Protein 2PQ4 (pdb70)

InterPro domains:
  IPR005623 Chaperone NapD, nitrate reductase assembly [MF_02200] (5-82)
  IPR005623 Chaperone NapD, nitrate reductase assembly [PF03927] (5-81)
  IPR005623 Chaperone NapD, nitrate reductase assembly [PTHR38603] (1-87)

Structure (mmCIF, N/CA/C/O backbone):
data_2PQ4
#
_entry.id   2PQ4
#
loop_
_entity.id
_entity.type
_entity.pdbx_description
1 polymer 'Protein napD'
2 polymer 'Periplasmic nitrate reductase precursor'
#
loop_
_atom_site.group_PDB
_atom_site.id
_atom_site.type_symbol
_atom_site.label_atom_id
_atom_site.label_alt_id
_atom_site.label_comp_id
_atom_site.label_asym_id
_atom_site.label_entity_id
_atom_site.label_seq_id
_atom_site.pdbx_PDB_ins_code
_atom_site.Cartn_x
_atom_site.Cartn_y
_atom_site.Cartn_z
_atom_site.occupancy
_atom_site.B_iso_or_equiv
_atom_site.auth_seq_id
_atom_site.auth_comp_id
_atom_site.auth_asym_id
_atom_site.auth_atom_id
_atom_site.pdbx_PDB_model_num
ATOM 1 N N . GLY A 1 1 ? 13.132 5.259 4.768 1.00 0.00 1 GLY A N 1
ATOM 2 C CA . GLY A 1 1 ? 12.070 4.340 5.268 1.00 0.00 1 GLY A CA 1
ATOM 3 C C . GLY A 1 1 ? 12.154 3.007 4.522 1.00 0.00 1 GLY A C 1
ATOM 4 O O . GLY A 1 1 ? 11.570 2.836 3.470 1.00 0.00 1 GLY A O 1
ATOM 7 N N . SER A 1 2 ? 12.875 2.061 5.058 1.00 0.00 2 SER A N 1
ATOM 8 C CA . SER A 1 2 ? 12.996 0.739 4.378 1.00 0.00 2 SER A CA 1
ATOM 9 C C . SER A 1 2 ? 13.438 0.930 2.925 1.00 0.00 2 SER A C 1
ATOM 10 O O . SER A 1 2 ? 13.864 1.997 2.530 1.00 0.00 2 SER A O 1
ATOM 18 N N . HIS A 1 3 ? 13.340 -0.097 2.126 1.00 0.00 3 HIS A N 1
ATOM 19 C CA . HIS A 1 3 ? 13.755 0.026 0.698 1.00 0.00 3 HIS A CA 1
ATOM 20 C C . HIS A 1 3 ? 12.601 0.577 -0.143 1.00 0.00 3 HIS A C 1
ATOM 21 O O . HIS A 1 3 ? 11.512 0.038 -0.149 1.00 0.00 3 HIS A O 1
ATOM 35 N N . MET A 1 4 ? 12.830 1.648 -0.852 1.00 0.00 4 MET A N 1
ATOM 36 C CA . MET A 1 4 ? 11.745 2.232 -1.692 1.00 0.00 4 MET A CA 1
ATOM 37 C C . MET A 1 4 ? 12.283 3.412 -2.506 1.00 0.00 4 MET A C 1
ATOM 38 O O . MET A 1 4 ? 12.108 4.559 -2.145 1.00 0.00 4 MET A O 1
ATOM 52 N N . HIS A 1 5 ? 12.938 3.140 -3.601 1.00 0.00 5 HIS A N 1
ATOM 53 C CA . HIS A 1 5 ? 13.486 4.247 -4.437 1.00 0.00 5 HIS A CA 1
ATOM 54 C C . HIS A 1 5 ? 13.322 3.918 -5.924 1.00 0.00 5 HIS A C 1
ATOM 55 O O . HIS A 1 5 ? 13.762 2.887 -6.393 1.00 0.00 5 HIS A O 1
ATOM 69 N N . THR A 1 6 ? 12.693 4.786 -6.667 1.00 0.00 6 THR A N 1
ATOM 70 C CA . THR A 1 6 ? 12.502 4.522 -8.122 1.00 0.00 6 THR A CA 1
ATOM 71 C C . THR A 1 6 ? 12.044 5.797 -8.835 1.00 0.00 6 THR A C 1
ATOM 72 O O . THR A 1 6 ? 11.050 6.397 -8.478 1.00 0.00 6 THR A O 1
ATOM 83 N N . ASN A 1 7 ? 12.763 6.216 -9.841 1.00 0.00 7 ASN A N 1
ATOM 84 C CA . ASN A 1 7 ? 12.368 7.452 -10.576 1.00 0.00 7 ASN A CA 1
ATOM 85 C C . ASN A 1 7 ? 12.684 7.305 -12.067 1.00 0.00 7 ASN A C 1
ATOM 86 O O . ASN A 1 7 ? 13.404 6.415 -12.474 1.00 0.00 7 ASN A O 1
ATOM 97 N N . TRP A 1 8 ? 12.152 8.173 -12.883 1.00 0.00 8 TRP A N 1
ATOM 98 C CA . TRP A 1 8 ? 12.423 8.083 -14.347 1.00 0.00 8 TRP A CA 1
ATOM 99 C C . TRP A 1 8 ? 13.430 9.158 -14.765 1.00 0.00 8 TRP A C 1
ATOM 100 O O . TRP A 1 8 ? 14.566 8.868 -15.083 1.00 0.00 8 TRP A O 1
ATOM 121 N N . GLN A 1 9 ? 13.022 10.398 -14.767 1.00 0.00 9 GLN A N 1
ATOM 122 C CA . GLN A 1 9 ? 13.956 11.490 -15.164 1.00 0.00 9 GLN A CA 1
ATOM 123 C C . GLN A 1 9 ? 13.515 12.816 -14.539 1.00 0.00 9 GLN A C 1
ATOM 124 O O . GLN A 1 9 ? 12.411 13.277 -14.753 1.00 0.00 9 GLN A O 1
ATOM 138 N N . VAL A 1 10 ? 14.368 13.433 -13.768 1.00 0.00 10 VAL A N 1
ATOM 139 C CA . VAL A 1 10 ? 13.996 14.728 -13.131 1.00 0.00 10 VAL A CA 1
ATOM 140 C C . VAL A 1 10 ? 15.245 15.431 -12.591 1.00 0.00 10 VAL A C 1
ATOM 141 O O . VAL A 1 10 ? 16.150 14.803 -12.079 1.00 0.00 10 VAL A O 1
ATOM 154 N N . CYS A 1 11 ? 15.299 16.730 -12.701 1.00 0.00 11 CYS A N 1
ATOM 155 C CA . CYS A 1 11 ? 16.488 17.473 -12.194 1.00 0.00 11 CYS A CA 1
ATOM 156 C C . CYS A 1 11 ? 16.053 18.802 -11.570 1.00 0.00 11 CYS A C 1
ATOM 157 O O . CYS A 1 11 ? 14.910 19.202 -11.674 1.00 0.00 11 CYS A O 1
ATOM 165 N N . SER A 1 12 ? 16.954 19.488 -10.922 1.00 0.00 12 SER A N 1
ATOM 166 C CA . SER A 1 12 ? 16.590 20.790 -10.292 1.00 0.00 12 SER A CA 1
ATOM 167 C C . SER A 1 12 ? 17.149 21.952 -11.117 1.00 0.00 12 SER A C 1
ATOM 168 O O . SER A 1 12 ? 18.340 22.055 -11.336 1.00 0.00 12 SER A O 1
ATOM 176 N N . LEU A 1 13 ? 16.298 22.828 -11.578 1.00 0.00 13 LEU A N 1
ATOM 177 C CA . LEU A 1 13 ? 16.781 23.982 -12.389 1.00 0.00 13 LEU A CA 1
ATOM 178 C C . LEU A 1 13 ? 16.642 25.283 -11.594 1.00 0.00 13 LEU A C 1
ATOM 179 O O . LEU A 1 13 ? 15.663 25.502 -10.908 1.00 0.00 13 LEU A O 1
ATOM 195 N N . VAL A 1 14 ? 17.614 26.148 -11.683 1.00 0.00 14 VAL A N 1
ATOM 196 C CA . VAL A 1 14 ? 17.538 27.435 -10.935 1.00 0.00 14 VAL A CA 1
ATOM 197 C C . VAL A 1 14 ? 17.065 28.556 -11.863 1.00 0.00 14 VAL A C 1
ATOM 198 O O . VAL A 1 14 ? 17.826 29.092 -12.643 1.00 0.00 14 VAL A O 1
ATOM 211 N N . VAL A 1 15 ? 15.812 28.911 -11.785 1.00 0.00 15 VAL A N 1
ATOM 212 C CA . VAL A 1 15 ? 15.288 29.995 -12.665 1.00 0.00 15 VAL A CA 1
ATOM 213 C C . VAL A 1 15 ? 15.704 31.365 -12.124 1.00 0.00 15 VAL A C 1
ATOM 214 O O . VAL A 1 15 ? 15.509 31.671 -10.964 1.00 0.00 15 VAL A O 1
ATOM 227 N N . GLN A 1 16 ? 16.275 32.192 -12.956 1.00 0.00 16 GLN A N 1
ATOM 228 C CA . GLN A 1 16 ? 16.705 33.543 -12.491 1.00 0.00 16 GLN A CA 1
ATOM 229 C C . GLN A 1 16 ? 15.803 34.622 -13.096 1.00 0.00 16 GLN A C 1
ATOM 230 O O . GLN A 1 16 ? 15.824 34.869 -14.285 1.00 0.00 16 GLN A O 1
ATOM 244 N N . ALA A 1 17 ? 15.012 35.269 -12.284 1.00 0.00 17 ALA A N 1
ATOM 245 C CA . ALA A 1 17 ? 14.110 36.333 -12.807 1.00 0.00 17 ALA A CA 1
ATOM 246 C C . ALA A 1 17 ? 14.029 37.486 -11.804 1.00 0.00 17 ALA A C 1
ATOM 247 O O . ALA A 1 17 ? 14.473 37.371 -10.679 1.00 0.00 17 ALA A O 1
ATOM 254 N N . LYS A 1 18 ? 13.465 38.595 -12.197 1.00 0.00 18 LYS A N 1
ATOM 255 C CA . LYS A 1 18 ? 13.359 39.746 -11.255 1.00 0.00 18 LYS A CA 1
ATOM 256 C C . LYS A 1 18 ? 12.919 39.244 -9.879 1.00 0.00 18 LYS A C 1
ATOM 257 O O . LYS A 1 18 ? 12.201 38.272 -9.763 1.00 0.00 18 LYS A O 1
ATOM 276 N N . SER A 1 19 ? 13.355 39.889 -8.835 1.00 0.00 19 SER A N 1
ATOM 277 C CA . SER A 1 19 ? 12.973 39.436 -7.468 1.00 0.00 19 SER A CA 1
ATOM 278 C C . SER A 1 19 ? 11.465 39.196 -7.369 1.00 0.00 19 SER A C 1
ATOM 279 O O . SER A 1 19 ? 11.028 38.184 -6.858 1.00 0.00 19 SER A O 1
ATOM 287 N N . GLU A 1 20 ? 10.658 40.108 -7.842 1.00 0.00 20 GLU A N 1
ATOM 288 C CA . GLU A 1 20 ? 9.187 39.888 -7.744 1.00 0.00 20 GLU A CA 1
ATOM 289 C C . GLU A 1 20 ? 8.664 39.204 -9.009 1.00 0.00 20 GLU A C 1
ATOM 290 O O . GLU A 1 20 ? 7.517 38.810 -9.080 1.00 0.00 20 GLU A O 1
ATOM 302 N N . ARG A 1 21 ? 9.503 39.018 -9.991 1.00 0.00 21 ARG A N 1
ATOM 303 C CA . ARG A 1 21 ? 9.052 38.312 -11.218 1.00 0.00 21 ARG A CA 1
ATOM 304 C C . ARG A 1 21 ? 8.945 36.828 -10.902 1.00 0.00 21 ARG A C 1
ATOM 305 O O . ARG A 1 21 ? 7.951 36.182 -11.169 1.00 0.00 21 ARG A O 1
ATOM 326 N N . ILE A 1 22 ? 9.987 36.288 -10.333 1.00 0.00 22 ILE A N 1
ATOM 327 C CA . ILE A 1 22 ? 9.987 34.840 -9.989 1.00 0.00 22 ILE A CA 1
ATOM 328 C C . ILE A 1 22 ? 8.797 34.496 -9.103 1.00 0.00 22 ILE A C 1
ATOM 329 O O . ILE A 1 22 ? 8.159 33.480 -9.279 1.00 0.00 22 ILE A O 1
ATOM 345 N N . SER A 1 23 ? 8.472 35.324 -8.160 1.00 0.00 23 SER A N 1
ATOM 346 C CA . SER A 1 23 ? 7.308 34.997 -7.302 1.00 0.00 23 SER A CA 1
ATOM 347 C C . SER A 1 23 ? 6.112 34.701 -8.203 1.00 0.00 23 SER A C 1
ATOM 348 O O . SER A 1 23 ? 5.348 33.790 -7.963 1.00 0.00 23 SER A O 1
ATOM 356 N N . ASP A 1 24 ? 5.958 35.463 -9.250 1.00 0.00 24 ASP A N 1
ATOM 357 C CA . ASP A 1 24 ? 4.825 35.228 -10.190 1.00 0.00 24 ASP A CA 1
ATOM 358 C C . ASP A 1 24 ? 5.049 33.957 -11.018 1.00 0.00 24 ASP A C 1
ATOM 359 O O . ASP A 1 24 ? 4.248 33.044 -11.005 1.00 0.00 24 ASP A O 1
ATOM 368 N N . ILE A 1 25 ? 6.126 33.908 -11.758 1.00 0.00 25 ILE A N 1
ATOM 369 C CA . ILE A 1 25 ? 6.394 32.706 -12.615 1.00 0.00 25 ILE A CA 1
ATOM 370 C C . ILE A 1 25 ? 6.970 31.548 -11.793 1.00 0.00 25 ILE A C 1
ATOM 371 O O . ILE A 1 25 ? 6.506 30.429 -11.885 1.00 0.00 25 ILE A O 1
ATOM 387 N N . SER A 1 26 ? 7.973 31.792 -10.997 1.00 0.00 26 SER A N 1
ATOM 388 C CA . SER A 1 26 ? 8.558 30.685 -10.190 1.00 0.00 26 SER A CA 1
ATOM 389 C C . SER A 1 26 ? 7.453 29.967 -9.410 1.00 0.00 26 SER A C 1
ATOM 390 O O . SER A 1 26 ? 7.318 28.762 -9.477 1.00 0.00 26 SER A O 1
ATOM 398 N N . THR A 1 27 ? 6.661 30.695 -8.670 1.00 0.00 27 THR A N 1
ATOM 399 C CA . THR A 1 27 ? 5.571 30.039 -7.890 1.00 0.00 27 THR A CA 1
ATOM 400 C C . THR A 1 27 ? 4.695 29.201 -8.827 1.00 0.00 27 THR A C 1
ATOM 401 O O . THR A 1 27 ? 4.182 28.164 -8.455 1.00 0.00 27 THR A O 1
ATOM 412 N N . GLN A 1 28 ? 4.531 29.643 -10.042 1.00 0.00 28 GLN A N 1
ATOM 413 C CA . GLN A 1 28 ? 3.701 28.878 -11.014 1.00 0.00 28 GLN A CA 1
ATOM 414 C C . GLN A 1 28 ? 4.314 27.497 -11.248 1.00 0.00 28 GLN A C 1
ATOM 415 O O . GLN A 1 28 ? 3.625 26.496 -11.279 1.00 0.00 28 GLN A O 1
ATOM 429 N N . LEU A 1 29 ? 5.606 27.437 -11.418 1.00 0.00 29 LEU A N 1
ATOM 430 C CA . LEU A 1 29 ? 6.268 26.122 -11.656 1.00 0.00 29 LEU A CA 1
ATOM 431 C C . LEU A 1 29 ? 5.835 25.117 -10.586 1.00 0.00 29 LEU A C 1
ATOM 432 O O . LEU A 1 29 ? 5.661 23.945 -10.856 1.00 0.00 29 LEU A O 1
ATOM 448 N N . ASN A 1 30 ? 5.657 25.565 -9.374 1.00 0.00 30 ASN A N 1
ATOM 449 C CA . ASN A 1 30 ? 5.233 24.634 -8.291 1.00 0.00 30 ASN A CA 1
ATOM 450 C C . ASN A 1 30 ? 3.794 24.169 -8.533 1.00 0.00 30 ASN A C 1
ATOM 451 O O . ASN A 1 30 ? 3.393 23.106 -8.101 1.00 0.00 30 ASN A O 1
ATOM 462 N N . ALA A 1 31 ? 3.016 24.957 -9.224 1.00 0.00 31 ALA A N 1
ATOM 463 C CA . ALA A 1 31 ? 1.604 24.561 -9.496 1.00 0.00 31 ALA A CA 1
ATOM 464 C C . ALA A 1 31 ? 1.560 23.450 -10.548 1.00 0.00 31 ALA A C 1
ATOM 465 O O . ALA A 1 31 ? 0.653 22.642 -10.574 1.00 0.00 31 ALA A O 1
ATOM 472 N N . PHE A 1 32 ? 2.533 23.404 -11.417 1.00 0.00 32 PHE A N 1
ATOM 473 C CA . PHE A 1 32 ? 2.546 22.346 -12.467 1.00 0.00 32 PHE A CA 1
ATOM 474 C C . PHE A 1 32 ? 2.913 20.993 -11.852 1.00 0.00 32 PHE A C 1
ATOM 475 O O . PHE A 1 32 ? 3.564 20.931 -10.828 1.00 0.00 32 PHE A O 1
ATOM 492 N N . PRO A 1 33 ? 2.478 19.949 -12.505 1.00 0.00 33 PRO A N 1
ATOM 493 C CA . PRO A 1 33 ? 2.761 18.575 -12.022 1.00 0.00 33 PRO A CA 1
ATOM 494 C C . PRO A 1 33 ? 4.230 18.216 -12.263 1.00 0.00 33 PRO A C 1
ATOM 495 O O . PRO A 1 33 ? 4.953 17.874 -11.348 1.00 0.00 33 PRO A O 1
ATOM 506 N N . GLY A 1 34 ? 4.676 18.293 -13.487 1.00 0.00 34 GLY A N 1
ATOM 507 C CA . GLY A 1 34 ? 6.098 17.956 -13.784 1.00 0.00 34 GLY A CA 1
ATOM 508 C C . GLY A 1 34 ? 7.017 18.953 -13.076 1.00 0.00 34 GLY A C 1
ATOM 509 O O . GLY A 1 34 ? 7.847 18.581 -12.270 1.00 0.00 34 GLY A O 1
ATOM 513 N N . CYS A 1 35 ? 6.876 20.216 -13.369 1.00 0.00 35 CYS A N 1
ATOM 514 C CA . CYS A 1 35 ? 7.743 21.236 -12.712 1.00 0.00 35 CYS A CA 1
ATOM 515 C C . CYS A 1 35 ? 7.324 21.421 -11.250 1.00 0.00 35 CYS A C 1
ATOM 516 O O . CYS A 1 35 ? 6.156 21.375 -10.919 1.00 0.00 35 CYS A O 1
ATOM 524 N N . GLU A 1 36 ? 8.269 21.628 -10.375 1.00 0.00 36 GLU A N 1
ATOM 525 C CA . GLU A 1 36 ? 7.924 21.815 -8.936 1.00 0.00 36 GLU A CA 1
ATOM 526 C C . GLU A 1 36 ? 9.025 22.607 -8.227 1.00 0.00 36 GLU A C 1
ATOM 527 O O . GLU A 1 36 ? 10.191 22.279 -8.310 1.00 0.00 36 GLU A O 1
ATOM 539 N N . VAL A 1 37 ? 8.663 23.649 -7.529 1.00 0.00 37 VAL A N 1
ATOM 540 C CA . VAL A 1 37 ? 9.690 24.461 -6.815 1.00 0.00 37 VAL A CA 1
ATOM 541 C C . VAL A 1 37 ? 10.232 23.687 -5.610 1.00 0.00 37 VAL A C 1
ATOM 542 O O . VAL A 1 37 ? 9.499 23.326 -4.711 1.00 0.00 37 VAL A O 1
ATOM 555 N N . ALA A 1 38 ? 11.512 23.431 -5.585 1.00 0.00 38 ALA A N 1
ATOM 556 C CA . ALA A 1 38 ? 12.100 22.682 -4.438 1.00 0.00 38 ALA A CA 1
ATOM 557 C C . ALA A 1 38 ? 12.623 23.659 -3.382 1.00 0.00 38 ALA A C 1
ATOM 558 O O . ALA A 1 38 ? 12.308 23.553 -2.213 1.00 0.00 38 ALA A O 1
ATOM 565 N N . VAL A 1 39 ? 13.419 24.612 -3.785 1.00 0.00 39 VAL A N 1
ATOM 566 C CA . VAL A 1 39 ? 13.960 25.597 -2.806 1.00 0.00 39 VAL A CA 1
ATOM 567 C C . VAL A 1 39 ? 13.537 27.014 -3.197 1.00 0.00 39 VAL A C 1
ATOM 568 O O . VAL A 1 39 ? 13.846 27.490 -4.271 1.00 0.00 39 VAL A O 1
ATOM 581 N N . SER A 1 40 ? 12.830 27.691 -2.336 1.00 0.00 40 SER A N 1
ATOM 582 C CA . SER A 1 40 ? 12.386 29.076 -2.664 1.00 0.00 40 SER A CA 1
ATOM 583 C C . SER A 1 40 ? 13.193 30.096 -1.858 1.00 0.00 40 SER A C 1
ATOM 584 O O . SER A 1 40 ? 12.964 30.297 -0.682 1.00 0.00 40 SER A O 1
ATOM 592 N N . ASP A 1 41 ? 14.136 30.742 -2.486 1.00 0.00 41 ASP A N 1
ATOM 593 C CA . ASP A 1 41 ? 14.963 31.752 -1.767 1.00 0.00 41 ASP A CA 1
ATOM 594 C C . ASP A 1 41 ? 15.075 33.027 -2.598 1.00 0.00 41 ASP A C 1
ATOM 595 O O . ASP A 1 41 ? 15.065 32.992 -3.813 1.00 0.00 41 ASP A O 1
ATOM 604 N N . ALA A 1 42 ? 15.171 34.153 -1.954 1.00 0.00 42 ALA A N 1
ATOM 605 C CA . ALA A 1 42 ? 15.272 35.434 -2.705 1.00 0.00 42 ALA A CA 1
ATOM 606 C C . ALA A 1 42 ? 16.658 36.069 -2.536 1.00 0.00 42 ALA A C 1
ATOM 607 O O . ALA A 1 42 ? 16.765 37.217 -2.152 1.00 0.00 42 ALA A O 1
ATOM 614 N N . PRO A 1 43 ? 17.677 35.310 -2.841 1.00 0.00 43 PRO A N 1
ATOM 615 C CA . PRO A 1 43 ? 19.065 35.825 -2.731 1.00 0.00 43 PRO A CA 1
ATOM 616 C C . PRO A 1 43 ? 19.322 36.861 -3.828 1.00 0.00 43 PRO A C 1
ATOM 617 O O . PRO A 1 43 ? 19.973 37.864 -3.612 1.00 0.00 43 PRO A O 1
ATOM 628 N N . SER A 1 44 ? 18.808 36.622 -5.003 1.00 0.00 44 SER A N 1
ATOM 629 C CA . SER A 1 44 ? 19.013 37.587 -6.121 1.00 0.00 44 SER A CA 1
ATOM 630 C C . SER A 1 44 ? 17.812 37.554 -7.072 1.00 0.00 44 SER A C 1
ATOM 631 O O . SER A 1 44 ? 17.869 38.056 -8.177 1.00 0.00 44 SER A O 1
ATOM 639 N N . GLY A 1 45 ? 16.724 36.967 -6.650 1.00 0.00 45 GLY A N 1
ATOM 640 C CA . GLY A 1 45 ? 15.521 36.903 -7.529 1.00 0.00 45 GLY A CA 1
ATOM 641 C C . GLY A 1 45 ? 15.519 35.583 -8.303 1.00 0.00 45 GLY A C 1
ATOM 642 O O . GLY A 1 45 ? 14.987 35.494 -9.392 1.00 0.00 45 GLY A O 1
ATOM 646 N N . GLN A 1 46 ? 16.109 34.557 -7.753 1.00 0.00 46 GLN A N 1
ATOM 647 C CA . GLN A 1 46 ? 16.138 33.245 -8.463 1.00 0.00 46 GLN A CA 1
ATOM 648 C C . GLN A 1 46 ? 15.679 32.123 -7.528 1.00 0.00 46 GLN A C 1
ATOM 649 O O . GLN A 1 46 ? 16.052 32.074 -6.372 1.00 0.00 46 GLN A O 1
ATOM 663 N N . LEU A 1 47 ? 14.875 31.219 -8.019 1.00 0.00 47 LEU A N 1
ATOM 664 C CA . LEU A 1 47 ? 14.396 30.099 -7.157 1.00 0.00 47 LEU A CA 1
ATOM 665 C C . LEU A 1 47 ? 14.763 28.753 -7.789 1.00 0.00 47 LEU A C 1
ATOM 666 O O . LEU A 1 47 ? 15.020 28.663 -8.973 1.00 0.00 47 LEU A O 1
ATOM 682 N N . ILE A 1 48 ? 14.789 27.706 -7.010 1.00 0.00 48 ILE A N 1
ATOM 683 C CA . ILE A 1 48 ? 15.138 26.369 -7.570 1.00 0.00 48 ILE A CA 1
ATOM 684 C C . ILE A 1 48 ? 13.866 25.564 -7.846 1.00 0.00 48 ILE A C 1
ATOM 685 O O . ILE A 1 48 ? 13.047 25.361 -6.971 1.00 0.00 48 ILE A O 1
ATOM 701 N N . VAL A 1 49 ? 13.693 25.103 -9.055 1.00 0.00 49 VAL A N 1
ATOM 702 C CA . VAL A 1 49 ? 12.473 24.312 -9.384 1.00 0.00 49 VAL A CA 1
ATOM 703 C C . VAL A 1 49 ? 12.856 23.037 -10.140 1.00 0.00 49 VAL A C 1
ATOM 704 O O . VAL A 1 49 ? 13.572 23.077 -11.121 1.00 0.00 49 VAL A O 1
ATOM 717 N N . VAL A 1 50 ? 12.383 21.907 -9.692 1.00 0.00 50 VAL A N 1
ATOM 718 C CA . VAL A 1 50 ? 12.719 20.631 -10.386 1.00 0.00 50 VAL A CA 1
ATOM 719 C C . VAL A 1 50 ? 11.602 20.251 -11.362 1.00 0.00 50 VAL A C 1
ATOM 720 O O . VAL A 1 50 ? 10.439 20.505 -11.119 1.00 0.00 50 VAL A O 1
ATOM 733 N N . VAL A 1 51 ? 11.946 19.644 -12.465 1.00 0.00 51 VAL A N 1
ATOM 734 C CA . VAL A 1 51 ? 10.902 19.249 -13.455 1.00 0.00 51 VAL A CA 1
ATOM 735 C C . VAL A 1 51 ? 11.168 17.831 -13.967 1.00 0.00 51 VAL A C 1
ATOM 736 O O . VAL A 1 51 ? 12.295 17.453 -14.221 1.00 0.00 51 VAL A O 1
ATOM 749 N N . GLU A 1 52 ? 10.139 17.044 -14.122 1.00 0.00 52 GLU A N 1
ATOM 750 C CA . GLU A 1 52 ? 10.333 15.651 -14.618 1.00 0.00 52 GLU A CA 1
ATOM 751 C C . GLU A 1 52 ? 9.495 15.418 -15.878 1.00 0.00 52 GLU A C 1
ATOM 752 O O . GLU A 1 52 ? 8.428 15.977 -16.038 1.00 0.00 52 GLU A O 1
ATOM 764 N N . ALA A 1 53 ? 9.971 14.598 -16.774 1.00 0.00 53 ALA A N 1
ATOM 765 C CA . ALA A 1 53 ? 9.202 14.330 -18.023 1.00 0.00 53 ALA A CA 1
ATOM 766 C C . ALA A 1 53 ? 9.607 12.977 -18.612 1.00 0.00 53 ALA A C 1
ATOM 767 O O . ALA A 1 53 ? 10.491 12.310 -18.111 1.00 0.00 53 ALA A O 1
ATOM 774 N N . GLU A 1 54 ? 8.967 12.566 -19.672 1.00 0.00 54 GLU A N 1
ATOM 775 C CA . GLU A 1 54 ? 9.315 11.256 -20.292 1.00 0.00 54 GLU A CA 1
ATOM 776 C C . GLU A 1 54 ? 10.835 11.123 -20.431 1.00 0.00 54 GLU A C 1
ATOM 777 O O . GLU A 1 54 ? 11.412 10.108 -20.095 1.00 0.00 54 GLU A O 1
ATOM 789 N N . ASP A 1 55 ? 11.486 12.140 -20.925 1.00 0.00 55 ASP A N 1
ATOM 790 C CA . ASP A 1 55 ? 12.967 12.070 -21.085 1.00 0.00 55 ASP A CA 1
ATOM 791 C C . ASP A 1 55 ? 13.568 13.478 -21.079 1.00 0.00 55 ASP A C 1
ATOM 792 O O . ASP A 1 55 ? 12.892 14.451 -20.809 1.00 0.00 55 ASP A O 1
ATOM 801 N N . SER A 1 56 ? 14.834 13.595 -21.375 1.00 0.00 56 SER A N 1
ATOM 802 C CA . SER A 1 56 ? 15.476 14.941 -21.386 1.00 0.00 56 SER A CA 1
ATOM 803 C C . SER A 1 56 ? 14.796 15.841 -22.422 1.00 0.00 56 SER A C 1
ATOM 804 O O . SER A 1 56 ? 14.560 17.009 -22.184 1.00 0.00 56 SER A O 1
ATOM 812 N N . GLU A 1 57 ? 14.479 15.307 -23.569 1.00 0.00 57 GLU A N 1
ATOM 813 C CA . GLU A 1 57 ? 13.813 16.132 -24.618 1.00 0.00 57 GLU A CA 1
ATOM 814 C C . GLU A 1 57 ? 12.625 16.889 -24.019 1.00 0.00 57 GLU A C 1
ATOM 815 O O . GLU A 1 57 ? 12.458 18.073 -24.236 1.00 0.00 57 GLU A O 1
ATOM 827 N N . THR A 1 58 ? 11.799 16.216 -23.266 1.00 0.00 58 THR A N 1
ATOM 828 C CA . THR A 1 58 ? 10.623 16.898 -22.653 1.00 0.00 58 THR A CA 1
ATOM 829 C C . THR A 1 58 ? 11.072 17.776 -21.482 1.00 0.00 58 THR A C 1
ATOM 830 O O . THR A 1 58 ? 10.507 18.821 -21.226 1.00 0.00 58 THR A O 1
ATOM 841 N N . LEU A 1 59 ? 12.084 17.361 -20.771 1.00 0.00 59 LEU A N 1
ATOM 842 C CA . LEU A 1 59 ? 12.570 18.174 -19.619 1.00 0.00 59 LEU A CA 1
ATOM 843 C C . LEU A 1 59 ? 13.060 19.539 -20.105 1.00 0.00 59 LEU A C 1
ATOM 844 O O . LEU A 1 59 ? 12.764 20.561 -19.520 1.00 0.00 59 LEU A O 1
ATOM 860 N N . ILE A 1 60 ? 13.810 19.563 -21.173 1.00 0.00 60 ILE A N 1
ATOM 861 C CA . ILE A 1 60 ? 14.319 20.863 -21.694 1.00 0.00 60 ILE A CA 1
ATOM 862 C C . ILE A 1 60 ? 13.148 21.705 -22.202 1.00 0.00 60 ILE A C 1
ATOM 863 O O . ILE A 1 60 ? 13.186 22.918 -22.179 1.00 0.00 60 ILE A O 1
ATOM 879 N N . GLN A 1 61 ? 12.104 21.067 -22.648 1.00 0.00 61 GLN A N 1
ATOM 880 C CA . GLN A 1 61 ? 10.922 21.824 -23.145 1.00 0.00 61 GLN A CA 1
ATOM 881 C C . GLN A 1 61 ? 10.469 22.835 -22.089 1.00 0.00 61 GLN A C 1
ATOM 882 O O . GLN A 1 61 ? 10.189 23.979 -22.388 1.00 0.00 61 GLN A O 1
ATOM 896 N N . THR A 1 62 ? 10.388 22.417 -20.855 1.00 0.00 62 THR A N 1
ATOM 897 C CA . THR A 1 62 ? 9.944 23.348 -19.777 1.00 0.00 62 THR A CA 1
ATOM 898 C C . THR A 1 62 ? 10.844 24.588 -19.728 1.00 0.00 62 THR A C 1
ATOM 899 O O . THR A 1 62 ? 10.376 25.697 -19.563 1.00 0.00 62 THR A O 1
ATOM 910 N N . ILE A 1 63 ? 12.130 24.412 -19.867 1.00 0.00 63 ILE A N 1
ATOM 911 C CA . ILE A 1 63 ? 13.049 25.587 -19.823 1.00 0.00 63 ILE A CA 1
ATOM 912 C C . ILE A 1 63 ? 12.586 26.662 -20.812 1.00 0.00 63 ILE A C 1
ATOM 913 O O . ILE A 1 63 ? 12.693 27.843 -20.550 1.00 0.00 63 ILE A O 1
ATOM 929 N N . GLU A 1 64 ? 12.080 26.268 -21.949 1.00 0.00 64 GLU A N 1
ATOM 930 C CA . GLU A 1 64 ? 11.623 27.280 -22.940 1.00 0.00 64 GLU A CA 1
ATOM 931 C C . GLU A 1 64 ? 10.663 28.265 -22.269 1.00 0.00 64 GLU A C 1
ATOM 932 O O . GLU A 1 64 ? 10.626 29.434 -22.597 1.00 0.00 64 GLU A O 1
ATOM 944 N N . SER A 1 65 ? 9.894 27.800 -21.324 1.00 0.00 65 SER A N 1
ATOM 945 C CA . SER A 1 65 ? 8.943 28.706 -20.620 1.00 0.00 65 SER A CA 1
ATOM 946 C C . SER A 1 65 ? 9.708 29.711 -19.751 1.00 0.00 65 SER A C 1
ATOM 947 O O . SER A 1 65 ? 9.541 30.907 -19.874 1.00 0.00 65 SER A O 1
ATOM 955 N N . VAL A 1 66 ? 10.537 29.228 -18.864 1.00 0.00 66 VAL A N 1
ATOM 956 C CA . VAL A 1 66 ? 11.304 30.147 -17.972 1.00 0.00 66 VAL A CA 1
ATOM 957 C C . VAL A 1 66 ? 12.279 31.010 -18.780 1.00 0.00 66 VAL A C 1
ATOM 958 O O . VAL A 1 66 ? 12.423 32.191 -18.536 1.00 0.00 66 VAL A O 1
ATOM 971 N N . ARG A 1 67 ? 12.952 30.434 -19.736 1.00 0.00 67 ARG A N 1
ATOM 972 C CA . ARG A 1 67 ? 13.918 31.227 -20.550 1.00 0.00 67 ARG A CA 1
ATOM 973 C C . ARG A 1 67 ? 13.178 32.268 -21.397 1.00 0.00 67 ARG A C 1
ATOM 974 O O . ARG A 1 67 ? 13.621 33.391 -21.540 1.00 0.00 67 ARG A O 1
ATOM 995 N N . ASN A 1 68 ? 12.062 31.905 -21.969 1.00 0.00 68 ASN A N 1
ATOM 996 C CA . ASN A 1 68 ? 11.309 32.876 -22.815 1.00 0.00 68 ASN A CA 1
ATOM 997 C C . ASN A 1 68 ? 10.561 33.889 -21.942 1.00 0.00 68 ASN A C 1
ATOM 998 O O . ASN A 1 68 ? 10.201 34.958 -22.393 1.00 0.00 68 ASN A O 1
ATOM 1009 N N . VAL A 1 69 ? 10.326 33.569 -20.699 1.00 0.00 69 VAL A N 1
ATOM 1010 C CA . VAL A 1 69 ? 9.603 34.528 -19.813 1.00 0.00 69 VAL A CA 1
ATOM 1011 C C . VAL A 1 69 ? 10.468 35.768 -19.567 1.00 0.00 69 VAL A C 1
ATOM 1012 O O . VAL A 1 69 ? 11.595 35.673 -19.122 1.00 0.00 69 VAL A O 1
ATOM 1025 N N . GLU A 1 70 ? 9.951 36.930 -19.861 1.00 0.00 70 GLU A N 1
ATOM 1026 C CA . GLU A 1 70 ? 10.743 38.177 -19.651 1.00 0.00 70 GLU A CA 1
ATOM 1027 C C . GLU A 1 70 ? 11.248 38.256 -18.208 1.00 0.00 70 GLU A C 1
ATOM 1028 O O . GLU A 1 70 ? 12.413 38.495 -17.961 1.00 0.00 70 GLU A O 1
ATOM 1040 N N . GLY A 1 71 ? 10.381 38.062 -17.253 1.00 0.00 71 GLY A N 1
ATOM 1041 C CA . GLY A 1 71 ? 10.814 38.132 -15.829 1.00 0.00 71 GLY A CA 1
ATOM 1042 C C . GLY A 1 71 ? 12.106 37.335 -15.648 1.00 0.00 71 GLY A C 1
ATOM 1043 O O . GLY A 1 71 ? 12.948 37.674 -14.840 1.00 0.00 71 GLY A O 1
ATOM 1047 N N . VAL A 1 72 ? 12.271 36.277 -16.394 1.00 0.00 72 VAL A N 1
ATOM 1048 C CA . VAL A 1 72 ? 13.509 35.456 -16.264 1.00 0.00 72 VAL A CA 1
ATOM 1049 C C . VAL A 1 72 ? 14.661 36.105 -17.036 1.00 0.00 72 VAL A C 1
ATOM 1050 O O . VAL A 1 72 ? 14.621 36.227 -18.244 1.00 0.00 72 VAL A O 1
ATOM 1063 N N . LEU A 1 73 ? 15.688 36.520 -16.347 1.00 0.00 73 LEU A N 1
ATOM 1064 C CA . LEU A 1 73 ? 16.844 37.158 -17.041 1.00 0.00 73 LEU A CA 1
ATOM 1065 C C . LEU A 1 73 ? 17.971 36.140 -17.228 1.00 0.00 73 LEU A C 1
ATOM 1066 O O . LEU A 1 73 ? 18.846 36.310 -18.053 1.00 0.00 73 LEU A O 1
ATOM 1082 N N . ALA A 1 74 ? 17.955 35.080 -16.466 1.00 0.00 74 ALA A N 1
ATOM 1083 C CA . ALA A 1 74 ? 19.023 34.048 -16.598 1.00 0.00 74 ALA A CA 1
ATOM 1084 C C . ALA A 1 74 ? 18.478 32.673 -16.204 1.00 0.00 74 ALA A C 1
ATOM 1085 O O . ALA A 1 74 ? 17.376 32.552 -15.705 1.00 0.00 74 ALA A O 1
ATOM 1092 N N . VAL A 1 75 ? 19.238 31.636 -16.424 1.00 0.00 75 VAL A N 1
ATOM 1093 C CA . VAL A 1 75 ? 18.759 30.271 -16.060 1.00 0.00 75 VAL A CA 1
ATOM 1094 C C . VAL A 1 75 ? 19.949 29.335 -15.835 1.00 0.00 75 VAL A C 1
ATOM 1095 O O . VAL A 1 75 ? 20.736 29.089 -16.727 1.00 0.00 75 VAL A O 1
ATOM 1108 N N . SER A 1 76 ? 20.085 28.810 -14.648 1.00 0.00 76 SER A N 1
ATOM 1109 C CA . SER A 1 76 ? 21.223 27.889 -14.366 1.00 0.00 76 SER A CA 1
ATOM 1110 C C . SER A 1 76 ? 20.702 26.567 -13.794 1.00 0.00 76 SER A C 1
ATOM 1111 O O . SER A 1 76 ? 20.509 26.428 -12.603 1.00 0.00 76 SER A O 1
ATOM 1119 N N . LEU A 1 77 ? 20.473 25.596 -14.635 1.00 0.00 77 LEU A N 1
ATOM 1120 C CA . LEU A 1 77 ? 19.965 24.285 -14.139 1.00 0.00 77 LEU A CA 1
ATOM 1121 C C . LEU A 1 77 ? 21.093 23.250 -14.127 1.00 0.00 77 LEU A C 1
ATOM 1122 O O . LEU A 1 77 ? 21.495 22.744 -15.156 1.00 0.00 77 LEU A O 1
ATOM 1138 N N . VAL A 1 78 ? 21.607 22.932 -12.971 1.00 0.00 78 VAL A N 1
ATOM 1139 C CA . VAL A 1 78 ? 22.708 21.930 -12.896 1.00 0.00 78 VAL A CA 1
ATOM 1140 C C . VAL A 1 78 ? 22.488 20.988 -11.710 1.00 0.00 78 VAL A C 1
ATOM 1141 O O . VAL A 1 78 ? 22.912 21.257 -10.604 1.00 0.00 78 VAL A O 1
ATOM 1154 N N . TYR A 1 79 ? 21.828 19.885 -11.934 1.00 0.00 79 TYR A N 1
ATOM 1155 C CA . TYR A 1 79 ? 21.580 18.923 -10.822 1.00 0.00 79 TYR A CA 1
ATOM 1156 C C . TYR A 1 79 ? 20.807 17.707 -11.337 1.00 0.00 79 TYR A C 1
ATOM 1157 O O . TYR A 1 79 ? 19.668 17.812 -11.747 1.00 0.00 79 TYR A O 1
ATOM 1175 N N . HIS A 1 80 ? 21.415 16.553 -11.318 1.00 0.00 80 HIS A N 1
ATOM 1176 C CA . HIS A 1 80 ? 20.711 15.332 -11.804 1.00 0.00 80 HIS A CA 1
ATOM 1177 C C . HIS A 1 80 ? 20.013 14.628 -10.638 1.00 0.00 80 HIS A C 1
ATOM 1178 O O . HIS A 1 80 ? 20.609 14.370 -9.611 1.00 0.00 80 HIS A O 1
ATOM 1192 N N . GLN A 1 81 ? 18.754 14.319 -10.786 1.00 0.00 81 GLN A N 1
ATOM 1193 C CA . GLN A 1 81 ? 18.021 13.636 -9.682 1.00 0.00 81 GLN A CA 1
ATOM 1194 C C . GLN A 1 81 ? 17.293 12.398 -10.214 1.00 0.00 81 GLN A C 1
ATOM 1195 O O . GLN A 1 81 ? 16.248 12.496 -10.826 1.00 0.00 81 GLN A O 1
ATOM 1209 N N . GLN A 1 82 ? 17.838 11.235 -9.985 1.00 0.00 82 GLN A N 1
ATOM 1210 C CA . GLN A 1 82 ? 17.178 9.991 -10.477 1.00 0.00 82 GLN A CA 1
ATOM 1211 C C . GLN A 1 82 ? 17.717 8.770 -9.728 1.00 0.00 82 GLN A C 1
ATOM 1212 O O . GLN A 1 82 ? 18.899 8.660 -9.464 1.00 0.00 82 GLN A O 1
ATOM 1226 N N . GLU A 1 83 ? 16.858 7.855 -9.378 1.00 0.00 83 GLU A N 1
ATOM 1227 C CA . GLU A 1 83 ? 17.317 6.641 -8.643 1.00 0.00 83 GLU A CA 1
ATOM 1228 C C . GLU A 1 83 ? 17.460 5.461 -9.608 1.00 0.00 83 GLU A C 1
ATOM 1229 O O . GLU A 1 83 ? 16.506 5.035 -10.227 1.00 0.00 83 GLU A O 1
ATOM 1241 N N . GLU A 1 84 ? 18.645 4.929 -9.739 1.00 0.00 84 GLU A N 1
ATOM 1242 C CA . GLU A 1 84 ? 18.849 3.776 -10.663 1.00 0.00 84 GLU A CA 1
ATOM 1243 C C . GLU A 1 84 ? 20.321 3.355 -10.665 1.00 0.00 84 GLU A C 1
ATOM 1244 O O . GLU A 1 84 ? 20.643 2.186 -10.577 1.00 0.00 84 GLU A O 1
ATOM 1256 N N . GLN A 1 85 ? 21.218 4.298 -10.763 1.00 0.00 85 GLN A N 1
ATOM 1257 C CA . GLN A 1 85 ? 22.668 3.951 -10.771 1.00 0.00 85 GLN A CA 1
ATOM 1258 C C . GLN A 1 85 ? 23.513 5.211 -10.558 1.00 0.00 85 GLN A C 1
ATOM 1259 O O . GLN A 1 85 ? 23.009 6.316 -10.569 1.00 0.00 85 GLN A O 1
ATOM 1273 N N . GLY A 1 86 ? 24.794 5.053 -10.365 1.00 0.00 86 GLY A N 1
ATOM 1274 C CA . GLY A 1 86 ? 25.666 6.243 -10.152 1.00 0.00 86 GLY A CA 1
ATOM 1275 C C . GLY A 1 86 ? 26.755 6.279 -11.225 1.00 0.00 86 GLY A C 1
ATOM 1276 O O . GLY A 1 86 ? 27.390 5.284 -11.512 1.00 0.00 86 GLY A O 1
ATOM 1280 N N . GLU A 1 87 ? 26.975 7.419 -11.819 1.00 0.00 87 GLU A N 1
ATOM 1281 C CA . GLU A 1 87 ? 28.024 7.520 -12.874 1.00 0.00 87 GLU A CA 1
ATOM 1282 C C . GLU A 1 87 ? 28.133 8.964 -13.375 1.00 0.00 87 GLU A C 1
ATOM 1283 O O . GLU A 1 87 ? 28.466 9.211 -14.517 1.00 0.00 87 GLU A O 1
ATOM 1295 N N . GLU A 1 88 ? 27.854 9.918 -12.529 1.00 0.00 88 GLU A N 1
ATOM 1296 C CA . GLU A 1 88 ? 27.942 11.344 -12.957 1.00 0.00 88 GLU A CA 1
ATOM 1297 C C . GLU A 1 88 ? 28.524 12.200 -11.830 1.00 0.00 88 GLU A C 1
ATOM 1298 O O . GLU A 1 88 ? 29.093 11.694 -10.883 1.00 0.00 88 GLU A O 1
ATOM 1310 N N . THR A 1 89 ? 28.387 13.494 -11.924 1.00 0.00 89 THR A N 1
ATOM 1311 C CA . THR A 1 89 ? 28.932 14.382 -10.857 1.00 0.00 89 THR A CA 1
ATOM 1312 C C . THR A 1 89 ? 27.797 15.165 -10.190 1.00 0.00 89 THR A C 1
ATOM 1313 O O . THR A 1 89 ? 26.661 15.093 -10.613 1.00 0.00 89 THR A O 1
ATOM 1324 N N . PRO A 1 90 ? 28.150 15.890 -9.164 1.00 0.00 90 PRO A N 1
ATOM 1325 C CA . PRO A 1 90 ? 27.152 16.700 -8.424 1.00 0.00 90 PRO A CA 1
ATOM 1326 C C . PRO A 1 90 ? 26.734 17.920 -9.250 1.00 0.00 90 PRO A C 1
ATOM 1327 O O . PRO A 1 90 ? 27.181 18.026 -10.380 1.00 0.00 90 PRO A O 1
ATOM 1338 N N . MET B 2 1 ? -1.686 15.253 -1.096 1.00 0.00 1 MET B N 1
ATOM 1339 C CA . MET B 2 1 ? -0.833 15.088 -2.308 1.00 0.00 1 MET B CA 1
ATOM 1340 C C . MET B 2 1 ? 0.231 14.014 -2.063 1.00 0.00 1 MET B C 1
ATOM 1341 O O . MET B 2 1 ? 0.455 13.591 -0.947 1.00 0.00 1 MET B O 1
ATOM 1354 N N . LYS B 2 2 ? 0.889 13.571 -3.100 1.00 0.00 2 LYS B N 1
ATOM 1355 C CA . LYS B 2 2 ? 1.938 12.526 -2.925 1.00 0.00 2 LYS B CA 1
ATOM 1356 C C . LYS B 2 2 ? 3.328 13.169 -2.907 1.00 0.00 2 LYS B C 1
ATOM 1357 O O . LYS B 2 2 ? 4.101 13.025 -3.833 1.00 0.00 2 LYS B O 1
ATOM 1376 N N . LEU B 2 3 ? 3.650 13.878 -1.860 1.00 0.00 3 LEU B N 1
ATOM 1377 C CA . LEU B 2 3 ? 4.989 14.531 -1.785 1.00 0.00 3 LEU B CA 1
ATOM 1378 C C . LEU B 2 3 ? 5.871 13.811 -0.761 1.00 0.00 3 LEU B C 1
ATOM 1379 O O . LEU B 2 3 ? 5.649 13.894 0.431 1.00 0.00 3 LEU B O 1
ATOM 1395 N N . SER B 2 4 ? 6.870 13.106 -1.216 1.00 0.00 4 SER B N 1
ATOM 1396 C CA . SER B 2 4 ? 7.766 12.383 -0.269 1.00 0.00 4 SER B CA 1
ATOM 1397 C C . SER B 2 4 ? 9.189 12.319 -0.831 1.00 0.00 4 SER B C 1
ATOM 1398 O O . SER B 2 4 ? 9.706 11.258 -1.118 1.00 0.00 4 SER B O 1
ATOM 1406 N N . ARG B 2 5 ? 9.825 13.447 -0.990 1.00 0.00 5 ARG B N 1
ATOM 1407 C CA . ARG B 2 5 ? 11.213 13.449 -1.533 1.00 0.00 5 ARG B CA 1
ATOM 1408 C C . ARG B 2 5 ? 11.765 14.877 -1.574 1.00 0.00 5 ARG B C 1
ATOM 1409 O O . ARG B 2 5 ? 12.949 15.100 -1.414 1.00 0.00 5 ARG B O 1
ATOM 1430 N N . ARG B 2 6 ? 10.917 15.846 -1.787 1.00 0.00 6 ARG B N 1
ATOM 1431 C CA . ARG B 2 6 ? 11.395 17.257 -1.838 1.00 0.00 6 ARG B CA 1
ATOM 1432 C C . ARG B 2 6 ? 12.249 17.572 -0.606 1.00 0.00 6 ARG B C 1
ATOM 1433 O O . ARG B 2 6 ? 13.067 18.470 -0.620 1.00 0.00 6 ARG B O 1
ATOM 1454 N N . SER B 2 7 ? 12.067 16.838 0.457 1.00 0.00 7 SER B N 1
ATOM 1455 C CA . SER B 2 7 ? 12.872 17.095 1.685 1.00 0.00 7 SER B CA 1
ATOM 1456 C C . SER B 2 7 ? 14.272 16.500 1.521 1.00 0.00 7 SER B C 1
ATOM 1457 O O . SER B 2 7 ? 15.259 17.088 1.915 1.00 0.00 7 SER B O 1
ATOM 1465 N N . PHE B 2 8 ? 14.361 15.338 0.935 1.00 0.00 8 PHE B N 1
ATOM 1466 C CA . PHE B 2 8 ? 15.693 14.702 0.736 1.00 0.00 8 PHE B CA 1
ATOM 1467 C C . PHE B 2 8 ? 16.381 15.312 -0.492 1.00 0.00 8 PHE B C 1
ATOM 1468 O O . PHE B 2 8 ? 17.572 15.550 -0.494 1.00 0.00 8 PHE B O 1
ATOM 1485 N N . MET B 2 9 ? 15.638 15.566 -1.534 1.00 0.00 9 MET B N 1
ATOM 1486 C CA . MET B 2 9 ? 16.247 16.159 -2.759 1.00 0.00 9 MET B CA 1
ATOM 1487 C C . MET B 2 9 ? 16.728 17.584 -2.472 1.00 0.00 9 MET B C 1
ATOM 1488 O O . MET B 2 9 ? 17.843 17.949 -2.788 1.00 0.00 9 MET B O 1
ATOM 1502 N N . LYS B 2 10 ? 15.895 18.393 -1.874 1.00 0.00 10 LYS B N 1
ATOM 1503 C CA . LYS B 2 10 ? 16.306 19.793 -1.568 1.00 0.00 10 LYS B CA 1
ATOM 1504 C C . LYS B 2 10 ? 17.659 19.798 -0.849 1.00 0.00 10 LYS B C 1
ATOM 1505 O O . LYS B 2 10 ? 18.428 20.732 -0.960 1.00 0.00 10 LYS B O 1
ATOM 1524 N N . ALA B 2 11 ? 17.954 18.761 -0.114 1.00 0.00 11 ALA B N 1
ATOM 1525 C CA . ALA B 2 11 ? 19.257 18.707 0.610 1.00 0.00 11 ALA B CA 1
ATOM 1526 C C . ALA B 2 11 ? 20.414 18.646 -0.391 1.00 0.00 11 ALA B C 1
ATOM 1527 O O . ALA B 2 11 ? 21.401 19.341 -0.258 1.00 0.00 11 ALA B O 1
ATOM 1534 N N . ASN B 2 12 ? 20.299 17.819 -1.394 1.00 0.00 12 ASN B N 1
ATOM 1535 C CA . ASN B 2 12 ? 21.391 17.715 -2.404 1.00 0.00 12 ASN B CA 1
ATOM 1536 C C . ASN B 2 12 ? 21.253 18.827 -3.448 1.00 0.00 12 ASN B C 1
ATOM 1537 O O . ASN B 2 12 ? 22.226 19.411 -3.879 1.00 0.00 12 ASN B O 1
ATOM 1548 N N . ALA B 2 13 ? 20.049 19.124 -3.855 1.00 0.00 13 ALA B N 1
ATOM 1549 C CA . ALA B 2 13 ? 19.848 20.198 -4.869 1.00 0.00 13 ALA B CA 1
ATOM 1550 C C . ALA B 2 13 ? 20.511 21.495 -4.404 1.00 0.00 13 ALA B C 1
ATOM 1551 O O . ALA B 2 13 ? 21.229 22.137 -5.145 1.00 0.00 13 ALA B O 1
ATOM 1558 N N . VAL B 2 14 ? 20.275 21.887 -3.183 1.00 0.00 14 VAL B N 1
ATOM 1559 C CA . VAL B 2 14 ? 20.892 23.144 -2.676 1.00 0.00 14 VAL B CA 1
ATOM 1560 C C . VAL B 2 14 ? 22.419 23.045 -2.737 1.00 0.00 14 VAL B C 1
ATOM 1561 O O . VAL B 2 14 ? 23.105 24.023 -2.958 1.00 0.00 14 VAL B O 1
ATOM 1574 N N . ALA B 2 15 ? 22.955 21.871 -2.544 1.00 0.00 15 ALA B N 1
ATOM 1575 C CA . ALA B 2 15 ? 24.437 21.711 -2.592 1.00 0.00 15 ALA B CA 1
ATOM 1576 C C . ALA B 2 15 ? 24.954 22.013 -4.001 1.00 0.00 15 ALA B C 1
ATOM 1577 O O . ALA B 2 15 ? 26.047 22.513 -4.178 1.00 0.00 15 ALA B O 1
ATOM 1584 N N . ALA B 2 16 ? 24.176 21.713 -5.005 1.00 0.00 16 ALA B N 1
ATOM 1585 C CA . ALA B 2 16 ? 24.623 21.984 -6.402 1.00 0.00 16 ALA B CA 1
ATOM 1586 C C . ALA B 2 16 ? 24.047 23.315 -6.892 1.00 0.00 16 ALA B C 1
ATOM 1587 O O . ALA B 2 16 ? 24.473 23.856 -7.893 1.00 0.00 16 ALA B O 1
ATOM 1594 N N . ALA B 2 17 ? 23.080 23.846 -6.194 1.00 0.00 17 ALA B N 1
ATOM 1595 C CA . ALA B 2 17 ? 22.478 25.142 -6.620 1.00 0.00 17 ALA B CA 1
ATOM 1596 C C . ALA B 2 17 ? 23.090 26.296 -5.822 1.00 0.00 17 ALA B C 1
ATOM 1597 O O . ALA B 2 17 ? 23.097 27.430 -6.259 1.00 0.00 17 ALA B O 1
ATOM 1604 N N . ALA B 2 18 ? 23.603 26.016 -4.656 1.00 0.00 18 ALA B N 1
ATOM 1605 C CA . ALA B 2 18 ? 24.215 27.097 -3.831 1.00 0.00 18 ALA B CA 1
ATOM 1606 C C . ALA B 2 18 ? 25.671 27.321 -4.250 1.00 0.00 18 ALA B C 1
ATOM 1607 O O . ALA B 2 18 ? 26.086 28.431 -4.516 1.00 0.00 18 ALA B O 1
ATOM 1614 N N . ALA B 2 19 ? 26.448 26.274 -4.312 1.00 0.00 19 ALA B N 1
ATOM 1615 C CA . ALA B 2 19 ? 27.875 26.429 -4.715 1.00 0.00 19 ALA B CA 1
ATOM 1616 C C . ALA B 2 19 ? 27.970 26.775 -6.203 1.00 0.00 19 ALA B C 1
ATOM 1617 O O . ALA B 2 19 ? 29.019 27.130 -6.703 1.00 0.00 19 ALA B O 1
ATOM 1624 N N . ALA B 2 20 ? 26.881 26.674 -6.916 1.00 0.00 20 ALA B N 1
ATOM 1625 C CA . ALA B 2 20 ? 26.909 26.998 -8.371 1.00 0.00 20 ALA B CA 1
ATOM 1626 C C . ALA B 2 20 ? 26.124 28.284 -8.641 1.00 0.00 20 ALA B C 1
ATOM 1627 O O . ALA B 2 20 ? 26.620 29.208 -9.255 1.00 0.00 20 ALA B O 1
ATOM 1634 N N . ALA B 2 21 ? 24.902 28.352 -8.187 1.00 0.00 21 ALA B N 1
ATOM 1635 C CA . ALA B 2 21 ? 24.088 29.579 -8.419 1.00 0.00 21 ALA B CA 1
ATOM 1636 C C . ALA B 2 21 ? 24.272 30.562 -7.259 1.00 0.00 21 ALA B C 1
ATOM 1637 O O . ALA B 2 21 ? 23.520 31.505 -7.107 1.00 0.00 21 ALA B O 1
ATOM 1644 N N . GLY B 2 22 ? 25.267 30.351 -6.442 1.00 0.00 22 GLY B N 1
ATOM 1645 C CA . GLY B 2 22 ? 25.499 31.273 -5.295 1.00 0.00 22 GLY B CA 1
ATOM 1646 C C . GLY B 2 22 ? 24.240 31.341 -4.429 1.00 0.00 22 GLY B C 1
ATOM 1647 O O . GLY B 2 22 ? 23.997 32.315 -3.745 1.00 0.00 22 GLY B O 1
ATOM 1651 N N . LEU B 2 23 ? 23.436 30.313 -4.452 1.00 0.00 23 LEU B N 1
ATOM 1652 C CA . LEU B 2 23 ? 22.193 30.319 -3.629 1.00 0.00 23 LEU B CA 1
ATOM 1653 C C . LEU B 2 23 ? 22.543 30.312 -2.140 1.00 0.00 23 LEU B C 1
ATOM 1654 O O . LEU B 2 23 ? 23.656 30.606 -1.751 1.00 0.00 23 LEU B O 1
ATOM 1670 N N . SER B 2 24 ? 21.600 29.977 -1.304 1.00 0.00 24 SER B N 1
ATOM 1671 C CA . SER B 2 24 ? 21.875 29.949 0.161 1.00 0.00 24 SER B CA 1
ATOM 1672 C C . SER B 2 24 ? 22.547 28.629 0.548 1.00 0.00 24 SER B C 1
ATOM 1673 O O . SER B 2 24 ? 22.503 27.661 -0.185 1.00 0.00 24 SER B O 1
ATOM 1681 N N . VAL B 2 25 ? 23.170 28.584 1.694 1.00 0.00 25 VAL B N 1
ATOM 1682 C CA . VAL B 2 25 ? 23.845 27.326 2.126 1.00 0.00 25 VAL B CA 1
ATOM 1683 C C . VAL B 2 25 ? 23.064 26.673 3.270 1.00 0.00 25 VAL B C 1
ATOM 1684 O O . VAL B 2 25 ? 23.402 26.837 4.425 1.00 0.00 25 VAL B O 1
ATOM 1697 N N . PRO B 2 26 ? 22.041 25.950 2.904 1.00 0.00 26 PRO B N 1
ATOM 1698 C CA . PRO B 2 26 ? 21.197 25.259 3.909 1.00 0.00 26 PRO B CA 1
ATOM 1699 C C . PRO B 2 26 ? 21.944 24.061 4.501 1.00 0.00 26 PRO B C 1
ATOM 1700 O O . PRO B 2 26 ? 22.092 23.941 5.701 1.00 0.00 26 PRO B O 1
ATOM 1711 N N . GLY B 2 27 ? 22.416 23.174 3.669 1.00 0.00 27 GLY B N 1
ATOM 1712 C CA . GLY B 2 27 ? 23.153 21.986 4.186 1.00 0.00 27 GLY B CA 1
ATOM 1713 C C . GLY B 2 27 ? 24.616 22.059 3.744 1.00 0.00 27 GLY B C 1
ATOM 1714 O O . GLY B 2 27 ? 25.313 21.065 3.704 1.00 0.00 27 GLY B O 1
ATOM 1718 N N . VAL B 2 28 ? 25.086 23.230 3.410 1.00 0.00 28 VAL B N 1
ATOM 1719 C CA . VAL B 2 28 ? 26.505 23.366 2.971 1.00 0.00 28 VAL B CA 1
ATOM 1720 C C . VAL B 2 28 ? 27.326 24.078 4.049 1.00 0.00 28 VAL B C 1
ATOM 1721 O O . VAL B 2 28 ? 28.474 24.421 3.843 1.00 0.00 28 VAL B O 1
ATOM 1734 N N . ALA B 2 29 ? 26.748 24.303 5.197 1.00 0.00 29 ALA B N 1
ATOM 1735 C CA . ALA B 2 29 ? 27.497 24.992 6.287 1.00 0.00 29 ALA B CA 1
ATOM 1736 C C . ALA B 2 29 ? 27.386 24.196 7.590 1.00 0.00 29 ALA B C 1
ATOM 1737 O O . ALA B 2 29 ? 28.358 23.663 8.087 1.00 0.00 29 ALA B O 1
ATOM 1744 N N . ARG B 2 30 ? 26.209 24.112 8.146 1.00 0.00 30 ARG B N 1
ATOM 1745 C CA . ARG B 2 30 ? 26.037 23.350 9.417 1.00 0.00 30 ARG B CA 1
ATOM 1746 C C . ARG B 2 30 ? 26.795 22.022 9.343 1.00 0.00 30 ARG B C 1
ATOM 1747 O O . ARG B 2 30 ? 26.290 21.035 8.846 1.00 0.00 30 ARG B O 1
ATOM 1768 N N . ALA B 2 31 ? 28.004 21.990 9.834 1.00 0.00 31 ALA B N 1
ATOM 1769 C CA . ALA B 2 31 ? 28.792 20.724 9.791 1.00 0.00 31 ALA B CA 1
ATOM 1770 C C . ALA B 2 31 ? 29.520 20.509 11.121 1.00 0.00 31 ALA B C 1
ATOM 1771 O O . ALA B 2 31 ? 30.313 19.599 11.265 1.00 0.00 31 ALA B O 1
ATOM 1778 N N . VAL B 2 32 ? 29.256 21.338 12.094 1.00 0.00 32 VAL B N 1
ATOM 1779 C CA . VAL B 2 32 ? 29.934 21.178 13.413 1.00 0.00 32 VAL B CA 1
ATOM 1780 C C . VAL B 2 32 ? 29.612 19.806 14.010 1.00 0.00 32 VAL B C 1
ATOM 1781 O O . VAL B 2 32 ? 30.253 19.357 14.940 1.00 0.00 32 VAL B O 1
ATOM 1794 N N . VAL B 2 33 ? 28.624 19.136 13.483 1.00 0.00 33 VAL B N 1
ATOM 1795 C CA . VAL B 2 33 ? 28.262 17.793 14.021 1.00 0.00 33 VAL B CA 1
ATOM 1796 C C . VAL B 2 33 ? 28.719 16.696 13.055 1.00 0.00 33 VAL B C 1
ATOM 1797 O O . VAL B 2 33 ? 28.512 16.782 11.861 1.00 0.00 33 VAL B O 1
ATOM 1810 N N . GLY B 2 34 ? 29.339 15.666 13.563 1.00 0.00 34 GLY B N 1
ATOM 1811 C CA . GLY B 2 34 ? 29.808 14.566 12.673 1.00 0.00 34 GLY B CA 1
ATOM 1812 C C . GLY B 2 34 ? 28.937 13.328 12.887 1.00 0.00 34 GLY B C 1
ATOM 1813 O O . GLY B 2 34 ? 27.726 13.386 12.803 1.00 0.00 34 GLY B O 1
ATOM 1817 N N . GLN B 2 35 ? 29.543 12.205 13.163 1.00 0.00 35 GLN B N 1
ATOM 1818 C CA . GLN B 2 35 ? 28.747 10.963 13.382 1.00 0.00 35 GLN B CA 1
ATOM 1819 C C . GLN B 2 35 ? 27.863 10.679 12.165 1.00 0.00 35 GLN B C 1
ATOM 1820 O O . GLN B 2 35 ? 28.382 10.163 11.188 1.00 0.00 35 GLN B O 1
ATOM 1834 N N . GLY A 1 1 ? 9.473 -0.923 2.731 1.00 5.24 1 GLY A N 2
ATOM 1835 C CA . GLY A 1 1 ? 9.746 -1.283 4.151 1.00 72.22 1 GLY A CA 2
ATOM 1836 C C . GLY A 1 1 ? 10.800 -0.336 4.727 1.00 23.44 1 GLY A C 2
ATOM 1837 O O . GLY A 1 1 ? 10.529 0.442 5.620 1.00 3.34 1 GLY A O 2
ATOM 1840 N N . SER A 1 2 ? 12.002 -0.393 4.221 1.00 22.24 2 SER A N 2
ATOM 1841 C CA . SER A 1 2 ? 13.073 0.506 4.741 1.00 32.35 2 SER A CA 2
ATOM 1842 C C . SER A 1 2 ? 13.674 1.326 3.598 1.00 52.44 2 SER A C 2
ATOM 1843 O O . SER A 1 2 ? 14.712 1.941 3.740 1.00 43.12 2 SER A O 2
ATOM 1851 N N . HIS A 1 3 ? 13.028 1.343 2.462 1.00 65.01 3 HIS A N 2
ATOM 1852 C CA . HIS A 1 3 ? 13.564 2.126 1.311 1.00 21.41 3 HIS A CA 2
ATOM 1853 C C . HIS A 1 3 ? 12.484 2.294 0.239 1.00 42.21 3 HIS A C 2
ATOM 1854 O O . HIS A 1 3 ? 11.510 1.569 0.205 1.00 34.34 3 HIS A O 2
ATOM 1868 N N . MET A 1 4 ? 12.649 3.246 -0.637 1.00 61.03 4 MET A N 2
ATOM 1869 C CA . MET A 1 4 ? 11.631 3.461 -1.707 1.00 23.45 4 MET A CA 2
ATOM 1870 C C . MET A 1 4 ? 12.105 4.545 -2.678 1.00 64.21 4 MET A C 2
ATOM 1871 O O . MET A 1 4 ? 11.759 5.702 -2.550 1.00 0.23 4 MET A O 2
ATOM 1885 N N . HIS A 1 5 ? 12.896 4.179 -3.652 1.00 14.04 5 HIS A N 2
ATOM 1886 C CA . HIS A 1 5 ? 13.391 5.189 -4.630 1.00 54.22 5 HIS A CA 2
ATOM 1887 C C . HIS A 1 5 ? 13.220 4.669 -6.059 1.00 13.02 5 HIS A C 2
ATOM 1888 O O . HIS A 1 5 ? 13.714 3.617 -6.410 1.00 20.14 5 HIS A O 2
ATOM 1902 N N . THR A 1 6 ? 12.523 5.399 -6.887 1.00 35.42 6 THR A N 2
ATOM 1903 C CA . THR A 1 6 ? 12.320 4.947 -8.294 1.00 23.40 6 THR A CA 2
ATOM 1904 C C . THR A 1 6 ? 11.846 6.115 -9.161 1.00 60.21 6 THR A C 2
ATOM 1905 O O . THR A 1 6 ? 10.797 6.683 -8.934 1.00 41.42 6 THR A O 2
ATOM 1916 N N . ASN A 1 7 ? 12.610 6.475 -10.156 1.00 44.31 7 ASN A N 2
ATOM 1917 C CA . ASN A 1 7 ? 12.203 7.607 -11.036 1.00 51.12 7 ASN A CA 2
ATOM 1918 C C . ASN A 1 7 ? 12.779 7.418 -12.442 1.00 43.12 7 ASN A C 2
ATOM 1919 O O . ASN A 1 7 ? 13.579 6.536 -12.682 1.00 2.32 7 ASN A O 2
ATOM 1930 N N . TRP A 1 8 ? 12.382 8.244 -13.372 1.00 71.11 8 TRP A N 2
ATOM 1931 C CA . TRP A 1 8 ? 12.907 8.113 -14.761 1.00 35.52 8 TRP A CA 2
ATOM 1932 C C . TRP A 1 8 ? 13.971 9.180 -15.027 1.00 1.31 8 TRP A C 2
ATOM 1933 O O . TRP A 1 8 ? 15.144 8.885 -15.151 1.00 34.11 8 TRP A O 2
ATOM 1954 N N . GLN A 1 9 ? 13.573 10.418 -15.114 1.00 54.04 9 GLN A N 2
ATOM 1955 C CA . GLN A 1 9 ? 14.561 11.505 -15.371 1.00 62.03 9 GLN A CA 2
ATOM 1956 C C . GLN A 1 9 ? 14.051 12.832 -14.804 1.00 55.20 9 GLN A C 2
ATOM 1957 O O . GLN A 1 9 ? 12.985 13.299 -15.152 1.00 72.52 9 GLN A O 2
ATOM 1971 N N . VAL A 1 10 ? 14.805 13.443 -13.931 1.00 41.43 10 VAL A N 2
ATOM 1972 C CA . VAL A 1 10 ? 14.361 14.741 -13.344 1.00 5.42 10 VAL A CA 2
ATOM 1973 C C . VAL A 1 10 ? 15.563 15.504 -12.778 1.00 33.35 10 VAL A C 2
ATOM 1974 O O . VAL A 1 10 ? 16.467 14.922 -12.207 1.00 11.50 10 VAL A O 2
ATOM 1987 N N . CYS A 1 11 ? 15.583 16.800 -12.931 1.00 35.34 11 CYS A N 2
ATOM 1988 C CA . CYS A 1 11 ? 16.725 17.597 -12.401 1.00 43.01 11 CYS A CA 2
ATOM 1989 C C . CYS A 1 11 ? 16.217 18.890 -11.762 1.00 14.34 11 CYS A C 2
ATOM 1990 O O . CYS A 1 11 ? 15.056 19.235 -11.869 1.00 33.44 11 CYS A O 2
ATOM 1998 N N . SER A 1 12 ? 17.076 19.613 -11.096 1.00 23.10 12 SER A N 2
ATOM 1999 C CA . SER A 1 12 ? 16.642 20.886 -10.450 1.00 20.42 12 SER A CA 2
ATOM 2000 C C . SER A 1 12 ? 17.146 22.086 -11.254 1.00 45.00 12 SER A C 2
ATOM 2001 O O . SER A 1 12 ? 18.335 22.311 -11.371 1.00 62.43 12 SER A O 2
ATOM 2009 N N . LEU A 1 13 ? 16.254 22.859 -11.808 1.00 12.01 13 LEU A N 2
ATOM 2010 C CA . LEU A 1 13 ? 16.685 24.045 -12.604 1.00 35.31 13 LEU A CA 2
ATOM 2011 C C . LEU A 1 13 ? 16.543 25.321 -11.772 1.00 4.35 13 LEU A C 2
ATOM 2012 O O . LEU A 1 13 ? 15.566 25.518 -11.078 1.00 31.51 13 LEU A O 2
ATOM 2028 N N . VAL A 1 14 ? 17.513 26.191 -11.835 1.00 41.33 14 VAL A N 2
ATOM 2029 C CA . VAL A 1 14 ? 17.435 27.455 -11.047 1.00 44.44 14 VAL A CA 2
ATOM 2030 C C . VAL A 1 14 ? 16.967 28.607 -11.942 1.00 31.52 14 VAL A C 2
ATOM 2031 O O . VAL A 1 14 ? 17.736 29.177 -12.690 1.00 51.01 14 VAL A O 2
ATOM 2044 N N . VAL A 1 15 ? 15.710 28.951 -11.871 1.00 41.52 15 VAL A N 2
ATOM 2045 C CA . VAL A 1 15 ? 15.196 30.066 -12.717 1.00 32.44 15 VAL A CA 2
ATOM 2046 C C . VAL A 1 15 ? 15.592 31.414 -12.113 1.00 14.41 15 VAL A C 2
ATOM 2047 O O . VAL A 1 15 ? 15.323 31.693 -10.961 1.00 51.35 15 VAL A O 2
ATOM 2060 N N . GLN A 1 16 ? 16.230 32.255 -12.880 1.00 21.31 16 GLN A N 2
ATOM 2061 C CA . GLN A 1 16 ? 16.643 33.585 -12.347 1.00 13.11 16 GLN A CA 2
ATOM 2062 C C . GLN A 1 16 ? 15.785 34.692 -12.964 1.00 71.21 16 GLN A C 2
ATOM 2063 O O . GLN A 1 16 ? 15.876 34.980 -14.142 1.00 51.13 16 GLN A O 2
ATOM 2077 N N . ALA A 1 17 ? 14.954 35.316 -12.177 1.00 51.24 17 ALA A N 2
ATOM 2078 C CA . ALA A 1 17 ? 14.092 36.407 -12.714 1.00 61.54 17 ALA A CA 2
ATOM 2079 C C . ALA A 1 17 ? 13.982 37.536 -11.689 1.00 34.12 17 ALA A C 2
ATOM 2080 O O . ALA A 1 17 ? 14.378 37.389 -10.548 1.00 33.41 17 ALA A O 2
ATOM 2087 N N . LYS A 1 18 ? 13.451 38.662 -12.081 1.00 72.30 18 LYS A N 2
ATOM 2088 C CA . LYS A 1 18 ? 13.319 39.795 -11.120 1.00 41.12 18 LYS A CA 2
ATOM 2089 C C . LYS A 1 18 ? 12.830 39.271 -9.768 1.00 42.34 18 LYS A C 2
ATOM 2090 O O . LYS A 1 18 ? 12.106 38.300 -9.694 1.00 64.33 18 LYS A O 2
ATOM 2109 N N . SER A 1 19 ? 13.230 39.900 -8.700 1.00 70.44 19 SER A N 2
ATOM 2110 C CA . SER A 1 19 ? 12.799 39.425 -7.354 1.00 34.13 19 SER A CA 2
ATOM 2111 C C . SER A 1 19 ? 11.289 39.180 -7.317 1.00 54.44 19 SER A C 2
ATOM 2112 O O . SER A 1 19 ? 10.835 38.161 -6.838 1.00 20.23 19 SER A O 2
ATOM 2120 N N . GLU A 1 20 ? 10.500 40.098 -7.809 1.00 11.12 20 GLU A N 2
ATOM 2121 C CA . GLU A 1 20 ? 9.025 39.876 -7.773 1.00 61.13 20 GLU A CA 2
ATOM 2122 C C . GLU A 1 20 ? 8.556 39.208 -9.067 1.00 71.44 20 GLU A C 2
ATOM 2123 O O . GLU A 1 20 ? 7.413 38.812 -9.189 1.00 72.54 20 GLU A O 2
ATOM 2135 N N . ARG A 1 21 ? 9.433 39.036 -10.018 1.00 0.13 21 ARG A N 2
ATOM 2136 C CA . ARG A 1 21 ? 9.034 38.346 -11.272 1.00 52.12 21 ARG A CA 2
ATOM 2137 C C . ARG A 1 21 ? 8.919 36.857 -10.981 1.00 32.02 21 ARG A C 2
ATOM 2138 O O . ARG A 1 21 ? 7.940 36.212 -11.302 1.00 2.40 21 ARG A O 2
ATOM 2159 N N . ILE A 1 22 ? 9.936 36.314 -10.370 1.00 73.41 22 ILE A N 2
ATOM 2160 C CA . ILE A 1 22 ? 9.927 34.861 -10.046 1.00 12.11 22 ILE A CA 2
ATOM 2161 C C . ILE A 1 22 ? 8.701 34.498 -9.219 1.00 15.33 22 ILE A C 2
ATOM 2162 O O . ILE A 1 22 ? 8.090 33.472 -9.428 1.00 30.33 22 ILE A O 2
ATOM 2178 N N . SER A 1 23 ? 8.318 35.319 -8.292 1.00 13.24 23 SER A N 2
ATOM 2179 C CA . SER A 1 23 ? 7.119 34.972 -7.490 1.00 31.04 23 SER A CA 2
ATOM 2180 C C . SER A 1 23 ? 5.969 34.661 -8.445 1.00 11.20 23 SER A C 2
ATOM 2181 O O . SER A 1 23 ? 5.211 33.736 -8.244 1.00 72.22 23 SER A O 2
ATOM 2189 N N . ASP A 1 24 ? 5.849 35.424 -9.494 1.00 15.00 24 ASP A N 2
ATOM 2190 C CA . ASP A 1 24 ? 4.763 35.173 -10.485 1.00 11.42 24 ASP A CA 2
ATOM 2191 C C . ASP A 1 24 ? 5.050 33.914 -11.309 1.00 72.42 24 ASP A C 2
ATOM 2192 O O . ASP A 1 24 ? 4.268 32.985 -11.339 1.00 62.14 24 ASP A O 2
ATOM 2201 N N . ILE A 1 25 ? 6.159 33.893 -11.998 1.00 72.32 25 ILE A N 2
ATOM 2202 C CA . ILE A 1 25 ? 6.494 32.704 -12.852 1.00 44.44 25 ILE A CA 2
ATOM 2203 C C . ILE A 1 25 ? 7.039 31.544 -12.010 1.00 4.42 25 ILE A C 2
ATOM 2204 O O . ILE A 1 25 ? 6.589 30.424 -12.132 1.00 42.02 25 ILE A O 2
ATOM 2220 N N . SER A 1 26 ? 8.002 31.792 -11.165 1.00 71.15 26 SER A N 2
ATOM 2221 C CA . SER A 1 26 ? 8.557 30.684 -10.337 1.00 73.30 26 SER A CA 2
ATOM 2222 C C . SER A 1 26 ? 7.425 29.947 -9.614 1.00 42.45 26 SER A C 2
ATOM 2223 O O . SER A 1 26 ? 7.309 28.741 -9.696 1.00 52.52 26 SER A O 2
ATOM 2231 N N . THR A 1 27 ? 6.595 30.660 -8.905 1.00 75.23 27 THR A N 2
ATOM 2232 C CA . THR A 1 27 ? 5.479 29.986 -8.178 1.00 74.13 27 THR A CA 2
ATOM 2233 C C . THR A 1 27 ? 4.658 29.136 -9.152 1.00 41.54 27 THR A C 2
ATOM 2234 O O . THR A 1 27 ? 4.142 28.092 -8.805 1.00 43.41 27 THR A O 2
ATOM 2245 N N . GLN A 1 28 ? 4.543 29.574 -10.376 1.00 30.32 28 GLN A N 2
ATOM 2246 C CA . GLN A 1 28 ? 3.766 28.796 -11.380 1.00 22.41 28 GLN A CA 2
ATOM 2247 C C . GLN A 1 28 ? 4.410 27.422 -11.581 1.00 21.32 28 GLN A C 2
ATOM 2248 O O . GLN A 1 28 ? 3.737 26.412 -11.636 1.00 62.53 28 GLN A O 2
ATOM 2262 N N . LEU A 1 29 ? 5.709 27.379 -11.692 1.00 51.13 29 LEU A N 2
ATOM 2263 C CA . LEU A 1 29 ? 6.399 26.072 -11.893 1.00 63.23 29 LEU A CA 2
ATOM 2264 C C . LEU A 1 29 ? 5.937 25.068 -10.833 1.00 44.50 29 LEU A C 2
ATOM 2265 O O . LEU A 1 29 ? 5.815 23.888 -11.094 1.00 40.41 29 LEU A O 2
ATOM 2281 N N . ASN A 1 30 ? 5.682 25.528 -9.638 1.00 43.51 30 ASN A N 2
ATOM 2282 C CA . ASN A 1 30 ? 5.229 24.599 -8.563 1.00 41.05 30 ASN A CA 2
ATOM 2283 C C . ASN A 1 30 ? 3.774 24.185 -8.803 1.00 3.40 30 ASN A C 2
ATOM 2284 O O . ASN A 1 30 ? 3.323 23.161 -8.331 1.00 43.13 30 ASN A O 2
ATOM 2295 N N . ALA A 1 31 ? 3.037 24.976 -9.533 1.00 73.33 31 ALA A N 2
ATOM 2296 C CA . ALA A 1 31 ? 1.612 24.629 -9.803 1.00 33.04 31 ALA A CA 2
ATOM 2297 C C . ALA A 1 31 ? 1.527 23.476 -10.805 1.00 3.23 31 ALA A C 2
ATOM 2298 O O . ALA A 1 31 ? 0.587 22.705 -10.804 1.00 32.12 31 ALA A O 2
ATOM 2305 N N . PHE A 1 32 ? 2.505 23.349 -11.662 1.00 73.54 32 PHE A N 2
ATOM 2306 C CA . PHE A 1 32 ? 2.478 22.246 -12.664 1.00 63.35 32 PHE A CA 2
ATOM 2307 C C . PHE A 1 32 ? 2.800 20.909 -11.989 1.00 24.25 32 PHE A C 2
ATOM 2308 O O . PHE A 1 32 ? 3.505 20.867 -11.000 1.00 10.53 32 PHE A O 2
ATOM 2325 N N . PRO A 1 33 ? 2.268 19.859 -12.552 1.00 63.04 33 PRO A N 2
ATOM 2326 C CA . PRO A 1 33 ? 2.498 18.500 -12.004 1.00 51.51 33 PRO A CA 2
ATOM 2327 C C . PRO A 1 33 ? 3.928 18.039 -12.300 1.00 35.02 33 PRO A C 2
ATOM 2328 O O . PRO A 1 33 ? 4.603 17.494 -11.450 1.00 22.12 33 PRO A O 2
ATOM 2339 N N . GLY A 1 34 ? 4.394 18.255 -13.499 1.00 74.10 34 GLY A N 2
ATOM 2340 C CA . GLY A 1 34 ? 5.779 17.830 -13.849 1.00 4.42 34 GLY A CA 2
ATOM 2341 C C . GLY A 1 34 ? 6.787 18.721 -13.120 1.00 1.30 34 GLY A C 2
ATOM 2342 O O . GLY A 1 34 ? 7.582 18.257 -12.330 1.00 45.03 34 GLY A O 2
ATOM 2346 N N . CYS A 1 35 ? 6.757 20.000 -13.381 1.00 24.34 35 CYS A N 2
ATOM 2347 C CA . CYS A 1 35 ? 7.714 20.919 -12.700 1.00 43.13 35 CYS A CA 2
ATOM 2348 C C . CYS A 1 35 ? 7.262 21.187 -11.263 1.00 25.44 35 CYS A C 2
ATOM 2349 O O . CYS A 1 35 ? 6.083 21.218 -10.969 1.00 52.21 35 CYS A O 2
ATOM 2357 N N . GLU A 1 36 ? 8.189 21.380 -10.365 1.00 55.44 36 GLU A N 2
ATOM 2358 C CA . GLU A 1 36 ? 7.812 21.646 -8.948 1.00 73.04 36 GLU A CA 2
ATOM 2359 C C . GLU A 1 36 ? 8.910 22.453 -8.252 1.00 33.03 36 GLU A C 2
ATOM 2360 O O . GLU A 1 36 ? 10.070 22.094 -8.279 1.00 41.41 36 GLU A O 2
ATOM 2372 N N . VAL A 1 37 ? 8.552 23.540 -7.627 1.00 52.11 37 VAL A N 2
ATOM 2373 C CA . VAL A 1 37 ? 9.576 24.370 -6.929 1.00 40.41 37 VAL A CA 2
ATOM 2374 C C . VAL A 1 37 ? 10.128 23.620 -5.714 1.00 31.25 37 VAL A C 2
ATOM 2375 O O . VAL A 1 37 ? 9.400 23.268 -4.807 1.00 1.15 37 VAL A O 2
ATOM 2388 N N . ALA A 1 38 ? 11.408 23.372 -5.689 1.00 20.15 38 ALA A N 2
ATOM 2389 C CA . ALA A 1 38 ? 12.007 22.644 -4.532 1.00 73.41 38 ALA A CA 2
ATOM 2390 C C . ALA A 1 38 ? 12.449 23.639 -3.456 1.00 60.13 38 ALA A C 2
ATOM 2391 O O . ALA A 1 38 ? 12.074 23.530 -2.306 1.00 42.40 38 ALA A O 2
ATOM 2398 N N . VAL A 1 39 ? 13.243 24.605 -3.824 1.00 40.31 39 VAL A N 2
ATOM 2399 C CA . VAL A 1 39 ? 13.711 25.609 -2.825 1.00 24.42 39 VAL A CA 2
ATOM 2400 C C . VAL A 1 39 ? 13.276 27.012 -3.246 1.00 51.33 39 VAL A C 2
ATOM 2401 O O . VAL A 1 39 ? 13.625 27.489 -4.309 1.00 13.22 39 VAL A O 2
ATOM 2414 N N . SER A 1 40 ? 12.513 27.678 -2.425 1.00 52.14 40 SER A N 2
ATOM 2415 C CA . SER A 1 40 ? 12.052 29.050 -2.785 1.00 13.21 40 SER A CA 2
ATOM 2416 C C . SER A 1 40 ? 12.800 30.095 -1.952 1.00 34.13 40 SER A C 2
ATOM 2417 O O . SER A 1 40 ? 12.496 30.316 -0.796 1.00 71.44 40 SER A O 2
ATOM 2425 N N . ASP A 1 41 ? 13.773 30.736 -2.533 1.00 65.10 41 ASP A N 2
ATOM 2426 C CA . ASP A 1 41 ? 14.547 31.768 -1.784 1.00 74.10 41 ASP A CA 2
ATOM 2427 C C . ASP A 1 41 ? 14.703 33.026 -2.633 1.00 44.43 41 ASP A C 2
ATOM 2428 O O . ASP A 1 41 ? 14.773 32.969 -3.844 1.00 2.13 41 ASP A O 2
ATOM 2437 N N . ALA A 1 42 ? 14.752 34.166 -2.004 1.00 20.50 42 ALA A N 2
ATOM 2438 C CA . ALA A 1 42 ? 14.892 35.433 -2.770 1.00 11.12 42 ALA A CA 2
ATOM 2439 C C . ALA A 1 42 ? 16.259 36.083 -2.520 1.00 11.20 42 ALA A C 2
ATOM 2440 O O . ALA A 1 42 ? 16.332 37.237 -2.150 1.00 4.52 42 ALA A O 2
ATOM 2447 N N . PRO A 1 43 ? 17.302 35.325 -2.741 1.00 43.32 43 PRO A N 2
ATOM 2448 C CA . PRO A 1 43 ? 18.676 35.854 -2.547 1.00 42.42 43 PRO A CA 2
ATOM 2449 C C . PRO A 1 43 ? 18.998 36.874 -3.641 1.00 61.33 43 PRO A C 2
ATOM 2450 O O . PRO A 1 43 ? 19.626 37.886 -3.400 1.00 13.01 43 PRO A O 2
ATOM 2461 N N . SER A 1 44 ? 18.568 36.612 -4.845 1.00 25.03 44 SER A N 2
ATOM 2462 C CA . SER A 1 44 ? 18.838 37.559 -5.962 1.00 42.31 44 SER A CA 2
ATOM 2463 C C . SER A 1 44 ? 17.692 37.518 -6.976 1.00 1.00 44 SER A C 2
ATOM 2464 O O . SER A 1 44 ? 17.807 38.014 -8.079 1.00 24.25 44 SER A O 2
ATOM 2472 N N . GLY A 1 45 ? 16.584 36.931 -6.610 1.00 41.50 45 GLY A N 2
ATOM 2473 C CA . GLY A 1 45 ? 15.430 36.860 -7.551 1.00 70.02 45 GLY A CA 2
ATOM 2474 C C . GLY A 1 45 ? 15.472 35.536 -8.316 1.00 71.04 45 GLY A C 2
ATOM 2475 O O . GLY A 1 45 ? 14.994 35.436 -9.430 1.00 25.14 45 GLY A O 2
ATOM 2479 N N . GLN A 1 46 ? 16.040 34.517 -7.731 1.00 23.03 46 GLN A N 2
ATOM 2480 C CA . GLN A 1 46 ? 16.111 33.201 -8.431 1.00 40.24 46 GLN A CA 2
ATOM 2481 C C . GLN A 1 46 ? 15.615 32.080 -7.513 1.00 34.33 46 GLN A C 2
ATOM 2482 O O . GLN A 1 46 ? 15.954 32.022 -6.348 1.00 25.31 46 GLN A O 2
ATOM 2496 N N . LEU A 1 47 ? 14.816 31.186 -8.031 1.00 44.24 47 LEU A N 2
ATOM 2497 C CA . LEU A 1 47 ? 14.302 30.065 -7.189 1.00 45.35 47 LEU A CA 2
ATOM 2498 C C . LEU A 1 47 ? 14.717 28.721 -7.794 1.00 65.25 47 LEU A C 2
ATOM 2499 O O . LEU A 1 47 ? 15.038 28.628 -8.963 1.00 3.14 47 LEU A O 2
ATOM 2515 N N . ILE A 1 48 ? 14.712 27.677 -7.010 1.00 14.25 48 ILE A N 2
ATOM 2516 C CA . ILE A 1 48 ? 15.104 26.342 -7.543 1.00 62.04 48 ILE A CA 2
ATOM 2517 C C . ILE A 1 48 ? 13.857 25.511 -7.858 1.00 23.03 48 ILE A C 2
ATOM 2518 O O . ILE A 1 48 ? 13.023 25.279 -7.006 1.00 52.03 48 ILE A O 2
ATOM 2534 N N . VAL A 1 49 ? 13.726 25.060 -9.076 1.00 14.22 49 VAL A N 2
ATOM 2535 C CA . VAL A 1 49 ? 12.532 24.245 -9.442 1.00 63.42 49 VAL A CA 2
ATOM 2536 C C . VAL A 1 49 ? 12.964 22.992 -10.210 1.00 3.21 49 VAL A C 2
ATOM 2537 O O . VAL A 1 49 ? 13.670 23.068 -11.194 1.00 65.42 49 VAL A O 2
ATOM 2550 N N . VAL A 1 50 ? 12.543 21.840 -9.765 1.00 60.23 50 VAL A N 2
ATOM 2551 C CA . VAL A 1 50 ? 12.929 20.582 -10.469 1.00 44.02 50 VAL A CA 2
ATOM 2552 C C . VAL A 1 50 ? 11.769 20.082 -11.334 1.00 41.43 50 VAL A C 2
ATOM 2553 O O . VAL A 1 50 ? 10.615 20.193 -10.968 1.00 23.24 50 VAL A O 2
ATOM 2566 N N . VAL A 1 51 ? 12.064 19.533 -12.481 1.00 1.52 51 VAL A N 2
ATOM 2567 C CA . VAL A 1 51 ? 10.977 19.027 -13.368 1.00 11.03 51 VAL A CA 2
ATOM 2568 C C . VAL A 1 51 ? 11.322 17.624 -13.877 1.00 12.54 51 VAL A C 2
ATOM 2569 O O . VAL A 1 51 ? 12.467 17.308 -14.123 1.00 65.43 51 VAL A O 2
ATOM 2582 N N . GLU A 1 52 ? 10.337 16.783 -14.036 1.00 50.35 52 GLU A N 2
ATOM 2583 C CA . GLU A 1 52 ? 10.611 15.403 -14.530 1.00 34.31 52 GLU A CA 2
ATOM 2584 C C . GLU A 1 52 ? 9.701 15.075 -15.717 1.00 21.22 52 GLU A C 2
ATOM 2585 O O . GLU A 1 52 ? 8.568 15.511 -15.783 1.00 60.10 52 GLU A O 2
ATOM 2597 N N . ALA A 1 53 ? 10.188 14.311 -16.655 1.00 23.23 53 ALA A N 2
ATOM 2598 C CA . ALA A 1 53 ? 9.351 13.954 -17.838 1.00 55.30 53 ALA A CA 2
ATOM 2599 C C . ALA A 1 53 ? 9.878 12.674 -18.491 1.00 43.12 53 ALA A C 2
ATOM 2600 O O . ALA A 1 53 ? 10.825 12.072 -18.026 1.00 52.42 53 ALA A O 2
ATOM 2607 N N . GLU A 1 54 ? 9.272 12.255 -19.569 1.00 31.30 54 GLU A N 2
ATOM 2608 C CA . GLU A 1 54 ? 9.741 11.013 -20.249 1.00 15.22 54 GLU A CA 2
ATOM 2609 C C . GLU A 1 54 ? 11.264 11.038 -20.401 1.00 65.43 54 GLU A C 2
ATOM 2610 O O . GLU A 1 54 ? 11.947 10.093 -20.059 1.00 51.43 54 GLU A O 2
ATOM 2622 N N . ASP A 1 55 ? 11.799 12.112 -20.913 1.00 24.12 55 ASP A N 2
ATOM 2623 C CA . ASP A 1 55 ? 13.279 12.196 -21.088 1.00 2.33 55 ASP A CA 2
ATOM 2624 C C . ASP A 1 55 ? 13.726 13.660 -21.106 1.00 55.31 55 ASP A C 2
ATOM 2625 O O . ASP A 1 55 ? 12.968 14.554 -20.791 1.00 52.44 55 ASP A O 2
ATOM 2634 N N . SER A 1 56 ? 14.952 13.909 -21.475 1.00 5.32 56 SER A N 2
ATOM 2635 C CA . SER A 1 56 ? 15.448 15.315 -21.515 1.00 33.34 56 SER A CA 2
ATOM 2636 C C . SER A 1 56 ? 14.660 16.124 -22.550 1.00 61.14 56 SER A C 2
ATOM 2637 O O . SER A 1 56 ? 14.400 17.296 -22.370 1.00 32.13 56 SER A O 2
ATOM 2645 N N . GLU A 1 57 ? 14.280 15.505 -23.634 1.00 73.24 57 GLU A N 2
ATOM 2646 C CA . GLU A 1 57 ? 13.509 16.237 -24.679 1.00 61.14 57 GLU A CA 2
ATOM 2647 C C . GLU A 1 57 ? 12.352 17.008 -24.040 1.00 72.04 57 GLU A C 2
ATOM 2648 O O . GLU A 1 57 ? 12.165 18.184 -24.288 1.00 24.41 57 GLU A O 2
ATOM 2660 N N . THR A 1 58 ? 11.575 16.358 -23.218 1.00 4.15 58 THR A N 2
ATOM 2661 C CA . THR A 1 58 ? 10.433 17.056 -22.563 1.00 10.33 58 THR A CA 2
ATOM 2662 C C . THR A 1 58 ? 10.945 17.970 -21.446 1.00 23.10 58 THR A C 2
ATOM 2663 O O . THR A 1 58 ? 10.383 19.014 -21.178 1.00 41.13 58 THR A O 2
ATOM 2674 N N . LEU A 1 59 ? 12.010 17.587 -20.795 1.00 34.12 59 LEU A N 2
ATOM 2675 C CA . LEU A 1 59 ? 12.558 18.434 -19.697 1.00 41.42 59 LEU A CA 2
ATOM 2676 C C . LEU A 1 59 ? 13.011 19.787 -20.252 1.00 21.11 59 LEU A C 2
ATOM 2677 O O . LEU A 1 59 ? 12.743 20.825 -19.680 1.00 63.45 59 LEU A O 2
ATOM 2693 N N . ILE A 1 60 ? 13.700 19.782 -21.362 1.00 53.30 60 ILE A N 2
ATOM 2694 C CA . ILE A 1 60 ? 14.167 21.070 -21.948 1.00 4.22 60 ILE A CA 2
ATOM 2695 C C . ILE A 1 60 ? 12.965 21.890 -22.415 1.00 73.15 60 ILE A C 2
ATOM 2696 O O . ILE A 1 60 ? 12.991 23.102 -22.427 1.00 1.24 60 ILE A O 2
ATOM 2712 N N . GLN A 1 61 ? 11.903 21.232 -22.787 1.00 31.12 61 GLN A N 2
ATOM 2713 C CA . GLN A 1 61 ? 10.690 21.968 -23.239 1.00 64.12 61 GLN A CA 2
ATOM 2714 C C . GLN A 1 61 ? 10.289 23.002 -22.186 1.00 44.42 61 GLN A C 2
ATOM 2715 O O . GLN A 1 61 ? 9.987 24.138 -22.498 1.00 24.10 61 GLN A O 2
ATOM 2729 N N . THR A 1 62 ? 10.280 22.615 -20.938 1.00 52.11 62 THR A N 2
ATOM 2730 C CA . THR A 1 62 ? 9.894 23.573 -19.862 1.00 24.54 62 THR A CA 2
ATOM 2731 C C . THR A 1 62 ? 10.792 24.813 -19.903 1.00 1.14 62 THR A C 2
ATOM 2732 O O . THR A 1 62 ? 10.334 25.928 -19.740 1.00 71.34 62 THR A O 2
ATOM 2743 N N . ILE A 1 63 ? 12.066 24.630 -20.117 1.00 65.40 63 ILE A N 2
ATOM 2744 C CA . ILE A 1 63 ? 12.990 25.800 -20.165 1.00 11.32 63 ILE A CA 2
ATOM 2745 C C . ILE A 1 63 ? 12.432 26.878 -21.100 1.00 71.41 63 ILE A C 2
ATOM 2746 O O . ILE A 1 63 ? 12.571 28.057 -20.850 1.00 52.53 63 ILE A O 2
ATOM 2762 N N . GLU A 1 64 ? 11.808 26.485 -22.178 1.00 34.50 64 GLU A N 2
ATOM 2763 C CA . GLU A 1 64 ? 11.255 27.498 -23.118 1.00 1.12 64 GLU A CA 2
ATOM 2764 C C . GLU A 1 64 ? 10.375 28.489 -22.354 1.00 41.23 64 GLU A C 2
ATOM 2765 O O . GLU A 1 64 ? 10.309 29.658 -22.679 1.00 42.25 64 GLU A O 2
ATOM 2777 N N . SER A 1 65 ? 9.707 28.030 -21.334 1.00 11.44 65 SER A N 2
ATOM 2778 C CA . SER A 1 65 ? 8.837 28.942 -20.536 1.00 22.11 65 SER A CA 2
ATOM 2779 C C . SER A 1 65 ? 9.690 29.944 -19.751 1.00 73.31 65 SER A C 2
ATOM 2780 O O . SER A 1 65 ? 9.511 31.140 -19.850 1.00 11.42 65 SER A O 2
ATOM 2788 N N . VAL A 1 66 ? 10.608 29.458 -18.960 1.00 34.44 66 VAL A N 2
ATOM 2789 C CA . VAL A 1 66 ? 11.465 30.373 -18.148 1.00 20.11 66 VAL A CA 2
ATOM 2790 C C . VAL A 1 66 ? 12.359 31.233 -19.047 1.00 23.13 66 VAL A C 2
ATOM 2791 O O . VAL A 1 66 ? 12.537 32.411 -18.812 1.00 72.41 66 VAL A O 2
ATOM 2804 N N . ARG A 1 67 ? 12.927 30.658 -20.070 1.00 24.12 67 ARG A N 2
ATOM 2805 C CA . ARG A 1 67 ? 13.812 31.449 -20.972 1.00 23.32 67 ARG A CA 2
ATOM 2806 C C . ARG A 1 67 ? 13.002 32.509 -21.723 1.00 61.01 67 ARG A C 2
ATOM 2807 O O . ARG A 1 67 ? 13.444 33.626 -21.899 1.00 13.50 67 ARG A O 2
ATOM 2828 N N . ASN A 1 68 ? 11.828 32.167 -22.179 1.00 11.22 68 ASN A N 2
ATOM 2829 C CA . ASN A 1 68 ? 11.005 33.158 -22.930 1.00 2.04 68 ASN A CA 2
ATOM 2830 C C . ASN A 1 68 ? 10.377 34.172 -21.967 1.00 43.23 68 ASN A C 2
ATOM 2831 O O . ASN A 1 68 ? 9.993 35.255 -22.362 1.00 51.21 68 ASN A O 2
ATOM 2842 N N . VAL A 1 69 ? 10.271 33.837 -20.710 1.00 44.22 69 VAL A N 2
ATOM 2843 C CA . VAL A 1 69 ? 9.672 34.796 -19.737 1.00 50.12 69 VAL A CA 2
ATOM 2844 C C . VAL A 1 69 ? 10.605 35.996 -19.547 1.00 13.41 69 VAL A C 2
ATOM 2845 O O . VAL A 1 69 ? 11.741 35.854 -19.143 1.00 24.31 69 VAL A O 2
ATOM 2858 N N . GLU A 1 70 ? 10.134 37.177 -19.841 1.00 55.51 70 GLU A N 2
ATOM 2859 C CA . GLU A 1 70 ? 10.994 38.386 -19.686 1.00 14.21 70 GLU A CA 2
ATOM 2860 C C . GLU A 1 70 ? 11.471 38.522 -18.236 1.00 32.31 70 GLU A C 2
ATOM 2861 O O . GLU A 1 70 ? 12.602 38.881 -17.977 1.00 61.55 70 GLU A O 2
ATOM 2873 N N . GLY A 1 71 ? 10.618 38.242 -17.291 1.00 12.53 71 GLY A N 2
ATOM 2874 C CA . GLY A 1 71 ? 11.026 38.361 -15.861 1.00 55.23 71 GLY A CA 2
ATOM 2875 C C . GLY A 1 71 ? 12.292 37.538 -15.621 1.00 4.14 71 GLY A C 2
ATOM 2876 O O . GLY A 1 71 ? 13.113 37.874 -14.789 1.00 55.02 71 GLY A O 2
ATOM 2880 N N . VAL A 1 72 ? 12.455 36.460 -16.336 1.00 23.23 72 VAL A N 2
ATOM 2881 C CA . VAL A 1 72 ? 13.669 35.613 -16.144 1.00 42.30 72 VAL A CA 2
ATOM 2882 C C . VAL A 1 72 ? 14.878 36.248 -16.835 1.00 12.52 72 VAL A C 2
ATOM 2883 O O . VAL A 1 72 ? 14.909 36.400 -18.039 1.00 51.54 72 VAL A O 2
ATOM 2896 N N . LEU A 1 73 ? 15.876 36.618 -16.080 1.00 32.45 73 LEU A N 2
ATOM 2897 C CA . LEU A 1 73 ? 17.084 37.242 -16.692 1.00 23.42 73 LEU A CA 2
ATOM 2898 C C . LEU A 1 73 ? 18.182 36.191 -16.877 1.00 65.25 73 LEU A C 2
ATOM 2899 O O . LEU A 1 73 ? 19.078 36.353 -17.681 1.00 63.31 73 LEU A O 2
ATOM 2915 N N . ALA A 1 74 ? 18.117 35.116 -16.140 1.00 11.50 74 ALA A N 2
ATOM 2916 C CA . ALA A 1 74 ? 19.157 34.055 -16.275 1.00 2.34 74 ALA A CA 2
ATOM 2917 C C . ALA A 1 74 ? 18.569 32.690 -15.905 1.00 50.42 74 ALA A C 2
ATOM 2918 O O . ALA A 1 74 ? 17.448 32.591 -15.453 1.00 31.42 74 ALA A O 2
ATOM 2925 N N . VAL A 1 75 ? 19.320 31.639 -16.096 1.00 32.34 75 VAL A N 2
ATOM 2926 C CA . VAL A 1 75 ? 18.800 30.283 -15.756 1.00 25.12 75 VAL A CA 2
ATOM 2927 C C . VAL A 1 75 ? 19.961 29.302 -15.570 1.00 75.21 75 VAL A C 2
ATOM 2928 O O . VAL A 1 75 ? 20.727 29.051 -16.478 1.00 12.44 75 VAL A O 2
ATOM 2941 N N . SER A 1 76 ? 20.095 28.744 -14.397 1.00 60.21 76 SER A N 2
ATOM 2942 C CA . SER A 1 76 ? 21.206 27.779 -14.153 1.00 50.32 76 SER A CA 2
ATOM 2943 C C . SER A 1 76 ? 20.647 26.449 -13.639 1.00 1.23 76 SER A C 2
ATOM 2944 O O . SER A 1 76 ? 20.317 26.311 -12.478 1.00 51.03 76 SER A O 2
ATOM 2952 N N . LEU A 1 77 ? 20.538 25.470 -14.496 1.00 41.43 77 LEU A N 2
ATOM 2953 C CA . LEU A 1 77 ? 19.999 24.152 -14.054 1.00 51.15 77 LEU A CA 2
ATOM 2954 C C . LEU A 1 77 ? 21.113 23.101 -14.042 1.00 2.34 77 LEU A C 2
ATOM 2955 O O . LEU A 1 77 ? 21.539 22.621 -15.075 1.00 35.44 77 LEU A O 2
ATOM 2971 N N . VAL A 1 78 ? 21.590 22.741 -12.881 1.00 12.32 78 VAL A N 2
ATOM 2972 C CA . VAL A 1 78 ? 22.674 21.723 -12.804 1.00 21.35 78 VAL A CA 2
ATOM 2973 C C . VAL A 1 78 ? 22.420 20.767 -11.634 1.00 3.54 78 VAL A C 2
ATOM 2974 O O . VAL A 1 78 ? 22.797 21.035 -10.510 1.00 64.34 78 VAL A O 2
ATOM 2987 N N . TYR A 1 79 ? 21.785 19.656 -11.890 1.00 50.40 79 TYR A N 2
ATOM 2988 C CA . TYR A 1 79 ? 21.509 18.687 -10.791 1.00 51.45 79 TYR A CA 2
ATOM 2989 C C . TYR A 1 79 ? 20.760 17.468 -11.340 1.00 35.33 79 TYR A C 2
ATOM 2990 O O . TYR A 1 79 ? 19.606 17.552 -11.711 1.00 65.10 79 TYR A O 2
ATOM 3008 N N . HIS A 1 80 ? 21.408 16.337 -11.394 1.00 22.41 80 HIS A N 2
ATOM 3009 C CA . HIS A 1 80 ? 20.734 15.114 -11.918 1.00 33.22 80 HIS A CA 2
ATOM 3010 C C . HIS A 1 80 ? 20.234 14.248 -10.757 1.00 5.24 80 HIS A C 2
ATOM 3011 O O . HIS A 1 80 ? 20.981 13.897 -9.866 1.00 44.31 80 HIS A O 2
ATOM 3025 N N . GLN A 1 81 ? 18.977 13.902 -10.761 1.00 34.24 81 GLN A N 2
ATOM 3026 C CA . GLN A 1 81 ? 18.432 13.059 -9.657 1.00 2.23 81 GLN A CA 2
ATOM 3027 C C . GLN A 1 81 ? 17.660 11.867 -10.231 1.00 51.42 81 GLN A C 2
ATOM 3028 O O . GLN A 1 81 ? 16.572 12.013 -10.752 1.00 3.11 81 GLN A O 2
ATOM 3042 N N . GLN A 1 82 ? 18.215 10.690 -10.141 1.00 50.00 82 GLN A N 2
ATOM 3043 C CA . GLN A 1 82 ? 17.510 9.492 -10.681 1.00 24.44 82 GLN A CA 2
ATOM 3044 C C . GLN A 1 82 ? 18.082 8.216 -10.058 1.00 23.12 82 GLN A C 2
ATOM 3045 O O . GLN A 1 82 ? 19.278 8.075 -9.891 1.00 23.12 82 GLN A O 2
ATOM 3059 N N . GLU A 1 83 ? 17.235 7.285 -9.715 1.00 42.33 83 GLU A N 2
ATOM 3060 C CA . GLU A 1 83 ? 17.727 6.017 -9.102 1.00 3.12 83 GLU A CA 2
ATOM 3061 C C . GLU A 1 83 ? 17.787 4.910 -10.158 1.00 64.21 83 GLU A C 2
ATOM 3062 O O . GLU A 1 83 ? 16.967 4.846 -11.052 1.00 65.50 83 GLU A O 2
ATOM 3074 N N . GLU A 1 84 ? 18.752 4.035 -10.060 1.00 52.33 84 GLU A N 2
ATOM 3075 C CA . GLU A 1 84 ? 18.864 2.934 -11.057 1.00 41.21 84 GLU A CA 2
ATOM 3076 C C . GLU A 1 84 ? 19.951 1.943 -10.630 1.00 71.32 84 GLU A C 2
ATOM 3077 O O . GLU A 1 84 ? 19.808 0.745 -10.786 1.00 25.02 84 GLU A O 2
ATOM 3089 N N . GLN A 1 85 ? 21.034 2.431 -10.094 1.00 23.14 85 GLN A N 2
ATOM 3090 C CA . GLN A 1 85 ? 22.128 1.515 -9.658 1.00 40.44 85 GLN A CA 2
ATOM 3091 C C . GLN A 1 85 ? 22.616 0.673 -10.840 1.00 52.41 85 GLN A C 2
ATOM 3092 O O . GLN A 1 85 ? 22.054 -0.357 -11.154 1.00 0.40 85 GLN A O 2
ATOM 3106 N N . GLY A 1 86 ? 23.656 1.106 -11.498 1.00 64.11 86 GLY A N 2
ATOM 3107 C CA . GLY A 1 86 ? 24.178 0.329 -12.662 1.00 11.55 86 GLY A CA 2
ATOM 3108 C C . GLY A 1 86 ? 24.951 -0.891 -12.156 1.00 52.00 86 GLY A C 2
ATOM 3109 O O . GLY A 1 86 ? 24.902 -1.229 -10.990 1.00 60.43 86 GLY A O 2
ATOM 3113 N N . GLU A 1 87 ? 25.663 -1.553 -13.025 1.00 70.11 87 GLU A N 2
ATOM 3114 C CA . GLU A 1 87 ? 26.437 -2.751 -12.595 1.00 24.42 87 GLU A CA 2
ATOM 3115 C C . GLU A 1 87 ? 27.929 -2.413 -12.507 1.00 35.24 87 GLU A C 2
ATOM 3116 O O . GLU A 1 87 ? 28.632 -2.887 -11.635 1.00 52.04 87 GLU A O 2
ATOM 3128 N N . GLU A 1 88 ? 28.417 -1.597 -13.399 1.00 14.41 88 GLU A N 2
ATOM 3129 C CA . GLU A 1 88 ? 29.860 -1.230 -13.366 1.00 2.50 88 GLU A CA 2
ATOM 3130 C C . GLU A 1 88 ? 30.023 0.242 -12.973 1.00 43.03 88 GLU A C 2
ATOM 3131 O O . GLU A 1 88 ? 29.059 0.941 -12.732 1.00 41.11 88 GLU A O 2
ATOM 3143 N N . THR A 1 89 ? 31.236 0.716 -12.905 1.00 11.01 89 THR A N 2
ATOM 3144 C CA . THR A 1 89 ? 31.459 2.141 -12.527 1.00 3.13 89 THR A CA 2
ATOM 3145 C C . THR A 1 89 ? 32.825 2.615 -13.034 1.00 62.40 89 THR A C 2
ATOM 3146 O O . THR A 1 89 ? 33.842 2.333 -12.432 1.00 42.33 89 THR A O 2
ATOM 3157 N N . PRO A 1 90 ? 32.797 3.325 -14.128 1.00 53.12 90 PRO A N 2
ATOM 3158 C CA . PRO A 1 90 ? 34.046 3.848 -14.730 1.00 43.23 90 PRO A CA 2
ATOM 3159 C C . PRO A 1 90 ? 34.598 5.008 -13.894 1.00 22.01 90 PRO A C 2
ATOM 3160 O O . PRO A 1 90 ? 35.796 5.032 -13.670 1.00 51.44 90 PRO A O 2
ATOM 3171 N N . MET B 2 1 ? 14.744 16.762 7.622 1.00 71.24 1 MET B N 2
ATOM 3172 C CA . MET B 2 1 ? 14.812 15.306 7.937 1.00 5.31 1 MET B CA 2
ATOM 3173 C C . MET B 2 1 ? 14.095 14.496 6.855 1.00 63.51 1 MET B C 2
ATOM 3174 O O . MET B 2 1 ? 13.743 15.009 5.811 1.00 52.43 1 MET B O 2
ATOM 3187 N N . LYS B 2 2 ? 13.876 13.231 7.093 1.00 52.03 2 LYS B N 2
ATOM 3188 C CA . LYS B 2 2 ? 13.180 12.390 6.077 1.00 53.15 2 LYS B CA 2
ATOM 3189 C C . LYS B 2 2 ? 11.688 12.287 6.403 1.00 33.03 2 LYS B C 2
ATOM 3190 O O . LYS B 2 2 ? 11.260 11.405 7.121 1.00 53.44 2 LYS B O 2
ATOM 3209 N N . LEU B 2 3 ? 10.895 13.184 5.884 1.00 0.41 3 LEU B N 2
ATOM 3210 C CA . LEU B 2 3 ? 9.431 13.135 6.167 1.00 41.44 3 LEU B CA 2
ATOM 3211 C C . LEU B 2 3 ? 8.648 12.847 4.884 1.00 63.43 3 LEU B C 2
ATOM 3212 O O . LEU B 2 3 ? 7.563 12.302 4.916 1.00 14.30 3 LEU B O 2
ATOM 3228 N N . SER B 2 4 ? 9.189 13.213 3.754 1.00 52.12 4 SER B N 2
ATOM 3229 C CA . SER B 2 4 ? 8.471 12.965 2.472 1.00 74.52 4 SER B CA 2
ATOM 3230 C C . SER B 2 4 ? 9.473 12.813 1.324 1.00 74.02 4 SER B C 2
ATOM 3231 O O . SER B 2 4 ? 9.687 11.734 0.812 1.00 64.32 4 SER B O 2
ATOM 3239 N N . ARG B 2 5 ? 10.088 13.890 0.919 1.00 54.11 5 ARG B N 2
ATOM 3240 C CA . ARG B 2 5 ? 11.077 13.810 -0.196 1.00 14.12 5 ARG B CA 2
ATOM 3241 C C . ARG B 2 5 ? 11.657 15.197 -0.487 1.00 73.50 5 ARG B C 2
ATOM 3242 O O . ARG B 2 5 ? 12.795 15.331 -0.894 1.00 35.52 5 ARG B O 2
ATOM 3263 N N . ARG B 2 6 ? 10.885 16.228 -0.281 1.00 51.11 6 ARG B N 2
ATOM 3264 C CA . ARG B 2 6 ? 11.396 17.604 -0.546 1.00 2.42 6 ARG B CA 2
ATOM 3265 C C . ARG B 2 6 ? 12.515 17.951 0.439 1.00 13.32 6 ARG B C 2
ATOM 3266 O O . ARG B 2 6 ? 13.344 18.799 0.178 1.00 62.14 6 ARG B O 2
ATOM 3287 N N . SER B 2 7 ? 12.547 17.299 1.569 1.00 34.11 7 SER B N 2
ATOM 3288 C CA . SER B 2 7 ? 13.617 17.590 2.566 1.00 34.23 7 SER B CA 2
ATOM 3289 C C . SER B 2 7 ? 14.903 16.861 2.173 1.00 43.31 7 SER B C 2
ATOM 3290 O O . SER B 2 7 ? 15.994 17.377 2.322 1.00 71.31 7 SER B O 2
ATOM 3298 N N . PHE B 2 8 ? 14.780 15.666 1.664 1.00 44.24 8 PHE B N 2
ATOM 3299 C CA . PHE B 2 8 ? 15.990 14.902 1.252 1.00 63.42 8 PHE B CA 2
ATOM 3300 C C . PHE B 2 8 ? 16.506 15.431 -0.092 1.00 15.15 8 PHE B C 2
ATOM 3301 O O . PHE B 2 8 ? 17.696 15.546 -0.310 1.00 34.43 8 PHE B O 2
ATOM 3318 N N . MET B 2 9 ? 15.616 15.755 -0.991 1.00 41.31 9 MET B N 2
ATOM 3319 C CA . MET B 2 9 ? 16.056 16.279 -2.316 1.00 71.31 9 MET B CA 2
ATOM 3320 C C . MET B 2 9 ? 16.675 17.670 -2.155 1.00 35.41 9 MET B C 2
ATOM 3321 O O . MET B 2 9 ? 17.764 17.934 -2.620 1.00 65.43 9 MET B O 2
ATOM 3335 N N . LYS B 2 10 ? 15.985 18.562 -1.497 1.00 55.44 10 LYS B N 2
ATOM 3336 C CA . LYS B 2 10 ? 16.536 19.934 -1.306 1.00 13.22 10 LYS B CA 2
ATOM 3337 C C . LYS B 2 10 ? 17.915 19.861 -0.646 1.00 62.32 10 LYS B C 2
ATOM 3338 O O . LYS B 2 10 ? 18.755 20.716 -0.843 1.00 65.11 10 LYS B O 2
ATOM 3357 N N . ALA B 2 11 ? 18.154 18.844 0.136 1.00 62.34 11 ALA B N 2
ATOM 3358 C CA . ALA B 2 11 ? 19.479 18.714 0.807 1.00 23.12 11 ALA B CA 2
ATOM 3359 C C . ALA B 2 11 ? 20.589 18.579 -0.237 1.00 0.24 11 ALA B C 2
ATOM 3360 O O . ALA B 2 11 ? 21.595 19.260 -0.181 1.00 1.10 11 ALA B O 2
ATOM 3367 N N . ASN B 2 12 ? 20.417 17.706 -1.192 1.00 74.21 12 ASN B N 2
ATOM 3368 C CA . ASN B 2 12 ? 21.461 17.529 -2.239 1.00 21.10 12 ASN B CA 2
ATOM 3369 C C . ASN B 2 12 ? 21.300 18.590 -3.331 1.00 2.43 12 ASN B C 2
ATOM 3370 O O . ASN B 2 12 ? 22.267 19.107 -3.856 1.00 31.52 12 ASN B O 2
ATOM 3381 N N . ALA B 2 13 ? 20.085 18.919 -3.677 1.00 65.43 13 ALA B N 2
ATOM 3382 C CA . ALA B 2 13 ? 19.862 19.947 -4.734 1.00 22.13 13 ALA B CA 2
ATOM 3383 C C . ALA B 2 13 ? 20.529 21.264 -4.339 1.00 41.15 13 ALA B C 2
ATOM 3384 O O . ALA B 2 13 ? 21.223 21.880 -5.126 1.00 3.10 13 ALA B O 2
ATOM 3391 N N . VAL B 2 14 ? 20.323 21.706 -3.130 1.00 10.41 14 VAL B N 2
ATOM 3392 C CA . VAL B 2 14 ? 20.944 22.987 -2.694 1.00 23.23 14 VAL B CA 2
ATOM 3393 C C . VAL B 2 14 ? 22.470 22.897 -2.796 1.00 61.13 14 VAL B C 2
ATOM 3394 O O . VAL B 2 14 ? 23.142 23.875 -3.054 1.00 60.15 14 VAL B O 2
ATOM 3407 N N . ALA B 2 15 ? 23.019 21.729 -2.601 1.00 42.42 15 ALA B N 2
ATOM 3408 C CA . ALA B 2 15 ? 24.500 21.579 -2.690 1.00 74.45 15 ALA B CA 2
ATOM 3409 C C . ALA B 2 15 ? 24.973 21.862 -4.119 1.00 43.33 15 ALA B C 2
ATOM 3410 O O . ALA B 2 15 ? 26.075 22.329 -4.337 1.00 0.51 15 ALA B O 2
ATOM 3417 N N . ALA B 2 16 ? 24.151 21.585 -5.093 1.00 55.30 16 ALA B N 2
ATOM 3418 C CA . ALA B 2 16 ? 24.553 21.842 -6.506 1.00 14.12 16 ALA B CA 2
ATOM 3419 C C . ALA B 2 16 ? 23.976 23.176 -6.985 1.00 64.45 16 ALA B C 2
ATOM 3420 O O . ALA B 2 16 ? 24.372 23.705 -8.005 1.00 24.25 16 ALA B O 2
ATOM 3427 N N . ALA B 2 17 ? 23.041 23.724 -6.258 1.00 52.14 17 ALA B N 2
ATOM 3428 C CA . ALA B 2 17 ? 22.440 25.024 -6.673 1.00 71.11 17 ALA B CA 2
ATOM 3429 C C . ALA B 2 17 ? 23.047 26.170 -5.860 1.00 3.25 17 ALA B C 2
ATOM 3430 O O . ALA B 2 17 ? 23.061 27.308 -6.287 1.00 31.01 17 ALA B O 2
ATOM 3437 N N . ALA B 2 18 ? 23.549 25.879 -4.691 1.00 21.13 18 ALA B N 2
ATOM 3438 C CA . ALA B 2 18 ? 24.156 26.953 -3.853 1.00 71.41 18 ALA B CA 2
ATOM 3439 C C . ALA B 2 18 ? 25.620 27.165 -4.246 1.00 60.41 18 ALA B C 2
ATOM 3440 O O . ALA B 2 18 ? 26.045 28.268 -4.527 1.00 52.50 18 ALA B O 2
ATOM 3447 N N . ALA B 2 19 ? 26.395 26.115 -4.267 1.00 62.15 19 ALA B N 2
ATOM 3448 C CA . ALA B 2 19 ? 27.832 26.257 -4.644 1.00 21.54 19 ALA B CA 2
ATOM 3449 C C . ALA B 2 19 ? 27.958 26.568 -6.137 1.00 62.13 19 ALA B C 2
ATOM 3450 O O . ALA B 2 19 ? 29.018 26.909 -6.622 1.00 3.30 19 ALA B O 2
ATOM 3457 N N . ALA B 2 20 ? 26.885 26.452 -6.869 1.00 42.32 20 ALA B N 2
ATOM 3458 C CA . ALA B 2 20 ? 26.945 26.740 -8.332 1.00 11.55 20 ALA B CA 2
ATOM 3459 C C . ALA B 2 20 ? 26.193 28.038 -8.645 1.00 53.22 20 ALA B C 2
ATOM 3460 O O . ALA B 2 20 ? 26.721 28.936 -9.271 1.00 30.44 20 ALA B O 2
ATOM 3467 N N . ALA B 2 21 ? 24.965 28.143 -8.214 1.00 4.20 21 ALA B N 2
ATOM 3468 C CA . ALA B 2 21 ? 24.184 29.383 -8.488 1.00 34.25 21 ALA B CA 2
ATOM 3469 C C . ALA B 2 21 ? 24.368 30.388 -7.346 1.00 50.21 21 ALA B C 2
ATOM 3470 O O . ALA B 2 21 ? 23.630 31.344 -7.224 1.00 14.33 21 ALA B O 2
ATOM 3477 N N . GLY B 2 22 ? 25.348 30.177 -6.511 1.00 61.13 22 GLY B N 2
ATOM 3478 C CA . GLY B 2 22 ? 25.580 31.120 -5.380 1.00 41.44 22 GLY B CA 2
ATOM 3479 C C . GLY B 2 22 ? 24.309 31.225 -4.534 1.00 45.15 22 GLY B C 2
ATOM 3480 O O . GLY B 2 22 ? 24.057 32.230 -3.898 1.00 71.43 22 GLY B O 2
ATOM 3484 N N . LEU B 2 23 ? 23.507 30.196 -4.522 1.00 65.44 23 LEU B N 2
ATOM 3485 C CA . LEU B 2 23 ? 22.252 30.238 -3.717 1.00 52.15 23 LEU B CA 2
ATOM 3486 C C . LEU B 2 23 ? 22.581 30.263 -2.224 1.00 42.32 23 LEU B C 2
ATOM 3487 O O . LEU B 2 23 ? 23.692 30.556 -1.826 1.00 33.54 23 LEU B O 2
ATOM 3503 N N . SER B 2 24 ? 21.623 29.956 -1.396 1.00 75.24 24 SER B N 2
ATOM 3504 C CA . SER B 2 24 ? 21.874 29.960 0.074 1.00 73.12 24 SER B CA 2
ATOM 3505 C C . SER B 2 24 ? 22.549 28.653 0.499 1.00 44.43 24 SER B C 2
ATOM 3506 O O . SER B 2 24 ? 22.524 27.668 -0.214 1.00 40.44 24 SER B O 2
ATOM 3514 N N . VAL B 2 25 ? 23.151 28.636 1.656 1.00 32.34 25 VAL B N 2
ATOM 3515 C CA . VAL B 2 25 ? 23.828 27.392 2.127 1.00 62.11 25 VAL B CA 2
ATOM 3516 C C . VAL B 2 25 ? 23.029 26.755 3.267 1.00 41.31 25 VAL B C 2
ATOM 3517 O O . VAL B 2 25 ? 23.339 26.947 4.426 1.00 4.21 25 VAL B O 2
ATOM 3530 N N . PRO B 2 26 ? 22.020 26.014 2.896 1.00 42.23 26 PRO B N 2
ATOM 3531 C CA . PRO B 2 26 ? 21.161 25.337 3.897 1.00 51.40 26 PRO B CA 2
ATOM 3532 C C . PRO B 2 26 ? 21.908 24.164 4.538 1.00 0.24 26 PRO B C 2
ATOM 3533 O O . PRO B 2 26 ? 22.573 24.315 5.544 1.00 62.24 26 PRO B O 2
ATOM 3544 N N . GLY B 2 27 ? 21.803 22.995 3.965 1.00 61.43 27 GLY B N 2
ATOM 3545 C CA . GLY B 2 27 ? 22.505 21.816 4.545 1.00 23.50 27 GLY B CA 2
ATOM 3546 C C . GLY B 2 27 ? 23.859 21.634 3.854 1.00 53.33 27 GLY B C 2
ATOM 3547 O O . GLY B 2 27 ? 24.271 20.532 3.554 1.00 74.12 27 GLY B O 2
ATOM 3551 N N . VAL B 2 28 ? 24.553 22.710 3.598 1.00 30.02 28 VAL B N 2
ATOM 3552 C CA . VAL B 2 28 ? 25.880 22.597 2.926 1.00 42.35 28 VAL B CA 2
ATOM 3553 C C . VAL B 2 28 ? 27.005 22.888 3.923 1.00 1.12 28 VAL B C 2
ATOM 3554 O O . VAL B 2 28 ? 28.173 22.819 3.592 1.00 13.12 28 VAL B O 2
ATOM 3567 N N . ALA B 2 29 ? 26.664 23.211 5.141 1.00 60.45 29 ALA B N 2
ATOM 3568 C CA . ALA B 2 29 ? 27.714 23.503 6.157 1.00 41.21 29 ALA B CA 2
ATOM 3569 C C . ALA B 2 29 ? 27.586 22.544 7.342 1.00 34.13 29 ALA B C 2
ATOM 3570 O O . ALA B 2 29 ? 28.517 22.348 8.099 1.00 12.13 29 ALA B O 2
ATOM 3577 N N . ARG B 2 30 ? 26.439 21.946 7.512 1.00 32.43 30 ARG B N 2
ATOM 3578 C CA . ARG B 2 30 ? 26.251 21.000 8.649 1.00 21.44 30 ARG B CA 2
ATOM 3579 C C . ARG B 2 30 ? 26.004 19.583 8.124 1.00 60.15 30 ARG B C 2
ATOM 3580 O O . ARG B 2 30 ? 25.022 19.319 7.461 1.00 61.43 30 ARG B O 2
ATOM 3601 N N . ALA B 2 31 ? 26.888 18.669 8.417 1.00 43.15 31 ALA B N 2
ATOM 3602 C CA . ALA B 2 31 ? 26.704 17.271 7.935 1.00 55.31 31 ALA B CA 2
ATOM 3603 C C . ALA B 2 31 ? 26.927 16.281 9.081 1.00 4.43 31 ALA B C 2
ATOM 3604 O O . ALA B 2 31 ? 27.992 15.712 9.226 1.00 71.22 31 ALA B O 2
ATOM 3611 N N . VAL B 2 32 ? 25.933 16.075 9.901 1.00 33.33 32 VAL B N 2
ATOM 3612 C CA . VAL B 2 32 ? 26.089 15.123 11.039 1.00 73.33 32 VAL B CA 2
ATOM 3613 C C . VAL B 2 32 ? 24.797 15.063 11.859 1.00 20.52 32 VAL B C 2
ATOM 3614 O O . VAL B 2 32 ? 24.452 14.041 12.417 1.00 70.54 32 VAL B O 2
ATOM 3627 N N . VAL B 2 33 ? 24.082 16.152 11.937 1.00 32.43 33 VAL B N 2
ATOM 3628 C CA . VAL B 2 33 ? 22.813 16.156 12.722 1.00 45.34 33 VAL B CA 2
ATOM 3629 C C . VAL B 2 33 ? 22.014 14.880 12.442 1.00 2.24 33 VAL B C 2
ATOM 3630 O O . VAL B 2 33 ? 21.435 14.717 11.387 1.00 74.02 33 VAL B O 2
ATOM 3643 N N . GLY B 2 34 ? 21.979 13.974 13.382 1.00 54.14 34 GLY B N 2
ATOM 3644 C CA . GLY B 2 34 ? 21.218 12.711 13.168 1.00 31.54 34 GLY B CA 2
ATOM 3645 C C . GLY B 2 34 ? 21.853 11.586 13.989 1.00 14.31 34 GLY B C 2
ATOM 3646 O O . GLY B 2 34 ? 21.993 10.471 13.526 1.00 55.13 34 GLY B O 2
ATOM 3650 N N . GLN B 2 35 ? 22.239 11.869 15.202 1.00 1.31 35 GLN B N 2
ATOM 3651 C CA . GLN B 2 35 ? 22.866 10.814 16.050 1.00 21.12 35 GLN B CA 2
ATOM 3652 C C . GLN B 2 35 ? 21.801 9.830 16.541 1.00 35.43 35 GLN B C 2
ATOM 3653 O O . GLN B 2 35 ? 20.668 10.247 16.706 1.00 12.23 35 GLN B O 2
ATOM 3667 N N . GLY A 1 1 ? 4.152 -1.488 5.090 1.00 42.54 1 GLY A N 3
ATOM 3668 C CA . GLY A 1 1 ? 4.951 -1.098 3.892 1.00 2.10 1 GLY A CA 3
ATOM 3669 C C . GLY A 1 1 ? 6.434 -1.352 4.162 1.00 42.32 1 GLY A C 3
ATOM 3670 O O . GLY A 1 1 ? 6.797 -2.046 5.092 1.00 55.34 1 GLY A O 3
ATOM 3673 N N . SER A 1 2 ? 7.298 -0.797 3.354 1.00 31.40 2 SER A N 3
ATOM 3674 C CA . SER A 1 2 ? 8.758 -1.010 3.567 1.00 40.31 2 SER A CA 3
ATOM 3675 C C . SER A 1 2 ? 9.557 0.121 2.909 1.00 71.25 2 SER A C 3
ATOM 3676 O O . SER A 1 2 ? 10.488 0.649 3.481 1.00 2.04 2 SER A O 3
ATOM 3684 N N . HIS A 1 3 ? 9.198 0.494 1.711 1.00 22.42 3 HIS A N 3
ATOM 3685 C CA . HIS A 1 3 ? 9.936 1.588 1.019 1.00 52.12 3 HIS A CA 3
ATOM 3686 C C . HIS A 1 3 ? 9.270 1.910 -0.322 1.00 4.10 3 HIS A C 3
ATOM 3687 O O . HIS A 1 3 ? 8.146 1.528 -0.575 1.00 64.12 3 HIS A O 3
ATOM 3701 N N . MET A 1 4 ? 9.956 2.611 -1.183 1.00 21.22 4 MET A N 3
ATOM 3702 C CA . MET A 1 4 ? 9.362 2.956 -2.507 1.00 11.32 4 MET A CA 3
ATOM 3703 C C . MET A 1 4 ? 10.372 3.733 -3.354 1.00 63.12 4 MET A C 3
ATOM 3704 O O . MET A 1 4 ? 10.543 4.926 -3.197 1.00 34.53 4 MET A O 3
ATOM 3718 N N . HIS A 1 5 ? 11.045 3.066 -4.254 1.00 1.42 5 HIS A N 3
ATOM 3719 C CA . HIS A 1 5 ? 12.044 3.768 -5.111 1.00 32.03 5 HIS A CA 3
ATOM 3720 C C . HIS A 1 5 ? 11.692 3.586 -6.589 1.00 12.13 5 HIS A C 3
ATOM 3721 O O . HIS A 1 5 ? 11.670 2.486 -7.101 1.00 73.24 5 HIS A O 3
ATOM 3735 N N . THR A 1 6 ? 11.417 4.660 -7.277 1.00 75.04 6 THR A N 3
ATOM 3736 C CA . THR A 1 6 ? 11.066 4.551 -8.723 1.00 10.33 6 THR A CA 3
ATOM 3737 C C . THR A 1 6 ? 11.109 5.931 -9.382 1.00 40.43 6 THR A C 3
ATOM 3738 O O . THR A 1 6 ? 10.382 6.831 -9.009 1.00 14.14 6 THR A O 3
ATOM 3749 N N . ASN A 1 7 ? 11.954 6.107 -10.361 1.00 50.25 7 ASN A N 3
ATOM 3750 C CA . ASN A 1 7 ? 12.040 7.430 -11.042 1.00 41.02 7 ASN A CA 3
ATOM 3751 C C . ASN A 1 7 ? 12.517 7.254 -12.487 1.00 52.21 7 ASN A C 3
ATOM 3752 O O . ASN A 1 7 ? 13.193 6.299 -12.816 1.00 13.30 7 ASN A O 3
ATOM 3763 N N . TRP A 1 8 ? 12.168 8.165 -13.351 1.00 55.53 8 TRP A N 3
ATOM 3764 C CA . TRP A 1 8 ? 12.599 8.052 -14.775 1.00 22.03 8 TRP A CA 3
ATOM 3765 C C . TRP A 1 8 ? 13.637 9.131 -15.099 1.00 24.53 8 TRP A C 3
ATOM 3766 O O . TRP A 1 8 ? 14.800 8.845 -15.305 1.00 55.30 8 TRP A O 3
ATOM 3787 N N . GLN A 1 9 ? 13.224 10.369 -15.143 1.00 22.30 9 GLN A N 3
ATOM 3788 C CA . GLN A 1 9 ? 14.186 11.464 -15.454 1.00 13.43 9 GLN A CA 3
ATOM 3789 C C . GLN A 1 9 ? 13.705 12.780 -14.835 1.00 44.25 9 GLN A C 3
ATOM 3790 O O . GLN A 1 9 ? 12.622 13.250 -15.115 1.00 14.32 9 GLN A O 3
ATOM 3804 N N . VAL A 1 10 ? 14.504 13.376 -13.993 1.00 3.31 10 VAL A N 3
ATOM 3805 C CA . VAL A 1 10 ? 14.092 14.660 -13.356 1.00 20.55 10 VAL A CA 3
ATOM 3806 C C . VAL A 1 10 ? 15.305 15.354 -12.731 1.00 10.44 10 VAL A C 3
ATOM 3807 O O . VAL A 1 10 ? 16.180 14.717 -12.178 1.00 72.21 10 VAL A O 3
ATOM 3820 N N . CYS A 1 11 ? 15.364 16.654 -12.814 1.00 43.33 11 CYS A N 3
ATOM 3821 C CA . CYS A 1 11 ? 16.521 17.388 -12.224 1.00 42.13 11 CYS A CA 3
ATOM 3822 C C . CYS A 1 11 ? 16.048 18.703 -11.598 1.00 5.24 11 CYS A C 3
ATOM 3823 O O . CYS A 1 11 ? 14.913 19.105 -11.758 1.00 41.12 11 CYS A O 3
ATOM 3831 N N . SER A 1 12 ? 16.912 19.375 -10.886 1.00 54.34 12 SER A N 3
ATOM 3832 C CA . SER A 1 12 ? 16.510 20.665 -10.251 1.00 63.41 12 SER A CA 3
ATOM 3833 C C . SER A 1 12 ? 17.112 21.842 -11.019 1.00 41.31 12 SER A C 3
ATOM 3834 O O . SER A 1 12 ? 18.314 21.962 -11.152 1.00 1.23 12 SER A O 3
ATOM 3842 N N . LEU A 1 13 ? 16.285 22.714 -11.531 1.00 13.13 13 LEU A N 3
ATOM 3843 C CA . LEU A 1 13 ? 16.811 23.884 -12.294 1.00 21.55 13 LEU A CA 3
ATOM 3844 C C . LEU A 1 13 ? 16.660 25.164 -11.470 1.00 10.35 13 LEU A C 3
ATOM 3845 O O . LEU A 1 13 ? 15.677 25.361 -10.784 1.00 43.42 13 LEU A O 3
ATOM 3861 N N . VAL A 1 14 ? 17.628 26.038 -11.535 1.00 11.13 14 VAL A N 3
ATOM 3862 C CA . VAL A 1 14 ? 17.541 27.305 -10.757 1.00 42.33 14 VAL A CA 3
ATOM 3863 C C . VAL A 1 14 ? 17.091 28.453 -11.665 1.00 72.04 14 VAL A C 3
ATOM 3864 O O . VAL A 1 14 ? 17.877 29.023 -12.395 1.00 43.32 14 VAL A O 3
ATOM 3877 N N . VAL A 1 15 ? 15.832 28.793 -11.628 1.00 33.33 15 VAL A N 3
ATOM 3878 C CA . VAL A 1 15 ? 15.334 29.904 -12.491 1.00 73.13 15 VAL A CA 3
ATOM 3879 C C . VAL A 1 15 ? 15.710 31.256 -11.882 1.00 5.02 15 VAL A C 3
ATOM 3880 O O . VAL A 1 15 ? 15.463 31.517 -10.722 1.00 22.45 15 VAL A O 3
ATOM 3893 N N . GLN A 1 16 ? 16.310 32.119 -12.657 1.00 31.12 16 GLN A N 3
ATOM 3894 C CA . GLN A 1 16 ? 16.703 33.454 -12.122 1.00 34.13 16 GLN A CA 3
ATOM 3895 C C . GLN A 1 16 ? 15.855 34.555 -12.763 1.00 75.43 16 GLN A C 3
ATOM 3896 O O . GLN A 1 16 ? 15.955 34.822 -13.945 1.00 40.13 16 GLN A O 3
ATOM 3910 N N . ALA A 1 17 ? 15.019 35.197 -11.992 1.00 64.33 17 ALA A N 3
ATOM 3911 C CA . ALA A 1 17 ? 14.165 36.280 -12.555 1.00 1.14 17 ALA A CA 3
ATOM 3912 C C . ALA A 1 17 ? 14.057 37.430 -11.549 1.00 21.31 17 ALA A C 3
ATOM 3913 O O . ALA A 1 17 ? 14.441 37.299 -10.404 1.00 61.51 17 ALA A O 3
ATOM 3920 N N . LYS A 1 18 ? 13.537 38.553 -11.963 1.00 62.54 18 LYS A N 3
ATOM 3921 C CA . LYS A 1 18 ? 13.406 39.700 -11.019 1.00 4.01 18 LYS A CA 3
ATOM 3922 C C . LYS A 1 18 ? 12.883 39.201 -9.671 1.00 43.02 18 LYS A C 3
ATOM 3923 O O . LYS A 1 18 ? 12.135 38.246 -9.601 1.00 41.45 18 LYS A O 3
ATOM 3942 N N . SER A 1 19 ? 13.282 39.827 -8.602 1.00 41.22 19 SER A N 3
ATOM 3943 C CA . SER A 1 19 ? 12.817 39.376 -7.259 1.00 4.34 19 SER A CA 3
ATOM 3944 C C . SER A 1 19 ? 11.301 39.175 -7.240 1.00 41.42 19 SER A C 3
ATOM 3945 O O . SER A 1 19 ? 10.811 38.173 -6.759 1.00 30.31 19 SER A O 3
ATOM 3953 N N . GLU A 1 20 ? 10.544 40.112 -7.749 1.00 33.30 20 GLU A N 3
ATOM 3954 C CA . GLU A 1 20 ? 9.065 39.932 -7.731 1.00 24.41 20 GLU A CA 3
ATOM 3955 C C . GLU A 1 20 ? 8.592 39.265 -9.024 1.00 4.43 20 GLU A C 3
ATOM 3956 O O . GLU A 1 20 ? 7.440 38.903 -9.158 1.00 61.22 20 GLU A O 3
ATOM 3968 N N . ARG A 1 21 ? 9.476 39.060 -9.961 1.00 4.43 21 ARG A N 3
ATOM 3969 C CA . ARG A 1 21 ? 9.074 38.372 -11.215 1.00 23.25 21 ARG A CA 3
ATOM 3970 C C . ARG A 1 21 ? 8.912 36.889 -10.912 1.00 11.41 21 ARG A C 3
ATOM 3971 O O . ARG A 1 21 ? 7.913 36.273 -11.226 1.00 14.14 21 ARG A O 3
ATOM 3992 N N . ILE A 1 22 ? 9.913 36.319 -10.298 1.00 53.44 22 ILE A N 3
ATOM 3993 C CA . ILE A 1 22 ? 9.858 34.871 -9.961 1.00 74.14 22 ILE A CA 3
ATOM 3994 C C . ILE A 1 22 ? 8.622 34.555 -9.127 1.00 72.00 22 ILE A C 3
ATOM 3995 O O . ILE A 1 22 ? 7.967 33.557 -9.333 1.00 42.03 22 ILE A O 3
ATOM 4011 N N . SER A 1 23 ? 8.277 35.391 -8.198 1.00 31.25 23 SER A N 3
ATOM 4012 C CA . SER A 1 23 ? 7.070 35.091 -7.391 1.00 53.04 23 SER A CA 3
ATOM 4013 C C . SER A 1 23 ? 5.908 34.822 -8.344 1.00 20.13 23 SER A C 3
ATOM 4014 O O . SER A 1 23 ? 5.115 33.930 -8.139 1.00 33.32 23 SER A O 3
ATOM 4022 N N . ASP A 1 24 ? 5.818 35.588 -9.395 1.00 75.41 24 ASP A N 3
ATOM 4023 C CA . ASP A 1 24 ? 4.721 35.378 -10.383 1.00 51.03 24 ASP A CA 3
ATOM 4024 C C . ASP A 1 24 ? 4.953 34.103 -11.202 1.00 71.35 24 ASP A C 3
ATOM 4025 O O . ASP A 1 24 ? 4.133 33.206 -11.226 1.00 73.40 24 ASP A O 3
ATOM 4034 N N . ILE A 1 25 ? 6.059 34.031 -11.896 1.00 63.44 25 ILE A N 3
ATOM 4035 C CA . ILE A 1 25 ? 6.337 32.823 -12.744 1.00 10.32 25 ILE A CA 3
ATOM 4036 C C . ILE A 1 25 ? 6.860 31.654 -11.902 1.00 60.25 25 ILE A C 3
ATOM 4037 O O . ILE A 1 25 ? 6.378 30.543 -12.013 1.00 42.12 25 ILE A O 3
ATOM 4053 N N . SER A 1 26 ? 7.834 31.880 -11.065 1.00 74.44 26 SER A N 3
ATOM 4054 C CA . SER A 1 26 ? 8.364 30.761 -10.238 1.00 5.03 26 SER A CA 3
ATOM 4055 C C . SER A 1 26 ? 7.216 30.063 -9.505 1.00 63.34 26 SER A C 3
ATOM 4056 O O . SER A 1 26 ? 7.064 28.859 -9.577 1.00 4.22 26 SER A O 3
ATOM 4064 N N . THR A 1 27 ? 6.405 30.804 -8.801 1.00 71.21 27 THR A N 3
ATOM 4065 C CA . THR A 1 27 ? 5.271 30.168 -8.067 1.00 51.22 27 THR A CA 3
ATOM 4066 C C . THR A 1 27 ? 4.412 29.354 -9.039 1.00 23.10 27 THR A C 3
ATOM 4067 O O . THR A 1 27 ? 3.861 28.329 -8.689 1.00 21.25 27 THR A O 3
ATOM 4078 N N . GLN A 1 28 ? 4.304 29.802 -10.258 1.00 20.40 28 GLN A N 3
ATOM 4079 C CA . GLN A 1 28 ? 3.491 29.057 -11.261 1.00 2.44 28 GLN A CA 3
ATOM 4080 C C . GLN A 1 28 ? 4.077 27.660 -11.470 1.00 53.32 28 GLN A C 3
ATOM 4081 O O . GLN A 1 28 ? 3.366 26.676 -11.521 1.00 12.14 28 GLN A O 3
ATOM 4095 N N . LEU A 1 29 ? 5.373 27.568 -11.595 1.00 71.23 29 LEU A N 3
ATOM 4096 C CA . LEU A 1 29 ? 6.010 26.236 -11.804 1.00 14.31 29 LEU A CA 3
ATOM 4097 C C . LEU A 1 29 ? 5.521 25.249 -10.741 1.00 74.33 29 LEU A C 3
ATOM 4098 O O . LEU A 1 29 ? 5.350 24.075 -11.002 1.00 52.11 29 LEU A O 3
ATOM 4114 N N . ASN A 1 30 ? 5.292 25.716 -9.545 1.00 32.12 30 ASN A N 3
ATOM 4115 C CA . ASN A 1 30 ? 4.812 24.803 -8.468 1.00 23.03 30 ASN A CA 3
ATOM 4116 C C . ASN A 1 30 ? 3.364 24.387 -8.735 1.00 73.22 30 ASN A C 3
ATOM 4117 O O . ASN A 1 30 ? 2.912 23.352 -8.287 1.00 64.24 30 ASN A O 3
ATOM 4128 N N . ALA A 1 31 ? 2.632 25.187 -9.462 1.00 33.41 31 ALA A N 3
ATOM 4129 C CA . ALA A 1 31 ? 1.213 24.835 -9.757 1.00 13.54 31 ALA A CA 3
ATOM 4130 C C . ALA A 1 31 ? 1.150 23.700 -10.782 1.00 72.15 31 ALA A C 3
ATOM 4131 O O . ALA A 1 31 ? 0.214 22.925 -10.809 1.00 11.13 31 ALA A O 3
ATOM 4138 N N . PHE A 1 32 ? 2.139 23.595 -11.627 1.00 41.11 32 PHE A N 3
ATOM 4139 C CA . PHE A 1 32 ? 2.135 22.509 -12.649 1.00 1.01 32 PHE A CA 3
ATOM 4140 C C . PHE A 1 32 ? 2.494 21.169 -12.000 1.00 12.55 32 PHE A C 3
ATOM 4141 O O . PHE A 1 32 ? 3.187 21.127 -11.004 1.00 2.12 32 PHE A O 3
ATOM 4158 N N . PRO A 1 33 ? 2.002 20.115 -12.593 1.00 32.22 33 PRO A N 3
ATOM 4159 C CA . PRO A 1 33 ? 2.270 18.753 -12.071 1.00 23.32 33 PRO A CA 3
ATOM 4160 C C . PRO A 1 33 ? 3.719 18.347 -12.357 1.00 15.20 33 PRO A C 3
ATOM 4161 O O . PRO A 1 33 ? 4.452 17.959 -11.468 1.00 71.21 33 PRO A O 3
ATOM 4172 N N . GLY A 1 34 ? 4.138 18.434 -13.590 1.00 15.23 34 GLY A N 3
ATOM 4173 C CA . GLY A 1 34 ? 5.538 18.054 -13.930 1.00 53.14 34 GLY A CA 3
ATOM 4174 C C . GLY A 1 34 ? 6.510 18.992 -13.213 1.00 62.05 34 GLY A C 3
ATOM 4175 O O . GLY A 1 34 ? 7.299 18.574 -12.391 1.00 30.31 34 GLY A O 3
ATOM 4179 N N . CYS A 1 35 ? 6.458 20.260 -13.519 1.00 61.35 35 CYS A N 3
ATOM 4180 C CA . CYS A 1 35 ? 7.381 21.226 -12.855 1.00 64.30 35 CYS A CA 3
ATOM 4181 C C . CYS A 1 35 ? 6.928 21.485 -11.416 1.00 62.23 35 CYS A C 3
ATOM 4182 O O . CYS A 1 35 ? 5.748 21.511 -11.122 1.00 71.34 35 CYS A O 3
ATOM 4190 N N . GLU A 1 36 ? 7.853 21.676 -10.517 1.00 24.14 36 GLU A N 3
ATOM 4191 C CA . GLU A 1 36 ? 7.473 21.933 -9.099 1.00 43.40 36 GLU A CA 3
ATOM 4192 C C . GLU A 1 36 ? 8.608 22.661 -8.373 1.00 30.41 36 GLU A C 3
ATOM 4193 O O . GLU A 1 36 ? 9.752 22.254 -8.422 1.00 4.21 36 GLU A O 3
ATOM 4205 N N . VAL A 1 37 ? 8.301 23.735 -7.699 1.00 43.03 37 VAL A N 3
ATOM 4206 C CA . VAL A 1 37 ? 9.362 24.489 -6.971 1.00 52.10 37 VAL A CA 3
ATOM 4207 C C . VAL A 1 37 ? 9.850 23.684 -5.764 1.00 2.14 37 VAL A C 3
ATOM 4208 O O . VAL A 1 37 ? 9.090 23.360 -4.873 1.00 54.52 37 VAL A O 3
ATOM 4221 N N . ALA A 1 38 ? 11.113 23.361 -5.725 1.00 2.33 38 ALA A N 3
ATOM 4222 C CA . ALA A 1 38 ? 11.650 22.579 -4.574 1.00 34.53 38 ALA A CA 3
ATOM 4223 C C . ALA A 1 38 ? 12.141 23.529 -3.477 1.00 73.34 38 ALA A C 3
ATOM 4224 O O . ALA A 1 38 ? 11.821 23.369 -2.317 1.00 4.21 38 ALA A O 3
ATOM 4231 N N . VAL A 1 39 ? 12.911 24.517 -3.839 1.00 5.12 39 VAL A N 3
ATOM 4232 C CA . VAL A 1 39 ? 13.421 25.478 -2.821 1.00 13.45 39 VAL A CA 3
ATOM 4233 C C . VAL A 1 39 ? 12.957 26.897 -3.159 1.00 5.41 39 VAL A C 3
ATOM 4234 O O . VAL A 1 39 ? 13.257 27.422 -4.213 1.00 71.11 39 VAL A O 3
ATOM 4247 N N . SER A 1 40 ? 12.228 27.521 -2.278 1.00 35.43 40 SER A N 3
ATOM 4248 C CA . SER A 1 40 ? 11.745 28.904 -2.556 1.00 0.00 40 SER A CA 3
ATOM 4249 C C . SER A 1 40 ? 12.521 29.916 -1.709 1.00 34.00 40 SER A C 3
ATOM 4250 O O . SER A 1 40 ? 12.242 30.113 -0.543 1.00 51.44 40 SER A O 3
ATOM 4258 N N . ASP A 1 41 ? 13.493 30.559 -2.293 1.00 53.23 41 ASP A N 3
ATOM 4259 C CA . ASP A 1 41 ? 14.292 31.562 -1.533 1.00 11.03 41 ASP A CA 3
ATOM 4260 C C . ASP A 1 41 ? 14.462 32.837 -2.356 1.00 54.04 41 ASP A C 3
ATOM 4261 O O . ASP A 1 41 ? 14.515 32.803 -3.570 1.00 61.24 41 ASP A O 3
ATOM 4270 N N . ALA A 1 42 ? 14.534 33.962 -1.706 1.00 55.24 42 ALA A N 3
ATOM 4271 C CA . ALA A 1 42 ? 14.688 35.242 -2.449 1.00 32.24 42 ALA A CA 3
ATOM 4272 C C . ALA A 1 42 ? 16.068 35.864 -2.202 1.00 11.33 42 ALA A C 3
ATOM 4273 O O . ALA A 1 42 ? 16.165 37.010 -1.810 1.00 74.23 42 ALA A O 3
ATOM 4280 N N . PRO A 1 43 ? 17.096 35.094 -2.448 1.00 71.53 43 PRO A N 3
ATOM 4281 C CA . PRO A 1 43 ? 18.480 35.596 -2.258 1.00 32.25 43 PRO A CA 3
ATOM 4282 C C . PRO A 1 43 ? 18.812 36.629 -3.337 1.00 74.01 43 PRO A C 3
ATOM 4283 O O . PRO A 1 43 ? 19.461 37.623 -3.082 1.00 54.15 43 PRO A O 3
ATOM 4294 N N . SER A 1 44 ? 18.364 36.398 -4.540 1.00 32.44 44 SER A N 3
ATOM 4295 C CA . SER A 1 44 ? 18.645 37.361 -5.642 1.00 53.03 44 SER A CA 3
ATOM 4296 C C . SER A 1 44 ? 17.500 37.342 -6.660 1.00 40.50 44 SER A C 3
ATOM 4297 O O . SER A 1 44 ? 17.629 37.839 -7.763 1.00 12.24 44 SER A O 3
ATOM 4305 N N . GLY A 1 45 ? 16.381 36.775 -6.299 1.00 51.25 45 GLY A N 3
ATOM 4306 C CA . GLY A 1 45 ? 15.231 36.725 -7.245 1.00 44.10 45 GLY A CA 3
ATOM 4307 C C . GLY A 1 45 ? 15.281 35.423 -8.045 1.00 62.22 45 GLY A C 3
ATOM 4308 O O . GLY A 1 45 ? 14.820 35.355 -9.168 1.00 24.22 45 GLY A O 3
ATOM 4312 N N . GLN A 1 46 ? 15.839 34.387 -7.482 1.00 63.11 46 GLN A N 3
ATOM 4313 C CA . GLN A 1 46 ? 15.918 33.091 -8.216 1.00 54.33 46 GLN A CA 3
ATOM 4314 C C . GLN A 1 46 ? 15.405 31.948 -7.335 1.00 10.41 46 GLN A C 3
ATOM 4315 O O . GLN A 1 46 ? 15.723 31.862 -6.165 1.00 52.32 46 GLN A O 3
ATOM 4329 N N . LEU A 1 47 ? 14.618 31.066 -7.890 1.00 1.14 47 LEU A N 3
ATOM 4330 C CA . LEU A 1 47 ? 14.091 29.927 -7.086 1.00 15.35 47 LEU A CA 3
ATOM 4331 C C . LEU A 1 47 ? 14.482 28.597 -7.736 1.00 5.35 47 LEU A C 3
ATOM 4332 O O . LEU A 1 47 ? 14.798 28.539 -8.908 1.00 51.25 47 LEU A O 3
ATOM 4348 N N . ILE A 1 48 ? 14.465 27.529 -6.985 1.00 43.33 48 ILE A N 3
ATOM 4349 C CA . ILE A 1 48 ? 14.838 26.207 -7.565 1.00 25.30 48 ILE A CA 3
ATOM 4350 C C . ILE A 1 48 ? 13.578 25.400 -7.891 1.00 23.42 48 ILE A C 3
ATOM 4351 O O . ILE A 1 48 ? 12.740 25.170 -7.042 1.00 41.22 48 ILE A O 3
ATOM 4367 N N . VAL A 1 49 ? 13.438 24.967 -9.114 1.00 43.44 49 VAL A N 3
ATOM 4368 C CA . VAL A 1 49 ? 12.233 24.175 -9.492 1.00 10.11 49 VAL A CA 3
ATOM 4369 C C . VAL A 1 49 ? 12.650 22.900 -10.227 1.00 74.44 49 VAL A C 3
ATOM 4370 O O . VAL A 1 49 ? 13.361 22.942 -11.211 1.00 44.31 49 VAL A O 3
ATOM 4383 N N . VAL A 1 50 ? 12.211 21.763 -9.758 1.00 11.03 50 VAL A N 3
ATOM 4384 C CA . VAL A 1 50 ? 12.583 20.486 -10.430 1.00 21.32 50 VAL A CA 3
ATOM 4385 C C . VAL A 1 50 ? 11.453 20.027 -11.357 1.00 73.13 50 VAL A C 3
ATOM 4386 O O . VAL A 1 50 ? 10.287 20.161 -11.044 1.00 54.12 50 VAL A O 3
ATOM 4399 N N . VAL A 1 51 ? 11.790 19.487 -12.497 1.00 3.03 51 VAL A N 3
ATOM 4400 C CA . VAL A 1 51 ? 10.737 19.022 -13.442 1.00 30.53 51 VAL A CA 3
ATOM 4401 C C . VAL A 1 51 ? 11.081 17.628 -13.974 1.00 45.55 51 VAL A C 3
ATOM 4402 O O . VAL A 1 51 ? 12.235 17.290 -14.153 1.00 50.25 51 VAL A O 3
ATOM 4415 N N . GLU A 1 52 ? 10.092 16.817 -14.227 1.00 74.22 52 GLU A N 3
ATOM 4416 C CA . GLU A 1 52 ? 10.364 15.446 -14.747 1.00 64.10 52 GLU A CA 3
ATOM 4417 C C . GLU A 1 52 ? 9.571 15.201 -16.034 1.00 52.12 52 GLU A C 3
ATOM 4418 O O . GLU A 1 52 ? 8.482 15.709 -16.210 1.00 34.11 52 GLU A O 3
ATOM 4430 N N . ALA A 1 53 ? 10.108 14.423 -16.934 1.00 3.32 53 ALA A N 3
ATOM 4431 C CA . ALA A 1 53 ? 9.384 14.147 -18.208 1.00 0.44 53 ALA A CA 3
ATOM 4432 C C . ALA A 1 53 ? 9.889 12.843 -18.833 1.00 13.04 53 ALA A C 3
ATOM 4433 O O . ALA A 1 53 ? 10.769 12.191 -18.304 1.00 52.30 53 ALA A O 3
ATOM 4440 N N . GLU A 1 54 ? 9.343 12.461 -19.953 1.00 62.24 54 GLU A N 3
ATOM 4441 C CA . GLU A 1 54 ? 9.793 11.200 -20.610 1.00 33.01 54 GLU A CA 3
ATOM 4442 C C . GLU A 1 54 ? 11.322 11.134 -20.637 1.00 12.14 54 GLU A C 3
ATOM 4443 O O . GLU A 1 54 ? 11.916 10.145 -20.259 1.00 30.45 54 GLU A O 3
ATOM 4455 N N . ASP A 1 55 ? 11.963 12.182 -21.079 1.00 41.22 55 ASP A N 3
ATOM 4456 C CA . ASP A 1 55 ? 13.454 12.178 -21.129 1.00 54.10 55 ASP A CA 3
ATOM 4457 C C . ASP A 1 55 ? 13.988 13.610 -21.075 1.00 1.50 55 ASP A C 3
ATOM 4458 O O . ASP A 1 55 ? 13.259 14.545 -20.805 1.00 44.35 55 ASP A O 3
ATOM 4467 N N . SER A 1 56 ? 15.256 13.791 -21.331 1.00 71.10 56 SER A N 3
ATOM 4468 C CA . SER A 1 56 ? 15.835 15.165 -21.294 1.00 63.42 56 SER A CA 3
ATOM 4469 C C . SER A 1 56 ? 15.146 16.058 -22.330 1.00 31.51 56 SER A C 3
ATOM 4470 O O . SER A 1 56 ? 14.856 17.209 -22.076 1.00 33.13 56 SER A O 3
ATOM 4478 N N . GLU A 1 57 ? 14.885 15.534 -23.496 1.00 54.43 57 GLU A N 3
ATOM 4479 C CA . GLU A 1 57 ? 14.216 16.354 -24.548 1.00 31.43 57 GLU A CA 3
ATOM 4480 C C . GLU A 1 57 ? 12.980 17.049 -23.972 1.00 30.03 57 GLU A C 3
ATOM 4481 O O . GLU A 1 57 ? 12.800 18.241 -24.124 1.00 15.12 57 GLU A O 3
ATOM 4493 N N . THR A 1 58 ? 12.129 16.315 -23.309 1.00 53.51 58 THR A N 3
ATOM 4494 C CA . THR A 1 58 ? 10.906 16.937 -22.724 1.00 41.32 58 THR A CA 3
ATOM 4495 C C . THR A 1 58 ? 11.283 17.817 -21.529 1.00 13.13 58 THR A C 3
ATOM 4496 O O . THR A 1 58 ? 10.665 18.832 -21.273 1.00 31.51 58 THR A O 3
ATOM 4507 N N . LEU A 1 59 ? 12.293 17.438 -20.795 1.00 5.21 59 LEU A N 3
ATOM 4508 C CA . LEU A 1 59 ? 12.710 18.254 -19.617 1.00 51.43 59 LEU A CA 3
ATOM 4509 C C . LEU A 1 59 ? 13.208 19.627 -20.077 1.00 74.42 59 LEU A C 3
ATOM 4510 O O . LEU A 1 59 ? 12.871 20.643 -19.505 1.00 1.25 59 LEU A O 3
ATOM 4526 N N . ILE A 1 60 ? 14.009 19.663 -21.108 1.00 31.35 60 ILE A N 3
ATOM 4527 C CA . ILE A 1 60 ? 14.527 20.970 -21.598 1.00 42.54 60 ILE A CA 3
ATOM 4528 C C . ILE A 1 60 ? 13.375 21.802 -22.161 1.00 2.34 60 ILE A C 3
ATOM 4529 O O . ILE A 1 60 ? 13.405 23.015 -22.142 1.00 11.30 60 ILE A O 3
ATOM 4545 N N . GLN A 1 61 ? 12.355 21.157 -22.652 1.00 43.25 61 GLN A N 3
ATOM 4546 C CA . GLN A 1 61 ? 11.196 21.907 -23.204 1.00 54.45 61 GLN A CA 3
ATOM 4547 C C . GLN A 1 61 ? 10.703 22.927 -22.176 1.00 12.43 61 GLN A C 3
ATOM 4548 O O . GLN A 1 61 ? 10.440 24.069 -22.495 1.00 21.01 61 GLN A O 3
ATOM 4562 N N . THR A 1 62 ? 10.575 22.520 -20.941 1.00 42.13 62 THR A N 3
ATOM 4563 C CA . THR A 1 62 ? 10.099 23.464 -19.890 1.00 0.45 62 THR A CA 3
ATOM 4564 C C . THR A 1 62 ? 11.005 24.698 -19.829 1.00 60.31 62 THR A C 3
ATOM 4565 O O . THR A 1 62 ? 10.543 25.813 -19.695 1.00 0.12 62 THR A O 3
ATOM 4576 N N . ILE A 1 63 ? 12.293 24.507 -19.926 1.00 54.23 63 ILE A N 3
ATOM 4577 C CA . ILE A 1 63 ? 13.226 25.669 -19.874 1.00 12.20 63 ILE A CA 3
ATOM 4578 C C . ILE A 1 63 ? 12.773 26.757 -20.855 1.00 21.32 63 ILE A C 3
ATOM 4579 O O . ILE A 1 63 ? 12.895 27.934 -20.586 1.00 64.24 63 ILE A O 3
ATOM 4595 N N . GLU A 1 64 ? 12.255 26.374 -21.990 1.00 63.51 64 GLU A N 3
ATOM 4596 C CA . GLU A 1 64 ? 11.806 27.395 -22.974 1.00 14.42 64 GLU A CA 3
ATOM 4597 C C . GLU A 1 64 ? 10.867 28.394 -22.293 1.00 50.13 64 GLU A C 3
ATOM 4598 O O . GLU A 1 64 ? 10.843 29.564 -22.621 1.00 71.34 64 GLU A O 3
ATOM 4610 N N . SER A 1 65 ? 10.101 27.939 -21.342 1.00 31.03 65 SER A N 3
ATOM 4611 C CA . SER A 1 65 ? 9.169 28.857 -20.626 1.00 43.11 65 SER A CA 3
ATOM 4612 C C . SER A 1 65 ? 9.956 29.850 -19.764 1.00 60.11 65 SER A C 3
ATOM 4613 O O . SER A 1 65 ? 9.797 31.050 -19.877 1.00 35.25 65 SER A O 3
ATOM 4621 N N . VAL A 1 66 ? 10.793 29.355 -18.891 1.00 21.30 66 VAL A N 3
ATOM 4622 C CA . VAL A 1 66 ? 11.581 30.262 -18.005 1.00 24.34 66 VAL A CA 3
ATOM 4623 C C . VAL A 1 66 ? 12.563 31.111 -18.818 1.00 21.40 66 VAL A C 3
ATOM 4624 O O . VAL A 1 66 ? 12.730 32.288 -18.569 1.00 45.10 66 VAL A O 3
ATOM 4637 N N . ARG A 1 67 ? 13.217 30.527 -19.783 1.00 5.21 67 ARG A N 3
ATOM 4638 C CA . ARG A 1 67 ? 14.191 31.307 -20.600 1.00 63.41 67 ARG A CA 3
ATOM 4639 C C . ARG A 1 67 ? 13.463 32.369 -21.431 1.00 23.00 67 ARG A C 3
ATOM 4640 O O . ARG A 1 67 ? 13.924 33.484 -21.566 1.00 42.24 67 ARG A O 3
ATOM 4661 N N . ASN A 1 68 ? 12.334 32.033 -21.995 1.00 51.34 68 ASN A N 3
ATOM 4662 C CA . ASN A 1 68 ? 11.595 33.028 -22.823 1.00 74.41 68 ASN A CA 3
ATOM 4663 C C . ASN A 1 68 ? 10.884 34.048 -21.927 1.00 33.31 68 ASN A C 3
ATOM 4664 O O . ASN A 1 68 ? 10.544 35.132 -22.357 1.00 13.44 68 ASN A O 3
ATOM 4675 N N . VAL A 1 69 ? 10.659 33.715 -20.684 1.00 33.20 69 VAL A N 3
ATOM 4676 C CA . VAL A 1 69 ? 9.976 34.678 -19.772 1.00 31.33 69 VAL A CA 3
ATOM 4677 C C . VAL A 1 69 ? 10.896 35.869 -19.488 1.00 51.32 69 VAL A C 3
ATOM 4678 O O . VAL A 1 69 ? 12.004 35.711 -19.017 1.00 63.54 69 VAL A O 3
ATOM 4691 N N . GLU A 1 70 ? 10.447 37.059 -19.777 1.00 34.13 70 GLU A N 3
ATOM 4692 C CA . GLU A 1 70 ? 11.298 38.259 -19.529 1.00 74.31 70 GLU A CA 3
ATOM 4693 C C . GLU A 1 70 ? 11.698 38.339 -18.053 1.00 65.14 70 GLU A C 3
ATOM 4694 O O . GLU A 1 70 ? 12.844 38.576 -17.724 1.00 42.34 70 GLU A O 3
ATOM 4706 N N . GLY A 1 71 ? 10.767 38.142 -17.161 1.00 40.34 71 GLY A N 3
ATOM 4707 C CA . GLY A 1 71 ? 11.101 38.211 -15.710 1.00 63.31 71 GLY A CA 3
ATOM 4708 C C . GLY A 1 71 ? 12.377 37.411 -15.440 1.00 71.43 71 GLY A C 3
ATOM 4709 O O . GLY A 1 71 ? 13.160 37.749 -14.576 1.00 22.51 71 GLY A O 3
ATOM 4713 N N . VAL A 1 72 ? 12.589 36.353 -16.172 1.00 33.13 72 VAL A N 3
ATOM 4714 C CA . VAL A 1 72 ? 13.813 35.527 -15.956 1.00 2.34 72 VAL A CA 3
ATOM 4715 C C . VAL A 1 72 ? 15.022 36.181 -16.631 1.00 42.01 72 VAL A C 3
ATOM 4716 O O . VAL A 1 72 ? 15.071 36.324 -17.837 1.00 33.24 72 VAL A O 3
ATOM 4729 N N . LEU A 1 73 ? 16.000 36.575 -15.863 1.00 32.14 73 LEU A N 3
ATOM 4730 C CA . LEU A 1 73 ? 17.208 37.215 -16.460 1.00 53.54 73 LEU A CA 3
ATOM 4731 C C . LEU A 1 73 ? 18.322 36.180 -16.630 1.00 62.01 73 LEU A C 3
ATOM 4732 O O . LEU A 1 73 ? 19.239 36.361 -17.405 1.00 44.42 73 LEU A O 3
ATOM 4748 N N . ALA A 1 74 ? 18.250 35.095 -15.908 1.00 44.41 74 ALA A N 3
ATOM 4749 C CA . ALA A 1 74 ? 19.304 34.047 -16.026 1.00 61.02 74 ALA A CA 3
ATOM 4750 C C . ALA A 1 74 ? 18.715 32.670 -15.713 1.00 61.44 74 ALA A C 3
ATOM 4751 O O . ALA A 1 74 ? 17.576 32.549 -15.307 1.00 35.11 74 ALA A O 3
ATOM 4758 N N . VAL A 1 75 ? 19.479 31.627 -15.897 1.00 41.34 75 VAL A N 3
ATOM 4759 C CA . VAL A 1 75 ? 18.959 30.261 -15.609 1.00 65.41 75 VAL A CA 3
ATOM 4760 C C . VAL A 1 75 ? 20.118 29.287 -15.389 1.00 44.11 75 VAL A C 3
ATOM 4761 O O . VAL A 1 75 ? 20.928 29.061 -16.266 1.00 20.42 75 VAL A O 3
ATOM 4774 N N . SER A 1 76 ? 20.206 28.707 -14.222 1.00 21.14 76 SER A N 3
ATOM 4775 C CA . SER A 1 76 ? 21.312 27.747 -13.945 1.00 40.05 76 SER A CA 3
ATOM 4776 C C . SER A 1 76 ? 20.744 26.417 -13.444 1.00 61.41 76 SER A C 3
ATOM 4777 O O . SER A 1 76 ? 20.424 26.265 -12.283 1.00 51.10 76 SER A O 3
ATOM 4785 N N . LEU A 1 77 ? 20.615 25.452 -14.313 1.00 62.44 77 LEU A N 3
ATOM 4786 C CA . LEU A 1 77 ? 20.065 24.132 -13.886 1.00 43.01 77 LEU A CA 3
ATOM 4787 C C . LEU A 1 77 ? 21.160 23.063 -13.930 1.00 20.33 77 LEU A C 3
ATOM 4788 O O . LEU A 1 77 ? 21.544 22.597 -14.985 1.00 23.11 77 LEU A O 3
ATOM 4804 N N . VAL A 1 78 ? 21.666 22.669 -12.793 1.00 0.41 78 VAL A N 3
ATOM 4805 C CA . VAL A 1 78 ? 22.734 21.629 -12.773 1.00 23.12 78 VAL A CA 3
ATOM 4806 C C . VAL A 1 78 ? 22.512 20.668 -11.602 1.00 11.12 78 VAL A C 3
ATOM 4807 O O . VAL A 1 78 ? 22.955 20.906 -10.497 1.00 11.11 78 VAL A O 3
ATOM 4820 N N . TYR A 1 79 ? 21.829 19.581 -11.838 1.00 34.35 79 TYR A N 3
ATOM 4821 C CA . TYR A 1 79 ? 21.578 18.605 -10.739 1.00 71.42 79 TYR A CA 3
ATOM 4822 C C . TYR A 1 79 ? 20.775 17.412 -11.265 1.00 72.33 79 TYR A C 3
ATOM 4823 O O . TYR A 1 79 ? 19.656 17.555 -11.717 1.00 5.23 79 TYR A O 3
ATOM 4841 N N . HIS A 1 80 ? 21.338 16.234 -11.211 1.00 52.31 80 HIS A N 3
ATOM 4842 C CA . HIS A 1 80 ? 20.604 15.035 -11.708 1.00 62.00 80 HIS A CA 3
ATOM 4843 C C . HIS A 1 80 ? 19.840 14.371 -10.559 1.00 62.30 80 HIS A C 3
ATOM 4844 O O . HIS A 1 80 ? 20.353 14.215 -9.468 1.00 41.51 80 HIS A O 3
ATOM 4858 N N . GLN A 1 81 ? 18.618 13.979 -10.795 1.00 42.53 81 GLN A N 3
ATOM 4859 C CA . GLN A 1 81 ? 17.823 13.327 -9.717 1.00 31.21 81 GLN A CA 3
ATOM 4860 C C . GLN A 1 81 ? 17.154 12.056 -10.248 1.00 10.02 81 GLN A C 3
ATOM 4861 O O . GLN A 1 81 ? 16.176 12.111 -10.964 1.00 54.22 81 GLN A O 3
ATOM 4875 N N . GLN A 1 82 ? 17.676 10.911 -9.899 1.00 2.41 82 GLN A N 3
ATOM 4876 C CA . GLN A 1 82 ? 17.069 9.638 -10.384 1.00 31.13 82 GLN A CA 3
ATOM 4877 C C . GLN A 1 82 ? 17.527 8.464 -9.514 1.00 45.42 82 GLN A C 3
ATOM 4878 O O . GLN A 1 82 ? 18.680 8.370 -9.139 1.00 30.11 82 GLN A O 3
ATOM 4892 N N . GLU A 1 83 ? 16.634 7.571 -9.195 1.00 10.42 83 GLU A N 3
ATOM 4893 C CA . GLU A 1 83 ? 17.016 6.402 -8.351 1.00 52.11 83 GLU A CA 3
ATOM 4894 C C . GLU A 1 83 ? 17.136 5.145 -9.216 1.00 22.31 83 GLU A C 3
ATOM 4895 O O . GLU A 1 83 ? 16.452 4.995 -10.209 1.00 42.21 83 GLU A O 3
ATOM 4907 N N . GLU A 1 84 ? 18.001 4.240 -8.847 1.00 1.04 84 GLU A N 3
ATOM 4908 C CA . GLU A 1 84 ? 18.164 2.992 -9.649 1.00 62.54 84 GLU A CA 3
ATOM 4909 C C . GLU A 1 84 ? 19.143 2.037 -8.957 1.00 50.14 84 GLU A C 3
ATOM 4910 O O . GLU A 1 84 ? 18.747 1.050 -8.369 1.00 23.30 84 GLU A O 3
ATOM 4922 N N . GLN A 1 85 ? 20.416 2.318 -9.021 1.00 13.14 85 GLN A N 3
ATOM 4923 C CA . GLN A 1 85 ? 21.410 1.420 -8.363 1.00 44.42 85 GLN A CA 3
ATOM 4924 C C . GLN A 1 85 ? 22.824 1.984 -8.532 1.00 24.35 85 GLN A C 3
ATOM 4925 O O . GLN A 1 85 ? 23.551 1.606 -9.431 1.00 12.45 85 GLN A O 3
ATOM 4939 N N . GLY A 1 86 ? 23.220 2.885 -7.676 1.00 1.22 86 GLY A N 3
ATOM 4940 C CA . GLY A 1 86 ? 24.585 3.471 -7.788 1.00 42.20 86 GLY A CA 3
ATOM 4941 C C . GLY A 1 86 ? 24.901 4.278 -6.529 1.00 1.24 86 GLY A C 3
ATOM 4942 O O . GLY A 1 86 ? 24.052 4.491 -5.686 1.00 63.50 86 GLY A O 3
ATOM 4946 N N . GLU A 1 87 ? 26.118 4.732 -6.392 1.00 14.15 87 GLU A N 3
ATOM 4947 C CA . GLU A 1 87 ? 26.486 5.524 -5.184 1.00 43.23 87 GLU A CA 3
ATOM 4948 C C . GLU A 1 87 ? 27.561 6.556 -5.536 1.00 11.01 87 GLU A C 3
ATOM 4949 O O . GLU A 1 87 ? 27.541 7.676 -5.064 1.00 22.50 87 GLU A O 3
ATOM 4961 N N . GLU A 1 88 ? 28.501 6.189 -6.363 1.00 33.52 88 GLU A N 3
ATOM 4962 C CA . GLU A 1 88 ? 29.577 7.149 -6.745 1.00 33.11 88 GLU A CA 3
ATOM 4963 C C . GLU A 1 88 ? 29.483 7.482 -8.237 1.00 13.23 88 GLU A C 3
ATOM 4964 O O . GLU A 1 88 ? 29.029 6.685 -9.033 1.00 41.05 88 GLU A O 3
ATOM 4976 N N . THR A 1 89 ? 29.909 8.654 -8.619 1.00 72.13 89 THR A N 3
ATOM 4977 C CA . THR A 1 89 ? 29.844 9.036 -10.061 1.00 2.13 89 THR A CA 3
ATOM 4978 C C . THR A 1 89 ? 28.498 8.617 -10.659 1.00 64.14 89 THR A C 3
ATOM 4979 O O . THR A 1 89 ? 28.433 7.712 -11.465 1.00 22.53 89 THR A O 3
ATOM 4990 N N . PRO A 1 90 ? 27.467 9.295 -10.238 1.00 52.15 90 PRO A N 3
ATOM 4991 C CA . PRO A 1 90 ? 26.102 8.996 -10.737 1.00 32.31 90 PRO A CA 3
ATOM 4992 C C . PRO A 1 90 ? 25.940 9.481 -12.180 1.00 15.14 90 PRO A C 3
ATOM 4993 O O . PRO A 1 90 ? 25.819 10.680 -12.371 1.00 2.12 90 PRO A O 3
ATOM 5004 N N . MET B 2 1 ? 2.157 8.864 5.364 1.00 53.24 1 MET B N 3
ATOM 5005 C CA . MET B 2 1 ? 1.883 9.717 4.171 1.00 12.34 1 MET B CA 3
ATOM 5006 C C . MET B 2 1 ? 2.328 11.158 4.440 1.00 50.11 1 MET B C 3
ATOM 5007 O O . MET B 2 1 ? 1.530 12.016 4.765 1.00 60.24 1 MET B O 3
ATOM 5020 N N . LYS B 2 2 ? 3.598 11.432 4.303 1.00 34.11 2 LYS B N 3
ATOM 5021 C CA . LYS B 2 2 ? 4.092 12.817 4.550 1.00 52.20 2 LYS B CA 3
ATOM 5022 C C . LYS B 2 2 ? 5.094 13.221 3.466 1.00 11.34 2 LYS B C 3
ATOM 5023 O O . LYS B 2 2 ? 5.656 12.386 2.785 1.00 14.32 2 LYS B O 3
ATOM 5042 N N . LEU B 2 3 ? 5.325 14.495 3.301 1.00 55.12 3 LEU B N 3
ATOM 5043 C CA . LEU B 2 3 ? 6.291 14.950 2.262 1.00 24.32 3 LEU B CA 3
ATOM 5044 C C . LEU B 2 3 ? 7.719 14.572 2.665 1.00 30.31 3 LEU B C 3
ATOM 5045 O O . LEU B 2 3 ? 8.584 15.417 2.791 1.00 73.33 3 LEU B O 3
ATOM 5061 N N . SER B 2 4 ? 7.973 13.308 2.869 1.00 15.54 4 SER B N 3
ATOM 5062 C CA . SER B 2 4 ? 9.344 12.877 3.264 1.00 5.51 4 SER B CA 3
ATOM 5063 C C . SER B 2 4 ? 10.206 12.645 2.018 1.00 33.02 4 SER B C 3
ATOM 5064 O O . SER B 2 4 ? 10.621 11.538 1.738 1.00 5.24 4 SER B O 3
ATOM 5072 N N . ARG B 2 5 ? 10.472 13.679 1.270 1.00 50.33 5 ARG B N 3
ATOM 5073 C CA . ARG B 2 5 ? 11.304 13.516 0.043 1.00 43.33 5 ARG B CA 3
ATOM 5074 C C . ARG B 2 5 ? 11.913 14.861 -0.365 1.00 43.15 5 ARG B C 3
ATOM 5075 O O . ARG B 2 5 ? 13.053 14.938 -0.775 1.00 50.33 5 ARG B O 3
ATOM 5096 N N . ARG B 2 6 ? 11.159 15.921 -0.255 1.00 43.32 6 ARG B N 3
ATOM 5097 C CA . ARG B 2 6 ? 11.696 17.258 -0.636 1.00 12.21 6 ARG B CA 3
ATOM 5098 C C . ARG B 2 6 ? 12.736 17.722 0.387 1.00 60.30 6 ARG B C 3
ATOM 5099 O O . ARG B 2 6 ? 13.501 18.631 0.140 1.00 55.21 6 ARG B O 3
ATOM 5120 N N . SER B 2 7 ? 12.772 17.097 1.532 1.00 12.44 7 SER B N 3
ATOM 5121 C CA . SER B 2 7 ? 13.767 17.499 2.568 1.00 42.10 7 SER B CA 3
ATOM 5122 C C . SER B 2 7 ? 15.113 16.832 2.278 1.00 70.22 7 SER B C 3
ATOM 5123 O O . SER B 2 7 ? 16.162 17.405 2.496 1.00 63.50 7 SER B O 3
ATOM 5131 N N . PHE B 2 8 ? 15.086 15.626 1.782 1.00 52.54 8 PHE B N 3
ATOM 5132 C CA . PHE B 2 8 ? 16.359 14.917 1.468 1.00 13.22 8 PHE B CA 3
ATOM 5133 C C . PHE B 2 8 ? 16.906 15.401 0.120 1.00 53.24 8 PHE B C 3
ATOM 5134 O O . PHE B 2 8 ? 18.085 15.646 -0.032 1.00 61.43 8 PHE B O 3
ATOM 5151 N N . MET B 2 9 ? 16.053 15.541 -0.860 1.00 74.41 9 MET B N 3
ATOM 5152 C CA . MET B 2 9 ? 16.524 16.008 -2.196 1.00 71.10 9 MET B CA 3
ATOM 5153 C C . MET B 2 9 ? 17.027 17.451 -2.102 1.00 4.21 9 MET B C 3
ATOM 5154 O O . MET B 2 9 ? 18.093 17.780 -2.586 1.00 25.21 9 MET B O 3
ATOM 5168 N N . LYS B 2 10 ? 16.271 18.313 -1.479 1.00 53.31 10 LYS B N 3
ATOM 5169 C CA . LYS B 2 10 ? 16.708 19.734 -1.353 1.00 43.34 10 LYS B CA 3
ATOM 5170 C C . LYS B 2 10 ? 18.116 19.800 -0.755 1.00 45.10 10 LYS B C 3
ATOM 5171 O O . LYS B 2 10 ? 18.888 20.689 -1.056 1.00 51.03 10 LYS B O 3
ATOM 5190 N N . ALA B 2 11 ? 18.457 18.864 0.089 1.00 52.52 11 ALA B N 3
ATOM 5191 C CA . ALA B 2 11 ? 19.815 18.873 0.703 1.00 40.32 11 ALA B CA 3
ATOM 5192 C C . ALA B 2 11 ? 20.887 18.775 -0.384 1.00 43.43 11 ALA B C 3
ATOM 5193 O O . ALA B 2 11 ? 21.855 19.512 -0.386 1.00 55.54 11 ALA B O 3
ATOM 5200 N N . ASN B 2 12 ? 20.724 17.872 -1.313 1.00 14.05 12 ASN B N 3
ATOM 5201 C CA . ASN B 2 12 ? 21.734 17.728 -2.401 1.00 13.53 12 ASN B CA 3
ATOM 5202 C C . ASN B 2 12 ? 21.468 18.755 -3.505 1.00 15.31 12 ASN B C 3
ATOM 5203 O O . ASN B 2 12 ? 22.381 19.339 -4.054 1.00 54.11 12 ASN B O 3
ATOM 5214 N N . ALA B 2 13 ? 20.226 18.979 -3.834 1.00 12.30 13 ALA B N 3
ATOM 5215 C CA . ALA B 2 13 ? 19.904 19.968 -4.903 1.00 74.44 13 ALA B CA 3
ATOM 5216 C C . ALA B 2 13 ? 20.533 21.322 -4.578 1.00 14.43 13 ALA B C 3
ATOM 5217 O O . ALA B 2 13 ? 21.173 21.937 -5.408 1.00 24.12 13 ALA B O 3
ATOM 5224 N N . VAL B 2 14 ? 20.353 21.797 -3.377 1.00 14.00 14 VAL B N 3
ATOM 5225 C CA . VAL B 2 14 ? 20.941 23.114 -3.003 1.00 11.34 14 VAL B CA 3
ATOM 5226 C C . VAL B 2 14 ? 22.463 23.079 -3.167 1.00 15.20 14 VAL B C 3
ATOM 5227 O O . VAL B 2 14 ? 23.086 24.077 -3.472 1.00 22.53 14 VAL B O 3
ATOM 5240 N N . ALA B 2 15 ? 23.065 21.937 -2.971 1.00 50.42 15 ALA B N 3
ATOM 5241 C CA . ALA B 2 15 ? 24.544 21.840 -3.118 1.00 5.23 15 ALA B CA 3
ATOM 5242 C C . ALA B 2 15 ? 24.950 22.121 -4.568 1.00 4.03 15 ALA B C 3
ATOM 5243 O O . ALA B 2 15 ? 26.022 22.624 -4.836 1.00 44.30 15 ALA B O 3
ATOM 5250 N N . ALA B 2 16 ? 24.099 21.800 -5.502 1.00 71.24 16 ALA B N 3
ATOM 5251 C CA . ALA B 2 16 ? 24.435 22.050 -6.934 1.00 12.44 16 ALA B CA 3
ATOM 5252 C C . ALA B 2 16 ? 23.782 23.350 -7.411 1.00 54.23 16 ALA B C 3
ATOM 5253 O O . ALA B 2 16 ? 24.116 23.879 -8.452 1.00 43.52 16 ALA B O 3
ATOM 5260 N N . ALA B 2 17 ? 22.853 23.871 -6.655 1.00 31.03 17 ALA B N 3
ATOM 5261 C CA . ALA B 2 17 ? 22.181 25.137 -7.063 1.00 51.42 17 ALA B CA 3
ATOM 5262 C C . ALA B 2 17 ? 22.841 26.333 -6.371 1.00 21.41 17 ALA B C 3
ATOM 5263 O O . ALA B 2 17 ? 22.783 27.448 -6.848 1.00 11.21 17 ALA B O 3
ATOM 5270 N N . ALA B 2 18 ? 23.468 26.107 -5.249 1.00 64.24 18 ALA B N 3
ATOM 5271 C CA . ALA B 2 18 ? 24.133 27.229 -4.527 1.00 32.34 18 ALA B CA 3
ATOM 5272 C C . ALA B 2 18 ? 25.550 27.440 -5.067 1.00 11.12 18 ALA B C 3
ATOM 5273 O O . ALA B 2 18 ? 25.922 28.530 -5.452 1.00 11.23 18 ALA B O 3
ATOM 5280 N N . ALA B 2 19 ? 26.343 26.404 -5.097 1.00 53.41 19 ALA B N 3
ATOM 5281 C CA . ALA B 2 19 ? 27.735 26.546 -5.612 1.00 62.02 19 ALA B CA 3
ATOM 5282 C C . ALA B 2 19 ? 27.718 26.763 -7.127 1.00 2.22 19 ALA B C 3
ATOM 5283 O O . ALA B 2 19 ? 28.723 27.091 -7.727 1.00 5.20 19 ALA B O 3
ATOM 5290 N N . ALA B 2 20 ? 26.586 26.584 -7.749 1.00 63.20 20 ALA B N 3
ATOM 5291 C CA . ALA B 2 20 ? 26.506 26.782 -9.225 1.00 1.23 20 ALA B CA 3
ATOM 5292 C C . ALA B 2 20 ? 25.732 28.064 -9.546 1.00 25.05 20 ALA B C 3
ATOM 5293 O O . ALA B 2 20 ? 26.216 28.935 -10.242 1.00 74.12 20 ALA B O 3
ATOM 5300 N N . ALA B 2 21 ? 24.535 28.185 -9.042 1.00 42.24 21 ALA B N 3
ATOM 5301 C CA . ALA B 2 21 ? 23.731 29.411 -9.318 1.00 61.33 21 ALA B CA 3
ATOM 5302 C C . ALA B 2 21 ? 23.966 30.455 -8.222 1.00 42.44 21 ALA B C 3
ATOM 5303 O O . ALA B 2 21 ? 23.209 31.394 -8.074 1.00 32.20 21 ALA B O 3
ATOM 5310 N N . GLY B 2 22 ? 25.009 30.297 -7.455 1.00 14.24 22 GLY B N 3
ATOM 5311 C CA . GLY B 2 22 ? 25.290 31.280 -6.369 1.00 62.21 22 GLY B CA 3
ATOM 5312 C C . GLY B 2 22 ? 24.078 31.379 -5.443 1.00 64.31 22 GLY B C 3
ATOM 5313 O O . GLY B 2 22 ? 23.851 32.389 -4.808 1.00 53.12 22 GLY B O 3
ATOM 5317 N N . LEU B 2 23 ? 23.299 30.335 -5.356 1.00 41.11 23 LEU B N 3
ATOM 5318 C CA . LEU B 2 23 ? 22.101 30.370 -4.469 1.00 43.23 23 LEU B CA 3
ATOM 5319 C C . LEU B 2 23 ? 22.528 30.446 -3.002 1.00 53.14 23 LEU B C 3
ATOM 5320 O O . LEU B 2 23 ? 23.653 30.776 -2.687 1.00 44.53 23 LEU B O 3
ATOM 5336 N N . SER B 2 24 ? 21.634 30.139 -2.106 1.00 52.31 24 SER B N 3
ATOM 5337 C CA . SER B 2 24 ? 21.980 30.192 -0.655 1.00 60.34 24 SER B CA 3
ATOM 5338 C C . SER B 2 24 ? 22.689 28.901 -0.234 1.00 2.11 24 SER B C 3
ATOM 5339 O O . SER B 2 24 ? 22.623 27.894 -0.911 1.00 61.14 24 SER B O 3
ATOM 5347 N N . VAL B 2 25 ? 23.368 28.923 0.879 1.00 55.31 25 VAL B N 3
ATOM 5348 C CA . VAL B 2 25 ? 24.080 27.700 1.345 1.00 55.23 25 VAL B CA 3
ATOM 5349 C C . VAL B 2 25 ? 23.361 27.097 2.556 1.00 64.31 25 VAL B C 3
ATOM 5350 O O . VAL B 2 25 ? 23.739 27.333 3.684 1.00 2.12 25 VAL B O 3
ATOM 5363 N N . PRO B 2 26 ? 22.340 26.335 2.272 1.00 42.44 26 PRO B N 3
ATOM 5364 C CA . PRO B 2 26 ? 21.550 25.685 3.346 1.00 22.04 26 PRO B CA 3
ATOM 5365 C C . PRO B 2 26 ? 22.352 24.548 3.988 1.00 61.54 26 PRO B C 3
ATOM 5366 O O . PRO B 2 26 ? 23.073 24.748 4.945 1.00 61.52 26 PRO B O 3
ATOM 5377 N N . GLY B 2 27 ? 22.232 23.356 3.469 1.00 41.34 27 GLY B N 3
ATOM 5378 C CA . GLY B 2 27 ? 22.987 22.211 4.051 1.00 62.43 27 GLY B CA 3
ATOM 5379 C C . GLY B 2 27 ? 24.331 22.067 3.336 1.00 33.30 27 GLY B C 3
ATOM 5380 O O . GLY B 2 27 ? 24.786 20.974 3.062 1.00 1.23 27 GLY B O 3
ATOM 5384 N N . VAL B 2 28 ? 24.972 23.162 3.030 1.00 73.12 28 VAL B N 3
ATOM 5385 C CA . VAL B 2 28 ? 26.288 23.085 2.332 1.00 64.42 28 VAL B CA 3
ATOM 5386 C C . VAL B 2 28 ? 27.391 22.701 3.324 1.00 54.11 28 VAL B C 3
ATOM 5387 O O . VAL B 2 28 ? 27.853 21.577 3.347 1.00 42.33 28 VAL B O 3
ATOM 5400 N N . ALA B 2 29 ? 27.814 23.624 4.142 1.00 43.41 29 ALA B N 3
ATOM 5401 C CA . ALA B 2 29 ? 28.889 23.308 5.130 1.00 52.24 29 ALA B CA 3
ATOM 5402 C C . ALA B 2 29 ? 29.161 24.518 6.026 1.00 52.21 29 ALA B C 3
ATOM 5403 O O . ALA B 2 29 ? 30.258 24.705 6.513 1.00 40.40 29 ALA B O 3
ATOM 5410 N N . ARG B 2 30 ? 28.174 25.344 6.247 1.00 63.21 30 ARG B N 3
ATOM 5411 C CA . ARG B 2 30 ? 28.385 26.540 7.110 1.00 61.43 30 ARG B CA 3
ATOM 5412 C C . ARG B 2 30 ? 27.059 26.981 7.737 1.00 71.22 30 ARG B C 3
ATOM 5413 O O . ARG B 2 30 ? 26.010 26.876 7.134 1.00 41.51 30 ARG B O 3
ATOM 5434 N N . ALA B 2 31 ? 27.099 27.474 8.945 1.00 52.32 31 ALA B N 3
ATOM 5435 C CA . ALA B 2 31 ? 25.841 27.921 9.609 1.00 13.30 31 ALA B CA 3
ATOM 5436 C C . ALA B 2 31 ? 24.803 26.796 9.590 1.00 74.12 31 ALA B C 3
ATOM 5437 O O . ALA B 2 31 ? 23.621 27.026 9.760 1.00 44.22 31 ALA B O 3
ATOM 5444 N N . VAL B 2 32 ? 25.235 25.582 9.387 1.00 0.23 32 VAL B N 3
ATOM 5445 C CA . VAL B 2 32 ? 24.272 24.443 9.358 1.00 15.42 32 VAL B CA 3
ATOM 5446 C C . VAL B 2 32 ? 24.652 23.401 10.413 1.00 44.25 32 VAL B C 3
ATOM 5447 O O . VAL B 2 32 ? 23.832 22.622 10.853 1.00 12.25 32 VAL B O 3
ATOM 5460 N N . VAL B 2 33 ? 25.893 23.382 10.819 1.00 25.24 33 VAL B N 3
ATOM 5461 C CA . VAL B 2 33 ? 26.324 22.390 11.846 1.00 30.54 33 VAL B CA 3
ATOM 5462 C C . VAL B 2 33 ? 27.349 23.021 12.795 1.00 74.43 33 VAL B C 3
ATOM 5463 O O . VAL B 2 33 ? 28.111 23.885 12.412 1.00 22.02 33 VAL B O 3
ATOM 5476 N N . GLY B 2 34 ? 27.369 22.595 14.028 1.00 41.04 34 GLY B N 3
ATOM 5477 C CA . GLY B 2 34 ? 28.343 23.172 14.998 1.00 64.40 34 GLY B CA 3
ATOM 5478 C C . GLY B 2 34 ? 27.947 24.612 15.328 1.00 73.31 34 GLY B C 3
ATOM 5479 O O . GLY B 2 34 ? 28.709 25.358 15.909 1.00 51.33 34 GLY B O 3
ATOM 5483 N N . GLN B 2 35 ? 26.758 25.008 14.960 1.00 3.14 35 GLN B N 3
ATOM 5484 C CA . GLN B 2 35 ? 26.314 26.400 15.253 1.00 5.41 35 GLN B CA 3
ATOM 5485 C C . GLN B 2 35 ? 27.407 27.399 14.861 1.00 42.41 35 GLN B C 3
ATOM 5486 O O . GLN B 2 35 ? 27.399 27.839 13.724 1.00 54.34 35 GLN B O 3
ATOM 5500 N N . GLY A 1 1 ? 6.053 1.559 5.433 1.00 34.53 1 GLY A N 4
ATOM 5501 C CA . GLY A 1 1 ? 6.727 1.939 4.160 1.00 73.30 1 GLY A CA 4
ATOM 5502 C C . GLY A 1 1 ? 8.118 1.306 4.108 1.00 42.14 1 GLY A C 4
ATOM 5503 O O . GLY A 1 1 ? 9.121 1.982 4.222 1.00 64.33 1 GLY A O 4
ATOM 5506 N N . SER A 1 2 ? 8.187 0.014 3.937 1.00 14.01 2 SER A N 4
ATOM 5507 C CA . SER A 1 2 ? 9.515 -0.661 3.878 1.00 2.42 2 SER A CA 4
ATOM 5508 C C . SER A 1 2 ? 10.171 -0.420 2.515 1.00 71.52 2 SER A C 4
ATOM 5509 O O . SER A 1 2 ? 9.726 -0.930 1.503 1.00 12.24 2 SER A O 4
ATOM 5517 N N . HIS A 1 3 ? 11.222 0.351 2.479 1.00 1.42 3 HIS A N 4
ATOM 5518 C CA . HIS A 1 3 ? 11.904 0.621 1.180 1.00 54.33 3 HIS A CA 4
ATOM 5519 C C . HIS A 1 3 ? 10.931 1.283 0.199 1.00 21.44 3 HIS A C 4
ATOM 5520 O O . HIS A 1 3 ? 9.745 1.016 0.213 1.00 44.34 3 HIS A O 4
ATOM 5534 N N . MET A 1 4 ? 11.423 2.141 -0.650 1.00 50.14 4 MET A N 4
ATOM 5535 C CA . MET A 1 4 ? 10.525 2.818 -1.632 1.00 23.01 4 MET A CA 4
ATOM 5536 C C . MET A 1 4 ? 11.338 3.744 -2.541 1.00 65.42 4 MET A C 4
ATOM 5537 O O . MET A 1 4 ? 11.573 4.892 -2.223 1.00 70.01 4 MET A O 4
ATOM 5551 N N . HIS A 1 5 ? 11.771 3.251 -3.670 1.00 63.45 5 HIS A N 4
ATOM 5552 C CA . HIS A 1 5 ? 12.569 4.103 -4.598 1.00 23.34 5 HIS A CA 4
ATOM 5553 C C . HIS A 1 5 ? 12.195 3.796 -6.051 1.00 53.52 5 HIS A C 4
ATOM 5554 O O . HIS A 1 5 ? 12.333 2.682 -6.516 1.00 42.53 5 HIS A O 4
ATOM 5568 N N . THR A 1 6 ? 11.722 4.777 -6.770 1.00 52.14 6 THR A N 4
ATOM 5569 C CA . THR A 1 6 ? 11.339 4.542 -8.192 1.00 10.10 6 THR A CA 4
ATOM 5570 C C . THR A 1 6 ? 11.131 5.878 -8.911 1.00 44.23 6 THR A C 4
ATOM 5571 O O . THR A 1 6 ? 10.250 6.645 -8.576 1.00 21.03 6 THR A O 4
ATOM 5582 N N . ASN A 1 7 ? 11.936 6.163 -9.898 1.00 2.22 7 ASN A N 4
ATOM 5583 C CA . ASN A 1 7 ? 11.784 7.448 -10.638 1.00 2.35 7 ASN A CA 4
ATOM 5584 C C . ASN A 1 7 ? 12.254 7.286 -12.086 1.00 73.51 7 ASN A C 4
ATOM 5585 O O . ASN A 1 7 ? 12.869 6.301 -12.440 1.00 44.25 7 ASN A O 4
ATOM 5596 N N . TRP A 1 8 ? 11.969 8.245 -12.923 1.00 1.34 8 TRP A N 4
ATOM 5597 C CA . TRP A 1 8 ? 12.401 8.144 -14.347 1.00 11.42 8 TRP A CA 4
ATOM 5598 C C . TRP A 1 8 ? 13.478 9.190 -14.647 1.00 61.23 8 TRP A C 4
ATOM 5599 O O . TRP A 1 8 ? 14.636 8.870 -14.823 1.00 21.12 8 TRP A O 4
ATOM 5620 N N . GLN A 1 9 ? 13.103 10.439 -14.712 1.00 3.54 9 GLN A N 4
ATOM 5621 C CA . GLN A 1 9 ? 14.107 11.504 -15.002 1.00 12.11 9 GLN A CA 4
ATOM 5622 C C . GLN A 1 9 ? 13.648 12.838 -14.406 1.00 75.13 9 GLN A C 4
ATOM 5623 O O . GLN A 1 9 ? 12.552 13.299 -14.659 1.00 25.42 9 GLN A O 4
ATOM 5637 N N . VAL A 1 10 ? 14.478 13.465 -13.617 1.00 24.40 10 VAL A N 4
ATOM 5638 C CA . VAL A 1 10 ? 14.091 14.767 -13.008 1.00 34.11 10 VAL A CA 4
ATOM 5639 C C . VAL A 1 10 ? 15.336 15.522 -12.535 1.00 31.00 10 VAL A C 4
ATOM 5640 O O . VAL A 1 10 ? 16.278 14.934 -12.039 1.00 11.33 10 VAL A O 4
ATOM 5653 N N . CYS A 1 11 ? 15.350 16.817 -12.686 1.00 2.34 11 CYS A N 4
ATOM 5654 C CA . CYS A 1 11 ? 16.536 17.607 -12.245 1.00 30.43 11 CYS A CA 4
ATOM 5655 C C . CYS A 1 11 ? 16.086 18.904 -11.566 1.00 54.43 11 CYS A C 4
ATOM 5656 O O . CYS A 1 11 ? 14.921 19.254 -11.585 1.00 4.32 11 CYS A O 4
ATOM 5664 N N . SER A 1 12 ? 16.999 19.619 -10.966 1.00 44.34 12 SER A N 4
ATOM 5665 C CA . SER A 1 12 ? 16.622 20.892 -10.288 1.00 72.33 12 SER A CA 4
ATOM 5666 C C . SER A 1 12 ? 17.073 22.091 -11.127 1.00 12.53 12 SER A C 4
ATOM 5667 O O . SER A 1 12 ? 18.250 22.304 -11.340 1.00 61.24 12 SER A O 4
ATOM 5675 N N . LEU A 1 13 ? 16.147 22.877 -11.603 1.00 54.41 13 LEU A N 4
ATOM 5676 C CA . LEU A 1 13 ? 16.524 24.061 -12.425 1.00 51.44 13 LEU A CA 4
ATOM 5677 C C . LEU A 1 13 ? 16.395 25.343 -11.598 1.00 51.11 13 LEU A C 4
ATOM 5678 O O . LEU A 1 13 ? 15.413 25.558 -10.916 1.00 72.52 13 LEU A O 4
ATOM 5694 N N . VAL A 1 14 ? 17.380 26.198 -11.656 1.00 31.35 14 VAL A N 4
ATOM 5695 C CA . VAL A 1 14 ? 17.312 27.465 -10.872 1.00 24.23 14 VAL A CA 4
ATOM 5696 C C . VAL A 1 14 ? 16.867 28.619 -11.772 1.00 75.41 14 VAL A C 4
ATOM 5697 O O . VAL A 1 14 ? 17.646 29.165 -12.528 1.00 41.33 14 VAL A O 4
ATOM 5710 N N . VAL A 1 15 ? 15.619 28.993 -11.697 1.00 24.32 15 VAL A N 4
ATOM 5711 C CA . VAL A 1 15 ? 15.125 30.112 -12.550 1.00 73.11 15 VAL A CA 4
ATOM 5712 C C . VAL A 1 15 ? 15.553 31.457 -11.960 1.00 21.34 15 VAL A C 4
ATOM 5713 O O . VAL A 1 15 ? 15.235 31.781 -10.832 1.00 22.24 15 VAL A O 4
ATOM 5726 N N . GLN A 1 16 ? 16.272 32.244 -12.713 1.00 32.13 16 GLN A N 4
ATOM 5727 C CA . GLN A 1 16 ? 16.721 33.569 -12.193 1.00 53.25 16 GLN A CA 4
ATOM 5728 C C . GLN A 1 16 ? 15.893 34.689 -12.827 1.00 44.51 16 GLN A C 4
ATOM 5729 O O . GLN A 1 16 ? 16.012 34.976 -14.002 1.00 61.31 16 GLN A O 4
ATOM 5743 N N . ALA A 1 17 ? 15.056 35.329 -12.057 1.00 22.32 17 ALA A N 4
ATOM 5744 C CA . ALA A 1 17 ? 14.223 36.431 -12.610 1.00 2.15 17 ALA A CA 4
ATOM 5745 C C . ALA A 1 17 ? 14.113 37.567 -11.590 1.00 23.33 17 ALA A C 4
ATOM 5746 O O . ALA A 1 17 ? 14.483 37.416 -10.441 1.00 73.43 17 ALA A O 4
ATOM 5753 N N . LYS A 1 18 ? 13.610 38.699 -11.995 1.00 54.54 18 LYS A N 4
ATOM 5754 C CA . LYS A 1 18 ? 13.479 39.839 -11.044 1.00 14.51 18 LYS A CA 4
ATOM 5755 C C . LYS A 1 18 ? 12.952 39.330 -9.698 1.00 54.44 18 LYS A C 4
ATOM 5756 O O . LYS A 1 18 ? 12.212 38.371 -9.635 1.00 13.12 18 LYS A O 4
ATOM 5775 N N . SER A 1 19 ? 13.341 39.957 -8.626 1.00 12.33 19 SER A N 4
ATOM 5776 C CA . SER A 1 19 ? 12.877 39.499 -7.285 1.00 5.25 19 SER A CA 4
ATOM 5777 C C . SER A 1 19 ? 11.363 39.281 -7.272 1.00 21.55 19 SER A C 4
ATOM 5778 O O . SER A 1 19 ? 10.884 38.271 -6.795 1.00 41.51 19 SER A O 4
ATOM 5786 N N . GLU A 1 20 ? 10.597 40.208 -7.779 1.00 11.35 20 GLU A N 4
ATOM 5787 C CA . GLU A 1 20 ? 9.120 40.010 -7.765 1.00 43.50 20 GLU A CA 4
ATOM 5788 C C . GLU A 1 20 ? 8.659 39.347 -9.065 1.00 23.44 20 GLU A C 4
ATOM 5789 O O . GLU A 1 20 ? 7.513 38.969 -9.202 1.00 60.53 20 GLU A O 4
ATOM 5801 N N . ARG A 1 21 ? 9.549 39.158 -9.999 1.00 12.32 21 ARG A N 4
ATOM 5802 C CA . ARG A 1 21 ? 9.160 38.471 -11.256 1.00 75.31 21 ARG A CA 4
ATOM 5803 C C . ARG A 1 21 ? 9.016 36.983 -10.963 1.00 43.45 21 ARG A C 4
ATOM 5804 O O . ARG A 1 21 ? 8.032 36.354 -11.295 1.00 14.05 21 ARG A O 4
ATOM 5825 N N . ILE A 1 22 ? 10.016 36.426 -10.339 1.00 21.35 22 ILE A N 4
ATOM 5826 C CA . ILE A 1 22 ? 9.979 34.975 -10.011 1.00 44.33 22 ILE A CA 4
ATOM 5827 C C . ILE A 1 22 ? 8.737 34.634 -9.196 1.00 61.05 22 ILE A C 4
ATOM 5828 O O . ILE A 1 22 ? 8.106 33.622 -9.414 1.00 52.11 22 ILE A O 4
ATOM 5844 N N . SER A 1 23 ? 8.363 35.459 -8.270 1.00 72.22 23 SER A N 4
ATOM 5845 C CA . SER A 1 23 ? 7.150 35.134 -7.481 1.00 4.04 23 SER A CA 4
ATOM 5846 C C . SER A 1 23 ? 6.006 34.845 -8.449 1.00 12.45 23 SER A C 4
ATOM 5847 O O . SER A 1 23 ? 5.227 33.935 -8.258 1.00 14.31 23 SER A O 4
ATOM 5855 N N . ASP A 1 24 ? 5.911 35.615 -9.497 1.00 13.41 24 ASP A N 4
ATOM 5856 C CA . ASP A 1 24 ? 4.830 35.390 -10.500 1.00 11.00 24 ASP A CA 4
ATOM 5857 C C . ASP A 1 24 ? 5.101 34.125 -11.325 1.00 41.33 24 ASP A C 4
ATOM 5858 O O . ASP A 1 24 ? 4.300 33.213 -11.368 1.00 30.44 24 ASP A O 4
ATOM 5867 N N . ILE A 1 25 ? 6.218 34.082 -12.000 1.00 3.21 25 ILE A N 4
ATOM 5868 C CA . ILE A 1 25 ? 6.538 32.888 -12.852 1.00 60.12 25 ILE A CA 4
ATOM 5869 C C . ILE A 1 25 ? 7.053 31.719 -12.007 1.00 30.15 25 ILE A C 4
ATOM 5870 O O . ILE A 1 25 ? 6.584 30.605 -12.132 1.00 70.52 25 ILE A O 4
ATOM 5886 N N . SER A 1 26 ? 8.011 31.948 -11.152 1.00 11.13 26 SER A N 4
ATOM 5887 C CA . SER A 1 26 ? 8.539 30.830 -10.319 1.00 73.33 26 SER A CA 4
ATOM 5888 C C . SER A 1 26 ? 7.388 30.115 -9.608 1.00 14.35 26 SER A C 4
ATOM 5889 O O . SER A 1 26 ? 7.249 28.910 -9.692 1.00 44.20 26 SER A O 4
ATOM 5897 N N . THR A 1 27 ? 6.563 30.841 -8.904 1.00 41.45 27 THR A N 4
ATOM 5898 C CA . THR A 1 27 ? 5.427 30.186 -8.192 1.00 33.41 27 THR A CA 4
ATOM 5899 C C . THR A 1 27 ? 4.591 29.369 -9.181 1.00 41.43 27 THR A C 4
ATOM 5900 O O . THR A 1 27 ? 4.047 28.335 -8.849 1.00 52.13 27 THR A O 4
ATOM 5911 N N . GLN A 1 28 ? 4.494 29.827 -10.399 1.00 25.14 28 GLN A N 4
ATOM 5912 C CA . GLN A 1 28 ? 3.705 29.082 -11.419 1.00 52.14 28 GLN A CA 4
ATOM 5913 C C . GLN A 1 28 ? 4.312 27.695 -11.635 1.00 14.13 28 GLN A C 4
ATOM 5914 O O . GLN A 1 28 ? 3.612 26.703 -11.707 1.00 24.21 28 GLN A O 4
ATOM 5928 N N . LEU A 1 29 ? 5.610 27.619 -11.739 1.00 43.25 29 LEU A N 4
ATOM 5929 C CA . LEU A 1 29 ? 6.267 26.296 -11.953 1.00 34.52 29 LEU A CA 4
ATOM 5930 C C . LEU A 1 29 ? 5.771 25.292 -10.908 1.00 75.22 29 LEU A C 4
ATOM 5931 O O . LEU A 1 29 ? 5.673 24.109 -11.167 1.00 60.11 29 LEU A O 4
ATOM 5947 N N . ASN A 1 30 ? 5.454 25.754 -9.730 1.00 53.42 30 ASN A N 4
ATOM 5948 C CA . ASN A 1 30 ? 4.962 24.826 -8.672 1.00 24.31 30 ASN A CA 4
ATOM 5949 C C . ASN A 1 30 ? 3.541 24.360 -9.001 1.00 54.40 30 ASN A C 4
ATOM 5950 O O . ASN A 1 30 ? 3.115 23.298 -8.592 1.00 50.51 30 ASN A O 4
ATOM 5961 N N . ALA A 1 31 ? 2.807 25.148 -9.738 1.00 35.53 31 ALA A N 4
ATOM 5962 C CA . ALA A 1 31 ? 1.413 24.751 -10.093 1.00 63.32 31 ALA A CA 4
ATOM 5963 C C . ALA A 1 31 ? 1.432 23.638 -11.144 1.00 23.33 31 ALA A C 4
ATOM 5964 O O . ALA A 1 31 ? 0.529 22.828 -11.222 1.00 51.01 31 ALA A O 4
ATOM 5971 N N . PHE A 1 32 ? 2.455 23.591 -11.953 1.00 62.13 32 PHE A N 4
ATOM 5972 C CA . PHE A 1 32 ? 2.531 22.531 -12.998 1.00 73.40 32 PHE A CA 4
ATOM 5973 C C . PHE A 1 32 ? 2.775 21.165 -12.351 1.00 62.21 32 PHE A C 4
ATOM 5974 O O . PHE A 1 32 ? 3.377 21.076 -11.300 1.00 20.34 32 PHE A O 4
ATOM 5991 N N . PRO A 1 33 ? 2.297 20.144 -13.008 1.00 42.42 33 PRO A N 4
ATOM 5992 C CA . PRO A 1 33 ? 2.464 18.763 -12.496 1.00 71.21 33 PRO A CA 4
ATOM 5993 C C . PRO A 1 33 ? 3.913 18.302 -12.662 1.00 63.51 33 PRO A C 4
ATOM 5994 O O . PRO A 1 33 ? 4.540 17.838 -11.731 1.00 14.13 33 PRO A O 4
ATOM 6005 N N . GLY A 1 34 ? 4.454 18.426 -13.844 1.00 34.11 34 GLY A N 4
ATOM 6006 C CA . GLY A 1 34 ? 5.863 17.998 -14.069 1.00 75.14 34 GLY A CA 4
ATOM 6007 C C . GLY A 1 34 ? 6.807 18.929 -13.308 1.00 63.11 34 GLY A C 4
ATOM 6008 O O . GLY A 1 34 ? 7.574 18.502 -12.470 1.00 23.04 34 GLY A O 4
ATOM 6012 N N . CYS A 1 35 ? 6.757 20.201 -13.594 1.00 3.00 35 CYS A N 4
ATOM 6013 C CA . CYS A 1 35 ? 7.652 21.161 -12.886 1.00 62.24 35 CYS A CA 4
ATOM 6014 C C . CYS A 1 35 ? 7.168 21.372 -11.450 1.00 33.34 35 CYS A C 4
ATOM 6015 O O . CYS A 1 35 ? 5.985 21.358 -11.176 1.00 5.45 35 CYS A O 4
ATOM 6023 N N . GLU A 1 36 ? 8.075 21.566 -10.530 1.00 12.10 36 GLU A N 4
ATOM 6024 C CA . GLU A 1 36 ? 7.663 21.778 -9.112 1.00 62.22 36 GLU A CA 4
ATOM 6025 C C . GLU A 1 36 ? 8.738 22.567 -8.360 1.00 64.45 36 GLU A C 4
ATOM 6026 O O . GLU A 1 36 ? 9.903 22.220 -8.380 1.00 30.03 36 GLU A O 4
ATOM 6038 N N . VAL A 1 37 ? 8.358 23.625 -7.699 1.00 3.42 37 VAL A N 4
ATOM 6039 C CA . VAL A 1 37 ? 9.361 24.433 -6.948 1.00 10.53 37 VAL A CA 4
ATOM 6040 C C . VAL A 1 37 ? 9.853 23.659 -5.722 1.00 1.05 37 VAL A C 4
ATOM 6041 O O . VAL A 1 37 ? 9.086 23.301 -4.852 1.00 73.21 37 VAL A O 4
ATOM 6054 N N . ALA A 1 38 ? 11.131 23.398 -5.647 1.00 52.25 38 ALA A N 4
ATOM 6055 C CA . ALA A 1 38 ? 11.671 22.647 -4.478 1.00 44.53 38 ALA A CA 4
ATOM 6056 C C . ALA A 1 38 ? 12.112 23.621 -3.382 1.00 55.13 38 ALA A C 4
ATOM 6057 O O . ALA A 1 38 ? 11.702 23.515 -2.243 1.00 13.43 38 ALA A O 4
ATOM 6064 N N . VAL A 1 39 ? 12.943 24.570 -3.717 1.00 71.21 39 VAL A N 4
ATOM 6065 C CA . VAL A 1 39 ? 13.408 25.551 -2.696 1.00 5.23 39 VAL A CA 4
ATOM 6066 C C . VAL A 1 39 ? 13.026 26.971 -3.118 1.00 10.53 39 VAL A C 4
ATOM 6067 O O . VAL A 1 39 ? 13.423 27.447 -4.163 1.00 4.34 39 VAL A O 4
ATOM 6080 N N . SER A 1 40 ? 12.253 27.651 -2.316 1.00 33.42 40 SER A N 4
ATOM 6081 C CA . SER A 1 40 ? 11.844 29.037 -2.675 1.00 54.22 40 SER A CA 4
ATOM 6082 C C . SER A 1 40 ? 12.590 30.052 -1.806 1.00 3.42 40 SER A C 4
ATOM 6083 O O . SER A 1 40 ? 12.274 30.247 -0.648 1.00 21.31 40 SER A O 4
ATOM 6091 N N . ASP A 1 41 ? 13.577 30.703 -2.359 1.00 35.22 41 ASP A N 4
ATOM 6092 C CA . ASP A 1 41 ? 14.347 31.707 -1.571 1.00 64.22 41 ASP A CA 4
ATOM 6093 C C . ASP A 1 41 ? 14.527 32.988 -2.382 1.00 64.20 41 ASP A C 4
ATOM 6094 O O . ASP A 1 41 ? 14.614 32.962 -3.593 1.00 12.30 41 ASP A O 4
ATOM 6103 N N . ALA A 1 42 ? 14.574 34.109 -1.723 1.00 75.45 42 ALA A N 4
ATOM 6104 C CA . ALA A 1 42 ? 14.735 35.396 -2.453 1.00 14.13 42 ALA A CA 4
ATOM 6105 C C . ALA A 1 42 ? 16.105 36.027 -2.166 1.00 34.24 42 ALA A C 4
ATOM 6106 O O . ALA A 1 42 ? 16.180 37.172 -1.763 1.00 30.23 42 ALA A O 4
ATOM 6113 N N . PRO A 1 43 ? 17.144 35.268 -2.394 1.00 10.24 43 PRO A N 4
ATOM 6114 C CA . PRO A 1 43 ? 18.519 35.780 -2.167 1.00 30.23 43 PRO A CA 4
ATOM 6115 C C . PRO A 1 43 ? 18.866 36.826 -3.228 1.00 54.11 43 PRO A C 4
ATOM 6116 O O . PRO A 1 43 ? 19.497 37.826 -2.951 1.00 22.34 43 PRO A O 4
ATOM 6127 N N . SER A 1 44 ? 18.451 36.599 -4.444 1.00 10.20 44 SER A N 4
ATOM 6128 C CA . SER A 1 44 ? 18.748 37.574 -5.531 1.00 55.43 44 SER A CA 4
ATOM 6129 C C . SER A 1 44 ? 17.645 37.531 -6.594 1.00 10.04 44 SER A C 4
ATOM 6130 O O . SER A 1 44 ? 17.805 38.027 -7.691 1.00 12.43 44 SER A O 4
ATOM 6138 N N . GLY A 1 45 ? 16.523 36.940 -6.276 1.00 55.51 45 GLY A N 4
ATOM 6139 C CA . GLY A 1 45 ? 15.411 36.867 -7.266 1.00 12.22 45 GLY A CA 4
ATOM 6140 C C . GLY A 1 45 ? 15.490 35.544 -8.029 1.00 75.33 45 GLY A C 4
ATOM 6141 O O . GLY A 1 45 ? 15.084 35.451 -9.171 1.00 44.52 45 GLY A O 4
ATOM 6145 N N . GLN A 1 46 ? 16.006 34.517 -7.411 1.00 25.05 46 GLN A N 4
ATOM 6146 C CA . GLN A 1 46 ? 16.111 33.201 -8.106 1.00 54.23 46 GLN A CA 4
ATOM 6147 C C . GLN A 1 46 ? 15.543 32.086 -7.223 1.00 13.22 46 GLN A C 4
ATOM 6148 O O . GLN A 1 46 ? 15.783 32.042 -6.032 1.00 5.22 46 GLN A O 4
ATOM 6162 N N . LEU A 1 47 ? 14.796 31.182 -7.797 1.00 23.20 47 LEU A N 4
ATOM 6163 C CA . LEU A 1 47 ? 14.217 30.068 -6.990 1.00 24.34 47 LEU A CA 4
ATOM 6164 C C . LEU A 1 47 ? 14.600 28.719 -7.602 1.00 50.34 47 LEU A C 4
ATOM 6165 O O . LEU A 1 47 ? 14.950 28.631 -8.763 1.00 61.41 47 LEU A O 4
ATOM 6181 N N . ILE A 1 48 ? 14.533 27.666 -6.835 1.00 23.33 48 ILE A N 4
ATOM 6182 C CA . ILE A 1 48 ? 14.891 26.324 -7.378 1.00 22.44 48 ILE A CA 4
ATOM 6183 C C . ILE A 1 48 ? 13.623 25.541 -7.728 1.00 33.43 48 ILE A C 4
ATOM 6184 O O . ILE A 1 48 ? 12.737 25.381 -6.913 1.00 73.51 48 ILE A O 4
ATOM 6200 N N . VAL A 1 49 ? 13.530 25.055 -8.934 1.00 61.05 49 VAL A N 4
ATOM 6201 C CA . VAL A 1 49 ? 12.318 24.283 -9.335 1.00 13.14 49 VAL A CA 4
ATOM 6202 C C . VAL A 1 49 ? 12.724 22.995 -10.056 1.00 41.42 49 VAL A C 4
ATOM 6203 O O . VAL A 1 49 ? 13.439 23.021 -11.037 1.00 4.43 49 VAL A O 4
ATOM 6216 N N . VAL A 1 50 ? 12.271 21.869 -9.577 1.00 24.13 50 VAL A N 4
ATOM 6217 C CA . VAL A 1 50 ? 12.631 20.580 -10.236 1.00 5.50 50 VAL A CA 4
ATOM 6218 C C . VAL A 1 50 ? 11.513 20.139 -11.182 1.00 53.21 50 VAL A C 4
ATOM 6219 O O . VAL A 1 50 ? 10.344 20.288 -10.887 1.00 50.13 50 VAL A O 4
ATOM 6232 N N . VAL A 1 51 ? 11.861 19.598 -12.316 1.00 40.15 51 VAL A N 4
ATOM 6233 C CA . VAL A 1 51 ? 10.816 19.148 -13.280 1.00 22.34 51 VAL A CA 4
ATOM 6234 C C . VAL A 1 51 ? 11.156 17.756 -13.817 1.00 30.33 51 VAL A C 4
ATOM 6235 O O . VAL A 1 51 ? 12.292 17.463 -14.131 1.00 64.55 51 VAL A O 4
ATOM 6248 N N . GLU A 1 52 ? 10.181 16.895 -13.922 1.00 34.43 52 GLU A N 4
ATOM 6249 C CA . GLU A 1 52 ? 10.450 15.523 -14.438 1.00 63.02 52 GLU A CA 4
ATOM 6250 C C . GLU A 1 52 ? 9.594 15.245 -15.675 1.00 11.42 52 GLU A C 4
ATOM 6251 O O . GLU A 1 52 ? 8.472 15.701 -15.781 1.00 73.20 52 GLU A O 4
ATOM 6263 N N . ALA A 1 53 ? 10.112 14.502 -16.613 1.00 32.32 53 ALA A N 4
ATOM 6264 C CA . ALA A 1 53 ? 9.329 14.196 -17.843 1.00 34.21 53 ALA A CA 4
ATOM 6265 C C . ALA A 1 53 ? 9.817 12.887 -18.469 1.00 21.51 53 ALA A C 4
ATOM 6266 O O . ALA A 1 53 ? 10.696 12.229 -17.947 1.00 72.33 53 ALA A O 4
ATOM 6273 N N . GLU A 1 54 ? 9.254 12.503 -19.583 1.00 33.10 54 GLU A N 4
ATOM 6274 C CA . GLU A 1 54 ? 9.688 11.236 -20.237 1.00 50.13 54 GLU A CA 4
ATOM 6275 C C . GLU A 1 54 ? 11.217 11.175 -20.312 1.00 2.33 54 GLU A C 4
ATOM 6276 O O . GLU A 1 54 ? 11.827 10.195 -19.931 1.00 71.21 54 GLU A O 4
ATOM 6288 N N . ASP A 1 55 ? 11.839 12.214 -20.795 1.00 51.50 55 ASP A N 4
ATOM 6289 C CA . ASP A 1 55 ? 13.329 12.215 -20.890 1.00 72.20 55 ASP A CA 4
ATOM 6290 C C . ASP A 1 55 ? 13.857 13.650 -20.889 1.00 14.35 55 ASP A C 4
ATOM 6291 O O . ASP A 1 55 ? 13.136 14.589 -20.613 1.00 42.15 55 ASP A O 4
ATOM 6300 N N . SER A 1 56 ? 15.112 13.830 -21.198 1.00 4.24 56 SER A N 4
ATOM 6301 C CA . SER A 1 56 ? 15.687 15.204 -21.214 1.00 1.24 56 SER A CA 4
ATOM 6302 C C . SER A 1 56 ? 14.964 16.067 -22.252 1.00 23.21 56 SER A C 4
ATOM 6303 O O . SER A 1 56 ? 14.667 17.222 -22.017 1.00 50.40 56 SER A O 4
ATOM 6311 N N . GLU A 1 57 ? 14.677 15.514 -23.398 1.00 53.32 57 GLU A N 4
ATOM 6312 C CA . GLU A 1 57 ? 13.971 16.301 -24.450 1.00 42.13 57 GLU A CA 4
ATOM 6313 C C . GLU A 1 57 ? 12.755 17.011 -23.852 1.00 31.53 57 GLU A C 4
ATOM 6314 O O . GLU A 1 57 ? 12.542 18.187 -24.065 1.00 53.33 57 GLU A O 4
ATOM 6326 N N . THR A 1 58 ? 11.951 16.302 -23.105 1.00 5.15 58 THR A N 4
ATOM 6327 C CA . THR A 1 58 ? 10.749 16.935 -22.493 1.00 43.33 58 THR A CA 4
ATOM 6328 C C . THR A 1 58 ? 11.165 17.860 -21.344 1.00 53.54 58 THR A C 4
ATOM 6329 O O . THR A 1 58 ? 10.552 18.880 -21.102 1.00 71.43 58 THR A O 4
ATOM 6340 N N . LEU A 1 59 ? 12.204 17.510 -20.638 1.00 24.21 59 LEU A N 4
ATOM 6341 C CA . LEU A 1 59 ? 12.660 18.367 -19.506 1.00 51.21 59 LEU A CA 4
ATOM 6342 C C . LEU A 1 59 ? 13.167 19.711 -20.033 1.00 3.44 59 LEU A C 4
ATOM 6343 O O . LEU A 1 59 ? 12.859 20.757 -19.495 1.00 64.40 59 LEU A O 4
ATOM 6359 N N . ILE A 1 60 ? 13.944 19.695 -21.083 1.00 33.22 60 ILE A N 4
ATOM 6360 C CA . ILE A 1 60 ? 14.467 20.974 -21.639 1.00 52.14 60 ILE A CA 4
ATOM 6361 C C . ILE A 1 60 ? 13.310 21.798 -22.204 1.00 15.21 60 ILE A C 4
ATOM 6362 O O . ILE A 1 60 ? 13.352 23.011 -22.229 1.00 13.22 60 ILE A O 4
ATOM 6378 N N . GLN A 1 61 ? 12.274 21.146 -22.649 1.00 13.12 61 GLN A N 4
ATOM 6379 C CA . GLN A 1 61 ? 11.105 21.887 -23.200 1.00 30.41 61 GLN A CA 4
ATOM 6380 C C . GLN A 1 61 ? 10.636 22.941 -22.194 1.00 25.31 61 GLN A C 4
ATOM 6381 O O . GLN A 1 61 ? 10.371 24.073 -22.543 1.00 70.25 61 GLN A O 4
ATOM 6395 N N . THR A 1 62 ? 10.529 22.572 -20.946 1.00 21.30 62 THR A N 4
ATOM 6396 C CA . THR A 1 62 ? 10.069 23.547 -19.913 1.00 42.21 62 THR A CA 4
ATOM 6397 C C . THR A 1 62 ? 10.973 24.785 -19.902 1.00 74.40 62 THR A C 4
ATOM 6398 O O . THR A 1 62 ? 10.510 25.901 -19.777 1.00 21.24 62 THR A O 4
ATOM 6409 N N . ILE A 1 63 ? 12.258 24.597 -20.030 1.00 14.45 63 ILE A N 4
ATOM 6410 C CA . ILE A 1 63 ? 13.188 25.764 -20.020 1.00 53.24 63 ILE A CA 4
ATOM 6411 C C . ILE A 1 63 ? 12.695 26.845 -20.987 1.00 54.33 63 ILE A C 4
ATOM 6412 O O . ILE A 1 63 ? 12.829 28.024 -20.730 1.00 3.11 63 ILE A O 4
ATOM 6428 N N . GLU A 1 64 ? 12.129 26.458 -22.098 1.00 11.42 64 GLU A N 4
ATOM 6429 C CA . GLU A 1 64 ? 11.642 27.480 -23.065 1.00 34.01 64 GLU A CA 4
ATOM 6430 C C . GLU A 1 64 ? 10.734 28.482 -22.345 1.00 0.45 64 GLU A C 4
ATOM 6431 O O . GLU A 1 64 ? 10.695 29.651 -22.674 1.00 62.50 64 GLU A O 4
ATOM 6443 N N . SER A 1 65 ? 10.011 28.033 -21.356 1.00 74.23 65 SER A N 4
ATOM 6444 C CA . SER A 1 65 ? 9.113 28.954 -20.603 1.00 31.42 65 SER A CA 4
ATOM 6445 C C . SER A 1 65 ? 9.936 29.948 -19.776 1.00 64.02 65 SER A C 4
ATOM 6446 O O . SER A 1 65 ? 9.779 31.146 -19.891 1.00 30.25 65 SER A O 4
ATOM 6454 N N . VAL A 1 66 ? 10.804 29.453 -18.935 1.00 12.23 66 VAL A N 4
ATOM 6455 C CA . VAL A 1 66 ? 11.631 30.363 -18.085 1.00 34.32 66 VAL A CA 4
ATOM 6456 C C . VAL A 1 66 ? 12.573 31.214 -18.942 1.00 34.50 66 VAL A C 4
ATOM 6457 O O . VAL A 1 66 ? 12.745 32.392 -18.703 1.00 3.31 66 VAL A O 4
ATOM 6470 N N . ARG A 1 67 ? 13.185 30.631 -19.933 1.00 75.54 67 ARG A N 4
ATOM 6471 C CA . ARG A 1 67 ? 14.117 31.413 -20.796 1.00 15.02 67 ARG A CA 4
ATOM 6472 C C . ARG A 1 67 ? 13.348 32.475 -21.589 1.00 51.31 67 ARG A C 4
ATOM 6473 O O . ARG A 1 67 ? 13.802 33.590 -21.749 1.00 60.12 67 ARG A O 4
ATOM 6494 N N . ASN A 1 68 ? 12.193 32.138 -22.096 1.00 14.23 68 ASN A N 4
ATOM 6495 C CA . ASN A 1 68 ? 11.409 33.132 -22.887 1.00 21.13 68 ASN A CA 4
ATOM 6496 C C . ASN A 1 68 ? 10.742 34.154 -21.959 1.00 74.23 68 ASN A C 4
ATOM 6497 O O . ASN A 1 68 ? 10.383 35.236 -22.377 1.00 20.22 68 ASN A O 4
ATOM 6508 N N . VAL A 1 69 ? 10.577 33.826 -20.707 1.00 70.21 69 VAL A N 4
ATOM 6509 C CA . VAL A 1 69 ? 9.938 34.792 -19.768 1.00 53.14 69 VAL A CA 4
ATOM 6510 C C . VAL A 1 69 ? 10.858 35.996 -19.549 1.00 72.01 69 VAL A C 4
ATOM 6511 O O . VAL A 1 69 ? 11.991 35.857 -19.133 1.00 64.53 69 VAL A O 4
ATOM 6524 N N . GLU A 1 70 ? 10.382 37.178 -19.832 1.00 10.21 70 GLU A N 4
ATOM 6525 C CA . GLU A 1 70 ? 11.231 38.392 -19.646 1.00 60.30 70 GLU A CA 4
ATOM 6526 C C . GLU A 1 70 ? 11.700 38.499 -18.192 1.00 73.04 70 GLU A C 4
ATOM 6527 O O . GLU A 1 70 ? 12.853 38.770 -17.920 1.00 63.33 70 GLU A O 4
ATOM 6539 N N . GLY A 1 71 ? 10.815 38.292 -17.255 1.00 45.31 71 GLY A N 4
ATOM 6540 C CA . GLY A 1 71 ? 11.214 38.387 -15.822 1.00 14.21 71 GLY A CA 4
ATOM 6541 C C . GLY A 1 71 ? 12.459 37.535 -15.580 1.00 24.32 71 GLY A C 4
ATOM 6542 O O . GLY A 1 71 ? 13.283 37.847 -14.744 1.00 2.43 71 GLY A O 4
ATOM 6546 N N . VAL A 1 72 ? 12.602 36.459 -16.302 1.00 33.44 72 VAL A N 4
ATOM 6547 C CA . VAL A 1 72 ? 13.794 35.581 -16.110 1.00 20.12 72 VAL A CA 4
ATOM 6548 C C . VAL A 1 72 ? 15.015 36.185 -16.808 1.00 73.03 72 VAL A C 4
ATOM 6549 O O . VAL A 1 72 ? 15.044 36.330 -18.015 1.00 4.21 72 VAL A O 4
ATOM 6562 N N . LEU A 1 73 ? 16.024 36.535 -16.059 1.00 0.21 73 LEU A N 4
ATOM 6563 C CA . LEU A 1 73 ? 17.244 37.128 -16.679 1.00 31.32 73 LEU A CA 4
ATOM 6564 C C . LEU A 1 73 ? 18.337 36.064 -16.810 1.00 24.41 73 LEU A C 4
ATOM 6565 O O . LEU A 1 73 ? 19.265 36.202 -17.581 1.00 10.43 73 LEU A O 4
ATOM 6581 N N . ALA A 1 74 ? 18.234 35.000 -16.059 1.00 4.45 74 ALA A N 4
ATOM 6582 C CA . ALA A 1 74 ? 19.264 33.926 -16.138 1.00 65.13 74 ALA A CA 4
ATOM 6583 C C . ALA A 1 74 ? 18.646 32.572 -15.776 1.00 13.34 74 ALA A C 4
ATOM 6584 O O . ALA A 1 74 ? 17.506 32.492 -15.364 1.00 1.30 74 ALA A O 4
ATOM 6591 N N . VAL A 1 75 ? 19.388 31.510 -15.927 1.00 3.04 75 VAL A N 4
ATOM 6592 C CA . VAL A 1 75 ? 18.839 30.164 -15.591 1.00 50.05 75 VAL A CA 4
ATOM 6593 C C . VAL A 1 75 ? 19.978 29.175 -15.334 1.00 63.53 75 VAL A C 4
ATOM 6594 O O . VAL A 1 75 ? 20.782 28.900 -16.203 1.00 24.31 75 VAL A O 4
ATOM 6607 N N . SER A 1 76 ? 20.050 28.635 -14.149 1.00 12.12 76 SER A N 4
ATOM 6608 C CA . SER A 1 76 ? 21.136 27.661 -13.837 1.00 71.52 76 SER A CA 4
ATOM 6609 C C . SER A 1 76 ? 20.535 26.319 -13.408 1.00 15.45 76 SER A C 4
ATOM 6610 O O . SER A 1 76 ? 20.128 26.145 -12.277 1.00 21.03 76 SER A O 4
ATOM 6618 N N . LEU A 1 77 ? 20.475 25.373 -14.303 1.00 2.12 77 LEU A N 4
ATOM 6619 C CA . LEU A 1 77 ? 19.899 24.044 -13.946 1.00 34.40 77 LEU A CA 4
ATOM 6620 C C . LEU A 1 77 ? 20.986 22.968 -13.977 1.00 73.31 77 LEU A C 4
ATOM 6621 O O . LEU A 1 77 ? 21.416 22.537 -15.028 1.00 23.21 77 LEU A O 4
ATOM 6637 N N . VAL A 1 78 ? 21.434 22.530 -12.832 1.00 22.14 78 VAL A N 4
ATOM 6638 C CA . VAL A 1 78 ? 22.494 21.482 -12.798 1.00 44.12 78 VAL A CA 4
ATOM 6639 C C . VAL A 1 78 ? 22.283 20.551 -11.600 1.00 41.30 78 VAL A C 4
ATOM 6640 O O . VAL A 1 78 ? 22.722 20.828 -10.502 1.00 2.23 78 VAL A O 4
ATOM 6653 N N . TYR A 1 79 ? 21.614 19.450 -11.805 1.00 70.43 79 TYR A N 4
ATOM 6654 C CA . TYR A 1 79 ? 21.375 18.501 -10.679 1.00 63.01 79 TYR A CA 4
ATOM 6655 C C . TYR A 1 79 ? 20.612 17.272 -11.175 1.00 34.30 79 TYR A C 4
ATOM 6656 O O . TYR A 1 79 ? 19.435 17.337 -11.470 1.00 44.43 79 TYR A O 4
ATOM 6674 N N . HIS A 1 80 ? 21.269 16.148 -11.264 1.00 61.13 80 HIS A N 4
ATOM 6675 C CA . HIS A 1 80 ? 20.578 14.915 -11.738 1.00 54.25 80 HIS A CA 4
ATOM 6676 C C . HIS A 1 80 ? 20.174 14.047 -10.543 1.00 74.32 80 HIS A C 4
ATOM 6677 O O . HIS A 1 80 ? 20.988 13.709 -9.706 1.00 2.00 80 HIS A O 4
ATOM 6691 N N . GLN A 1 81 ? 18.924 13.684 -10.455 1.00 60.10 81 GLN A N 4
ATOM 6692 C CA . GLN A 1 81 ? 18.472 12.839 -9.312 1.00 43.53 81 GLN A CA 4
ATOM 6693 C C . GLN A 1 81 ? 17.508 11.756 -9.802 1.00 13.01 81 GLN A C 4
ATOM 6694 O O . GLN A 1 81 ? 16.394 12.036 -10.196 1.00 75.04 81 GLN A O 4
ATOM 6708 N N . GLN A 1 82 ? 17.927 10.521 -9.779 1.00 65.10 82 GLN A N 4
ATOM 6709 C CA . GLN A 1 82 ? 17.033 9.421 -10.242 1.00 62.24 82 GLN A CA 4
ATOM 6710 C C . GLN A 1 82 ? 17.422 8.103 -9.570 1.00 72.13 82 GLN A C 4
ATOM 6711 O O . GLN A 1 82 ? 18.586 7.787 -9.424 1.00 50.12 82 GLN A O 4
ATOM 6725 N N . GLU A 1 83 ? 16.454 7.331 -9.163 1.00 32.31 83 GLU A N 4
ATOM 6726 C CA . GLU A 1 83 ? 16.765 6.031 -8.499 1.00 72.01 83 GLU A CA 4
ATOM 6727 C C . GLU A 1 83 ? 16.568 4.875 -9.484 1.00 20.04 83 GLU A C 4
ATOM 6728 O O . GLU A 1 83 ? 15.721 4.922 -10.351 1.00 75.21 83 GLU A O 4
ATOM 6740 N N . GLU A 1 84 ? 17.348 3.836 -9.355 1.00 32.41 84 GLU A N 4
ATOM 6741 C CA . GLU A 1 84 ? 17.205 2.677 -10.284 1.00 64.12 84 GLU A CA 4
ATOM 6742 C C . GLU A 1 84 ? 18.316 1.649 -10.024 1.00 44.04 84 GLU A C 4
ATOM 6743 O O . GLU A 1 84 ? 18.240 0.869 -9.095 1.00 50.51 84 GLU A O 4
ATOM 6755 N N . GLN A 1 85 ? 19.343 1.635 -10.831 1.00 42.33 85 GLN A N 4
ATOM 6756 C CA . GLN A 1 85 ? 20.444 0.653 -10.616 1.00 1.14 85 GLN A CA 4
ATOM 6757 C C . GLN A 1 85 ? 21.445 1.198 -9.593 1.00 23.23 85 GLN A C 4
ATOM 6758 O O . GLN A 1 85 ? 21.491 2.381 -9.325 1.00 41.10 85 GLN A O 4
ATOM 6772 N N . GLY A 1 86 ? 22.248 0.342 -9.020 1.00 0.24 86 GLY A N 4
ATOM 6773 C CA . GLY A 1 86 ? 23.244 0.812 -8.016 1.00 61.03 86 GLY A CA 4
ATOM 6774 C C . GLY A 1 86 ? 24.405 1.506 -8.733 1.00 31.10 86 GLY A C 4
ATOM 6775 O O . GLY A 1 86 ? 24.856 1.068 -9.772 1.00 43.03 86 GLY A O 4
ATOM 6779 N N . GLU A 1 87 ? 24.890 2.586 -8.186 1.00 2.33 87 GLU A N 4
ATOM 6780 C CA . GLU A 1 87 ? 26.021 3.307 -8.837 1.00 11.30 87 GLU A CA 4
ATOM 6781 C C . GLU A 1 87 ? 26.525 4.433 -7.929 1.00 12.13 87 GLU A C 4
ATOM 6782 O O . GLU A 1 87 ? 26.858 5.509 -8.381 1.00 65.33 87 GLU A O 4
ATOM 6794 N N . GLU A 1 88 ? 26.581 4.193 -6.647 1.00 63.31 88 GLU A N 4
ATOM 6795 C CA . GLU A 1 88 ? 27.061 5.248 -5.710 1.00 2.24 88 GLU A CA 4
ATOM 6796 C C . GLU A 1 88 ? 28.588 5.365 -5.784 1.00 53.02 88 GLU A C 4
ATOM 6797 O O . GLU A 1 88 ? 29.286 4.388 -5.958 1.00 61.42 88 GLU A O 4
ATOM 6809 N N . THR A 1 89 ? 29.106 6.554 -5.650 1.00 32.45 89 THR A N 4
ATOM 6810 C CA . THR A 1 89 ? 30.586 6.732 -5.712 1.00 21.14 89 THR A CA 4
ATOM 6811 C C . THR A 1 89 ? 30.979 8.102 -5.150 1.00 51.11 89 THR A C 4
ATOM 6812 O O . THR A 1 89 ? 30.156 8.990 -5.048 1.00 2.12 89 THR A O 4
ATOM 6823 N N . PRO A 1 90 ? 32.230 8.221 -4.803 1.00 3.53 90 PRO A N 4
ATOM 6824 C CA . PRO A 1 90 ? 32.749 9.495 -4.243 1.00 55.04 90 PRO A CA 4
ATOM 6825 C C . PRO A 1 90 ? 32.862 10.555 -5.342 1.00 42.14 90 PRO A C 4
ATOM 6826 O O . PRO A 1 90 ? 32.631 10.217 -6.492 1.00 1.03 90 PRO A O 4
ATOM 6837 N N . MET B 2 1 ? 7.068 13.845 7.896 1.00 74.34 1 MET B N 4
ATOM 6838 C CA . MET B 2 1 ? 6.032 12.914 8.427 1.00 30.45 1 MET B CA 4
ATOM 6839 C C . MET B 2 1 ? 5.236 12.293 7.276 1.00 51.15 1 MET B C 4
ATOM 6840 O O . MET B 2 1 ? 5.227 11.093 7.091 1.00 51.02 1 MET B O 4
ATOM 6853 N N . LYS B 2 2 ? 4.566 13.103 6.501 1.00 70.43 2 LYS B N 4
ATOM 6854 C CA . LYS B 2 2 ? 3.774 12.559 5.361 1.00 13.01 2 LYS B CA 4
ATOM 6855 C C . LYS B 2 2 ? 4.630 12.515 4.093 1.00 0.02 2 LYS B C 4
ATOM 6856 O O . LYS B 2 2 ? 4.348 11.781 3.168 1.00 71.43 2 LYS B O 4
ATOM 6875 N N . LEU B 2 3 ? 5.674 13.296 4.044 1.00 64.43 3 LEU B N 4
ATOM 6876 C CA . LEU B 2 3 ? 6.548 13.299 2.838 1.00 71.13 3 LEU B CA 4
ATOM 6877 C C . LEU B 2 3 ? 7.717 12.330 3.031 1.00 54.24 3 LEU B C 4
ATOM 6878 O O . LEU B 2 3 ? 7.717 11.515 3.930 1.00 23.31 3 LEU B O 4
ATOM 6894 N N . SER B 2 4 ? 8.714 12.416 2.195 1.00 2.14 4 SER B N 4
ATOM 6895 C CA . SER B 2 4 ? 9.883 11.502 2.335 1.00 73.45 4 SER B CA 4
ATOM 6896 C C . SER B 2 4 ? 10.818 11.651 1.132 1.00 64.30 4 SER B C 4
ATOM 6897 O O . SER B 2 4 ? 11.203 10.682 0.509 1.00 65.20 4 SER B O 4
ATOM 6905 N N . ARG B 2 5 ? 11.185 12.859 0.800 1.00 71.11 5 ARG B N 4
ATOM 6906 C CA . ARG B 2 5 ? 12.094 13.067 -0.364 1.00 1.33 5 ARG B CA 4
ATOM 6907 C C . ARG B 2 5 ? 12.534 14.532 -0.437 1.00 31.14 5 ARG B C 4
ATOM 6908 O O . ARG B 2 5 ? 13.707 14.842 -0.374 1.00 44.05 5 ARG B O 4
ATOM 6929 N N . ARG B 2 6 ? 11.602 15.435 -0.572 1.00 1.04 6 ARG B N 4
ATOM 6930 C CA . ARG B 2 6 ? 11.969 16.878 -0.650 1.00 51.11 6 ARG B CA 4
ATOM 6931 C C . ARG B 2 6 ? 12.978 17.229 0.446 1.00 12.02 6 ARG B C 4
ATOM 6932 O O . ARG B 2 6 ? 13.796 18.116 0.291 1.00 33.11 6 ARG B O 4
ATOM 6953 N N . SER B 2 7 ? 12.933 16.537 1.553 1.00 71.42 7 SER B N 4
ATOM 6954 C CA . SER B 2 7 ? 13.894 16.828 2.652 1.00 15.22 7 SER B CA 4
ATOM 6955 C C . SER B 2 7 ? 15.277 16.283 2.290 1.00 53.11 7 SER B C 4
ATOM 6956 O O . SER B 2 7 ? 16.286 16.922 2.505 1.00 13.43 7 SER B O 4
ATOM 6964 N N . PHE B 2 8 ? 15.324 15.104 1.732 1.00 11.42 8 PHE B N 4
ATOM 6965 C CA . PHE B 2 8 ? 16.634 14.513 1.343 1.00 31.11 8 PHE B CA 4
ATOM 6966 C C . PHE B 2 8 ? 17.093 15.100 0.005 1.00 54.55 8 PHE B C 4
ATOM 6967 O O . PHE B 2 8 ? 18.259 15.372 -0.199 1.00 51.14 8 PHE B O 4
ATOM 6984 N N . MET B 2 9 ? 16.181 15.300 -0.908 1.00 44.22 9 MET B N 4
ATOM 6985 C CA . MET B 2 9 ? 16.565 15.870 -2.233 1.00 34.02 9 MET B CA 4
ATOM 6986 C C . MET B 2 9 ? 17.033 17.318 -2.069 1.00 53.40 9 MET B C 4
ATOM 6987 O O . MET B 2 9 ? 18.106 17.686 -2.505 1.00 64.23 9 MET B O 4
ATOM 7001 N N . LYS B 2 10 ? 16.239 18.142 -1.442 1.00 3.41 10 LYS B N 4
ATOM 7002 C CA . LYS B 2 10 ? 16.642 19.564 -1.251 1.00 53.41 10 LYS B CA 4
ATOM 7003 C C . LYS B 2 10 ? 18.036 19.637 -0.620 1.00 11.04 10 LYS B C 4
ATOM 7004 O O . LYS B 2 10 ? 18.761 20.593 -0.805 1.00 4.45 10 LYS B O 4
ATOM 7023 N N . ALA B 2 11 ? 18.414 18.634 0.121 1.00 33.43 11 ALA B N 4
ATOM 7024 C CA . ALA B 2 11 ? 19.760 18.644 0.763 1.00 60.10 11 ALA B CA 4
ATOM 7025 C C . ALA B 2 11 ? 20.854 18.612 -0.309 1.00 42.33 11 ALA B C 4
ATOM 7026 O O . ALA B 2 11 ? 21.787 19.388 -0.280 1.00 70.12 11 ALA B O 4
ATOM 7033 N N . ASN B 2 12 ? 20.743 17.721 -1.254 1.00 64.24 12 ASN B N 4
ATOM 7034 C CA . ASN B 2 12 ? 21.775 17.640 -2.329 1.00 45.20 12 ASN B CA 4
ATOM 7035 C C . ASN B 2 12 ? 21.483 18.673 -3.421 1.00 15.25 12 ASN B C 4
ATOM 7036 O O . ASN B 2 12 ? 22.382 19.270 -3.980 1.00 54.30 12 ASN B O 4
ATOM 7047 N N . ALA B 2 13 ? 20.232 18.888 -3.728 1.00 31.04 13 ALA B N 4
ATOM 7048 C CA . ALA B 2 13 ? 19.884 19.882 -4.783 1.00 72.00 13 ALA B CA 4
ATOM 7049 C C . ALA B 2 13 ? 20.515 21.238 -4.462 1.00 71.44 13 ALA B C 4
ATOM 7050 O O . ALA B 2 13 ? 21.129 21.860 -5.305 1.00 31.52 13 ALA B O 4
ATOM 7057 N N . VAL B 2 14 ? 20.366 21.700 -3.253 1.00 55.25 14 VAL B N 4
ATOM 7058 C CA . VAL B 2 14 ? 20.956 23.017 -2.885 1.00 20.42 14 VAL B CA 4
ATOM 7059 C C . VAL B 2 14 ? 22.473 22.991 -3.094 1.00 52.12 14 VAL B C 4
ATOM 7060 O O . VAL B 2 14 ? 23.085 23.996 -3.402 1.00 63.43 14 VAL B O 4
ATOM 7073 N N . ALA B 2 15 ? 23.084 21.850 -2.931 1.00 3.31 15 ALA B N 4
ATOM 7074 C CA . ALA B 2 15 ? 24.560 21.761 -3.121 1.00 61.22 15 ALA B CA 4
ATOM 7075 C C . ALA B 2 15 ? 24.923 22.064 -4.577 1.00 62.02 15 ALA B C 4
ATOM 7076 O O . ALA B 2 15 ? 25.972 22.604 -4.867 1.00 21.15 15 ALA B O 4
ATOM 7083 N N . ALA B 2 16 ? 24.061 21.722 -5.497 1.00 0.15 16 ALA B N 4
ATOM 7084 C CA . ALA B 2 16 ? 24.355 21.993 -6.933 1.00 32.23 16 ALA B CA 4
ATOM 7085 C C . ALA B 2 16 ? 23.647 23.273 -7.384 1.00 24.54 16 ALA B C 4
ATOM 7086 O O . ALA B 2 16 ? 23.940 23.819 -8.429 1.00 32.01 16 ALA B O 4
ATOM 7093 N N . ALA B 2 17 ? 22.716 23.753 -6.605 1.00 3.34 17 ALA B N 4
ATOM 7094 C CA . ALA B 2 17 ? 21.990 24.998 -6.989 1.00 33.31 17 ALA B CA 4
ATOM 7095 C C . ALA B 2 17 ? 22.607 26.208 -6.282 1.00 51.33 17 ALA B C 4
ATOM 7096 O O . ALA B 2 17 ? 22.472 27.331 -6.722 1.00 10.51 17 ALA B O 4
ATOM 7103 N N . ALA B 2 18 ? 23.283 25.985 -5.187 1.00 72.33 18 ALA B N 4
ATOM 7104 C CA . ALA B 2 18 ? 23.908 27.122 -4.453 1.00 21.32 18 ALA B CA 4
ATOM 7105 C C . ALA B 2 18 ? 25.287 27.436 -5.040 1.00 41.32 18 ALA B C 4
ATOM 7106 O O . ALA B 2 18 ? 25.587 28.564 -5.375 1.00 43.32 18 ALA B O 4
ATOM 7113 N N . ALA B 2 19 ? 26.127 26.446 -5.167 1.00 72.55 19 ALA B N 4
ATOM 7114 C CA . ALA B 2 19 ? 27.485 26.689 -5.734 1.00 52.14 19 ALA B CA 4
ATOM 7115 C C . ALA B 2 19 ? 27.385 26.999 -7.231 1.00 72.45 19 ALA B C 4
ATOM 7116 O O . ALA B 2 19 ? 28.340 27.412 -7.855 1.00 42.31 19 ALA B O 4
ATOM 7123 N N . ALA B 2 20 ? 26.231 26.802 -7.810 1.00 22.24 20 ALA B N 4
ATOM 7124 C CA . ALA B 2 20 ? 26.069 27.086 -9.264 1.00 72.02 20 ALA B CA 4
ATOM 7125 C C . ALA B 2 20 ? 25.166 28.306 -9.467 1.00 55.42 20 ALA B C 4
ATOM 7126 O O . ALA B 2 20 ? 25.518 29.245 -10.151 1.00 24.20 20 ALA B O 4
ATOM 7133 N N . ALA B 2 21 ? 24.001 28.298 -8.876 1.00 21.11 21 ALA B N 4
ATOM 7134 C CA . ALA B 2 21 ? 23.079 29.458 -9.033 1.00 54.15 21 ALA B CA 4
ATOM 7135 C C . ALA B 2 21 ? 23.326 30.486 -7.925 1.00 74.04 21 ALA B C 4
ATOM 7136 O O . ALA B 2 21 ? 22.538 31.386 -7.713 1.00 70.01 21 ALA B O 4
ATOM 7143 N N . GLY B 2 22 ? 24.415 30.359 -7.220 1.00 2.44 22 GLY B N 4
ATOM 7144 C CA . GLY B 2 22 ? 24.714 31.329 -6.127 1.00 15.05 22 GLY B CA 4
ATOM 7145 C C . GLY B 2 22 ? 23.547 31.363 -5.139 1.00 32.42 22 GLY B C 4
ATOM 7146 O O . GLY B 2 22 ? 23.312 32.351 -4.475 1.00 21.31 22 GLY B O 4
ATOM 7150 N N . LEU B 2 23 ? 22.813 30.287 -5.034 1.00 33.43 23 LEU B N 4
ATOM 7151 C CA . LEU B 2 23 ? 21.662 30.259 -4.087 1.00 54.30 23 LEU B CA 4
ATOM 7152 C C . LEU B 2 23 ? 22.162 30.304 -2.643 1.00 5.34 23 LEU B C 4
ATOM 7153 O O . LEU B 2 23 ? 23.294 30.659 -2.375 1.00 75.11 23 LEU B O 4
ATOM 7169 N N . SER B 2 24 ? 21.326 29.944 -1.710 1.00 11.33 24 SER B N 4
ATOM 7170 C CA . SER B 2 24 ? 21.748 29.964 -0.280 1.00 20.43 24 SER B CA 4
ATOM 7171 C C . SER B 2 24 ? 22.512 28.681 0.063 1.00 3.43 24 SER B C 4
ATOM 7172 O O . SER B 2 24 ? 22.438 27.695 -0.640 1.00 41.35 24 SER B O 4
ATOM 7180 N N . VAL B 2 25 ? 23.248 28.690 1.141 1.00 74.43 25 VAL B N 4
ATOM 7181 C CA . VAL B 2 25 ? 24.017 27.471 1.529 1.00 2.32 25 VAL B CA 4
ATOM 7182 C C . VAL B 2 25 ? 23.383 26.817 2.760 1.00 24.20 25 VAL B C 4
ATOM 7183 O O . VAL B 2 25 ? 23.831 27.021 3.871 1.00 15.12 25 VAL B O 4
ATOM 7196 N N . PRO B 2 26 ? 22.358 26.049 2.516 1.00 44.13 26 PRO B N 4
ATOM 7197 C CA . PRO B 2 26 ? 21.648 25.352 3.616 1.00 72.12 26 PRO B CA 4
ATOM 7198 C C . PRO B 2 26 ? 22.497 24.195 4.151 1.00 4.45 26 PRO B C 4
ATOM 7199 O O . PRO B 2 26 ? 22.800 24.127 5.326 1.00 60.41 26 PRO B O 4
ATOM 7210 N N . GLY B 2 27 ? 22.882 23.285 3.300 1.00 32.21 27 GLY B N 4
ATOM 7211 C CA . GLY B 2 27 ? 23.709 22.134 3.761 1.00 21.24 27 GLY B CA 4
ATOM 7212 C C . GLY B 2 27 ? 24.769 21.811 2.707 1.00 74.13 27 GLY B C 4
ATOM 7213 O O . GLY B 2 27 ? 25.168 20.675 2.542 1.00 62.12 27 GLY B O 4
ATOM 7217 N N . VAL B 2 28 ? 25.229 22.801 1.990 1.00 64.31 28 VAL B N 4
ATOM 7218 C CA . VAL B 2 28 ? 26.262 22.547 0.947 1.00 3.31 28 VAL B CA 4
ATOM 7219 C C . VAL B 2 28 ? 27.497 21.888 1.571 1.00 50.41 28 VAL B C 4
ATOM 7220 O O . VAL B 2 28 ? 28.198 21.131 0.932 1.00 70.22 28 VAL B O 4
ATOM 7233 N N . ALA B 2 29 ? 27.765 22.172 2.817 1.00 31.22 29 ALA B N 4
ATOM 7234 C CA . ALA B 2 29 ? 28.952 21.561 3.481 1.00 13.23 29 ALA B CA 4
ATOM 7235 C C . ALA B 2 29 ? 28.564 20.239 4.147 1.00 60.03 29 ALA B C 4
ATOM 7236 O O . ALA B 2 29 ? 29.403 19.510 4.639 1.00 50.54 29 ALA B O 4
ATOM 7243 N N . ARG B 2 30 ? 27.296 19.923 4.168 1.00 23.31 30 ARG B N 4
ATOM 7244 C CA . ARG B 2 30 ? 26.857 18.648 4.803 1.00 2.05 30 ARG B CA 4
ATOM 7245 C C . ARG B 2 30 ? 26.040 17.818 3.809 1.00 33.32 30 ARG B C 4
ATOM 7246 O O . ARG B 2 30 ? 25.071 17.179 4.168 1.00 61.52 30 ARG B O 4
ATOM 7267 N N . ALA B 2 31 ? 26.426 17.821 2.561 1.00 14.20 31 ALA B N 4
ATOM 7268 C CA . ALA B 2 31 ? 25.670 17.030 1.546 1.00 4.14 31 ALA B CA 4
ATOM 7269 C C . ALA B 2 31 ? 26.627 16.489 0.480 1.00 34.42 31 ALA B C 4
ATOM 7270 O O . ALA B 2 31 ? 26.273 16.360 -0.674 1.00 45.15 31 ALA B O 4
ATOM 7277 N N . VAL B 2 32 ? 27.834 16.172 0.859 1.00 51.33 32 VAL B N 4
ATOM 7278 C CA . VAL B 2 32 ? 28.812 15.638 -0.133 1.00 14.40 32 VAL B CA 4
ATOM 7279 C C . VAL B 2 32 ? 28.783 14.107 -0.134 1.00 20.21 32 VAL B C 4
ATOM 7280 O O . VAL B 2 32 ? 28.859 13.476 -1.169 1.00 63.42 32 VAL B O 4
ATOM 7293 N N . VAL B 2 33 ? 28.673 13.506 1.019 1.00 65.31 33 VAL B N 4
ATOM 7294 C CA . VAL B 2 33 ? 28.640 12.016 1.083 1.00 0.33 33 VAL B CA 4
ATOM 7295 C C . VAL B 2 33 ? 27.910 11.559 2.349 1.00 60.52 33 VAL B C 4
ATOM 7296 O O . VAL B 2 33 ? 27.609 12.345 3.223 1.00 55.31 33 VAL B O 4
ATOM 7309 N N . GLY B 2 34 ? 27.625 10.288 2.454 1.00 2.13 34 GLY B N 4
ATOM 7310 C CA . GLY B 2 34 ? 26.917 9.781 3.663 1.00 63.24 34 GLY B CA 4
ATOM 7311 C C . GLY B 2 34 ? 27.853 8.875 4.462 1.00 54.50 34 GLY B C 4
ATOM 7312 O O . GLY B 2 34 ? 28.846 8.390 3.956 1.00 31.15 34 GLY B O 4
ATOM 7316 N N . GLN B 2 35 ? 27.547 8.643 5.710 1.00 15.33 35 GLN B N 4
ATOM 7317 C CA . GLN B 2 35 ? 28.422 7.768 6.541 1.00 31.34 35 GLN B CA 4
ATOM 7318 C C . GLN B 2 35 ? 27.711 6.445 6.846 1.00 31.13 35 GLN B C 4
ATOM 7319 O O . GLN B 2 35 ? 26.654 6.489 7.454 1.00 4.44 35 GLN B O 4
ATOM 7333 N N . GLY A 1 1 ? 18.268 0.114 -3.265 1.00 41.32 1 GLY A N 5
ATOM 7334 C CA . GLY A 1 1 ? 18.697 -0.342 -1.912 1.00 5.23 1 GLY A CA 5
ATOM 7335 C C . GLY A 1 1 ? 17.562 -1.127 -1.252 1.00 60.25 1 GLY A C 5
ATOM 7336 O O . GLY A 1 1 ? 17.434 -1.155 -0.045 1.00 51.31 1 GLY A O 5
ATOM 7339 N N . SER A 1 2 ? 16.738 -1.765 -2.036 1.00 63.32 2 SER A N 5
ATOM 7340 C CA . SER A 1 2 ? 15.610 -2.550 -1.452 1.00 42.31 2 SER A CA 5
ATOM 7341 C C . SER A 1 2 ? 14.879 -1.717 -0.397 1.00 44.43 2 SER A C 5
ATOM 7342 O O . SER A 1 2 ? 14.616 -2.175 0.698 1.00 43.12 2 SER A O 5
ATOM 7350 N N . HIS A 1 3 ? 14.546 -0.497 -0.717 1.00 5.21 3 HIS A N 5
ATOM 7351 C CA . HIS A 1 3 ? 13.830 0.364 0.268 1.00 15.44 3 HIS A CA 5
ATOM 7352 C C . HIS A 1 3 ? 12.658 1.082 -0.407 1.00 73.34 3 HIS A C 5
ATOM 7353 O O . HIS A 1 3 ? 11.507 0.804 -0.134 1.00 33.21 3 HIS A O 5
ATOM 7367 N N . MET A 1 4 ? 12.942 2.000 -1.290 1.00 12.44 4 MET A N 5
ATOM 7368 C CA . MET A 1 4 ? 11.843 2.733 -1.981 1.00 53.31 4 MET A CA 5
ATOM 7369 C C . MET A 1 4 ? 12.421 3.681 -3.038 1.00 21.41 4 MET A C 5
ATOM 7370 O O . MET A 1 4 ? 12.427 4.883 -2.869 1.00 32.51 4 MET A O 5
ATOM 7384 N N . HIS A 1 5 ? 12.908 3.146 -4.123 1.00 44.35 5 HIS A N 5
ATOM 7385 C CA . HIS A 1 5 ? 13.487 4.017 -5.189 1.00 34.54 5 HIS A CA 5
ATOM 7386 C C . HIS A 1 5 ? 12.813 3.724 -6.531 1.00 5.41 5 HIS A C 5
ATOM 7387 O O . HIS A 1 5 ? 12.780 2.598 -6.990 1.00 3.40 5 HIS A O 5
ATOM 7401 N N . THR A 1 6 ? 12.275 4.728 -7.167 1.00 10.54 6 THR A N 5
ATOM 7402 C CA . THR A 1 6 ? 11.604 4.509 -8.480 1.00 24.42 6 THR A CA 5
ATOM 7403 C C . THR A 1 6 ? 11.380 5.845 -9.193 1.00 25.21 6 THR A C 5
ATOM 7404 O O . THR A 1 6 ? 10.497 6.603 -8.844 1.00 51.34 6 THR A O 5
ATOM 7415 N N . ASN A 1 7 ? 12.171 6.138 -10.186 1.00 64.33 7 ASN A N 5
ATOM 7416 C CA . ASN A 1 7 ? 12.003 7.426 -10.920 1.00 22.43 7 ASN A CA 5
ATOM 7417 C C . ASN A 1 7 ? 12.495 7.283 -12.362 1.00 73.13 7 ASN A C 5
ATOM 7418 O O . ASN A 1 7 ? 13.120 6.304 -12.720 1.00 53.13 7 ASN A O 5
ATOM 7429 N N . TRP A 1 8 ? 12.216 8.251 -13.191 1.00 63.43 8 TRP A N 5
ATOM 7430 C CA . TRP A 1 8 ? 12.668 8.168 -14.611 1.00 3.13 8 TRP A CA 5
ATOM 7431 C C . TRP A 1 8 ? 13.727 9.238 -14.891 1.00 41.13 8 TRP A C 5
ATOM 7432 O O . TRP A 1 8 ? 14.898 8.947 -15.022 1.00 61.04 8 TRP A O 5
ATOM 7453 N N . GLN A 1 9 ? 13.322 10.477 -14.984 1.00 63.35 9 GLN A N 5
ATOM 7454 C CA . GLN A 1 9 ? 14.307 11.563 -15.256 1.00 31.43 9 GLN A CA 5
ATOM 7455 C C . GLN A 1 9 ? 13.794 12.892 -14.694 1.00 13.54 9 GLN A C 5
ATOM 7456 O O . GLN A 1 9 ? 12.710 13.337 -15.013 1.00 60.44 9 GLN A O 5
ATOM 7470 N N . VAL A 1 10 ? 14.568 13.529 -13.856 1.00 13.14 10 VAL A N 5
ATOM 7471 C CA . VAL A 1 10 ? 14.122 14.830 -13.274 1.00 62.24 10 VAL A CA 5
ATOM 7472 C C . VAL A 1 10 ? 15.312 15.558 -12.641 1.00 12.04 10 VAL A C 5
ATOM 7473 O O . VAL A 1 10 ? 16.169 14.953 -12.029 1.00 14.33 10 VAL A O 5
ATOM 7486 N N . CYS A 1 11 ? 15.369 16.854 -12.785 1.00 61.31 11 CYS A N 5
ATOM 7487 C CA . CYS A 1 11 ? 16.504 17.620 -12.191 1.00 13.13 11 CYS A CA 5
ATOM 7488 C C . CYS A 1 11 ? 15.991 18.914 -11.555 1.00 22.23 11 CYS A C 5
ATOM 7489 O O . CYS A 1 11 ? 14.844 19.282 -11.708 1.00 63.43 11 CYS A O 5
ATOM 7497 N N . SER A 1 12 ? 16.834 19.610 -10.839 1.00 34.10 12 SER A N 5
ATOM 7498 C CA . SER A 1 12 ? 16.396 20.879 -10.194 1.00 13.21 12 SER A CA 5
ATOM 7499 C C . SER A 1 12 ? 16.958 22.080 -10.959 1.00 55.44 12 SER A C 5
ATOM 7500 O O . SER A 1 12 ? 18.154 22.275 -11.037 1.00 22.40 12 SER A O 5
ATOM 7508 N N . LEU A 1 13 ? 16.103 22.886 -11.528 1.00 31.13 13 LEU A N 5
ATOM 7509 C CA . LEU A 1 13 ? 16.591 24.073 -12.289 1.00 72.54 13 LEU A CA 5
ATOM 7510 C C . LEU A 1 13 ? 16.457 25.340 -11.440 1.00 64.24 13 LEU A C 5
ATOM 7511 O O . LEU A 1 13 ? 15.476 25.537 -10.753 1.00 55.10 13 LEU A O 5
ATOM 7527 N N . VAL A 1 14 ? 17.438 26.199 -11.487 1.00 34.31 14 VAL A N 5
ATOM 7528 C CA . VAL A 1 14 ? 17.366 27.454 -10.687 1.00 21.23 14 VAL A CA 5
ATOM 7529 C C . VAL A 1 14 ? 16.909 28.617 -11.572 1.00 43.35 14 VAL A C 5
ATOM 7530 O O . VAL A 1 14 ? 17.685 29.185 -12.315 1.00 1.24 14 VAL A O 5
ATOM 7543 N N . VAL A 1 15 ? 15.657 28.969 -11.502 1.00 14.43 15 VAL A N 5
ATOM 7544 C CA . VAL A 1 15 ? 15.150 30.092 -12.343 1.00 44.12 15 VAL A CA 5
ATOM 7545 C C . VAL A 1 15 ? 15.557 31.436 -11.734 1.00 53.43 15 VAL A C 5
ATOM 7546 O O . VAL A 1 15 ? 15.182 31.765 -10.625 1.00 53.20 15 VAL A O 5
ATOM 7559 N N . GLN A 1 16 ? 16.318 32.216 -12.450 1.00 42.10 16 GLN A N 5
ATOM 7560 C CA . GLN A 1 16 ? 16.748 33.540 -11.912 1.00 73.42 16 GLN A CA 5
ATOM 7561 C C . GLN A 1 16 ? 15.953 34.663 -12.584 1.00 74.32 16 GLN A C 5
ATOM 7562 O O . GLN A 1 16 ? 16.132 34.951 -13.751 1.00 4.42 16 GLN A O 5
ATOM 7576 N N . ALA A 1 17 ? 15.078 35.299 -11.857 1.00 31.33 17 ALA A N 5
ATOM 7577 C CA . ALA A 1 17 ? 14.274 36.402 -12.452 1.00 72.12 17 ALA A CA 5
ATOM 7578 C C . ALA A 1 17 ? 14.111 37.536 -11.437 1.00 64.14 17 ALA A C 5
ATOM 7579 O O . ALA A 1 17 ? 14.426 37.384 -10.273 1.00 43.04 17 ALA A O 5
ATOM 7586 N N . LYS A 1 18 ? 13.626 38.669 -11.867 1.00 74.42 18 LYS A N 5
ATOM 7587 C CA . LYS A 1 18 ? 13.445 39.808 -10.921 1.00 71.10 18 LYS A CA 5
ATOM 7588 C C . LYS A 1 18 ? 12.872 39.296 -9.599 1.00 10.24 18 LYS A C 5
ATOM 7589 O O . LYS A 1 18 ? 12.108 38.352 -9.566 1.00 60.35 18 LYS A O 5
ATOM 7608 N N . SER A 1 19 ? 13.243 39.902 -8.507 1.00 41.54 19 SER A N 5
ATOM 7609 C CA . SER A 1 19 ? 12.731 39.437 -7.187 1.00 21.41 19 SER A CA 5
ATOM 7610 C C . SER A 1 19 ? 11.213 39.252 -7.221 1.00 11.51 19 SER A C 5
ATOM 7611 O O . SER A 1 19 ? 10.697 38.250 -6.767 1.00 24.15 19 SER A O 5
ATOM 7619 N N . GLU A 1 20 ? 10.482 40.202 -7.741 1.00 43.11 20 GLU A N 5
ATOM 7620 C CA . GLU A 1 20 ? 9.002 40.036 -7.771 1.00 55.12 20 GLU A CA 5
ATOM 7621 C C . GLU A 1 20 ? 8.557 39.391 -9.085 1.00 41.11 20 GLU A C 5
ATOM 7622 O O . GLU A 1 20 ? 7.407 39.039 -9.251 1.00 63.20 20 GLU A O 5
ATOM 7634 N N . ARG A 1 21 ? 9.463 39.188 -10.003 1.00 23.33 21 ARG A N 5
ATOM 7635 C CA . ARG A 1 21 ? 9.079 38.517 -11.273 1.00 30.23 21 ARG A CA 5
ATOM 7636 C C . ARG A 1 21 ? 8.900 37.032 -10.987 1.00 42.32 21 ARG A C 5
ATOM 7637 O O . ARG A 1 21 ? 7.909 36.425 -11.339 1.00 40.22 21 ARG A O 5
ATOM 7658 N N . ILE A 1 22 ? 9.879 36.450 -10.350 1.00 62.13 22 ILE A N 5
ATOM 7659 C CA . ILE A 1 22 ? 9.808 34.999 -10.030 1.00 4.42 22 ILE A CA 5
ATOM 7660 C C . ILE A 1 22 ? 8.544 34.682 -9.240 1.00 32.11 22 ILE A C 5
ATOM 7661 O O . ILE A 1 22 ? 7.902 33.677 -9.464 1.00 41.33 22 ILE A O 5
ATOM 7677 N N . SER A 1 23 ? 8.159 35.522 -8.330 1.00 14.31 23 SER A N 5
ATOM 7678 C CA . SER A 1 23 ? 6.924 35.224 -7.565 1.00 64.45 23 SER A CA 5
ATOM 7679 C C . SER A 1 23 ? 5.798 34.947 -8.558 1.00 65.05 23 SER A C 5
ATOM 7680 O O . SER A 1 23 ? 4.999 34.052 -8.377 1.00 1.31 23 SER A O 5
ATOM 7688 N N . ASP A 1 24 ? 5.745 35.704 -9.617 1.00 45.02 24 ASP A N 5
ATOM 7689 C CA . ASP A 1 24 ? 4.687 35.487 -10.643 1.00 1.45 24 ASP A CA 5
ATOM 7690 C C . ASP A 1 24 ? 4.948 34.202 -11.439 1.00 3.15 24 ASP A C 5
ATOM 7691 O O . ASP A 1 24 ? 4.126 33.309 -11.484 1.00 44.10 24 ASP A O 5
ATOM 7700 N N . ILE A 1 25 ? 6.081 34.119 -12.084 1.00 73.44 25 ILE A N 5
ATOM 7701 C CA . ILE A 1 25 ? 6.392 32.908 -12.906 1.00 5.32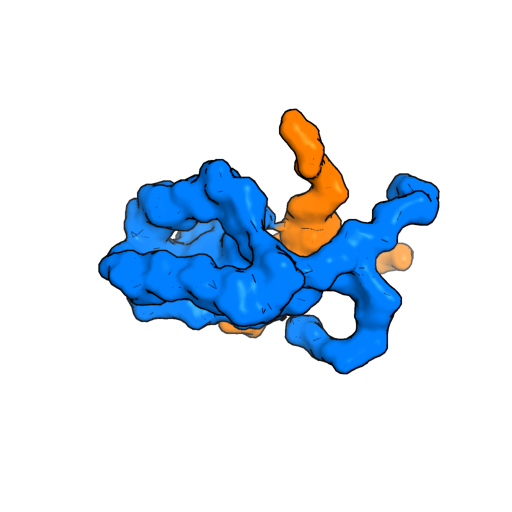 25 ILE A CA 5
ATOM 7702 C C . ILE A 1 25 ? 6.889 31.746 -12.042 1.00 52.22 25 ILE A C 5
ATOM 7703 O O . ILE A 1 25 ? 6.411 30.637 -12.155 1.00 61.24 25 ILE A O 5
ATOM 7719 N N . SER A 1 26 ? 7.845 31.982 -11.187 1.00 23.41 26 SER A N 5
ATOM 7720 C CA . SER A 1 26 ? 8.358 30.874 -10.338 1.00 34.02 26 SER A CA 5
ATOM 7721 C C . SER A 1 26 ? 7.187 30.171 -9.653 1.00 64.42 26 SER A C 5
ATOM 7722 O O . SER A 1 26 ? 7.062 28.963 -9.700 1.00 1.02 26 SER A O 5
ATOM 7730 N N . THR A 1 27 ? 6.332 30.917 -9.019 1.00 41.51 27 THR A N 5
ATOM 7731 C CA . THR A 1 27 ? 5.169 30.284 -8.329 1.00 40.23 27 THR A CA 5
ATOM 7732 C C . THR A 1 27 ? 4.349 29.469 -9.334 1.00 30.41 27 THR A C 5
ATOM 7733 O O . THR A 1 27 ? 3.779 28.448 -9.006 1.00 23.45 27 THR A O 5
ATOM 7744 N N . GLN A 1 28 ? 4.293 29.912 -10.559 1.00 40.44 28 GLN A N 5
ATOM 7745 C CA . GLN A 1 28 ? 3.522 29.168 -11.594 1.00 13.31 28 GLN A CA 5
ATOM 7746 C C . GLN A 1 28 ? 4.112 27.770 -11.779 1.00 32.50 28 GLN A C 5
ATOM 7747 O O . GLN A 1 28 ? 3.402 26.787 -11.858 1.00 41.42 28 GLN A O 5
ATOM 7761 N N . LEU A 1 29 ? 5.412 27.674 -11.852 1.00 41.33 29 LEU A N 5
ATOM 7762 C CA . LEU A 1 29 ? 6.054 26.340 -12.038 1.00 14.43 29 LEU A CA 5
ATOM 7763 C C . LEU A 1 29 ? 5.519 25.351 -10.997 1.00 71.04 29 LEU A C 5
ATOM 7764 O O . LEU A 1 29 ? 5.341 24.182 -11.273 1.00 44.21 29 LEU A O 5
ATOM 7780 N N . ASN A 1 30 ? 5.259 25.813 -9.805 1.00 1.34 30 ASN A N 5
ATOM 7781 C CA . ASN A 1 30 ? 4.733 24.898 -8.751 1.00 10.14 30 ASN A CA 5
ATOM 7782 C C . ASN A 1 30 ? 3.311 24.453 -9.100 1.00 40.32 30 ASN A C 5
ATOM 7783 O O . ASN A 1 30 ? 2.859 23.404 -8.686 1.00 73.04 30 ASN A O 5
ATOM 7794 N N . ALA A 1 31 ? 2.602 25.243 -9.859 1.00 10.43 31 ALA A N 5
ATOM 7795 C CA . ALA A 1 31 ? 1.209 24.867 -10.235 1.00 2.44 31 ALA A CA 5
ATOM 7796 C C . ALA A 1 31 ? 1.225 23.740 -11.272 1.00 22.43 31 ALA A C 5
ATOM 7797 O O . ALA A 1 31 ? 0.309 22.948 -11.355 1.00 44.02 31 ALA A O 5
ATOM 7804 N N . PHE A 1 32 ? 2.263 23.665 -12.062 1.00 74.41 32 PHE A N 5
ATOM 7805 C CA . PHE A 1 32 ? 2.335 22.590 -13.093 1.00 42.21 32 PHE A CA 5
ATOM 7806 C C . PHE A 1 32 ? 2.693 21.252 -12.439 1.00 22.00 32 PHE A C 5
ATOM 7807 O O . PHE A 1 32 ? 3.357 21.215 -11.422 1.00 13.31 32 PHE A O 5
ATOM 7824 N N . PRO A 1 33 ? 2.236 20.194 -13.052 1.00 3.13 33 PRO A N 5
ATOM 7825 C CA . PRO A 1 33 ? 2.506 18.833 -12.528 1.00 44.12 33 PRO A CA 5
ATOM 7826 C C . PRO A 1 33 ? 3.969 18.449 -12.773 1.00 61.13 33 PRO A C 5
ATOM 7827 O O . PRO A 1 33 ? 4.676 18.048 -11.871 1.00 63.00 33 PRO A O 5
ATOM 7838 N N . GLY A 1 34 ? 4.427 18.567 -13.990 1.00 75.11 34 GLY A N 5
ATOM 7839 C CA . GLY A 1 34 ? 5.841 18.209 -14.293 1.00 40.21 34 GLY A CA 5
ATOM 7840 C C . GLY A 1 34 ? 6.780 19.142 -13.527 1.00 73.04 34 GLY A C 5
ATOM 7841 O O . GLY A 1 34 ? 7.557 18.715 -12.696 1.00 31.43 34 GLY A O 5
ATOM 7845 N N . CYS A 1 35 ? 6.715 20.418 -13.798 1.00 33.24 35 CYS A N 5
ATOM 7846 C CA . CYS A 1 35 ? 7.604 21.379 -13.083 1.00 73.40 35 CYS A CA 5
ATOM 7847 C C . CYS A 1 35 ? 7.066 21.650 -11.676 1.00 22.32 35 CYS A C 5
ATOM 7848 O O . CYS A 1 35 ? 5.873 21.731 -11.461 1.00 41.35 35 CYS A O 5
ATOM 7856 N N . GLU A 1 36 ? 7.937 21.790 -10.715 1.00 61.32 36 GLU A N 5
ATOM 7857 C CA . GLU A 1 36 ? 7.477 22.057 -9.323 1.00 55.22 36 GLU A CA 5
ATOM 7858 C C . GLU A 1 36 ? 8.577 22.766 -8.529 1.00 44.31 36 GLU A C 5
ATOM 7859 O O . GLU A 1 36 ? 9.705 22.317 -8.476 1.00 61.34 36 GLU A O 5
ATOM 7871 N N . VAL A 1 37 ? 8.261 23.873 -7.915 1.00 40.23 37 VAL A N 5
ATOM 7872 C CA . VAL A 1 37 ? 9.289 24.612 -7.130 1.00 24.53 37 VAL A CA 5
ATOM 7873 C C . VAL A 1 37 ? 9.716 23.791 -5.909 1.00 74.43 37 VAL A C 5
ATOM 7874 O O . VAL A 1 37 ? 8.911 23.463 -5.058 1.00 41.14 37 VAL A O 5
ATOM 7887 N N . ALA A 1 38 ? 10.973 23.457 -5.816 1.00 71.45 38 ALA A N 5
ATOM 7888 C CA . ALA A 1 38 ? 11.451 22.660 -4.651 1.00 12.34 38 ALA A CA 5
ATOM 7889 C C . ALA A 1 38 ? 11.911 23.596 -3.528 1.00 73.03 38 ALA A C 5
ATOM 7890 O O . ALA A 1 38 ? 11.543 23.437 -2.383 1.00 32.32 38 ALA A O 5
ATOM 7897 N N . VAL A 1 39 ? 12.711 24.573 -3.855 1.00 10.51 39 VAL A N 5
ATOM 7898 C CA . VAL A 1 39 ? 13.192 25.526 -2.814 1.00 0.13 39 VAL A CA 5
ATOM 7899 C C . VAL A 1 39 ? 12.765 26.951 -3.168 1.00 34.32 39 VAL A C 5
ATOM 7900 O O . VAL A 1 39 ? 13.111 27.471 -4.211 1.00 55.53 39 VAL A O 5
ATOM 7913 N N . SER A 1 40 ? 12.009 27.584 -2.315 1.00 24.13 40 SER A N 5
ATOM 7914 C CA . SER A 1 40 ? 11.556 28.973 -2.611 1.00 33.34 40 SER A CA 5
ATOM 7915 C C . SER A 1 40 ? 12.308 29.978 -1.736 1.00 2.13 40 SER A C 5
ATOM 7916 O O . SER A 1 40 ? 12.001 30.158 -0.573 1.00 43.32 40 SER A O 5
ATOM 7924 N N . ASP A 1 41 ? 13.290 30.635 -2.289 1.00 74.50 41 ASP A N 5
ATOM 7925 C CA . ASP A 1 41 ? 14.065 31.631 -1.496 1.00 65.02 41 ASP A CA 5
ATOM 7926 C C . ASP A 1 41 ? 14.235 32.921 -2.297 1.00 3.14 41 ASP A C 5
ATOM 7927 O O . ASP A 1 41 ? 14.309 32.908 -3.509 1.00 2.11 41 ASP A O 5
ATOM 7936 N N . ALA A 1 42 ? 14.286 34.037 -1.626 1.00 72.15 42 ALA A N 5
ATOM 7937 C CA . ALA A 1 42 ? 14.436 35.330 -2.345 1.00 22.00 42 ALA A CA 5
ATOM 7938 C C . ALA A 1 42 ? 15.781 35.996 -2.020 1.00 53.24 42 ALA A C 5
ATOM 7939 O O . ALA A 1 42 ? 15.822 37.164 -1.688 1.00 41.31 42 ALA A O 5
ATOM 7946 N N . PRO A 1 43 ? 16.837 35.238 -2.138 1.00 12.13 43 PRO A N 5
ATOM 7947 C CA . PRO A 1 43 ? 18.191 35.779 -1.862 1.00 2.44 43 PRO A CA 5
ATOM 7948 C C . PRO A 1 43 ? 18.609 36.736 -2.981 1.00 61.24 43 PRO A C 5
ATOM 7949 O O . PRO A 1 43 ? 19.147 37.798 -2.739 1.00 44.53 43 PRO A O 5
ATOM 7960 N N . SER A 1 44 ? 18.361 36.364 -4.207 1.00 33.31 44 SER A N 5
ATOM 7961 C CA . SER A 1 44 ? 18.739 37.247 -5.349 1.00 63.53 44 SER A CA 5
ATOM 7962 C C . SER A 1 44 ? 17.587 37.341 -6.354 1.00 75.04 44 SER A C 5
ATOM 7963 O O . SER A 1 44 ? 17.687 38.008 -7.365 1.00 62.34 44 SER A O 5
ATOM 7971 N N . GLY A 1 45 ? 16.492 36.681 -6.085 1.00 43.35 45 GLY A N 5
ATOM 7972 C CA . GLY A 1 45 ? 15.337 36.739 -7.027 1.00 72.40 45 GLY A CA 5
ATOM 7973 C C . GLY A 1 45 ? 15.297 35.463 -7.872 1.00 45.32 45 GLY A C 5
ATOM 7974 O O . GLY A 1 45 ? 14.770 35.451 -8.966 1.00 74.42 45 GLY A O 5
ATOM 7978 N N . GLN A 1 46 ? 15.851 34.390 -7.375 1.00 51.40 46 GLN A N 5
ATOM 7979 C CA . GLN A 1 46 ? 15.841 33.120 -8.156 1.00 64.30 46 GLN A CA 5
ATOM 7980 C C . GLN A 1 46 ? 15.341 31.963 -7.285 1.00 1.32 46 GLN A C 5
ATOM 7981 O O . GLN A 1 46 ? 15.751 31.805 -6.150 1.00 11.51 46 GLN A O 5
ATOM 7995 N N . LEU A 1 47 ? 14.460 31.152 -7.805 1.00 23.31 47 LEU A N 5
ATOM 7996 C CA . LEU A 1 47 ? 13.937 30.005 -7.007 1.00 43.44 47 LEU A CA 5
ATOM 7997 C C . LEU A 1 47 ? 14.341 28.680 -7.660 1.00 53.14 47 LEU A C 5
ATOM 7998 O O . LEU A 1 47 ? 14.604 28.618 -8.846 1.00 43.01 47 LEU A O 5
ATOM 8014 N N . ILE A 1 48 ? 14.384 27.621 -6.901 1.00 22.04 48 ILE A N 5
ATOM 8015 C CA . ILE A 1 48 ? 14.767 26.301 -7.483 1.00 11.55 48 ILE A CA 5
ATOM 8016 C C . ILE A 1 48 ? 13.511 25.508 -7.855 1.00 42.35 48 ILE A C 5
ATOM 8017 O O . ILE A 1 48 ? 12.638 25.291 -7.040 1.00 51.02 48 ILE A O 5
ATOM 8033 N N . VAL A 1 49 ? 13.414 25.073 -9.083 1.00 32.20 49 VAL A N 5
ATOM 8034 C CA . VAL A 1 49 ? 12.214 24.296 -9.505 1.00 21.42 49 VAL A CA 5
ATOM 8035 C C . VAL A 1 49 ? 12.639 23.030 -10.252 1.00 41.33 49 VAL A C 5
ATOM 8036 O O . VAL A 1 49 ? 13.368 23.085 -11.222 1.00 52.14 49 VAL A O 5
ATOM 8049 N N . VAL A 1 50 ? 12.186 21.888 -9.809 1.00 64.32 50 VAL A N 5
ATOM 8050 C CA . VAL A 1 50 ? 12.563 20.619 -10.495 1.00 40.12 50 VAL A CA 5
ATOM 8051 C C . VAL A 1 50 ? 11.426 20.159 -11.413 1.00 64.00 50 VAL A C 5
ATOM 8052 O O . VAL A 1 50 ? 10.263 20.300 -11.094 1.00 23.30 50 VAL A O 5
ATOM 8065 N N . VAL A 1 51 ? 11.756 19.612 -12.551 1.00 75.13 51 VAL A N 5
ATOM 8066 C CA . VAL A 1 51 ? 10.693 19.145 -13.487 1.00 30.53 51 VAL A CA 5
ATOM 8067 C C . VAL A 1 51 ? 11.002 17.725 -13.971 1.00 24.11 51 VAL A C 5
ATOM 8068 O O . VAL A 1 51 ? 12.133 17.389 -14.260 1.00 44.41 51 VAL A O 5
ATOM 8081 N N . GLU A 1 52 ? 10.004 16.888 -14.059 1.00 20.34 52 GLU A N 5
ATOM 8082 C CA . GLU A 1 52 ? 10.242 15.491 -14.524 1.00 11.02 52 GLU A CA 5
ATOM 8083 C C . GLU A 1 52 ? 9.458 15.221 -15.811 1.00 14.23 52 GLU A C 5
ATOM 8084 O O . GLU A 1 52 ? 8.380 15.744 -16.014 1.00 12.32 52 GLU A O 5
ATOM 8096 N N . ALA A 1 53 ? 9.990 14.409 -16.680 1.00 43.05 53 ALA A N 5
ATOM 8097 C CA . ALA A 1 53 ? 9.275 14.106 -17.954 1.00 31.44 53 ALA A CA 5
ATOM 8098 C C . ALA A 1 53 ? 9.762 12.773 -18.529 1.00 32.24 53 ALA A C 5
ATOM 8099 O O . ALA A 1 53 ? 10.676 12.160 -18.014 1.00 41.14 53 ALA A O 5
ATOM 8106 N N . GLU A 1 54 ? 9.157 12.319 -19.592 1.00 1.40 54 GLU A N 5
ATOM 8107 C CA . GLU A 1 54 ? 9.586 11.026 -20.200 1.00 15.44 54 GLU A CA 5
ATOM 8108 C C . GLU A 1 54 ? 11.109 10.981 -20.327 1.00 4.22 54 GLU A C 5
ATOM 8109 O O . GLU A 1 54 ? 11.741 9.996 -19.997 1.00 14.12 54 GLU A O 5
ATOM 8121 N N . ASP A 1 55 ? 11.706 12.039 -20.803 1.00 45.41 55 ASP A N 5
ATOM 8122 C CA . ASP A 1 55 ? 13.189 12.057 -20.952 1.00 21.51 55 ASP A CA 5
ATOM 8123 C C . ASP A 1 55 ? 13.709 13.497 -20.923 1.00 24.43 55 ASP A C 5
ATOM 8124 O O . ASP A 1 55 ? 12.965 14.429 -20.693 1.00 43.53 55 ASP A O 5
ATOM 8133 N N . SER A 1 56 ? 14.979 13.683 -21.154 1.00 23.23 56 SER A N 5
ATOM 8134 C CA . SER A 1 56 ? 15.545 15.063 -21.139 1.00 74.34 56 SER A CA 5
ATOM 8135 C C . SER A 1 56 ? 14.870 15.921 -22.212 1.00 3.45 56 SER A C 5
ATOM 8136 O O . SER A 1 56 ? 14.683 17.110 -22.043 1.00 2.34 56 SER A O 5
ATOM 8144 N N . GLU A 1 57 ? 14.504 15.330 -23.315 1.00 74.12 57 GLU A N 5
ATOM 8145 C CA . GLU A 1 57 ? 13.841 16.113 -24.398 1.00 3.13 57 GLU A CA 5
ATOM 8146 C C . GLU A 1 57 ? 12.633 16.868 -23.837 1.00 32.04 57 GLU A C 5
ATOM 8147 O O . GLU A 1 57 ? 12.476 18.055 -24.049 1.00 54.53 57 GLU A O 5
ATOM 8159 N N . THR A 1 58 ? 11.778 16.191 -23.122 1.00 11.44 58 THR A N 5
ATOM 8160 C CA . THR A 1 58 ? 10.582 16.872 -22.547 1.00 33.31 58 THR A CA 5
ATOM 8161 C C . THR A 1 58 ? 10.994 17.758 -21.368 1.00 71.41 58 THR A C 5
ATOM 8162 O O . THR A 1 58 ? 10.359 18.749 -21.072 1.00 35.23 58 THR A O 5
ATOM 8173 N N . LEU A 1 59 ? 12.055 17.407 -20.696 1.00 20.23 59 LEU A N 5
ATOM 8174 C CA . LEU A 1 59 ? 12.511 18.228 -19.537 1.00 64.12 59 LEU A CA 5
ATOM 8175 C C . LEU A 1 59 ? 13.058 19.572 -20.025 1.00 44.23 59 LEU A C 5
ATOM 8176 O O . LEU A 1 59 ? 12.764 20.611 -19.469 1.00 45.24 59 LEU A O 5
ATOM 8192 N N . ILE A 1 60 ? 13.852 19.558 -21.061 1.00 2.24 60 ILE A N 5
ATOM 8193 C CA . ILE A 1 60 ? 14.415 20.836 -21.581 1.00 61.21 60 ILE A CA 5
ATOM 8194 C C . ILE A 1 60 ? 13.290 21.700 -22.149 1.00 21.12 60 ILE A C 5
ATOM 8195 O O . ILE A 1 60 ? 13.361 22.911 -22.146 1.00 54.34 60 ILE A O 5
ATOM 8211 N N . GLN A 1 61 ? 12.245 21.083 -22.625 1.00 1.22 61 GLN A N 5
ATOM 8212 C CA . GLN A 1 61 ? 11.105 21.864 -23.180 1.00 43.24 61 GLN A CA 5
ATOM 8213 C C . GLN A 1 61 ? 10.644 22.910 -22.164 1.00 2.11 61 GLN A C 5
ATOM 8214 O O . GLN A 1 61 ? 10.408 24.053 -22.498 1.00 74.33 61 GLN A O 5
ATOM 8228 N N . THR A 1 62 ? 10.509 22.523 -20.924 1.00 30.15 62 THR A N 5
ATOM 8229 C CA . THR A 1 62 ? 10.054 23.493 -19.883 1.00 24.31 62 THR A CA 5
ATOM 8230 C C . THR A 1 62 ? 10.982 24.712 -19.838 1.00 43.14 62 THR A C 5
ATOM 8231 O O . THR A 1 62 ? 10.539 25.835 -19.704 1.00 71.51 62 THR A O 5
ATOM 8242 N N . ILE A 1 63 ? 12.266 24.501 -19.944 1.00 74.44 63 ILE A N 5
ATOM 8243 C CA . ILE A 1 63 ? 13.217 25.649 -19.903 1.00 61.43 63 ILE A CA 5
ATOM 8244 C C . ILE A 1 63 ? 12.762 26.751 -20.867 1.00 25.42 63 ILE A C 5
ATOM 8245 O O . ILE A 1 63 ? 12.910 27.924 -20.592 1.00 1.52 63 ILE A O 5
ATOM 8261 N N . GLU A 1 64 ? 12.217 26.387 -21.995 1.00 3.13 64 GLU A N 5
ATOM 8262 C CA . GLU A 1 64 ? 11.767 27.427 -22.958 1.00 55.10 64 GLU A CA 5
ATOM 8263 C C . GLU A 1 64 ? 10.854 28.431 -22.246 1.00 30.12 64 GLU A C 5
ATOM 8264 O O . GLU A 1 64 ? 10.837 29.605 -22.560 1.00 24.20 64 GLU A O 5
ATOM 8276 N N . SER A 1 65 ? 10.104 27.977 -21.279 1.00 1.11 65 SER A N 5
ATOM 8277 C CA . SER A 1 65 ? 9.201 28.900 -20.535 1.00 5.03 65 SER A CA 5
ATOM 8278 C C . SER A 1 65 ? 10.023 29.872 -19.684 1.00 35.11 65 SER A C 5
ATOM 8279 O O . SER A 1 65 ? 9.890 31.074 -19.791 1.00 32.22 65 SER A O 5
ATOM 8287 N N . VAL A 1 66 ? 10.868 29.354 -18.830 1.00 1.41 66 VAL A N 5
ATOM 8288 C CA . VAL A 1 66 ? 11.692 30.242 -17.960 1.00 32.21 66 VAL A CA 5
ATOM 8289 C C . VAL A 1 66 ? 12.697 31.043 -18.794 1.00 55.44 66 VAL A C 5
ATOM 8290 O O . VAL A 1 66 ? 12.884 32.226 -18.587 1.00 21.51 66 VAL A O 5
ATOM 8303 N N . ARG A 1 67 ? 13.345 30.412 -19.734 1.00 54.34 67 ARG A N 5
ATOM 8304 C CA . ARG A 1 67 ? 14.337 31.143 -20.574 1.00 0.15 67 ARG A CA 5
ATOM 8305 C C . ARG A 1 67 ? 13.633 32.201 -21.432 1.00 3.55 67 ARG A C 5
ATOM 8306 O O . ARG A 1 67 ? 14.130 33.295 -21.609 1.00 2.41 67 ARG A O 5
ATOM 8327 N N . ASN A 1 68 ? 12.486 31.886 -21.973 1.00 3.14 68 ASN A N 5
ATOM 8328 C CA . ASN A 1 68 ? 11.770 32.879 -22.823 1.00 32.41 68 ASN A CA 5
ATOM 8329 C C . ASN A 1 68 ? 11.104 33.949 -21.952 1.00 1.01 68 ASN A C 5
ATOM 8330 O O . ASN A 1 68 ? 10.796 35.030 -22.413 1.00 72.11 68 ASN A O 5
ATOM 8341 N N . VAL A 1 69 ? 10.885 33.664 -20.698 1.00 4.52 69 VAL A N 5
ATOM 8342 C CA . VAL A 1 69 ? 10.246 34.677 -19.809 1.00 35.42 69 VAL A CA 5
ATOM 8343 C C . VAL A 1 69 ? 11.209 35.844 -19.577 1.00 12.25 69 VAL A C 5
ATOM 8344 O O . VAL A 1 69 ? 12.345 35.659 -19.189 1.00 24.00 69 VAL A O 5
ATOM 8357 N N . GLU A 1 70 ? 10.764 37.050 -19.816 1.00 32.50 70 GLU A N 5
ATOM 8358 C CA . GLU A 1 70 ? 11.656 38.229 -19.618 1.00 73.44 70 GLU A CA 5
ATOM 8359 C C . GLU A 1 70 ? 12.059 38.359 -18.146 1.00 11.22 70 GLU A C 5
ATOM 8360 O O . GLU A 1 70 ? 13.216 38.550 -17.826 1.00 35.11 70 GLU A O 5
ATOM 8372 N N . GLY A 1 71 ? 11.118 38.260 -17.248 1.00 42.33 71 GLY A N 5
ATOM 8373 C CA . GLY A 1 71 ? 11.454 38.385 -15.803 1.00 31.33 71 GLY A CA 5
ATOM 8374 C C . GLY A 1 71 ? 12.689 37.537 -15.488 1.00 13.41 71 GLY A C 5
ATOM 8375 O O . GLY A 1 71 ? 13.465 37.858 -14.611 1.00 13.43 71 GLY A O 5
ATOM 8379 N N . VAL A 1 72 ? 12.873 36.456 -16.193 1.00 62.14 72 VAL A N 5
ATOM 8380 C CA . VAL A 1 72 ? 14.056 35.589 -15.932 1.00 33.14 72 VAL A CA 5
ATOM 8381 C C . VAL A 1 72 ? 15.304 36.176 -16.599 1.00 13.34 72 VAL A C 5
ATOM 8382 O O . VAL A 1 72 ? 15.391 36.258 -17.808 1.00 51.42 72 VAL A O 5
ATOM 8395 N N . LEU A 1 73 ? 16.269 36.580 -15.821 1.00 14.43 73 LEU A N 5
ATOM 8396 C CA . LEU A 1 73 ? 17.510 37.159 -16.413 1.00 21.10 73 LEU A CA 5
ATOM 8397 C C . LEU A 1 73 ? 18.606 36.092 -16.481 1.00 31.00 73 LEU A C 5
ATOM 8398 O O . LEU A 1 73 ? 19.561 36.215 -17.220 1.00 14.13 73 LEU A O 5
ATOM 8414 N N . ALA A 1 74 ? 18.473 35.044 -15.713 1.00 71.43 74 ALA A N 5
ATOM 8415 C CA . ALA A 1 74 ? 19.505 33.968 -15.733 1.00 41.13 74 ALA A CA 5
ATOM 8416 C C . ALA A 1 74 ? 18.847 32.602 -15.515 1.00 55.41 74 ALA A C 5
ATOM 8417 O O . ALA A 1 74 ? 17.673 32.509 -15.215 1.00 23.40 74 ALA A O 5
ATOM 8424 N N . VAL A 1 75 ? 19.594 31.542 -15.665 1.00 14.01 75 VAL A N 5
ATOM 8425 C CA . VAL A 1 75 ? 19.008 30.186 -15.466 1.00 13.20 75 VAL A CA 5
ATOM 8426 C C . VAL A 1 75 ? 20.122 29.151 -15.279 1.00 3.45 75 VAL A C 5
ATOM 8427 O O . VAL A 1 75 ? 20.896 28.888 -16.179 1.00 10.52 75 VAL A O 5
ATOM 8440 N N . SER A 1 76 ? 20.208 28.561 -14.119 1.00 5.31 76 SER A N 5
ATOM 8441 C CA . SER A 1 76 ? 21.271 27.544 -13.875 1.00 32.45 76 SER A CA 5
ATOM 8442 C C . SER A 1 76 ? 20.643 26.213 -13.458 1.00 10.23 76 SER A C 5
ATOM 8443 O O . SER A 1 76 ? 20.276 26.018 -12.317 1.00 0.30 76 SER A O 5
ATOM 8451 N N . LEU A 1 77 ? 20.517 25.292 -14.375 1.00 41.25 77 LEU A N 5
ATOM 8452 C CA . LEU A 1 77 ? 19.913 23.974 -14.030 1.00 33.10 77 LEU A CA 5
ATOM 8453 C C . LEU A 1 77 ? 20.985 22.880 -14.042 1.00 14.32 77 LEU A C 5
ATOM 8454 O O . LEU A 1 77 ? 21.350 22.366 -15.081 1.00 3.40 77 LEU A O 5
ATOM 8470 N N . VAL A 1 78 ? 21.491 22.521 -12.894 1.00 44.30 78 VAL A N 5
ATOM 8471 C CA . VAL A 1 78 ? 22.539 21.461 -12.841 1.00 1.01 78 VAL A CA 5
ATOM 8472 C C . VAL A 1 78 ? 22.282 20.523 -11.659 1.00 71.50 78 VAL A C 5
ATOM 8473 O O . VAL A 1 78 ? 22.711 20.773 -10.550 1.00 41.12 78 VAL A O 5
ATOM 8486 N N . TYR A 1 79 ? 21.585 19.444 -11.888 1.00 71.41 79 TYR A N 5
ATOM 8487 C CA . TYR A 1 79 ? 21.302 18.489 -10.777 1.00 52.03 79 TYR A CA 5
ATOM 8488 C C . TYR A 1 79 ? 20.509 17.288 -11.301 1.00 44.43 79 TYR A C 5
ATOM 8489 O O . TYR A 1 79 ? 19.361 17.409 -11.681 1.00 21.30 79 TYR A O 5
ATOM 8507 N N . HIS A 1 80 ? 21.111 16.132 -11.323 1.00 2.01 80 HIS A N 5
ATOM 8508 C CA . HIS A 1 80 ? 20.391 14.925 -11.821 1.00 31.31 80 HIS A CA 5
ATOM 8509 C C . HIS A 1 80 ? 19.822 14.127 -10.646 1.00 73.24 80 HIS A C 5
ATOM 8510 O O . HIS A 1 80 ? 20.489 13.898 -9.658 1.00 22.22 80 HIS A O 5
ATOM 8524 N N . GLN A 1 81 ? 18.593 13.700 -10.746 1.00 14.02 81 GLN A N 5
ATOM 8525 C CA . GLN A 1 81 ? 17.981 12.917 -9.634 1.00 23.12 81 GLN A CA 5
ATOM 8526 C C . GLN A 1 81 ? 17.335 11.641 -10.177 1.00 74.23 81 GLN A C 5
ATOM 8527 O O . GLN A 1 81 ? 16.257 11.669 -10.738 1.00 23.35 81 GLN A O 5
ATOM 8541 N N . GLN A 1 82 ? 17.985 10.519 -10.016 1.00 43.31 82 GLN A N 5
ATOM 8542 C CA . GLN A 1 82 ? 17.407 9.243 -10.524 1.00 63.21 82 GLN A CA 5
ATOM 8543 C C . GLN A 1 82 ? 18.028 8.052 -9.790 1.00 54.04 82 GLN A C 5
ATOM 8544 O O . GLN A 1 82 ? 19.216 8.012 -9.544 1.00 51.22 82 GLN A O 5
ATOM 8558 N N . GLU A 1 83 ? 17.231 7.081 -9.443 1.00 62.42 83 GLU A N 5
ATOM 8559 C CA . GLU A 1 83 ? 17.773 5.891 -8.727 1.00 15.23 83 GLU A CA 5
ATOM 8560 C C . GLU A 1 83 ? 18.556 5.000 -9.694 1.00 3.01 83 GLU A C 5
ATOM 8561 O O . GLU A 1 83 ? 18.099 4.688 -10.776 1.00 0.44 83 GLU A O 5
ATOM 8573 N N . GLU A 1 84 ? 19.734 4.588 -9.313 1.00 42.32 84 GLU A N 5
ATOM 8574 C CA . GLU A 1 84 ? 20.545 3.717 -10.213 1.00 41.50 84 GLU A CA 5
ATOM 8575 C C . GLU A 1 84 ? 21.742 3.138 -9.450 1.00 60.25 84 GLU A C 5
ATOM 8576 O O . GLU A 1 84 ? 22.764 2.826 -10.026 1.00 22.13 84 GLU A O 5
ATOM 8588 N N . GLN A 1 85 ? 21.619 2.993 -8.159 1.00 40.45 85 GLN A N 5
ATOM 8589 C CA . GLN A 1 85 ? 22.747 2.435 -7.362 1.00 2.23 85 GLN A CA 5
ATOM 8590 C C . GLN A 1 85 ? 23.991 3.315 -7.515 1.00 12.33 85 GLN A C 5
ATOM 8591 O O . GLN A 1 85 ? 25.036 2.864 -7.939 1.00 53.40 85 GLN A O 5
ATOM 8605 N N . GLY A 1 86 ? 23.885 4.571 -7.172 1.00 64.31 86 GLY A N 5
ATOM 8606 C CA . GLY A 1 86 ? 25.060 5.478 -7.299 1.00 40.14 86 GLY A CA 5
ATOM 8607 C C . GLY A 1 86 ? 26.297 4.798 -6.712 1.00 63.41 86 GLY A C 5
ATOM 8608 O O . GLY A 1 86 ? 26.199 3.903 -5.896 1.00 34.44 86 GLY A O 5
ATOM 8612 N N . GLU A 1 87 ? 27.465 5.215 -7.119 1.00 24.21 87 GLU A N 5
ATOM 8613 C CA . GLU A 1 87 ? 28.709 4.590 -6.583 1.00 42.35 87 GLU A CA 5
ATOM 8614 C C . GLU A 1 87 ? 29.621 5.662 -5.978 1.00 54.00 87 GLU A C 5
ATOM 8615 O O . GLU A 1 87 ? 30.680 5.368 -5.461 1.00 3.02 87 GLU A O 5
ATOM 8627 N N . GLU A 1 88 ? 29.218 6.901 -6.039 1.00 73.12 88 GLU A N 5
ATOM 8628 C CA . GLU A 1 88 ? 30.061 7.990 -5.468 1.00 20.01 88 GLU A CA 5
ATOM 8629 C C . GLU A 1 88 ? 30.371 7.701 -3.995 1.00 40.00 88 GLU A C 5
ATOM 8630 O O . GLU A 1 88 ? 29.492 7.375 -3.219 1.00 5.42 88 GLU A O 5
ATOM 8642 N N . THR A 1 89 ? 31.610 7.817 -3.606 1.00 3.13 89 THR A N 5
ATOM 8643 C CA . THR A 1 89 ? 31.973 7.549 -2.184 1.00 54.45 89 THR A CA 5
ATOM 8644 C C . THR A 1 89 ? 31.854 8.833 -1.358 1.00 63.11 89 THR A C 5
ATOM 8645 O O . THR A 1 89 ? 32.156 9.910 -1.835 1.00 33.13 89 THR A O 5
ATOM 8656 N N . PRO A 1 90 ? 31.417 8.671 -0.139 1.00 2.04 90 PRO A N 5
ATOM 8657 C CA . PRO A 1 90 ? 31.256 9.829 0.774 1.00 54.45 90 PRO A CA 5
ATOM 8658 C C . PRO A 1 90 ? 32.621 10.337 1.242 1.00 13.32 90 PRO A C 5
ATOM 8659 O O . PRO A 1 90 ? 32.766 10.579 2.429 1.00 31.31 90 PRO A O 5
ATOM 8670 N N . MET B 2 1 ? 9.574 20.149 10.427 1.00 4.43 1 MET B N 5
ATOM 8671 C CA . MET B 2 1 ? 8.654 19.086 9.927 1.00 41.11 1 MET B CA 5
ATOM 8672 C C . MET B 2 1 ? 9.325 17.714 10.035 1.00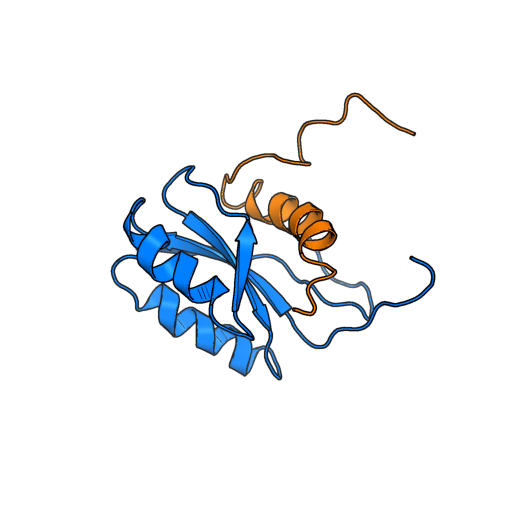 64.10 1 MET B C 5
ATOM 8673 O O . MET B 2 1 ? 10.420 17.586 10.546 1.00 25.32 1 MET B O 5
ATOM 8686 N N . LYS B 2 2 ? 8.675 16.687 9.560 1.00 60.34 2 LYS B N 5
ATOM 8687 C CA . LYS B 2 2 ? 9.276 15.325 9.636 1.00 72.32 2 LYS B CA 5
ATOM 8688 C C . LYS B 2 2 ? 8.972 14.540 8.357 1.00 61.12 2 LYS B C 5
ATOM 8689 O O . LYS B 2 2 ? 8.014 13.795 8.286 1.00 20.43 2 LYS B O 5
ATOM 8708 N N . LEU B 2 3 ? 9.780 14.701 7.344 1.00 53.13 3 LEU B N 5
ATOM 8709 C CA . LEU B 2 3 ? 9.536 13.964 6.072 1.00 64.54 3 LEU B CA 5
ATOM 8710 C C . LEU B 2 3 ? 10.693 13.003 5.788 1.00 53.23 3 LEU B C 5
ATOM 8711 O O . LEU B 2 3 ? 11.586 12.835 6.594 1.00 61.14 3 LEU B O 5
ATOM 8727 N N . SER B 2 4 ? 10.685 12.373 4.645 1.00 73.20 4 SER B N 5
ATOM 8728 C CA . SER B 2 4 ? 11.785 11.422 4.310 1.00 32.21 4 SER B CA 5
ATOM 8729 C C . SER B 2 4 ? 12.065 11.448 2.804 1.00 23.53 4 SER B C 5
ATOM 8730 O O . SER B 2 4 ? 12.191 10.419 2.170 1.00 13.20 4 SER B O 5
ATOM 8738 N N . ARG B 2 5 ? 12.167 12.614 2.230 1.00 62.33 5 ARG B N 5
ATOM 8739 C CA . ARG B 2 5 ? 12.439 12.703 0.766 1.00 2.15 5 ARG B CA 5
ATOM 8740 C C . ARG B 2 5 ? 12.857 14.128 0.393 1.00 2.43 5 ARG B C 5
ATOM 8741 O O . ARG B 2 5 ? 13.966 14.366 -0.043 1.00 73.52 5 ARG B O 5
ATOM 8762 N N . ARG B 2 6 ? 11.978 15.077 0.561 1.00 53.40 6 ARG B N 5
ATOM 8763 C CA . ARG B 2 6 ? 12.328 16.485 0.215 1.00 61.13 6 ARG B CA 5
ATOM 8764 C C . ARG B 2 6 ? 13.517 16.954 1.056 1.00 43.40 6 ARG B C 5
ATOM 8765 O O . ARG B 2 6 ? 14.164 17.934 0.743 1.00 15.43 6 ARG B O 5
ATOM 8786 N N . SER B 2 7 ? 13.814 16.260 2.120 1.00 35.22 7 SER B N 5
ATOM 8787 C CA . SER B 2 7 ? 14.965 16.664 2.976 1.00 63.45 7 SER B CA 5
ATOM 8788 C C . SER B 2 7 ? 16.270 16.160 2.358 1.00 51.54 7 SER B C 5
ATOM 8789 O O . SER B 2 7 ? 17.279 16.839 2.367 1.00 11.21 7 SER B O 5
ATOM 8797 N N . PHE B 2 8 ? 16.254 14.975 1.813 1.00 44.22 8 PHE B N 5
ATOM 8798 C CA . PHE B 2 8 ? 17.486 14.424 1.184 1.00 31.32 8 PHE B CA 5
ATOM 8799 C C . PHE B 2 8 ? 17.709 15.082 -0.183 1.00 14.53 8 PHE B C 5
ATOM 8800 O O . PHE B 2 8 ? 18.812 15.454 -0.530 1.00 11.14 8 PHE B O 5
ATOM 8817 N N . MET B 2 9 ? 16.668 15.229 -0.956 1.00 41.54 9 MET B N 5
ATOM 8818 C CA . MET B 2 9 ? 16.820 15.864 -2.297 1.00 61.22 9 MET B CA 5
ATOM 8819 C C . MET B 2 9 ? 17.212 17.336 -2.141 1.00 72.11 9 MET B C 5
ATOM 8820 O O . MET B 2 9 ? 18.203 17.786 -2.682 1.00 31.42 9 MET B O 5
ATOM 8834 N N . LYS B 2 10 ? 16.444 18.088 -1.402 1.00 34.11 10 LYS B N 5
ATOM 8835 C CA . LYS B 2 10 ? 16.775 19.529 -1.211 1.00 53.45 10 LYS B CA 5
ATOM 8836 C C . LYS B 2 10 ? 18.198 19.675 -0.669 1.00 31.13 10 LYS B C 5
ATOM 8837 O O . LYS B 2 10 ? 18.893 20.625 -0.970 1.00 43.25 10 LYS B O 5
ATOM 8856 N N . ALA B 2 11 ? 18.637 18.740 0.129 1.00 72.13 11 ALA B N 5
ATOM 8857 C CA . ALA B 2 11 ? 20.015 18.824 0.689 1.00 24.34 11 ALA B CA 5
ATOM 8858 C C . ALA B 2 11 ? 21.047 18.792 -0.443 1.00 55.14 11 ALA B C 5
ATOM 8859 O O . ALA B 2 11 ? 21.977 19.571 -0.470 1.00 5.42 11 ALA B O 5
ATOM 8866 N N . ASN B 2 12 ? 20.886 17.895 -1.377 1.00 34.34 12 ASN B N 5
ATOM 8867 C CA . ASN B 2 12 ? 21.855 17.814 -2.507 1.00 13.45 12 ASN B CA 5
ATOM 8868 C C . ASN B 2 12 ? 21.497 18.841 -3.584 1.00 2.55 12 ASN B C 5
ATOM 8869 O O . ASN B 2 12 ? 22.359 19.476 -4.159 1.00 1.24 12 ASN B O 5
ATOM 8880 N N . ALA B 2 13 ? 20.233 19.010 -3.859 1.00 43.21 13 ALA B N 5
ATOM 8881 C CA . ALA B 2 13 ? 19.823 19.997 -4.898 1.00 52.00 13 ALA B CA 5
ATOM 8882 C C . ALA B 2 13 ? 20.381 21.381 -4.561 1.00 42.43 13 ALA B C 5
ATOM 8883 O O . ALA B 2 13 ? 20.991 22.033 -5.386 1.00 23.14 13 ALA B O 5
ATOM 8890 N N . VAL B 2 14 ? 20.176 21.835 -3.357 1.00 24.35 14 VAL B N 5
ATOM 8891 C CA . VAL B 2 14 ? 20.696 23.177 -2.972 1.00 1.52 14 VAL B CA 5
ATOM 8892 C C . VAL B 2 14 ? 22.217 23.218 -3.131 1.00 62.01 14 VAL B C 5
ATOM 8893 O O . VAL B 2 14 ? 22.789 24.235 -3.473 1.00 34.04 14 VAL B O 5
ATOM 8906 N N . ALA B 2 15 ? 22.879 22.119 -2.887 1.00 41.13 15 ALA B N 5
ATOM 8907 C CA . ALA B 2 15 ? 24.363 22.097 -3.027 1.00 73.54 15 ALA B CA 5
ATOM 8908 C C . ALA B 2 15 ? 24.756 22.318 -4.491 1.00 14.33 15 ALA B C 5
ATOM 8909 O O . ALA B 2 15 ? 25.790 22.881 -4.788 1.00 22.34 15 ALA B O 5
ATOM 8916 N N . ALA B 2 16 ? 23.934 21.881 -5.406 1.00 41.44 16 ALA B N 5
ATOM 8917 C CA . ALA B 2 16 ? 24.259 22.069 -6.849 1.00 62.11 16 ALA B CA 5
ATOM 8918 C C . ALA B 2 16 ? 23.608 23.353 -7.372 1.00 51.15 16 ALA B C 5
ATOM 8919 O O . ALA B 2 16 ? 23.936 23.839 -8.435 1.00 51.20 16 ALA B O 5
ATOM 8926 N N . ALA B 2 17 ? 22.689 23.907 -6.629 1.00 20.42 17 ALA B N 5
ATOM 8927 C CA . ALA B 2 17 ? 22.019 25.161 -7.079 1.00 72.50 17 ALA B CA 5
ATOM 8928 C C . ALA B 2 17 ? 22.628 26.369 -6.366 1.00 4.02 17 ALA B C 5
ATOM 8929 O O . ALA B 2 17 ? 22.562 27.484 -6.844 1.00 12.51 17 ALA B O 5
ATOM 8936 N N . ALA B 2 18 ? 23.227 26.156 -5.226 1.00 21.12 18 ALA B N 5
ATOM 8937 C CA . ALA B 2 18 ? 23.842 27.293 -4.481 1.00 61.21 18 ALA B CA 5
ATOM 8938 C C . ALA B 2 18 ? 25.293 27.492 -4.931 1.00 34.33 18 ALA B C 5
ATOM 8939 O O . ALA B 2 18 ? 25.708 28.589 -5.249 1.00 40.32 18 ALA B O 5
ATOM 8946 N N . ALA B 2 19 ? 26.063 26.440 -4.959 1.00 52.44 19 ALA B N 5
ATOM 8947 C CA . ALA B 2 19 ? 27.485 26.571 -5.388 1.00 24.44 19 ALA B CA 5
ATOM 8948 C C . ALA B 2 19 ? 27.563 26.785 -6.902 1.00 11.14 19 ALA B C 5
ATOM 8949 O O . ALA B 2 19 ? 28.604 27.105 -7.441 1.00 24.04 19 ALA B O 5
ATOM 8956 N N . ALA B 2 20 ? 26.468 26.613 -7.591 1.00 63.22 20 ALA B N 5
ATOM 8957 C CA . ALA B 2 20 ? 26.481 26.809 -9.071 1.00 72.21 20 ALA B CA 5
ATOM 8958 C C . ALA B 2 20 ? 25.739 28.096 -9.440 1.00 0.45 20 ALA B C 5
ATOM 8959 O O . ALA B 2 20 ? 26.273 28.965 -10.097 1.00 54.53 20 ALA B O 5
ATOM 8966 N N . ALA B 2 21 ? 24.509 28.225 -9.017 1.00 44.01 21 ALA B N 5
ATOM 8967 C CA . ALA B 2 21 ? 23.736 29.457 -9.343 1.00 52.54 21 ALA B CA 5
ATOM 8968 C C . ALA B 2 21 ? 23.933 30.510 -8.250 1.00 65.21 21 ALA B C 5
ATOM 8969 O O . ALA B 2 21 ? 23.198 31.474 -8.162 1.00 42.13 21 ALA B O 5
ATOM 8976 N N . GLY B 2 22 ? 24.921 30.333 -7.416 1.00 33.25 22 GLY B N 5
ATOM 8977 C CA . GLY B 2 22 ? 25.166 31.324 -6.329 1.00 52.22 22 GLY B CA 5
ATOM 8978 C C . GLY B 2 22 ? 23.904 31.470 -5.475 1.00 44.11 22 GLY B C 5
ATOM 8979 O O . GLY B 2 22 ? 23.650 32.508 -4.900 1.00 22.03 22 GLY B O 5
ATOM 8983 N N . LEU B 2 23 ? 23.113 30.434 -5.390 1.00 55.45 23 LEU B N 5
ATOM 8984 C CA . LEU B 2 23 ? 21.869 30.515 -4.573 1.00 22.24 23 LEU B CA 5
ATOM 8985 C C . LEU B 2 23 ? 22.215 30.610 -3.087 1.00 22.53 23 LEU B C 5
ATOM 8986 O O . LEU B 2 23 ? 23.328 30.921 -2.714 1.00 4.01 23 LEU B O 5
ATOM 9002 N N . SER B 2 24 ? 21.265 30.343 -2.236 1.00 14.13 24 SER B N 5
ATOM 9003 C CA . SER B 2 24 ? 21.530 30.416 -0.770 1.00 60.40 24 SER B CA 5
ATOM 9004 C C . SER B 2 24 ? 22.180 29.117 -0.286 1.00 24.43 24 SER B C 5
ATOM 9005 O O . SER B 2 24 ? 22.128 28.099 -0.947 1.00 72.00 24 SER B O 5
ATOM 9013 N N . VAL B 2 25 ? 22.793 29.143 0.868 1.00 53.42 25 VAL B N 5
ATOM 9014 C CA . VAL B 2 25 ? 23.446 27.911 1.395 1.00 74.35 25 VAL B CA 5
ATOM 9015 C C . VAL B 2 25 ? 22.637 27.344 2.564 1.00 71.51 25 VAL B C 5
ATOM 9016 O O . VAL B 2 25 ? 22.946 27.591 3.711 1.00 2.34 25 VAL B O 5
ATOM 9029 N N . PRO B 2 26 ? 21.623 26.594 2.227 1.00 54.43 26 PRO B N 5
ATOM 9030 C CA . PRO B 2 26 ? 20.750 25.979 3.258 1.00 4.11 26 PRO B CA 5
ATOM 9031 C C . PRO B 2 26 ? 21.487 24.841 3.972 1.00 60.40 26 PRO B C 5
ATOM 9032 O O . PRO B 2 26 ? 22.149 25.048 4.970 1.00 15.00 26 PRO B O 5
ATOM 9043 N N . GLY B 2 27 ? 21.377 23.641 3.471 1.00 50.23 27 GLY B N 5
ATOM 9044 C CA . GLY B 2 27 ? 22.070 22.494 4.123 1.00 4.41 27 GLY B CA 5
ATOM 9045 C C . GLY B 2 27 ? 23.320 22.128 3.321 1.00 3.21 27 GLY B C 5
ATOM 9046 O O . GLY B 2 27 ? 23.694 20.975 3.226 1.00 11.25 27 GLY B O 5
ATOM 9050 N N . VAL B 2 28 ? 23.972 23.099 2.741 1.00 3.15 28 VAL B N 5
ATOM 9051 C CA . VAL B 2 28 ? 25.198 22.804 1.946 1.00 43.13 28 VAL B CA 5
ATOM 9052 C C . VAL B 2 28 ? 26.214 22.044 2.803 1.00 21.41 28 VAL B C 5
ATOM 9053 O O . VAL B 2 28 ? 27.134 21.433 2.298 1.00 13.44 28 VAL B O 5
ATOM 9066 N N . ALA B 2 29 ? 26.053 22.076 4.098 1.00 21.22 29 ALA B N 5
ATOM 9067 C CA . ALA B 2 29 ? 27.009 21.357 4.987 1.00 62.21 29 ALA B CA 5
ATOM 9068 C C . ALA B 2 29 ? 26.353 21.055 6.338 1.00 12.30 29 ALA B C 5
ATOM 9069 O O . ALA B 2 29 ? 26.174 19.913 6.710 1.00 64.34 29 ALA B O 5
ATOM 9076 N N . ARG B 2 30 ? 25.991 22.071 7.072 1.00 11.02 30 ARG B N 5
ATOM 9077 C CA . ARG B 2 30 ? 25.346 21.841 8.396 1.00 11.21 30 ARG B CA 5
ATOM 9078 C C . ARG B 2 30 ? 24.894 23.173 9.002 1.00 11.24 30 ARG B C 5
ATOM 9079 O O . ARG B 2 30 ? 25.597 24.163 8.944 1.00 22.11 30 ARG B O 5
ATOM 9100 N N . ALA B 2 31 ? 23.727 23.205 9.584 1.00 41.51 31 ALA B N 5
ATOM 9101 C CA . ALA B 2 31 ? 23.233 24.473 10.193 1.00 74.10 31 ALA B CA 5
ATOM 9102 C C . ALA B 2 31 ? 24.220 24.974 11.250 1.00 70.21 31 ALA B C 5
ATOM 9103 O O . ALA B 2 31 ? 24.198 26.124 11.639 1.00 13.45 31 ALA B O 5
ATOM 9110 N N . VAL B 2 32 ? 25.088 24.118 11.717 1.00 13.31 32 VAL B N 5
ATOM 9111 C CA . VAL B 2 32 ? 26.076 24.546 12.747 1.00 23.51 32 VAL B CA 5
ATOM 9112 C C . VAL B 2 32 ? 26.663 25.912 12.384 1.00 34.13 32 VAL B C 5
ATOM 9113 O O . VAL B 2 32 ? 27.081 26.667 13.240 1.00 21.32 32 VAL B O 5
ATOM 9126 N N . VAL B 2 33 ? 26.696 26.236 11.121 1.00 21.21 33 VAL B N 5
ATOM 9127 C CA . VAL B 2 33 ? 27.255 27.555 10.705 1.00 64.24 33 VAL B CA 5
ATOM 9128 C C . VAL B 2 33 ? 26.237 28.666 10.958 1.00 13.32 33 VAL B C 5
ATOM 9129 O O . VAL B 2 33 ? 25.810 29.352 10.049 1.00 24.33 33 VAL B O 5
ATOM 9142 N N . GLY B 2 34 ? 25.839 28.850 12.188 1.00 43.31 34 GLY B N 5
ATOM 9143 C CA . GLY B 2 34 ? 24.846 29.918 12.499 1.00 42.24 34 GLY B CA 5
ATOM 9144 C C . GLY B 2 34 ? 23.529 29.278 12.939 1.00 53.41 34 GLY B C 5
ATOM 9145 O O . GLY B 2 34 ? 22.882 28.582 12.182 1.00 23.53 34 GLY B O 5
ATOM 9149 N N . GLN B 2 35 ? 23.123 29.511 14.158 1.00 13.30 35 GLN B N 5
ATOM 9150 C CA . GLN B 2 35 ? 21.847 28.915 14.646 1.00 74.03 35 GLN B CA 5
ATOM 9151 C C . GLN B 2 35 ? 20.699 29.277 13.699 1.00 64.33 35 GLN B C 5
ATOM 9152 O O . GLN B 2 35 ? 20.475 30.458 13.494 1.00 4.01 35 GLN B O 5
ATOM 9166 N N . GLY A 1 1 ? 7.774 -7.956 -0.730 1.00 64.32 1 GLY A N 6
ATOM 9167 C CA . GLY A 1 1 ? 7.305 -6.728 -0.029 1.00 32.42 1 GLY A CA 6
ATOM 9168 C C . GLY A 1 1 ? 7.994 -5.501 -0.627 1.00 4.43 1 GLY A C 6
ATOM 9169 O O . GLY A 1 1 ? 8.931 -4.968 -0.067 1.00 31.13 1 GLY A O 6
ATOM 9172 N N . SER A 1 2 ? 7.537 -5.047 -1.763 1.00 51.31 2 SER A N 6
ATOM 9173 C CA . SER A 1 2 ? 8.167 -3.854 -2.396 1.00 5.30 2 SER A CA 6
ATOM 9174 C C . SER A 1 2 ? 7.923 -2.609 -1.540 1.00 33.05 2 SER A C 6
ATOM 9175 O O . SER A 1 2 ? 6.991 -2.550 -0.762 1.00 63.21 2 SER A O 6
ATOM 9183 N N . HIS A 1 3 ? 8.754 -1.611 -1.674 1.00 20.11 3 HIS A N 6
ATOM 9184 C CA . HIS A 1 3 ? 8.567 -0.371 -0.868 1.00 3.04 3 HIS A CA 6
ATOM 9185 C C . HIS A 1 3 ? 7.836 0.692 -1.692 1.00 12.23 3 HIS A C 6
ATOM 9186 O O . HIS A 1 3 ? 6.623 0.770 -1.687 1.00 63.52 3 HIS A O 6
ATOM 9200 N N . MET A 1 4 ? 8.565 1.512 -2.400 1.00 73.21 4 MET A N 6
ATOM 9201 C CA . MET A 1 4 ? 7.908 2.569 -3.224 1.00 64.03 4 MET A CA 6
ATOM 9202 C C . MET A 1 4 ? 8.965 3.481 -3.853 1.00 14.14 4 MET A C 6
ATOM 9203 O O . MET A 1 4 ? 9.107 4.628 -3.481 1.00 12.32 4 MET A O 6
ATOM 9217 N N . HIS A 1 5 ? 9.704 2.981 -4.804 1.00 40.12 5 HIS A N 6
ATOM 9218 C CA . HIS A 1 5 ? 10.748 3.822 -5.458 1.00 34.04 5 HIS A CA 6
ATOM 9219 C C . HIS A 1 5 ? 10.756 3.578 -6.967 1.00 74.22 5 HIS A C 6
ATOM 9220 O O . HIS A 1 5 ? 11.013 2.484 -7.430 1.00 13.42 5 HIS A O 6
ATOM 9234 N N . THR A 1 6 ? 10.475 4.591 -7.742 1.00 50.24 6 THR A N 6
ATOM 9235 C CA . THR A 1 6 ? 10.467 4.418 -9.222 1.00 44.24 6 THR A CA 6
ATOM 9236 C C . THR A 1 6 ? 10.439 5.782 -9.915 1.00 12.40 6 THR A C 6
ATOM 9237 O O . THR A 1 6 ? 9.512 6.551 -9.755 1.00 54.51 6 THR A O 6
ATOM 9248 N N . ASN A 1 7 ? 11.448 6.091 -10.682 1.00 24.05 7 ASN A N 6
ATOM 9249 C CA . ASN A 1 7 ? 11.477 7.407 -11.383 1.00 54.43 7 ASN A CA 6
ATOM 9250 C C . ASN A 1 7 ? 12.092 7.252 -12.775 1.00 63.52 7 ASN A C 6
ATOM 9251 O O . ASN A 1 7 ? 12.684 6.241 -13.095 1.00 33.41 7 ASN A O 6
ATOM 9262 N N . TRP A 1 8 ? 11.956 8.249 -13.606 1.00 1.42 8 TRP A N 6
ATOM 9263 C CA . TRP A 1 8 ? 12.533 8.163 -14.977 1.00 5.31 8 TRP A CA 6
ATOM 9264 C C . TRP A 1 8 ? 13.678 9.167 -15.132 1.00 2.03 8 TRP A C 6
ATOM 9265 O O . TRP A 1 8 ? 14.832 8.798 -15.225 1.00 1.11 8 TRP A O 6
ATOM 9286 N N . GLN A 1 9 ? 13.368 10.434 -15.158 1.00 34.21 9 GLN A N 6
ATOM 9287 C CA . GLN A 1 9 ? 14.437 11.462 -15.305 1.00 12.44 9 GLN A CA 6
ATOM 9288 C C . GLN A 1 9 ? 13.940 12.816 -14.791 1.00 43.30 9 GLN A C 6
ATOM 9289 O O . GLN A 1 9 ? 12.902 13.300 -15.194 1.00 12.15 9 GLN A O 6
ATOM 9303 N N . VAL A 1 10 ? 14.674 13.429 -13.903 1.00 22.54 10 VAL A N 6
ATOM 9304 C CA . VAL A 1 10 ? 14.241 14.751 -13.363 1.00 73.35 10 VAL A CA 6
ATOM 9305 C C . VAL A 1 10 ? 15.440 15.505 -12.785 1.00 1.01 10 VAL A C 6
ATOM 9306 O O . VAL A 1 10 ? 16.321 14.925 -12.182 1.00 72.24 10 VAL A O 6
ATOM 9319 N N . CYS A 1 11 ? 15.479 16.796 -12.965 1.00 43.02 11 CYS A N 6
ATOM 9320 C CA . CYS A 1 11 ? 16.619 17.592 -12.425 1.00 71.42 11 CYS A CA 6
ATOM 9321 C C . CYS A 1 11 ? 16.102 18.875 -11.770 1.00 75.35 11 CYS A C 6
ATOM 9322 O O . CYS A 1 11 ? 14.937 19.208 -11.871 1.00 11.42 11 CYS A O 6
ATOM 9330 N N . SER A 1 12 ? 16.956 19.598 -11.101 1.00 65.23 12 SER A N 6
ATOM 9331 C CA . SER A 1 12 ? 16.510 20.858 -10.441 1.00 2.53 12 SER A CA 6
ATOM 9332 C C . SER A 1 12 ? 16.993 22.069 -11.241 1.00 51.11 12 SER A C 6
ATOM 9333 O O . SER A 1 12 ? 18.177 22.294 -11.394 1.00 25.43 12 SER A O 6
ATOM 9341 N N . LEU A 1 13 ? 16.083 22.851 -11.757 1.00 11.21 13 LEU A N 6
ATOM 9342 C CA . LEU A 1 13 ? 16.491 24.046 -12.551 1.00 15.03 13 LEU A CA 6
ATOM 9343 C C . LEU A 1 13 ? 16.381 25.313 -11.698 1.00 34.01 13 LEU A C 6
ATOM 9344 O O . LEU A 1 13 ? 15.419 25.510 -10.984 1.00 74.32 13 LEU A O 6
ATOM 9360 N N . VAL A 1 14 ? 17.358 26.174 -11.774 1.00 35.14 14 VAL A N 6
ATOM 9361 C CA . VAL A 1 14 ? 17.308 27.429 -10.969 1.00 13.23 14 VAL A CA 6
ATOM 9362 C C . VAL A 1 14 ? 16.827 28.590 -11.842 1.00 41.12 14 VAL A C 6
ATOM 9363 O O . VAL A 1 14 ? 17.579 29.154 -12.612 1.00 4.14 14 VAL A O 6
ATOM 9376 N N . VAL A 1 15 ? 15.579 28.950 -11.729 1.00 52.50 15 VAL A N 6
ATOM 9377 C CA . VAL A 1 15 ? 15.050 30.073 -12.554 1.00 53.40 15 VAL A CA 6
ATOM 9378 C C . VAL A 1 15 ? 15.483 31.417 -11.962 1.00 1.22 15 VAL A C 6
ATOM 9379 O O . VAL A 1 15 ? 15.163 31.745 -10.836 1.00 74.42 15 VAL A O 6
ATOM 9392 N N . GLN A 1 16 ? 16.211 32.198 -12.711 1.00 63.45 16 GLN A N 6
ATOM 9393 C CA . GLN A 1 16 ? 16.666 33.520 -12.193 1.00 4.20 16 GLN A CA 6
ATOM 9394 C C . GLN A 1 16 ? 15.822 34.643 -12.801 1.00 11.04 16 GLN A C 6
ATOM 9395 O O . GLN A 1 16 ? 15.917 34.940 -13.975 1.00 4.03 16 GLN A O 6
ATOM 9409 N N . ALA A 1 17 ? 14.994 35.266 -12.009 1.00 41.24 17 ALA A N 6
ATOM 9410 C CA . ALA A 1 17 ? 14.141 36.367 -12.539 1.00 3.30 17 ALA A CA 6
ATOM 9411 C C . ALA A 1 17 ? 14.043 37.493 -11.507 1.00 34.15 17 ALA A C 6
ATOM 9412 O O . ALA A 1 17 ? 14.434 37.335 -10.367 1.00 42.31 17 ALA A O 6
ATOM 9419 N N . LYS A 1 18 ? 13.523 38.625 -11.893 1.00 33.41 18 LYS A N 6
ATOM 9420 C CA . LYS A 1 18 ? 13.399 39.753 -10.925 1.00 42.04 18 LYS A CA 6
ATOM 9421 C C . LYS A 1 18 ? 12.900 39.226 -9.580 1.00 21.24 18 LYS A C 6
ATOM 9422 O O . LYS A 1 18 ? 12.166 38.259 -9.515 1.00 52.23 18 LYS A O 6
ATOM 9441 N N . SER A 1 19 ? 13.299 39.842 -8.506 1.00 2.44 19 SER A N 6
ATOM 9442 C CA . SER A 1 19 ? 12.857 39.363 -7.165 1.00 54.42 19 SER A CA 6
ATOM 9443 C C . SER A 1 19 ? 11.343 39.142 -7.136 1.00 23.22 19 SER A C 6
ATOM 9444 O O . SER A 1 19 ? 10.872 38.127 -6.666 1.00 33.30 19 SER A O 6
ATOM 9452 N N . GLU A 1 20 ? 10.570 40.076 -7.624 1.00 12.14 20 GLU A N 6
ATOM 9453 C CA . GLU A 1 20 ? 9.093 39.875 -7.594 1.00 42.02 20 GLU A CA 6
ATOM 9454 C C . GLU A 1 20 ? 8.617 39.225 -8.894 1.00 20.13 20 GLU A C 6
ATOM 9455 O O . GLU A 1 20 ? 7.468 38.848 -9.021 1.00 51.14 20 GLU A O 6
ATOM 9467 N N . ARG A 1 21 ? 9.493 39.048 -9.844 1.00 44.41 21 ARG A N 6
ATOM 9468 C CA . ARG A 1 21 ? 9.084 38.374 -11.105 1.00 13.00 21 ARG A CA 6
ATOM 9469 C C . ARG A 1 21 ? 8.946 36.885 -10.823 1.00 70.04 21 ARG A C 6
ATOM 9470 O O . ARG A 1 21 ? 7.955 36.259 -11.142 1.00 72.00 21 ARG A O 6
ATOM 9491 N N . ILE A 1 22 ? 9.959 36.320 -10.223 1.00 74.04 22 ILE A N 6
ATOM 9492 C CA . ILE A 1 22 ? 9.926 34.866 -9.909 1.00 32.42 22 ILE A CA 6
ATOM 9493 C C . ILE A 1 22 ? 8.698 34.521 -9.074 1.00 42.42 22 ILE A C 6
ATOM 9494 O O . ILE A 1 22 ? 8.050 33.522 -9.297 1.00 1.44 22 ILE A O 6
ATOM 9510 N N . SER A 1 23 ? 8.354 35.333 -8.122 1.00 60.30 23 SER A N 6
ATOM 9511 C CA . SER A 1 23 ? 7.157 35.005 -7.313 1.00 32.22 23 SER A CA 6
ATOM 9512 C C . SER A 1 23 ? 5.988 34.751 -8.264 1.00 64.50 23 SER A C 6
ATOM 9513 O O . SER A 1 23 ? 5.201 33.848 -8.072 1.00 73.52 23 SER A O 6
ATOM 9521 N N . ASP A 1 24 ? 5.885 35.540 -9.297 1.00 33.44 24 ASP A N 6
ATOM 9522 C CA . ASP A 1 24 ? 4.783 35.346 -10.281 1.00 63.14 24 ASP A CA 6
ATOM 9523 C C . ASP A 1 24 ? 5.017 34.091 -11.132 1.00 41.43 24 ASP A C 6
ATOM 9524 O O . ASP A 1 24 ? 4.201 33.191 -11.172 1.00 30.01 24 ASP A O 6
ATOM 9533 N N . ILE A 1 25 ? 6.119 34.042 -11.832 1.00 70.44 25 ILE A N 6
ATOM 9534 C CA . ILE A 1 25 ? 6.398 32.854 -12.709 1.00 4.45 25 ILE A CA 6
ATOM 9535 C C . ILE A 1 25 ? 6.931 31.669 -11.896 1.00 54.24 25 ILE A C 6
ATOM 9536 O O . ILE A 1 25 ? 6.456 30.559 -12.031 1.00 1.41 25 ILE A O 6
ATOM 9552 N N . SER A 1 26 ? 7.909 31.881 -11.060 1.00 33.44 26 SER A N 6
ATOM 9553 C CA . SER A 1 26 ? 8.449 30.746 -10.260 1.00 25.34 26 SER A CA 6
ATOM 9554 C C . SER A 1 26 ? 7.309 30.025 -9.538 1.00 11.11 26 SER A C 6
ATOM 9555 O O . SER A 1 26 ? 7.161 28.823 -9.638 1.00 61.40 26 SER A O 6
ATOM 9563 N N . THR A 1 27 ? 6.500 30.746 -8.811 1.00 41.42 27 THR A N 6
ATOM 9564 C CA . THR A 1 27 ? 5.374 30.087 -8.087 1.00 53.42 27 THR A CA 6
ATOM 9565 C C . THR A 1 27 ? 4.523 29.278 -9.072 1.00 2.21 27 THR A C 6
ATOM 9566 O O . THR A 1 27 ? 3.987 28.241 -8.739 1.00 74.45 27 THR A O 6
ATOM 9577 N N . GLN A 1 28 ? 4.409 29.745 -10.283 1.00 62.43 28 GLN A N 6
ATOM 9578 C CA . GLN A 1 28 ? 3.607 29.005 -11.298 1.00 3.11 28 GLN A CA 6
ATOM 9579 C C . GLN A 1 28 ? 4.217 27.622 -11.534 1.00 72.25 28 GLN A C 6
ATOM 9580 O O . GLN A 1 28 ? 3.521 26.628 -11.606 1.00 35.00 28 GLN A O 6
ATOM 9594 N N . LEU A 1 29 ? 5.514 27.553 -11.661 1.00 14.23 29 LEU A N 6
ATOM 9595 C CA . LEU A 1 29 ? 6.173 26.236 -11.896 1.00 2.24 29 LEU A CA 6
ATOM 9596 C C . LEU A 1 29 ? 5.699 25.219 -10.854 1.00 63.22 29 LEU A C 6
ATOM 9597 O O . LEU A 1 29 ? 5.670 24.029 -11.102 1.00 3.54 29 LEU A O 6
ATOM 9613 N N . ASN A 1 30 ? 5.325 25.676 -9.690 1.00 44.53 30 ASN A N 6
ATOM 9614 C CA . ASN A 1 30 ? 4.853 24.735 -8.636 1.00 43.43 30 ASN A CA 6
ATOM 9615 C C . ASN A 1 30 ? 3.415 24.295 -8.929 1.00 1.03 30 ASN A C 6
ATOM 9616 O O . ASN A 1 30 ? 2.958 23.275 -8.452 1.00 5.40 30 ASN A O 6
ATOM 9627 N N . ALA A 1 31 ? 2.699 25.060 -9.705 1.00 55.41 31 ALA A N 6
ATOM 9628 C CA . ALA A 1 31 ? 1.291 24.689 -10.028 1.00 61.41 31 ALA A CA 6
ATOM 9629 C C . ALA A 1 31 ? 1.264 23.513 -11.008 1.00 64.43 31 ALA A C 6
ATOM 9630 O O . ALA A 1 31 ? 0.334 22.731 -11.028 1.00 64.32 31 ALA A O 6
ATOM 9637 N N . PHE A 1 32 ? 2.277 23.379 -11.819 1.00 45.23 32 PHE A N 6
ATOM 9638 C CA . PHE A 1 32 ? 2.308 22.254 -12.796 1.00 41.45 32 PHE A CA 6
ATOM 9639 C C . PHE A 1 32 ? 2.729 20.958 -12.098 1.00 31.13 32 PHE A C 6
ATOM 9640 O O . PHE A 1 32 ? 3.443 20.985 -11.116 1.00 23.10 32 PHE A O 6
ATOM 9657 N N . PRO A 1 33 ? 2.265 19.861 -12.633 1.00 42.21 33 PRO A N 6
ATOM 9658 C CA . PRO A 1 33 ? 2.594 18.533 -12.059 1.00 52.44 33 PRO A CA 6
ATOM 9659 C C . PRO A 1 33 ? 4.052 18.170 -12.359 1.00 12.03 33 PRO A C 6
ATOM 9660 O O . PRO A 1 33 ? 4.812 17.831 -11.474 1.00 11.33 33 PRO A O 6
ATOM 9671 N N . GLY A 1 34 ? 4.447 18.234 -13.600 1.00 53.12 34 GLY A N 6
ATOM 9672 C CA . GLY A 1 34 ? 5.854 17.893 -13.955 1.00 15.01 34 GLY A CA 6
ATOM 9673 C C . GLY A 1 34 ? 6.807 18.842 -13.227 1.00 45.14 34 GLY A C 6
ATOM 9674 O O . GLY A 1 34 ? 7.637 18.422 -12.445 1.00 14.34 34 GLY A O 6
ATOM 9678 N N . CYS A 1 35 ? 6.696 20.117 -13.477 1.00 62.14 35 CYS A N 6
ATOM 9679 C CA . CYS A 1 35 ? 7.598 21.091 -12.798 1.00 13.41 35 CYS A CA 6
ATOM 9680 C C . CYS A 1 35 ? 7.131 21.332 -11.360 1.00 41.14 35 CYS A C 6
ATOM 9681 O O . CYS A 1 35 ? 5.949 21.378 -11.080 1.00 34.01 35 CYS A O 6
ATOM 9689 N N . GLU A 1 36 ? 8.049 21.485 -10.447 1.00 4.22 36 GLU A N 6
ATOM 9690 C CA . GLU A 1 36 ? 7.657 21.722 -9.027 1.00 62.11 36 GLU A CA 6
ATOM 9691 C C . GLU A 1 36 ? 8.759 22.493 -8.298 1.00 64.34 36 GLU A C 6
ATOM 9692 O O . GLU A 1 36 ? 9.903 22.082 -8.267 1.00 24.10 36 GLU A O 6
ATOM 9704 N N . VAL A 1 37 ? 8.426 23.610 -7.709 1.00 65.32 37 VAL A N 6
ATOM 9705 C CA . VAL A 1 37 ? 9.456 24.407 -6.984 1.00 64.20 37 VAL A CA 6
ATOM 9706 C C . VAL A 1 37 ? 9.993 23.616 -5.788 1.00 30.21 37 VAL A C 6
ATOM 9707 O O . VAL A 1 37 ? 9.257 23.248 -4.895 1.00 13.34 37 VAL A O 6
ATOM 9720 N N . ALA A 1 38 ? 11.271 23.354 -5.765 1.00 3.11 38 ALA A N 6
ATOM 9721 C CA . ALA A 1 38 ? 11.855 22.589 -4.626 1.00 13.25 38 ALA A CA 6
ATOM 9722 C C . ALA A 1 38 ? 12.317 23.551 -3.528 1.00 11.34 38 ALA A C 6
ATOM 9723 O O . ALA A 1 38 ? 11.973 23.402 -2.372 1.00 51.11 38 ALA A O 6
ATOM 9730 N N . VAL A 1 39 ? 13.095 24.538 -3.882 1.00 13.15 39 VAL A N 6
ATOM 9731 C CA . VAL A 1 39 ? 13.578 25.512 -2.860 1.00 43.14 39 VAL A CA 6
ATOM 9732 C C . VAL A 1 39 ? 13.119 26.925 -3.224 1.00 65.01 39 VAL A C 6
ATOM 9733 O O . VAL A 1 39 ? 13.442 27.442 -4.277 1.00 72.41 39 VAL A O 6
ATOM 9746 N N . SER A 1 40 ? 12.366 27.554 -2.365 1.00 22.41 40 SER A N 6
ATOM 9747 C CA . SER A 1 40 ? 11.885 28.932 -2.666 1.00 55.21 40 SER A CA 6
ATOM 9748 C C . SER A 1 40 ? 12.634 29.954 -1.809 1.00 51.32 40 SER A C 6
ATOM 9749 O O . SER A 1 40 ? 12.331 30.153 -0.649 1.00 23.31 40 SER A O 6
ATOM 9757 N N . ASP A 1 41 ? 13.613 30.605 -2.375 1.00 2.42 41 ASP A N 6
ATOM 9758 C CA . ASP A 1 41 ? 14.387 31.619 -1.603 1.00 63.51 41 ASP A CA 6
ATOM 9759 C C . ASP A 1 41 ? 14.549 32.897 -2.422 1.00 4.23 41 ASP A C 6
ATOM 9760 O O . ASP A 1 41 ? 14.624 32.866 -3.634 1.00 72.41 41 ASP A O 6
ATOM 9769 N N . ALA A 1 42 ? 14.596 34.021 -1.769 1.00 2.52 42 ALA A N 6
ATOM 9770 C CA . ALA A 1 42 ? 14.743 35.305 -2.507 1.00 74.15 42 ALA A CA 6
ATOM 9771 C C . ALA A 1 42 ? 16.109 35.951 -2.236 1.00 74.44 42 ALA A C 6
ATOM 9772 O O . ALA A 1 42 ? 16.178 37.102 -1.852 1.00 4.32 42 ALA A O 6
ATOM 9779 N N . PRO A 1 43 ? 17.153 35.196 -2.456 1.00 11.01 43 PRO A N 6
ATOM 9780 C CA . PRO A 1 43 ? 18.524 35.720 -2.242 1.00 65.21 43 PRO A CA 6
ATOM 9781 C C . PRO A 1 43 ? 18.862 36.749 -3.324 1.00 71.31 43 PRO A C 6
ATOM 9782 O O . PRO A 1 43 ? 19.486 37.758 -3.066 1.00 42.31 43 PRO A O 6
ATOM 9793 N N . SER A 1 44 ? 18.451 36.493 -4.535 1.00 70.21 44 SER A N 6
ATOM 9794 C CA . SER A 1 44 ? 18.739 37.449 -5.642 1.00 52.22 44 SER A CA 6
ATOM 9795 C C . SER A 1 44 ? 17.606 37.412 -6.674 1.00 23.40 44 SER A C 6
ATOM 9796 O O . SER A 1 44 ? 17.741 37.909 -7.775 1.00 12.10 44 SER A O 6
ATOM 9804 N N . GLY A 1 45 ? 16.492 36.827 -6.325 1.00 64.31 45 GLY A N 6
ATOM 9805 C CA . GLY A 1 45 ? 15.353 36.759 -7.284 1.00 32.13 45 GLY A CA 6
ATOM 9806 C C . GLY A 1 45 ? 15.432 35.458 -8.084 1.00 62.12 45 GLY A C 6
ATOM 9807 O O . GLY A 1 45 ? 14.990 35.385 -9.215 1.00 23.42 45 GLY A O 6
ATOM 9811 N N . GLN A 1 46 ? 15.990 34.427 -7.510 1.00 41.13 46 GLN A N 6
ATOM 9812 C CA . GLN A 1 46 ? 16.096 33.133 -8.243 1.00 20.22 46 GLN A CA 6
ATOM 9813 C C . GLN A 1 46 ? 15.579 31.983 -7.373 1.00 22.55 46 GLN A C 6
ATOM 9814 O O . GLN A 1 46 ? 15.936 31.857 -6.218 1.00 61.44 46 GLN A O 6
ATOM 9828 N N . LEU A 1 47 ? 14.743 31.143 -7.920 1.00 24.50 47 LEU A N 6
ATOM 9829 C CA . LEU A 1 47 ? 14.207 29.998 -7.125 1.00 40.43 47 LEU A CA 6
ATOM 9830 C C . LEU A 1 47 ? 14.611 28.671 -7.775 1.00 52.33 47 LEU A C 6
ATOM 9831 O O . LEU A 1 47 ? 14.943 28.616 -8.941 1.00 13.42 47 LEU A O 6
ATOM 9847 N N . ILE A 1 48 ? 14.585 27.601 -7.029 1.00 34.20 48 ILE A N 6
ATOM 9848 C CA . ILE A 1 48 ? 14.967 26.280 -7.605 1.00 51.11 48 ILE A CA 6
ATOM 9849 C C . ILE A 1 48 ? 13.712 25.469 -7.944 1.00 44.41 48 ILE A C 6
ATOM 9850 O O . ILE A 1 48 ? 12.871 25.231 -7.102 1.00 75.53 48 ILE A O 6
ATOM 9866 N N . VAL A 1 49 ? 13.583 25.042 -9.170 1.00 41.23 49 VAL A N 6
ATOM 9867 C CA . VAL A 1 49 ? 12.384 24.246 -9.560 1.00 64.12 49 VAL A CA 6
ATOM 9868 C C . VAL A 1 49 ? 12.812 22.983 -10.313 1.00 45.40 49 VAL A C 6
ATOM 9869 O O . VAL A 1 49 ? 13.525 23.047 -11.294 1.00 23.21 49 VAL A O 6
ATOM 9882 N N . VAL A 1 50 ? 12.380 21.838 -9.862 1.00 11.51 50 VAL A N 6
ATOM 9883 C CA . VAL A 1 50 ? 12.765 20.572 -10.553 1.00 52.42 50 VAL A CA 6
ATOM 9884 C C . VAL A 1 50 ? 11.645 20.124 -11.493 1.00 73.44 50 VAL A C 6
ATOM 9885 O O . VAL A 1 50 ? 10.476 20.328 -11.228 1.00 24.34 50 VAL A O 6
ATOM 9898 N N . VAL A 1 51 ? 11.991 19.509 -12.593 1.00 23.12 51 VAL A N 6
ATOM 9899 C CA . VAL A 1 51 ? 10.946 19.045 -13.548 1.00 13.00 51 VAL A CA 6
ATOM 9900 C C . VAL A 1 51 ? 11.326 17.678 -14.123 1.00 55.23 51 VAL A C 6
ATOM 9901 O O . VAL A 1 51 ? 12.487 17.374 -14.313 1.00 34.12 51 VAL A O 6
ATOM 9914 N N . GLU A 1 52 ? 10.355 16.851 -14.402 1.00 42.01 52 GLU A N 6
ATOM 9915 C CA . GLU A 1 52 ? 10.662 15.504 -14.964 1.00 25.31 52 GLU A CA 6
ATOM 9916 C C . GLU A 1 52 ? 9.939 15.313 -16.300 1.00 21.01 52 GLU A C 6
ATOM 9917 O O . GLU A 1 52 ? 8.844 15.797 -16.499 1.00 45.14 52 GLU A O 6
ATOM 9929 N N . ALA A 1 53 ? 10.545 14.609 -17.216 1.00 23.15 53 ALA A N 6
ATOM 9930 C CA . ALA A 1 53 ? 9.891 14.388 -18.539 1.00 20.25 53 ALA A CA 6
ATOM 9931 C C . ALA A 1 53 ? 10.396 13.087 -19.168 1.00 21.35 53 ALA A C 6
ATOM 9932 O O . ALA A 1 53 ? 11.269 12.426 -18.638 1.00 4.01 53 ALA A O 6
ATOM 9939 N N . GLU A 1 54 ? 9.854 12.711 -20.294 1.00 70.03 54 GLU A N 6
ATOM 9940 C CA . GLU A 1 54 ? 10.302 11.451 -20.954 1.00 2.43 54 GLU A CA 6
ATOM 9941 C C . GLU A 1 54 ? 11.831 11.376 -20.972 1.00 40.11 54 GLU A C 6
ATOM 9942 O O . GLU A 1 54 ? 12.416 10.369 -20.628 1.00 62.41 54 GLU A O 6
ATOM 9954 N N . ASP A 1 55 ? 12.483 12.435 -21.371 1.00 73.25 55 ASP A N 6
ATOM 9955 C CA . ASP A 1 55 ? 13.973 12.422 -21.409 1.00 2.04 55 ASP A CA 6
ATOM 9956 C C . ASP A 1 55 ? 14.518 13.847 -21.296 1.00 41.00 55 ASP A C 6
ATOM 9957 O O . ASP A 1 55 ? 13.799 14.773 -20.980 1.00 32.34 55 ASP A O 6
ATOM 9966 N N . SER A 1 56 ? 15.785 14.030 -21.552 1.00 63.41 56 SER A N 6
ATOM 9967 C CA . SER A 1 56 ? 16.374 15.398 -21.458 1.00 23.51 56 SER A CA 6
ATOM 9968 C C . SER A 1 56 ? 15.732 16.322 -22.496 1.00 31.40 56 SER A C 6
ATOM 9969 O O . SER A 1 56 ? 15.536 17.497 -22.258 1.00 62.30 56 SER A O 6
ATOM 9977 N N . GLU A 1 57 ? 15.403 15.801 -23.646 1.00 41.43 57 GLU A N 6
ATOM 9978 C CA . GLU A 1 57 ? 14.775 16.650 -24.697 1.00 51.43 57 GLU A CA 6
ATOM 9979 C C . GLU A 1 57 ? 13.483 17.279 -24.165 1.00 31.34 57 GLU A C 6
ATOM 9980 O O . GLU A 1 57 ? 13.228 18.450 -24.355 1.00 13.14 57 GLU A O 6
ATOM 9992 N N . THR A 1 58 ? 12.668 16.507 -23.498 1.00 42.45 58 THR A N 6
ATOM 9993 C CA . THR A 1 58 ? 11.396 17.062 -22.954 1.00 10.04 58 THR A CA 6
ATOM 9994 C C . THR A 1 58 ? 11.683 17.939 -21.730 1.00 72.05 58 THR A C 6
ATOM 9995 O O . THR A 1 58 ? 11.015 18.924 -21.489 1.00 63.31 58 THR A O 6
ATOM 10006 N N . LEU A 1 59 ? 12.680 17.592 -20.961 1.00 23.31 59 LEU A N 6
ATOM 10007 C CA . LEU A 1 59 ? 13.014 18.407 -19.759 1.00 23.15 59 LEU A CA 6
ATOM 10008 C C . LEU A 1 59 ? 13.425 19.818 -20.182 1.00 50.24 59 LEU A C 6
ATOM 10009 O O . LEU A 1 59 ? 13.006 20.799 -19.601 1.00 51.42 59 LEU A O 6
ATOM 10025 N N . ILE A 1 60 ? 14.243 19.927 -21.195 1.00 11.44 60 ILE A N 6
ATOM 10026 C CA . ILE A 1 60 ? 14.680 21.274 -21.656 1.00 61.30 60 ILE A CA 6
ATOM 10027 C C . ILE A 1 60 ? 13.482 22.031 -22.229 1.00 4.05 60 ILE A C 6
ATOM 10028 O O . ILE A 1 60 ? 13.425 23.244 -22.191 1.00 22.44 60 ILE A O 6
ATOM 10044 N N . GLN A 1 61 ? 12.520 21.322 -22.748 1.00 3.50 61 GLN A N 6
ATOM 10045 C CA . GLN A 1 61 ? 11.318 21.999 -23.312 1.00 4.23 61 GLN A CA 6
ATOM 10046 C C . GLN A 1 61 ? 10.741 22.966 -22.277 1.00 55.14 61 GLN A C 6
ATOM 10047 O O . GLN A 1 61 ? 10.405 24.093 -22.584 1.00 22.41 61 GLN A O 6
ATOM 10061 N N . THR A 1 62 ? 10.621 22.532 -21.050 1.00 53.44 62 THR A N 6
ATOM 10062 C CA . THR A 1 62 ? 10.063 23.425 -19.994 1.00 63.41 62 THR A CA 6
ATOM 10063 C C . THR A 1 62 ? 10.883 24.717 -19.898 1.00 43.25 62 THR A C 6
ATOM 10064 O O . THR A 1 62 ? 10.345 25.795 -19.748 1.00 75.45 62 THR A O 6
ATOM 10075 N N . ILE A 1 63 ? 12.180 24.613 -19.986 1.00 32.51 63 ILE A N 6
ATOM 10076 C CA . ILE A 1 63 ? 13.038 25.830 -19.901 1.00 0.12 63 ILE A CA 6
ATOM 10077 C C . ILE A 1 63 ? 12.514 26.917 -20.847 1.00 72.14 63 ILE A C 6
ATOM 10078 O O . ILE A 1 63 ? 12.579 28.093 -20.550 1.00 0.22 63 ILE A O 6
ATOM 10094 N N . GLU A 1 64 ? 12.006 26.539 -21.988 1.00 50.34 64 GLU A N 6
ATOM 10095 C CA . GLU A 1 64 ? 11.496 27.565 -22.940 1.00 14.15 64 GLU A CA 6
ATOM 10096 C C . GLU A 1 64 ? 10.525 28.505 -22.219 1.00 21.44 64 GLU A C 6
ATOM 10097 O O . GLU A 1 64 ? 10.443 29.678 -22.518 1.00 61.12 64 GLU A O 6
ATOM 10109 N N . SER A 1 65 ? 9.798 27.995 -21.262 1.00 64.22 65 SER A N 6
ATOM 10110 C CA . SER A 1 65 ? 8.841 28.858 -20.512 1.00 22.44 65 SER A CA 6
ATOM 10111 C C . SER A 1 65 ? 9.605 29.862 -19.642 1.00 34.44 65 SER A C 6
ATOM 10112 O O . SER A 1 65 ? 9.403 31.056 -19.728 1.00 41.02 65 SER A O 6
ATOM 10120 N N . VAL A 1 66 ? 10.472 29.379 -18.791 1.00 42.04 66 VAL A N 6
ATOM 10121 C CA . VAL A 1 66 ? 11.244 30.293 -17.899 1.00 42.02 66 VAL A CA 6
ATOM 10122 C C . VAL A 1 66 ? 12.221 31.157 -18.706 1.00 54.20 66 VAL A C 6
ATOM 10123 O O . VAL A 1 66 ? 12.357 32.340 -18.467 1.00 11.01 66 VAL A O 6
ATOM 10136 N N . ARG A 1 67 ? 12.904 30.577 -19.653 1.00 11.21 67 ARG A N 6
ATOM 10137 C CA . ARG A 1 67 ? 13.873 31.366 -20.465 1.00 43.21 67 ARG A CA 6
ATOM 10138 C C . ARG A 1 67 ? 13.142 32.432 -21.289 1.00 12.20 67 ARG A C 6
ATOM 10139 O O . ARG A 1 67 ? 13.611 33.543 -21.431 1.00 53.13 67 ARG A O 6
ATOM 10160 N N . ASN A 1 68 ? 12.008 32.104 -21.841 1.00 75.03 68 ASN A N 6
ATOM 10161 C CA . ASN A 1 68 ? 11.268 33.101 -22.666 1.00 11.40 68 ASN A CA 6
ATOM 10162 C C . ASN A 1 68 ? 10.576 34.132 -21.769 1.00 71.24 68 ASN A C 6
ATOM 10163 O O . ASN A 1 68 ? 10.244 35.217 -22.204 1.00 34.11 68 ASN A O 6
ATOM 10174 N N . VAL A 1 69 ? 10.360 33.811 -20.523 1.00 2.22 69 VAL A N 6
ATOM 10175 C CA . VAL A 1 69 ? 9.697 34.791 -19.613 1.00 74.24 69 VAL A CA 6
ATOM 10176 C C . VAL A 1 69 ? 10.621 35.987 -19.376 1.00 0.42 69 VAL A C 6
ATOM 10177 O O . VAL A 1 69 ? 11.729 35.844 -18.895 1.00 13.31 69 VAL A O 6
ATOM 10190 N N . GLU A 1 70 ? 10.178 37.167 -19.714 1.00 74.35 70 GLU A N 6
ATOM 10191 C CA . GLU A 1 70 ? 11.033 38.373 -19.516 1.00 73.52 70 GLU A CA 6
ATOM 10192 C C . GLU A 1 70 ? 11.518 38.452 -18.066 1.00 42.52 70 GLU A C 6
ATOM 10193 O O . GLU A 1 70 ? 12.678 38.697 -17.802 1.00 23.33 70 GLU A O 6
ATOM 10205 N N . GLY A 1 71 ? 10.639 38.250 -17.125 1.00 32.45 71 GLY A N 6
ATOM 10206 C CA . GLY A 1 71 ? 11.054 38.317 -15.696 1.00 31.15 71 GLY A CA 6
ATOM 10207 C C . GLY A 1 71 ? 12.294 37.448 -15.482 1.00 61.02 71 GLY A C 6
ATOM 10208 O O . GLY A 1 71 ? 13.133 37.742 -14.656 1.00 44.31 71 GLY A O 6
ATOM 10212 N N . VAL A 1 72 ? 12.414 36.380 -16.222 1.00 23.41 72 VAL A N 6
ATOM 10213 C CA . VAL A 1 72 ? 13.601 35.489 -16.062 1.00 51.01 72 VAL A CA 6
ATOM 10214 C C . VAL A 1 72 ? 14.808 36.067 -16.807 1.00 73.02 72 VAL A C 6
ATOM 10215 O O . VAL A 1 72 ? 14.798 36.200 -18.014 1.00 31.21 72 VAL A O 6
ATOM 10228 N N . LEU A 1 73 ? 15.848 36.409 -16.095 1.00 73.30 73 LEU A N 6
ATOM 10229 C CA . LEU A 1 73 ? 17.055 36.976 -16.763 1.00 21.13 73 LEU A CA 6
ATOM 10230 C C . LEU A 1 73 ? 18.132 35.898 -16.915 1.00 62.51 73 LEU A C 6
ATOM 10231 O O . LEU A 1 73 ? 19.015 35.999 -17.745 1.00 14.35 73 LEU A O 6
ATOM 10247 N N . ALA A 1 74 ? 18.068 34.863 -16.119 1.00 35.22 74 ALA A N 6
ATOM 10248 C CA . ALA A 1 74 ? 19.090 33.781 -16.218 1.00 74.21 74 ALA A CA 6
ATOM 10249 C C . ALA A 1 74 ? 18.479 32.438 -15.808 1.00 23.31 74 ALA A C 6
ATOM 10250 O O . ALA A 1 74 ? 17.356 32.369 -15.352 1.00 13.35 74 ALA A O 6
ATOM 10257 N N . VAL A 1 75 ? 19.213 31.369 -15.965 1.00 22.24 75 VAL A N 6
ATOM 10258 C CA . VAL A 1 75 ? 18.673 30.032 -15.582 1.00 24.10 75 VAL A CA 6
ATOM 10259 C C . VAL A 1 75 ? 19.819 29.043 -15.350 1.00 53.14 75 VAL A C 6
ATOM 10260 O O . VAL A 1 75 ? 20.591 28.752 -16.241 1.00 63.21 75 VAL A O 6
ATOM 10273 N N . SER A 1 76 ? 19.935 28.522 -14.158 1.00 12.11 76 SER A N 6
ATOM 10274 C CA . SER A 1 76 ? 21.030 27.552 -13.868 1.00 52.04 76 SER A CA 6
ATOM 10275 C C . SER A 1 76 ? 20.440 26.203 -13.447 1.00 43.25 76 SER A C 6
ATOM 10276 O O . SER A 1 76 ? 20.021 26.022 -12.322 1.00 42.31 76 SER A O 6
ATOM 10284 N N . LEU A 1 77 ? 20.404 25.254 -14.343 1.00 1.44 77 LEU A N 6
ATOM 10285 C CA . LEU A 1 77 ? 19.839 23.920 -13.992 1.00 71.32 77 LEU A CA 6
ATOM 10286 C C . LEU A 1 77 ? 20.939 22.853 -14.009 1.00 41.42 77 LEU A C 6
ATOM 10287 O O . LEU A 1 77 ? 21.386 22.425 -15.055 1.00 3.42 77 LEU A O 6
ATOM 10303 N N . VAL A 1 78 ? 21.377 22.423 -12.859 1.00 30.54 78 VAL A N 6
ATOM 10304 C CA . VAL A 1 78 ? 22.446 21.384 -12.808 1.00 55.25 78 VAL A CA 6
ATOM 10305 C C . VAL A 1 78 ? 22.237 20.467 -11.599 1.00 1.44 78 VAL A C 6
ATOM 10306 O O . VAL A 1 78 ? 22.682 20.756 -10.506 1.00 20.23 78 VAL A O 6
ATOM 10319 N N . TYR A 1 79 ? 21.559 19.368 -11.784 1.00 45.12 79 TYR A N 6
ATOM 10320 C CA . TYR A 1 79 ? 21.322 18.438 -10.643 1.00 73.43 79 TYR A CA 6
ATOM 10321 C C . TYR A 1 79 ? 20.514 17.222 -11.112 1.00 20.24 79 TYR A C 6
ATOM 10322 O O . TYR A 1 79 ? 19.390 17.345 -11.555 1.00 71.44 79 TYR A O 6
ATOM 10340 N N . HIS A 1 80 ? 21.078 16.049 -11.014 1.00 2.34 80 HIS A N 6
ATOM 10341 C CA . HIS A 1 80 ? 20.342 14.828 -11.453 1.00 41.32 80 HIS A CA 6
ATOM 10342 C C . HIS A 1 80 ? 19.592 14.209 -10.269 1.00 43.15 80 HIS A C 6
ATOM 10343 O O . HIS A 1 80 ? 20.116 14.101 -9.178 1.00 62.35 80 HIS A O 6
ATOM 10357 N N . GLN A 1 81 ? 18.369 13.803 -10.477 1.00 1.32 81 GLN A N 6
ATOM 10358 C CA . GLN A 1 81 ? 17.588 13.193 -9.361 1.00 45.24 81 GLN A CA 6
ATOM 10359 C C . GLN A 1 81 ? 16.895 11.912 -9.839 1.00 11.34 81 GLN A C 6
ATOM 10360 O O . GLN A 1 81 ? 15.992 11.948 -10.650 1.00 42.10 81 GLN A O 6
ATOM 10374 N N . GLN A 1 82 ? 17.311 10.780 -9.338 1.00 5.22 82 GLN A N 6
ATOM 10375 C CA . GLN A 1 82 ? 16.677 9.500 -9.760 1.00 11.11 82 GLN A CA 6
ATOM 10376 C C . GLN A 1 82 ? 16.872 8.431 -8.683 1.00 22.31 82 GLN A C 6
ATOM 10377 O O . GLN A 1 82 ? 17.930 8.310 -8.098 1.00 15.11 82 GLN A O 6
ATOM 10391 N N . GLU A 1 83 ? 15.858 7.655 -8.416 1.00 44.30 83 GLU A N 6
ATOM 10392 C CA . GLU A 1 83 ? 15.984 6.594 -7.376 1.00 3.04 83 GLU A CA 6
ATOM 10393 C C . GLU A 1 83 ? 16.833 5.435 -7.903 1.00 33.23 83 GLU A C 6
ATOM 10394 O O . GLU A 1 83 ? 16.492 4.795 -8.877 1.00 50.22 83 GLU A O 6
ATOM 10406 N N . GLU A 1 84 ? 17.937 5.159 -7.264 1.00 50.52 84 GLU A N 6
ATOM 10407 C CA . GLU A 1 84 ? 18.808 4.039 -7.728 1.00 14.44 84 GLU A CA 6
ATOM 10408 C C . GLU A 1 84 ? 19.273 3.201 -6.534 1.00 71.14 84 GLU A C 6
ATOM 10409 O O . GLU A 1 84 ? 19.404 1.996 -6.623 1.00 11.13 84 GLU A O 6
ATOM 10421 N N . GLN A 1 85 ? 19.522 3.828 -5.417 1.00 11.14 85 GLN A N 6
ATOM 10422 C CA . GLN A 1 85 ? 19.977 3.066 -4.217 1.00 10.50 85 GLN A CA 6
ATOM 10423 C C . GLN A 1 85 ? 21.325 2.397 -4.497 1.00 65.31 85 GLN A C 6
ATOM 10424 O O . GLN A 1 85 ? 21.396 1.350 -5.108 1.00 51.01 85 GLN A O 6
ATOM 10438 N N . GLY A 1 86 ? 22.399 2.996 -4.053 1.00 75.14 86 GLY A N 6
ATOM 10439 C CA . GLY A 1 86 ? 23.739 2.393 -4.292 1.00 43.13 86 GLY A CA 6
ATOM 10440 C C . GLY A 1 86 ? 24.546 2.406 -2.992 1.00 72.13 86 GLY A C 6
ATOM 10441 O O . GLY A 1 86 ? 24.002 2.289 -1.913 1.00 53.22 86 GLY A O 6
ATOM 10445 N N . GLU A 1 87 ? 25.840 2.549 -3.088 1.00 23.11 87 GLU A N 6
ATOM 10446 C CA . GLU A 1 87 ? 26.680 2.570 -1.855 1.00 71.31 87 GLU A CA 6
ATOM 10447 C C . GLU A 1 87 ? 27.113 4.004 -1.534 1.00 34.42 87 GLU A C 6
ATOM 10448 O O . GLU A 1 87 ? 28.277 4.278 -1.326 1.00 4.14 87 GLU A O 6
ATOM 10460 N N . GLU A 1 88 ? 26.184 4.918 -1.491 1.00 52.12 88 GLU A N 6
ATOM 10461 C CA . GLU A 1 88 ? 26.543 6.333 -1.185 1.00 70.35 88 GLU A CA 6
ATOM 10462 C C . GLU A 1 88 ? 25.501 6.951 -0.248 1.00 2.41 88 GLU A C 6
ATOM 10463 O O . GLU A 1 88 ? 24.379 6.496 -0.165 1.00 31.53 88 GLU A O 6
ATOM 10475 N N . THR A 1 89 ? 25.866 7.987 0.458 1.00 63.24 89 THR A N 6
ATOM 10476 C CA . THR A 1 89 ? 24.897 8.633 1.388 1.00 43.21 89 THR A CA 6
ATOM 10477 C C . THR A 1 89 ? 25.044 10.157 1.331 1.00 42.04 89 THR A C 6
ATOM 10478 O O . THR A 1 89 ? 26.002 10.668 0.783 1.00 51.31 89 THR A O 6
ATOM 10489 N N . PRO A 1 90 ? 24.085 10.830 1.902 1.00 20.34 90 PRO A N 6
ATOM 10490 C CA . PRO A 1 90 ? 24.100 12.312 1.922 1.00 12.04 90 PRO A CA 6
ATOM 10491 C C . PRO A 1 90 ? 25.156 12.824 2.906 1.00 23.20 90 PRO A C 6
ATOM 10492 O O . PRO A 1 90 ? 24.929 13.865 3.502 1.00 62.12 90 PRO A O 6
ATOM 10503 N N . MET B 2 1 ? 4.425 10.902 4.966 1.00 74.35 1 MET B N 6
ATOM 10504 C CA . MET B 2 1 ? 4.876 11.322 6.324 1.00 35.23 1 MET B CA 6
ATOM 10505 C C . MET B 2 1 ? 4.724 12.837 6.487 1.00 61.53 1 MET B C 6
ATOM 10506 O O . MET B 2 1 ? 5.537 13.487 7.114 1.00 13.20 1 MET B O 6
ATOM 10519 N N . LYS B 2 2 ? 3.691 13.402 5.926 1.00 34.22 2 LYS B N 6
ATOM 10520 C CA . LYS B 2 2 ? 3.489 14.875 6.050 1.00 44.40 2 LYS B CA 6
ATOM 10521 C C . LYS B 2 2 ? 4.609 15.624 5.323 1.00 13.22 2 LYS B C 6
ATOM 10522 O O . LYS B 2 2 ? 4.389 16.261 4.311 1.00 74.22 2 LYS B O 6
ATOM 10541 N N . LEU B 2 3 ? 5.810 15.553 5.828 1.00 0.32 3 LEU B N 6
ATOM 10542 C CA . LEU B 2 3 ? 6.943 16.260 5.166 1.00 54.34 3 LEU B CA 6
ATOM 10543 C C . LEU B 2 3 ? 8.232 15.445 5.309 1.00 35.32 3 LEU B C 6
ATOM 10544 O O . LEU B 2 3 ? 8.859 15.437 6.348 1.00 3.20 3 LEU B O 6
ATOM 10560 N N . SER B 2 4 ? 8.629 14.760 4.272 1.00 51.13 4 SER B N 6
ATOM 10561 C CA . SER B 2 4 ? 9.877 13.947 4.351 1.00 41.20 4 SER B CA 6
ATOM 10562 C C . SER B 2 4 ? 10.463 13.741 2.952 1.00 75.13 4 SER B C 6
ATOM 10563 O O . SER B 2 4 ? 10.932 12.671 2.615 1.00 51.31 4 SER B O 6
ATOM 10571 N N . ARG B 2 5 ? 10.441 14.757 2.133 1.00 51.14 5 ARG B N 6
ATOM 10572 C CA . ARG B 2 5 ? 10.998 14.617 0.756 1.00 20.50 5 ARG B CA 6
ATOM 10573 C C . ARG B 2 5 ? 11.750 15.890 0.357 1.00 61.31 5 ARG B C 6
ATOM 10574 O O . ARG B 2 5 ? 12.931 15.862 0.078 1.00 23.53 5 ARG B O 6
ATOM 10595 N N . ARG B 2 6 ? 11.073 17.005 0.328 1.00 42.01 6 ARG B N 6
ATOM 10596 C CA . ARG B 2 6 ? 11.751 18.277 -0.052 1.00 11.10 6 ARG B CA 6
ATOM 10597 C C . ARG B 2 6 ? 12.903 18.573 0.911 1.00 5.45 6 ARG B C 6
ATOM 10598 O O . ARG B 2 6 ? 13.797 19.339 0.610 1.00 20.10 6 ARG B O 6
ATOM 10619 N N . SER B 2 7 ? 12.891 17.967 2.067 1.00 43.13 7 SER B N 6
ATOM 10620 C CA . SER B 2 7 ? 13.989 18.212 3.045 1.00 3.22 7 SER B CA 6
ATOM 10621 C C . SER B 2 7 ? 15.211 17.370 2.673 1.00 33.33 7 SER B C 6
ATOM 10622 O O . SER B 2 7 ? 16.339 17.797 2.811 1.00 30.12 7 SER B O 6
ATOM 10630 N N . PHE B 2 8 ? 14.989 16.177 2.194 1.00 22.52 8 PHE B N 6
ATOM 10631 C CA . PHE B 2 8 ? 16.129 15.302 1.804 1.00 45.10 8 PHE B CA 6
ATOM 10632 C C . PHE B 2 8 ? 16.638 15.702 0.414 1.00 21.11 8 PHE B C 6
ATOM 10633 O O . PHE B 2 8 ? 17.826 15.778 0.175 1.00 22.22 8 PHE B O 6
ATOM 10650 N N . MET B 2 9 ? 15.744 15.955 -0.504 1.00 73.22 9 MET B N 6
ATOM 10651 C CA . MET B 2 9 ? 16.176 16.349 -1.875 1.00 51.54 9 MET B CA 6
ATOM 10652 C C . MET B 2 9 ? 16.853 17.721 -1.844 1.00 22.44 9 MET B C 6
ATOM 10653 O O . MET B 2 9 ? 17.922 17.910 -2.388 1.00 71.32 9 MET B O 6
ATOM 10667 N N . LYS B 2 10 ? 16.238 18.681 -1.208 1.00 62.03 10 LYS B N 6
ATOM 10668 C CA . LYS B 2 10 ? 16.848 20.039 -1.140 1.00 11.23 10 LYS B CA 6
ATOM 10669 C C . LYS B 2 10 ? 18.289 19.945 -0.632 1.00 75.31 10 LYS B C 6
ATOM 10670 O O . LYS B 2 10 ? 19.140 20.730 -1.001 1.00 42.21 10 LYS B O 6
ATOM 10689 N N . ALA B 2 11 ? 18.570 18.989 0.211 1.00 1.33 11 ALA B N 6
ATOM 10690 C CA . ALA B 2 11 ? 19.956 18.846 0.741 1.00 31.20 11 ALA B CA 6
ATOM 10691 C C . ALA B 2 11 ? 20.937 18.615 -0.410 1.00 70.44 11 ALA B C 6
ATOM 10692 O O . ALA B 2 11 ? 21.976 19.238 -0.490 1.00 30.05 11 ALA B O 6
ATOM 10699 N N . ASN B 2 12 ? 20.613 17.720 -1.306 1.00 11.45 12 ASN B N 6
ATOM 10700 C CA . ASN B 2 12 ? 21.526 17.452 -2.453 1.00 23.13 12 ASN B CA 6
ATOM 10701 C C . ASN B 2 12 ? 21.299 18.484 -3.559 1.00 50.34 12 ASN B C 6
ATOM 10702 O O . ASN B 2 12 ? 22.225 18.921 -4.216 1.00 32.42 12 ASN B O 6
ATOM 10713 N N . ALA B 2 13 ? 20.074 18.880 -3.771 1.00 53.45 13 ALA B N 6
ATOM 10714 C CA . ALA B 2 13 ? 19.788 19.887 -4.833 1.00 71.04 13 ALA B CA 6
ATOM 10715 C C . ALA B 2 13 ? 20.543 21.184 -4.547 1.00 40.13 13 ALA B C 6
ATOM 10716 O O . ALA B 2 13 ? 21.182 21.746 -5.414 1.00 43.40 13 ALA B O 6
ATOM 10723 N N . VAL B 2 14 ? 20.474 21.666 -3.338 1.00 50.12 14 VAL B N 6
ATOM 10724 C CA . VAL B 2 14 ? 21.188 22.930 -3.001 1.00 14.10 14 VAL B CA 6
ATOM 10725 C C . VAL B 2 14 ? 22.687 22.772 -3.259 1.00 62.13 14 VAL B C 6
ATOM 10726 O O . VAL B 2 14 ? 23.374 23.719 -3.587 1.00 11.52 14 VAL B O 6
ATOM 10739 N N . ALA B 2 15 ? 23.202 21.581 -3.117 1.00 33.32 15 ALA B N 6
ATOM 10740 C CA . ALA B 2 15 ? 24.658 21.365 -3.358 1.00 13.04 15 ALA B CA 6
ATOM 10741 C C . ALA B 2 15 ? 24.991 21.646 -4.823 1.00 42.43 15 ALA B C 6
ATOM 10742 O O . ALA B 2 15 ? 26.068 22.105 -5.151 1.00 63.13 15 ALA B O 6
ATOM 10749 N N . ALA B 2 16 ? 24.073 21.377 -5.710 1.00 72.31 16 ALA B N 6
ATOM 10750 C CA . ALA B 2 16 ? 24.333 21.631 -7.156 1.00 63.24 16 ALA B CA 6
ATOM 10751 C C . ALA B 2 16 ? 23.684 22.951 -7.580 1.00 53.13 16 ALA B C 6
ATOM 10752 O O . ALA B 2 16 ? 23.971 23.486 -8.634 1.00 51.30 16 ALA B O 6
ATOM 10759 N N . ALA B 2 17 ? 22.813 23.480 -6.765 1.00 14.43 17 ALA B N 6
ATOM 10760 C CA . ALA B 2 17 ? 22.146 24.767 -7.118 1.00 50.40 17 ALA B CA 6
ATOM 10761 C C . ALA B 2 17 ? 22.785 25.922 -6.339 1.00 42.34 17 ALA B C 6
ATOM 10762 O O . ALA B 2 17 ? 22.692 27.070 -6.726 1.00 3.21 17 ALA B O 6
ATOM 10769 N N . ALA B 2 18 ? 23.436 25.623 -5.247 1.00 54.50 18 ALA B N 6
ATOM 10770 C CA . ALA B 2 18 ? 24.082 26.702 -4.446 1.00 3.12 18 ALA B CA 6
ATOM 10771 C C . ALA B 2 18 ? 25.489 26.985 -4.981 1.00 32.44 18 ALA B C 6
ATOM 10772 O O . ALA B 2 18 ? 25.846 28.116 -5.249 1.00 31.12 18 ALA B O 6
ATOM 10779 N N . ALA B 2 19 ? 26.290 25.967 -5.135 1.00 41.22 19 ALA B N 6
ATOM 10780 C CA . ALA B 2 19 ? 27.674 26.178 -5.652 1.00 21.43 19 ALA B CA 6
ATOM 10781 C C . ALA B 2 19 ? 27.629 26.566 -7.132 1.00 64.44 19 ALA B C 6
ATOM 10782 O O . ALA B 2 19 ? 28.622 26.965 -7.709 1.00 1.11 19 ALA B O 6
ATOM 10789 N N . ALA B 2 20 ? 26.486 26.453 -7.750 1.00 73.35 20 ALA B N 6
ATOM 10790 C CA . ALA B 2 20 ? 26.379 26.816 -9.191 1.00 55.44 20 ALA B CA 6
ATOM 10791 C C . ALA B 2 20 ? 25.530 28.081 -9.356 1.00 65.20 20 ALA B C 6
ATOM 10792 O O . ALA B 2 20 ? 25.941 29.038 -9.980 1.00 72.41 20 ALA B O 6
ATOM 10799 N N . ALA B 2 21 ? 24.352 28.091 -8.797 1.00 71.25 21 ALA B N 6
ATOM 10800 C CA . ALA B 2 21 ? 23.479 29.294 -8.920 1.00 53.44 21 ALA B CA 6
ATOM 10801 C C . ALA B 2 21 ? 23.742 30.258 -7.760 1.00 33.51 21 ALA B C 6
ATOM 10802 O O . ALA B 2 21 ? 22.981 31.173 -7.514 1.00 71.23 21 ALA B O 6
ATOM 10809 N N . GLY B 2 22 ? 24.813 30.058 -7.043 1.00 24.41 22 GLY B N 6
ATOM 10810 C CA . GLY B 2 22 ? 25.125 30.962 -5.900 1.00 24.32 22 GLY B CA 6
ATOM 10811 C C . GLY B 2 22 ? 23.952 30.971 -4.918 1.00 5.22 22 GLY B C 6
ATOM 10812 O O . GLY B 2 22 ? 23.748 31.921 -4.188 1.00 50.02 22 GLY B O 6
ATOM 10816 N N . LEU B 2 23 ? 23.178 29.921 -4.894 1.00 21.23 23 LEU B N 6
ATOM 10817 C CA . LEU B 2 23 ? 22.018 29.871 -3.958 1.00 32.11 23 LEU B CA 6
ATOM 10818 C C . LEU B 2 23 ? 22.506 29.825 -2.509 1.00 71.51 23 LEU B C 6
ATOM 10819 O O . LEU B 2 23 ? 23.642 30.140 -2.213 1.00 65.43 23 LEU B O 6
ATOM 10835 N N . SER B 2 24 ? 21.653 29.435 -1.604 1.00 34.02 24 SER B N 6
ATOM 10836 C CA . SER B 2 24 ? 22.060 29.368 -0.170 1.00 3.11 24 SER B CA 6
ATOM 10837 C C . SER B 2 24 ? 22.947 28.144 0.074 1.00 43.32 24 SER B C 6
ATOM 10838 O O . SER B 2 24 ? 22.978 27.219 -0.714 1.00 14.34 24 SER B O 6
ATOM 10846 N N . VAL B 2 25 ? 23.670 28.133 1.162 1.00 62.31 25 VAL B N 6
ATOM 10847 C CA . VAL B 2 25 ? 24.553 26.970 1.457 1.00 24.40 25 VAL B CA 6
ATOM 10848 C C . VAL B 2 25 ? 24.037 26.213 2.683 1.00 34.31 25 VAL B C 6
ATOM 10849 O O . VAL B 2 25 ? 24.612 26.294 3.751 1.00 74.24 25 VAL B O 6
ATOM 10862 N N . PRO B 2 26 ? 22.961 25.500 2.486 1.00 41.34 26 PRO B N 6
ATOM 10863 C CA . PRO B 2 26 ? 22.350 24.717 3.587 1.00 1.11 26 PRO B CA 6
ATOM 10864 C C . PRO B 2 26 ? 23.206 23.489 3.910 1.00 35.23 26 PRO B C 6
ATOM 10865 O O . PRO B 2 26 ? 24.100 23.542 4.729 1.00 30.34 26 PRO B O 6
ATOM 10876 N N . GLY B 2 27 ? 22.939 22.380 3.272 1.00 1.53 27 GLY B N 6
ATOM 10877 C CA . GLY B 2 27 ? 23.739 21.153 3.545 1.00 54.15 27 GLY B CA 6
ATOM 10878 C C . GLY B 2 27 ? 25.125 21.295 2.917 1.00 53.41 27 GLY B C 6
ATOM 10879 O O . GLY B 2 27 ? 26.002 20.482 3.133 1.00 20.45 27 GLY B O 6
ATOM 10883 N N . VAL B 2 28 ? 25.333 22.323 2.139 1.00 41.22 28 VAL B N 6
ATOM 10884 C CA . VAL B 2 28 ? 26.665 22.515 1.497 1.00 52.14 28 VAL B CA 6
ATOM 10885 C C . VAL B 2 28 ? 27.702 22.929 2.545 1.00 62.25 28 VAL B C 6
ATOM 10886 O O . VAL B 2 28 ? 28.893 22.847 2.319 1.00 62.00 28 VAL B O 6
ATOM 10899 N N . ALA B 2 29 ? 27.259 23.372 3.689 1.00 32.44 29 ALA B N 6
ATOM 10900 C CA . ALA B 2 29 ? 28.219 23.790 4.750 1.00 31.21 29 ALA B CA 6
ATOM 10901 C C . ALA B 2 29 ? 27.512 23.866 6.105 1.00 31.33 29 ALA B C 6
ATOM 10902 O O . ALA B 2 29 ? 27.889 23.202 7.051 1.00 33.12 29 ALA B O 6
ATOM 10909 N N . ARG B 2 30 ? 26.489 24.671 6.206 1.00 23.34 30 ARG B N 6
ATOM 10910 C CA . ARG B 2 30 ? 25.759 24.788 7.502 1.00 71.01 30 ARG B CA 6
ATOM 10911 C C . ARG B 2 30 ? 26.696 25.320 8.591 1.00 40.12 30 ARG B C 6
ATOM 10912 O O . ARG B 2 30 ? 27.133 24.588 9.458 1.00 43.44 30 ARG B O 6
ATOM 10933 N N . ALA B 2 31 ? 27.007 26.586 8.554 1.00 12.10 31 ALA B N 6
ATOM 10934 C CA . ALA B 2 31 ? 27.913 27.162 9.587 1.00 24.24 31 ALA B CA 6
ATOM 10935 C C . ALA B 2 31 ? 27.227 27.154 10.955 1.00 42.25 31 ALA B C 6
ATOM 10936 O O . ALA B 2 31 ? 27.841 27.422 11.968 1.00 10.11 31 ALA B O 6
ATOM 10943 N N . VAL B 2 32 ? 25.958 26.849 10.990 1.00 71.13 32 VAL B N 6
ATOM 10944 C CA . VAL B 2 32 ? 25.228 26.824 12.292 1.00 2.03 32 VAL B CA 6
ATOM 10945 C C . VAL B 2 32 ? 25.257 28.208 12.939 1.00 71.50 32 VAL B C 6
ATOM 10946 O O . VAL B 2 32 ? 24.941 28.368 14.101 1.00 72.32 32 VAL B O 6
ATOM 10959 N N . VAL B 2 33 ? 25.636 29.201 12.188 1.00 43.13 33 VAL B N 6
ATOM 10960 C CA . VAL B 2 33 ? 25.697 30.589 12.736 1.00 51.20 33 VAL B CA 6
ATOM 10961 C C . VAL B 2 33 ? 26.213 30.575 14.177 1.00 32.12 33 VAL B C 6
ATOM 10962 O O . VAL B 2 33 ? 25.794 31.361 15.005 1.00 3.34 33 VAL B O 6
ATOM 10975 N N . GLY B 2 34 ? 27.119 29.688 14.485 1.00 63.32 34 GLY B N 6
ATOM 10976 C CA . GLY B 2 34 ? 27.662 29.625 15.871 1.00 12.12 34 GLY B CA 6
ATOM 10977 C C . GLY B 2 34 ? 28.643 28.457 15.984 1.00 52.24 34 GLY B C 6
ATOM 10978 O O . GLY B 2 34 ? 28.257 27.328 16.216 1.00 3.34 34 GLY B O 6
ATOM 10982 N N . GLN B 2 35 ? 29.911 28.718 15.820 1.00 61.10 35 GLN B N 6
ATOM 10983 C CA . GLN B 2 35 ? 30.918 27.622 15.917 1.00 25.31 35 GLN B CA 6
ATOM 10984 C C . GLN B 2 35 ? 30.604 26.720 17.115 1.00 21.43 35 GLN B C 6
ATOM 10985 O O . GLN B 2 35 ? 30.792 27.168 18.233 1.00 24.35 35 GLN B O 6
ATOM 10999 N N . GLY A 1 1 ? 19.072 7.374 -0.809 1.00 71.12 1 GLY A N 7
ATOM 11000 C CA . GLY A 1 1 ? 18.820 8.376 0.266 1.00 35.53 1 GLY A CA 7
ATOM 11001 C C . GLY A 1 1 ? 18.535 7.651 1.583 1.00 22.22 1 GLY A C 7
ATOM 11002 O O . GLY A 1 1 ? 19.207 7.857 2.575 1.00 1.43 1 GLY A O 7
ATOM 11005 N N . SER A 1 2 ? 17.545 6.801 1.601 1.00 14.24 2 SER A N 7
ATOM 11006 C CA . SER A 1 2 ? 17.218 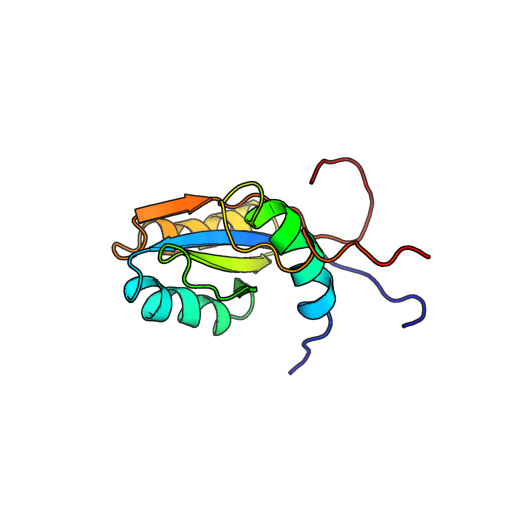6.064 2.858 1.00 52.35 2 SER A CA 7
ATOM 11007 C C . SER A 1 2 ? 16.545 4.729 2.526 1.00 43.14 2 SER A C 7
ATOM 11008 O O . SER A 1 2 ? 17.195 3.708 2.413 1.00 31.22 2 SER A O 7
ATOM 11016 N N . HIS A 1 3 ? 15.250 4.729 2.366 1.00 21.41 3 HIS A N 7
ATOM 11017 C CA . HIS A 1 3 ? 14.540 3.460 2.041 1.00 14.13 3 HIS A CA 7
ATOM 11018 C C . HIS A 1 3 ? 13.283 3.751 1.216 1.00 13.32 3 HIS A C 7
ATOM 11019 O O . HIS A 1 3 ? 12.209 3.268 1.511 1.00 33.11 3 HIS A O 7
ATOM 11033 N N . MET A 1 4 ? 13.410 4.541 0.185 1.00 51.31 4 MET A N 7
ATOM 11034 C CA . MET A 1 4 ? 12.222 4.864 -0.657 1.00 41.01 4 MET A CA 7
ATOM 11035 C C . MET A 1 4 ? 12.620 5.815 -1.788 1.00 41.55 4 MET A C 7
ATOM 11036 O O . MET A 1 4 ? 12.274 6.980 -1.783 1.00 41.25 4 MET A O 7
ATOM 11050 N N . HIS A 1 5 ? 13.345 5.329 -2.760 1.00 73.10 5 HIS A N 7
ATOM 11051 C CA . HIS A 1 5 ? 13.762 6.208 -3.890 1.00 24.22 5 HIS A CA 7
ATOM 11052 C C . HIS A 1 5 ? 13.445 5.537 -5.228 1.00 51.31 5 HIS A C 7
ATOM 11053 O O . HIS A 1 5 ? 13.910 4.454 -5.519 1.00 3.12 5 HIS A O 7
ATOM 11067 N N . THR A 1 6 ? 12.653 6.176 -6.048 1.00 14.44 6 THR A N 7
ATOM 11068 C CA . THR A 1 6 ? 12.304 5.576 -7.368 1.00 45.11 6 THR A CA 7
ATOM 11069 C C . THR A 1 6 ? 11.802 6.660 -8.323 1.00 55.54 6 THR A C 7
ATOM 11070 O O . THR A 1 6 ? 10.753 7.242 -8.121 1.00 32.12 6 THR A O 7
ATOM 11081 N N . ASN A 1 7 ? 12.540 6.940 -9.362 1.00 32.31 7 ASN A N 7
ATOM 11082 C CA . ASN A 1 7 ? 12.101 7.989 -10.326 1.00 43.15 7 ASN A CA 7
ATOM 11083 C C . ASN A 1 7 ? 12.620 7.668 -11.731 1.00 13.15 7 ASN A C 7
ATOM 11084 O O . ASN A 1 7 ? 13.402 6.759 -11.923 1.00 24.14 7 ASN A O 7
ATOM 11095 N N . TRP A 1 8 ? 12.188 8.408 -12.714 1.00 40.03 8 TRP A N 7
ATOM 11096 C CA . TRP A 1 8 ? 12.655 8.149 -14.107 1.00 43.22 8 TRP A CA 7
ATOM 11097 C C . TRP A 1 8 ? 13.715 9.180 -14.508 1.00 33.31 8 TRP A C 7
ATOM 11098 O O . TRP A 1 8 ? 14.878 8.861 -14.657 1.00 51.22 8 TRP A O 7
ATOM 11119 N N . GLN A 1 9 ? 13.321 10.411 -14.684 1.00 43.01 9 GLN A N 7
ATOM 11120 C CA . GLN A 1 9 ? 14.307 11.459 -15.075 1.00 12.22 9 GLN A CA 7
ATOM 11121 C C . GLN A 1 9 ? 13.831 12.833 -14.595 1.00 23.40 9 GLN A C 7
ATOM 11122 O O . GLN A 1 9 ? 12.760 13.288 -14.945 1.00 40.40 9 GLN A O 7
ATOM 11136 N N . VAL A 1 10 ? 14.621 13.498 -13.796 1.00 22.10 10 VAL A N 7
ATOM 11137 C CA . VAL A 1 10 ? 14.215 14.841 -13.294 1.00 4.10 10 VAL A CA 7
ATOM 11138 C C . VAL A 1 10 ? 15.440 15.604 -12.778 1.00 71.24 10 VAL A C 7
ATOM 11139 O O . VAL A 1 10 ? 16.333 15.033 -12.184 1.00 72.03 10 VAL A O 7
ATOM 11152 N N . CYS A 1 11 ? 15.488 16.888 -13.002 1.00 3.30 11 CYS A N 7
ATOM 11153 C CA . CYS A 1 11 ? 16.656 17.682 -12.526 1.00 0.51 11 CYS A CA 7
ATOM 11154 C C . CYS A 1 11 ? 16.178 18.952 -11.814 1.00 65.24 11 CYS A C 7
ATOM 11155 O O . CYS A 1 11 ? 15.010 19.283 -11.833 1.00 15.24 11 CYS A O 7
ATOM 11163 N N . SER A 1 12 ? 17.075 19.663 -11.187 1.00 52.04 12 SER A N 7
ATOM 11164 C CA . SER A 1 12 ? 16.673 20.909 -10.476 1.00 12.31 12 SER A CA 7
ATOM 11165 C C . SER A 1 12 ? 17.110 22.138 -11.277 1.00 51.45 12 SER A C 7
ATOM 11166 O O . SER A 1 12 ? 18.286 22.385 -11.460 1.00 42.23 12 SER A O 7
ATOM 11174 N N . LEU A 1 13 ? 16.173 22.909 -11.760 1.00 21.55 13 LEU A N 7
ATOM 11175 C CA . LEU A 1 13 ? 16.538 24.117 -12.551 1.00 2.43 13 LEU A CA 7
ATOM 11176 C C . LEU A 1 13 ? 16.427 25.374 -11.685 1.00 11.43 13 LEU A C 7
ATOM 11177 O O . LEU A 1 13 ? 15.474 25.552 -10.952 1.00 15.14 13 LEU A O 7
ATOM 11193 N N . VAL A 1 14 ? 17.393 26.246 -11.765 1.00 41.30 14 VAL A N 7
ATOM 11194 C CA . VAL A 1 14 ? 17.344 27.492 -10.947 1.00 55.24 14 VAL A CA 7
ATOM 11195 C C . VAL A 1 14 ? 16.834 28.657 -11.800 1.00 43.32 14 VAL A C 7
ATOM 11196 O O . VAL A 1 14 ? 17.566 29.234 -12.579 1.00 52.51 14 VAL A O 7
ATOM 11209 N N . VAL A 1 15 ? 15.585 29.005 -11.659 1.00 11.10 15 VAL A N 7
ATOM 11210 C CA . VAL A 1 15 ? 15.030 30.131 -12.463 1.00 62.21 15 VAL A CA 7
ATOM 11211 C C . VAL A 1 15 ? 15.462 31.471 -11.868 1.00 2.34 15 VAL A C 7
ATOM 11212 O O . VAL A 1 15 ? 15.149 31.792 -10.738 1.00 33.43 15 VAL A O 7
ATOM 11225 N N . GLN A 1 16 ? 16.182 32.260 -12.618 1.00 52.52 16 GLN A N 7
ATOM 11226 C CA . GLN A 1 16 ? 16.633 33.582 -12.095 1.00 20.14 16 GLN A CA 7
ATOM 11227 C C . GLN A 1 16 ? 15.805 34.707 -12.718 1.00 43.11 16 GLN A C 7
ATOM 11228 O O . GLN A 1 16 ? 15.924 35.003 -13.891 1.00 4.40 16 GLN A O 7
ATOM 11242 N N . ALA A 1 17 ? 14.966 35.336 -11.944 1.00 2.24 17 ALA A N 7
ATOM 11243 C CA . ALA A 1 17 ? 14.130 36.442 -12.488 1.00 11.45 17 ALA A CA 7
ATOM 11244 C C . ALA A 1 17 ? 14.017 37.567 -11.459 1.00 33.40 17 ALA A C 7
ATOM 11245 O O . ALA A 1 17 ? 14.386 37.407 -10.311 1.00 63.42 17 ALA A O 7
ATOM 11252 N N . LYS A 1 18 ? 13.511 38.703 -11.854 1.00 70.24 18 LYS A N 7
ATOM 11253 C CA . LYS A 1 18 ? 13.377 39.832 -10.890 1.00 30.43 18 LYS A CA 7
ATOM 11254 C C . LYS A 1 18 ? 12.854 39.307 -9.552 1.00 34.32 18 LYS A C 7
ATOM 11255 O O . LYS A 1 18 ? 12.118 38.345 -9.497 1.00 31.23 18 LYS A O 7
ATOM 11274 N N . SER A 1 19 ? 13.240 39.924 -8.471 1.00 55.43 19 SER A N 7
ATOM 11275 C CA . SER A 1 19 ? 12.774 39.448 -7.137 1.00 41.01 19 SER A CA 7
ATOM 11276 C C . SER A 1 19 ? 11.262 39.223 -7.135 1.00 34.54 19 SER A C 7
ATOM 11277 O O . SER A 1 19 ? 10.785 38.205 -6.670 1.00 3.41 19 SER A O 7
ATOM 11285 N N . GLU A 1 20 ? 10.494 40.152 -7.638 1.00 72.43 20 GLU A N 7
ATOM 11286 C CA . GLU A 1 20 ? 9.019 39.946 -7.637 1.00 13.10 20 GLU A CA 7
ATOM 11287 C C . GLU A 1 20 ? 8.570 39.291 -8.943 1.00 63.24 20 GLU A C 7
ATOM 11288 O O . GLU A 1 20 ? 7.426 38.910 -9.094 1.00 3.01 20 GLU A O 7
ATOM 11300 N N . ARG A 1 21 ? 9.469 39.112 -9.874 1.00 52.23 21 ARG A N 7
ATOM 11301 C CA . ARG A 1 21 ? 9.090 38.432 -11.139 1.00 71.43 21 ARG A CA 7
ATOM 11302 C C . ARG A 1 21 ? 8.947 36.944 -10.855 1.00 53.13 21 ARG A C 7
ATOM 11303 O O . ARG A 1 21 ? 7.966 36.314 -11.195 1.00 73.20 21 ARG A O 7
ATOM 11324 N N . ILE A 1 22 ? 9.947 36.384 -10.232 1.00 72.51 22 ILE A N 7
ATOM 11325 C CA . ILE A 1 22 ? 9.914 34.932 -9.913 1.00 31.03 22 ILE A CA 7
ATOM 11326 C C . ILE A 1 22 ? 8.669 34.582 -9.106 1.00 4.43 22 ILE A C 7
ATOM 11327 O O . ILE A 1 22 ? 8.037 33.572 -9.337 1.00 44.03 22 ILE A O 7
ATOM 11343 N N . SER A 1 23 ? 8.290 35.398 -8.173 1.00 1.14 23 SER A N 7
ATOM 11344 C CA . SER A 1 23 ? 7.073 35.065 -7.394 1.00 73.45 23 SER A CA 7
ATOM 11345 C C . SER A 1 23 ? 5.936 34.792 -8.375 1.00 22.11 23 SER A C 7
ATOM 11346 O O . SER A 1 23 ? 5.155 33.879 -8.202 1.00 2.21 23 SER A O 7
ATOM 11354 N N . ASP A 1 24 ? 5.851 35.572 -9.415 1.00 2.13 24 ASP A N 7
ATOM 11355 C CA . ASP A 1 24 ? 4.780 35.360 -10.429 1.00 32.32 24 ASP A CA 7
ATOM 11356 C C . ASP A 1 24 ? 5.058 34.108 -11.269 1.00 34.51 24 ASP A C 7
ATOM 11357 O O . ASP A 1 24 ? 4.258 33.195 -11.331 1.00 34.32 24 ASP A O 7
ATOM 11366 N N . ILE A 1 25 ? 6.181 34.074 -11.936 1.00 71.24 25 ILE A N 7
ATOM 11367 C CA . ILE A 1 25 ? 6.508 32.891 -12.803 1.00 1.03 25 ILE A CA 7
ATOM 11368 C C . ILE A 1 25 ? 7.027 31.713 -11.972 1.00 12.21 25 ILE A C 7
ATOM 11369 O O . ILE A 1 25 ? 6.564 30.599 -12.115 1.00 31.23 25 ILE A O 7
ATOM 11385 N N . SER A 1 26 ? 7.980 31.935 -11.110 1.00 52.14 26 SER A N 7
ATOM 11386 C CA . SER A 1 26 ? 8.510 30.809 -10.293 1.00 13.14 26 SER A CA 7
ATOM 11387 C C . SER A 1 26 ? 7.359 30.079 -9.597 1.00 34.33 26 SER A C 7
ATOM 11388 O O . SER A 1 26 ? 7.227 28.875 -9.696 1.00 73.44 26 SER A O 7
ATOM 11396 N N . THR A 1 27 ? 6.526 30.793 -8.889 1.00 33.01 27 THR A N 7
ATOM 11397 C CA . THR A 1 27 ? 5.389 30.123 -8.190 1.00 70.24 27 THR A CA 7
ATOM 11398 C C . THR A 1 27 ? 4.586 29.288 -9.191 1.00 13.00 27 THR A C 7
ATOM 11399 O O . THR A 1 27 ? 4.052 28.246 -8.864 1.00 42.23 27 THR A O 7
ATOM 11410 N N . GLN A 1 28 ? 4.504 29.738 -10.412 1.00 4.40 28 GLN A N 7
ATOM 11411 C CA . GLN A 1 28 ? 3.748 28.978 -11.445 1.00 11.34 28 GLN A CA 7
ATOM 11412 C C . GLN A 1 28 ? 4.381 27.599 -11.645 1.00 1.33 28 GLN A C 7
ATOM 11413 O O . GLN A 1 28 ? 3.700 26.598 -11.733 1.00 34.35 28 GLN A O 7
ATOM 11427 N N . LEU A 1 29 ? 5.682 27.545 -11.721 1.00 53.43 29 LEU A N 7
ATOM 11428 C CA . LEU A 1 29 ? 6.362 26.233 -11.922 1.00 22.52 29 LEU A CA 7
ATOM 11429 C C . LEU A 1 29 ? 5.860 25.218 -10.889 1.00 10.33 29 LEU A C 7
ATOM 11430 O O . LEU A 1 29 ? 5.772 24.038 -11.159 1.00 20.51 29 LEU A O 7
ATOM 11446 N N . ASN A 1 30 ? 5.529 25.671 -9.711 1.00 74.24 30 ASN A N 7
ATOM 11447 C CA . ASN A 1 30 ? 5.030 24.732 -8.668 1.00 12.03 30 ASN A CA 7
ATOM 11448 C C . ASN A 1 30 ? 3.629 24.238 -9.032 1.00 13.32 30 ASN A C 7
ATOM 11449 O O . ASN A 1 30 ? 3.214 23.165 -8.638 1.00 45.24 30 ASN A O 7
ATOM 11460 N N . ALA A 1 31 ? 2.893 25.013 -9.783 1.00 5.41 31 ALA A N 7
ATOM 11461 C CA . ALA A 1 31 ? 1.517 24.588 -10.172 1.00 51.45 31 ALA A CA 7
ATOM 11462 C C . ALA A 1 31 ? 1.584 23.483 -11.229 1.00 41.44 31 ALA A C 7
ATOM 11463 O O . ALA A 1 31 ? 0.701 22.655 -11.334 1.00 1.44 31 ALA A O 7
ATOM 11470 N N . PHE A 1 32 ? 2.626 23.464 -12.016 1.00 41.35 32 PHE A N 7
ATOM 11471 C CA . PHE A 1 32 ? 2.747 22.414 -13.067 1.00 45.20 32 PHE A CA 7
ATOM 11472 C C . PHE A 1 32 ? 2.899 21.033 -12.421 1.00 11.41 32 PHE A C 7
ATOM 11473 O O . PHE A 1 32 ? 3.399 20.916 -11.319 1.00 74.22 32 PHE A O 7
ATOM 11490 N N . PRO A 1 33 ? 2.457 20.034 -13.135 1.00 21.04 33 PRO A N 7
ATOM 11491 C CA . PRO A 1 33 ? 2.542 18.641 -12.629 1.00 41.34 33 PRO A CA 7
ATOM 11492 C C . PRO A 1 33 ? 3.989 18.145 -12.671 1.00 62.14 33 PRO A C 7
ATOM 11493 O O . PRO A 1 33 ? 4.487 17.574 -11.722 1.00 43.12 33 PRO A O 7
ATOM 11504 N N . GLY A 1 34 ? 4.668 18.359 -13.765 1.00 41.31 34 GLY A N 7
ATOM 11505 C CA . GLY A 1 34 ? 6.082 17.900 -13.866 1.00 22.10 34 GLY A CA 7
ATOM 11506 C C . GLY A 1 34 ? 6.995 18.894 -13.146 1.00 34.31 34 GLY A C 7
ATOM 11507 O O . GLY A 1 34 ? 7.773 18.526 -12.286 1.00 51.04 34 GLY A O 7
ATOM 11511 N N . CYS A 1 35 ? 6.907 20.149 -13.487 1.00 32.41 35 CYS A N 7
ATOM 11512 C CA . CYS A 1 35 ? 7.772 21.166 -12.820 1.00 63.32 35 CYS A CA 7
ATOM 11513 C C . CYS A 1 35 ? 7.295 21.405 -11.386 1.00 4.32 35 CYS A C 7
ATOM 11514 O O . CYS A 1 35 ? 6.118 21.337 -11.092 1.00 32.04 35 CYS A O 7
ATOM 11522 N N . GLU A 1 36 ? 8.200 21.684 -10.488 1.00 40.21 36 GLU A N 7
ATOM 11523 C CA . GLU A 1 36 ? 7.798 21.928 -9.074 1.00 30.34 36 GLU A CA 7
ATOM 11524 C C . GLU A 1 36 ? 8.896 22.701 -8.336 1.00 60.43 36 GLU A C 7
ATOM 11525 O O . GLU A 1 36 ? 10.059 22.352 -8.395 1.00 64.32 36 GLU A O 7
ATOM 11537 N N . VAL A 1 37 ? 8.537 23.746 -7.646 1.00 43.11 37 VAL A N 7
ATOM 11538 C CA . VAL A 1 37 ? 9.562 24.539 -6.908 1.00 13.03 37 VAL A CA 7
ATOM 11539 C C . VAL A 1 37 ? 10.071 23.750 -5.697 1.00 42.24 37 VAL A C 7
ATOM 11540 O O . VAL A 1 37 ? 9.317 23.390 -4.815 1.00 51.34 37 VAL A O 7
ATOM 11553 N N . ALA A 1 38 ? 11.348 23.477 -5.650 1.00 21.02 38 ALA A N 7
ATOM 11554 C CA . ALA A 1 38 ? 11.906 22.710 -4.500 1.00 11.22 38 ALA A CA 7
ATOM 11555 C C . ALA A 1 38 ? 12.402 23.670 -3.413 1.00 53.04 38 ALA A C 7
ATOM 11556 O O . ALA A 1 38 ? 12.110 23.505 -2.246 1.00 74.43 38 ALA A O 7
ATOM 11563 N N . VAL A 1 39 ? 13.148 24.672 -3.790 1.00 32.41 39 VAL A N 7
ATOM 11564 C CA . VAL A 1 39 ? 13.662 25.641 -2.781 1.00 22.41 39 VAL A CA 7
ATOM 11565 C C . VAL A 1 39 ? 13.166 27.050 -3.103 1.00 12.20 39 VAL A C 7
ATOM 11566 O O . VAL A 1 39 ? 13.427 27.584 -4.163 1.00 52.23 39 VAL A O 7
ATOM 11579 N N . SER A 1 40 ? 12.447 27.656 -2.199 1.00 54.05 40 SER A N 7
ATOM 11580 C CA . SER A 1 40 ? 11.931 29.029 -2.458 1.00 52.12 40 SER A CA 7
ATOM 11581 C C . SER A 1 40 ? 12.711 30.053 -1.632 1.00 0.53 40 SER A C 7
ATOM 11582 O O . SER A 1 40 ? 12.530 30.176 -0.437 1.00 41.12 40 SER A O 7
ATOM 11590 N N . ASP A 1 41 ? 13.579 30.790 -2.268 1.00 60.12 41 ASP A N 7
ATOM 11591 C CA . ASP A 1 41 ? 14.382 31.812 -1.540 1.00 23.55 41 ASP A CA 7
ATOM 11592 C C . ASP A 1 41 ? 14.364 33.131 -2.309 1.00 34.35 41 ASP A C 7
ATOM 11593 O O . ASP A 1 41 ? 14.297 33.149 -3.521 1.00 71.52 41 ASP A O 7
ATOM 11602 N N . ALA A 1 42 ? 14.408 34.234 -1.621 1.00 2.34 42 ALA A N 7
ATOM 11603 C CA . ALA A 1 42 ? 14.375 35.540 -2.334 1.00 0.40 42 ALA A CA 7
ATOM 11604 C C . ALA A 1 42 ? 15.562 36.429 -1.943 1.00 53.14 42 ALA A C 7
ATOM 11605 O O . ALA A 1 42 ? 15.400 37.610 -1.715 1.00 71.31 42 ALA A O 7
ATOM 11612 N N . PRO A 1 43 ? 16.724 35.835 -1.899 1.00 21.41 43 PRO A N 7
ATOM 11613 C CA . PRO A 1 43 ? 17.950 36.595 -1.559 1.00 74.22 43 PRO A CA 7
ATOM 11614 C C . PRO A 1 43 ? 18.353 37.477 -2.741 1.00 31.24 43 PRO A C 7
ATOM 11615 O O . PRO A 1 43 ? 18.757 38.612 -2.576 1.00 62.41 43 PRO A O 7
ATOM 11626 N N . SER A 1 44 ? 18.239 36.961 -3.935 1.00 40.21 44 SER A N 7
ATOM 11627 C CA . SER A 1 44 ? 18.608 37.762 -5.138 1.00 75.51 44 SER A CA 7
ATOM 11628 C C . SER A 1 44 ? 17.429 37.813 -6.115 1.00 54.34 44 SER A C 7
ATOM 11629 O O . SER A 1 44 ? 17.309 38.726 -6.907 1.00 15.51 44 SER A O 7
ATOM 11637 N N . GLY A 1 45 ? 16.559 36.839 -6.067 1.00 14.41 45 GLY A N 7
ATOM 11638 C CA . GLY A 1 45 ? 15.391 36.836 -6.994 1.00 55.23 45 GLY A CA 7
ATOM 11639 C C . GLY A 1 45 ? 15.405 35.559 -7.836 1.00 61.43 45 GLY A C 7
ATOM 11640 O O . GLY A 1 45 ? 14.917 35.534 -8.949 1.00 53.20 45 GLY A O 7
ATOM 11644 N N . GLN A 1 46 ? 15.961 34.498 -7.318 1.00 33.41 46 GLN A N 7
ATOM 11645 C CA . GLN A 1 46 ? 16.004 33.224 -8.096 1.00 70.33 46 GLN A CA 7
ATOM 11646 C C . GLN A 1 46 ? 15.500 32.056 -7.242 1.00 52.34 46 GLN A C 7
ATOM 11647 O O . GLN A 1 46 ? 15.862 31.915 -6.090 1.00 75.11 46 GLN A O 7
ATOM 11661 N N . LEU A 1 47 ? 14.673 31.214 -7.801 1.00 23.30 47 LEU A N 7
ATOM 11662 C CA . LEU A 1 47 ? 14.152 30.051 -7.024 1.00 32.53 47 LEU A CA 7
ATOM 11663 C C . LEU A 1 47 ? 14.576 28.741 -7.693 1.00 63.10 47 LEU A C 7
ATOM 11664 O O . LEU A 1 47 ? 14.908 28.711 -8.861 1.00 64.43 47 LEU A O 7
ATOM 11680 N N . ILE A 1 48 ? 14.567 27.658 -6.965 1.00 60.23 48 ILE A N 7
ATOM 11681 C CA . ILE A 1 48 ? 14.968 26.352 -7.567 1.00 11.24 48 ILE A CA 7
ATOM 11682 C C . ILE A 1 48 ? 13.731 25.494 -7.842 1.00 34.34 48 ILE A C 7
ATOM 11683 O O . ILE A 1 48 ? 12.941 25.224 -6.958 1.00 70.32 48 ILE A O 7
ATOM 11699 N N . VAL A 1 49 ? 13.555 25.063 -9.060 1.00 72.42 49 VAL A N 7
ATOM 11700 C CA . VAL A 1 49 ? 12.369 24.221 -9.391 1.00 12.04 49 VAL A CA 7
ATOM 11701 C C . VAL A 1 49 ? 12.802 22.980 -10.176 1.00 44.11 49 VAL A C 7
ATOM 11702 O O . VAL A 1 49 ? 13.516 23.073 -11.157 1.00 14.12 49 VAL A O 7
ATOM 11715 N N . VAL A 1 50 ? 12.378 21.822 -9.754 1.00 70.43 50 VAL A N 7
ATOM 11716 C CA . VAL A 1 50 ? 12.768 20.577 -10.477 1.00 75.43 50 VAL A CA 7
ATOM 11717 C C . VAL A 1 50 ? 11.618 20.102 -11.369 1.00 73.51 50 VAL A C 7
ATOM 11718 O O . VAL A 1 50 ? 10.459 20.303 -11.063 1.00 74.32 50 VAL A O 7
ATOM 11731 N N . VAL A 1 51 ? 11.927 19.471 -12.469 1.00 13.00 51 VAL A N 7
ATOM 11732 C CA . VAL A 1 51 ? 10.851 18.983 -13.377 1.00 61.35 51 VAL A CA 7
ATOM 11733 C C . VAL A 1 51 ? 11.185 17.580 -13.889 1.00 51.30 51 VAL A C 7
ATOM 11734 O O . VAL A 1 51 ? 12.325 17.264 -14.165 1.00 55.43 51 VAL A O 7
ATOM 11747 N N . GLU A 1 52 ? 10.200 16.734 -14.015 1.00 74.23 52 GLU A N 7
ATOM 11748 C CA . GLU A 1 52 ? 10.462 15.351 -14.508 1.00 20.33 52 GLU A CA 7
ATOM 11749 C C . GLU A 1 52 ? 9.646 15.079 -15.775 1.00 70.12 52 GLU A C 7
ATOM 11750 O O . GLU A 1 52 ? 8.541 15.559 -15.930 1.00 1.31 52 GLU A O 7
ATOM 11762 N N . ALA A 1 53 ? 10.182 14.310 -16.683 1.00 34.11 53 ALA A N 7
ATOM 11763 C CA . ALA A 1 53 ? 9.437 14.007 -17.937 1.00 53.31 53 ALA A CA 7
ATOM 11764 C C . ALA A 1 53 ? 9.952 12.706 -18.559 1.00 64.43 53 ALA A C 7
ATOM 11765 O O . ALA A 1 53 ? 10.889 12.102 -18.072 1.00 53.14 53 ALA A O 7
ATOM 11772 N N . GLU A 1 54 ? 9.348 12.269 -19.631 1.00 35.23 54 GLU A N 7
ATOM 11773 C CA . GLU A 1 54 ? 9.805 11.008 -20.282 1.00 12.00 54 GLU A CA 7
ATOM 11774 C C . GLU A 1 54 ? 11.331 10.996 -20.400 1.00 23.31 54 GLU A C 7
ATOM 11775 O O . GLU A 1 54 ? 11.981 10.028 -20.057 1.00 43.40 54 GLU A O 7
ATOM 11787 N N . ASP A 1 55 ? 11.907 12.063 -20.882 1.00 42.11 55 ASP A N 7
ATOM 11788 C CA . ASP A 1 55 ? 13.391 12.111 -21.020 1.00 62.43 55 ASP A CA 7
ATOM 11789 C C . ASP A 1 55 ? 13.878 13.563 -21.003 1.00 52.23 55 ASP A C 7
ATOM 11790 O O . ASP A 1 55 ? 13.117 14.480 -20.761 1.00 24.43 55 ASP A O 7
ATOM 11799 N N . SER A 1 56 ? 15.139 13.778 -21.260 1.00 73.32 56 SER A N 7
ATOM 11800 C CA . SER A 1 56 ? 15.672 15.169 -21.260 1.00 13.44 56 SER A CA 7
ATOM 11801 C C . SER A 1 56 ? 14.956 16.011 -22.321 1.00 65.23 56 SER A C 7
ATOM 11802 O O . SER A 1 56 ? 14.662 17.170 -22.112 1.00 43.10 56 SER A O 7
ATOM 11810 N N . GLU A 1 57 ? 14.674 15.432 -23.456 1.00 43.35 57 GLU A N 7
ATOM 11811 C CA . GLU A 1 57 ? 13.978 16.200 -24.530 1.00 34.12 57 GLU A CA 7
ATOM 11812 C C . GLU A 1 57 ? 12.755 16.922 -23.955 1.00 24.13 57 GLU A C 7
ATOM 11813 O O . GLU A 1 57 ? 12.526 18.084 -24.227 1.00 34.04 57 GLU A O 7
ATOM 11825 N N . THR A 1 58 ? 11.973 16.245 -23.161 1.00 72.12 58 THR A N 7
ATOM 11826 C CA . THR A 1 58 ? 10.769 16.894 -22.569 1.00 34.42 58 THR A CA 7
ATOM 11827 C C . THR A 1 58 ? 11.175 17.798 -21.402 1.00 12.44 58 THR A C 7
ATOM 11828 O O . THR A 1 58 ? 10.575 18.828 -21.162 1.00 75.34 58 THR A O 7
ATOM 11839 N N . LEU A 1 59 ? 12.192 17.423 -20.676 1.00 11.11 59 LEU A N 7
ATOM 11840 C CA . LEU A 1 59 ? 12.639 18.263 -19.527 1.00 34.23 59 LEU A CA 7
ATOM 11841 C C . LEU A 1 59 ? 13.124 19.624 -20.026 1.00 11.43 59 LEU A C 7
ATOM 11842 O O . LEU A 1 59 ? 12.800 20.653 -19.466 1.00 42.13 59 LEU A O 7
ATOM 11858 N N . ILE A 1 60 ? 13.901 19.639 -21.076 1.00 15.33 60 ILE A N 7
ATOM 11859 C CA . ILE A 1 60 ? 14.405 20.936 -21.609 1.00 1.14 60 ILE A CA 7
ATOM 11860 C C . ILE A 1 60 ? 13.238 21.754 -22.163 1.00 70.15 60 ILE A C 7
ATOM 11861 O O . ILE A 1 60 ? 13.261 22.966 -22.167 1.00 0.31 60 ILE A O 7
ATOM 11877 N N . GLN A 1 61 ? 12.211 21.092 -22.619 1.00 13.11 61 GLN A N 7
ATOM 11878 C CA . GLN A 1 61 ? 11.033 21.825 -23.161 1.00 41.13 61 GLN A CA 7
ATOM 11879 C C . GLN A 1 61 ? 10.550 22.859 -22.142 1.00 70.23 61 GLN A C 7
ATOM 11880 O O . GLN A 1 61 ? 10.261 23.991 -22.479 1.00 22.43 61 GLN A O 7
ATOM 11894 N N . THR A 1 62 ? 10.454 22.478 -20.898 1.00 65.23 62 THR A N 7
ATOM 11895 C CA . THR A 1 62 ? 9.982 23.435 -19.854 1.00 60.45 62 THR A CA 7
ATOM 11896 C C . THR A 1 62 ? 10.862 24.690 -19.839 1.00 54.32 62 THR A C 7
ATOM 11897 O O . THR A 1 62 ? 10.376 25.795 -19.701 1.00 44.34 62 THR A O 7
ATOM 11908 N N . ILE A 1 63 ? 12.149 24.529 -19.977 1.00 10.14 63 ILE A N 7
ATOM 11909 C CA . ILE A 1 63 ? 13.055 25.714 -19.965 1.00 74.24 63 ILE A CA 7
ATOM 11910 C C . ILE A 1 63 ? 12.531 26.792 -20.921 1.00 72.40 63 ILE A C 7
ATOM 11911 O O . ILE A 1 63 ? 12.644 27.972 -20.658 1.00 41.45 63 ILE A O 7
ATOM 11927 N N . GLU A 1 64 ? 11.966 26.401 -22.030 1.00 74.52 64 GLU A N 7
ATOM 11928 C CA . GLU A 1 64 ? 11.448 27.419 -22.986 1.00 64.43 64 GLU A CA 7
ATOM 11929 C C . GLU A 1 64 ? 10.526 28.396 -22.251 1.00 4.13 64 GLU A C 7
ATOM 11930 O O . GLU A 1 64 ? 10.458 29.565 -22.576 1.00 30.23 64 GLU A O 7
ATOM 11942 N N . SER A 1 65 ? 9.826 27.927 -21.255 1.00 41.21 65 SER A N 7
ATOM 11943 C CA . SER A 1 65 ? 8.920 28.826 -20.488 1.00 75.45 65 SER A CA 7
ATOM 11944 C C . SER A 1 65 ? 9.734 29.834 -19.672 1.00 14.31 65 SER A C 7
ATOM 11945 O O . SER A 1 65 ? 9.549 31.031 -19.780 1.00 25.41 65 SER A O 7
ATOM 11953 N N . VAL A 1 66 ? 10.623 29.355 -18.846 1.00 4.12 66 VAL A N 7
ATOM 11954 C CA . VAL A 1 66 ? 11.446 30.275 -18.005 1.00 75.10 66 VAL A CA 7
ATOM 11955 C C . VAL A 1 66 ? 12.379 31.127 -18.872 1.00 43.04 66 VAL A C 7
ATOM 11956 O O . VAL A 1 66 ? 12.542 32.310 -18.643 1.00 62.32 66 VAL A O 7
ATOM 11969 N N . ARG A 1 67 ? 12.998 30.541 -19.858 1.00 62.31 67 ARG A N 7
ATOM 11970 C CA . ARG A 1 67 ? 13.923 31.324 -20.728 1.00 71.23 67 ARG A CA 7
ATOM 11971 C C . ARG A 1 67 ? 13.149 32.386 -21.513 1.00 0.22 67 ARG A C 7
ATOM 11972 O O . ARG A 1 67 ? 13.606 33.498 -21.682 1.00 51.42 67 ARG A O 7
ATOM 11993 N N . ASN A 1 68 ? 11.986 32.052 -22.006 1.00 3.42 68 ASN A N 7
ATOM 11994 C CA . ASN A 1 68 ? 11.201 33.048 -22.790 1.00 61.41 68 ASN A CA 7
ATOM 11995 C C . ASN A 1 68 ? 10.548 34.074 -21.857 1.00 54.23 68 ASN A C 7
ATOM 11996 O O . ASN A 1 68 ? 10.187 35.157 -22.273 1.00 21.04 68 ASN A O 7
ATOM 12007 N N . VAL A 1 69 ? 10.397 33.746 -20.604 1.00 2.34 69 VAL A N 7
ATOM 12008 C CA . VAL A 1 69 ? 9.772 34.717 -19.657 1.00 65.00 69 VAL A CA 7
ATOM 12009 C C . VAL A 1 69 ? 10.701 35.919 -19.456 1.00 31.11 69 VAL A C 7
ATOM 12010 O O . VAL A 1 69 ? 11.852 35.775 -19.101 1.00 31.40 69 VAL A O 7
ATOM 12023 N N . GLU A 1 70 ? 10.208 37.106 -19.688 1.00 74.43 70 GLU A N 7
ATOM 12024 C CA . GLU A 1 70 ? 11.064 38.316 -19.517 1.00 3.24 70 GLU A CA 7
ATOM 12025 C C . GLU A 1 70 ? 11.568 38.418 -18.075 1.00 0.05 70 GLU A C 7
ATOM 12026 O O . GLU A 1 70 ? 12.744 38.597 -17.832 1.00 4.41 70 GLU A O 7
ATOM 12038 N N . GLY A 1 71 ? 10.690 38.306 -17.118 1.00 54.13 71 GLY A N 7
ATOM 12039 C CA . GLY A 1 71 ? 11.124 38.400 -15.695 1.00 54.13 71 GLY A CA 7
ATOM 12040 C C . GLY A 1 71 ? 12.363 37.529 -15.478 1.00 42.51 71 GLY A C 7
ATOM 12041 O O . GLY A 1 71 ? 13.219 37.843 -14.675 1.00 71.32 71 GLY A O 7
ATOM 12045 N N . VAL A 1 72 ? 12.463 36.437 -16.185 1.00 2.41 72 VAL A N 7
ATOM 12046 C CA . VAL A 1 72 ? 13.647 35.547 -16.013 1.00 73.55 72 VAL A CA 7
ATOM 12047 C C . VAL A 1 72 ? 14.865 36.139 -16.726 1.00 61.44 72 VAL A C 7
ATOM 12048 O O . VAL A 1 72 ? 14.883 36.283 -17.932 1.00 12.02 72 VAL A O 7
ATOM 12061 N N . LEU A 1 73 ? 15.885 36.482 -15.989 1.00 22.15 73 LEU A N 7
ATOM 12062 C CA . LEU A 1 73 ? 17.103 37.064 -16.622 1.00 51.10 73 LEU A CA 7
ATOM 12063 C C . LEU A 1 73 ? 18.191 35.993 -16.758 1.00 33.02 73 LEU A C 7
ATOM 12064 O O . LEU A 1 73 ? 19.089 36.109 -17.567 1.00 5.31 73 LEU A O 7
ATOM 12080 N N . ALA A 1 74 ? 18.116 34.955 -15.971 1.00 44.34 74 ALA A N 7
ATOM 12081 C CA . ALA A 1 74 ? 19.147 33.880 -16.056 1.00 53.34 74 ALA A CA 7
ATOM 12082 C C . ALA A 1 74 ? 18.529 32.523 -15.703 1.00 51.51 74 ALA A C 7
ATOM 12083 O O . ALA A 1 74 ? 17.389 32.438 -15.295 1.00 11.51 74 ALA A O 7
ATOM 12090 N N . VAL A 1 75 ? 19.277 31.464 -15.857 1.00 74.31 75 VAL A N 7
ATOM 12091 C CA . VAL A 1 75 ? 18.732 30.114 -15.532 1.00 31.05 75 VAL A CA 7
ATOM 12092 C C . VAL A 1 75 ? 19.875 29.109 -15.362 1.00 5.44 75 VAL A C 7
ATOM 12093 O O . VAL A 1 75 ? 20.634 28.858 -16.278 1.00 62.32 75 VAL A O 7
ATOM 12106 N N . SER A 1 76 ? 20.007 28.535 -14.197 1.00 12.13 76 SER A N 7
ATOM 12107 C CA . SER A 1 76 ? 21.102 27.549 -13.971 1.00 61.44 76 SER A CA 7
ATOM 12108 C C . SER A 1 76 ? 20.528 26.223 -13.463 1.00 55.35 76 SER A C 7
ATOM 12109 O O . SER A 1 76 ? 20.209 26.080 -12.299 1.00 1.33 76 SER A O 7
ATOM 12117 N N . LEU A 1 77 ? 20.393 25.254 -14.326 1.00 24.34 77 LEU A N 7
ATOM 12118 C CA . LEU A 1 77 ? 19.840 23.938 -13.890 1.00 42.40 77 LEU A CA 7
ATOM 12119 C C . LEU A 1 77 ? 20.935 22.870 -13.914 1.00 43.04 77 LEU A C 7
ATOM 12120 O O . LEU A 1 77 ? 21.330 22.395 -14.962 1.00 34.14 77 LEU A O 7
ATOM 12136 N N . VAL A 1 78 ? 21.433 22.489 -12.769 1.00 74.54 78 VAL A N 7
ATOM 12137 C CA . VAL A 1 78 ? 22.503 21.450 -12.730 1.00 13.53 78 VAL A CA 7
ATOM 12138 C C . VAL A 1 78 ? 22.270 20.492 -11.558 1.00 53.20 78 VAL A C 7
ATOM 12139 O O . VAL A 1 78 ? 22.691 20.741 -10.448 1.00 74.21 78 VAL A O 7
ATOM 12152 N N . TYR A 1 79 ? 21.601 19.399 -11.800 1.00 65.55 79 TYR A N 7
ATOM 12153 C CA . TYR A 1 79 ? 21.342 18.425 -10.701 1.00 14.12 79 TYR A CA 7
ATOM 12154 C C . TYR A 1 79 ? 20.577 17.211 -11.238 1.00 5.43 79 TYR A C 7
ATOM 12155 O O . TYR A 1 79 ? 19.405 17.292 -11.547 1.00 12.02 79 TYR A O 7
ATOM 12173 N N . HIS A 1 80 ? 21.230 16.087 -11.349 1.00 14.23 80 HIS A N 7
ATOM 12174 C CA . HIS A 1 80 ? 20.538 14.870 -11.862 1.00 4.21 80 HIS A CA 7
ATOM 12175 C C . HIS A 1 80 ? 20.157 13.952 -10.699 1.00 70.31 80 HIS A C 7
ATOM 12176 O O . HIS A 1 80 ? 20.985 13.585 -9.888 1.00 34.51 80 HIS A O 7
ATOM 12190 N N . GLN A 1 81 ? 18.911 13.577 -10.610 1.00 33.21 81 GLN A N 7
ATOM 12191 C CA . GLN A 1 81 ? 18.479 12.682 -9.497 1.00 2.35 81 GLN A CA 7
ATOM 12192 C C . GLN A 1 81 ? 17.578 11.567 -10.035 1.00 13.21 81 GLN A C 7
ATOM 12193 O O . GLN A 1 81 ? 16.464 11.804 -10.457 1.00 33.55 81 GLN A O 7
ATOM 12207 N N . GLN A 1 82 ? 18.052 10.351 -10.024 1.00 21.23 82 GLN A N 7
ATOM 12208 C CA . GLN A 1 82 ? 17.224 9.221 -10.534 1.00 15.11 82 GLN A CA 7
ATOM 12209 C C . GLN A 1 82 ? 17.765 7.888 -10.015 1.00 40.11 82 GLN A C 7
ATOM 12210 O O . GLN A 1 82 ? 18.958 7.667 -9.969 1.00 73.24 82 GLN A O 7
ATOM 12224 N N . GLU A 1 83 ? 16.893 7.001 -9.624 1.00 24.42 83 GLU A N 7
ATOM 12225 C CA . GLU A 1 83 ? 17.356 5.679 -9.108 1.00 33.44 83 GLU A CA 7
ATOM 12226 C C . GLU A 1 83 ? 17.146 4.593 -10.166 1.00 74.31 83 GLU A C 7
ATOM 12227 O O . GLU A 1 83 ? 16.190 4.622 -10.916 1.00 55.11 83 GLU A O 7
ATOM 12239 N N . GLU A 1 84 ? 18.030 3.636 -10.233 1.00 41.02 84 GLU A N 7
ATOM 12240 C CA . GLU A 1 84 ? 17.878 2.549 -11.244 1.00 15.22 84 GLU A CA 7
ATOM 12241 C C . GLU A 1 84 ? 18.894 1.435 -10.980 1.00 2.14 84 GLU A C 7
ATOM 12242 O O . GLU A 1 84 ? 18.617 0.269 -11.181 1.00 45.31 84 GLU A O 7
ATOM 12254 N N . GLN A 1 85 ? 20.070 1.784 -10.532 1.00 52.42 85 GLN A N 7
ATOM 12255 C CA . GLN A 1 85 ? 21.102 0.744 -10.258 1.00 30.02 85 GLN A CA 7
ATOM 12256 C C . GLN A 1 85 ? 22.351 1.384 -9.647 1.00 32.22 85 GLN A C 7
ATOM 12257 O O . GLN A 1 85 ? 23.442 1.259 -10.165 1.00 52.15 85 GLN A O 7
ATOM 12271 N N . GLY A 1 86 ? 22.199 2.069 -8.547 1.00 43.21 86 GLY A N 7
ATOM 12272 C CA . GLY A 1 86 ? 23.378 2.717 -7.904 1.00 23.34 86 GLY A CA 7
ATOM 12273 C C . GLY A 1 86 ? 23.154 2.800 -6.392 1.00 43.14 86 GLY A C 7
ATOM 12274 O O . GLY A 1 86 ? 22.673 1.869 -5.775 1.00 0.40 86 GLY A O 7
ATOM 12278 N N . GLU A 1 87 ? 23.498 3.906 -5.793 1.00 2.44 87 GLU A N 7
ATOM 12279 C CA . GLU A 1 87 ? 23.303 4.047 -4.320 1.00 52.42 87 GLU A CA 7
ATOM 12280 C C . GLU A 1 87 ? 24.213 3.073 -3.570 1.00 61.14 87 GLU A C 7
ATOM 12281 O O . GLU A 1 87 ? 23.791 2.388 -2.659 1.00 55.35 87 GLU A O 7
ATOM 12293 N N . GLU A 1 88 ? 25.462 3.003 -3.943 1.00 42.12 88 GLU A N 7
ATOM 12294 C CA . GLU A 1 88 ? 26.397 2.074 -3.249 1.00 22.10 88 GLU A CA 7
ATOM 12295 C C . GLU A 1 88 ? 26.404 2.356 -1.745 1.00 45.24 88 GLU A C 7
ATOM 12296 O O . GLU A 1 88 ? 25.532 3.023 -1.225 1.00 23.43 88 GLU A O 7
ATOM 12308 N N . THR A 1 89 ? 27.383 1.853 -1.043 1.00 1.24 89 THR A N 7
ATOM 12309 C CA . THR A 1 89 ? 27.446 2.094 0.428 1.00 51.51 89 THR A CA 7
ATOM 12310 C C . THR A 1 89 ? 27.103 3.558 0.743 1.00 55.10 89 THR A C 7
ATOM 12311 O O . THR A 1 89 ? 26.204 3.826 1.515 1.00 12.13 89 THR A O 7
ATOM 12322 N N . PRO A 1 90 ? 27.827 4.460 0.132 1.00 61.51 90 PRO A N 7
ATOM 12323 C CA . PRO A 1 90 ? 27.583 5.907 0.358 1.00 34.14 90 PRO A CA 7
ATOM 12324 C C . PRO A 1 90 ? 26.259 6.332 -0.287 1.00 63.40 90 PRO A C 7
ATOM 12325 O O . PRO A 1 90 ? 25.248 6.276 0.390 1.00 33.21 90 PRO A O 7
ATOM 12336 N N . MET B 2 1 ? -0.417 13.273 4.264 1.00 65.42 1 MET B N 7
ATOM 12337 C CA . MET B 2 1 ? 0.573 13.375 3.152 1.00 31.31 1 MET B CA 7
ATOM 12338 C C . MET B 2 1 ? 1.998 13.267 3.702 1.00 70.22 1 MET B C 7
ATOM 12339 O O . MET B 2 1 ? 2.740 12.368 3.359 1.00 21.23 1 MET B O 7
ATOM 12352 N N . LYS B 2 2 ? 2.387 14.177 4.554 1.00 40.34 2 LYS B N 7
ATOM 12353 C CA . LYS B 2 2 ? 3.764 14.125 5.123 1.00 14.15 2 LYS B CA 7
ATOM 12354 C C . LYS B 2 2 ? 4.802 14.204 4.002 1.00 21.12 2 LYS B C 7
ATOM 12355 O O . LYS B 2 2 ? 4.530 13.875 2.865 1.00 14.43 2 LYS B O 7
ATOM 12374 N N . LEU B 2 3 ? 5.992 14.640 4.314 1.00 64.04 3 LEU B N 7
ATOM 12375 C CA . LEU B 2 3 ? 7.048 14.740 3.267 1.00 34.42 3 LEU B CA 7
ATOM 12376 C C . LEU B 2 3 ? 8.006 13.552 3.368 1.00 65.01 3 LEU B C 7
ATOM 12377 O O . LEU B 2 3 ? 8.201 12.988 4.427 1.00 51.44 3 LEU B O 7
ATOM 12393 N N . SER B 2 4 ? 8.605 13.167 2.276 1.00 54.03 4 SER B N 7
ATOM 12394 C CA . SER B 2 4 ? 9.551 12.015 2.313 1.00 52.14 4 SER B CA 7
ATOM 12395 C C . SER B 2 4 ? 10.507 12.076 1.119 1.00 5.42 4 SER B C 7
ATOM 12396 O O . SER B 2 4 ? 11.060 11.079 0.701 1.00 1.52 4 SER B O 7
ATOM 12404 N N . ARG B 2 5 ? 10.707 13.243 0.567 1.00 34.32 5 ARG B N 7
ATOM 12405 C CA . ARG B 2 5 ? 11.628 13.367 -0.598 1.00 22.30 5 ARG B CA 7
ATOM 12406 C C . ARG B 2 5 ? 12.102 14.815 -0.746 1.00 23.03 5 ARG B C 7
ATOM 12407 O O . ARG B 2 5 ? 13.286 15.094 -0.752 1.00 12.42 5 ARG B O 7
ATOM 12428 N N . ARG B 2 6 ? 11.189 15.740 -0.867 1.00 42.15 6 ARG B N 7
ATOM 12429 C CA . ARG B 2 6 ? 11.591 17.169 -1.017 1.00 30.41 6 ARG B CA 7
ATOM 12430 C C . ARG B 2 6 ? 12.556 17.564 0.104 1.00 2.13 6 ARG B C 7
ATOM 12431 O O . ARG B 2 6 ? 13.326 18.496 -0.028 1.00 73.44 6 ARG B O 7
ATOM 12452 N N . SER B 2 7 ? 12.524 16.863 1.204 1.00 43.03 7 SER B N 7
ATOM 12453 C CA . SER B 2 7 ? 13.444 17.199 2.328 1.00 51.23 7 SER B CA 7
ATOM 12454 C C . SER B 2 7 ? 14.846 16.676 2.019 1.00 23.43 7 SER B C 7
ATOM 12455 O O . SER B 2 7 ? 15.837 17.332 2.276 1.00 51.12 7 SER B O 7
ATOM 12463 N N . PHE B 2 8 ? 14.936 15.500 1.462 1.00 52.12 8 PHE B N 7
ATOM 12464 C CA . PHE B 2 8 ? 16.269 14.931 1.127 1.00 52.14 8 PHE B CA 7
ATOM 12465 C C . PHE B 2 8 ? 16.772 15.533 -0.192 1.00 22.43 8 PHE B C 7
ATOM 12466 O O . PHE B 2 8 ? 17.940 15.832 -0.345 1.00 33.44 8 PHE B O 7
ATOM 12483 N N . MET B 2 9 ? 15.895 15.714 -1.142 1.00 44.41 9 MET B N 7
ATOM 12484 C CA . MET B 2 9 ? 16.321 16.299 -2.445 1.00 55.23 9 MET B CA 7
ATOM 12485 C C . MET B 2 9 ? 16.789 17.744 -2.248 1.00 21.43 9 MET B C 7
ATOM 12486 O O . MET B 2 9 ? 17.871 18.116 -2.656 1.00 72.14 9 MET B O 7
ATOM 12500 N N . LYS B 2 10 ? 15.984 18.558 -1.622 1.00 32.53 10 LYS B N 7
ATOM 12501 C CA . LYS B 2 10 ? 16.387 19.975 -1.397 1.00 13.02 10 LYS B CA 7
ATOM 12502 C C . LYS B 2 10 ? 17.766 20.027 -0.736 1.00 0.41 10 LYS B C 7
ATOM 12503 O O . LYS B 2 10 ? 18.555 20.917 -0.992 1.00 12.35 10 LYS B O 7
ATOM 12522 N N . ALA B 2 11 ? 18.066 19.079 0.109 1.00 2.13 11 ALA B N 7
ATOM 12523 C CA . ALA B 2 11 ? 19.396 19.073 0.783 1.00 64.32 11 ALA B CA 7
ATOM 12524 C C . ALA B 2 11 ? 20.508 18.920 -0.258 1.00 33.24 11 ALA B C 7
ATOM 12525 O O . ALA B 2 11 ? 21.501 19.621 -0.228 1.00 14.22 11 ALA B O 7
ATOM 12532 N N . ASN B 2 12 ? 20.348 18.009 -1.179 1.00 40.33 12 ASN B N 7
ATOM 12533 C CA . ASN B 2 12 ? 21.393 17.813 -2.224 1.00 72.04 12 ASN B CA 7
ATOM 12534 C C . ASN B 2 12 ? 21.207 18.832 -3.352 1.00 61.41 12 ASN B C 7
ATOM 12535 O O . ASN B 2 12 ? 22.160 19.366 -3.885 1.00 10.43 12 ASN B O 7
ATOM 12546 N N . ALA B 2 13 ? 19.984 19.105 -3.721 1.00 25.34 13 ALA B N 7
ATOM 12547 C CA . ALA B 2 13 ? 19.737 20.089 -4.813 1.00 40.12 13 ALA B CA 7
ATOM 12548 C C . ALA B 2 13 ? 20.419 21.419 -4.491 1.00 1.00 13 ALA B C 7
ATOM 12549 O O . ALA B 2 13 ? 21.107 21.990 -5.314 1.00 40.25 13 ALA B O 7
ATOM 12556 N N . VAL B 2 14 ? 20.234 21.917 -3.302 1.00 11.51 14 VAL B N 7
ATOM 12557 C CA . VAL B 2 14 ? 20.872 23.212 -2.933 1.00 15.03 14 VAL B CA 7
ATOM 12558 C C . VAL B 2 14 ? 22.392 23.112 -3.084 1.00 40.31 14 VAL B C 7
ATOM 12559 O O . VAL B 2 14 ? 23.060 24.080 -3.393 1.00 75.33 14 VAL B O 7
ATOM 12572 N N . ALA B 2 15 ? 22.942 21.948 -2.876 1.00 10.24 15 ALA B N 7
ATOM 12573 C CA . ALA B 2 15 ? 24.418 21.788 -3.011 1.00 62.31 15 ALA B CA 7
ATOM 12574 C C . ALA B 2 15 ? 24.842 22.043 -4.461 1.00 22.12 15 ALA B C 7
ATOM 12575 O O . ALA B 2 15 ? 25.917 22.544 -4.725 1.00 23.21 15 ALA B O 7
ATOM 12582 N N . ALA B 2 16 ? 24.002 21.705 -5.400 1.00 22.31 16 ALA B N 7
ATOM 12583 C CA . ALA B 2 16 ? 24.354 21.931 -6.832 1.00 1.31 16 ALA B CA 7
ATOM 12584 C C . ALA B 2 16 ? 23.836 23.297 -7.290 1.00 34.11 16 ALA B C 7
ATOM 12585 O O . ALA B 2 16 ? 24.218 23.801 -8.327 1.00 63.04 16 ALA B O 7
ATOM 12592 N N . ALA B 2 17 ? 22.971 23.901 -6.521 1.00 64.40 17 ALA B N 7
ATOM 12593 C CA . ALA B 2 17 ? 22.431 25.235 -6.909 1.00 2.42 17 ALA B CA 7
ATOM 12594 C C . ALA B 2 17 ? 23.185 26.341 -6.166 1.00 14.02 17 ALA B C 7
ATOM 12595 O O . ALA B 2 17 ? 23.234 27.474 -6.603 1.00 53.13 17 ALA B O 7
ATOM 12602 N N . ALA B 2 18 ? 23.774 26.021 -5.046 1.00 55.00 18 ALA B N 7
ATOM 12603 C CA . ALA B 2 18 ? 24.525 27.052 -4.277 1.00 5.44 18 ALA B CA 7
ATOM 12604 C C . ALA B 2 18 ? 25.949 27.183 -4.826 1.00 3.12 18 ALA B C 7
ATOM 12605 O O . ALA B 2 18 ? 26.412 28.265 -5.127 1.00 74.13 18 ALA B O 7
ATOM 12612 N N . ALA B 2 19 ? 26.647 26.088 -4.959 1.00 52.21 19 ALA B N 7
ATOM 12613 C CA . ALA B 2 19 ? 28.038 26.150 -5.491 1.00 54.42 19 ALA B CA 7
ATOM 12614 C C . ALA B 2 19 ? 28.015 26.502 -6.981 1.00 4.33 19 ALA B C 7
ATOM 12615 O O . ALA B 2 19 ? 29.033 26.795 -7.575 1.00 74.03 19 ALA B O 7
ATOM 12622 N N . ALA B 2 20 ? 26.859 26.478 -7.586 1.00 25.24 20 ALA B N 7
ATOM 12623 C CA . ALA B 2 20 ? 26.769 26.813 -9.036 1.00 53.24 20 ALA B CA 7
ATOM 12624 C C . ALA B 2 20 ? 26.071 28.163 -9.222 1.00 11.22 20 ALA B C 7
ATOM 12625 O O . ALA B 2 20 ? 26.578 29.051 -9.876 1.00 1.41 20 ALA B O 7
ATOM 12632 N N . ALA B 2 21 ? 24.910 28.323 -8.645 1.00 40.42 21 ALA B N 7
ATOM 12633 C CA . ALA B 2 21 ? 24.181 29.618 -8.786 1.00 24.51 21 ALA B CA 7
ATOM 12634 C C . ALA B 2 21 ? 24.567 30.563 -7.645 1.00 32.01 21 ALA B C 7
ATOM 12635 O O . ALA B 2 21 ? 23.926 31.571 -7.418 1.00 33.11 21 ALA B O 7
ATOM 12642 N N . GLY B 2 22 ? 25.609 30.248 -6.927 1.00 72.41 22 GLY B N 7
ATOM 12643 C CA . GLY B 2 22 ? 26.034 31.128 -5.802 1.00 73.11 22 GLY B CA 7
ATOM 12644 C C . GLY B 2 22 ? 24.866 31.328 -4.836 1.00 60.02 22 GLY B C 7
ATOM 12645 O O . GLY B 2 22 ? 24.779 32.329 -4.154 1.00 34.30 22 GLY B O 7
ATOM 12649 N N . LEU B 2 23 ? 23.966 30.385 -4.772 1.00 24.42 23 LEU B N 7
ATOM 12650 C CA . LEU B 2 23 ? 22.805 30.525 -3.848 1.00 64.04 23 LEU B CA 7
ATOM 12651 C C . LEU B 2 23 ? 23.265 30.408 -2.394 1.00 41.30 23 LEU B C 7
ATOM 12652 O O . LEU B 2 23 ? 24.434 30.532 -2.087 1.00 53.54 23 LEU B O 7
ATOM 12668 N N . SER B 2 24 ? 22.351 30.169 -1.497 1.00 21.53 24 SER B N 7
ATOM 12669 C CA . SER B 2 24 ? 22.726 30.044 -0.059 1.00 71.41 24 SER B CA 7
ATOM 12670 C C . SER B 2 24 ? 23.226 28.625 0.239 1.00 51.33 24 SER B C 7
ATOM 12671 O O . SER B 2 24 ? 22.989 27.702 -0.514 1.00 20.22 24 SER B O 7
ATOM 12679 N N . VAL B 2 25 ? 23.914 28.449 1.333 1.00 23.24 25 VAL B N 7
ATOM 12680 C CA . VAL B 2 25 ? 24.427 27.094 1.685 1.00 50.22 25 VAL B CA 7
ATOM 12681 C C . VAL B 2 25 ? 23.630 26.517 2.858 1.00 4.41 25 VAL B C 7
ATOM 12682 O O . VAL B 2 25 ? 24.048 26.604 3.995 1.00 21.21 25 VAL B O 7
ATOM 12695 N N . PRO B 2 26 ? 22.501 25.951 2.536 1.00 60.54 26 PRO B N 7
ATOM 12696 C CA . PRO B 2 26 ? 21.622 25.352 3.574 1.00 50.23 26 PRO B CA 7
ATOM 12697 C C . PRO B 2 26 ? 22.233 24.058 4.123 1.00 11.40 26 PRO B C 7
ATOM 12698 O O . PRO B 2 26 ? 22.974 24.072 5.085 1.00 41.43 26 PRO B O 7
ATOM 12709 N N . GLY B 2 27 ? 21.924 22.941 3.523 1.00 63.05 27 GLY B N 7
ATOM 12710 C CA . GLY B 2 27 ? 22.484 21.650 4.018 1.00 11.43 27 GLY B CA 7
ATOM 12711 C C . GLY B 2 27 ? 23.630 21.201 3.111 1.00 10.25 27 GLY B C 7
ATOM 12712 O O . GLY B 2 27 ? 23.733 20.044 2.755 1.00 12.34 27 GLY B O 7
ATOM 12716 N N . VAL B 2 28 ? 24.497 22.102 2.740 1.00 63.34 28 VAL B N 7
ATOM 12717 C CA . VAL B 2 28 ? 25.638 21.718 1.860 1.00 64.04 28 VAL B CA 7
ATOM 12718 C C . VAL B 2 28 ? 26.664 20.910 2.658 1.00 31.13 28 VAL B C 7
ATOM 12719 O O . VAL B 2 28 ? 27.415 20.125 2.111 1.00 75.13 28 VAL B O 7
ATOM 12732 N N . ALA B 2 29 ? 26.701 21.097 3.949 1.00 4.31 29 ALA B N 7
ATOM 12733 C CA . ALA B 2 29 ? 27.677 20.341 4.787 1.00 54.04 29 ALA B CA 7
ATOM 12734 C C . ALA B 2 29 ? 26.944 19.599 5.905 1.00 21.44 29 ALA B C 7
ATOM 12735 O O . ALA B 2 29 ? 27.525 18.812 6.629 1.00 2.10 29 ALA B O 7
ATOM 12742 N N . ARG B 2 30 ? 25.672 19.845 6.058 1.00 53.34 30 ARG B N 7
ATOM 12743 C CA . ARG B 2 30 ? 24.898 19.158 7.131 1.00 41.10 30 ARG B CA 7
ATOM 12744 C C . ARG B 2 30 ? 25.359 19.644 8.508 1.00 23.40 30 ARG B C 7
ATOM 12745 O O . ARG B 2 30 ? 26.333 19.165 9.053 1.00 43.12 30 ARG B O 7
ATOM 12766 N N . ALA B 2 31 ? 24.664 20.593 9.073 1.00 25.13 31 ALA B N 7
ATOM 12767 C CA . ALA B 2 31 ? 25.061 21.113 10.415 1.00 53.45 31 ALA B CA 7
ATOM 12768 C C . ALA B 2 31 ? 25.375 19.952 11.361 1.00 21.13 31 ALA B C 7
ATOM 12769 O O . ALA B 2 31 ? 26.229 20.051 12.219 1.00 65.31 31 ALA B O 7
ATOM 12776 N N . VAL B 2 32 ? 24.686 18.852 11.215 1.00 1.15 32 VAL B N 7
ATOM 12777 C CA . VAL B 2 32 ? 24.945 17.685 12.107 1.00 35.21 32 VAL B CA 7
ATOM 12778 C C . VAL B 2 32 ? 26.451 17.492 12.303 1.00 33.04 32 VAL B C 7
ATOM 12779 O O . VAL B 2 32 ? 26.896 16.971 13.307 1.00 12.22 32 VAL B O 7
ATOM 12792 N N . VAL B 2 33 ? 27.239 17.911 11.352 1.00 40.10 33 VAL B N 7
ATOM 12793 C CA . VAL B 2 33 ? 28.717 17.754 11.482 1.00 34.35 33 VAL B CA 7
ATOM 12794 C C . VAL B 2 33 ? 29.323 18.990 12.150 1.00 15.11 33 VAL B C 7
ATOM 12795 O O . VAL B 2 33 ? 29.398 20.051 11.561 1.00 43.34 33 VAL B O 7
ATOM 12808 N N . GLY B 2 34 ? 29.754 18.864 13.375 1.00 62.13 34 GLY B N 7
ATOM 12809 C CA . GLY B 2 34 ? 30.354 20.034 14.077 1.00 62.43 34 GLY B CA 7
ATOM 12810 C C . GLY B 2 34 ? 31.424 19.546 15.058 1.00 42.42 34 GLY B C 7
ATOM 12811 O O . GLY B 2 34 ? 31.323 19.751 16.251 1.00 2.13 34 GLY B O 7
ATOM 12815 N N . GLN B 2 35 ? 32.444 18.903 14.563 1.00 43.40 35 GLN B N 7
ATOM 12816 C CA . GLN B 2 35 ? 33.521 18.403 15.468 1.00 55.13 35 GLN B CA 7
ATOM 12817 C C . GLN B 2 35 ? 34.897 18.771 14.907 1.00 31.03 35 GLN B C 7
ATOM 12818 O O . GLN B 2 35 ? 35.493 19.705 15.419 1.00 34.01 35 GLN B O 7
ATOM 12832 N N . GLY A 1 1 ? 19.157 -5.706 3.540 1.00 60.11 1 GLY A N 8
ATOM 12833 C CA . GLY A 1 1 ? 19.062 -6.924 2.685 1.00 31.03 1 GLY A CA 8
ATOM 12834 C C . GLY A 1 1 ? 18.332 -6.583 1.385 1.00 0.03 1 GLY A C 8
ATOM 12835 O O . GLY A 1 1 ? 18.447 -7.277 0.396 1.00 45.03 1 GLY A O 8
ATOM 12838 N N . SER A 1 2 ? 17.578 -5.517 1.381 1.00 15.34 2 SER A N 8
ATOM 12839 C CA . SER A 1 2 ? 16.839 -5.131 0.145 1.00 74.13 2 SER A CA 8
ATOM 12840 C C . SER A 1 2 ? 16.846 -3.610 -0.023 1.00 53.14 2 SER A C 8
ATOM 12841 O O . SER A 1 2 ? 17.720 -2.926 0.468 1.00 24.24 2 SER A O 8
ATOM 12849 N N . HIS A 1 3 ? 15.876 -3.075 -0.713 1.00 12.21 3 HIS A N 8
ATOM 12850 C CA . HIS A 1 3 ? 15.828 -1.598 -0.911 1.00 71.44 3 HIS A CA 8
ATOM 12851 C C . HIS A 1 3 ? 14.553 -1.206 -1.665 1.00 61.30 3 HIS A C 8
ATOM 12852 O O . HIS A 1 3 ? 13.644 -1.997 -1.819 1.00 1.10 3 HIS A O 8
ATOM 12866 N N . MET A 1 4 ? 14.482 0.009 -2.137 1.00 2.11 4 MET A N 8
ATOM 12867 C CA . MET A 1 4 ? 13.267 0.450 -2.881 1.00 31.41 4 MET A CA 8
ATOM 12868 C C . MET A 1 4 ? 13.549 1.759 -3.622 1.00 51.42 4 MET A C 8
ATOM 12869 O O . MET A 1 4 ? 13.069 2.809 -3.248 1.00 1.54 4 MET A O 8
ATOM 12883 N N . HIS A 1 5 ? 14.323 1.704 -4.672 1.00 55.12 5 HIS A N 8
ATOM 12884 C CA . HIS A 1 5 ? 14.633 2.947 -5.436 1.00 60.44 5 HIS A CA 8
ATOM 12885 C C . HIS A 1 5 ? 14.189 2.797 -6.893 1.00 62.33 5 HIS A C 8
ATOM 12886 O O . HIS A 1 5 ? 14.606 1.892 -7.589 1.00 60.01 5 HIS A O 8
ATOM 12900 N N . THR A 1 6 ? 13.346 3.678 -7.360 1.00 21.01 6 THR A N 8
ATOM 12901 C CA . THR A 1 6 ? 12.876 3.584 -8.771 1.00 12.43 6 THR A CA 8
ATOM 12902 C C . THR A 1 6 ? 12.455 4.966 -9.280 1.00 20.24 6 THR A C 8
ATOM 12903 O O . THR A 1 6 ? 11.552 5.583 -8.750 1.00 53.22 6 THR A O 8
ATOM 12914 N N . ASN A 1 7 ? 13.101 5.456 -10.303 1.00 23.14 7 ASN A N 8
ATOM 12915 C CA . ASN A 1 7 ? 12.737 6.797 -10.843 1.00 33.32 7 ASN A CA 8
ATOM 12916 C C . ASN A 1 7 ? 12.916 6.822 -12.362 1.00 52.30 7 ASN A C 8
ATOM 12917 O O . ASN A 1 7 ? 13.445 5.900 -12.950 1.00 11.14 7 ASN A O 8
ATOM 12928 N N . TRP A 1 8 ? 12.481 7.872 -13.003 1.00 32.13 8 TRP A N 8
ATOM 12929 C CA . TRP A 1 8 ? 12.626 7.956 -14.485 1.00 41.14 8 TRP A CA 8
ATOM 12930 C C . TRP A 1 8 ? 13.652 9.031 -14.854 1.00 50.13 8 TRP A C 8
ATOM 12931 O O . TRP A 1 8 ? 14.773 8.735 -15.215 1.00 25.21 8 TRP A O 8
ATOM 12952 N N . GLN A 1 9 ? 13.274 10.277 -14.770 1.00 2.35 9 GLN A N 8
ATOM 12953 C CA . GLN A 1 9 ? 14.226 11.371 -15.115 1.00 65.33 9 GLN A CA 8
ATOM 12954 C C . GLN A 1 9 ? 13.734 12.703 -14.544 1.00 14.04 9 GLN A C 8
ATOM 12955 O O . GLN A 1 9 ? 12.621 13.120 -14.791 1.00 43.23 9 GLN A O 8
ATOM 12969 N N . VAL A 1 10 ? 14.554 13.370 -13.779 1.00 42.25 10 VAL A N 8
ATOM 12970 C CA . VAL A 1 10 ? 14.131 14.675 -13.192 1.00 71.53 10 VAL A CA 8
ATOM 12971 C C . VAL A 1 10 ? 15.339 15.406 -12.602 1.00 50.02 10 VAL A C 8
ATOM 12972 O O . VAL A 1 10 ? 16.217 14.803 -12.018 1.00 73.43 10 VAL A O 8
ATOM 12985 N N . CYS A 1 11 ? 15.391 16.701 -12.752 1.00 12.43 11 CYS A N 8
ATOM 12986 C CA . CYS A 1 11 ? 16.542 17.471 -12.200 1.00 41.25 11 CYS A CA 8
ATOM 12987 C C . CYS A 1 11 ? 16.053 18.781 -11.577 1.00 32.45 11 CYS A C 8
ATOM 12988 O O . CYS A 1 11 ? 14.903 19.152 -11.712 1.00 24.14 11 CYS A O 8
ATOM 12996 N N . SER A 1 12 ? 16.915 19.484 -10.893 1.00 21.42 12 SER A N 8
ATOM 12997 C CA . SER A 1 12 ? 16.496 20.768 -10.263 1.00 63.12 12 SER A CA 8
ATOM 12998 C C . SER A 1 12 ? 17.051 21.953 -11.060 1.00 71.45 12 SER A C 8
ATOM 12999 O O . SER A 1 12 ? 18.247 22.122 -11.187 1.00 31.21 12 SER A O 8
ATOM 13007 N N . LEU A 1 13 ? 16.190 22.771 -11.598 1.00 13.40 13 LEU A N 8
ATOM 13008 C CA . LEU A 1 13 ? 16.668 23.943 -12.387 1.00 44.51 13 LEU A CA 8
ATOM 13009 C C . LEU A 1 13 ? 16.543 25.227 -11.562 1.00 34.11 13 LEU A C 8
ATOM 13010 O O . LEU A 1 13 ? 15.561 25.445 -10.880 1.00 70.43 13 LEU A O 8
ATOM 13026 N N . VAL A 1 14 ? 17.529 26.079 -11.621 1.00 12.21 14 VAL A N 8
ATOM 13027 C CA . VAL A 1 14 ? 17.466 27.348 -10.842 1.00 22.34 14 VAL A CA 8
ATOM 13028 C C . VAL A 1 14 ? 17.023 28.499 -11.747 1.00 13.41 14 VAL A C 8
ATOM 13029 O O . VAL A 1 14 ? 17.804 29.049 -12.498 1.00 20.24 14 VAL A O 8
ATOM 13042 N N . VAL A 1 15 ? 15.773 28.867 -11.684 1.00 14.14 15 VAL A N 8
ATOM 13043 C CA . VAL A 1 15 ? 15.278 29.982 -12.542 1.00 45.31 15 VAL A CA 8
ATOM 13044 C C . VAL A 1 15 ? 15.698 31.332 -11.952 1.00 31.23 15 VAL A C 8
ATOM 13045 O O . VAL A 1 15 ? 15.471 31.609 -10.790 1.00 63.32 15 VAL A O 8
ATOM 13058 N N . GLN A 1 16 ? 16.310 32.171 -12.742 1.00 52.33 16 GLN A N 8
ATOM 13059 C CA . GLN A 1 16 ? 16.742 33.500 -12.226 1.00 21.01 16 GLN A CA 8
ATOM 13060 C C . GLN A 1 16 ? 15.893 34.613 -12.846 1.00 21.35 16 GLN A C 8
ATOM 13061 O O . GLN A 1 16 ? 15.967 34.878 -14.029 1.00 4.25 16 GLN A O 8
ATOM 13075 N N . ALA A 1 17 ? 15.086 35.263 -12.055 1.00 44.02 17 ALA A N 8
ATOM 13076 C CA . ALA A 1 17 ? 14.231 36.357 -12.597 1.00 54.42 17 ALA A CA 8
ATOM 13077 C C . ALA A 1 17 ? 14.138 37.498 -11.580 1.00 2.34 17 ALA A C 8
ATOM 13078 O O . ALA A 1 17 ? 14.533 37.355 -10.440 1.00 4.14 17 ALA A O 8
ATOM 13085 N N . LYS A 1 18 ? 13.617 38.627 -11.979 1.00 64.42 18 LYS A N 8
ATOM 13086 C CA . LYS A 1 18 ? 13.502 39.767 -11.026 1.00 0.30 18 LYS A CA 8
ATOM 13087 C C . LYS A 1 18 ? 12.999 39.258 -9.675 1.00 12.41 18 LYS A C 8
ATOM 13088 O O . LYS A 1 18 ? 12.260 38.297 -9.599 1.00 3.44 18 LYS A O 8
ATOM 13107 N N . SER A 1 19 ? 13.405 39.883 -8.607 1.00 14.03 19 SER A N 8
ATOM 13108 C CA . SER A 1 19 ? 12.961 39.421 -7.261 1.00 53.50 19 SER A CA 8
ATOM 13109 C C . SER A 1 19 ? 11.447 39.203 -7.229 1.00 30.22 19 SER A C 8
ATOM 13110 O O . SER A 1 19 ? 10.974 38.194 -6.748 1.00 1.04 19 SER A O 8
ATOM 13118 N N . GLU A 1 20 ? 10.675 40.134 -7.725 1.00 71.20 20 GLU A N 8
ATOM 13119 C CA . GLU A 1 20 ? 9.199 39.936 -7.693 1.00 41.45 20 GLU A CA 8
ATOM 13120 C C . GLU A 1 20 ? 8.721 39.272 -8.987 1.00 60.01 20 GLU A C 8
ATOM 13121 O O . GLU A 1 20 ? 7.573 38.896 -9.113 1.00 31.32 20 GLU A O 8
ATOM 13133 N N . ARG A 1 21 ? 9.599 39.083 -9.934 1.00 60.41 21 ARG A N 8
ATOM 13134 C CA . ARG A 1 21 ? 9.193 38.396 -11.187 1.00 43.31 21 ARG A CA 8
ATOM 13135 C C . ARG A 1 21 ? 9.050 36.912 -10.892 1.00 31.40 21 ARG A C 8
ATOM 13136 O O . ARG A 1 21 ? 8.061 36.283 -11.214 1.00 60.45 21 ARG A O 8
ATOM 13157 N N . ILE A 1 22 ? 10.057 36.351 -10.278 1.00 35.40 22 ILE A N 8
ATOM 13158 C CA . ILE A 1 22 ? 10.019 34.899 -9.950 1.00 44.42 22 ILE A CA 8
ATOM 13159 C C . ILE A 1 22 ? 8.782 34.562 -9.127 1.00 4.25 22 ILE A C 8
ATOM 13160 O O . ILE A 1 22 ? 8.153 33.548 -9.335 1.00 14.32 22 ILE A O 8
ATOM 13176 N N . SER A 1 23 ? 8.412 35.394 -8.205 1.00 33.13 23 SER A N 8
ATOM 13177 C CA . SER A 1 23 ? 7.205 35.074 -7.405 1.00 40.22 23 SER A CA 8
ATOM 13178 C C . SER A 1 23 ? 6.053 34.779 -8.363 1.00 13.54 23 SER A C 8
ATOM 13179 O O . SER A 1 23 ? 5.276 33.871 -8.159 1.00 75.31 23 SER A O 8
ATOM 13187 N N . ASP A 1 24 ? 5.951 35.539 -9.419 1.00 30.14 24 ASP A N 8
ATOM 13188 C CA . ASP A 1 24 ? 4.865 35.306 -10.411 1.00 54.10 24 ASP A CA 8
ATOM 13189 C C . ASP A 1 24 ? 5.123 34.031 -11.223 1.00 33.13 24 ASP A C 8
ATOM 13190 O O . ASP A 1 24 ? 4.318 33.120 -11.246 1.00 10.43 24 ASP A O 8
ATOM 13199 N N . ILE A 1 25 ? 6.235 33.975 -11.910 1.00 53.54 25 ILE A N 8
ATOM 13200 C CA . ILE A 1 25 ? 6.539 32.767 -12.749 1.00 55.23 25 ILE A CA 8
ATOM 13201 C C . ILE A 1 25 ? 7.061 31.607 -11.895 1.00 31.31 25 ILE A C 8
ATOM 13202 O O . ILE A 1 25 ? 6.593 30.492 -12.008 1.00 43.35 25 ILE A O 8
ATOM 13218 N N . SER A 1 26 ? 8.022 31.842 -11.044 1.00 54.45 26 SER A N 8
ATOM 13219 C CA . SER A 1 26 ? 8.549 30.731 -10.207 1.00 21.42 26 SER A CA 8
ATOM 13220 C C . SER A 1 26 ? 7.395 30.022 -9.494 1.00 13.54 26 SER A C 8
ATOM 13221 O O . SER A 1 26 ? 7.253 28.817 -9.569 1.00 23.01 26 SER A O 8
ATOM 13229 N N . THR A 1 27 ? 6.568 30.757 -8.802 1.00 0.23 27 THR A N 8
ATOM 13230 C CA . THR A 1 27 ? 5.425 30.115 -8.087 1.00 4.51 27 THR A CA 8
ATOM 13231 C C . THR A 1 27 ? 4.574 29.315 -9.076 1.00 64.34 27 THR A C 8
ATOM 13232 O O . THR A 1 27 ? 4.014 28.288 -8.743 1.00 3.14 27 THR A O 8
ATOM 13243 N N . GLN A 1 28 ? 4.480 29.775 -10.292 1.00 13.31 28 GLN A N 8
ATOM 13244 C CA . GLN A 1 28 ? 3.672 29.045 -11.310 1.00 5.43 28 GLN A CA 8
ATOM 13245 C C . GLN A 1 28 ? 4.252 27.647 -11.528 1.00 33.01 28 GLN A C 8
ATOM 13246 O O . GLN A 1 28 ? 3.534 26.670 -11.597 1.00 71.51 28 GLN A O 8
ATOM 13260 N N . LEU A 1 29 ? 5.549 27.545 -11.638 1.00 34.00 29 LEU A N 8
ATOM 13261 C CA . LEU A 1 29 ? 6.175 26.208 -11.855 1.00 45.43 29 LEU A CA 8
ATOM 13262 C C . LEU A 1 29 ? 5.665 25.215 -10.808 1.00 61.30 29 LEU A C 8
ATOM 13263 O O . LEU A 1 29 ? 5.486 24.045 -11.085 1.00 23.13 29 LEU A O 8
ATOM 13279 N N . ASN A 1 30 ? 5.430 25.670 -9.608 1.00 31.04 30 ASN A N 8
ATOM 13280 C CA . ASN A 1 30 ? 4.932 24.749 -8.546 1.00 31.23 30 ASN A CA 8
ATOM 13281 C C . ASN A 1 30 ? 3.482 24.349 -8.830 1.00 2.14 30 ASN A C 8
ATOM 13282 O O . ASN A 1 30 ? 3.017 23.313 -8.396 1.00 22.23 30 ASN A O 8
ATOM 13293 N N . ALA A 1 31 ? 2.763 25.160 -9.556 1.00 35.22 31 ALA A N 8
ATOM 13294 C CA . ALA A 1 31 ? 1.343 24.825 -9.867 1.00 24.41 31 ALA A CA 8
ATOM 13295 C C . ALA A 1 31 ? 1.279 23.699 -10.903 1.00 11.43 31 ALA A C 8
ATOM 13296 O O . ALA A 1 31 ? 0.277 23.026 -11.041 1.00 62.10 31 ALA A O 8
ATOM 13303 N N . PHE A 1 32 ? 2.340 23.490 -11.633 1.00 51.11 32 PHE A N 8
ATOM 13304 C CA . PHE A 1 32 ? 2.338 22.409 -12.660 1.00 52.30 32 PHE A CA 8
ATOM 13305 C C . PHE A 1 32 ? 2.724 21.071 -12.023 1.00 22.14 32 PHE A C 8
ATOM 13306 O O . PHE A 1 32 ? 3.436 21.032 -11.039 1.00 13.25 32 PHE A O 8
ATOM 13323 N N . PRO A 1 33 ? 2.235 20.014 -12.612 1.00 51.23 33 PRO A N 8
ATOM 13324 C CA . PRO A 1 33 ? 2.529 18.653 -12.103 1.00 14.43 33 PRO A CA 8
ATOM 13325 C C . PRO A 1 33 ? 3.976 18.265 -12.414 1.00 4.01 33 PRO A C 8
ATOM 13326 O O . PRO A 1 33 ? 4.732 17.891 -11.539 1.00 11.11 33 PRO A O 8
ATOM 13337 N N . GLY A 1 34 ? 4.369 18.352 -13.656 1.00 2.42 34 GLY A N 8
ATOM 13338 C CA . GLY A 1 34 ? 5.768 17.990 -14.020 1.00 54.04 34 GLY A CA 8
ATOM 13339 C C . GLY A 1 34 ? 6.743 18.918 -13.295 1.00 40.10 34 GLY A C 8
ATOM 13340 O O . GLY A 1 34 ? 7.541 18.488 -12.486 1.00 43.10 34 GLY A O 8
ATOM 13344 N N . CYS A 1 35 ? 6.685 20.192 -13.576 1.00 75.25 35 CYS A N 8
ATOM 13345 C CA . CYS A 1 35 ? 7.609 21.147 -12.901 1.00 64.15 35 CYS A CA 8
ATOM 13346 C C . CYS A 1 35 ? 7.151 21.400 -11.463 1.00 2.00 35 CYS A C 8
ATOM 13347 O O . CYS A 1 35 ? 5.971 21.469 -11.180 1.00 73.25 35 CYS A O 8
ATOM 13355 N N . GLU A 1 36 ? 8.075 21.540 -10.553 1.00 30.33 36 GLU A N 8
ATOM 13356 C CA . GLU A 1 36 ? 7.691 21.790 -9.133 1.00 52.54 36 GLU A CA 8
ATOM 13357 C C . GLU A 1 36 ? 8.810 22.544 -8.411 1.00 55.43 36 GLU A C 8
ATOM 13358 O O . GLU A 1 36 ? 9.956 22.140 -8.430 1.00 44.52 36 GLU A O 8
ATOM 13370 N N . VAL A 1 37 ? 8.489 23.636 -7.774 1.00 34.41 37 VAL A N 8
ATOM 13371 C CA . VAL A 1 37 ? 9.534 24.415 -7.054 1.00 34.34 37 VAL A CA 8
ATOM 13372 C C . VAL A 1 37 ? 10.049 23.622 -5.849 1.00 73.01 37 VAL A C 8
ATOM 13373 O O . VAL A 1 37 ? 9.301 23.280 -4.954 1.00 23.31 37 VAL A O 8
ATOM 13386 N N . ALA A 1 38 ? 11.319 23.329 -5.819 1.00 62.24 38 ALA A N 8
ATOM 13387 C CA . ALA A 1 38 ? 11.880 22.560 -4.672 1.00 21.32 38 ALA A CA 8
ATOM 13388 C C . ALA A 1 38 ? 12.321 23.517 -3.562 1.00 71.14 38 ALA A C 8
ATOM 13389 O O . ALA A 1 38 ? 11.959 23.359 -2.412 1.00 72.22 38 ALA A O 8
ATOM 13396 N N . VAL A 1 39 ? 13.099 24.509 -3.898 1.00 23.10 39 VAL A N 8
ATOM 13397 C CA . VAL A 1 39 ? 13.563 25.479 -2.864 1.00 64.30 39 VAL A CA 8
ATOM 13398 C C . VAL A 1 39 ? 13.153 26.900 -3.254 1.00 51.15 39 VAL A C 8
ATOM 13399 O O . VAL A 1 39 ? 13.532 27.401 -4.295 1.00 21.23 39 VAL A O 8
ATOM 13412 N N . SER A 1 40 ? 12.380 27.552 -2.431 1.00 1.10 40 SER A N 8
ATOM 13413 C CA . SER A 1 40 ? 11.945 28.939 -2.762 1.00 22.11 40 SER A CA 8
ATOM 13414 C C . SER A 1 40 ? 12.686 29.949 -1.881 1.00 74.11 40 SER A C 8
ATOM 13415 O O . SER A 1 40 ? 12.367 30.131 -0.722 1.00 60.22 40 SER A O 8
ATOM 13423 N N . ASP A 1 41 ? 13.670 30.607 -2.425 1.00 43.23 41 ASP A N 8
ATOM 13424 C CA . ASP A 1 41 ? 14.437 31.607 -1.629 1.00 34.23 41 ASP A CA 8
ATOM 13425 C C . ASP A 1 41 ? 14.610 32.897 -2.425 1.00 4.02 41 ASP A C 8
ATOM 13426 O O . ASP A 1 41 ? 14.698 32.885 -3.638 1.00 63.11 41 ASP A O 8
ATOM 13435 N N . ALA A 1 42 ? 14.651 34.012 -1.756 1.00 71.42 42 ALA A N 8
ATOM 13436 C CA . ALA A 1 42 ? 14.807 35.306 -2.474 1.00 31.05 42 ALA A CA 8
ATOM 13437 C C . ALA A 1 42 ? 16.174 35.942 -2.183 1.00 13.33 42 ALA A C 8
ATOM 13438 O O . ALA A 1 42 ? 16.245 37.084 -1.775 1.00 1.30 42 ALA A O 8
ATOM 13445 N N . PRO A 1 43 ? 17.218 35.188 -2.412 1.00 14.20 43 PRO A N 8
ATOM 13446 C CA . PRO A 1 43 ? 18.590 35.705 -2.182 1.00 40.04 43 PRO A CA 8
ATOM 13447 C C . PRO A 1 43 ? 18.934 36.755 -3.242 1.00 32.24 43 PRO A C 8
ATOM 13448 O O . PRO A 1 43 ? 19.559 37.757 -2.959 1.00 2.24 43 PRO A O 8
ATOM 13459 N N . SER A 1 44 ? 18.522 36.527 -4.457 1.00 70.44 44 SER A N 8
ATOM 13460 C CA . SER A 1 44 ? 18.815 37.506 -5.544 1.00 24.45 44 SER A CA 8
ATOM 13461 C C . SER A 1 44 ? 17.690 37.490 -6.583 1.00 54.11 44 SER A C 8
ATOM 13462 O O . SER A 1 44 ? 17.830 38.012 -7.672 1.00 21.03 44 SER A O 8
ATOM 13470 N N . GLY A 1 45 ? 16.574 36.897 -6.256 1.00 71.44 45 GLY A N 8
ATOM 13471 C CA . GLY A 1 45 ? 15.441 36.850 -7.224 1.00 62.23 45 GLY A CA 8
ATOM 13472 C C . GLY A 1 45 ? 15.498 35.545 -8.022 1.00 4.50 45 GLY A C 8
ATOM 13473 O O . GLY A 1 45 ? 15.060 35.479 -9.153 1.00 24.30 45 GLY A O 8
ATOM 13477 N N . GLN A 1 46 ? 16.036 34.506 -7.444 1.00 13.14 46 GLN A N 8
ATOM 13478 C CA . GLN A 1 46 ? 16.121 33.208 -8.175 1.00 31.15 46 GLN A CA 8
ATOM 13479 C C . GLN A 1 46 ? 15.582 32.068 -7.303 1.00 64.24 46 GLN A C 8
ATOM 13480 O O . GLN A 1 46 ? 15.864 31.991 -6.123 1.00 62.31 46 GLN A O 8
ATOM 13494 N N . LEU A 1 47 ? 14.817 31.181 -7.877 1.00 12.15 47 LEU A N 8
ATOM 13495 C CA . LEU A 1 47 ? 14.266 30.043 -7.082 1.00 44.22 47 LEU A CA 8
ATOM 13496 C C . LEU A 1 47 ? 14.655 28.712 -7.731 1.00 44.15 47 LEU A C 8
ATOM 13497 O O . LEU A 1 47 ? 14.920 28.642 -8.915 1.00 53.52 47 LEU A O 8
ATOM 13513 N N . ILE A 1 48 ? 14.691 27.654 -6.967 1.00 13.45 48 ILE A N 8
ATOM 13514 C CA . ILE A 1 48 ? 15.061 26.331 -7.546 1.00 54.52 48 ILE A CA 8
ATOM 13515 C C . ILE A 1 48 ? 13.801 25.550 -7.922 1.00 13.25 48 ILE A C 8
ATOM 13516 O O . ILE A 1 48 ? 12.916 25.354 -7.113 1.00 15.53 48 ILE A O 8
ATOM 13532 N N . VAL A 1 49 ? 13.712 25.101 -9.144 1.00 2.01 49 VAL A N 8
ATOM 13533 C CA . VAL A 1 49 ? 12.506 24.333 -9.569 1.00 11.12 49 VAL A CA 8
ATOM 13534 C C . VAL A 1 49 ? 12.921 23.038 -10.273 1.00 61.35 49 VAL A C 8
ATOM 13535 O O . VAL A 1 49 ? 13.713 23.046 -11.195 1.00 3.13 49 VAL A O 8
ATOM 13548 N N . VAL A 1 50 ? 12.389 21.926 -9.848 1.00 4.33 50 VAL A N 8
ATOM 13549 C CA . VAL A 1 50 ? 12.751 20.631 -10.493 1.00 12.42 50 VAL A CA 8
ATOM 13550 C C . VAL A 1 50 ? 11.635 20.185 -11.442 1.00 2.25 50 VAL A C 8
ATOM 13551 O O . VAL A 1 50 ? 10.464 20.367 -11.168 1.00 3.33 50 VAL A O 8
ATOM 13564 N N . VAL A 1 51 ? 11.986 19.604 -12.555 1.00 42.31 51 VAL A N 8
ATOM 13565 C CA . VAL A 1 51 ? 10.942 19.148 -13.518 1.00 71.11 51 VAL A CA 8
ATOM 13566 C C . VAL A 1 51 ? 11.247 17.724 -13.993 1.00 11.33 51 VAL A C 8
ATOM 13567 O O . VAL A 1 51 ? 12.379 17.376 -14.259 1.00 61.15 51 VAL A O 8
ATOM 13580 N N . GLU A 1 52 ? 10.242 16.898 -14.102 1.00 14.12 52 GLU A N 8
ATOM 13581 C CA . GLU A 1 52 ? 10.475 15.498 -14.558 1.00 75.31 52 GLU A CA 8
ATOM 13582 C C . GLU A 1 52 ? 9.590 15.183 -15.768 1.00 41.11 52 GLU A C 8
ATOM 13583 O O . GLU A 1 52 ? 8.491 15.686 -15.893 1.00 52.33 52 GLU A O 8
ATOM 13595 N N . ALA A 1 53 ? 10.061 14.357 -16.659 1.00 51.14 53 ALA A N 8
ATOM 13596 C CA . ALA A 1 53 ? 9.247 14.012 -17.861 1.00 35.42 53 ALA A CA 8
ATOM 13597 C C . ALA A 1 53 ? 9.739 12.697 -18.471 1.00 52.25 53 ALA A C 8
ATOM 13598 O O . ALA A 1 53 ? 10.643 12.065 -17.963 1.00 1.23 53 ALA A O 8
ATOM 13605 N N . GLU A 1 54 ? 9.151 12.279 -19.559 1.00 54.31 54 GLU A N 8
ATOM 13606 C CA . GLU A 1 54 ? 9.589 11.007 -20.199 1.00 54.15 54 GLU A CA 8
ATOM 13607 C C . GLU A 1 54 ? 11.115 10.966 -20.302 1.00 4.01 54 GLU A C 8
ATOM 13608 O O . GLU A 1 54 ? 11.747 10.003 -19.918 1.00 22.44 54 GLU A O 8
ATOM 13620 N N . ASP A 1 55 ? 11.713 12.006 -20.816 1.00 55.22 55 ASP A N 8
ATOM 13621 C CA . ASP A 1 55 ? 13.198 12.028 -20.942 1.00 35.25 55 ASP A CA 8
ATOM 13622 C C . ASP A 1 55 ? 13.705 13.473 -20.975 1.00 70.23 55 ASP A C 8
ATOM 13623 O O . ASP A 1 55 ? 12.971 14.404 -20.712 1.00 3.53 55 ASP A O 8
ATOM 13632 N N . SER A 1 56 ? 14.954 13.666 -21.299 1.00 74.22 56 SER A N 8
ATOM 13633 C CA . SER A 1 56 ? 15.506 15.049 -21.351 1.00 24.22 56 SER A CA 8
ATOM 13634 C C . SER A 1 56 ? 14.770 15.872 -22.411 1.00 34.21 56 SER A C 8
ATOM 13635 O O . SER A 1 56 ? 14.601 17.067 -22.278 1.00 2.24 56 SER A O 8
ATOM 13643 N N . GLU A 1 57 ? 14.330 15.240 -23.465 1.00 74.24 57 GLU A N 8
ATOM 13644 C CA . GLU A 1 57 ? 13.604 15.986 -24.533 1.00 51.45 57 GLU A CA 8
ATOM 13645 C C . GLU A 1 57 ? 12.461 16.802 -23.923 1.00 55.52 57 GLU A C 8
ATOM 13646 O O . GLU A 1 57 ? 12.333 17.985 -24.165 1.00 14.41 57 GLU A O 8
ATOM 13658 N N . THR A 1 58 ? 11.631 16.178 -23.133 1.00 55.54 58 THR A N 8
ATOM 13659 C CA . THR A 1 58 ? 10.499 16.920 -22.508 1.00 52.21 58 THR A CA 8
ATOM 13660 C C . THR A 1 58 ? 11.017 17.830 -21.391 1.00 70.05 58 THR A C 8
ATOM 13661 O O . THR A 1 58 ? 10.461 18.877 -21.121 1.00 32.23 58 THR A O 8
ATOM 13672 N N . LEU A 1 59 ? 12.080 17.440 -20.743 1.00 71.44 59 LEU A N 8
ATOM 13673 C CA . LEU A 1 59 ? 12.636 18.282 -19.645 1.00 62.31 59 LEU A CA 8
ATOM 13674 C C . LEU A 1 59 ? 13.093 19.635 -20.194 1.00 73.34 59 LEU A C 8
ATOM 13675 O O . LEU A 1 59 ? 12.829 20.671 -19.615 1.00 52.21 59 LEU A O 8
ATOM 13691 N N . ILE A 1 60 ? 13.771 19.637 -21.309 1.00 1.22 60 ILE A N 8
ATOM 13692 C CA . ILE A 1 60 ? 14.241 20.928 -21.888 1.00 73.40 60 ILE A CA 8
ATOM 13693 C C . ILE A 1 60 ? 13.036 21.754 -22.340 1.00 33.32 60 ILE A C 8
ATOM 13694 O O . ILE A 1 60 ? 13.069 22.968 -22.346 1.00 72.44 60 ILE A O 8
ATOM 13710 N N . GLN A 1 61 ? 11.968 21.102 -22.703 1.00 45.02 61 GLN A N 8
ATOM 13711 C CA . GLN A 1 61 ? 10.754 21.844 -23.139 1.00 72.33 61 GLN A CA 8
ATOM 13712 C C . GLN A 1 61 ? 10.367 22.877 -22.078 1.00 62.33 61 GLN A C 8
ATOM 13713 O O . GLN A 1 61 ? 10.066 24.013 -22.384 1.00 35.10 61 GLN A O 8
ATOM 13727 N N . THR A 1 62 ? 10.370 22.485 -20.832 1.00 2.20 62 THR A N 8
ATOM 13728 C CA . THR A 1 62 ? 9.997 23.441 -19.748 1.00 33.31 62 THR A CA 8
ATOM 13729 C C . THR A 1 62 ? 10.897 24.681 -19.793 1.00 22.43 62 THR A C 8
ATOM 13730 O O . THR A 1 62 ? 10.443 25.795 -19.621 1.00 21.45 62 THR A O 8
ATOM 13741 N N . ILE A 1 63 ? 12.169 24.497 -20.020 1.00 51.20 63 ILE A N 8
ATOM 13742 C CA . ILE A 1 63 ? 13.093 25.667 -20.070 1.00 52.11 63 ILE A CA 8
ATOM 13743 C C . ILE A 1 63 ? 12.534 26.743 -21.010 1.00 22.24 63 ILE A C 8
ATOM 13744 O O . ILE A 1 63 ? 12.666 27.924 -20.762 1.00 5.41 63 ILE A O 8
ATOM 13760 N N . GLU A 1 64 ? 11.916 26.345 -22.087 1.00 43.22 64 GLU A N 8
ATOM 13761 C CA . GLU A 1 64 ? 11.361 27.356 -23.030 1.00 61.23 64 GLU A CA 8
ATOM 13762 C C . GLU A 1 64 ? 10.466 28.339 -22.271 1.00 22.44 64 GLU A C 8
ATOM 13763 O O . GLU A 1 64 ? 10.394 29.507 -22.596 1.00 32.24 64 GLU A O 8
ATOM 13775 N N . SER A 1 65 ? 9.793 27.872 -21.256 1.00 75.34 65 SER A N 8
ATOM 13776 C CA . SER A 1 65 ? 8.909 28.777 -20.466 1.00 3.22 65 SER A CA 8
ATOM 13777 C C . SER A 1 65 ? 9.749 29.783 -19.672 1.00 50.55 65 SER A C 8
ATOM 13778 O O . SER A 1 65 ? 9.548 30.978 -19.755 1.00 4.30 65 SER A O 8
ATOM 13786 N N . VAL A 1 66 ? 10.682 29.301 -18.895 1.00 13.54 66 VAL A N 8
ATOM 13787 C CA . VAL A 1 66 ? 11.529 30.221 -18.078 1.00 30.44 66 VAL A CA 8
ATOM 13788 C C . VAL A 1 66 ? 12.441 31.067 -18.968 1.00 2.54 66 VAL A C 8
ATOM 13789 O O . VAL A 1 66 ? 12.634 32.244 -18.730 1.00 51.51 66 VAL A O 8
ATOM 13802 N N . ARG A 1 67 ? 13.012 30.485 -19.986 1.00 52.42 67 ARG A N 8
ATOM 13803 C CA . ARG A 1 67 ? 13.916 31.268 -20.879 1.00 23.34 67 ARG A CA 8
ATOM 13804 C C . ARG A 1 67 ? 13.127 32.334 -21.645 1.00 54.21 67 ARG A C 8
ATOM 13805 O O . ARG A 1 67 ? 13.586 33.446 -21.822 1.00 35.22 67 ARG A O 8
ATOM 13826 N N . ASN A 1 68 ? 11.950 32.009 -22.110 1.00 65.44 68 ASN A N 8
ATOM 13827 C CA . ASN A 1 68 ? 11.153 33.011 -22.873 1.00 73.43 68 ASN A CA 8
ATOM 13828 C C . ASN A 1 68 ? 10.525 34.037 -21.924 1.00 22.43 68 ASN A C 8
ATOM 13829 O O . ASN A 1 68 ? 10.162 35.125 -22.327 1.00 54.11 68 ASN A O 8
ATOM 13840 N N . VAL A 1 69 ? 10.397 33.708 -20.667 1.00 24.20 69 VAL A N 8
ATOM 13841 C CA . VAL A 1 69 ? 9.797 34.679 -19.706 1.00 72.35 69 VAL A CA 8
ATOM 13842 C C . VAL A 1 69 ? 10.754 35.853 -19.486 1.00 4.34 69 VAL A C 8
ATOM 13843 O O . VAL A 1 69 ? 11.885 35.676 -19.077 1.00 31.24 69 VAL A O 8
ATOM 13856 N N . GLU A 1 70 ? 10.312 37.051 -19.758 1.00 24.25 70 GLU A N 8
ATOM 13857 C CA . GLU A 1 70 ? 11.200 38.235 -19.570 1.00 53.22 70 GLU A CA 8
ATOM 13858 C C . GLU A 1 70 ? 11.656 38.343 -18.111 1.00 74.34 70 GLU A C 8
ATOM 13859 O O . GLU A 1 70 ? 12.810 38.592 -17.831 1.00 42.41 70 GLU A O 8
ATOM 13871 N N . GLY A 1 71 ? 10.758 38.161 -17.181 1.00 62.05 71 GLY A N 8
ATOM 13872 C CA . GLY A 1 71 ? 11.147 38.257 -15.749 1.00 3.21 71 GLY A CA 8
ATOM 13873 C C . GLY A 1 71 ? 12.419 37.444 -15.510 1.00 4.13 71 GLY A C 8
ATOM 13874 O O . GLY A 1 71 ? 13.243 37.788 -14.684 1.00 73.34 71 GLY A O 8
ATOM 13878 N N . VAL A 1 72 ? 12.586 36.365 -16.225 1.00 1.30 72 VAL A N 8
ATOM 13879 C CA . VAL A 1 72 ? 13.806 35.527 -16.038 1.00 45.40 72 VAL A CA 8
ATOM 13880 C C . VAL A 1 72 ? 15.013 36.183 -16.712 1.00 10.43 72 VAL A C 8
ATOM 13881 O O . VAL A 1 72 ? 15.052 36.350 -17.914 1.00 2.43 72 VAL A O 8
ATOM 13894 N N . LEU A 1 73 ? 16.002 36.552 -15.943 1.00 11.42 73 LEU A N 8
ATOM 13895 C CA . LEU A 1 73 ? 17.209 37.193 -16.537 1.00 34.14 73 LEU A CA 8
ATOM 13896 C C . LEU A 1 73 ? 18.319 36.154 -16.716 1.00 13.23 73 LEU A C 8
ATOM 13897 O O . LEU A 1 73 ? 19.237 36.340 -17.490 1.00 21.35 73 LEU A O 8
ATOM 13913 N N . ALA A 1 74 ? 18.239 35.062 -16.006 1.00 40.31 74 ALA A N 8
ATOM 13914 C CA . ALA A 1 74 ? 19.287 34.010 -16.134 1.00 63.42 74 ALA A CA 8
ATOM 13915 C C . ALA A 1 74 ? 18.695 32.635 -15.811 1.00 65.44 74 ALA A C 8
ATOM 13916 O O . ALA A 1 74 ? 17.561 32.520 -15.391 1.00 20.05 74 ALA A O 8
ATOM 13923 N N . VAL A 1 75 ? 19.453 31.590 -16.004 1.00 54.23 75 VAL A N 8
ATOM 13924 C CA . VAL A 1 75 ? 18.931 30.225 -15.707 1.00 32.01 75 VAL A CA 8
ATOM 13925 C C . VAL A 1 75 ? 20.089 29.257 -15.457 1.00 5.05 75 VAL A C 8
ATOM 13926 O O . VAL A 1 75 ? 20.914 29.024 -16.319 1.00 2.40 75 VAL A O 8
ATOM 13939 N N . SER A 1 76 ? 20.159 28.691 -14.283 1.00 43.43 76 SER A N 8
ATOM 13940 C CA . SER A 1 76 ? 21.265 27.738 -13.977 1.00 41.04 76 SER A CA 8
ATOM 13941 C C . SER A 1 76 ? 20.690 26.391 -13.531 1.00 34.23 76 SER A C 8
ATOM 13942 O O . SER A 1 76 ? 20.277 26.225 -12.400 1.00 25.23 76 SER A O 8
ATOM 13950 N N . LEU A 1 77 ? 20.658 25.428 -14.411 1.00 23.20 77 LEU A N 8
ATOM 13951 C CA . LEU A 1 77 ? 20.108 24.094 -14.036 1.00 0.14 77 LEU A CA 8
ATOM 13952 C C . LEU A 1 77 ? 21.230 23.053 -13.985 1.00 62.02 77 LEU A C 8
ATOM 13953 O O . LEU A 1 77 ? 21.717 22.601 -15.003 1.00 34.54 77 LEU A O 8
ATOM 13969 N N . VAL A 1 78 ? 21.640 22.669 -12.808 1.00 4.44 78 VAL A N 8
ATOM 13970 C CA . VAL A 1 78 ? 22.731 21.657 -12.692 1.00 73.14 78 VAL A CA 8
ATOM 13971 C C . VAL A 1 78 ? 22.464 20.729 -11.503 1.00 10.23 78 VAL A C 8
ATOM 13972 O O . VAL A 1 78 ? 22.852 21.010 -10.386 1.00 24.05 78 VAL A O 8
ATOM 13985 N N . TYR A 1 79 ? 21.807 19.628 -11.735 1.00 50.44 79 TYR A N 8
ATOM 13986 C CA . TYR A 1 79 ? 21.515 18.682 -10.620 1.00 61.53 79 TYR A CA 8
ATOM 13987 C C . TYR A 1 79 ? 20.753 17.463 -11.145 1.00 52.12 79 TYR A C 8
ATOM 13988 O O . TYR A 1 79 ? 19.596 17.551 -11.510 1.00 24.14 79 TYR A O 8
ATOM 14006 N N . HIS A 1 80 ? 21.390 16.325 -11.189 1.00 23.34 80 HIS A N 8
ATOM 14007 C CA . HIS A 1 80 ? 20.700 15.102 -11.692 1.00 3.32 80 HIS A CA 8
ATOM 14008 C C . HIS A 1 80 ? 20.116 14.306 -10.521 1.00 11.30 80 HIS A C 8
ATOM 14009 O O . HIS A 1 80 ? 20.753 14.123 -9.503 1.00 52.03 80 HIS A O 8
ATOM 14023 N N . GLN A 1 81 ? 18.906 13.833 -10.658 1.00 63.33 81 GLN A N 8
ATOM 14024 C CA . GLN A 1 81 ? 18.283 13.050 -9.552 1.00 13.10 81 GLN A CA 8
ATOM 14025 C C . GLN A 1 81 ? 17.719 11.733 -10.090 1.00 14.12 81 GLN A C 8
ATOM 14026 O O . GLN A 1 81 ? 16.663 11.698 -10.690 1.00 72.42 81 GLN A O 8
ATOM 14040 N N . GLN A 1 82 ? 18.413 10.648 -9.880 1.00 2.31 82 GLN A N 8
ATOM 14041 C CA . GLN A 1 82 ? 17.916 9.335 -10.377 1.00 74.55 82 GLN A CA 8
ATOM 14042 C C . GLN A 1 82 ? 18.617 8.188 -9.646 1.00 61.34 82 GLN A C 8
ATOM 14043 O O . GLN A 1 82 ? 19.807 8.225 -9.409 1.00 70.21 82 GLN A O 8
ATOM 14057 N N . GLU A 1 83 ? 17.886 7.169 -9.291 1.00 21.33 83 GLU A N 8
ATOM 14058 C CA . GLU A 1 83 ? 18.509 6.018 -8.576 1.00 13.24 83 GLU A CA 8
ATOM 14059 C C . GLU A 1 83 ? 19.205 5.089 -9.574 1.00 75.00 83 GLU A C 8
ATOM 14060 O O . GLU A 1 83 ? 18.586 4.556 -10.474 1.00 43.35 83 GLU A O 8
ATOM 14072 N N . GLU A 1 84 ? 20.488 4.894 -9.424 1.00 35.20 84 GLU A N 8
ATOM 14073 C CA . GLU A 1 84 ? 21.222 3.999 -10.366 1.00 43.11 84 GLU A CA 8
ATOM 14074 C C . GLU A 1 84 ? 22.723 4.024 -10.060 1.00 32.02 84 GLU A C 8
ATOM 14075 O O . GLU A 1 84 ? 23.431 3.067 -10.309 1.00 45.50 84 GLU A O 8
ATOM 14087 N N . GLN A 1 85 ? 23.212 5.109 -9.525 1.00 40.41 85 GLN A N 8
ATOM 14088 C CA . GLN A 1 85 ? 24.667 5.194 -9.207 1.00 5.21 85 GLN A CA 8
ATOM 14089 C C . GLN A 1 85 ? 25.501 4.939 -10.465 1.00 74.53 85 GLN A C 8
ATOM 14090 O O . GLN A 1 85 ? 26.416 4.138 -10.466 1.00 10.00 85 GLN A O 8
ATOM 14104 N N . GLY A 1 86 ? 25.192 5.615 -11.538 1.00 65.13 86 GLY A N 8
ATOM 14105 C CA . GLY A 1 86 ? 25.966 5.414 -12.796 1.00 20.21 86 GLY A CA 8
ATOM 14106 C C . GLY A 1 86 ? 27.013 6.520 -12.934 1.00 24.13 86 GLY A C 8
ATOM 14107 O O . GLY A 1 86 ? 27.724 6.835 -12.000 1.00 33.13 86 GLY A O 8
ATOM 14111 N N . GLU A 1 87 ? 27.115 7.111 -14.092 1.00 14.10 87 GLU A N 8
ATOM 14112 C CA . GLU A 1 87 ? 28.118 8.197 -14.296 1.00 23.14 87 GLU A CA 8
ATOM 14113 C C . GLU A 1 87 ? 29.537 7.621 -14.274 1.00 54.45 87 GLU A C 8
ATOM 14114 O O . GLU A 1 87 ? 30.505 8.350 -14.322 1.00 74.43 87 GLU A O 8
ATOM 14126 N N . GLU A 1 88 ? 29.654 6.318 -14.207 1.00 5.31 88 GLU A N 8
ATOM 14127 C CA . GLU A 1 88 ? 31.000 5.658 -14.186 1.00 41.02 88 GLU A CA 8
ATOM 14128 C C . GLU A 1 88 ? 32.033 6.517 -13.451 1.00 32.30 88 GLU A C 8
ATOM 14129 O O . GLU A 1 88 ? 32.588 7.451 -13.995 1.00 21.43 88 GLU A O 8
ATOM 14141 N N . THR A 1 89 ? 32.305 6.192 -12.219 1.00 3.45 89 THR A N 8
ATOM 14142 C CA . THR A 1 89 ? 33.309 6.977 -11.442 1.00 20.40 89 THR A CA 8
ATOM 14143 C C . THR A 1 89 ? 32.799 8.401 -11.204 1.00 55.14 89 THR A C 8
ATOM 14144 O O . THR A 1 89 ? 33.333 9.350 -11.741 1.00 62.14 89 THR A O 8
ATOM 14155 N N . PRO A 1 90 ? 31.773 8.497 -10.402 1.00 51.34 90 PRO A N 8
ATOM 14156 C CA . PRO A 1 90 ? 31.177 9.817 -10.083 1.00 54.02 90 PRO A CA 8
ATOM 14157 C C . PRO A 1 90 ? 32.091 10.604 -9.142 1.00 21.25 90 PRO A C 8
ATOM 14158 O O . PRO A 1 90 ? 33.270 10.294 -9.097 1.00 31.33 90 PRO A O 8
ATOM 14169 N N . MET B 2 1 ? 3.282 7.794 5.662 1.00 32.31 1 MET B N 8
ATOM 14170 C CA . MET B 2 1 ? 3.797 7.674 4.267 1.00 41.22 1 MET B CA 8
ATOM 14171 C C . MET B 2 1 ? 3.060 8.648 3.344 1.00 21.22 1 MET B C 8
ATOM 14172 O O . MET B 2 1 ? 2.136 8.279 2.648 1.00 15.33 1 MET B O 8
ATOM 14185 N N . LYS B 2 2 ? 3.462 9.889 3.334 1.00 22.42 2 LYS B N 8
ATOM 14186 C CA . LYS B 2 2 ? 2.783 10.886 2.456 1.00 24.22 2 LYS B CA 8
ATOM 14187 C C . LYS B 2 2 ? 3.814 11.636 1.609 1.00 23.30 2 LYS B C 8
ATOM 14188 O O . LYS B 2 2 ? 3.922 11.427 0.418 1.00 62.04 2 LYS B O 8
ATOM 14207 N N . LEU B 2 3 ? 4.575 12.507 2.217 1.00 61.22 3 LEU B N 8
ATOM 14208 C CA . LEU B 2 3 ? 5.599 13.268 1.445 1.00 12.30 3 LEU B CA 8
ATOM 14209 C C . LEU B 2 3 ? 6.998 12.983 1.999 1.00 71.15 3 LEU B C 8
ATOM 14210 O O . LEU B 2 3 ? 7.315 13.330 3.119 1.00 62.31 3 LEU B O 8
ATOM 14226 N N . SER B 2 4 ? 7.836 12.355 1.221 1.00 13.21 4 SER B N 8
ATOM 14227 C CA . SER B 2 4 ? 9.214 12.050 1.702 1.00 13.44 4 SER B CA 8
ATOM 14228 C C . SER B 2 4 ? 10.188 12.004 0.522 1.00 32.23 4 SER B C 8
ATOM 14229 O O . SER B 2 4 ? 10.641 10.952 0.118 1.00 35.20 4 SER B O 8
ATOM 14237 N N . ARG B 2 5 ? 10.513 13.139 -0.035 1.00 22.42 5 ARG B N 8
ATOM 14238 C CA . ARG B 2 5 ? 11.458 13.161 -1.190 1.00 52.30 5 ARG B CA 8
ATOM 14239 C C . ARG B 2 5 ? 12.016 14.572 -1.389 1.00 43.33 5 ARG B C 8
ATOM 14240 O O . ARG B 2 5 ? 13.164 14.751 -1.745 1.00 25.44 5 ARG B O 8
ATOM 14261 N N . ARG B 2 6 ? 11.212 15.576 -1.164 1.00 65.23 6 ARG B N 8
ATOM 14262 C CA . ARG B 2 6 ? 11.697 16.973 -1.339 1.00 52.23 6 ARG B CA 8
ATOM 14263 C C . ARG B 2 6 ? 12.600 17.365 -0.164 1.00 71.24 6 ARG B C 8
ATOM 14264 O O . ARG B 2 6 ? 13.399 18.275 -0.259 1.00 21.04 6 ARG B O 8
ATOM 14285 N N . SER B 2 7 ? 12.481 16.680 0.939 1.00 1.11 7 SER B N 8
ATOM 14286 C CA . SER B 2 7 ? 13.334 17.010 2.116 1.00 24.11 7 SER B CA 8
ATOM 14287 C C . SER B 2 7 ? 14.743 16.457 1.900 1.00 71.23 7 SER B C 8
ATOM 14288 O O . SER B 2 7 ? 15.728 17.091 2.221 1.00 61.21 7 SER B O 8
ATOM 14296 N N . PHE B 2 8 ? 14.841 15.279 1.350 1.00 33.31 8 PHE B N 8
ATOM 14297 C CA . PHE B 2 8 ? 16.180 14.678 1.098 1.00 5.45 8 PHE B CA 8
ATOM 14298 C C . PHE B 2 8 ? 16.777 15.273 -0.183 1.00 30.51 8 PHE B C 8
ATOM 14299 O O . PHE B 2 8 ? 17.973 15.467 -0.291 1.00 71.24 8 PHE B O 8
ATOM 14316 N N . MET B 2 9 ? 15.953 15.564 -1.151 1.00 52.10 9 MET B N 8
ATOM 14317 C CA . MET B 2 9 ? 16.467 16.146 -2.423 1.00 22.24 9 MET B CA 8
ATOM 14318 C C . MET B 2 9 ? 16.948 17.582 -2.189 1.00 43.13 9 MET B C 8
ATOM 14319 O O . MET B 2 9 ? 18.077 17.922 -2.477 1.00 42.43 9 MET B O 8
ATOM 14333 N N . LYS B 2 10 ? 16.097 18.424 -1.667 1.00 43.01 10 LYS B N 8
ATOM 14334 C CA . LYS B 2 10 ? 16.509 19.836 -1.416 1.00 42.41 10 LYS B CA 8
ATOM 14335 C C . LYS B 2 10 ? 17.872 19.869 -0.713 1.00 51.11 10 LYS B C 8
ATOM 14336 O O . LYS B 2 10 ? 18.643 20.792 -0.880 1.00 44.21 10 LYS B O 8
ATOM 14355 N N . ALA B 2 11 ? 18.170 18.867 0.068 1.00 62.14 11 ALA B N 8
ATOM 14356 C CA . ALA B 2 11 ? 19.481 18.844 0.778 1.00 20.15 11 ALA B CA 8
ATOM 14357 C C . ALA B 2 11 ? 20.628 18.790 -0.234 1.00 11.44 11 ALA B C 8
ATOM 14358 O O . ALA B 2 11 ? 21.570 19.556 -0.160 1.00 52.34 11 ALA B O 8
ATOM 14365 N N . ASN B 2 12 ? 20.557 17.894 -1.179 1.00 33.13 12 ASN B N 8
ATOM 14366 C CA . ASN B 2 12 ? 21.643 17.793 -2.198 1.00 10.15 12 ASN B CA 8
ATOM 14367 C C . ASN B 2 12 ? 21.421 18.823 -3.308 1.00 51.41 12 ASN B C 8
ATOM 14368 O O . ASN B 2 12 ? 22.355 19.395 -3.832 1.00 45.12 12 ASN B O 8
ATOM 14379 N N . ALA B 2 13 ? 20.190 19.061 -3.670 1.00 2.43 13 ALA B N 8
ATOM 14380 C CA . ALA B 2 13 ? 19.907 20.054 -4.747 1.00 64.51 13 ALA B CA 8
ATOM 14381 C C . ALA B 2 13 ? 20.552 21.398 -4.409 1.00 45.20 13 ALA B C 8
ATOM 14382 O O . ALA B 2 13 ? 21.220 22.000 -5.226 1.00 45.21 13 ALA B O 8
ATOM 14389 N N . VAL B 2 14 ? 20.355 21.876 -3.212 1.00 63.22 14 VAL B N 8
ATOM 14390 C CA . VAL B 2 14 ? 20.956 23.183 -2.826 1.00 34.52 14 VAL B CA 8
ATOM 14391 C C . VAL B 2 14 ? 22.481 23.124 -2.960 1.00 53.54 14 VAL B C 8
ATOM 14392 O O . VAL B 2 14 ? 23.126 24.116 -3.234 1.00 22.44 14 VAL B O 8
ATOM 14405 N N . ALA B 2 15 ? 23.059 21.970 -2.770 1.00 34.32 15 ALA B N 8
ATOM 14406 C CA . ALA B 2 15 ? 24.541 21.850 -2.887 1.00 32.42 15 ALA B CA 8
ATOM 14407 C C . ALA B 2 15 ? 24.983 22.135 -4.324 1.00 72.10 15 ALA B C 8
ATOM 14408 O O . ALA B 2 15 ? 26.055 22.654 -4.562 1.00 74.23 15 ALA B O 8
ATOM 14415 N N . ALA B 2 16 ? 24.163 21.802 -5.284 1.00 75.30 16 ALA B N 8
ATOM 14416 C CA . ALA B 2 16 ? 24.537 22.055 -6.705 1.00 61.04 16 ALA B CA 8
ATOM 14417 C C . ALA B 2 16 ? 23.919 23.370 -7.188 1.00 1.21 16 ALA B C 8
ATOM 14418 O O . ALA B 2 16 ? 24.283 23.895 -8.222 1.00 71.52 16 ALA B O 8
ATOM 14425 N N . ALA B 2 17 ? 22.989 23.906 -6.447 1.00 74.31 17 ALA B N 8
ATOM 14426 C CA . ALA B 2 17 ? 22.348 25.187 -6.865 1.00 11.11 17 ALA B CA 8
ATOM 14427 C C . ALA B 2 17 ? 22.957 26.358 -6.091 1.00 4.30 17 ALA B C 8
ATOM 14428 O O . ALA B 2 17 ? 22.925 27.490 -6.532 1.00 52.21 17 ALA B O 8
ATOM 14435 N N . ALA B 2 18 ? 23.513 26.097 -4.939 1.00 45.23 18 ALA B N 8
ATOM 14436 C CA . ALA B 2 18 ? 24.124 27.198 -4.139 1.00 62.51 18 ALA B CA 8
ATOM 14437 C C . ALA B 2 18 ? 25.549 27.476 -4.626 1.00 12.12 18 ALA B C 8
ATOM 14438 O O . ALA B 2 18 ? 25.922 28.607 -4.867 1.00 52.20 18 ALA B O 8
ATOM 14445 N N . ALA B 2 19 ? 26.346 26.454 -4.771 1.00 52.22 19 ALA B N 8
ATOM 14446 C CA . ALA B 2 19 ? 27.745 26.662 -5.243 1.00 63.03 19 ALA B CA 8
ATOM 14447 C C . ALA B 2 19 ? 27.753 27.045 -6.726 1.00 21.03 19 ALA B C 8
ATOM 14448 O O . ALA B 2 19 ? 28.765 27.442 -7.269 1.00 41.33 19 ALA B O 8
ATOM 14455 N N . ALA B 2 20 ? 26.632 26.930 -7.383 1.00 15.11 20 ALA B N 8
ATOM 14456 C CA . ALA B 2 20 ? 26.575 27.289 -8.829 1.00 10.15 20 ALA B CA 8
ATOM 14457 C C . ALA B 2 20 ? 25.704 28.532 -9.032 1.00 61.52 20 ALA B C 8
ATOM 14458 O O . ALA B 2 20 ? 26.117 29.497 -9.643 1.00 44.31 20 ALA B O 8
ATOM 14465 N N . ALA B 2 21 ? 24.502 28.514 -8.527 1.00 54.20 21 ALA B N 8
ATOM 14466 C CA . ALA B 2 21 ? 23.606 29.696 -8.691 1.00 74.03 21 ALA B CA 8
ATOM 14467 C C . ALA B 2 21 ? 23.779 30.659 -7.514 1.00 53.01 21 ALA B C 8
ATOM 14468 O O . ALA B 2 21 ? 22.954 31.519 -7.277 1.00 72.40 21 ALA B O 8
ATOM 14475 N N . GLY B 2 22 ? 24.845 30.521 -6.774 1.00 31.24 22 GLY B N 8
ATOM 14476 C CA . GLY B 2 22 ? 25.069 31.429 -5.614 1.00 74.40 22 GLY B CA 8
ATOM 14477 C C . GLY B 2 22 ? 23.860 31.370 -4.678 1.00 52.55 22 GLY B C 8
ATOM 14478 O O . GLY B 2 22 ? 23.602 32.287 -3.923 1.00 23.54 22 GLY B O 8
ATOM 14482 N N . LEU B 2 23 ? 23.115 30.301 -4.721 1.00 42.41 23 LEU B N 8
ATOM 14483 C CA . LEU B 2 23 ? 21.922 30.184 -3.833 1.00 52.33 23 LEU B CA 8
ATOM 14484 C C . LEU B 2 23 ? 22.350 30.191 -2.365 1.00 53.11 23 LEU B C 8
ATOM 14485 O O . LEU B 2 23 ? 23.448 30.585 -2.028 1.00 1.41 23 LEU B O 8
ATOM 14501 N N . SER B 2 24 ? 21.487 29.758 -1.491 1.00 73.21 24 SER B N 8
ATOM 14502 C CA . SER B 2 24 ? 21.836 29.738 -0.041 1.00 33.12 24 SER B CA 8
ATOM 14503 C C . SER B 2 24 ? 22.662 28.492 0.286 1.00 25.10 24 SER B C 8
ATOM 14504 O O . SER B 2 24 ? 22.682 27.534 -0.461 1.00 52.32 24 SER B O 8
ATOM 14512 N N . VAL B 2 25 ? 23.349 28.498 1.396 1.00 32.22 25 VAL B N 8
ATOM 14513 C CA . VAL B 2 25 ? 24.174 27.314 1.770 1.00 45.02 25 VAL B CA 8
ATOM 14514 C C . VAL B 2 25 ? 23.543 26.584 2.958 1.00 10.13 25 VAL B C 8
ATOM 14515 O O . VAL B 2 25 ? 23.980 26.731 4.082 1.00 20.10 25 VAL B O 8
ATOM 14528 N N . PRO B 2 26 ? 22.529 25.817 2.664 1.00 42.54 26 PRO B N 8
ATOM 14529 C CA . PRO B 2 26 ? 21.821 25.049 3.718 1.00 14.45 26 PRO B CA 8
ATOM 14530 C C . PRO B 2 26 ? 22.679 23.875 4.194 1.00 61.40 26 PRO B C 8
ATOM 14531 O O . PRO B 2 26 ? 22.995 23.755 5.362 1.00 52.04 26 PRO B O 8
ATOM 14542 N N . GLY B 2 27 ? 23.058 23.005 3.299 1.00 63.32 27 GLY B N 8
ATOM 14543 C CA . GLY B 2 27 ? 23.895 21.838 3.700 1.00 71.50 27 GLY B CA 8
ATOM 14544 C C . GLY B 2 27 ? 25.374 22.212 3.603 1.00 13.42 27 GLY B C 8
ATOM 14545 O O . GLY B 2 27 ? 26.184 21.785 4.402 1.00 73.30 27 GLY B O 8
ATOM 14549 N N . VAL B 2 28 ? 25.733 23.005 2.632 1.00 55.14 28 VAL B N 8
ATOM 14550 C CA . VAL B 2 28 ? 27.162 23.405 2.485 1.00 72.24 28 VAL B CA 8
ATOM 14551 C C . VAL B 2 28 ? 27.733 23.827 3.841 1.00 71.41 28 VAL B C 8
ATOM 14552 O O . VAL B 2 28 ? 28.838 23.470 4.199 1.00 52.21 28 VAL B O 8
ATOM 14565 N N . ALA B 2 29 ? 26.988 24.584 4.600 1.00 51.01 29 ALA B N 8
ATOM 14566 C CA . ALA B 2 29 ? 27.491 25.028 5.933 1.00 73.32 29 ALA B CA 8
ATOM 14567 C C . ALA B 2 29 ? 27.512 23.850 6.909 1.00 60.41 29 ALA B C 8
ATOM 14568 O O . ALA B 2 29 ? 28.019 23.949 8.008 1.00 5.24 29 ALA B O 8
ATOM 14575 N N . ARG B 2 30 ? 26.963 22.730 6.517 1.00 3.54 30 ARG B N 8
ATOM 14576 C CA . ARG B 2 30 ? 26.952 21.548 7.425 1.00 72.55 30 ARG B CA 8
ATOM 14577 C C . ARG B 2 30 ? 26.293 21.910 8.759 1.00 64.11 30 ARG B C 8
ATOM 14578 O O . ARG B 2 30 ? 26.960 22.152 9.745 1.00 22.02 30 ARG B O 8
ATOM 14599 N N . ALA B 2 31 ? 24.990 21.951 8.797 1.00 74.13 31 ALA B N 8
ATOM 14600 C CA . ALA B 2 31 ? 24.291 22.299 10.067 1.00 73.24 31 ALA B CA 8
ATOM 14601 C C . ALA B 2 31 ? 23.975 21.028 10.862 1.00 31.35 31 ALA B C 8
ATOM 14602 O O . ALA B 2 31 ? 23.397 21.082 11.929 1.00 31.52 31 ALA B O 8
ATOM 14609 N N . VAL B 2 32 ? 24.351 19.889 10.353 1.00 74.34 32 VAL B N 8
ATOM 14610 C CA . VAL B 2 32 ? 24.072 18.618 11.081 1.00 61.31 32 VAL B CA 8
ATOM 14611 C C . VAL B 2 32 ? 24.633 18.689 12.504 1.00 54.44 32 VAL B C 8
ATOM 14612 O O . VAL B 2 32 ? 24.019 18.231 13.447 1.00 51.53 32 VAL B O 8
ATOM 14625 N N . VAL B 2 33 ? 25.795 19.261 12.665 1.00 40.14 33 VAL B N 8
ATOM 14626 C CA . VAL B 2 33 ? 26.393 19.361 14.027 1.00 74.14 33 VAL B CA 8
ATOM 14627 C C . VAL B 2 33 ? 27.746 20.077 13.958 1.00 51.24 33 VAL B C 8
ATOM 14628 O O . VAL B 2 33 ? 28.124 20.798 14.859 1.00 52.21 33 VAL B O 8
ATOM 14641 N N . GLY B 2 34 ? 28.477 19.881 12.895 1.00 22.32 34 GLY B N 8
ATOM 14642 C CA . GLY B 2 34 ? 29.804 20.548 12.770 1.00 60.03 34 GLY B CA 8
ATOM 14643 C C . GLY B 2 34 ? 30.832 19.548 12.239 1.00 4.35 34 GLY B C 8
ATOM 14644 O O . GLY B 2 34 ? 31.296 19.654 11.122 1.00 51.10 34 GLY B O 8
ATOM 14648 N N . GLN B 2 35 ? 31.193 18.578 13.033 1.00 22.50 35 GLN B N 8
ATOM 14649 C CA . GLN B 2 35 ? 32.193 17.570 12.573 1.00 53.51 35 GLN B CA 8
ATOM 14650 C C . GLN B 2 35 ? 31.482 16.317 12.055 1.00 22.25 35 GLN B C 8
ATOM 14651 O O . GLN B 2 35 ? 30.432 16.464 11.452 1.00 73.01 35 GLN B O 8
ATOM 14665 N N . GLY A 1 1 ? 7.517 -4.006 3.114 1.00 65.33 1 GLY A N 9
ATOM 14666 C CA . GLY A 1 1 ? 7.238 -2.606 2.688 1.00 35.30 1 GLY A CA 9
ATOM 14667 C C . GLY A 1 1 ? 8.219 -1.655 3.373 1.00 11.21 1 GLY A C 9
ATOM 14668 O O . GLY A 1 1 ? 7.845 -0.855 4.206 1.00 2.35 1 GLY A O 9
ATOM 14671 N N . SER A 1 2 ? 9.475 -1.737 3.027 1.00 2.11 2 SER A N 9
ATOM 14672 C CA . SER A 1 2 ? 10.483 -0.836 3.660 1.00 73.25 2 SER A CA 9
ATOM 14673 C C . SER A 1 2 ? 11.266 -0.079 2.584 1.00 62.33 2 SER A C 9
ATOM 14674 O O . SER A 1 2 ? 12.093 0.759 2.879 1.00 41.22 2 SER A O 9
ATOM 14682 N N . HIS A 1 3 ? 11.011 -0.371 1.337 1.00 4.41 3 HIS A N 9
ATOM 14683 C CA . HIS A 1 3 ? 11.742 0.333 0.243 1.00 24.34 3 HIS A CA 9
ATOM 14684 C C . HIS A 1 3 ? 10.750 1.019 -0.699 1.00 13.13 3 HIS A C 9
ATOM 14685 O O . HIS A 1 3 ? 9.574 0.715 -0.708 1.00 32.15 3 HIS A O 9
ATOM 14699 N N . MET A 1 4 ? 11.214 1.947 -1.492 1.00 24.50 4 MET A N 9
ATOM 14700 C CA . MET A 1 4 ? 10.298 2.653 -2.431 1.00 44.11 4 MET A CA 9
ATOM 14701 C C . MET A 1 4 ? 11.077 3.675 -3.263 1.00 3.24 4 MET A C 9
ATOM 14702 O O . MET A 1 4 ? 10.938 4.868 -3.085 1.00 42.41 4 MET A O 9
ATOM 14716 N N . HIS A 1 5 ? 11.898 3.215 -4.166 1.00 43.55 5 HIS A N 9
ATOM 14717 C CA . HIS A 1 5 ? 12.687 4.161 -5.008 1.00 34.32 5 HIS A CA 9
ATOM 14718 C C . HIS A 1 5 ? 12.502 3.829 -6.492 1.00 3.42 5 HIS A C 9
ATOM 14719 O O . HIS A 1 5 ? 12.840 2.754 -6.943 1.00 42.45 5 HIS A O 9
ATOM 14733 N N . THR A 1 6 ? 11.969 4.747 -7.252 1.00 71.35 6 THR A N 9
ATOM 14734 C CA . THR A 1 6 ? 11.764 4.484 -8.704 1.00 75.11 6 THR A CA 9
ATOM 14735 C C . THR A 1 6 ? 11.441 5.789 -9.438 1.00 63.32 6 THR A C 9
ATOM 14736 O O . THR A 1 6 ? 10.502 6.483 -9.105 1.00 51.31 6 THR A O 9
ATOM 14747 N N . ASN A 1 7 ? 12.215 6.130 -10.432 1.00 31.25 7 ASN A N 9
ATOM 14748 C CA . ASN A 1 7 ? 11.953 7.390 -11.183 1.00 44.24 7 ASN A CA 9
ATOM 14749 C C . ASN A 1 7 ? 12.465 7.265 -12.620 1.00 51.31 7 ASN A C 9
ATOM 14750 O O . ASN A 1 7 ? 13.173 6.339 -12.960 1.00 62.01 7 ASN A O 9
ATOM 14761 N N . TRP A 1 8 ? 12.111 8.193 -13.468 1.00 23.25 8 TRP A N 9
ATOM 14762 C CA . TRP A 1 8 ? 12.577 8.126 -14.883 1.00 5.53 8 TRP A CA 9
ATOM 14763 C C . TRP A 1 8 ? 13.622 9.214 -15.147 1.00 63.34 8 TRP A C 9
ATOM 14764 O O . TRP A 1 8 ? 14.791 8.933 -15.333 1.00 11.34 8 TRP A O 9
ATOM 14785 N N . GLN A 1 9 ? 13.213 10.453 -15.163 1.00 71.14 9 GLN A N 9
ATOM 14786 C CA . GLN A 1 9 ? 14.183 11.555 -15.417 1.00 1.34 9 GLN A CA 9
ATOM 14787 C C . GLN A 1 9 ? 13.684 12.854 -14.777 1.00 10.22 9 GLN A C 9
ATOM 14788 O O . GLN A 1 9 ? 12.608 13.333 -15.077 1.00 64.13 9 GLN A O 9
ATOM 14802 N N . VAL A 1 10 ? 14.457 13.429 -13.896 1.00 11.22 10 VAL A N 9
ATOM 14803 C CA . VAL A 1 10 ? 14.025 14.695 -13.239 1.00 44.21 10 VAL A CA 9
ATOM 14804 C C . VAL A 1 10 ? 15.229 15.403 -12.610 1.00 42.50 10 VAL A C 9
ATOM 14805 O O . VAL A 1 10 ? 16.107 14.777 -12.049 1.00 43.34 10 VAL A O 9
ATOM 14818 N N . CYS A 1 11 ? 15.277 16.704 -12.701 1.00 64.13 11 CYS A N 9
ATOM 14819 C CA . CYS A 1 11 ? 16.425 17.451 -12.110 1.00 22.44 11 CYS A CA 9
ATOM 14820 C C . CYS A 1 11 ? 15.939 18.768 -11.501 1.00 3.32 11 CYS A C 9
ATOM 14821 O O . CYS A 1 11 ? 14.803 19.162 -11.675 1.00 14.04 11 CYS A O 9
ATOM 14829 N N . SER A 1 12 ? 16.792 19.454 -10.790 1.00 51.42 12 SER A N 9
ATOM 14830 C CA . SER A 1 12 ? 16.378 20.747 -10.172 1.00 40.21 12 SER A CA 9
ATOM 14831 C C . SER A 1 12 ? 16.981 21.920 -10.950 1.00 2.24 12 SER A C 9
ATOM 14832 O O . SER A 1 12 ? 18.181 22.104 -10.983 1.00 54.31 12 SER A O 9
ATOM 14840 N N . LEU A 1 13 ? 16.156 22.715 -11.577 1.00 1.13 13 LEU A N 9
ATOM 14841 C CA . LEU A 1 13 ? 16.682 23.875 -12.353 1.00 32.41 13 LEU A CA 9
ATOM 14842 C C . LEU A 1 13 ? 16.520 25.169 -11.552 1.00 31.42 13 LEU A C 9
ATOM 14843 O O . LEU A 1 13 ? 15.504 25.400 -10.925 1.00 5.20 13 LEU A O 9
ATOM 14859 N N . VAL A 1 14 ? 17.514 26.015 -11.568 1.00 22.33 14 VAL A N 9
ATOM 14860 C CA . VAL A 1 14 ? 17.418 27.294 -10.807 1.00 54.11 14 VAL A CA 9
ATOM 14861 C C . VAL A 1 14 ? 17.036 28.439 -11.749 1.00 42.34 14 VAL A C 9
ATOM 14862 O O . VAL A 1 14 ? 17.865 28.975 -12.459 1.00 51.02 14 VAL A O 9
ATOM 14875 N N . VAL A 1 15 ? 15.788 28.819 -11.762 1.00 3.44 15 VAL A N 9
ATOM 14876 C CA . VAL A 1 15 ? 15.353 29.929 -12.658 1.00 71.42 15 VAL A CA 9
ATOM 14877 C C . VAL A 1 15 ? 15.749 31.280 -12.056 1.00 15.42 15 VAL A C 9
ATOM 14878 O O . VAL A 1 15 ? 15.471 31.565 -10.909 1.00 75.11 15 VAL A O 9
ATOM 14891 N N . GLN A 1 16 ? 16.399 32.114 -12.822 1.00 14.42 16 GLN A N 9
ATOM 14892 C CA . GLN A 1 16 ? 16.814 33.443 -12.292 1.00 53.40 16 GLN A CA 9
ATOM 14893 C C . GLN A 1 16 ? 15.953 34.553 -12.905 1.00 65.14 16 GLN A C 9
ATOM 14894 O O . GLN A 1 16 ? 16.052 34.851 -14.080 1.00 43.32 16 GLN A O 9
ATOM 14908 N N . ALA A 1 17 ? 15.117 35.171 -12.118 1.00 31.24 17 ALA A N 9
ATOM 14909 C CA . ALA A 1 17 ? 14.254 36.262 -12.649 1.00 13.12 17 ALA A CA 9
ATOM 14910 C C . ALA A 1 17 ? 14.128 37.375 -11.607 1.00 55.22 17 ALA A C 9
ATOM 14911 O O . ALA A 1 17 ? 14.513 37.213 -10.467 1.00 62.53 17 ALA A O 9
ATOM 14918 N N . LYS A 1 18 ? 13.593 38.505 -11.987 1.00 3.25 18 LYS A N 9
ATOM 14919 C CA . LYS A 1 18 ? 13.447 39.620 -11.006 1.00 62.52 18 LYS A CA 9
ATOM 14920 C C . LYS A 1 18 ? 12.941 39.072 -9.672 1.00 32.33 18 LYS A C 9
ATOM 14921 O O . LYS A 1 18 ? 12.203 38.107 -9.624 1.00 71.53 18 LYS A O 9
ATOM 14940 N N . SER A 1 19 ? 13.340 39.669 -8.585 1.00 0.42 19 SER A N 9
ATOM 14941 C CA . SER A 1 19 ? 12.893 39.173 -7.253 1.00 65.44 19 SER A CA 9
ATOM 14942 C C . SER A 1 19 ? 11.378 38.976 -7.219 1.00 54.34 19 SER A C 9
ATOM 14943 O O . SER A 1 19 ? 10.890 37.958 -6.769 1.00 43.51 19 SER A O 9
ATOM 14951 N N . GLU A 1 20 ? 10.618 39.934 -7.683 1.00 54.41 20 GLU A N 9
ATOM 14952 C CA . GLU A 1 20 ? 9.138 39.758 -7.649 1.00 24.22 20 GLU A CA 9
ATOM 14953 C C . GLU A 1 20 ? 8.647 39.124 -8.952 1.00 4.04 20 GLU A C 9
ATOM 14954 O O . GLU A 1 20 ? 7.498 38.747 -9.072 1.00 11.42 20 GLU A O 9
ATOM 14966 N N . ARG A 1 21 ? 9.516 38.953 -9.910 1.00 65.34 21 ARG A N 9
ATOM 14967 C CA . ARG A 1 21 ? 9.095 38.285 -11.169 1.00 73.34 21 ARG A CA 9
ATOM 14968 C C . ARG A 1 21 ? 8.968 36.798 -10.883 1.00 13.34 21 ARG A C 9
ATOM 14969 O O . ARG A 1 21 ? 7.965 36.169 -11.162 1.00 50.13 21 ARG A O 9
ATOM 14990 N N . ILE A 1 22 ? 10.003 36.236 -10.322 1.00 21.30 22 ILE A N 9
ATOM 14991 C CA . ILE A 1 22 ? 9.985 34.784 -10.002 1.00 51.21 22 ILE A CA 9
ATOM 14992 C C . ILE A 1 22 ? 8.787 34.445 -9.126 1.00 1.34 22 ILE A C 9
ATOM 14993 O O . ILE A 1 22 ? 8.111 33.462 -9.343 1.00 30.41 22 ILE A O 9
ATOM 15009 N N . SER A 1 23 ? 8.494 35.244 -8.148 1.00 30.10 23 SER A N 9
ATOM 15010 C CA . SER A 1 23 ? 7.321 34.924 -7.300 1.00 44.33 23 SER A CA 9
ATOM 15011 C C . SER A 1 23 ? 6.116 34.714 -8.212 1.00 13.21 23 SER A C 9
ATOM 15012 O O . SER A 1 23 ? 5.315 33.826 -8.012 1.00 31.05 23 SER A O 9
ATOM 15020 N N . ASP A 1 24 ? 5.995 35.524 -9.227 1.00 72.42 24 ASP A N 9
ATOM 15021 C CA . ASP A 1 24 ? 4.855 35.376 -10.176 1.00 71.43 24 ASP A CA 9
ATOM 15022 C C . ASP A 1 24 ? 5.029 34.131 -11.056 1.00 52.43 24 ASP A C 9
ATOM 15023 O O . ASP A 1 24 ? 4.187 33.254 -11.084 1.00 62.32 24 ASP A O 9
ATOM 15032 N N . ILE A 1 25 ? 6.104 34.066 -11.795 1.00 10.14 25 ILE A N 9
ATOM 15033 C CA . ILE A 1 25 ? 6.323 32.888 -12.700 1.00 54.43 25 ILE A CA 9
ATOM 15034 C C . ILE A 1 25 ? 6.852 31.676 -11.926 1.00 65.22 25 ILE A C 9
ATOM 15035 O O . ILE A 1 25 ? 6.345 30.581 -12.062 1.00 41.13 25 ILE A O 9
ATOM 15051 N N . SER A 1 26 ? 7.863 31.850 -11.120 1.00 74.12 26 SER A N 9
ATOM 15052 C CA . SER A 1 26 ? 8.405 30.691 -10.356 1.00 15.32 26 SER A CA 9
ATOM 15053 C C . SER A 1 26 ? 7.272 29.985 -9.605 1.00 0.34 26 SER A C 9
ATOM 15054 O O . SER A 1 26 ? 7.092 28.791 -9.718 1.00 71.43 26 SER A O 9
ATOM 15062 N N . THR A 1 27 ? 6.505 30.715 -8.838 1.00 73.33 27 THR A N 9
ATOM 15063 C CA . THR A 1 27 ? 5.390 30.069 -8.085 1.00 43.05 27 THR A CA 9
ATOM 15064 C C . THR A 1 27 ? 4.495 29.286 -9.052 1.00 25.34 27 THR A C 9
ATOM 15065 O O . THR A 1 27 ? 3.949 28.255 -8.713 1.00 14.33 27 THR A O 9
ATOM 15076 N N . GLN A 1 28 ? 4.354 29.767 -10.256 1.00 42.40 28 GLN A N 9
ATOM 15077 C CA . GLN A 1 28 ? 3.509 29.054 -11.253 1.00 23.44 28 GLN A CA 9
ATOM 15078 C C . GLN A 1 28 ? 4.084 27.662 -11.520 1.00 0.21 28 GLN A C 9
ATOM 15079 O O . GLN A 1 28 ? 3.366 26.684 -11.580 1.00 24.43 28 GLN A O 9
ATOM 15093 N N . LEU A 1 29 ? 5.375 27.570 -11.684 1.00 31.42 29 LEU A N 9
ATOM 15094 C CA . LEU A 1 29 ? 5.999 26.242 -11.952 1.00 11.53 29 LEU A CA 9
ATOM 15095 C C . LEU A 1 29 ? 5.533 25.223 -10.907 1.00 52.11 29 LEU A C 9
ATOM 15096 O O . LEU A 1 29 ? 5.403 24.049 -11.186 1.00 41.32 29 LEU A O 9
ATOM 15112 N N . ASN A 1 30 ? 5.279 25.666 -9.707 1.00 25.42 30 ASN A N 9
ATOM 15113 C CA . ASN A 1 30 ? 4.819 24.723 -8.648 1.00 72.50 30 ASN A CA 9
ATOM 15114 C C . ASN A 1 30 ? 3.408 24.221 -8.969 1.00 60.14 30 ASN A C 9
ATOM 15115 O O . ASN A 1 30 ? 3.020 23.137 -8.579 1.00 44.10 30 ASN A O 9
ATOM 15126 N N . ALA A 1 31 ? 2.640 25.000 -9.679 1.00 52.32 31 ALA A N 9
ATOM 15127 C CA . ALA A 1 31 ? 1.254 24.568 -10.026 1.00 71.24 31 ALA A CA 9
ATOM 15128 C C . ALA A 1 31 ? 1.295 23.481 -11.102 1.00 75.04 31 ALA A C 9
ATOM 15129 O O . ALA A 1 31 ? 0.416 22.645 -11.187 1.00 63.22 31 ALA A O 9
ATOM 15136 N N . PHE A 1 32 ? 2.308 23.484 -11.926 1.00 55.20 32 PHE A N 9
ATOM 15137 C CA . PHE A 1 32 ? 2.403 22.451 -12.996 1.00 51.20 32 PHE A CA 9
ATOM 15138 C C . PHE A 1 32 ? 2.579 21.063 -12.378 1.00 1.05 32 PHE A C 9
ATOM 15139 O O . PHE A 1 32 ? 3.165 20.922 -11.323 1.00 31.24 32 PHE A O 9
ATOM 15156 N N . PRO A 1 33 ? 2.062 20.079 -13.062 1.00 74.44 33 PRO A N 9
ATOM 15157 C CA . PRO A 1 33 ? 2.159 18.679 -12.580 1.00 34.43 33 PRO A CA 9
ATOM 15158 C C . PRO A 1 33 ? 3.586 18.153 -12.749 1.00 64.33 33 PRO A C 9
ATOM 15159 O O . PRO A 1 33 ? 4.102 17.449 -11.906 1.00 31.44 33 PRO A O 9
ATOM 15170 N N . GLY A 1 34 ? 4.227 18.489 -13.835 1.00 23.01 34 GLY A N 9
ATOM 15171 C CA . GLY A 1 34 ? 5.619 18.008 -14.057 1.00 45.44 34 GLY A CA 9
ATOM 15172 C C . GLY A 1 34 ? 6.602 18.921 -13.319 1.00 33.22 34 GLY A C 9
ATOM 15173 O O . GLY A 1 34 ? 7.395 18.473 -12.515 1.00 31.34 34 GLY A O 9
ATOM 15177 N N . CYS A 1 35 ? 6.553 20.197 -13.586 1.00 32.43 35 CYS A N 9
ATOM 15178 C CA . CYS A 1 35 ? 7.485 21.138 -12.897 1.00 32.32 35 CYS A CA 9
ATOM 15179 C C . CYS A 1 35 ? 7.023 21.383 -11.459 1.00 34.14 35 CYS A C 9
ATOM 15180 O O . CYS A 1 35 ? 5.846 21.361 -11.162 1.00 54.43 35 CYS A O 9
ATOM 15188 N N . GLU A 1 36 ? 7.942 21.614 -10.563 1.00 2.53 36 GLU A N 9
ATOM 15189 C CA . GLU A 1 36 ? 7.556 21.861 -9.143 1.00 63.22 36 GLU A CA 9
ATOM 15190 C C . GLU A 1 36 ? 8.672 22.617 -8.415 1.00 2.14 36 GLU A C 9
ATOM 15191 O O . GLU A 1 36 ? 9.826 22.240 -8.466 1.00 22.21 36 GLU A O 9
ATOM 15203 N N . VAL A 1 37 ? 8.336 23.680 -7.736 1.00 43.03 37 VAL A N 9
ATOM 15204 C CA . VAL A 1 37 ? 9.380 24.459 -7.007 1.00 71.21 37 VAL A CA 9
ATOM 15205 C C . VAL A 1 37 ? 9.845 23.688 -5.768 1.00 34.43 37 VAL A C 9
ATOM 15206 O O . VAL A 1 37 ? 9.066 23.383 -4.885 1.00 41.11 37 VAL A O 9
ATOM 15219 N N . ALA A 1 38 ? 11.109 23.373 -5.695 1.00 33.52 38 ALA A N 9
ATOM 15220 C CA . ALA A 1 38 ? 11.624 22.625 -4.512 1.00 21.13 38 ALA A CA 9
ATOM 15221 C C . ALA A 1 38 ? 12.095 23.605 -3.434 1.00 11.33 38 ALA A C 9
ATOM 15222 O O . ALA A 1 38 ? 11.717 23.506 -2.283 1.00 4.24 38 ALA A O 9
ATOM 15229 N N . VAL A 1 39 ? 12.916 24.550 -3.799 1.00 4.35 39 VAL A N 9
ATOM 15230 C CA . VAL A 1 39 ? 13.411 25.540 -2.798 1.00 33.12 39 VAL A CA 9
ATOM 15231 C C . VAL A 1 39 ? 13.011 26.957 -3.218 1.00 23.33 39 VAL A C 9
ATOM 15232 O O . VAL A 1 39 ? 13.373 27.424 -4.279 1.00 23.53 39 VAL A O 9
ATOM 15245 N N . SER A 1 40 ? 12.263 27.640 -2.397 1.00 15.21 40 SER A N 9
ATOM 15246 C CA . SER A 1 40 ? 11.837 29.024 -2.756 1.00 32.54 40 SER A CA 9
ATOM 15247 C C . SER A 1 40 ? 12.601 30.051 -1.917 1.00 43.40 40 SER A C 9
ATOM 15248 O O . SER A 1 40 ? 12.277 30.304 -0.774 1.00 63.43 40 SER A O 9
ATOM 15256 N N . ASP A 1 41 ? 13.614 30.649 -2.482 1.00 71.04 41 ASP A N 9
ATOM 15257 C CA . ASP A 1 41 ? 14.403 31.664 -1.728 1.00 4.31 41 ASP A CA 9
ATOM 15258 C C . ASP A 1 41 ? 14.659 32.890 -2.604 1.00 11.01 41 ASP A C 9
ATOM 15259 O O . ASP A 1 41 ? 14.785 32.790 -3.807 1.00 23.22 41 ASP A O 9
ATOM 15268 N N . ALA A 1 42 ? 14.730 34.044 -2.009 1.00 53.35 42 ALA A N 9
ATOM 15269 C CA . ALA A 1 42 ? 14.969 35.276 -2.805 1.00 41.44 42 ALA A CA 9
ATOM 15270 C C . ALA A 1 42 ? 16.353 35.868 -2.509 1.00 64.10 42 ALA A C 9
ATOM 15271 O O . ALA A 1 42 ? 16.466 37.022 -2.149 1.00 0.10 42 ALA A O 9
ATOM 15278 N N . PRO A 1 43 ? 17.367 35.062 -2.685 1.00 63.43 43 PRO A N 9
ATOM 15279 C CA . PRO A 1 43 ? 18.755 35.528 -2.446 1.00 2.22 43 PRO A CA 9
ATOM 15280 C C . PRO A 1 43 ? 19.165 36.520 -3.535 1.00 41.34 43 PRO A C 9
ATOM 15281 O O . PRO A 1 43 ? 19.840 37.498 -3.282 1.00 65.42 43 PRO A O 9
ATOM 15292 N N . SER A 1 44 ? 18.754 36.271 -4.748 1.00 22.02 44 SER A N 9
ATOM 15293 C CA . SER A 1 44 ? 19.109 37.192 -5.864 1.00 41.00 44 SER A CA 9
ATOM 15294 C C . SER A 1 44 ? 17.992 37.204 -6.913 1.00 4.24 44 SER A C 9
ATOM 15295 O O . SER A 1 44 ? 18.167 37.682 -8.017 1.00 44.11 44 SER A O 9
ATOM 15303 N N . GLY A 1 45 ? 16.843 36.682 -6.577 1.00 42.45 45 GLY A N 9
ATOM 15304 C CA . GLY A 1 45 ? 15.715 36.665 -7.553 1.00 43.13 45 GLY A CA 9
ATOM 15305 C C . GLY A 1 45 ? 15.714 35.336 -8.311 1.00 42.04 45 GLY A C 9
ATOM 15306 O O . GLY A 1 45 ? 15.265 35.255 -9.437 1.00 13.52 45 GLY A O 9
ATOM 15310 N N . GLN A 1 46 ? 16.211 34.292 -7.706 1.00 53.33 46 GLN A N 9
ATOM 15311 C CA . GLN A 1 46 ? 16.236 32.973 -8.399 1.00 32.34 46 GLN A CA 9
ATOM 15312 C C . GLN A 1 46 ? 15.657 31.882 -7.492 1.00 24.34 46 GLN A C 9
ATOM 15313 O O . GLN A 1 46 ? 15.959 31.812 -6.316 1.00 53.54 46 GLN A O 9
ATOM 15327 N N . LEU A 1 47 ? 14.831 31.025 -8.030 1.00 70.04 47 LEU A N 9
ATOM 15328 C CA . LEU A 1 47 ? 14.238 29.936 -7.202 1.00 31.35 47 LEU A CA 9
ATOM 15329 C C . LEU A 1 47 ? 14.604 28.570 -7.791 1.00 52.31 47 LEU A C 9
ATOM 15330 O O . LEU A 1 47 ? 14.908 28.452 -8.961 1.00 30.30 47 LEU A O 9
ATOM 15346 N N . ILE A 1 48 ? 14.577 27.540 -6.992 1.00 24.31 48 ILE A N 9
ATOM 15347 C CA . ILE A 1 48 ? 14.925 26.185 -7.510 1.00 55.24 48 ILE A CA 9
ATOM 15348 C C . ILE A 1 48 ? 13.652 25.397 -7.824 1.00 34.32 48 ILE A C 9
ATOM 15349 O O . ILE A 1 48 ? 12.806 25.197 -6.973 1.00 63.31 48 ILE A O 9
ATOM 15365 N N . VAL A 1 49 ? 13.507 24.945 -9.040 1.00 12.42 49 VAL A N 9
ATOM 15366 C CA . VAL A 1 49 ? 12.287 24.169 -9.408 1.00 2.32 49 VAL A CA 9
ATOM 15367 C C . VAL A 1 49 ? 12.683 22.880 -10.133 1.00 1.30 49 VAL A C 9
ATOM 15368 O O . VAL A 1 49 ? 13.444 22.897 -11.080 1.00 45.11 49 VAL A O 9
ATOM 15381 N N . VAL A 1 50 ? 12.174 21.762 -9.695 1.00 24.31 50 VAL A N 9
ATOM 15382 C CA . VAL A 1 50 ? 12.525 20.474 -10.359 1.00 23.22 50 VAL A CA 9
ATOM 15383 C C . VAL A 1 50 ? 11.386 20.025 -11.280 1.00 23.23 50 VAL A C 9
ATOM 15384 O O . VAL A 1 50 ? 10.223 20.202 -10.977 1.00 62.54 50 VAL A O 9
ATOM 15397 N N . VAL A 1 51 ? 11.715 19.444 -12.401 1.00 75.32 51 VAL A N 9
ATOM 15398 C CA . VAL A 1 51 ? 10.651 18.983 -13.339 1.00 64.24 51 VAL A CA 9
ATOM 15399 C C . VAL A 1 51 ? 10.982 17.582 -13.862 1.00 0.10 51 VAL A C 9
ATOM 15400 O O . VAL A 1 51 ? 12.130 17.242 -14.073 1.00 11.32 51 VAL A O 9
ATOM 15413 N N . GLU A 1 52 ? 9.986 16.766 -14.072 1.00 25.11 52 GLU A N 9
ATOM 15414 C CA . GLU A 1 52 ? 10.247 15.388 -14.580 1.00 34.13 52 GLU A CA 9
ATOM 15415 C C . GLU A 1 52 ? 9.493 15.156 -15.891 1.00 12.30 52 GLU A C 9
ATOM 15416 O O . GLU A 1 52 ? 8.384 15.621 -16.074 1.00 12.44 52 GLU A O 9
ATOM 15428 N N . ALA A 1 53 ? 10.085 14.442 -16.807 1.00 60.05 53 ALA A N 9
ATOM 15429 C CA . ALA A 1 53 ? 9.404 14.180 -18.107 1.00 1.43 53 ALA A CA 9
ATOM 15430 C C . ALA A 1 53 ? 9.922 12.878 -18.721 1.00 74.24 53 ALA A C 9
ATOM 15431 O O . ALA A 1 53 ? 10.820 12.248 -18.200 1.00 2.53 53 ALA A O 9
ATOM 15438 N N . GLU A 1 54 ? 9.362 12.468 -19.828 1.00 3.45 54 GLU A N 9
ATOM 15439 C CA . GLU A 1 54 ? 9.826 11.206 -20.473 1.00 32.14 54 GLU A CA 9
ATOM 15440 C C . GLU A 1 54 ? 11.355 11.163 -20.514 1.00 5.24 54 GLU A C 9
ATOM 15441 O O . GLU A 1 54 ? 11.969 10.182 -20.149 1.00 62.02 54 GLU A O 9
ATOM 15453 N N . ASP A 1 55 ? 11.975 12.224 -20.955 1.00 41.12 55 ASP A N 9
ATOM 15454 C CA . ASP A 1 55 ? 13.465 12.243 -21.021 1.00 23.45 55 ASP A CA 9
ATOM 15455 C C . ASP A 1 55 ? 13.977 13.686 -20.965 1.00 2.22 55 ASP A C 9
ATOM 15456 O O . ASP A 1 55 ? 13.234 14.608 -20.696 1.00 31.54 55 ASP A O 9
ATOM 15465 N N . SER A 1 56 ? 15.242 13.886 -21.220 1.00 31.04 56 SER A N 9
ATOM 15466 C CA . SER A 1 56 ? 15.797 15.269 -21.181 1.00 31.24 56 SER A CA 9
ATOM 15467 C C . SER A 1 56 ? 15.128 16.139 -22.249 1.00 51.03 56 SER A C 9
ATOM 15468 O O . SER A 1 56 ? 14.919 17.320 -22.059 1.00 41.14 56 SER A O 9
ATOM 15476 N N . GLU A 1 57 ? 14.789 15.561 -23.369 1.00 71.34 57 GLU A N 9
ATOM 15477 C CA . GLU A 1 57 ? 14.134 16.354 -24.448 1.00 23.11 57 GLU A CA 9
ATOM 15478 C C . GLU A 1 57 ? 12.881 17.049 -23.907 1.00 24.12 57 GLU A C 9
ATOM 15479 O O . GLU A 1 57 ? 12.663 18.223 -24.135 1.00 63.14 57 GLU A O 9
ATOM 15491 N N . THR A 1 58 ? 12.057 16.335 -23.191 1.00 23.20 58 THR A N 9
ATOM 15492 C CA . THR A 1 58 ? 10.821 16.957 -22.635 1.00 74.35 58 THR A CA 9
ATOM 15493 C C . THR A 1 58 ? 11.170 17.867 -21.455 1.00 42.11 58 THR A C 9
ATOM 15494 O O . THR A 1 58 ? 10.541 18.881 -21.233 1.00 11.35 58 THR A O 9
ATOM 15505 N N . LEU A 1 59 ? 12.174 17.513 -20.699 1.00 34.41 59 LEU A N 9
ATOM 15506 C CA . LEU A 1 59 ? 12.564 18.359 -19.534 1.00 43.34 59 LEU A CA 9
ATOM 15507 C C . LEU A 1 59 ? 13.080 19.717 -20.017 1.00 0.31 59 LEU A C 9
ATOM 15508 O O . LEU A 1 59 ? 12.732 20.750 -19.481 1.00 44.40 59 LEU A O 9
ATOM 15524 N N . ILE A 1 60 ? 13.908 19.721 -21.027 1.00 1.35 60 ILE A N 9
ATOM 15525 C CA . ILE A 1 60 ? 14.444 21.014 -21.541 1.00 61.03 60 ILE A CA 9
ATOM 15526 C C . ILE A 1 60 ? 13.311 21.832 -22.156 1.00 34.05 60 ILE A C 9
ATOM 15527 O O . ILE A 1 60 ? 13.339 23.046 -22.165 1.00 23.15 60 ILE A O 9
ATOM 15543 N N . GLN A 1 61 ? 12.304 21.173 -22.661 1.00 45.05 61 GLN A N 9
ATOM 15544 C CA . GLN A 1 61 ? 11.160 21.908 -23.265 1.00 51.01 61 GLN A CA 9
ATOM 15545 C C . GLN A 1 61 ? 10.630 22.947 -22.275 1.00 12.11 61 GLN A C 9
ATOM 15546 O O . GLN A 1 61 ? 10.371 24.082 -22.627 1.00 23.54 61 GLN A O 9
ATOM 15560 N N . THR A 1 62 ? 10.462 22.565 -21.039 1.00 30.45 62 THR A N 9
ATOM 15561 C CA . THR A 1 62 ? 9.943 23.526 -20.021 1.00 52.32 62 THR A CA 9
ATOM 15562 C C . THR A 1 62 ? 10.838 24.766 -19.946 1.00 44.02 62 THR A C 9
ATOM 15563 O O . THR A 1 62 ? 10.364 25.879 -19.835 1.00 45.32 62 THR A O 9
ATOM 15574 N N . ILE A 1 63 ? 12.131 24.584 -20.002 1.00 3.04 63 ILE A N 9
ATOM 15575 C CA . ILE A 1 63 ? 13.055 25.751 -19.929 1.00 64.00 63 ILE A CA 9
ATOM 15576 C C . ILE A 1 63 ? 12.620 26.840 -20.915 1.00 73.24 63 ILE A C 9
ATOM 15577 O O . ILE A 1 63 ? 12.739 28.017 -20.639 1.00 45.24 63 ILE A O 9
ATOM 15593 N N . GLU A 1 64 ? 12.124 26.465 -22.061 1.00 62.21 64 GLU A N 9
ATOM 15594 C CA . GLU A 1 64 ? 11.697 27.495 -23.047 1.00 15.43 64 GLU A CA 9
ATOM 15595 C C . GLU A 1 64 ? 10.748 28.493 -22.377 1.00 22.42 64 GLU A C 9
ATOM 15596 O O . GLU A 1 64 ? 10.729 29.664 -22.704 1.00 73.13 64 GLU A O 9
ATOM 15608 N N . SER A 1 65 ? 9.971 28.041 -21.434 1.00 35.20 65 SER A N 9
ATOM 15609 C CA . SER A 1 65 ? 9.030 28.958 -20.730 1.00 51.41 65 SER A CA 9
ATOM 15610 C C . SER A 1 65 ? 9.803 29.948 -19.851 1.00 4.41 65 SER A C 9
ATOM 15611 O O . SER A 1 65 ? 9.647 31.148 -19.961 1.00 62.44 65 SER A O 9
ATOM 15619 N N . VAL A 1 66 ? 10.625 29.447 -18.966 1.00 45.12 66 VAL A N 9
ATOM 15620 C CA . VAL A 1 66 ? 11.399 30.348 -18.061 1.00 64.15 66 VAL A CA 9
ATOM 15621 C C . VAL A 1 66 ? 12.404 31.196 -18.848 1.00 64.42 66 VAL A C 9
ATOM 15622 O O . VAL A 1 66 ? 12.568 32.372 -18.596 1.00 54.45 66 VAL A O 9
ATOM 15635 N N . ARG A 1 67 ? 13.086 30.609 -19.792 1.00 54.33 67 ARG A N 9
ATOM 15636 C CA . ARG A 1 67 ? 14.083 31.384 -20.585 1.00 2.41 67 ARG A CA 9
ATOM 15637 C C . ARG A 1 67 ? 13.387 32.467 -21.415 1.00 14.02 67 ARG A C 9
ATOM 15638 O O . ARG A 1 67 ? 13.871 33.574 -21.536 1.00 33.34 67 ARG A O 9
ATOM 15659 N N . ASN A 1 68 ? 12.262 32.155 -21.999 1.00 50.01 68 ASN A N 9
ATOM 15660 C CA . ASN A 1 68 ? 11.553 33.170 -22.829 1.00 1.13 68 ASN A CA 9
ATOM 15661 C C . ASN A 1 68 ? 10.847 34.198 -21.942 1.00 3.33 68 ASN A C 9
ATOM 15662 O O . ASN A 1 68 ? 10.533 35.289 -22.373 1.00 74.21 68 ASN A O 9
ATOM 15673 N N . VAL A 1 69 ? 10.598 33.869 -20.703 1.00 3.44 69 VAL A N 9
ATOM 15674 C CA . VAL A 1 69 ? 9.918 34.845 -19.801 1.00 45.22 69 VAL A CA 9
ATOM 15675 C C . VAL A 1 69 ? 10.844 36.035 -19.529 1.00 0.13 69 VAL A C 9
ATOM 15676 O O . VAL A 1 69 ? 11.955 35.878 -19.064 1.00 62.51 69 VAL A O 9
ATOM 15689 N N . GLU A 1 70 ? 10.396 37.226 -19.820 1.00 64.44 70 GLU A N 9
ATOM 15690 C CA . GLU A 1 70 ? 11.251 38.425 -19.587 1.00 10.44 70 GLU A CA 9
ATOM 15691 C C . GLU A 1 70 ? 11.727 38.471 -18.132 1.00 72.11 70 GLU A C 9
ATOM 15692 O O . GLU A 1 70 ? 12.897 38.648 -17.858 1.00 72.24 70 GLU A O 9
ATOM 15704 N N . GLY A 1 71 ? 10.831 38.317 -17.195 1.00 53.25 71 GLY A N 9
ATOM 15705 C CA . GLY A 1 71 ? 11.236 38.358 -15.763 1.00 54.13 71 GLY A CA 9
ATOM 15706 C C . GLY A 1 71 ? 12.481 37.496 -15.555 1.00 43.40 71 GLY A C 9
ATOM 15707 O O . GLY A 1 71 ? 13.318 37.789 -14.723 1.00 42.41 71 GLY A O 9
ATOM 15711 N N . VAL A 1 72 ? 12.613 36.432 -16.300 1.00 3.24 72 VAL A N 9
ATOM 15712 C CA . VAL A 1 72 ? 13.806 35.554 -16.140 1.00 2.31 72 VAL A CA 9
ATOM 15713 C C . VAL A 1 72 ? 15.016 36.167 -16.850 1.00 72.04 72 VAL A C 9
ATOM 15714 O O . VAL A 1 72 ? 15.026 36.327 -18.054 1.00 63.31 72 VAL A O 9
ATOM 15727 N N . LEU A 1 73 ? 16.038 36.510 -16.114 1.00 1.44 73 LEU A N 9
ATOM 15728 C CA . LEU A 1 73 ? 17.246 37.111 -16.748 1.00 10.13 73 LEU A CA 9
ATOM 15729 C C . LEU A 1 73 ? 18.324 36.041 -16.944 1.00 50.53 73 LEU A C 9
ATOM 15730 O O . LEU A 1 73 ? 19.201 36.175 -17.774 1.00 34.40 73 LEU A O 9
ATOM 15746 N N . ALA A 1 74 ? 18.264 34.980 -16.187 1.00 22.32 74 ALA A N 9
ATOM 15747 C CA . ALA A 1 74 ? 19.284 33.901 -16.331 1.00 1.04 74 ALA A CA 9
ATOM 15748 C C . ALA A 1 74 ? 18.687 32.551 -15.923 1.00 72.21 74 ALA A C 9
ATOM 15749 O O . ALA A 1 74 ? 17.582 32.475 -15.426 1.00 34.22 74 ALA A O 9
ATOM 15756 N N . VAL A 1 75 ? 19.412 31.486 -16.132 1.00 61.22 75 VAL A N 9
ATOM 15757 C CA . VAL A 1 75 ? 18.885 30.142 -15.756 1.00 55.42 75 VAL A CA 9
ATOM 15758 C C . VAL A 1 75 ? 20.042 29.173 -15.501 1.00 33.04 75 VAL A C 9
ATOM 15759 O O . VAL A 1 75 ? 20.819 28.871 -16.384 1.00 31.20 75 VAL A O 9
ATOM 15772 N N . SER A 1 76 ? 20.163 28.682 -14.297 1.00 33.12 76 SER A N 9
ATOM 15773 C CA . SER A 1 76 ? 21.271 27.734 -13.987 1.00 54.02 76 SER A CA 9
ATOM 15774 C C . SER A 1 76 ? 20.702 26.410 -13.469 1.00 44.41 76 SER A C 9
ATOM 15775 O O . SER A 1 76 ? 20.452 26.249 -12.290 1.00 63.14 76 SER A O 9
ATOM 15783 N N . LEU A 1 77 ? 20.495 25.461 -14.340 1.00 24.34 77 LEU A N 9
ATOM 15784 C CA . LEU A 1 77 ? 19.944 24.148 -13.896 1.00 11.51 77 LEU A CA 9
ATOM 15785 C C . LEU A 1 77 ? 21.037 23.075 -13.933 1.00 61.04 77 LEU A C 9
ATOM 15786 O O . LEU A 1 77 ? 21.403 22.585 -14.983 1.00 23.43 77 LEU A O 9
ATOM 15802 N N . VAL A 1 78 ? 21.560 22.707 -12.795 1.00 74.33 78 VAL A N 9
ATOM 15803 C CA . VAL A 1 78 ? 22.626 21.667 -12.767 1.00 30.51 78 VAL A CA 9
ATOM 15804 C C . VAL A 1 78 ? 22.412 20.722 -11.582 1.00 62.13 78 VAL A C 9
ATOM 15805 O O . VAL A 1 78 ? 22.873 20.971 -10.486 1.00 41.21 78 VAL A O 9
ATOM 15818 N N . TYR A 1 79 ? 21.717 19.638 -11.795 1.00 25.31 79 TYR A N 9
ATOM 15819 C CA . TYR A 1 79 ? 21.474 18.676 -10.680 1.00 63.15 79 TYR A CA 9
ATOM 15820 C C . TYR A 1 79 ? 20.647 17.488 -11.178 1.00 75.33 79 TYR A C 9
ATOM 15821 O O . TYR A 1 79 ? 19.519 17.641 -11.603 1.00 55.34 79 TYR A O 9
ATOM 15839 N N . HIS A 1 80 ? 21.195 16.306 -11.128 1.00 4.42 80 HIS A N 9
ATOM 15840 C CA . HIS A 1 80 ? 20.437 15.111 -11.598 1.00 31.32 80 HIS A CA 9
ATOM 15841 C C . HIS A 1 80 ? 19.694 14.465 -10.426 1.00 33.40 80 HIS A C 9
ATOM 15842 O O . HIS A 1 80 ? 20.236 14.290 -9.353 1.00 41.20 80 HIS A O 9
ATOM 15856 N N . GLN A 1 81 ? 18.454 14.106 -10.622 1.00 10.11 81 GLN A N 9
ATOM 15857 C CA . GLN A 1 81 ? 17.678 13.472 -9.518 1.00 63.22 81 GLN A CA 9
ATOM 15858 C C . GLN A 1 81 ? 17.014 12.182 -10.008 1.00 71.24 81 GLN A C 9
ATOM 15859 O O . GLN A 1 81 ? 16.003 12.211 -10.684 1.00 13.45 81 GLN A O 9
ATOM 15873 N N . GLN A 1 82 ? 17.574 11.051 -9.677 1.00 31.23 82 GLN A N 9
ATOM 15874 C CA . GLN A 1 82 ? 16.975 9.762 -10.124 1.00 32.22 82 GLN A CA 9
ATOM 15875 C C . GLN A 1 82 ? 17.500 8.608 -9.267 1.00 44.15 82 GLN A C 9
ATOM 15876 O O . GLN A 1 82 ? 18.669 8.544 -8.944 1.00 42.12 82 GLN A O 9
ATOM 15890 N N . GLU A 1 83 ? 16.645 7.695 -8.900 1.00 50.10 83 GLU A N 9
ATOM 15891 C CA . GLU A 1 83 ? 17.095 6.545 -8.064 1.00 30.22 83 GLU A CA 9
ATOM 15892 C C . GLU A 1 83 ? 17.537 5.383 -8.957 1.00 61.22 83 GLU A C 9
ATOM 15893 O O . GLU A 1 83 ? 16.764 4.849 -9.728 1.00 12.44 83 GLU A O 9
ATOM 15905 N N . GLU A 1 84 ? 18.778 4.987 -8.860 1.00 30.42 84 GLU A N 9
ATOM 15906 C CA . GLU A 1 84 ? 19.270 3.860 -9.704 1.00 45.01 84 GLU A CA 9
ATOM 15907 C C . GLU A 1 84 ? 20.772 3.655 -9.488 1.00 2.01 84 GLU A C 9
ATOM 15908 O O . GLU A 1 84 ? 21.337 4.115 -8.515 1.00 25.42 84 GLU A O 9
ATOM 15920 N N . GLN A 1 85 ? 21.423 2.969 -10.386 1.00 61.04 85 GLN A N 9
ATOM 15921 C CA . GLN A 1 85 ? 22.888 2.737 -10.231 1.00 31.30 85 GLN A CA 9
ATOM 15922 C C . GLN A 1 85 ? 23.675 3.900 -10.841 1.00 30.42 85 GLN A C 9
ATOM 15923 O O . GLN A 1 85 ? 24.575 3.704 -11.634 1.00 45.50 85 GLN A O 9
ATOM 15937 N N . GLY A 1 86 ? 23.343 5.107 -10.478 1.00 23.12 86 GLY A N 9
ATOM 15938 C CA . GLY A 1 86 ? 24.072 6.281 -11.037 1.00 71.32 86 GLY A CA 9
ATOM 15939 C C . GLY A 1 86 ? 25.073 6.799 -10.003 1.00 24.22 86 GLY A C 9
ATOM 15940 O O . GLY A 1 86 ? 25.684 6.037 -9.280 1.00 11.42 86 GLY A O 9
ATOM 15944 N N . GLU A 1 87 ? 25.248 8.091 -9.926 1.00 55.24 87 GLU A N 9
ATOM 15945 C CA . GLU A 1 87 ? 26.208 8.655 -8.937 1.00 3.52 87 GLU A CA 9
ATOM 15946 C C . GLU A 1 87 ? 26.227 10.183 -9.030 1.00 25.14 87 GLU A C 9
ATOM 15947 O O . GLU A 1 87 ? 27.273 10.800 -9.074 1.00 22.53 87 GLU A O 9
ATOM 15959 N N . GLU A 1 88 ? 25.076 10.798 -9.060 1.00 42.31 88 GLU A N 9
ATOM 15960 C CA . GLU A 1 88 ? 25.029 12.286 -9.151 1.00 31.25 88 GLU A CA 9
ATOM 15961 C C . GLU A 1 88 ? 25.995 12.908 -8.138 1.00 24.14 88 GLU A C 9
ATOM 15962 O O . GLU A 1 88 ? 25.917 12.654 -6.953 1.00 11.42 88 GLU A O 9
ATOM 15974 N N . THR A 1 89 ? 26.909 13.719 -8.597 1.00 73.32 89 THR A N 9
ATOM 15975 C CA . THR A 1 89 ? 27.880 14.355 -7.662 1.00 31.33 89 THR A CA 9
ATOM 15976 C C . THR A 1 89 ? 27.707 15.876 -7.676 1.00 5.52 89 THR A C 9
ATOM 15977 O O . THR A 1 89 ? 27.196 16.437 -8.623 1.00 74.42 89 THR A O 9
ATOM 15988 N N . PRO A 1 90 ? 28.146 16.495 -6.614 1.00 32.35 90 PRO A N 9
ATOM 15989 C CA . PRO A 1 90 ? 28.045 17.971 -6.491 1.00 75.44 90 PRO A CA 9
ATOM 15990 C C . PRO A 1 90 ? 29.060 18.653 -7.408 1.00 50.23 90 PRO A C 9
ATOM 15991 O O . PRO A 1 90 ? 30.246 18.441 -7.211 1.00 34.24 90 PRO A O 9
ATOM 16002 N N . MET B 2 1 ? 0.630 9.445 1.419 1.00 44.41 1 MET B N 9
ATOM 16003 C CA . MET B 2 1 ? 1.175 10.567 2.237 1.00 44.54 1 MET B CA 9
ATOM 16004 C C . MET B 2 1 ? 2.591 10.234 2.714 1.00 23.03 1 MET B C 9
ATOM 16005 O O . MET B 2 1 ? 2.799 9.836 3.844 1.00 32.11 1 MET B O 9
ATOM 16018 N N . LYS B 2 2 ? 3.566 10.393 1.863 1.00 22.41 2 LYS B N 9
ATOM 16019 C CA . LYS B 2 2 ? 4.967 10.085 2.269 1.00 42.54 2 LYS B CA 9
ATOM 16020 C C . LYS B 2 2 ? 5.952 10.927 1.452 1.00 25.04 2 LYS B C 9
ATOM 16021 O O . LYS B 2 2 ? 6.225 10.640 0.304 1.00 24.34 2 LYS B O 9
ATOM 16040 N N . LEU B 2 3 ? 6.486 11.965 2.038 1.00 64.14 3 LEU B N 9
ATOM 16041 C CA . LEU B 2 3 ? 7.453 12.823 1.294 1.00 41.13 3 LEU B CA 9
ATOM 16042 C C . LEU B 2 3 ? 8.832 12.161 1.258 1.00 71.41 3 LEU B C 9
ATOM 16043 O O . LEU B 2 3 ? 9.234 11.594 0.260 1.00 14.01 3 LEU B O 9
ATOM 16059 N N . SER B 2 4 ? 9.560 12.223 2.339 1.00 5.41 4 SER B N 9
ATOM 16060 C CA . SER B 2 4 ? 10.912 11.594 2.368 1.00 4.12 4 SER B CA 9
ATOM 16061 C C . SER B 2 4 ? 11.657 11.877 1.060 1.00 21.21 4 SER B C 9
ATOM 16062 O O . SER B 2 4 ? 12.478 11.096 0.621 1.00 61.43 4 SER B O 9
ATOM 16070 N N . ARG B 2 5 ? 11.377 12.987 0.435 1.00 22.11 5 ARG B N 9
ATOM 16071 C CA . ARG B 2 5 ? 12.071 13.317 -0.844 1.00 1.11 5 ARG B CA 9
ATOM 16072 C C . ARG B 2 5 ? 12.471 14.795 -0.867 1.00 25.34 5 ARG B C 9
ATOM 16073 O O . ARG B 2 5 ? 13.631 15.131 -0.984 1.00 14.52 5 ARG B O 9
ATOM 16094 N N . ARG B 2 6 ? 11.517 15.678 -0.753 1.00 43.43 6 ARG B N 9
ATOM 16095 C CA . ARG B 2 6 ? 11.841 17.133 -0.769 1.00 52.31 6 ARG B CA 9
ATOM 16096 C C . ARG B 2 6 ? 12.874 17.458 0.313 1.00 34.52 6 ARG B C 9
ATOM 16097 O O . ARG B 2 6 ? 13.677 18.357 0.167 1.00 11.43 6 ARG B O 9
ATOM 16118 N N . SER B 2 7 ? 12.862 16.728 1.396 1.00 62.15 7 SER B N 9
ATOM 16119 C CA . SER B 2 7 ? 13.848 16.995 2.482 1.00 70.41 7 SER B CA 9
ATOM 16120 C C . SER B 2 7 ? 15.224 16.466 2.073 1.00 14.12 7 SER B C 9
ATOM 16121 O O . SER B 2 7 ? 16.239 17.094 2.308 1.00 20.41 7 SER B O 9
ATOM 16129 N N . PHE B 2 8 ? 15.262 15.318 1.457 1.00 64.12 8 PHE B N 9
ATOM 16130 C CA . PHE B 2 8 ? 16.565 14.742 1.023 1.00 32.12 8 PHE B CA 9
ATOM 16131 C C . PHE B 2 8 ? 17.009 15.397 -0.290 1.00 74.11 8 PHE B C 9
ATOM 16132 O O . PHE B 2 8 ? 18.176 15.670 -0.497 1.00 11.13 8 PHE B O 9
ATOM 16149 N N . MET B 2 9 ? 16.087 15.651 -1.179 1.00 72.10 9 MET B N 9
ATOM 16150 C CA . MET B 2 9 ? 16.456 16.287 -2.475 1.00 74.23 9 MET B CA 9
ATOM 16151 C C . MET B 2 9 ? 16.964 17.710 -2.240 1.00 51.43 9 MET B C 9
ATOM 16152 O O . MET B 2 9 ? 18.045 18.072 -2.661 1.00 12.02 9 MET B O 9
ATOM 16166 N N . LYS B 2 10 ? 16.192 18.523 -1.571 1.00 21.31 10 LYS B N 9
ATOM 16167 C CA . LYS B 2 10 ? 16.634 19.923 -1.310 1.00 1.51 10 LYS B CA 9
ATOM 16168 C C . LYS B 2 10 ? 18.020 19.924 -0.662 1.00 11.04 10 LYS B C 9
ATOM 16169 O O . LYS B 2 10 ? 18.811 20.826 -0.864 1.00 21.34 10 LYS B O 9
ATOM 16188 N N . ALA B 2 11 ? 18.322 18.919 0.116 1.00 51.11 11 ALA B N 9
ATOM 16189 C CA . ALA B 2 11 ? 19.659 18.862 0.775 1.00 25.02 11 ALA B CA 9
ATOM 16190 C C . ALA B 2 11 ? 20.764 18.763 -0.281 1.00 13.40 11 ALA B C 9
ATOM 16191 O O . ALA B 2 11 ? 21.750 19.470 -0.229 1.00 40.24 11 ALA B O 9
ATOM 16198 N N . ASN B 2 12 ? 20.605 17.889 -1.238 1.00 12.52 12 ASN B N 9
ATOM 16199 C CA . ASN B 2 12 ? 21.645 17.746 -2.297 1.00 15.33 12 ASN B CA 9
ATOM 16200 C C . ASN B 2 12 ? 21.446 18.810 -3.380 1.00 73.13 12 ASN B C 9
ATOM 16201 O O . ASN B 2 12 ? 22.392 19.329 -3.936 1.00 4.52 12 ASN B O 9
ATOM 16212 N N . ALA B 2 13 ? 20.219 19.136 -3.683 1.00 73.13 13 ALA B N 9
ATOM 16213 C CA . ALA B 2 13 ? 19.958 20.167 -4.730 1.00 41.21 13 ALA B CA 9
ATOM 16214 C C . ALA B 2 13 ? 20.650 21.480 -4.364 1.00 3.34 13 ALA B C 9
ATOM 16215 O O . ALA B 2 13 ? 21.320 22.088 -5.176 1.00 63.51 13 ALA B O 9
ATOM 16222 N N . VAL B 2 14 ? 20.493 21.925 -3.149 1.00 31.14 14 VAL B N 9
ATOM 16223 C CA . VAL B 2 14 ? 21.142 23.201 -2.738 1.00 61.32 14 VAL B CA 9
ATOM 16224 C C . VAL B 2 14 ? 22.660 23.101 -2.914 1.00 30.33 14 VAL B C 9
ATOM 16225 O O . VAL B 2 14 ? 23.331 24.082 -3.168 1.00 12.54 14 VAL B O 9
ATOM 16238 N N . ALA B 2 15 ? 23.207 21.924 -2.782 1.00 53.30 15 ALA B N 9
ATOM 16239 C CA . ALA B 2 15 ? 24.679 21.764 -2.943 1.00 2.33 15 ALA B CA 9
ATOM 16240 C C . ALA B 2 15 ? 25.087 22.071 -4.386 1.00 72.12 15 ALA B C 9
ATOM 16241 O O . ALA B 2 15 ? 26.170 22.556 -4.647 1.00 15.12 15 ALA B O 9
ATOM 16248 N N . ALA B 2 16 ? 24.225 21.794 -5.326 1.00 4.21 16 ALA B N 9
ATOM 16249 C CA . ALA B 2 16 ? 24.561 22.073 -6.752 1.00 33.43 16 ALA B CA 9
ATOM 16250 C C . ALA B 2 16 ? 23.899 23.377 -7.205 1.00 72.22 16 ALA B C 9
ATOM 16251 O O . ALA B 2 16 ? 24.230 23.927 -8.236 1.00 42.44 16 ALA B O 9
ATOM 16258 N N . ALA B 2 17 ? 22.966 23.876 -6.440 1.00 24.13 17 ALA B N 9
ATOM 16259 C CA . ALA B 2 17 ? 22.285 25.145 -6.824 1.00 0.01 17 ALA B CA 9
ATOM 16260 C C . ALA B 2 17 ? 22.936 26.331 -6.108 1.00 20.50 17 ALA B C 9
ATOM 16261 O O . ALA B 2 17 ? 22.824 27.463 -6.533 1.00 72.15 17 ALA B O 9
ATOM 16268 N N . ALA B 2 18 ? 23.615 26.080 -5.022 1.00 34.01 18 ALA B N 9
ATOM 16269 C CA . ALA B 2 18 ? 24.272 27.193 -4.279 1.00 14.33 18 ALA B CA 9
ATOM 16270 C C . ALA B 2 18 ? 25.670 27.452 -4.844 1.00 65.21 18 ALA B C 9
ATOM 16271 O O . ALA B 2 18 ? 26.020 28.569 -5.175 1.00 22.53 18 ALA B O 9
ATOM 16278 N N . ALA B 2 19 ? 26.473 26.430 -4.959 1.00 52.42 19 ALA B N 9
ATOM 16279 C CA . ALA B 2 19 ? 27.848 26.619 -5.505 1.00 32.02 19 ALA B CA 9
ATOM 16280 C C . ALA B 2 19 ? 27.784 26.933 -7.001 1.00 24.14 19 ALA B C 9
ATOM 16281 O O . ALA B 2 19 ? 28.767 27.308 -7.610 1.00 50.41 19 ALA B O 9
ATOM 16288 N N . ALA B 2 20 ? 26.633 26.783 -7.598 1.00 13.31 20 ALA B N 9
ATOM 16289 C CA . ALA B 2 20 ? 26.505 27.074 -9.056 1.00 32.23 20 ALA B CA 9
ATOM 16290 C C . ALA B 2 20 ? 25.656 28.329 -9.270 1.00 62.12 20 ALA B C 9
ATOM 16291 O O . ALA B 2 20 ? 26.059 29.254 -9.949 1.00 31.25 20 ALA B O 9
ATOM 16298 N N . ALA B 2 21 ? 24.485 28.369 -8.699 1.00 52.24 21 ALA B N 9
ATOM 16299 C CA . ALA B 2 21 ? 23.611 29.565 -8.870 1.00 3.44 21 ALA B CA 9
ATOM 16300 C C . ALA B 2 21 ? 23.851 30.563 -7.734 1.00 13.34 21 ALA B C 9
ATOM 16301 O O . ALA B 2 21 ? 23.076 31.474 -7.520 1.00 71.14 21 ALA B O 9
ATOM 16308 N N . GLY B 2 22 ? 24.918 30.397 -7.003 1.00 21.40 22 GLY B N 9
ATOM 16309 C CA . GLY B 2 22 ? 25.207 31.336 -5.880 1.00 53.45 22 GLY B CA 9
ATOM 16310 C C . GLY B 2 22 ? 24.023 31.356 -4.912 1.00 1.24 22 GLY B C 9
ATOM 16311 O O . GLY B 2 22 ? 23.817 32.313 -4.191 1.00 53.05 22 GLY B O 9
ATOM 16315 N N . LEU B 2 23 ? 23.244 30.311 -4.890 1.00 72.51 23 LEU B N 9
ATOM 16316 C CA . LEU B 2 23 ? 22.073 30.275 -3.966 1.00 71.33 23 LEU B CA 9
ATOM 16317 C C . LEU B 2 23 ? 22.544 30.308 -2.511 1.00 43.43 23 LEU B C 9
ATOM 16318 O O . LEU B 2 23 ? 23.669 30.662 -2.218 1.00 62.04 23 LEU B O 9
ATOM 16334 N N . SER B 2 24 ? 21.688 29.942 -1.599 1.00 41.44 24 SER B N 9
ATOM 16335 C CA . SER B 2 24 ? 22.080 29.949 -0.162 1.00 12.53 24 SER B CA 9
ATOM 16336 C C . SER B 2 24 ? 22.836 28.666 0.189 1.00 2.12 24 SER B C 9
ATOM 16337 O O . SER B 2 24 ? 22.775 27.683 -0.522 1.00 44.13 24 SER B O 9
ATOM 16345 N N . VAL B 2 25 ? 23.550 28.668 1.283 1.00 65.12 25 VAL B N 9
ATOM 16346 C CA . VAL B 2 25 ? 24.309 27.448 1.678 1.00 24.32 25 VAL B CA 9
ATOM 16347 C C . VAL B 2 25 ? 23.661 26.795 2.903 1.00 1.23 25 VAL B C 9
ATOM 16348 O O . VAL B 2 25 ? 24.113 26.974 4.016 1.00 42.14 25 VAL B O 9
ATOM 16361 N N . PRO B 2 26 ? 22.614 26.057 2.651 1.00 40.54 26 PRO B N 9
ATOM 16362 C CA . PRO B 2 26 ? 21.887 25.367 3.743 1.00 54.11 26 PRO B CA 9
ATOM 16363 C C . PRO B 2 26 ? 22.703 24.180 4.263 1.00 74.15 26 PRO B C 9
ATOM 16364 O O . PRO B 2 26 ? 23.013 24.093 5.433 1.00 4.42 26 PRO B O 9
ATOM 16375 N N . GLY B 2 27 ? 23.052 23.264 3.400 1.00 32.22 27 GLY B N 9
ATOM 16376 C CA . GLY B 2 27 ? 23.845 22.085 3.846 1.00 43.32 27 GLY B CA 9
ATOM 16377 C C . GLY B 2 27 ? 25.331 22.342 3.586 1.00 61.33 27 GLY B C 9
ATOM 16378 O O . GLY B 2 27 ? 26.184 21.593 4.019 1.00 11.41 27 GLY B O 9
ATOM 16382 N N . VAL B 2 28 ? 25.647 23.395 2.882 1.00 73.50 28 VAL B N 9
ATOM 16383 C CA . VAL B 2 28 ? 27.079 23.697 2.596 1.00 65.22 28 VAL B CA 9
ATOM 16384 C C . VAL B 2 28 ? 27.724 24.391 3.797 1.00 3.34 28 VAL B C 9
ATOM 16385 O O . VAL B 2 28 ? 28.855 24.831 3.740 1.00 70.32 28 VAL B O 9
ATOM 16398 N N . ALA B 2 29 ? 27.013 24.495 4.887 1.00 13.11 29 ALA B N 9
ATOM 16399 C CA . ALA B 2 29 ? 27.586 25.163 6.092 1.00 75.05 29 ALA B CA 9
ATOM 16400 C C . ALA B 2 29 ? 27.064 24.493 7.366 1.00 52.20 29 ALA B C 9
ATOM 16401 O O . ALA B 2 29 ? 27.825 24.084 8.219 1.00 14.22 29 ALA B O 9
ATOM 16408 N N . ARG B 2 30 ? 25.770 24.379 7.500 1.00 42.23 30 ARG B N 9
ATOM 16409 C CA . ARG B 2 30 ? 25.201 23.736 8.721 1.00 44.25 30 ARG B CA 9
ATOM 16410 C C . ARG B 2 30 ? 25.524 22.239 8.728 1.00 12.51 30 ARG B C 9
ATOM 16411 O O . ARG B 2 30 ? 26.590 21.821 8.322 1.00 42.42 30 ARG B O 9
ATOM 16432 N N . ALA B 2 31 ? 24.609 21.429 9.188 1.00 65.24 31 ALA B N 9
ATOM 16433 C CA . ALA B 2 31 ? 24.864 19.959 9.222 1.00 4.42 31 ALA B CA 9
ATOM 16434 C C . ALA B 2 31 ? 26.090 19.655 10.088 1.00 71.10 31 ALA B C 9
ATOM 16435 O O . ALA B 2 31 ? 26.652 18.580 10.028 1.00 43.51 31 ALA B O 9
ATOM 16442 N N . VAL B 2 32 ? 26.508 20.594 10.892 1.00 53.05 32 VAL B N 9
ATOM 16443 C CA . VAL B 2 32 ? 27.695 20.358 11.761 1.00 24.34 32 VAL B CA 9
ATOM 16444 C C . VAL B 2 32 ? 27.303 20.468 13.237 1.00 11.05 32 VAL B C 9
ATOM 16445 O O . VAL B 2 32 ? 28.065 20.126 14.119 1.00 34.23 32 VAL B O 9
ATOM 16458 N N . VAL B 2 33 ? 26.119 20.944 13.510 1.00 13.51 33 VAL B N 9
ATOM 16459 C CA . VAL B 2 33 ? 25.676 21.077 14.928 1.00 31.13 33 VAL B CA 9
ATOM 16460 C C . VAL B 2 33 ? 26.594 22.045 15.680 1.00 73.01 33 VAL B C 9
ATOM 16461 O O . VAL B 2 33 ? 27.698 21.705 16.055 1.00 10.34 33 VAL B O 9
ATOM 16474 N N . GLY B 2 34 ? 26.144 23.250 15.902 1.00 62.01 34 GLY B N 9
ATOM 16475 C CA . GLY B 2 34 ? 26.990 24.237 16.629 1.00 2.42 34 GLY B CA 9
ATOM 16476 C C . GLY B 2 34 ? 26.107 25.100 17.534 1.00 43.11 34 GLY B C 9
ATOM 16477 O O . GLY B 2 34 ? 26.502 26.164 17.972 1.00 75.41 34 GLY B O 9
ATOM 16481 N N . GLN B 2 35 ? 24.914 24.652 17.818 1.00 25.22 35 GLN B N 9
ATOM 16482 C CA . GLN B 2 35 ? 24.007 25.447 18.694 1.00 73.52 35 GLN B CA 9
ATOM 16483 C C . GLN B 2 35 ? 24.651 25.659 20.068 1.00 13.45 35 GLN B C 9
ATOM 16484 O O . GLN B 2 35 ? 25.866 25.595 20.146 1.00 35.35 35 GLN B O 9
ATOM 16498 N N . GLY A 1 1 ? 12.630 6.164 -1.277 1.00 30.51 1 GLY A N 10
ATOM 16499 C CA . GLY A 1 1 ? 13.956 5.763 -0.725 1.00 4.14 1 GLY A CA 10
ATOM 16500 C C . GLY A 1 1 ? 13.765 4.659 0.316 1.00 62.12 1 GLY A C 10
ATOM 16501 O O . GLY A 1 1 ? 12.793 4.637 1.042 1.00 52.14 1 GLY A O 10
ATOM 16504 N N . SER A 1 2 ? 14.689 3.739 0.393 1.00 22.45 2 SER A N 10
ATOM 16505 C CA . SER A 1 2 ? 14.561 2.637 1.388 1.00 71.43 2 SER A CA 10
ATOM 16506 C C . SER A 1 2 ? 13.236 1.894 1.190 1.00 51.43 2 SER A C 10
ATOM 16507 O O . SER A 1 2 ? 12.173 2.421 1.449 1.00 52.34 2 SER A O 10
ATOM 16515 N N . HIS A 1 3 ? 13.292 0.674 0.730 1.00 60.02 3 HIS A N 10
ATOM 16516 C CA . HIS A 1 3 ? 12.036 -0.101 0.516 1.00 51.04 3 HIS A CA 10
ATOM 16517 C C . HIS A 1 3 ? 11.103 0.656 -0.434 1.00 22.01 3 HIS A C 10
ATOM 16518 O O . HIS A 1 3 ? 9.898 0.520 -0.375 1.00 73.41 3 HIS A O 10
ATOM 16532 N N . MET A 1 4 ? 11.652 1.453 -1.308 1.00 4.55 4 MET A N 10
ATOM 16533 C CA . MET A 1 4 ? 10.798 2.220 -2.260 1.00 73.23 4 MET A CA 10
ATOM 16534 C C . MET A 1 4 ? 11.662 3.156 -3.109 1.00 21.22 4 MET A C 10
ATOM 16535 O O . MET A 1 4 ? 11.803 4.325 -2.814 1.00 11.24 4 MET A O 10
ATOM 16549 N N . HIS A 1 5 ? 12.244 2.648 -4.162 1.00 63.11 5 HIS A N 10
ATOM 16550 C CA . HIS A 1 5 ? 13.101 3.508 -5.027 1.00 3.05 5 HIS A CA 10
ATOM 16551 C C . HIS A 1 5 ? 12.727 3.322 -6.500 1.00 3.12 5 HIS A C 10
ATOM 16552 O O . HIS A 1 5 ? 12.839 2.244 -7.046 1.00 72.24 5 HIS A O 10
ATOM 16566 N N . THR A 1 6 ? 12.285 4.365 -7.145 1.00 54.22 6 THR A N 10
ATOM 16567 C CA . THR A 1 6 ? 11.905 4.250 -8.582 1.00 3.51 6 THR A CA 10
ATOM 16568 C C . THR A 1 6 ? 11.737 5.642 -9.200 1.00 21.13 6 THR A C 10
ATOM 16569 O O . THR A 1 6 ? 10.984 6.460 -8.711 1.00 73.35 6 THR A O 10
ATOM 16580 N N . ASN A 1 7 ? 12.435 5.916 -10.266 1.00 73.44 7 ASN A N 10
ATOM 16581 C CA . ASN A 1 7 ? 12.313 7.254 -10.913 1.00 32.23 7 ASN A CA 10
ATOM 16582 C C . ASN A 1 7 ? 12.626 7.152 -12.408 1.00 54.33 7 ASN A C 10
ATOM 16583 O O . ASN A 1 7 ? 13.301 6.244 -12.850 1.00 64.00 7 ASN A O 10
ATOM 16594 N N . TRP A 1 8 ? 12.139 8.077 -13.190 1.00 31.01 8 TRP A N 10
ATOM 16595 C CA . TRP A 1 8 ? 12.408 8.033 -14.655 1.00 61.52 8 TRP A CA 10
ATOM 16596 C C . TRP A 1 8 ? 13.410 9.126 -15.041 1.00 21.12 8 TRP A C 10
ATOM 16597 O O . TRP A 1 8 ? 14.543 8.850 -15.380 1.00 61.32 8 TRP A O 10
ATOM 16618 N N . GLN A 1 9 ? 13.000 10.363 -14.991 1.00 21.44 9 GLN A N 10
ATOM 16619 C CA . GLN A 1 9 ? 13.929 11.472 -15.355 1.00 0.32 9 GLN A CA 10
ATOM 16620 C C . GLN A 1 9 ? 13.466 12.783 -14.712 1.00 53.22 9 GLN A C 10
ATOM 16621 O O . GLN A 1 9 ? 12.359 13.235 -14.935 1.00 1.24 9 GLN A O 10
ATOM 16635 N N . VAL A 1 10 ? 14.301 13.393 -13.919 1.00 1.53 10 VAL A N 10
ATOM 16636 C CA . VAL A 1 10 ? 13.907 14.673 -13.263 1.00 41.42 10 VAL A CA 10
ATOM 16637 C C . VAL A 1 10 ? 15.151 15.432 -12.791 1.00 13.12 10 VAL A C 10
ATOM 16638 O O . VAL A 1 10 ? 16.111 14.846 -12.331 1.00 33.53 10 VAL A O 10
ATOM 16651 N N . CYS A 1 11 ? 15.140 16.732 -12.902 1.00 4.30 11 CYS A N 10
ATOM 16652 C CA . CYS A 1 11 ? 16.320 17.531 -12.460 1.00 42.34 11 CYS A CA 10
ATOM 16653 C C . CYS A 1 11 ? 15.849 18.843 -11.829 1.00 50.05 11 CYS A C 10
ATOM 16654 O O . CYS A 1 11 ? 14.699 19.211 -11.942 1.00 2.30 11 CYS A O 10
ATOM 16662 N N . SER A 1 12 ? 16.725 19.548 -11.167 1.00 43.52 12 SER A N 10
ATOM 16663 C CA . SER A 1 12 ? 16.317 20.835 -10.531 1.00 31.44 12 SER A CA 10
ATOM 16664 C C . SER A 1 12 ? 16.840 22.022 -11.343 1.00 24.45 12 SER A C 10
ATOM 16665 O O . SER A 1 12 ? 18.031 22.169 -11.549 1.00 33.32 12 SER A O 10
ATOM 16673 N N . LEU A 1 13 ? 15.963 22.874 -11.806 1.00 42.21 13 LEU A N 10
ATOM 16674 C CA . LEU A 1 13 ? 16.417 24.050 -12.599 1.00 63.22 13 LEU A CA 10
ATOM 16675 C C . LEU A 1 13 ? 16.341 25.320 -11.747 1.00 71.23 13 LEU A C 10
ATOM 16676 O O . LEU A 1 13 ? 15.384 25.541 -11.031 1.00 24.34 13 LEU A O 10
ATOM 16692 N N . VAL A 1 14 ? 17.339 26.157 -11.820 1.00 45.33 14 VAL A N 10
ATOM 16693 C CA . VAL A 1 14 ? 17.320 27.411 -11.014 1.00 63.52 14 VAL A CA 10
ATOM 16694 C C . VAL A 1 14 ? 16.861 28.584 -11.883 1.00 62.35 14 VAL A C 10
ATOM 16695 O O . VAL A 1 14 ? 17.625 29.142 -12.643 1.00 41.22 14 VAL A O 10
ATOM 16708 N N . VAL A 1 15 ? 15.615 28.959 -11.778 1.00 2.55 15 VAL A N 10
ATOM 16709 C CA . VAL A 1 15 ? 15.106 30.093 -12.599 1.00 74.41 15 VAL A CA 10
ATOM 16710 C C . VAL A 1 15 ? 15.550 31.428 -11.995 1.00 43.23 15 VAL A C 10
ATOM 16711 O O . VAL A 1 15 ? 15.222 31.751 -10.871 1.00 34.34 15 VAL A O 10
ATOM 16724 N N . GLN A 1 16 ? 16.290 32.207 -12.735 1.00 71.45 16 GLN A N 10
ATOM 16725 C CA . GLN A 1 16 ? 16.752 33.520 -12.207 1.00 55.24 16 GLN A CA 10
ATOM 16726 C C . GLN A 1 16 ? 15.901 34.648 -12.794 1.00 33.15 16 GLN A C 10
ATOM 16727 O O . GLN A 1 16 ? 15.987 34.960 -13.964 1.00 45.51 16 GLN A O 10
ATOM 16741 N N . ALA A 1 17 ? 15.078 35.260 -11.988 1.00 30.40 17 ALA A N 10
ATOM 16742 C CA . ALA A 1 17 ? 14.221 36.364 -12.497 1.00 53.54 17 ALA A CA 10
ATOM 16743 C C . ALA A 1 17 ? 14.127 37.477 -11.452 1.00 12.02 17 ALA A C 10
ATOM 16744 O O . ALA A 1 17 ? 14.526 37.308 -10.317 1.00 64.12 17 ALA A O 10
ATOM 16751 N N . LYS A 1 18 ? 13.602 38.612 -11.824 1.00 33.54 18 LYS A N 10
ATOM 16752 C CA . LYS A 1 18 ? 13.484 39.731 -10.847 1.00 72.14 18 LYS A CA 10
ATOM 16753 C C . LYS A 1 18 ? 12.995 39.194 -9.501 1.00 33.25 18 LYS A C 10
ATOM 16754 O O . LYS A 1 18 ? 12.270 38.222 -9.438 1.00 12.13 18 LYS A O 10
ATOM 16773 N N . SER A 1 19 ? 13.397 39.809 -8.426 1.00 53.01 19 SER A N 10
ATOM 16774 C CA . SER A 1 19 ? 12.966 39.322 -7.085 1.00 43.24 19 SER A CA 10
ATOM 16775 C C . SER A 1 19 ? 11.453 39.091 -7.045 1.00 23.11 19 SER A C 10
ATOM 16776 O O . SER A 1 19 ? 10.992 38.069 -6.580 1.00 5.22 19 SER A O 10
ATOM 16784 N N . GLU A 1 20 ? 10.670 40.022 -7.522 1.00 60.24 20 GLU A N 10
ATOM 16785 C CA . GLU A 1 20 ? 9.196 39.811 -7.484 1.00 52.21 20 GLU A CA 10
ATOM 16786 C C . GLU A 1 20 ? 8.713 39.170 -8.786 1.00 63.32 20 GLU A C 10
ATOM 16787 O O . GLU A 1 20 ? 7.567 38.787 -8.909 1.00 73.04 20 GLU A O 10
ATOM 16799 N N . ARG A 1 21 ? 9.584 39.003 -9.745 1.00 42.41 21 ARG A N 10
ATOM 16800 C CA . ARG A 1 21 ? 9.170 38.337 -11.006 1.00 24.02 21 ARG A CA 10
ATOM 16801 C C . ARG A 1 21 ? 9.040 36.846 -10.734 1.00 51.04 21 ARG A C 10
ATOM 16802 O O . ARG A 1 21 ? 8.049 36.218 -11.046 1.00 73.10 21 ARG A O 10
ATOM 16823 N N . ILE A 1 22 ? 10.058 36.280 -10.148 1.00 24.12 22 ILE A N 10
ATOM 16824 C CA . ILE A 1 22 ? 10.035 34.824 -9.839 1.00 71.33 22 ILE A CA 10
ATOM 16825 C C . ILE A 1 22 ? 8.818 34.468 -8.994 1.00 12.23 22 ILE A C 10
ATOM 16826 O O . ILE A 1 22 ? 8.183 33.457 -9.204 1.00 4.10 22 ILE A O 10
ATOM 16842 N N . SER A 1 23 ? 8.469 35.284 -8.047 1.00 73.11 23 SER A N 10
ATOM 16843 C CA . SER A 1 23 ? 7.282 34.948 -7.223 1.00 42.34 23 SER A CA 10
ATOM 16844 C C . SER A 1 23 ? 6.107 34.668 -8.158 1.00 42.23 23 SER A C 10
ATOM 16845 O O . SER A 1 23 ? 5.336 33.755 -7.951 1.00 13.14 23 SER A O 10
ATOM 16853 N N . ASP A 1 24 ? 5.979 35.446 -9.196 1.00 10.21 24 ASP A N 10
ATOM 16854 C CA . ASP A 1 24 ? 4.867 35.227 -10.165 1.00 0.54 24 ASP A CA 10
ATOM 16855 C C . ASP A 1 24 ? 5.109 33.969 -11.005 1.00 21.00 24 ASP A C 10
ATOM 16856 O O . ASP A 1 24 ? 4.307 33.056 -11.025 1.00 14.33 24 ASP A O 10
ATOM 16865 N N . ILE A 1 25 ? 6.202 33.929 -11.720 1.00 63.33 25 ILE A N 10
ATOM 16866 C CA . ILE A 1 25 ? 6.491 32.739 -12.589 1.00 72.15 25 ILE A CA 10
ATOM 16867 C C . ILE A 1 25 ? 7.033 31.563 -11.769 1.00 21.51 25 ILE A C 10
ATOM 16868 O O . ILE A 1 25 ? 6.562 30.450 -11.892 1.00 54.51 25 ILE A O 10
ATOM 16884 N N . SER A 1 26 ? 8.016 31.785 -10.940 1.00 75.22 26 SER A N 10
ATOM 16885 C CA . SER A 1 26 ? 8.566 30.659 -10.134 1.00 64.43 26 SER A CA 10
ATOM 16886 C C . SER A 1 26 ? 7.434 29.938 -9.401 1.00 71.03 26 SER A C 10
ATOM 16887 O O . SER A 1 26 ? 7.291 28.734 -9.493 1.00 14.44 26 SER A O 10
ATOM 16895 N N . THR A 1 27 ? 6.629 30.659 -8.670 1.00 52.30 27 THR A N 10
ATOM 16896 C CA . THR A 1 27 ? 5.508 30.003 -7.934 1.00 61.33 27 THR A CA 10
ATOM 16897 C C . THR A 1 27 ? 4.634 29.210 -8.911 1.00 71.31 27 THR A C 10
ATOM 16898 O O . THR A 1 27 ? 4.090 28.177 -8.578 1.00 20.31 27 THR A O 10
ATOM 16909 N N . GLN A 1 28 ? 4.504 29.688 -10.116 1.00 2.51 28 GLN A N 10
ATOM 16910 C CA . GLN A 1 28 ? 3.677 28.971 -11.125 1.00 55.41 28 GLN A CA 10
ATOM 16911 C C . GLN A 1 28 ? 4.257 27.579 -11.381 1.00 30.34 28 GLN A C 10
ATOM 16912 O O . GLN A 1 28 ? 3.542 26.598 -11.449 1.00 72.13 28 GLN A O 10
ATOM 16926 N N . LEU A 1 29 ? 5.550 27.487 -11.527 1.00 12.11 29 LEU A N 10
ATOM 16927 C CA . LEU A 1 29 ? 6.179 26.160 -11.783 1.00 42.03 29 LEU A CA 10
ATOM 16928 C C . LEU A 1 29 ? 5.701 25.143 -10.744 1.00 70.45 29 LEU A C 10
ATOM 16929 O O . LEU A 1 29 ? 5.672 23.953 -10.993 1.00 42.32 29 LEU A O 10
ATOM 16945 N N . ASN A 1 30 ? 5.322 25.599 -9.583 1.00 12.42 30 ASN A N 10
ATOM 16946 C CA . ASN A 1 30 ? 4.843 24.656 -8.533 1.00 4.13 30 ASN A CA 10
ATOM 16947 C C . ASN A 1 30 ? 3.434 24.166 -8.873 1.00 31.21 30 ASN A C 10
ATOM 16948 O O . ASN A 1 30 ? 3.033 23.082 -8.494 1.00 14.54 30 ASN A O 10
ATOM 16959 N N . ALA A 1 31 ? 2.680 24.955 -9.588 1.00 72.14 31 ALA A N 10
ATOM 16960 C CA . ALA A 1 31 ? 1.298 24.534 -9.957 1.00 53.12 31 ALA A CA 10
ATOM 16961 C C . ALA A 1 31 ? 1.346 23.454 -11.040 1.00 24.44 31 ALA A C 10
ATOM 16962 O O . ALA A 1 31 ? 0.464 22.626 -11.144 1.00 61.12 31 ALA A O 10
ATOM 16969 N N . PHE A 1 32 ? 2.371 23.457 -11.847 1.00 1.13 32 PHE A N 10
ATOM 16970 C CA . PHE A 1 32 ? 2.477 22.432 -12.925 1.00 25.00 32 PHE A CA 10
ATOM 16971 C C . PHE A 1 32 ? 2.747 21.053 -12.320 1.00 64.11 32 PHE A C 10
ATOM 16972 O O . PHE A 1 32 ? 3.343 20.940 -11.268 1.00 30.43 32 PHE A O 10
ATOM 16989 N N . PRO A 1 33 ? 2.297 20.046 -13.017 1.00 35.52 33 PRO A N 10
ATOM 16990 C CA . PRO A 1 33 ? 2.486 18.650 -12.552 1.00 61.21 33 PRO A CA 10
ATOM 16991 C C . PRO A 1 33 ? 3.947 18.222 -12.730 1.00 41.53 33 PRO A C 10
ATOM 16992 O O . PRO A 1 33 ? 4.591 17.777 -11.802 1.00 70.53 33 PRO A O 10
ATOM 17003 N N . GLY A 1 34 ? 4.474 18.361 -13.917 1.00 35.21 34 GLY A N 10
ATOM 17004 C CA . GLY A 1 34 ? 5.893 17.966 -14.152 1.00 50.14 34 GLY A CA 10
ATOM 17005 C C . GLY A 1 34 ? 6.820 18.917 -13.394 1.00 72.21 34 GLY A C 10
ATOM 17006 O O . GLY A 1 34 ? 7.613 18.502 -12.574 1.00 75.13 34 GLY A O 10
ATOM 17010 N N . CYS A 1 35 ? 6.725 20.190 -13.661 1.00 52.55 35 CYS A N 10
ATOM 17011 C CA . CYS A 1 35 ? 7.601 21.168 -12.955 1.00 13.22 35 CYS A CA 10
ATOM 17012 C C . CYS A 1 35 ? 7.072 21.421 -11.540 1.00 12.44 35 CYS A C 10
ATOM 17013 O O . CYS A 1 35 ? 5.882 21.394 -11.297 1.00 2.41 35 CYS A O 10
ATOM 17021 N N . GLU A 1 36 ? 7.949 21.668 -10.605 1.00 15.31 36 GLU A N 10
ATOM 17022 C CA . GLU A 1 36 ? 7.496 21.924 -9.208 1.00 21.12 36 GLU A CA 10
ATOM 17023 C C . GLU A 1 36 ? 8.571 22.693 -8.436 1.00 75.04 36 GLU A C 10
ATOM 17024 O O . GLU A 1 36 ? 9.733 22.330 -8.442 1.00 55.51 36 GLU A O 10
ATOM 17036 N N . VAL A 1 37 ? 8.195 23.751 -7.774 1.00 75.02 37 VAL A N 10
ATOM 17037 C CA . VAL A 1 37 ? 9.195 24.544 -7.004 1.00 13.12 37 VAL A CA 10
ATOM 17038 C C . VAL A 1 37 ? 9.726 23.725 -5.824 1.00 52.42 37 VAL A C 10
ATOM 17039 O O . VAL A 1 37 ? 8.984 23.313 -4.957 1.00 41.12 37 VAL A O 10
ATOM 17052 N N . ALA A 1 38 ? 11.009 23.489 -5.787 1.00 52.31 38 ALA A N 10
ATOM 17053 C CA . ALA A 1 38 ? 11.588 22.700 -4.664 1.00 2.41 38 ALA A CA 10
ATOM 17054 C C . ALA A 1 38 ? 12.033 23.638 -3.538 1.00 24.04 38 ALA A C 10
ATOM 17055 O O . ALA A 1 38 ? 11.628 23.495 -2.400 1.00 42.13 38 ALA A O 10
ATOM 17062 N N . VAL A 1 39 ? 12.858 24.597 -3.849 1.00 2.52 39 VAL A N 10
ATOM 17063 C CA . VAL A 1 39 ? 13.329 25.550 -2.801 1.00 41.20 39 VAL A CA 10
ATOM 17064 C C . VAL A 1 39 ? 12.941 26.981 -3.181 1.00 73.22 39 VAL A C 10
ATOM 17065 O O . VAL A 1 39 ? 13.324 27.483 -4.219 1.00 23.53 39 VAL A O 10
ATOM 17078 N N . SER A 1 40 ? 12.179 27.639 -2.353 1.00 20.52 40 SER A N 10
ATOM 17079 C CA . SER A 1 40 ? 11.764 29.035 -2.677 1.00 24.30 40 SER A CA 10
ATOM 17080 C C . SER A 1 40 ? 12.525 30.030 -1.798 1.00 30.04 40 SER A C 10
ATOM 17081 O O . SER A 1 40 ? 12.194 30.245 -0.648 1.00 72.31 40 SER A O 10
ATOM 17089 N N . ASP A 1 41 ? 13.543 30.641 -2.337 1.00 63.32 41 ASP A N 10
ATOM 17090 C CA . ASP A 1 41 ? 14.335 31.627 -1.549 1.00 0.14 41 ASP A CA 10
ATOM 17091 C C . ASP A 1 41 ? 14.568 32.890 -2.374 1.00 72.13 41 ASP A C 10
ATOM 17092 O O . ASP A 1 41 ? 14.664 32.843 -3.584 1.00 12.02 41 ASP A O 10
ATOM 17101 N N . ALA A 1 42 ? 14.645 34.020 -1.732 1.00 71.23 42 ALA A N 10
ATOM 17102 C CA . ALA A 1 42 ? 14.855 35.287 -2.486 1.00 23.12 42 ALA A CA 10
ATOM 17103 C C . ALA A 1 42 ? 16.245 35.880 -2.210 1.00 12.52 42 ALA A C 10
ATOM 17104 O O . ALA A 1 42 ? 16.357 37.038 -1.859 1.00 0.50 42 ALA A O 10
ATOM 17111 N N . PRO A 1 43 ? 17.261 35.078 -2.394 1.00 32.31 43 PRO A N 10
ATOM 17112 C CA . PRO A 1 43 ? 18.649 35.555 -2.174 1.00 62.34 43 PRO A CA 10
ATOM 17113 C C . PRO A 1 43 ? 19.043 36.522 -3.292 1.00 63.22 43 PRO A C 10
ATOM 17114 O O . PRO A 1 43 ? 19.696 37.521 -3.064 1.00 63.11 43 PRO A O 10
ATOM 17125 N N . SER A 1 44 ? 18.647 36.228 -4.501 1.00 12.23 44 SER A N 10
ATOM 17126 C CA . SER A 1 44 ? 18.990 37.123 -5.642 1.00 42.43 44 SER A CA 10
ATOM 17127 C C . SER A 1 44 ? 17.870 37.097 -6.690 1.00 0.11 44 SER A C 10
ATOM 17128 O O . SER A 1 44 ? 18.035 37.563 -7.798 1.00 73.05 44 SER A O 10
ATOM 17136 N N . GLY A 1 45 ? 16.733 36.555 -6.344 1.00 33.13 45 GLY A N 10
ATOM 17137 C CA . GLY A 1 45 ? 15.604 36.501 -7.316 1.00 44.01 45 GLY A CA 10
ATOM 17138 C C . GLY A 1 45 ? 15.633 35.169 -8.069 1.00 2.10 45 GLY A C 10
ATOM 17139 O O . GLY A 1 45 ? 15.180 35.071 -9.192 1.00 41.05 45 GLY A O 10
ATOM 17143 N N . GLN A 1 46 ? 16.162 34.142 -7.461 1.00 52.05 46 GLN A N 10
ATOM 17144 C CA . GLN A 1 46 ? 16.218 32.818 -8.149 1.00 72.35 46 GLN A CA 10
ATOM 17145 C C . GLN A 1 46 ? 15.676 31.716 -7.233 1.00 72.42 46 GLN A C 10
ATOM 17146 O O . GLN A 1 46 ? 15.965 31.676 -6.053 1.00 44.32 46 GLN A O 10
ATOM 17160 N N . LEU A 1 47 ? 14.893 30.817 -7.768 1.00 43.31 47 LEU A N 10
ATOM 17161 C CA . LEU A 1 47 ? 14.337 29.716 -6.928 1.00 20.41 47 LEU A CA 10
ATOM 17162 C C . LEU A 1 47 ? 14.705 28.355 -7.530 1.00 14.53 47 LEU A C 10
ATOM 17163 O O . LEU A 1 47 ? 15.024 28.250 -8.697 1.00 34.35 47 LEU A O 10
ATOM 17179 N N . ILE A 1 48 ? 14.659 27.314 -6.743 1.00 65.02 48 ILE A N 10
ATOM 17180 C CA . ILE A 1 48 ? 15.004 25.963 -7.276 1.00 51.35 48 ILE A CA 10
ATOM 17181 C C . ILE A 1 48 ? 13.733 25.231 -7.716 1.00 31.35 48 ILE A C 10
ATOM 17182 O O . ILE A 1 48 ? 12.806 25.059 -6.948 1.00 63.15 48 ILE A O 10
ATOM 17198 N N . VAL A 1 49 ? 13.679 24.811 -8.947 1.00 61.12 49 VAL A N 10
ATOM 17199 C CA . VAL A 1 49 ? 12.467 24.104 -9.446 1.00 71.50 49 VAL A CA 10
ATOM 17200 C C . VAL A 1 49 ? 12.846 22.771 -10.100 1.00 5.34 49 VAL A C 10
ATOM 17201 O O . VAL A 1 49 ? 13.730 22.709 -10.928 1.00 43.41 49 VAL A O 10
ATOM 17214 N N . VAL A 1 50 ? 12.177 21.709 -9.750 1.00 12.31 50 VAL A N 10
ATOM 17215 C CA . VAL A 1 50 ? 12.499 20.396 -10.373 1.00 74.03 50 VAL A CA 10
ATOM 17216 C C . VAL A 1 50 ? 11.457 20.048 -11.440 1.00 22.42 50 VAL A C 10
ATOM 17217 O O . VAL A 1 50 ? 10.291 20.364 -11.307 1.00 72.31 50 VAL A O 10
ATOM 17230 N N . VAL A 1 51 ? 11.868 19.400 -12.495 1.00 20.43 51 VAL A N 10
ATOM 17231 C CA . VAL A 1 51 ? 10.898 19.032 -13.565 1.00 62.43 51 VAL A CA 10
ATOM 17232 C C . VAL A 1 51 ? 11.221 17.639 -14.114 1.00 72.14 51 VAL A C 10
ATOM 17233 O O . VAL A 1 51 ? 12.365 17.303 -14.346 1.00 63.15 51 VAL A O 10
ATOM 17246 N N . GLU A 1 52 ? 10.220 16.830 -14.327 1.00 72.52 52 GLU A N 10
ATOM 17247 C CA . GLU A 1 52 ? 10.470 15.463 -14.864 1.00 71.21 52 GLU A CA 10
ATOM 17248 C C . GLU A 1 52 ? 9.655 15.242 -16.140 1.00 14.02 52 GLU A C 10
ATOM 17249 O O . GLU A 1 52 ? 8.570 15.765 -16.293 1.00 51.13 52 GLU A O 10
ATOM 17261 N N . ALA A 1 53 ? 10.169 14.471 -17.058 1.00 63.44 53 ALA A N 10
ATOM 17262 C CA . ALA A 1 53 ? 9.422 14.221 -18.323 1.00 45.00 53 ALA A CA 10
ATOM 17263 C C . ALA A 1 53 ? 9.889 12.911 -18.964 1.00 54.13 53 ALA A C 10
ATOM 17264 O O . ALA A 1 53 ? 10.760 12.234 -18.455 1.00 32.32 53 ALA A O 10
ATOM 17271 N N . GLU A 1 54 ? 9.314 12.550 -20.079 1.00 21.02 54 GLU A N 10
ATOM 17272 C CA . GLU A 1 54 ? 9.723 11.285 -20.752 1.00 24.42 54 GLU A CA 10
ATOM 17273 C C . GLU A 1 54 ? 11.249 11.184 -20.807 1.00 21.41 54 GLU A C 10
ATOM 17274 O O . GLU A 1 54 ? 11.827 10.177 -20.448 1.00 63.32 54 GLU A O 10
ATOM 17286 N N . ASP A 1 55 ? 11.908 12.220 -21.253 1.00 72.45 55 ASP A N 10
ATOM 17287 C CA . ASP A 1 55 ? 13.396 12.179 -21.331 1.00 35.34 55 ASP A CA 10
ATOM 17288 C C . ASP A 1 55 ? 13.967 13.598 -21.281 1.00 44.12 55 ASP A C 10
ATOM 17289 O O . ASP A 1 55 ? 13.263 14.553 -21.018 1.00 55.23 55 ASP A O 10
ATOM 17298 N N . SER A 1 56 ? 15.240 13.745 -21.535 1.00 32.11 56 SER A N 10
ATOM 17299 C CA . SER A 1 56 ? 15.855 15.101 -21.502 1.00 42.40 56 SER A CA 10
ATOM 17300 C C . SER A 1 56 ? 15.199 16.005 -22.551 1.00 65.50 56 SER A C 10
ATOM 17301 O O . SER A 1 56 ? 14.978 17.177 -22.323 1.00 33.20 56 SER A O 10
ATOM 17309 N N . GLU A 1 57 ? 14.887 15.466 -23.698 1.00 24.24 57 GLU A N 10
ATOM 17310 C CA . GLU A 1 57 ? 14.245 16.294 -24.760 1.00 1.23 57 GLU A CA 10
ATOM 17311 C C . GLU A 1 57 ? 13.031 17.033 -24.191 1.00 25.44 57 GLU A C 10
ATOM 17312 O O . GLU A 1 57 ? 12.873 18.224 -24.380 1.00 31.33 57 GLU A O 10
ATOM 17324 N N . THR A 1 58 ? 12.172 16.338 -23.497 1.00 72.11 58 THR A N 10
ATOM 17325 C CA . THR A 1 58 ? 10.968 17.003 -22.917 1.00 64.24 58 THR A CA 10
ATOM 17326 C C . THR A 1 58 ? 11.368 17.882 -21.730 1.00 43.34 58 THR A C 10
ATOM 17327 O O . THR A 1 58 ? 10.783 18.919 -21.488 1.00 12.52 58 THR A O 10
ATOM 17338 N N . LEU A 1 59 ? 12.365 17.477 -20.990 1.00 15.15 59 LEU A N 10
ATOM 17339 C CA . LEU A 1 59 ? 12.802 18.293 -19.819 1.00 11.53 59 LEU A CA 10
ATOM 17340 C C . LEU A 1 59 ? 13.312 19.657 -20.286 1.00 1.42 59 LEU A C 10
ATOM 17341 O O . LEU A 1 59 ? 12.990 20.680 -19.715 1.00 53.13 59 LEU A O 10
ATOM 17357 N N . ILE A 1 60 ? 14.106 19.683 -21.323 1.00 30.43 60 ILE A N 10
ATOM 17358 C CA . ILE A 1 60 ? 14.633 20.984 -21.821 1.00 0.32 60 ILE A CA 10
ATOM 17359 C C . ILE A 1 60 ? 13.484 21.824 -22.378 1.00 33.05 60 ILE A C 10
ATOM 17360 O O . ILE A 1 60 ? 13.517 23.037 -22.353 1.00 72.13 60 ILE A O 10
ATOM 17376 N N . GLN A 1 61 ? 12.460 21.184 -22.870 1.00 35.33 61 GLN A N 10
ATOM 17377 C CA . GLN A 1 61 ? 11.299 21.938 -23.416 1.00 34.54 61 GLN A CA 10
ATOM 17378 C C . GLN A 1 61 ? 10.801 22.947 -22.379 1.00 14.13 61 GLN A C 10
ATOM 17379 O O . GLN A 1 61 ? 10.532 24.091 -22.689 1.00 74.40 61 GLN A O 10
ATOM 17393 N N . THR A 1 62 ? 10.669 22.529 -21.149 1.00 24.42 62 THR A N 10
ATOM 17394 C CA . THR A 1 62 ? 10.182 23.460 -20.091 1.00 32.13 62 THR A CA 10
ATOM 17395 C C . THR A 1 62 ? 11.077 24.702 -20.016 1.00 10.40 62 THR A C 10
ATOM 17396 O O . THR A 1 62 ? 10.602 25.810 -19.870 1.00 52.22 62 THR A O 10
ATOM 17407 N N . ILE A 1 63 ? 12.366 24.526 -20.114 1.00 10.33 63 ILE A N 10
ATOM 17408 C CA . ILE A 1 63 ? 13.284 25.699 -20.047 1.00 30.20 63 ILE A CA 10
ATOM 17409 C C . ILE A 1 63 ? 12.809 26.795 -21.006 1.00 60.40 63 ILE A C 10
ATOM 17410 O O . ILE A 1 63 ? 12.911 27.971 -20.720 1.00 14.13 63 ILE A O 10
ATOM 17426 N N . GLU A 1 64 ? 12.291 26.423 -22.145 1.00 52.21 64 GLU A N 10
ATOM 17427 C CA . GLU A 1 64 ? 11.817 27.455 -23.109 1.00 3.34 64 GLU A CA 10
ATOM 17428 C C . GLU A 1 64 ? 10.858 28.416 -22.403 1.00 32.01 64 GLU A C 10
ATOM 17429 O O . GLU A 1 64 ? 10.808 29.593 -22.700 1.00 72.41 64 GLU A O 10
ATOM 17441 N N . SER A 1 65 ? 10.102 27.921 -21.460 1.00 52.02 65 SER A N 10
ATOM 17442 C CA . SER A 1 65 ? 9.152 28.801 -20.724 1.00 32.55 65 SER A CA 10
ATOM 17443 C C . SER A 1 65 ? 9.918 29.787 -19.834 1.00 53.25 65 SER A C 10
ATOM 17444 O O . SER A 1 65 ? 9.744 30.986 -19.926 1.00 25.23 65 SER A O 10
ATOM 17452 N N . VAL A 1 66 ? 10.757 29.286 -18.968 1.00 33.42 66 VAL A N 10
ATOM 17453 C CA . VAL A 1 66 ? 11.527 30.185 -18.059 1.00 3.04 66 VAL A CA 10
ATOM 17454 C C . VAL A 1 66 ? 12.502 31.063 -18.850 1.00 55.44 66 VAL A C 10
ATOM 17455 O O . VAL A 1 66 ? 12.645 32.240 -18.585 1.00 51.14 66 VAL A O 10
ATOM 17468 N N . ARG A 1 67 ? 13.176 30.504 -19.816 1.00 53.43 67 ARG A N 10
ATOM 17469 C CA . ARG A 1 67 ? 14.141 31.312 -20.617 1.00 12.40 67 ARG A CA 10
ATOM 17470 C C . ARG A 1 67 ? 13.404 32.389 -21.419 1.00 73.22 67 ARG A C 10
ATOM 17471 O O . ARG A 1 67 ? 13.864 33.508 -21.540 1.00 74.22 67 ARG A O 10
ATOM 17492 N N . ASN A 1 68 ? 12.271 32.063 -21.981 1.00 72.24 68 ASN A N 10
ATOM 17493 C CA . ASN A 1 68 ? 11.523 33.070 -22.786 1.00 10.35 68 ASN A CA 10
ATOM 17494 C C . ASN A 1 68 ? 10.820 34.080 -21.870 1.00 32.13 68 ASN A C 10
ATOM 17495 O O . ASN A 1 68 ? 10.473 35.166 -22.287 1.00 3.31 68 ASN A O 10
ATOM 17506 N N . VAL A 1 69 ? 10.609 33.737 -20.629 1.00 15.43 69 VAL A N 10
ATOM 17507 C CA . VAL A 1 69 ? 9.930 34.692 -19.703 1.00 24.34 69 VAL A CA 10
ATOM 17508 C C . VAL A 1 69 ? 10.830 35.907 -19.458 1.00 21.42 69 VAL A C 10
ATOM 17509 O O . VAL A 1 69 ? 11.983 35.776 -19.097 1.00 62.44 69 VAL A O 10
ATOM 17522 N N . GLU A 1 70 ? 10.314 37.089 -19.659 1.00 22.42 70 GLU A N 10
ATOM 17523 C CA . GLU A 1 70 ? 11.141 38.312 -19.448 1.00 12.01 70 GLU A CA 10
ATOM 17524 C C . GLU A 1 70 ? 11.618 38.397 -17.995 1.00 21.04 70 GLU A C 10
ATOM 17525 O O . GLU A 1 70 ? 12.786 38.602 -17.728 1.00 31.45 70 GLU A O 10
ATOM 17537 N N . GLY A 1 71 ? 10.728 38.247 -17.052 1.00 73.42 71 GLY A N 10
ATOM 17538 C CA . GLY A 1 71 ? 11.138 38.324 -15.622 1.00 42.44 71 GLY A CA 10
ATOM 17539 C C . GLY A 1 71 ? 12.399 37.489 -15.407 1.00 24.44 71 GLY A C 10
ATOM 17540 O O . GLY A 1 71 ? 13.236 37.811 -14.587 1.00 0.32 71 GLY A O 10
ATOM 17544 N N . VAL A 1 72 ? 12.543 36.415 -16.134 1.00 14.03 72 VAL A N 10
ATOM 17545 C CA . VAL A 1 72 ? 13.748 35.552 -15.972 1.00 11.42 72 VAL A CA 10
ATOM 17546 C C . VAL A 1 72 ? 14.961 36.195 -16.649 1.00 53.14 72 VAL A C 10
ATOM 17547 O O . VAL A 1 72 ? 14.989 36.377 -17.850 1.00 43.35 72 VAL A O 10
ATOM 17560 N N . LEU A 1 73 ? 15.965 36.535 -15.888 1.00 61.42 73 LEU A N 10
ATOM 17561 C CA . LEU A 1 73 ? 17.178 37.162 -16.487 1.00 1.40 73 LEU A CA 10
ATOM 17562 C C . LEU A 1 73 ? 18.282 36.113 -16.654 1.00 54.10 73 LEU A C 10
ATOM 17563 O O . LEU A 1 73 ? 19.211 36.292 -17.416 1.00 74.43 73 LEU A O 10
ATOM 17579 N N . ALA A 1 74 ? 18.184 35.022 -15.947 1.00 22.24 74 ALA A N 10
ATOM 17580 C CA . ALA A 1 74 ? 19.227 33.960 -16.063 1.00 75.22 74 ALA A CA 10
ATOM 17581 C C . ALA A 1 74 ? 18.611 32.585 -15.786 1.00 3.40 74 ALA A C 10
ATOM 17582 O O . ALA A 1 74 ? 17.463 32.473 -15.405 1.00 31.12 74 ALA A O 10
ATOM 17589 N N . VAL A 1 75 ? 19.366 31.537 -15.974 1.00 70.43 75 VAL A N 10
ATOM 17590 C CA . VAL A 1 75 ? 18.823 30.172 -15.723 1.00 14.13 75 VAL A CA 10
ATOM 17591 C C . VAL A 1 75 ? 19.963 29.191 -15.435 1.00 61.45 75 VAL A C 10
ATOM 17592 O O . VAL A 1 75 ? 20.822 28.963 -16.265 1.00 73.43 75 VAL A O 10
ATOM 17605 N N . SER A 1 76 ? 19.977 28.609 -14.268 1.00 52.03 76 SER A N 10
ATOM 17606 C CA . SER A 1 76 ? 21.062 27.642 -13.929 1.00 75.22 76 SER A CA 10
ATOM 17607 C C . SER A 1 76 ? 20.459 26.287 -13.545 1.00 24.45 76 SER A C 10
ATOM 17608 O O . SER A 1 76 ? 20.018 26.087 -12.431 1.00 22.05 76 SER A O 10
ATOM 17616 N N . LEU A 1 77 ? 20.438 25.356 -14.458 1.00 12.23 77 LEU A N 10
ATOM 17617 C CA . LEU A 1 77 ? 19.864 24.016 -14.144 1.00 73.43 77 LEU A CA 10
ATOM 17618 C C . LEU A 1 77 ? 20.970 22.959 -14.113 1.00 71.31 77 LEU A C 10
ATOM 17619 O O . LEU A 1 77 ? 21.470 22.539 -15.137 1.00 42.43 77 LEU A O 10
ATOM 17635 N N . VAL A 1 78 ? 21.356 22.524 -12.945 1.00 12.22 78 VAL A N 10
ATOM 17636 C CA . VAL A 1 78 ? 22.430 21.493 -12.850 1.00 31.12 78 VAL A CA 10
ATOM 17637 C C . VAL A 1 78 ? 22.172 20.571 -11.656 1.00 3.15 78 VAL A C 10
ATOM 17638 O O . VAL A 1 78 ? 22.575 20.851 -10.544 1.00 55.03 78 VAL A O 10
ATOM 17651 N N . TYR A 1 79 ? 21.503 19.473 -11.875 1.00 42.32 79 TYR A N 10
ATOM 17652 C CA . TYR A 1 79 ? 21.220 18.533 -10.752 1.00 40.34 79 TYR A CA 10
ATOM 17653 C C . TYR A 1 79 ? 20.453 17.312 -11.264 1.00 52.13 79 TYR A C 10
ATOM 17654 O O . TYR A 1 79 ? 19.349 17.423 -11.756 1.00 74.45 79 TYR A O 10
ATOM 17672 N N . HIS A 1 80 ? 21.029 16.147 -11.148 1.00 11.35 80 HIS A N 10
ATOM 17673 C CA . HIS A 1 80 ? 20.332 14.919 -11.627 1.00 33.44 80 HIS A CA 10
ATOM 17674 C C . HIS A 1 80 ? 19.633 14.220 -10.458 1.00 21.11 80 HIS A C 10
ATOM 17675 O O . HIS A 1 80 ? 20.186 14.080 -9.385 1.00 65.53 80 HIS A O 10
ATOM 17689 N N . GLN A 1 81 ? 18.420 13.780 -10.656 1.00 62.11 81 GLN A N 10
ATOM 17690 C CA . GLN A 1 81 ? 17.688 13.091 -9.555 1.00 23.35 81 GLN A CA 10
ATOM 17691 C C . GLN A 1 81 ? 17.092 11.773 -10.058 1.00 13.41 81 GLN A C 10
ATOM 17692 O O . GLN A 1 81 ? 16.087 11.756 -10.739 1.00 61.42 81 GLN A O 10
ATOM 17706 N N . GLN A 1 82 ? 17.706 10.669 -9.726 1.00 13.11 82 GLN A N 10
ATOM 17707 C CA . GLN A 1 82 ? 17.173 9.354 -10.184 1.00 10.35 82 GLN A CA 10
ATOM 17708 C C . GLN A 1 82 ? 17.744 8.224 -9.327 1.00 64.42 82 GLN A C 10
ATOM 17709 O O . GLN A 1 82 ? 18.914 8.213 -8.993 1.00 12.55 82 GLN A O 10
ATOM 17723 N N . GLU A 1 83 ? 16.930 7.270 -8.972 1.00 34.13 83 GLU A N 10
ATOM 17724 C CA . GLU A 1 83 ? 17.426 6.139 -8.137 1.00 70.30 83 GLU A CA 10
ATOM 17725 C C . GLU A 1 83 ? 18.037 5.053 -9.027 1.00 22.14 83 GLU A C 10
ATOM 17726 O O . GLU A 1 83 ? 17.371 4.477 -9.864 1.00 50.33 83 GLU A O 10
ATOM 17738 N N . GLU A 1 84 ? 19.298 4.772 -8.854 1.00 21.51 84 GLU A N 10
ATOM 17739 C CA . GLU A 1 84 ? 19.951 3.724 -9.691 1.00 50.41 84 GLU A CA 10
ATOM 17740 C C . GLU A 1 84 ? 21.427 3.577 -9.304 1.00 14.00 84 GLU A C 10
ATOM 17741 O O . GLU A 1 84 ? 22.261 3.241 -10.120 1.00 32.14 84 GLU A O 10
ATOM 17753 N N . GLN A 1 85 ? 21.753 3.828 -8.066 1.00 23.51 85 GLN A N 10
ATOM 17754 C CA . GLN A 1 85 ? 23.174 3.702 -7.631 1.00 75.22 85 GLN A CA 10
ATOM 17755 C C . GLN A 1 85 ? 24.056 4.660 -8.434 1.00 65.44 85 GLN A C 10
ATOM 17756 O O . GLN A 1 85 ? 25.076 4.276 -8.973 1.00 31.35 85 GLN A O 10
ATOM 17770 N N . GLY A 1 86 ? 23.672 5.904 -8.519 1.00 62.32 86 GLY A N 10
ATOM 17771 C CA . GLY A 1 86 ? 24.489 6.885 -9.288 1.00 31.02 86 GLY A CA 10
ATOM 17772 C C . GLY A 1 86 ? 25.274 7.769 -8.318 1.00 43.05 86 GLY A C 10
ATOM 17773 O O . GLY A 1 86 ? 25.049 7.749 -7.124 1.00 50.44 86 GLY A O 10
ATOM 17777 N N . GLU A 1 87 ? 26.195 8.546 -8.821 1.00 12.40 87 GLU A N 10
ATOM 17778 C CA . GLU A 1 87 ? 26.999 9.434 -7.930 1.00 21.55 87 GLU A CA 10
ATOM 17779 C C . GLU A 1 87 ? 27.941 8.598 -7.060 1.00 21.32 87 GLU A C 10
ATOM 17780 O O . GLU A 1 87 ? 28.151 8.886 -5.898 1.00 41.23 87 GLU A O 10
ATOM 17792 N N . GLU A 1 88 ? 28.511 7.562 -7.613 1.00 51.31 88 GLU A N 10
ATOM 17793 C CA . GLU A 1 88 ? 29.440 6.706 -6.819 1.00 30.03 88 GLU A CA 10
ATOM 17794 C C . GLU A 1 88 ? 30.482 6.065 -7.739 1.00 41.05 88 GLU A C 10
ATOM 17795 O O . GLU A 1 88 ? 30.662 6.473 -8.870 1.00 34.21 88 GLU A O 10
ATOM 17807 N N . THR A 1 89 ? 31.172 5.065 -7.264 1.00 52.15 89 THR A N 10
ATOM 17808 C CA . THR A 1 89 ? 32.200 4.399 -8.113 1.00 61.45 89 THR A CA 10
ATOM 17809 C C . THR A 1 89 ? 32.867 3.258 -7.336 1.00 45.11 89 THR A C 10
ATOM 17810 O O . THR A 1 89 ? 33.305 3.442 -6.219 1.00 13.34 89 THR A O 10
ATOM 17821 N N . PRO A 1 90 ? 32.924 2.112 -7.960 1.00 70.14 90 PRO A N 10
ATOM 17822 C CA . PRO A 1 90 ? 33.544 0.927 -7.319 1.00 62.11 90 PRO A CA 10
ATOM 17823 C C . PRO A 1 90 ? 35.068 1.075 -7.283 1.00 33.32 90 PRO A C 10
ATOM 17824 O O . PRO A 1 90 ? 35.559 2.066 -7.794 1.00 41.33 90 PRO A O 10
ATOM 17835 N N . MET B 2 1 ? 5.804 11.343 8.807 1.00 2.11 1 MET B N 10
ATOM 17836 C CA . MET B 2 1 ? 4.455 11.880 9.142 1.00 54.22 1 MET B CA 10
ATOM 17837 C C . MET B 2 1 ? 3.779 12.432 7.884 1.00 31.02 1 MET B C 10
ATOM 17838 O O . MET B 2 1 ? 2.897 11.814 7.320 1.00 53.23 1 MET B O 10
ATOM 17851 N N . LYS B 2 2 ? 4.185 13.590 7.440 1.00 53.12 2 LYS B N 10
ATOM 17852 C CA . LYS B 2 2 ? 3.564 14.179 6.218 1.00 43.02 2 LYS B CA 10
ATOM 17853 C C . LYS B 2 2 ? 4.531 14.083 5.035 1.00 72.31 2 LYS B C 10
ATOM 17854 O O . LYS B 2 2 ? 4.528 13.117 4.297 1.00 63.34 2 LYS B O 10
ATOM 17873 N N . LEU B 2 3 ? 5.357 15.076 4.850 1.00 70.21 3 LEU B N 10
ATOM 17874 C CA . LEU B 2 3 ? 6.322 15.040 3.714 1.00 23.11 3 LEU B CA 10
ATOM 17875 C C . LEU B 2 3 ? 7.683 14.525 4.194 1.00 12.44 3 LEU B C 10
ATOM 17876 O O . LEU B 2 3 ? 8.166 14.906 5.242 1.00 10.12 3 LEU B O 10
ATOM 17892 N N . SER B 2 4 ? 8.303 13.663 3.437 1.00 33.44 4 SER B N 10
ATOM 17893 C CA . SER B 2 4 ? 9.630 13.128 3.852 1.00 23.44 4 SER B CA 10
ATOM 17894 C C . SER B 2 4 ? 10.541 12.965 2.633 1.00 42.32 4 SER B C 10
ATOM 17895 O O . SER B 2 4 ? 11.192 11.955 2.462 1.00 71.32 4 SER B O 10
ATOM 17903 N N . ARG B 2 5 ? 10.592 13.955 1.782 1.00 32.41 5 ARG B N 10
ATOM 17904 C CA . ARG B 2 5 ? 11.461 13.857 0.573 1.00 34.23 5 ARG B CA 10
ATOM 17905 C C . ARG B 2 5 ? 12.046 15.228 0.230 1.00 31.32 5 ARG B C 10
ATOM 17906 O O . ARG B 2 5 ? 13.239 15.378 0.057 1.00 43.45 5 ARG B O 10
ATOM 17927 N N . ARG B 2 6 ? 11.217 16.230 0.127 1.00 14.00 6 ARG B N 10
ATOM 17928 C CA . ARG B 2 6 ? 11.729 17.590 -0.206 1.00 42.24 6 ARG B CA 10
ATOM 17929 C C . ARG B 2 6 ? 12.798 18.014 0.803 1.00 3.13 6 ARG B C 10
ATOM 17930 O O . ARG B 2 6 ? 13.594 18.896 0.545 1.00 53.33 6 ARG B O 10
ATOM 17951 N N . SER B 2 7 ? 12.829 17.390 1.948 1.00 53.40 7 SER B N 10
ATOM 17952 C CA . SER B 2 7 ? 13.852 17.758 2.969 1.00 32.23 7 SER B CA 10
ATOM 17953 C C . SER B 2 7 ? 15.183 17.083 2.632 1.00 71.11 7 SER B C 10
ATOM 17954 O O . SER B 2 7 ? 16.242 17.656 2.796 1.00 51.01 7 SER B O 10
ATOM 17962 N N . PHE B 2 8 ? 15.133 15.869 2.157 1.00 4.11 8 PHE B N 10
ATOM 17963 C CA . PHE B 2 8 ? 16.390 15.153 1.800 1.00 20.50 8 PHE B CA 10
ATOM 17964 C C . PHE B 2 8 ? 16.876 15.611 0.421 1.00 2.02 8 PHE B C 10
ATOM 17965 O O . PHE B 2 8 ? 18.055 15.813 0.202 1.00 32.20 8 PHE B O 10
ATOM 17982 N N . MET B 2 9 ? 15.976 15.779 -0.510 1.00 24.03 9 MET B N 10
ATOM 17983 C CA . MET B 2 9 ? 16.386 16.225 -1.873 1.00 55.23 9 MET B CA 10
ATOM 17984 C C . MET B 2 9 ? 16.923 17.657 -1.821 1.00 40.00 9 MET B C 10
ATOM 17985 O O . MET B 2 9 ? 17.977 17.955 -2.345 1.00 61.40 9 MET B O 10
ATOM 17999 N N . LYS B 2 10 ? 16.205 18.546 -1.192 1.00 21.13 10 LYS B N 10
ATOM 18000 C CA . LYS B 2 10 ? 16.676 19.959 -1.106 1.00 0.20 10 LYS B CA 10
ATOM 18001 C C . LYS B 2 10 ? 18.112 20.004 -0.576 1.00 0.42 10 LYS B C 10
ATOM 18002 O O . LYS B 2 10 ? 18.880 20.885 -0.910 1.00 21.13 10 LYS B O 10
ATOM 18021 N N . ALA B 2 11 ? 18.480 19.061 0.248 1.00 75.01 11 ALA B N 10
ATOM 18022 C CA . ALA B 2 11 ? 19.867 19.051 0.799 1.00 73.04 11 ALA B CA 10
ATOM 18023 C C . ALA B 2 11 ? 20.883 18.900 -0.337 1.00 32.12 11 ALA B C 10
ATOM 18024 O O . ALA B 2 11 ? 21.889 19.578 -0.377 1.00 0.25 11 ALA B O 10
ATOM 18031 N N . ASN B 2 12 ? 20.626 18.013 -1.260 1.00 34.11 12 ASN B N 10
ATOM 18032 C CA . ASN B 2 12 ? 21.575 17.821 -2.393 1.00 63.24 12 ASN B CA 10
ATOM 18033 C C . ASN B 2 12 ? 21.322 18.867 -3.481 1.00 2.31 12 ASN B C 10
ATOM 18034 O O . ASN B 2 12 ? 22.242 19.432 -4.039 1.00 30.05 12 ASN B O 10
ATOM 18045 N N . ALA B 2 13 ? 20.080 19.129 -3.787 1.00 23.21 13 ALA B N 10
ATOM 18046 C CA . ALA B 2 13 ? 19.768 20.140 -4.838 1.00 73.13 13 ALA B CA 10
ATOM 18047 C C . ALA B 2 13 ? 20.463 21.464 -4.522 1.00 45.51 13 ALA B C 10
ATOM 18048 O O . ALA B 2 13 ? 21.090 22.067 -5.370 1.00 34.51 13 ALA B O 10
ATOM 18055 N N . VAL B 2 14 ? 20.356 21.924 -3.308 1.00 4.32 14 VAL B N 10
ATOM 18056 C CA . VAL B 2 14 ? 21.010 23.211 -2.941 1.00 65.32 14 VAL B CA 10
ATOM 18057 C C . VAL B 2 14 ? 22.522 23.114 -3.147 1.00 64.30 14 VAL B C 10
ATOM 18058 O O . VAL B 2 14 ? 23.184 24.089 -3.439 1.00 5.42 14 VAL B O 10
ATOM 18071 N N . ALA B 2 15 ? 23.077 21.940 -2.996 1.00 14.10 15 ALA B N 10
ATOM 18072 C CA . ALA B 2 15 ? 24.547 21.780 -3.185 1.00 41.31 15 ALA B CA 10
ATOM 18073 C C . ALA B 2 15 ? 24.928 22.086 -4.636 1.00 63.12 15 ALA B C 10
ATOM 18074 O O . ALA B 2 15 ? 26.007 22.573 -4.915 1.00 14.43 15 ALA B O 10
ATOM 18081 N N . ALA B 2 16 ? 24.052 21.804 -5.560 1.00 42.43 16 ALA B N 10
ATOM 18082 C CA . ALA B 2 16 ? 24.365 22.080 -6.993 1.00 22.43 16 ALA B CA 10
ATOM 18083 C C . ALA B 2 16 ? 23.721 23.397 -7.430 1.00 30.10 16 ALA B C 10
ATOM 18084 O O . ALA B 2 16 ? 24.039 23.941 -8.468 1.00 61.33 16 ALA B O 10
ATOM 18091 N N . ALA B 2 17 ? 22.816 23.915 -6.643 1.00 65.04 17 ALA B N 10
ATOM 18092 C CA . ALA B 2 17 ? 22.152 25.197 -7.014 1.00 50.12 17 ALA B CA 10
ATOM 18093 C C . ALA B 2 17 ? 22.832 26.370 -6.303 1.00 14.50 17 ALA B C 10
ATOM 18094 O O . ALA B 2 17 ? 22.780 27.496 -6.752 1.00 11.53 17 ALA B O 10
ATOM 18101 N N . ALA B 2 18 ? 23.469 26.113 -5.192 1.00 64.43 18 ALA B N 10
ATOM 18102 C CA . ALA B 2 18 ? 24.153 27.213 -4.452 1.00 74.12 18 ALA B CA 10
ATOM 18103 C C . ALA B 2 18 ? 25.554 27.443 -5.024 1.00 15.02 18 ALA B C 10
ATOM 18104 O O . ALA B 2 18 ? 25.929 28.555 -5.340 1.00 51.34 18 ALA B O 10
ATOM 18111 N N . ALA B 2 19 ? 26.329 26.403 -5.157 1.00 2.54 19 ALA B N 10
ATOM 18112 C CA . ALA B 2 19 ? 27.705 26.564 -5.706 1.00 64.35 19 ALA B CA 10
ATOM 18113 C C . ALA B 2 19 ? 27.641 26.898 -7.199 1.00 63.15 19 ALA B C 10
ATOM 18114 O O . ALA B 2 19 ? 28.631 27.250 -7.810 1.00 21.10 19 ALA B O 10
ATOM 18121 N N . ALA B 2 20 ? 26.485 26.788 -7.793 1.00 74.41 20 ALA B N 10
ATOM 18122 C CA . ALA B 2 20 ? 26.358 27.098 -9.246 1.00 44.14 20 ALA B CA 10
ATOM 18123 C C . ALA B 2 20 ? 25.501 28.351 -9.447 1.00 33.11 20 ALA B C 10
ATOM 18124 O O . ALA B 2 20 ? 25.898 29.286 -10.111 1.00 4.54 20 ALA B O 10
ATOM 18131 N N . ALA B 2 21 ? 24.327 28.374 -8.877 1.00 34.13 21 ALA B N 10
ATOM 18132 C CA . ALA B 2 21 ? 23.444 29.567 -9.037 1.00 3.43 21 ALA B CA 10
ATOM 18133 C C . ALA B 2 21 ? 23.704 30.570 -7.908 1.00 55.14 21 ALA B C 10
ATOM 18134 O O . ALA B 2 21 ? 22.934 31.483 -7.688 1.00 41.42 21 ALA B O 10
ATOM 18141 N N . GLY B 2 22 ? 24.783 30.406 -7.193 1.00 31.44 22 GLY B N 10
ATOM 18142 C CA . GLY B 2 22 ? 25.089 31.350 -6.080 1.00 44.22 22 GLY B CA 10
ATOM 18143 C C . GLY B 2 22 ? 23.916 31.384 -5.100 1.00 61.30 22 GLY B C 10
ATOM 18144 O O . GLY B 2 22 ? 23.721 32.345 -4.384 1.00 13.53 22 GLY B O 10
ATOM 18148 N N . LEU B 2 23 ? 23.131 30.341 -5.064 1.00 13.34 23 LEU B N 10
ATOM 18149 C CA . LEU B 2 23 ? 21.968 30.317 -4.129 1.00 3.45 23 LEU B CA 10
ATOM 18150 C C . LEU B 2 23 ? 22.454 30.356 -2.678 1.00 34.31 23 LEU B C 10
ATOM 18151 O O . LEU B 2 23 ? 23.581 30.709 -2.397 1.00 32.52 23 LEU B O 10
ATOM 18167 N N . SER B 2 24 ? 21.604 29.998 -1.757 1.00 23.23 24 SER B N 10
ATOM 18168 C CA . SER B 2 24 ? 22.007 30.011 -0.321 1.00 45.12 24 SER B CA 10
ATOM 18169 C C . SER B 2 24 ? 22.768 28.730 0.027 1.00 32.02 24 SER B C 10
ATOM 18170 O O . SER B 2 24 ? 22.700 27.744 -0.681 1.00 62.14 24 SER B O 10
ATOM 18178 N N . VAL B 2 25 ? 23.491 28.734 1.113 1.00 23.25 25 VAL B N 10
ATOM 18179 C CA . VAL B 2 25 ? 24.254 27.514 1.506 1.00 13.35 25 VAL B CA 10
ATOM 18180 C C . VAL B 2 25 ? 23.622 26.869 2.742 1.00 63.51 25 VAL B C 10
ATOM 18181 O O . VAL B 2 25 ? 24.075 27.075 3.850 1.00 30.53 25 VAL B O 10
ATOM 18194 N N . PRO B 2 26 ? 22.591 26.104 2.505 1.00 52.53 26 PRO B N 10
ATOM 18195 C CA . PRO B 2 26 ? 21.882 25.415 3.611 1.00 14.34 26 PRO B CA 10
ATOM 18196 C C . PRO B 2 26 ? 22.729 24.260 4.153 1.00 33.14 26 PRO B C 10
ATOM 18197 O O . PRO B 2 26 ? 23.516 24.428 5.063 1.00 1.44 26 PRO B O 10
ATOM 18208 N N . GLY B 2 27 ? 22.575 23.087 3.601 1.00 5.22 27 GLY B N 10
ATOM 18209 C CA . GLY B 2 27 ? 23.372 21.924 4.087 1.00 12.21 27 GLY B CA 10
ATOM 18210 C C . GLY B 2 27 ? 24.379 21.509 3.014 1.00 73.23 27 GLY B C 10
ATOM 18211 O O . GLY B 2 27 ? 24.498 20.347 2.676 1.00 1.14 27 GLY B O 10
ATOM 18215 N N . VAL B 2 28 ? 25.106 22.448 2.474 1.00 61.15 28 VAL B N 10
ATOM 18216 C CA . VAL B 2 28 ? 26.106 22.106 1.422 1.00 70.33 28 VAL B CA 10
ATOM 18217 C C . VAL B 2 28 ? 27.470 21.827 2.059 1.00 51.31 28 VAL B C 10
ATOM 18218 O O . VAL B 2 28 ? 28.123 20.850 1.752 1.00 70.22 28 VAL B O 10
ATOM 18231 N N . ALA B 2 29 ? 27.906 22.680 2.945 1.00 74.42 29 ALA B N 10
ATOM 18232 C CA . ALA B 2 29 ? 29.228 22.466 3.601 1.00 51.21 29 ALA B CA 10
ATOM 18233 C C . ALA B 2 29 ? 29.046 22.287 5.111 1.00 62.11 29 ALA B C 10
ATOM 18234 O O . ALA B 2 29 ? 29.153 21.195 5.634 1.00 51.30 29 ALA B O 10
ATOM 18241 N N . ARG B 2 30 ? 28.771 23.351 5.815 1.00 4.35 30 ARG B N 10
ATOM 18242 C CA . ARG B 2 30 ? 28.583 23.241 7.290 1.00 53.42 30 ARG B CA 10
ATOM 18243 C C . ARG B 2 30 ? 27.413 22.305 7.605 1.00 74.32 30 ARG B C 10
ATOM 18244 O O . ARG B 2 30 ? 27.211 21.304 6.944 1.00 42.20 30 ARG B O 10
ATOM 18265 N N . ALA B 2 31 ? 26.641 22.620 8.608 1.00 22.23 31 ALA B N 10
ATOM 18266 C CA . ALA B 2 31 ? 25.486 21.747 8.963 1.00 5.21 31 ALA B CA 10
ATOM 18267 C C . ALA B 2 31 ? 25.983 20.386 9.456 1.00 73.32 31 ALA B C 10
ATOM 18268 O O . ALA B 2 31 ? 25.291 19.390 9.366 1.00 34.21 31 ALA B O 10
ATOM 18275 N N . VAL B 2 32 ? 27.179 20.332 9.975 1.00 5.45 32 VAL B N 10
ATOM 18276 C CA . VAL B 2 32 ? 27.719 19.034 10.472 1.00 43.14 32 VAL B CA 10
ATOM 18277 C C . VAL B 2 32 ? 28.111 19.155 11.948 1.00 42.13 32 VAL B C 10
ATOM 18278 O O . VAL B 2 32 ? 28.132 18.182 12.675 1.00 20.12 32 VAL B O 10
ATOM 18291 N N . VAL B 2 33 ? 28.421 20.342 12.394 1.00 23.21 33 VAL B N 10
ATOM 18292 C CA . VAL B 2 33 ? 28.809 20.523 13.822 1.00 3.34 33 VAL B CA 10
ATOM 18293 C C . VAL B 2 33 ? 27.754 19.904 14.741 1.00 32.13 33 VAL B C 10
ATOM 18294 O O . VAL B 2 33 ? 26.669 20.426 14.896 1.00 10.21 33 VAL B O 10
ATOM 18307 N N . GLY B 2 34 ? 28.063 18.793 15.352 1.00 72.41 34 GLY B N 10
ATOM 18308 C CA . GLY B 2 34 ? 27.077 18.143 16.260 1.00 53.11 34 GLY B CA 10
ATOM 18309 C C . GLY B 2 34 ? 27.814 17.467 17.418 1.00 30.33 34 GLY B C 10
ATOM 18310 O O . GLY B 2 34 ? 27.829 17.959 18.527 1.00 4.01 34 GLY B O 10
ATOM 18314 N N . GLN B 2 35 ? 28.426 16.343 17.167 1.00 74.32 35 GLN B N 10
ATOM 18315 C CA . GLN B 2 35 ? 29.163 15.635 18.256 1.00 15.50 35 GLN B CA 10
ATOM 18316 C C . GLN B 2 35 ? 28.206 15.283 19.398 1.00 60.34 35 GLN B C 10
ATOM 18317 O O . GLN B 2 35 ? 27.096 15.789 19.394 1.00 4.43 35 GLN B O 10
ATOM 18331 N N . GLY A 1 1 ? -0.173 -0.667 -0.941 1.00 21.13 1 GLY A N 11
ATOM 18332 C CA . GLY A 1 1 ? 0.726 -1.222 -1.993 1.00 70.30 1 GLY A CA 11
ATOM 18333 C C . GLY A 1 1 ? 1.947 -0.316 -2.152 1.00 74.53 1 GLY A C 11
ATOM 18334 O O . GLY A 1 1 ? 1.848 0.894 -2.081 1.00 23.12 1 GLY A O 11
ATOM 18337 N N . SER A 1 2 ? 3.099 -0.889 -2.368 1.00 23.41 2 SER A N 11
ATOM 18338 C CA . SER A 1 2 ? 4.326 -0.058 -2.533 1.00 65.02 2 SER A CA 11
ATOM 18339 C C . SER A 1 2 ? 5.431 -0.875 -3.209 1.00 4.34 2 SER A C 11
ATOM 18340 O O . SER A 1 2 ? 5.169 -1.731 -4.031 1.00 0.54 2 SER A O 11
ATOM 18348 N N . HIS A 1 3 ? 6.664 -0.618 -2.869 1.00 40.30 3 HIS A N 11
ATOM 18349 C CA . HIS A 1 3 ? 7.784 -1.379 -3.493 1.00 71.44 3 HIS A CA 11
ATOM 18350 C C . HIS A 1 3 ? 7.796 -1.156 -5.008 1.00 4.12 3 HIS A C 11
ATOM 18351 O O . HIS A 1 3 ? 7.222 -1.916 -5.763 1.00 31.23 3 HIS A O 11
ATOM 18365 N N . MET A 1 4 ? 8.446 -0.118 -5.458 1.00 53.12 4 MET A N 11
ATOM 18366 C CA . MET A 1 4 ? 8.493 0.153 -6.924 1.00 75.24 4 MET A CA 11
ATOM 18367 C C . MET A 1 4 ? 9.318 1.411 -7.207 1.00 53.33 4 MET A C 11
ATOM 18368 O O . MET A 1 4 ? 8.846 2.521 -7.059 1.00 34.12 4 MET A O 11
ATOM 18382 N N . HIS A 1 5 ? 10.546 1.247 -7.614 1.00 31.54 5 HIS A N 11
ATOM 18383 C CA . HIS A 1 5 ? 11.400 2.435 -7.908 1.00 63.02 5 HIS A CA 11
ATOM 18384 C C . HIS A 1 5 ? 11.735 2.487 -9.401 1.00 33.45 5 HIS A C 11
ATOM 18385 O O . HIS A 1 5 ? 12.358 1.593 -9.937 1.00 72.24 5 HIS A O 11
ATOM 18399 N N . THR A 1 6 ? 11.322 3.525 -10.074 1.00 0.34 6 THR A N 11
ATOM 18400 C CA . THR A 1 6 ? 11.614 3.633 -11.531 1.00 33.31 6 THR A CA 11
ATOM 18401 C C . THR A 1 6 ? 11.325 5.054 -12.019 1.00 2.30 6 THR A C 11
ATOM 18402 O O . THR A 1 6 ? 10.256 5.592 -11.798 1.00 43.24 6 THR A O 11
ATOM 18413 N N . ASN A 1 7 ? 12.267 5.666 -12.681 1.00 3.52 7 ASN A N 11
ATOM 18414 C CA . ASN A 1 7 ? 12.046 7.053 -13.182 1.00 41.32 7 ASN A CA 11
ATOM 18415 C C . ASN A 1 7 ? 12.691 7.225 -14.559 1.00 52.13 7 ASN A C 11
ATOM 18416 O O . ASN A 1 7 ? 13.427 6.378 -15.023 1.00 33.15 7 ASN A O 11
ATOM 18427 N N . TRP A 1 8 ? 12.417 8.317 -15.219 1.00 75.32 8 TRP A N 11
ATOM 18428 C CA . TRP A 1 8 ? 13.013 8.542 -16.568 1.00 52.23 8 TRP A CA 11
ATOM 18429 C C . TRP A 1 8 ? 14.066 9.651 -16.503 1.00 41.53 8 TRP A C 11
ATOM 18430 O O . TRP A 1 8 ? 15.250 9.403 -16.608 1.00 50.15 8 TRP A O 11
ATOM 18451 N N . GLN A 1 9 ? 13.644 10.875 -16.334 1.00 51.42 9 GLN A N 11
ATOM 18452 C CA . GLN A 1 9 ? 14.623 11.998 -16.265 1.00 55.33 9 GLN A CA 11
ATOM 18453 C C . GLN A 1 9 ? 14.042 13.162 -15.457 1.00 40.14 9 GLN A C 11
ATOM 18454 O O . GLN A 1 9 ? 12.956 13.638 -15.728 1.00 43.04 9 GLN A O 11
ATOM 18468 N N . VAL A 1 10 ? 14.755 13.624 -14.468 1.00 64.14 10 VAL A N 11
ATOM 18469 C CA . VAL A 1 10 ? 14.248 14.758 -13.646 1.00 22.13 10 VAL A CA 11
ATOM 18470 C C . VAL A 1 10 ? 15.411 15.452 -12.931 1.00 10.45 10 VAL A C 11
ATOM 18471 O O . VAL A 1 10 ? 16.275 14.812 -12.365 1.00 25.33 10 VAL A O 11
ATOM 18484 N N . CYS A 1 11 ? 15.437 16.754 -12.953 1.00 13.24 11 CYS A N 11
ATOM 18485 C CA . CYS A 1 11 ? 16.545 17.490 -12.278 1.00 31.02 11 CYS A CA 11
ATOM 18486 C C . CYS A 1 11 ? 16.010 18.769 -11.626 1.00 3.45 11 CYS A C 11
ATOM 18487 O O . CYS A 1 11 ? 14.875 19.152 -11.825 1.00 31.43 11 CYS A O 11
ATOM 18495 N N . SER A 1 12 ? 16.824 19.436 -10.853 1.00 24.32 12 SER A N 11
ATOM 18496 C CA . SER A 1 12 ? 16.365 20.692 -10.195 1.00 32.54 12 SER A CA 11
ATOM 18497 C C . SER A 1 12 ? 16.966 21.906 -10.906 1.00 74.14 12 SER A C 11
ATOM 18498 O O . SER A 1 12 ? 18.161 22.125 -10.879 1.00 51.22 12 SER A O 11
ATOM 18506 N N . LEU A 1 13 ? 16.147 22.691 -11.550 1.00 51.13 13 LEU A N 11
ATOM 18507 C CA . LEU A 1 13 ? 16.672 23.886 -12.271 1.00 0.33 13 LEU A CA 11
ATOM 18508 C C . LEU A 1 13 ? 16.443 25.153 -11.447 1.00 45.22 13 LEU A C 11
ATOM 18509 O O . LEU A 1 13 ? 15.390 25.354 -10.875 1.00 70.12 13 LEU A O 11
ATOM 18525 N N . VAL A 1 14 ? 17.423 26.013 -11.387 1.00 75.22 14 VAL A N 11
ATOM 18526 C CA . VAL A 1 14 ? 17.264 27.273 -10.607 1.00 20.44 14 VAL A CA 11
ATOM 18527 C C . VAL A 1 14 ? 16.910 28.425 -11.547 1.00 43.31 14 VAL A C 11
ATOM 18528 O O . VAL A 1 14 ? 17.761 28.970 -12.224 1.00 13.54 14 VAL A O 11
ATOM 18541 N N . VAL A 1 15 ? 15.663 28.798 -11.599 1.00 61.03 15 VAL A N 11
ATOM 18542 C CA . VAL A 1 15 ? 15.254 29.912 -12.502 1.00 40.13 15 VAL A CA 11
ATOM 18543 C C . VAL A 1 15 ? 15.630 31.261 -11.884 1.00 41.21 15 VAL A C 11
ATOM 18544 O O . VAL A 1 15 ? 15.314 31.543 -10.746 1.00 24.04 15 VAL A O 11
ATOM 18557 N N . GLN A 1 16 ? 16.303 32.095 -12.629 1.00 43.34 16 GLN A N 11
ATOM 18558 C CA . GLN A 1 16 ? 16.701 33.425 -12.086 1.00 72.22 16 GLN A CA 11
ATOM 18559 C C . GLN A 1 16 ? 15.876 34.532 -12.744 1.00 54.04 16 GLN A C 11
ATOM 18560 O O . GLN A 1 16 ? 16.006 34.802 -13.923 1.00 24.31 16 GLN A O 11
ATOM 18574 N N . ALA A 1 17 ? 15.026 35.175 -11.992 1.00 51.01 17 ALA A N 11
ATOM 18575 C CA . ALA A 1 17 ? 14.191 36.265 -12.571 1.00 24.43 17 ALA A CA 11
ATOM 18576 C C . ALA A 1 17 ? 14.064 37.412 -11.565 1.00 45.30 17 ALA A C 11
ATOM 18577 O O . ALA A 1 17 ? 14.432 37.278 -10.415 1.00 4.01 17 ALA A O 11
ATOM 18584 N N . LYS A 1 18 ? 13.553 38.536 -11.988 1.00 74.54 18 LYS A N 11
ATOM 18585 C CA . LYS A 1 18 ? 13.406 39.688 -11.051 1.00 74.01 18 LYS A CA 11
ATOM 18586 C C . LYS A 1 18 ? 12.911 39.191 -9.692 1.00 73.02 18 LYS A C 11
ATOM 18587 O O . LYS A 1 18 ? 12.175 38.228 -9.602 1.00 74.24 18 LYS A O 11
ATOM 18606 N N . SER A 1 19 ? 13.319 39.828 -8.633 1.00 24.42 19 SER A N 11
ATOM 18607 C CA . SER A 1 19 ? 12.886 39.379 -7.278 1.00 54.12 19 SER A CA 11
ATOM 18608 C C . SER A 1 19 ? 11.371 39.173 -7.225 1.00 33.13 19 SER A C 11
ATOM 18609 O O . SER A 1 19 ? 10.897 38.170 -6.728 1.00 2.54 19 SER A O 11
ATOM 18617 N N . GLU A 1 20 ? 10.598 40.102 -7.718 1.00 11.34 20 GLU A N 11
ATOM 18618 C CA . GLU A 1 20 ? 9.120 39.916 -7.661 1.00 52.21 20 GLU A CA 11
ATOM 18619 C C . GLU A 1 20 ? 8.615 39.244 -8.939 1.00 2.12 20 GLU A C 11
ATOM 18620 O O . GLU A 1 20 ? 7.462 38.874 -9.039 1.00 32.35 20 GLU A O 11
ATOM 18632 N N . ARG A 1 21 ? 9.472 39.040 -9.901 1.00 1.55 21 ARG A N 11
ATOM 18633 C CA . ARG A 1 21 ? 9.033 38.345 -11.139 1.00 61.25 21 ARG A CA 11
ATOM 18634 C C . ARG A 1 21 ? 8.892 36.862 -10.827 1.00 21.41 21 ARG A C 11
ATOM 18635 O O . ARG A 1 21 ? 7.894 36.235 -11.120 1.00 33.41 21 ARG A O 11
ATOM 18656 N N . ILE A 1 22 ? 9.912 36.302 -10.237 1.00 41.51 22 ILE A N 11
ATOM 18657 C CA . ILE A 1 22 ? 9.882 34.853 -9.898 1.00 44.41 22 ILE A CA 11
ATOM 18658 C C . ILE A 1 22 ? 8.669 34.521 -9.040 1.00 22.13 22 ILE A C 11
ATOM 18659 O O . ILE A 1 22 ? 8.008 33.527 -9.252 1.00 51.42 22 ILE A O 11
ATOM 18675 N N . SER A 1 23 ? 8.348 35.336 -8.083 1.00 72.44 23 SER A N 11
ATOM 18676 C CA . SER A 1 23 ? 7.161 35.017 -7.255 1.00 42.04 23 SER A CA 11
ATOM 18677 C C . SER A 1 23 ? 5.979 34.769 -8.189 1.00 44.43 23 SER A C 11
ATOM 18678 O O . SER A 1 23 ? 5.189 33.871 -7.988 1.00 54.34 23 SER A O 11
ATOM 18686 N N . ASP A 1 24 ? 5.867 35.560 -9.219 1.00 53.41 24 ASP A N 11
ATOM 18687 C CA . ASP A 1 24 ? 4.752 35.376 -10.192 1.00 14.11 24 ASP A CA 11
ATOM 18688 C C . ASP A 1 24 ? 4.968 34.124 -11.051 1.00 30.25 24 ASP A C 11
ATOM 18689 O O . ASP A 1 24 ? 4.147 33.229 -11.082 1.00 41.22 24 ASP A O 11
ATOM 18698 N N . ILE A 1 25 ? 6.060 34.071 -11.768 1.00 4.23 25 ILE A N 11
ATOM 18699 C CA . ILE A 1 25 ? 6.319 32.887 -12.652 1.00 21.44 25 ILE A CA 11
ATOM 18700 C C . ILE A 1 25 ? 6.859 31.697 -11.852 1.00 61.14 25 ILE A C 11
ATOM 18701 O O . ILE A 1 25 ? 6.379 30.589 -11.983 1.00 13.25 25 ILE A O 11
ATOM 18717 N N . SER A 1 26 ? 7.851 31.901 -11.030 1.00 12.05 26 SER A N 11
ATOM 18718 C CA . SER A 1 26 ? 8.398 30.762 -10.241 1.00 21.34 26 SER A CA 11
ATOM 18719 C C . SER A 1 26 ? 7.260 30.043 -9.512 1.00 4.43 26 SER A C 11
ATOM 18720 O O . SER A 1 26 ? 7.104 28.843 -9.617 1.00 63.44 26 SER A O 11
ATOM 18728 N N . THR A 1 27 ? 6.461 30.764 -8.772 1.00 42.33 27 THR A N 11
ATOM 18729 C CA . THR A 1 27 ? 5.337 30.107 -8.043 1.00 71.43 27 THR A CA 11
ATOM 18730 C C . THR A 1 27 ? 4.464 29.326 -9.030 1.00 3.12 27 THR A C 11
ATOM 18731 O O . THR A 1 27 ? 3.915 28.291 -8.708 1.00 31.23 27 THR A O 11
ATOM 18742 N N . GLN A 1 28 ? 4.340 29.816 -10.231 1.00 62.34 28 GLN A N 11
ATOM 18743 C CA . GLN A 1 28 ? 3.513 29.107 -11.249 1.00 52.12 28 GLN A CA 11
ATOM 18744 C C . GLN A 1 28 ? 4.094 27.718 -11.517 1.00 50.30 28 GLN A C 11
ATOM 18745 O O . GLN A 1 28 ? 3.380 26.740 -11.595 1.00 74.32 28 GLN A O 11
ATOM 18759 N N . LEU A 1 29 ? 5.387 27.628 -11.662 1.00 1.41 29 LEU A N 11
ATOM 18760 C CA . LEU A 1 29 ? 6.019 26.304 -11.929 1.00 3.41 29 LEU A CA 11
ATOM 18761 C C . LEU A 1 29 ? 5.542 25.276 -10.900 1.00 0.30 29 LEU A C 11
ATOM 18762 O O . LEU A 1 29 ? 5.398 24.107 -11.196 1.00 64.22 29 LEU A O 11
ATOM 18778 N N . ASN A 1 30 ? 5.293 25.703 -9.692 1.00 74.31 30 ASN A N 11
ATOM 18779 C CA . ASN A 1 30 ? 4.822 24.748 -8.648 1.00 32.41 30 ASN A CA 11
ATOM 18780 C C . ASN A 1 30 ? 3.410 24.259 -8.981 1.00 71.51 30 ASN A C 11
ATOM 18781 O O . ASN A 1 30 ? 3.019 23.166 -8.619 1.00 52.10 30 ASN A O 11
ATOM 18792 N N . ALA A 1 31 ? 2.642 25.058 -9.669 1.00 1.30 31 ALA A N 11
ATOM 18793 C CA . ALA A 1 31 ? 1.256 24.641 -10.025 1.00 24.14 31 ALA A CA 11
ATOM 18794 C C . ALA A 1 31 ? 1.291 23.581 -11.131 1.00 2.14 31 ALA A C 11
ATOM 18795 O O . ALA A 1 31 ? 0.411 22.752 -11.237 1.00 60.25 31 ALA A O 11
ATOM 18802 N N . PHE A 1 32 ? 2.304 23.603 -11.953 1.00 42.02 32 PHE A N 11
ATOM 18803 C CA . PHE A 1 32 ? 2.396 22.598 -13.051 1.00 54.34 32 PHE A CA 11
ATOM 18804 C C . PHE A 1 32 ? 2.541 21.190 -12.469 1.00 30.14 32 PHE A C 11
ATOM 18805 O O . PHE A 1 32 ? 3.126 21.008 -11.419 1.00 71.14 32 PHE A O 11
ATOM 18822 N N . PRO A 1 33 ? 2.001 20.236 -13.179 1.00 12.53 33 PRO A N 11
ATOM 18823 C CA . PRO A 1 33 ? 2.066 18.823 -12.733 1.00 50.45 33 PRO A CA 11
ATOM 18824 C C . PRO A 1 33 ? 3.483 18.269 -12.924 1.00 54.52 33 PRO A C 11
ATOM 18825 O O . PRO A 1 33 ? 3.965 17.488 -12.128 1.00 0.40 33 PRO A O 11
ATOM 18836 N N . GLY A 1 34 ? 4.150 18.669 -13.970 1.00 43.53 34 GLY A N 11
ATOM 18837 C CA . GLY A 1 34 ? 5.532 18.167 -14.210 1.00 12.11 34 GLY A CA 11
ATOM 18838 C C . GLY A 1 34 ? 6.533 19.038 -13.447 1.00 11.11 34 GLY A C 11
ATOM 18839 O O . GLY A 1 34 ? 7.241 18.570 -12.577 1.00 3.50 34 GLY A O 11
ATOM 18843 N N . CYS A 1 35 ? 6.598 20.301 -13.766 1.00 51.40 35 CYS A N 11
ATOM 18844 C CA . CYS A 1 35 ? 7.552 21.201 -13.057 1.00 43.34 35 CYS A CA 11
ATOM 18845 C C . CYS A 1 35 ? 7.083 21.445 -11.621 1.00 70.00 35 CYS A C 11
ATOM 18846 O O . CYS A 1 35 ? 5.902 21.430 -11.334 1.00 23.34 35 CYS A O 11
ATOM 18854 N N . GLU A 1 36 ? 7.996 21.670 -10.718 1.00 43.41 36 GLU A N 11
ATOM 18855 C CA . GLU A 1 36 ? 7.602 21.914 -9.301 1.00 61.44 36 GLU A CA 11
ATOM 18856 C C . GLU A 1 36 ? 8.719 22.653 -8.559 1.00 51.03 36 GLU A C 11
ATOM 18857 O O . GLU A 1 36 ? 9.871 22.266 -8.607 1.00 51.21 36 GLU A O 11
ATOM 18869 N N . VAL A 1 37 ? 8.391 23.715 -7.876 1.00 30.43 37 VAL A N 11
ATOM 18870 C CA . VAL A 1 37 ? 9.436 24.477 -7.134 1.00 34.34 37 VAL A CA 11
ATOM 18871 C C . VAL A 1 37 ? 9.887 23.693 -5.899 1.00 34.34 37 VAL A C 11
ATOM 18872 O O . VAL A 1 37 ? 9.100 23.386 -5.024 1.00 73.13 37 VAL A O 11
ATOM 18885 N N . ALA A 1 38 ? 11.147 23.364 -5.821 1.00 13.35 38 ALA A N 11
ATOM 18886 C CA . ALA A 1 38 ? 11.647 22.600 -4.642 1.00 65.15 38 ALA A CA 11
ATOM 18887 C C . ALA A 1 38 ? 12.054 23.563 -3.522 1.00 61.22 38 ALA A C 11
ATOM 18888 O O . ALA A 1 38 ? 11.651 23.416 -2.388 1.00 14.43 38 ALA A O 11
ATOM 18895 N N . VAL A 1 39 ? 12.850 24.549 -3.838 1.00 32.42 39 VAL A N 11
ATOM 18896 C CA . VAL A 1 39 ? 13.283 25.521 -2.793 1.00 21.00 39 VAL A CA 11
ATOM 18897 C C . VAL A 1 39 ? 12.854 26.938 -3.184 1.00 74.15 39 VAL A C 11
ATOM 18898 O O . VAL A 1 39 ? 13.238 27.451 -4.215 1.00 20.22 39 VAL A O 11
ATOM 18911 N N . SER A 1 40 ? 12.056 27.572 -2.369 1.00 41.13 40 SER A N 11
ATOM 18912 C CA . SER A 1 40 ? 11.603 28.954 -2.698 1.00 34.13 40 SER A CA 11
ATOM 18913 C C . SER A 1 40 ? 12.309 29.971 -1.800 1.00 3.34 40 SER A C 11
ATOM 18914 O O . SER A 1 40 ? 11.933 30.178 -0.661 1.00 62.23 40 SER A O 11
ATOM 18922 N N . ASP A 1 41 ? 13.327 30.611 -2.305 1.00 31.34 41 ASP A N 11
ATOM 18923 C CA . ASP A 1 41 ? 14.062 31.619 -1.488 1.00 74.11 41 ASP A CA 11
ATOM 18924 C C . ASP A 1 41 ? 14.290 32.891 -2.300 1.00 24.24 41 ASP A C 11
ATOM 18925 O O . ASP A 1 41 ? 14.439 32.853 -3.504 1.00 65.44 41 ASP A O 11
ATOM 18934 N N . ALA A 1 42 ? 14.310 34.018 -1.651 1.00 14.10 42 ALA A N 11
ATOM 18935 C CA . ALA A 1 42 ? 14.518 35.295 -2.385 1.00 32.43 42 ALA A CA 11
ATOM 18936 C C . ALA A 1 42 ? 15.875 35.921 -2.039 1.00 73.04 42 ALA A C 11
ATOM 18937 O O . ALA A 1 42 ? 15.942 37.071 -1.653 1.00 20.32 42 ALA A O 11
ATOM 18944 N N . PRO A 1 43 ? 16.921 35.150 -2.204 1.00 2.51 43 PRO A N 11
ATOM 18945 C CA . PRO A 1 43 ? 18.286 35.657 -1.917 1.00 51.43 43 PRO A CA 11
ATOM 18946 C C . PRO A 1 43 ? 18.694 36.680 -2.979 1.00 23.14 43 PRO A C 11
ATOM 18947 O O . PRO A 1 43 ? 19.323 37.680 -2.686 1.00 52.34 43 PRO A O 11
ATOM 18958 N N . SER A 1 44 ? 18.341 36.434 -4.209 1.00 52.02 44 SER A N 11
ATOM 18959 C CA . SER A 1 44 ? 18.703 37.385 -5.298 1.00 51.44 44 SER A CA 11
ATOM 18960 C C . SER A 1 44 ? 17.631 37.370 -6.393 1.00 61.10 44 SER A C 11
ATOM 18961 O O . SER A 1 44 ? 17.833 37.876 -7.480 1.00 24.13 44 SER A O 11
ATOM 18969 N N . GLY A 1 45 ? 16.492 36.795 -6.114 1.00 70.53 45 GLY A N 11
ATOM 18970 C CA . GLY A 1 45 ? 15.410 36.748 -7.139 1.00 12.54 45 GLY A CA 11
ATOM 18971 C C . GLY A 1 45 ? 15.506 35.445 -7.935 1.00 2.41 45 GLY A C 11
ATOM 18972 O O . GLY A 1 45 ? 15.122 35.380 -9.084 1.00 51.34 45 GLY A O 11
ATOM 18976 N N . GLN A 1 46 ? 16.015 34.406 -7.332 1.00 51.32 46 GLN A N 11
ATOM 18977 C CA . GLN A 1 46 ? 16.134 33.108 -8.059 1.00 71.41 46 GLN A CA 11
ATOM 18978 C C . GLN A 1 46 ? 15.555 31.970 -7.215 1.00 3.43 46 GLN A C 11
ATOM 18979 O O . GLN A 1 46 ? 15.810 31.870 -6.031 1.00 31.11 46 GLN A O 11
ATOM 18993 N N . LEU A 1 47 ? 14.781 31.106 -7.816 1.00 14.45 47 LEU A N 11
ATOM 18994 C CA . LEU A 1 47 ? 14.189 29.972 -7.046 1.00 62.43 47 LEU A CA 11
ATOM 18995 C C . LEU A 1 47 ? 14.599 28.638 -7.675 1.00 31.44 47 LEU A C 11
ATOM 18996 O O . LEU A 1 47 ? 14.940 28.568 -8.838 1.00 54.25 47 LEU A O 11
ATOM 19012 N N . ILE A 1 48 ? 14.564 27.576 -6.916 1.00 3.44 48 ILE A N 11
ATOM 19013 C CA . ILE A 1 48 ? 14.949 26.248 -7.473 1.00 44.02 48 ILE A CA 11
ATOM 19014 C C . ILE A 1 48 ? 13.699 25.454 -7.857 1.00 72.21 48 ILE A C 11
ATOM 19015 O O . ILE A 1 48 ? 12.821 25.228 -7.045 1.00 45.52 48 ILE A O 11
ATOM 19031 N N . VAL A 1 49 ? 13.607 25.028 -9.087 1.00 23.21 49 VAL A N 11
ATOM 19032 C CA . VAL A 1 49 ? 12.412 24.250 -9.521 1.00 35.43 49 VAL A CA 11
ATOM 19033 C C . VAL A 1 49 ? 12.842 22.986 -10.271 1.00 1.44 49 VAL A C 11
ATOM 19034 O O . VAL A 1 49 ? 13.613 23.043 -11.209 1.00 73.30 49 VAL A O 11
ATOM 19047 N N . VAL A 1 50 ? 12.350 21.848 -9.865 1.00 1.50 50 VAL A N 11
ATOM 19048 C CA . VAL A 1 50 ? 12.731 20.583 -10.555 1.00 31.52 50 VAL A CA 11
ATOM 19049 C C . VAL A 1 50 ? 11.607 20.134 -11.494 1.00 33.23 50 VAL A C 11
ATOM 19050 O O . VAL A 1 50 ? 10.442 20.355 -11.232 1.00 14.25 50 VAL A O 11
ATOM 19063 N N . VAL A 1 51 ? 11.947 19.503 -12.584 1.00 72.40 51 VAL A N 11
ATOM 19064 C CA . VAL A 1 51 ? 10.896 19.039 -13.536 1.00 5.41 51 VAL A CA 11
ATOM 19065 C C . VAL A 1 51 ? 11.228 17.635 -14.048 1.00 43.55 51 VAL A C 11
ATOM 19066 O O . VAL A 1 51 ? 12.376 17.297 -14.259 1.00 23.43 51 VAL A O 11
ATOM 19079 N N . GLU A 1 52 ? 10.232 16.818 -14.252 1.00 64.12 52 GLU A N 11
ATOM 19080 C CA . GLU A 1 52 ? 10.493 15.436 -14.751 1.00 12.43 52 GLU A CA 11
ATOM 19081 C C . GLU A 1 52 ? 9.743 15.198 -16.064 1.00 41.42 52 GLU A C 11
ATOM 19082 O O . GLU A 1 52 ? 8.659 15.709 -16.273 1.00 23.44 52 GLU A O 11
ATOM 19094 N N . ALA A 1 53 ? 10.309 14.427 -16.952 1.00 23.05 53 ALA A N 11
ATOM 19095 C CA . ALA A 1 53 ? 9.627 14.158 -18.250 1.00 61.13 53 ALA A CA 11
ATOM 19096 C C . ALA A 1 53 ? 10.150 12.854 -18.860 1.00 44.31 53 ALA A C 11
ATOM 19097 O O . ALA A 1 53 ? 11.068 12.244 -18.350 1.00 10.41 53 ALA A O 11
ATOM 19104 N N . GLU A 1 54 ? 9.572 12.423 -19.947 1.00 74.44 54 GLU A N 11
ATOM 19105 C CA . GLU A 1 54 ? 10.038 11.160 -20.587 1.00 2.04 54 GLU A CA 11
ATOM 19106 C C . GLU A 1 54 ? 11.568 11.140 -20.668 1.00 73.03 54 GLU A C 11
ATOM 19107 O O . GLU A 1 54 ? 12.204 10.164 -20.328 1.00 21.14 54 GLU A O 11
ATOM 19119 N N . ASP A 1 55 ? 12.160 12.214 -21.116 1.00 70.52 55 ASP A N 11
ATOM 19120 C CA . ASP A 1 55 ? 13.647 12.255 -21.218 1.00 3.23 55 ASP A CA 11
ATOM 19121 C C . ASP A 1 55 ? 14.141 13.703 -21.165 1.00 63.04 55 ASP A C 11
ATOM 19122 O O . ASP A 1 55 ? 13.390 14.614 -20.877 1.00 32.33 55 ASP A O 11
ATOM 19131 N N . SER A 1 56 ? 15.398 13.922 -21.443 1.00 52.14 56 SER A N 11
ATOM 19132 C CA . SER A 1 56 ? 15.936 15.312 -21.409 1.00 65.02 56 SER A CA 11
ATOM 19133 C C . SER A 1 56 ? 15.246 16.171 -22.473 1.00 54.41 56 SER A C 11
ATOM 19134 O O . SER A 1 56 ? 15.049 17.357 -22.295 1.00 30.54 56 SER A O 11
ATOM 19142 N N . GLU A 1 57 ? 14.873 15.580 -23.576 1.00 51.51 57 GLU A N 11
ATOM 19143 C CA . GLU A 1 57 ? 14.196 16.363 -24.648 1.00 34.01 57 GLU A CA 11
ATOM 19144 C C . GLU A 1 57 ? 12.940 17.042 -24.094 1.00 61.13 57 GLU A C 11
ATOM 19145 O O . GLU A 1 57 ? 12.706 18.213 -24.316 1.00 4.51 57 GLU A O 11
ATOM 19157 N N . THR A 1 58 ? 12.130 16.315 -23.374 1.00 23.12 58 THR A N 11
ATOM 19158 C CA . THR A 1 58 ? 10.891 16.919 -22.804 1.00 32.30 58 THR A CA 11
ATOM 19159 C C . THR A 1 58 ? 11.243 17.835 -21.629 1.00 64.33 58 THR A C 11
ATOM 19160 O O . THR A 1 58 ? 10.584 18.826 -21.383 1.00 12.12 58 THR A O 11
ATOM 19171 N N . LEU A 1 59 ? 12.278 17.512 -20.903 1.00 23.14 59 LEU A N 11
ATOM 19172 C CA . LEU A 1 59 ? 12.674 18.364 -19.744 1.00 73.22 59 LEU A CA 11
ATOM 19173 C C . LEU A 1 59 ? 13.152 19.733 -20.234 1.00 32.53 59 LEU A C 11
ATOM 19174 O O . LEU A 1 59 ? 12.795 20.758 -19.688 1.00 64.52 59 LEU A O 11
ATOM 19190 N N . ILE A 1 60 ? 13.961 19.757 -21.259 1.00 13.41 60 ILE A N 11
ATOM 19191 C CA . ILE A 1 60 ? 14.460 21.062 -21.779 1.00 30.00 60 ILE A CA 11
ATOM 19192 C C . ILE A 1 60 ? 13.297 21.857 -22.369 1.00 4.23 60 ILE A C 11
ATOM 19193 O O . ILE A 1 60 ? 13.300 23.071 -22.372 1.00 60.55 60 ILE A O 11
ATOM 19209 N N . GLN A 1 61 ? 12.296 21.181 -22.857 1.00 23.24 61 GLN A N 11
ATOM 19210 C CA . GLN A 1 61 ? 11.125 21.896 -23.435 1.00 23.53 61 GLN A CA 11
ATOM 19211 C C . GLN A 1 61 ? 10.595 22.919 -22.426 1.00 24.20 61 GLN A C 11
ATOM 19212 O O . GLN A 1 61 ? 10.314 24.050 -22.765 1.00 41.41 61 GLN A O 11
ATOM 19226 N N . THR A 1 62 ? 10.458 22.526 -21.189 1.00 52.34 62 THR A N 11
ATOM 19227 C CA . THR A 1 62 ? 9.944 23.472 -20.155 1.00 12.35 62 THR A CA 11
ATOM 19228 C C . THR A 1 62 ? 10.822 24.726 -20.092 1.00 41.04 62 THR A C 11
ATOM 19229 O O . THR A 1 62 ? 10.336 25.832 -19.965 1.00 54.12 62 THR A O 11
ATOM 19240 N N . ILE A 1 63 ? 12.113 24.561 -20.178 1.00 55.44 63 ILE A N 11
ATOM 19241 C CA . ILE A 1 63 ? 13.025 25.737 -20.121 1.00 3.42 63 ILE A CA 11
ATOM 19242 C C . ILE A 1 63 ? 12.549 26.829 -21.086 1.00 52.44 63 ILE A C 11
ATOM 19243 O O . ILE A 1 63 ? 12.663 28.004 -20.809 1.00 4.54 63 ILE A O 11
ATOM 19259 N N . GLU A 1 64 ? 12.022 26.450 -22.219 1.00 53.30 64 GLU A N 11
ATOM 19260 C CA . GLU A 1 64 ? 11.554 27.479 -23.190 1.00 51.14 64 GLU A CA 11
ATOM 19261 C C . GLU A 1 64 ? 10.621 28.472 -22.489 1.00 51.13 64 GLU A C 11
ATOM 19262 O O . GLU A 1 64 ? 10.589 29.644 -22.811 1.00 35.04 64 GLU A O 11
ATOM 19274 N N . SER A 1 65 ? 9.868 28.011 -21.528 1.00 3.53 65 SER A N 11
ATOM 19275 C CA . SER A 1 65 ? 8.943 28.923 -20.796 1.00 25.33 65 SER A CA 11
ATOM 19276 C C . SER A 1 65 ? 9.735 29.910 -19.929 1.00 24.35 65 SER A C 11
ATOM 19277 O O . SER A 1 65 ? 9.563 31.108 -20.016 1.00 33.04 65 SER A O 11
ATOM 19285 N N . VAL A 1 66 ? 10.589 29.404 -19.078 1.00 1.04 66 VAL A N 11
ATOM 19286 C CA . VAL A 1 66 ? 11.382 30.298 -18.183 1.00 31.22 66 VAL A CA 11
ATOM 19287 C C . VAL A 1 66 ? 12.380 31.144 -18.983 1.00 72.33 66 VAL A C 11
ATOM 19288 O O . VAL A 1 66 ? 12.555 32.319 -18.725 1.00 73.55 66 VAL A O 11
ATOM 19301 N N . ARG A 1 67 ? 13.037 30.561 -19.947 1.00 41.22 67 ARG A N 11
ATOM 19302 C CA . ARG A 1 67 ? 14.022 31.340 -20.750 1.00 30.51 67 ARG A CA 11
ATOM 19303 C C . ARG A 1 67 ? 13.316 32.451 -21.533 1.00 54.41 67 ARG A C 11
ATOM 19304 O O . ARG A 1 67 ? 13.814 33.555 -21.646 1.00 24.30 67 ARG A O 11
ATOM 19325 N N . ASN A 1 68 ? 12.165 32.172 -22.082 1.00 13.33 68 ASN A N 11
ATOM 19326 C CA . ASN A 1 68 ? 11.441 33.216 -22.864 1.00 42.42 68 ASN A CA 11
ATOM 19327 C C . ASN A 1 68 ? 10.784 34.229 -21.922 1.00 3.12 68 ASN A C 11
ATOM 19328 O O . ASN A 1 68 ? 10.464 35.334 -22.314 1.00 54.21 68 ASN A O 11
ATOM 19339 N N . VAL A 1 69 ? 10.580 33.869 -20.685 1.00 30.50 69 VAL A N 11
ATOM 19340 C CA . VAL A 1 69 ? 9.945 34.824 -19.730 1.00 61.41 69 VAL A CA 11
ATOM 19341 C C . VAL A 1 69 ? 10.882 36.006 -19.475 1.00 0.21 69 VAL A C 11
ATOM 19342 O O . VAL A 1 69 ? 11.999 35.842 -19.022 1.00 23.24 69 VAL A O 11
ATOM 19355 N N . GLU A 1 70 ? 10.439 37.199 -19.768 1.00 32.51 70 GLU A N 11
ATOM 19356 C CA . GLU A 1 70 ? 11.304 38.393 -19.550 1.00 12.42 70 GLU A CA 11
ATOM 19357 C C . GLU A 1 70 ? 11.780 38.455 -18.096 1.00 32.34 70 GLU A C 11
ATOM 19358 O O . GLU A 1 70 ? 12.952 38.616 -17.823 1.00 3.34 70 GLU A O 11
ATOM 19370 N N . GLY A 1 71 ? 10.880 38.331 -17.161 1.00 35.05 71 GLY A N 11
ATOM 19371 C CA . GLY A 1 71 ? 11.282 38.385 -15.727 1.00 4.33 71 GLY A CA 11
ATOM 19372 C C . GLY A 1 71 ? 12.510 37.502 -15.504 1.00 43.34 71 GLY A C 11
ATOM 19373 O O . GLY A 1 71 ? 13.351 37.793 -14.678 1.00 3.32 71 GLY A O 11
ATOM 19377 N N . VAL A 1 72 ? 12.621 36.429 -16.235 1.00 63.31 72 VAL A N 11
ATOM 19378 C CA . VAL A 1 72 ? 13.797 35.526 -16.060 1.00 2.40 72 VAL A CA 11
ATOM 19379 C C . VAL A 1 72 ? 15.011 36.087 -16.806 1.00 22.21 72 VAL A C 11
ATOM 19380 O O . VAL A 1 72 ? 15.006 36.211 -18.015 1.00 2.31 72 VAL A O 11
ATOM 19393 N N . LEU A 1 73 ? 16.052 36.427 -16.096 1.00 51.12 73 LEU A N 11
ATOM 19394 C CA . LEU A 1 73 ? 17.265 36.977 -16.765 1.00 42.42 73 LEU A CA 11
ATOM 19395 C C . LEU A 1 73 ? 18.324 35.883 -16.925 1.00 43.43 73 LEU A C 11
ATOM 19396 O O . LEU A 1 73 ? 19.182 35.960 -17.783 1.00 22.32 73 LEU A O 11
ATOM 19412 N N . ALA A 1 74 ? 18.272 34.868 -16.108 1.00 1.31 74 ALA A N 11
ATOM 19413 C CA . ALA A 1 74 ? 19.278 33.772 -16.217 1.00 14.42 74 ALA A CA 11
ATOM 19414 C C . ALA A 1 74 ? 18.665 32.442 -15.762 1.00 42.21 74 ALA A C 11
ATOM 19415 O O . ALA A 1 74 ? 17.554 32.395 -15.275 1.00 14.21 74 ALA A O 11
ATOM 19422 N N . VAL A 1 75 ? 19.383 31.364 -15.920 1.00 1.11 75 VAL A N 11
ATOM 19423 C CA . VAL A 1 75 ? 18.842 30.040 -15.498 1.00 33.51 75 VAL A CA 11
ATOM 19424 C C . VAL A 1 75 ? 19.986 29.054 -15.252 1.00 24.44 75 VAL A C 11
ATOM 19425 O O . VAL A 1 75 ? 20.749 28.736 -16.144 1.00 32.34 75 VAL A O 11
ATOM 19438 N N . SER A 1 76 ? 20.111 28.564 -14.049 1.00 5.11 76 SER A N 11
ATOM 19439 C CA . SER A 1 76 ? 21.207 27.597 -13.746 1.00 41.51 76 SER A CA 11
ATOM 19440 C C . SER A 1 76 ? 20.619 26.261 -13.288 1.00 71.41 76 SER A C 11
ATOM 19441 O O . SER A 1 76 ? 20.210 26.107 -12.154 1.00 12.03 76 SER A O 11
ATOM 19449 N N . LEU A 1 77 ? 20.572 25.290 -14.161 1.00 54.40 77 LEU A N 11
ATOM 19450 C CA . LEU A 1 77 ? 20.009 23.965 -13.773 1.00 51.14 77 LEU A CA 11
ATOM 19451 C C . LEU A 1 77 ? 21.108 22.899 -13.780 1.00 53.22 77 LEU A C 11
ATOM 19452 O O . LEU A 1 77 ? 21.542 22.447 -14.820 1.00 43.41 77 LEU A O 11
ATOM 19468 N N . VAL A 1 78 ? 21.560 22.493 -12.625 1.00 2.43 78 VAL A N 11
ATOM 19469 C CA . VAL A 1 78 ? 22.629 21.456 -12.565 1.00 22.25 78 VAL A CA 11
ATOM 19470 C C . VAL A 1 78 ? 22.345 20.466 -11.432 1.00 25.54 78 VAL A C 11
ATOM 19471 O O . VAL A 1 78 ? 22.732 20.676 -10.301 1.00 34.21 78 VAL A O 11
ATOM 19484 N N . TYR A 1 79 ? 21.673 19.388 -11.731 1.00 34.24 79 TYR A N 11
ATOM 19485 C CA . TYR A 1 79 ? 21.364 18.382 -10.672 1.00 41.14 79 TYR A CA 11
ATOM 19486 C C . TYR A 1 79 ? 20.599 17.200 -11.273 1.00 31.52 79 TYR A C 11
ATOM 19487 O O . TYR A 1 79 ? 19.476 17.334 -11.715 1.00 1.53 79 TYR A O 11
ATOM 19505 N N . HIS A 1 80 ? 21.197 16.041 -11.292 1.00 23.42 80 HIS A N 11
ATOM 19506 C CA . HIS A 1 80 ? 20.503 14.851 -11.864 1.00 71.31 80 HIS A CA 11
ATOM 19507 C C . HIS A 1 80 ? 19.921 13.989 -10.740 1.00 65.24 80 HIS A C 11
ATOM 19508 O O . HIS A 1 80 ? 20.583 13.695 -9.764 1.00 21.44 80 HIS A O 11
ATOM 19522 N N . GLN A 1 81 ? 18.688 13.581 -10.868 1.00 51.21 81 GLN A N 11
ATOM 19523 C CA . GLN A 1 81 ? 18.067 12.740 -9.805 1.00 24.32 81 GLN A CA 11
ATOM 19524 C C . GLN A 1 81 ? 17.215 11.634 -10.437 1.00 4.34 81 GLN A C 11
ATOM 19525 O O . GLN A 1 81 ? 16.182 11.890 -11.020 1.00 51.22 81 GLN A O 11
ATOM 19539 N N . GLN A 1 82 ? 17.640 10.404 -10.323 1.00 11.54 82 GLN A N 11
ATOM 19540 C CA . GLN A 1 82 ? 16.853 9.285 -10.915 1.00 50.35 82 GLN A CA 11
ATOM 19541 C C . GLN A 1 82 ? 17.180 7.971 -10.206 1.00 62.40 82 GLN A C 11
ATOM 19542 O O . GLN A 1 82 ? 18.319 7.686 -9.899 1.00 61.22 82 GLN A O 11
ATOM 19556 N N . GLU A 1 83 ? 16.186 7.167 -9.944 1.00 43.42 83 GLU A N 11
ATOM 19557 C CA . GLU A 1 83 ? 16.437 5.869 -9.255 1.00 22.52 83 GLU A CA 11
ATOM 19558 C C . GLU A 1 83 ? 16.374 4.717 -10.260 1.00 32.32 83 GLU A C 11
ATOM 19559 O O . GLU A 1 83 ? 15.612 4.744 -11.205 1.00 43.23 83 GLU A O 11
ATOM 19571 N N . GLU A 1 84 ? 17.171 3.701 -10.065 1.00 53.10 84 GLU A N 11
ATOM 19572 C CA . GLU A 1 84 ? 17.155 2.548 -11.010 1.00 43.22 84 GLU A CA 11
ATOM 19573 C C . GLU A 1 84 ? 17.925 1.366 -10.416 1.00 71.11 84 GLU A C 11
ATOM 19574 O O . GLU A 1 84 ? 18.288 1.369 -9.256 1.00 33.20 84 GLU A O 11
ATOM 19586 N N . GLN A 1 85 ? 18.178 0.356 -11.201 1.00 52.14 85 GLN A N 11
ATOM 19587 C CA . GLN A 1 85 ? 18.926 -0.825 -10.682 1.00 32.53 85 GLN A CA 11
ATOM 19588 C C . GLN A 1 85 ? 20.359 -0.824 -11.220 1.00 42.20 85 GLN A C 11
ATOM 19589 O O . GLN A 1 85 ? 20.608 -0.454 -12.350 1.00 30.21 85 GLN A O 11
ATOM 19603 N N . GLY A 1 86 ? 21.304 -1.233 -10.419 1.00 50.42 86 GLY A N 11
ATOM 19604 C CA . GLY A 1 86 ? 22.719 -1.253 -10.886 1.00 45.11 86 GLY A CA 11
ATOM 19605 C C . GLY A 1 86 ? 23.062 0.087 -11.536 1.00 43.25 86 GLY A C 11
ATOM 19606 O O . GLY A 1 86 ? 22.281 1.016 -11.516 1.00 74.22 86 GLY A O 11
ATOM 19610 N N . GLU A 1 87 ? 24.228 0.195 -12.114 1.00 32.50 87 GLU A N 11
ATOM 19611 C CA . GLU A 1 87 ? 24.621 1.478 -12.766 1.00 71.23 87 GLU A CA 11
ATOM 19612 C C . GLU A 1 87 ? 24.225 2.663 -11.883 1.00 4.31 87 GLU A C 11
ATOM 19613 O O . GLU A 1 87 ? 23.542 3.571 -12.314 1.00 54.15 87 GLU A O 11
ATOM 19625 N N . GLU A 1 88 ? 24.650 2.662 -10.650 1.00 20.23 88 GLU A N 11
ATOM 19626 C CA . GLU A 1 88 ? 24.297 3.791 -9.738 1.00 63.43 88 GLU A CA 11
ATOM 19627 C C . GLU A 1 88 ? 25.030 5.064 -10.166 1.00 23.33 88 GLU A C 11
ATOM 19628 O O . GLU A 1 88 ? 26.162 5.023 -10.608 1.00 1.41 88 GLU A O 11
ATOM 19640 N N . THR A 1 89 ? 24.395 6.197 -10.041 1.00 34.13 89 THR A N 11
ATOM 19641 C CA . THR A 1 89 ? 25.055 7.471 -10.441 1.00 42.44 89 THR A CA 11
ATOM 19642 C C . THR A 1 89 ? 24.392 8.657 -9.733 1.00 24.43 89 THR A C 11
ATOM 19643 O O . THR A 1 89 ? 23.183 8.744 -9.672 1.00 73.44 89 THR A O 11
ATOM 19654 N N . PRO A 1 90 ? 25.214 9.532 -9.219 1.00 31.51 90 PRO A N 11
ATOM 19655 C CA . PRO A 1 90 ? 24.704 10.728 -8.505 1.00 70.24 90 PRO A CA 11
ATOM 19656 C C . PRO A 1 90 ? 24.124 11.737 -9.500 1.00 51.31 90 PRO A C 11
ATOM 19657 O O . PRO A 1 90 ? 22.990 12.143 -9.309 1.00 3.14 90 PRO A O 11
ATOM 19668 N N . MET B 2 1 ? 7.222 13.800 10.635 1.00 62.22 1 MET B N 11
ATOM 19669 C CA . MET B 2 1 ? 5.892 13.129 10.706 1.00 53.34 1 MET B CA 11
ATOM 19670 C C . MET B 2 1 ? 5.111 13.362 9.410 1.00 44.24 1 MET B C 11
ATOM 19671 O O . MET B 2 1 ? 4.065 12.784 9.191 1.00 51.24 1 MET B O 11
ATOM 19684 N N . LYS B 2 2 ? 5.613 14.203 8.547 1.00 33.24 2 LYS B N 11
ATOM 19685 C CA . LYS B 2 2 ? 4.900 14.473 7.266 1.00 12.31 2 LYS B CA 11
ATOM 19686 C C . LYS B 2 2 ? 5.908 14.720 6.141 1.00 62.23 2 LYS B C 11
ATOM 19687 O O . LYS B 2 2 ? 5.744 14.252 5.033 1.00 20.20 2 LYS B O 11
ATOM 19706 N N . LEU B 2 3 ? 6.954 15.450 6.419 1.00 13.50 3 LEU B N 11
ATOM 19707 C CA . LEU B 2 3 ? 7.971 15.726 5.368 1.00 0.42 3 LEU B CA 11
ATOM 19708 C C . LEU B 2 3 ? 9.107 14.705 5.454 1.00 45.33 3 LEU B C 11
ATOM 19709 O O . LEU B 2 3 ? 9.822 14.640 6.435 1.00 73.52 3 LEU B O 11
ATOM 19725 N N . SER B 2 4 ? 9.279 13.907 4.437 1.00 23.41 4 SER B N 11
ATOM 19726 C CA . SER B 2 4 ? 10.370 12.891 4.469 1.00 75.51 4 SER B CA 11
ATOM 19727 C C . SER B 2 4 ? 11.040 12.794 3.095 1.00 12.42 4 SER B C 11
ATOM 19728 O O . SER B 2 4 ? 11.526 11.751 2.705 1.00 62.12 4 SER B O 11
ATOM 19736 N N . ARG B 2 5 ? 11.070 13.873 2.360 1.00 10.04 5 ARG B N 11
ATOM 19737 C CA . ARG B 2 5 ? 11.711 13.839 1.014 1.00 22.31 5 ARG B CA 11
ATOM 19738 C C . ARG B 2 5 ? 12.249 15.225 0.649 1.00 10.11 5 ARG B C 11
ATOM 19739 O O . ARG B 2 5 ? 13.438 15.417 0.489 1.00 62.35 5 ARG B O 11
ATOM 19760 N N . ARG B 2 6 ? 11.383 16.192 0.512 1.00 30.13 6 ARG B N 11
ATOM 19761 C CA . ARG B 2 6 ? 11.847 17.563 0.157 1.00 74.13 6 ARG B CA 11
ATOM 19762 C C . ARG B 2 6 ? 13.009 17.979 1.060 1.00 43.51 6 ARG B C 11
ATOM 19763 O O . ARG B 2 6 ? 13.812 18.822 0.709 1.00 12.52 6 ARG B O 11
ATOM 19784 N N . SER B 2 7 ? 13.111 17.392 2.222 1.00 52.54 7 SER B N 11
ATOM 19785 C CA . SER B 2 7 ? 14.227 17.752 3.143 1.00 14.10 7 SER B CA 11
ATOM 19786 C C . SER B 2 7 ? 15.503 17.030 2.714 1.00 24.22 7 SER B C 11
ATOM 19787 O O . SER B 2 7 ? 16.593 17.558 2.809 1.00 12.22 7 SER B O 11
ATOM 19795 N N . PHE B 2 8 ? 15.372 15.825 2.234 1.00 61.35 8 PHE B N 11
ATOM 19796 C CA . PHE B 2 8 ? 16.570 15.061 1.789 1.00 53.13 8 PHE B CA 11
ATOM 19797 C C . PHE B 2 8 ? 16.981 15.514 0.383 1.00 62.13 8 PHE B C 11
ATOM 19798 O O . PHE B 2 8 ? 18.148 15.678 0.087 1.00 5.23 8 PHE B O 11
ATOM 19815 N N . MET B 2 9 ? 16.028 15.720 -0.486 1.00 64.24 9 MET B N 11
ATOM 19816 C CA . MET B 2 9 ? 16.363 16.161 -1.871 1.00 23.11 9 MET B CA 11
ATOM 19817 C C . MET B 2 9 ? 16.929 17.583 -1.846 1.00 1.43 9 MET B C 11
ATOM 19818 O O . MET B 2 9 ? 17.943 17.868 -2.449 1.00 61.22 9 MET B O 11
ATOM 19832 N N . LYS B 2 10 ? 16.282 18.477 -1.149 1.00 43.51 10 LYS B N 11
ATOM 19833 C CA . LYS B 2 10 ? 16.787 19.878 -1.085 1.00 71.13 10 LYS B CA 11
ATOM 19834 C C . LYS B 2 10 ? 18.231 19.894 -0.580 1.00 21.54 10 LYS B C 11
ATOM 19835 O O . LYS B 2 10 ? 19.020 20.740 -0.950 1.00 52.14 10 LYS B O 11
ATOM 19854 N N . ALA B 2 11 ? 18.584 18.965 0.264 1.00 34.52 11 ALA B N 11
ATOM 19855 C CA . ALA B 2 11 ? 19.979 18.924 0.793 1.00 11.13 11 ALA B CA 11
ATOM 19856 C C . ALA B 2 11 ? 20.974 18.758 -0.359 1.00 14.14 11 ALA B C 11
ATOM 19857 O O . ALA B 2 11 ? 21.974 19.444 -0.432 1.00 0.20 11 ALA B O 11
ATOM 19864 N N . ASN B 2 12 ? 20.705 17.854 -1.260 1.00 44.24 12 ASN B N 11
ATOM 19865 C CA . ASN B 2 12 ? 21.636 17.645 -2.408 1.00 53.51 12 ASN B CA 11
ATOM 19866 C C . ASN B 2 12 ? 21.357 18.677 -3.505 1.00 54.13 12 ASN B C 11
ATOM 19867 O O . ASN B 2 12 ? 22.262 19.197 -4.128 1.00 75.31 12 ASN B O 11
ATOM 19878 N N . ALA B 2 13 ? 20.109 18.978 -3.745 1.00 31.53 13 ALA B N 11
ATOM 19879 C CA . ALA B 2 13 ? 19.773 19.976 -4.800 1.00 41.33 13 ALA B CA 11
ATOM 19880 C C . ALA B 2 13 ? 20.456 21.312 -4.502 1.00 51.02 13 ALA B C 11
ATOM 19881 O O . ALA B 2 13 ? 21.067 21.913 -5.364 1.00 72.41 13 ALA B O 11
ATOM 19888 N N . VAL B 2 14 ? 20.357 21.780 -3.290 1.00 53.01 14 VAL B N 11
ATOM 19889 C CA . VAL B 2 14 ? 21.000 23.078 -2.942 1.00 71.22 14 VAL B CA 11
ATOM 19890 C C . VAL B 2 14 ? 22.510 23.002 -3.189 1.00 54.12 14 VAL B C 11
ATOM 19891 O O . VAL B 2 14 ? 23.144 23.984 -3.518 1.00 30.44 14 VAL B O 11
ATOM 19904 N N . ALA B 2 15 ? 23.087 21.843 -3.034 1.00 60.44 15 ALA B N 11
ATOM 19905 C CA . ALA B 2 15 ? 24.554 21.703 -3.263 1.00 41.20 15 ALA B CA 11
ATOM 19906 C C . ALA B 2 15 ? 24.886 21.990 -4.730 1.00 25.31 15 ALA B C 11
ATOM 19907 O O . ALA B 2 15 ? 25.941 22.502 -5.048 1.00 61.11 15 ALA B O 11
ATOM 19914 N N . ALA B 2 16 ? 23.994 21.665 -5.623 1.00 32.30 16 ALA B N 11
ATOM 19915 C CA . ALA B 2 16 ? 24.259 21.919 -7.069 1.00 32.15 16 ALA B CA 11
ATOM 19916 C C . ALA B 2 16 ? 23.674 23.272 -7.479 1.00 15.23 16 ALA B C 11
ATOM 19917 O O . ALA B 2 16 ? 23.980 23.800 -8.530 1.00 73.32 16 ALA B O 11
ATOM 19924 N N . ALA B 2 17 ? 22.833 23.839 -6.656 1.00 71.13 17 ALA B N 11
ATOM 19925 C CA . ALA B 2 17 ? 22.229 25.159 -6.998 1.00 45.23 17 ALA B CA 11
ATOM 19926 C C . ALA B 2 17 ? 22.913 26.272 -6.201 1.00 45.51 17 ALA B C 11
ATOM 19927 O O . ALA B 2 17 ? 22.874 27.429 -6.573 1.00 31.33 17 ALA B O 11
ATOM 19934 N N . ALA B 2 18 ? 23.544 25.934 -5.109 1.00 32.15 18 ALA B N 11
ATOM 19935 C CA . ALA B 2 18 ? 24.231 26.972 -4.290 1.00 53.34 18 ALA B CA 11
ATOM 19936 C C . ALA B 2 18 ? 25.632 27.237 -4.846 1.00 62.34 18 ALA B C 11
ATOM 19937 O O . ALA B 2 18 ? 26.013 28.366 -5.088 1.00 61.20 18 ALA B O 11
ATOM 19944 N N . ALA B 2 19 ? 26.403 26.204 -5.052 1.00 2.34 19 ALA B N 11
ATOM 19945 C CA . ALA B 2 19 ? 27.780 26.397 -5.592 1.00 53.31 19 ALA B CA 11
ATOM 19946 C C . ALA B 2 19 ? 27.713 26.826 -7.061 1.00 14.02 19 ALA B C 11
ATOM 19947 O O . ALA B 2 19 ? 28.699 27.221 -7.648 1.00 51.31 19 ALA B O 11
ATOM 19954 N N . ALA B 2 20 ? 26.554 26.751 -7.657 1.00 32.45 20 ALA B N 11
ATOM 19955 C CA . ALA B 2 20 ? 26.421 27.153 -9.086 1.00 33.12 20 ALA B CA 11
ATOM 19956 C C . ALA B 2 20 ? 25.615 28.450 -9.195 1.00 51.14 20 ALA B C 11
ATOM 19957 O O . ALA B 2 20 ? 26.042 29.408 -9.806 1.00 41.50 20 ALA B O 11
ATOM 19964 N N . ALA B 2 21 ? 24.451 28.486 -8.605 1.00 12.42 21 ALA B N 11
ATOM 19965 C CA . ALA B 2 21 ? 23.620 29.723 -8.673 1.00 31.42 21 ALA B CA 11
ATOM 19966 C C . ALA B 2 21 ? 23.972 30.660 -7.515 1.00 35.22 21 ALA B C 11
ATOM 19967 O O . ALA B 2 21 ? 23.263 31.606 -7.230 1.00 21.12 21 ALA B O 11
ATOM 19974 N N . GLY B 2 22 ? 25.063 30.406 -6.846 1.00 63.02 22 GLY B N 11
ATOM 19975 C CA . GLY B 2 22 ? 25.463 31.281 -5.708 1.00 52.43 22 GLY B CA 11
ATOM 19976 C C . GLY B 2 22 ? 24.333 31.332 -4.679 1.00 1.44 22 GLY B C 11
ATOM 19977 O O . GLY B 2 22 ? 24.238 32.255 -3.893 1.00 30.41 22 GLY B O 11
ATOM 19981 N N . LEU B 2 23 ? 23.476 30.347 -4.673 1.00 51.43 23 LEU B N 11
ATOM 19982 C CA . LEU B 2 23 ? 22.354 30.342 -3.691 1.00 64.32 23 LEU B CA 11
ATOM 19983 C C . LEU B 2 23 ? 22.889 30.098 -2.278 1.00 33.24 23 LEU B C 11
ATOM 19984 O O . LEU B 2 23 ? 24.068 30.239 -2.017 1.00 35.12 23 LEU B O 11
ATOM 20000 N N . SER B 2 24 ? 22.032 29.732 -1.364 1.00 53.54 24 SER B N 11
ATOM 20001 C CA . SER B 2 24 ? 22.490 29.478 0.032 1.00 41.33 24 SER B CA 11
ATOM 20002 C C . SER B 2 24 ? 23.132 28.092 0.133 1.00 35.22 24 SER B C 11
ATOM 20003 O O . SER B 2 24 ? 22.941 27.246 -0.716 1.00 71.44 24 SER B O 11
ATOM 20011 N N . VAL B 2 25 ? 23.891 27.852 1.169 1.00 52.35 25 VAL B N 11
ATOM 20012 C CA . VAL B 2 25 ? 24.543 26.522 1.324 1.00 20.40 25 VAL B CA 11
ATOM 20013 C C . VAL B 2 25 ? 23.942 25.773 2.517 1.00 12.21 25 VAL B C 11
ATOM 20014 O O . VAL B 2 25 ? 24.578 25.624 3.543 1.00 63.53 25 VAL B O 11
ATOM 20027 N N . PRO B 2 26 ? 22.728 25.330 2.342 1.00 22.52 26 PRO B N 11
ATOM 20028 C CA . PRO B 2 26 ? 22.023 24.586 3.417 1.00 70.35 26 PRO B CA 11
ATOM 20029 C C . PRO B 2 26 ? 22.613 23.181 3.575 1.00 54.51 26 PRO B C 11
ATOM 20030 O O . PRO B 2 26 ? 23.525 22.965 4.348 1.00 32.40 26 PRO B O 11
ATOM 20041 N N . GLY B 2 27 ? 22.099 22.225 2.848 1.00 31.21 27 GLY B N 11
ATOM 20042 C CA . GLY B 2 27 ? 22.629 20.838 2.958 1.00 65.34 27 GLY B CA 11
ATOM 20043 C C . GLY B 2 27 ? 24.160 20.871 2.998 1.00 73.12 27 GLY B C 11
ATOM 20044 O O . GLY B 2 27 ? 24.793 19.990 3.544 1.00 11.40 27 GLY B O 11
ATOM 20048 N N . VAL B 2 28 ? 24.756 21.881 2.425 1.00 71.41 28 VAL B N 11
ATOM 20049 C CA . VAL B 2 28 ? 26.246 21.969 2.433 1.00 35.42 28 VAL B CA 11
ATOM 20050 C C . VAL B 2 28 ? 26.793 21.582 3.808 1.00 52.31 28 VAL B C 11
ATOM 20051 O O . VAL B 2 28 ? 27.909 21.120 3.936 1.00 41.25 28 VAL B O 11
ATOM 20064 N N . ALA B 2 29 ? 26.016 21.768 4.841 1.00 75.22 29 ALA B N 11
ATOM 20065 C CA . ALA B 2 29 ? 26.494 21.408 6.208 1.00 55.43 29 ALA B CA 11
ATOM 20066 C C . ALA B 2 29 ? 25.713 20.206 6.742 1.00 34.14 29 ALA B C 11
ATOM 20067 O O . ALA B 2 29 ? 26.264 19.332 7.381 1.00 0.34 29 ALA B O 11
ATOM 20074 N N . ARG B 2 30 ? 24.435 20.154 6.485 1.00 32.42 30 ARG B N 11
ATOM 20075 C CA . ARG B 2 30 ? 23.620 19.006 6.980 1.00 24.41 30 ARG B CA 11
ATOM 20076 C C . ARG B 2 30 ? 23.735 18.892 8.501 1.00 2.14 30 ARG B C 11
ATOM 20077 O O . ARG B 2 30 ? 23.929 17.821 9.041 1.00 5.42 30 ARG B O 11
ATOM 20098 N N . ALA B 2 31 ? 23.613 19.990 9.197 1.00 25.42 31 ALA B N 11
ATOM 20099 C CA . ALA B 2 31 ? 23.712 19.941 10.684 1.00 21.42 31 ALA B CA 11
ATOM 20100 C C . ALA B 2 31 ? 22.354 19.587 11.294 1.00 52.13 31 ALA B C 11
ATOM 20101 O O . ALA B 2 31 ? 22.214 19.469 12.494 1.00 11.23 31 ALA B O 11
ATOM 20108 N N . VAL B 2 32 ? 21.351 19.416 10.475 1.00 0.11 32 VAL B N 11
ATOM 20109 C CA . VAL B 2 32 ? 20.000 19.070 11.008 1.00 54.13 32 VAL B CA 11
ATOM 20110 C C . VAL B 2 32 ? 19.466 20.216 11.866 1.00 1.01 32 VAL B C 11
ATOM 20111 O O . VAL B 2 32 ? 18.481 20.081 12.562 1.00 32.34 32 VAL B O 11
ATOM 20124 N N . VAL B 2 33 ? 20.117 21.341 11.817 1.00 3.33 33 VAL B N 11
ATOM 20125 C CA . VAL B 2 33 ? 19.663 22.509 12.626 1.00 2.44 33 VAL B CA 11
ATOM 20126 C C . VAL B 2 33 ? 19.796 22.203 14.120 1.00 34.12 33 VAL B C 11
ATOM 20127 O O . VAL B 2 33 ? 20.590 22.799 14.818 1.00 1.34 33 VAL B O 11
ATOM 20140 N N . GLY B 2 34 ? 19.022 21.275 14.615 1.00 24.21 34 GLY B N 11
ATOM 20141 C CA . GLY B 2 34 ? 19.106 20.931 16.064 1.00 11.14 34 GLY B CA 11
ATOM 20142 C C . GLY B 2 34 ? 18.257 19.690 16.344 1.00 13.22 34 GLY B C 11
ATOM 20143 O O . GLY B 2 34 ? 17.233 19.761 16.996 1.00 63.21 34 GLY B O 11
ATOM 20147 N N . GLN B 2 35 ? 18.672 18.553 15.858 1.00 4.11 35 GLN B N 11
ATOM 20148 C CA . GLN B 2 35 ? 17.888 17.307 16.099 1.00 62.41 35 GLN B CA 11
ATOM 20149 C C . GLN B 2 35 ? 16.391 17.581 15.920 1.00 64.32 35 GLN B C 11
ATOM 20150 O O . GLN B 2 35 ? 15.627 17.163 16.775 1.00 63.22 35 GLN B O 11
ATOM 20164 N N . GLY A 1 1 ? 0.438 5.577 -3.048 1.00 45.33 1 GLY A N 12
ATOM 20165 C CA . GLY A 1 1 ? -0.106 5.628 -1.662 1.00 73.04 1 GLY A CA 12
ATOM 20166 C C . GLY A 1 1 ? 1.017 5.351 -0.659 1.00 53.12 1 GLY A C 12
ATOM 20167 O O . GLY A 1 1 ? 1.527 6.251 -0.022 1.00 52.24 1 GLY A O 12
ATOM 20170 N N . SER A 1 2 ? 1.404 4.115 -0.517 1.00 64.54 2 SER A N 12
ATOM 20171 C CA . SER A 1 2 ? 2.495 3.781 0.445 1.00 61.20 2 SER A CA 12
ATOM 20172 C C . SER A 1 2 ? 3.707 3.220 -0.303 1.00 52.44 2 SER A C 12
ATOM 20173 O O . SER A 1 2 ? 4.839 3.513 0.023 1.00 5.00 2 SER A O 12
ATOM 20181 N N . HIS A 1 3 ? 3.476 2.415 -1.305 1.00 21.13 3 HIS A N 12
ATOM 20182 C CA . HIS A 1 3 ? 4.615 1.835 -2.071 1.00 60.41 3 HIS A CA 12
ATOM 20183 C C . HIS A 1 3 ? 4.543 2.274 -3.537 1.00 4.11 3 HIS A C 12
ATOM 20184 O O . HIS A 1 3 ? 3.581 2.009 -4.227 1.00 55.00 3 HIS A O 12
ATOM 20198 N N . MET A 1 4 ? 5.557 2.941 -4.017 1.00 33.23 4 MET A N 12
ATOM 20199 C CA . MET A 1 4 ? 5.545 3.396 -5.437 1.00 55.13 4 MET A CA 12
ATOM 20200 C C . MET A 1 4 ? 6.820 4.181 -5.754 1.00 43.15 4 MET A C 12
ATOM 20201 O O . MET A 1 4 ? 6.844 5.395 -5.695 1.00 43.15 4 MET A O 12
ATOM 20215 N N . HIS A 1 5 ? 7.880 3.498 -6.091 1.00 41.15 5 HIS A N 12
ATOM 20216 C CA . HIS A 1 5 ? 9.152 4.206 -6.414 1.00 60.32 5 HIS A CA 12
ATOM 20217 C C . HIS A 1 5 ? 9.510 4.003 -7.888 1.00 54.51 5 HIS A C 12
ATOM 20218 O O . HIS A 1 5 ? 9.762 2.902 -8.330 1.00 62.52 5 HIS A O 12
ATOM 20232 N N . THR A 1 6 ? 9.534 5.062 -8.651 1.00 21.25 6 THR A N 12
ATOM 20233 C CA . THR A 1 6 ? 9.876 4.931 -10.096 1.00 25.31 6 THR A CA 12
ATOM 20234 C C . THR A 1 6 ? 10.146 6.311 -10.702 1.00 60.53 6 THR A C 12
ATOM 20235 O O . THR A 1 6 ? 9.332 7.208 -10.611 1.00 40.10 6 THR A O 12
ATOM 20246 N N . ASN A 1 7 ? 11.281 6.486 -11.322 1.00 72.30 7 ASN A N 12
ATOM 20247 C CA . ASN A 1 7 ? 11.596 7.809 -11.933 1.00 34.34 7 ASN A CA 12
ATOM 20248 C C . ASN A 1 7 ? 12.336 7.617 -13.258 1.00 30.13 7 ASN A C 12
ATOM 20249 O O . ASN A 1 7 ? 13.104 6.691 -13.427 1.00 5.42 7 ASN A O 12
ATOM 20260 N N . TRP A 1 8 ? 12.110 8.491 -14.201 1.00 35.41 8 TRP A N 12
ATOM 20261 C CA . TRP A 1 8 ? 12.797 8.369 -15.517 1.00 75.40 8 TRP A CA 12
ATOM 20262 C C . TRP A 1 8 ? 13.926 9.396 -15.614 1.00 72.41 8 TRP A C 12
ATOM 20263 O O . TRP A 1 8 ? 15.092 9.056 -15.610 1.00 62.21 8 TRP A O 12
ATOM 20284 N N . GLN A 1 9 ? 13.587 10.653 -15.702 1.00 12.34 9 GLN A N 12
ATOM 20285 C CA . GLN A 1 9 ? 14.637 11.707 -15.797 1.00 63.23 9 GLN A CA 12
ATOM 20286 C C . GLN A 1 9 ? 14.107 13.026 -15.231 1.00 25.34 9 GLN A C 12
ATOM 20287 O O . GLN A 1 9 ? 13.111 13.553 -15.687 1.00 22.40 9 GLN A O 12
ATOM 20301 N N . VAL A 1 10 ? 14.761 13.560 -14.237 1.00 11.14 10 VAL A N 12
ATOM 20302 C CA . VAL A 1 10 ? 14.291 14.843 -13.641 1.00 12.52 10 VAL A CA 12
ATOM 20303 C C . VAL A 1 10 ? 15.439 15.538 -12.904 1.00 32.13 10 VAL A C 12
ATOM 20304 O O . VAL A 1 10 ? 16.261 14.902 -12.273 1.00 50.43 10 VAL A O 12
ATOM 20317 N N . CYS A 1 11 ? 15.499 16.838 -12.980 1.00 71.42 11 CYS A N 12
ATOM 20318 C CA . CYS A 1 11 ? 16.591 17.579 -12.287 1.00 12.21 11 CYS A CA 12
ATOM 20319 C C . CYS A 1 11 ? 16.040 18.866 -11.671 1.00 11.44 11 CYS A C 12
ATOM 20320 O O . CYS A 1 11 ? 14.907 19.238 -11.900 1.00 4.43 11 CYS A O 12
ATOM 20328 N N . SER A 1 12 ? 16.833 19.550 -10.891 1.00 73.34 12 SER A N 12
ATOM 20329 C CA . SER A 1 12 ? 16.349 20.812 -10.263 1.00 2.42 12 SER A CA 12
ATOM 20330 C C . SER A 1 12 ? 16.947 22.019 -10.986 1.00 43.54 12 SER A C 12
ATOM 20331 O O . SER A 1 12 ? 18.148 22.208 -11.013 1.00 51.32 12 SER A O 12
ATOM 20339 N N . LEU A 1 13 ? 16.121 22.836 -11.582 1.00 22.31 13 LEU A N 12
ATOM 20340 C CA . LEU A 1 13 ? 16.643 24.025 -12.312 1.00 1.45 13 LEU A CA 12
ATOM 20341 C C . LEU A 1 13 ? 16.486 25.288 -11.461 1.00 63.12 13 LEU A C 12
ATOM 20342 O O . LEU A 1 13 ? 15.491 25.477 -10.790 1.00 53.54 13 LEU A O 12
ATOM 20358 N N . VAL A 1 14 ? 17.462 26.153 -11.488 1.00 74.01 14 VAL A N 12
ATOM 20359 C CA . VAL A 1 14 ? 17.371 27.405 -10.687 1.00 72.12 14 VAL A CA 12
ATOM 20360 C C . VAL A 1 14 ? 16.924 28.565 -11.581 1.00 73.10 14 VAL A C 12
ATOM 20361 O O . VAL A 1 14 ? 17.706 29.131 -12.318 1.00 31.50 14 VAL A O 12
ATOM 20374 N N . VAL A 1 15 ? 15.669 28.916 -11.526 1.00 61.22 15 VAL A N 12
ATOM 20375 C CA . VAL A 1 15 ? 15.171 30.035 -12.377 1.00 60.51 15 VAL A CA 12
ATOM 20376 C C . VAL A 1 15 ? 15.573 31.382 -11.774 1.00 30.15 15 VAL A C 12
ATOM 20377 O O . VAL A 1 15 ? 15.213 31.707 -10.659 1.00 42.23 15 VAL A O 12
ATOM 20390 N N . GLN A 1 16 ? 16.316 32.168 -12.503 1.00 62.24 16 GLN A N 12
ATOM 20391 C CA . GLN A 1 16 ? 16.743 33.494 -11.976 1.00 11.43 16 GLN A CA 12
ATOM 20392 C C . GLN A 1 16 ? 15.888 34.604 -12.593 1.00 30.13 16 GLN A C 12
ATOM 20393 O O . GLN A 1 16 ? 15.995 34.906 -13.765 1.00 60.51 16 GLN A O 12
ATOM 20407 N N . ALA A 1 17 ? 15.039 35.214 -11.811 1.00 65.50 17 ALA A N 12
ATOM 20408 C CA . ALA A 1 17 ? 14.179 36.302 -12.348 1.00 31.10 17 ALA A CA 12
ATOM 20409 C C . ALA A 1 17 ? 14.052 37.424 -11.314 1.00 55.23 17 ALA A C 12
ATOM 20410 O O . ALA A 1 17 ? 14.437 37.269 -10.172 1.00 75.40 17 ALA A O 12
ATOM 20417 N N . LYS A 1 18 ? 13.519 38.550 -11.704 1.00 71.42 18 LYS A N 12
ATOM 20418 C CA . LYS A 1 18 ? 13.373 39.672 -10.735 1.00 64.11 18 LYS A CA 12
ATOM 20419 C C . LYS A 1 18 ? 12.862 39.135 -9.396 1.00 51.11 18 LYS A C 12
ATOM 20420 O O . LYS A 1 18 ? 12.134 38.165 -9.343 1.00 22.44 18 LYS A O 12
ATOM 20439 N N . SER A 1 19 ? 13.250 39.750 -8.314 1.00 75.14 19 SER A N 12
ATOM 20440 C CA . SER A 1 19 ? 12.798 39.263 -6.981 1.00 62.12 19 SER A CA 12
ATOM 20441 C C . SER A 1 19 ? 11.286 39.032 -6.966 1.00 22.15 19 SER A C 12
ATOM 20442 O O . SER A 1 19 ? 10.816 38.010 -6.505 1.00 31.11 19 SER A O 12
ATOM 20450 N N . GLU A 1 20 ? 10.511 39.963 -7.455 1.00 21.23 20 GLU A N 12
ATOM 20451 C CA . GLU A 1 20 ? 9.035 39.753 -7.440 1.00 64.30 20 GLU A CA 12
ATOM 20452 C C . GLU A 1 20 ? 8.571 39.109 -8.749 1.00 33.24 20 GLU A C 12
ATOM 20453 O O . GLU A 1 20 ? 7.426 38.727 -8.887 1.00 14.11 20 GLU A O 12
ATOM 20465 N N . ARG A 1 21 ? 9.455 38.941 -9.693 1.00 12.40 21 ARG A N 12
ATOM 20466 C CA . ARG A 1 21 ? 9.059 38.274 -10.960 1.00 74.52 21 ARG A CA 12
ATOM 20467 C C . ARG A 1 21 ? 8.925 36.782 -10.688 1.00 72.23 21 ARG A C 12
ATOM 20468 O O . ARG A 1 21 ? 7.938 36.155 -11.017 1.00 5.53 21 ARG A O 12
ATOM 20489 N N . ILE A 1 22 ? 9.936 36.218 -10.088 1.00 12.24 22 ILE A N 12
ATOM 20490 C CA . ILE A 1 22 ? 9.908 34.763 -9.781 1.00 70.42 22 ILE A CA 12
ATOM 20491 C C . ILE A 1 22 ? 8.677 34.406 -8.956 1.00 74.41 22 ILE A C 12
ATOM 20492 O O . ILE A 1 22 ? 8.041 33.399 -9.186 1.00 45.33 22 ILE A O 12
ATOM 20508 N N . SER A 1 23 ? 8.315 35.213 -8.010 1.00 14.45 23 SER A N 12
ATOM 20509 C CA . SER A 1 23 ? 7.113 34.874 -7.211 1.00 35.10 23 SER A CA 12
ATOM 20510 C C . SER A 1 23 ? 5.956 34.606 -8.168 1.00 21.03 23 SER A C 12
ATOM 20511 O O . SER A 1 23 ? 5.176 33.695 -7.982 1.00 41.21 23 SER A O 12
ATOM 20519 N N . ASP A 1 24 ? 5.851 35.392 -9.203 1.00 14.20 24 ASP A N 12
ATOM 20520 C CA . ASP A 1 24 ? 4.756 35.187 -10.195 1.00 63.14 24 ASP A CA 12
ATOM 20521 C C . ASP A 1 24 ? 5.008 33.932 -11.041 1.00 0.31 24 ASP A C 12
ATOM 20522 O O . ASP A 1 24 ? 4.202 33.026 -11.085 1.00 25.42 24 ASP A O 12
ATOM 20531 N N . ILE A 1 25 ? 6.116 33.892 -11.733 1.00 65.55 25 ILE A N 12
ATOM 20532 C CA . ILE A 1 25 ? 6.414 32.706 -12.606 1.00 14.33 25 ILE A CA 12
ATOM 20533 C C . ILE A 1 25 ? 6.942 31.525 -11.784 1.00 22.20 25 ILE A C 12
ATOM 20534 O O . ILE A 1 25 ? 6.473 30.413 -11.922 1.00 50.34 25 ILE A O 12
ATOM 20550 N N . SER A 1 26 ? 7.910 31.741 -10.937 1.00 3.42 26 SER A N 12
ATOM 20551 C CA . SER A 1 26 ? 8.445 30.610 -10.129 1.00 4.24 26 SER A CA 12
ATOM 20552 C C . SER A 1 26 ? 7.301 29.885 -9.420 1.00 64.42 26 SER A C 12
ATOM 20553 O O . SER A 1 26 ? 7.160 28.682 -9.521 1.00 61.12 26 SER A O 12
ATOM 20561 N N . THR A 1 27 ? 6.481 30.602 -8.702 1.00 3.24 27 THR A N 12
ATOM 20562 C CA . THR A 1 27 ? 5.349 29.941 -7.989 1.00 62.24 27 THR A CA 12
ATOM 20563 C C . THR A 1 27 ? 4.503 29.142 -8.983 1.00 33.21 27 THR A C 12
ATOM 20564 O O . THR A 1 27 ? 3.959 28.104 -8.662 1.00 71.20 27 THR A O 12
ATOM 20575 N N . GLN A 1 28 ? 4.397 29.618 -10.192 1.00 0.11 28 GLN A N 12
ATOM 20576 C CA . GLN A 1 28 ? 3.596 28.890 -11.217 1.00 72.20 28 GLN A CA 12
ATOM 20577 C C . GLN A 1 28 ? 4.196 27.505 -11.456 1.00 41.41 28 GLN A C 12
ATOM 20578 O O . GLN A 1 28 ? 3.495 26.516 -11.537 1.00 55.32 28 GLN A O 12
ATOM 20592 N N . LEU A 1 29 ? 5.493 27.429 -11.577 1.00 24.24 29 LEU A N 12
ATOM 20593 C CA . LEU A 1 29 ? 6.143 26.108 -11.817 1.00 33.13 29 LEU A CA 12
ATOM 20594 C C . LEU A 1 29 ? 5.660 25.090 -10.780 1.00 33.24 29 LEU A C 12
ATOM 20595 O O . LEU A 1 29 ? 5.486 23.925 -11.073 1.00 62.44 29 LEU A O 12
ATOM 20611 N N . ASN A 1 30 ? 5.439 25.521 -9.568 1.00 14.42 30 ASN A N 12
ATOM 20612 C CA . ASN A 1 30 ? 4.965 24.578 -8.515 1.00 44.32 30 ASN A CA 12
ATOM 20613 C C . ASN A 1 30 ? 3.538 24.121 -8.822 1.00 53.03 30 ASN A C 12
ATOM 20614 O O . ASN A 1 30 ? 3.115 23.055 -8.421 1.00 25.12 30 ASN A O 12
ATOM 20625 N N . ALA A 1 31 ? 2.790 24.919 -9.535 1.00 1.35 31 ALA A N 12
ATOM 20626 C CA . ALA A 1 31 ? 1.391 24.530 -9.871 1.00 10.31 31 ALA A CA 12
ATOM 20627 C C . ALA A 1 31 ? 1.391 23.431 -10.937 1.00 31.41 31 ALA A C 12
ATOM 20628 O O . ALA A 1 31 ? 0.485 22.623 -11.009 1.00 11.12 31 ALA A O 12
ATOM 20635 N N . PHE A 1 32 ? 2.399 23.394 -11.763 1.00 43.44 32 PHE A N 12
ATOM 20636 C CA . PHE A 1 32 ? 2.457 22.346 -12.823 1.00 51.41 32 PHE A CA 12
ATOM 20637 C C . PHE A 1 32 ? 2.842 20.997 -12.213 1.00 51.20 32 PHE A C 12
ATOM 20638 O O . PHE A 1 32 ? 3.531 20.941 -11.214 1.00 65.22 32 PHE A O 12
ATOM 20655 N N . PRO A 1 33 ? 2.378 19.949 -12.840 1.00 13.43 33 PRO A N 12
ATOM 20656 C CA . PRO A 1 33 ? 2.673 18.580 -12.356 1.00 62.12 33 PRO A CA 12
ATOM 20657 C C . PRO A 1 33 ? 4.130 18.209 -12.652 1.00 34.12 33 PRO A C 12
ATOM 20658 O O . PRO A 1 33 ? 4.879 17.852 -11.766 1.00 3.11 33 PRO A O 12
ATOM 20669 N N . GLY A 1 34 ? 4.533 18.293 -13.888 1.00 43.23 34 GLY A N 12
ATOM 20670 C CA . GLY A 1 34 ? 5.941 17.946 -14.241 1.00 33.24 34 GLY A CA 12
ATOM 20671 C C . GLY A 1 34 ? 6.899 18.876 -13.495 1.00 71.31 34 GLY A C 12
ATOM 20672 O O . GLY A 1 34 ? 7.723 18.439 -12.715 1.00 74.23 34 GLY A O 12
ATOM 20676 N N . CYS A 1 35 ? 6.804 20.156 -13.731 1.00 34.55 35 CYS A N 12
ATOM 20677 C CA . CYS A 1 35 ? 7.712 21.113 -13.037 1.00 65.35 35 CYS A CA 12
ATOM 20678 C C . CYS A 1 35 ? 7.286 21.287 -11.576 1.00 74.33 35 CYS A C 12
ATOM 20679 O O . CYS A 1 35 ? 6.123 21.179 -11.242 1.00 30.22 35 CYS A O 12
ATOM 20687 N N . GLU A 1 36 ? 8.219 21.557 -10.705 1.00 11.32 36 GLU A N 12
ATOM 20688 C CA . GLU A 1 36 ? 7.868 21.739 -9.267 1.00 10.15 36 GLU A CA 12
ATOM 20689 C C . GLU A 1 36 ? 8.971 22.523 -8.547 1.00 53.13 36 GLU A C 12
ATOM 20690 O O . GLU A 1 36 ? 10.139 22.211 -8.658 1.00 22.11 36 GLU A O 12
ATOM 20702 N N . VAL A 1 37 ? 8.607 23.539 -7.814 1.00 71.45 37 VAL A N 12
ATOM 20703 C CA . VAL A 1 37 ? 9.635 24.341 -7.090 1.00 43.33 37 VAL A CA 12
ATOM 20704 C C . VAL A 1 37 ? 10.256 23.515 -5.959 1.00 4.30 37 VAL A C 12
ATOM 20705 O O . VAL A 1 37 ? 9.562 22.970 -5.123 1.00 45.24 37 VAL A O 12
ATOM 20718 N N . ALA A 1 38 ? 11.558 23.418 -5.926 1.00 52.41 38 ALA A N 12
ATOM 20719 C CA . ALA A 1 38 ? 12.220 22.630 -4.846 1.00 65.23 38 ALA A CA 12
ATOM 20720 C C . ALA A 1 38 ? 12.552 23.536 -3.657 1.00 72.13 38 ALA A C 12
ATOM 20721 O O . ALA A 1 38 ? 12.117 23.304 -2.546 1.00 62.41 38 ALA A O 12
ATOM 20728 N N . VAL A 1 39 ? 13.317 24.569 -3.883 1.00 55.22 39 VAL A N 12
ATOM 20729 C CA . VAL A 1 39 ? 13.672 25.493 -2.770 1.00 14.51 39 VAL A CA 12
ATOM 20730 C C . VAL A 1 39 ? 13.252 26.918 -3.131 1.00 32.20 39 VAL A C 12
ATOM 20731 O O . VAL A 1 39 ? 13.673 27.464 -4.131 1.00 41.55 39 VAL A O 12
ATOM 20744 N N . SER A 1 40 ? 12.413 27.521 -2.336 1.00 3.24 40 SER A N 12
ATOM 20745 C CA . SER A 1 40 ? 11.960 28.904 -2.650 1.00 55.33 40 SER A CA 12
ATOM 20746 C C . SER A 1 40 ? 12.640 29.912 -1.724 1.00 5.01 40 SER A C 12
ATOM 20747 O O . SER A 1 40 ? 12.293 30.052 -0.568 1.00 33.22 40 SER A O 12
ATOM 20755 N N . ASP A 1 41 ? 13.613 30.616 -2.233 1.00 70.21 41 ASP A N 12
ATOM 20756 C CA . ASP A 1 41 ? 14.333 31.622 -1.405 1.00 73.24 41 ASP A CA 12
ATOM 20757 C C . ASP A 1 41 ? 14.472 32.929 -2.181 1.00 61.02 41 ASP A C 12
ATOM 20758 O O . ASP A 1 41 ? 14.560 32.937 -3.393 1.00 31.13 41 ASP A O 12
ATOM 20767 N N . ALA A 1 42 ? 14.477 34.036 -1.496 1.00 65.31 42 ALA A N 12
ATOM 20768 C CA . ALA A 1 42 ? 14.593 35.342 -2.201 1.00 11.12 42 ALA A CA 12
ATOM 20769 C C . ALA A 1 42 ? 15.945 36.018 -1.925 1.00 51.00 42 ALA A C 12
ATOM 20770 O O . ALA A 1 42 ? 15.985 37.172 -1.544 1.00 23.33 42 ALA A O 12
ATOM 20777 N N . PRO A 1 43 ? 17.011 35.291 -2.143 1.00 73.15 43 PRO A N 12
ATOM 20778 C CA . PRO A 1 43 ? 18.365 35.859 -1.930 1.00 33.34 43 PRO A CA 12
ATOM 20779 C C . PRO A 1 43 ? 18.674 36.874 -3.031 1.00 23.33 43 PRO A C 12
ATOM 20780 O O . PRO A 1 43 ? 19.249 37.916 -2.792 1.00 14.35 43 PRO A O 12
ATOM 20791 N N . SER A 1 44 ? 18.290 36.569 -4.241 1.00 55.33 44 SER A N 12
ATOM 20792 C CA . SER A 1 44 ? 18.547 37.506 -5.372 1.00 1.03 44 SER A CA 12
ATOM 20793 C C . SER A 1 44 ? 17.404 37.427 -6.388 1.00 52.22 44 SER A C 12
ATOM 20794 O O . SER A 1 44 ? 17.505 37.929 -7.490 1.00 55.52 44 SER A O 12
ATOM 20802 N N . GLY A 1 45 ? 16.316 36.800 -6.024 1.00 50.25 45 GLY A N 12
ATOM 20803 C CA . GLY A 1 45 ? 15.166 36.688 -6.969 1.00 22.00 45 GLY A CA 12
ATOM 20804 C C . GLY A 1 45 ? 15.295 35.405 -7.791 1.00 51.01 45 GLY A C 12
ATOM 20805 O O . GLY A 1 45 ? 14.885 35.346 -8.933 1.00 64.31 45 GLY A O 12
ATOM 20809 N N . GLN A 1 46 ? 15.863 34.375 -7.223 1.00 60.13 46 GLN A N 12
ATOM 20810 C CA . GLN A 1 46 ? 16.015 33.099 -7.981 1.00 2.40 46 GLN A CA 12
ATOM 20811 C C . GLN A 1 46 ? 15.509 31.915 -7.151 1.00 60.54 46 GLN A C 12
ATOM 20812 O O . GLN A 1 46 ? 15.866 31.752 -6.002 1.00 4.24 46 GLN A O 12
ATOM 20826 N N . LEU A 1 47 ? 14.684 31.082 -7.728 1.00 61.53 47 LEU A N 12
ATOM 20827 C CA . LEU A 1 47 ? 14.162 29.904 -6.976 1.00 34.24 47 LEU A CA 12
ATOM 20828 C C . LEU A 1 47 ? 14.538 28.609 -7.705 1.00 52.45 47 LEU A C 12
ATOM 20829 O O . LEU A 1 47 ? 14.846 28.616 -8.881 1.00 11.43 47 LEU A O 12
ATOM 20845 N N . ILE A 1 48 ? 14.521 27.499 -7.018 1.00 44.20 48 ILE A N 12
ATOM 20846 C CA . ILE A 1 48 ? 14.886 26.209 -7.676 1.00 23.01 48 ILE A CA 12
ATOM 20847 C C . ILE A 1 48 ? 13.623 25.454 -8.096 1.00 41.32 48 ILE A C 12
ATOM 20848 O O . ILE A 1 48 ? 12.720 25.248 -7.307 1.00 42.23 48 ILE A O 12
ATOM 20864 N N . VAL A 1 49 ? 13.553 25.035 -9.330 1.00 31.13 49 VAL A N 12
ATOM 20865 C CA . VAL A 1 49 ? 12.349 24.290 -9.794 1.00 62.52 49 VAL A CA 12
ATOM 20866 C C . VAL A 1 49 ? 12.767 23.002 -10.506 1.00 62.10 49 VAL A C 12
ATOM 20867 O O . VAL A 1 49 ? 13.566 23.018 -11.420 1.00 54.30 49 VAL A O 12
ATOM 20880 N N . VAL A 1 50 ? 12.233 21.885 -10.092 1.00 53.24 50 VAL A N 12
ATOM 20881 C CA . VAL A 1 50 ? 12.601 20.597 -10.746 1.00 22.11 50 VAL A CA 12
ATOM 20882 C C . VAL A 1 50 ? 11.494 20.153 -11.706 1.00 22.13 50 VAL A C 12
ATOM 20883 O O . VAL A 1 50 ? 10.325 20.390 -11.474 1.00 1.34 50 VAL A O 12
ATOM 20896 N N . VAL A 1 51 ? 11.853 19.510 -12.783 1.00 24.15 51 VAL A N 12
ATOM 20897 C CA . VAL A 1 51 ? 10.822 19.049 -13.756 1.00 51.11 51 VAL A CA 12
ATOM 20898 C C . VAL A 1 51 ? 11.190 17.666 -14.298 1.00 24.14 51 VAL A C 12
ATOM 20899 O O . VAL A 1 51 ? 12.336 17.391 -14.597 1.00 14.33 51 VAL A O 12
ATOM 20912 N N . GLU A 1 52 ? 10.230 16.791 -14.422 1.00 22.30 52 GLU A N 12
ATOM 20913 C CA . GLU A 1 52 ? 10.527 15.426 -14.940 1.00 70.14 52 GLU A CA 12
ATOM 20914 C C . GLU A 1 52 ? 9.759 15.172 -16.240 1.00 20.34 52 GLU A C 12
ATOM 20915 O O . GLU A 1 52 ? 8.666 15.667 -16.432 1.00 51.21 52 GLU A O 12
ATOM 20927 N N . ALA A 1 53 ? 10.321 14.403 -17.132 1.00 71.32 53 ALA A N 12
ATOM 20928 C CA . ALA A 1 53 ? 9.622 14.119 -18.419 1.00 13.03 53 ALA A CA 12
ATOM 20929 C C . ALA A 1 53 ? 10.142 12.811 -19.022 1.00 12.43 53 ALA A C 12
ATOM 20930 O O . ALA A 1 53 ? 11.081 12.219 -18.529 1.00 2.33 53 ALA A O 12
ATOM 20937 N N . GLU A 1 54 ? 9.540 12.358 -20.087 1.00 70.42 54 GLU A N 12
ATOM 20938 C CA . GLU A 1 54 ? 10.002 11.090 -20.720 1.00 21.31 54 GLU A CA 12
ATOM 20939 C C . GLU A 1 54 ? 11.528 11.083 -20.837 1.00 1.32 54 GLU A C 12
ATOM 20940 O O . GLU A 1 54 ? 12.184 10.115 -20.505 1.00 11.44 54 GLU A O 12
ATOM 20952 N N . ASP A 1 55 ? 12.100 12.159 -21.307 1.00 22.25 55 ASP A N 12
ATOM 20953 C CA . ASP A 1 55 ? 13.584 12.217 -21.444 1.00 61.45 55 ASP A CA 12
ATOM 20954 C C . ASP A 1 55 ? 14.061 13.671 -21.410 1.00 70.32 55 ASP A C 12
ATOM 20955 O O . ASP A 1 55 ? 13.304 14.576 -21.114 1.00 63.44 55 ASP A O 12
ATOM 20964 N N . SER A 1 56 ? 15.309 13.903 -21.710 1.00 32.25 56 SER A N 12
ATOM 20965 C CA . SER A 1 56 ? 15.832 15.299 -21.693 1.00 45.34 56 SER A CA 12
ATOM 20966 C C . SER A 1 56 ? 15.116 16.144 -22.750 1.00 61.54 56 SER A C 12
ATOM 20967 O O . SER A 1 56 ? 14.840 17.309 -22.545 1.00 15.13 56 SER A O 12
ATOM 20975 N N . GLU A 1 57 ? 14.813 15.566 -23.881 1.00 53.01 57 GLU A N 12
ATOM 20976 C CA . GLU A 1 57 ? 14.113 16.337 -24.950 1.00 3.03 57 GLU A CA 12
ATOM 20977 C C . GLU A 1 57 ? 12.903 17.071 -24.368 1.00 10.54 57 GLU A C 12
ATOM 20978 O O . GLU A 1 57 ? 12.676 18.231 -24.647 1.00 54.44 57 GLU A O 12
ATOM 20990 N N . THR A 1 58 ? 12.126 16.406 -23.558 1.00 23.31 58 THR A N 12
ATOM 20991 C CA . THR A 1 58 ? 10.932 17.068 -22.957 1.00 40.34 58 THR A CA 12
ATOM 20992 C C . THR A 1 58 ? 11.352 17.957 -21.784 1.00 31.30 58 THR A C 12
ATOM 20993 O O . THR A 1 58 ? 10.768 18.992 -21.536 1.00 41.45 58 THR A O 12
ATOM 21004 N N . LEU A 1 59 ? 12.365 17.561 -21.062 1.00 44.42 59 LEU A N 12
ATOM 21005 C CA . LEU A 1 59 ? 12.824 18.385 -19.906 1.00 33.52 59 LEU A CA 12
ATOM 21006 C C . LEU A 1 59 ? 13.301 19.755 -20.390 1.00 52.31 59 LEU A C 12
ATOM 21007 O O . LEU A 1 59 ? 12.983 20.774 -19.809 1.00 52.12 59 LEU A O 12
ATOM 21023 N N . ILE A 1 60 ? 14.060 19.789 -21.452 1.00 22.11 60 ILE A N 12
ATOM 21024 C CA . ILE A 1 60 ? 14.555 21.095 -21.968 1.00 1.11 60 ILE A CA 12
ATOM 21025 C C . ILE A 1 60 ? 13.377 21.919 -22.486 1.00 2.54 60 ILE A C 12
ATOM 21026 O O . ILE A 1 60 ? 13.394 23.133 -22.458 1.00 2.52 60 ILE A O 12
ATOM 21042 N N . GLN A 1 61 ? 12.348 21.267 -22.945 1.00 33.35 61 GLN A N 12
ATOM 21043 C CA . GLN A 1 61 ? 11.159 22.007 -23.451 1.00 21.24 61 GLN A CA 12
ATOM 21044 C C . GLN A 1 61 ? 10.677 23.003 -22.393 1.00 52.14 61 GLN A C 12
ATOM 21045 O O . GLN A 1 61 ? 10.378 24.143 -22.689 1.00 74.12 61 GLN A O 12
ATOM 21059 N N . THR A 1 62 ? 10.594 22.578 -21.163 1.00 5.05 62 THR A N 12
ATOM 21060 C CA . THR A 1 62 ? 10.124 23.493 -20.083 1.00 32.22 62 THR A CA 12
ATOM 21061 C C . THR A 1 62 ? 10.996 24.754 -20.024 1.00 75.43 62 THR A C 12
ATOM 21062 O O . THR A 1 62 ? 10.502 25.850 -19.854 1.00 11.54 62 THR A O 12
ATOM 21073 N N . ILE A 1 63 ? 12.285 24.607 -20.160 1.00 34.01 63 ILE A N 12
ATOM 21074 C CA . ILE A 1 63 ? 13.177 25.802 -20.107 1.00 54.22 63 ILE A CA 12
ATOM 21075 C C . ILE A 1 63 ? 12.649 26.896 -21.042 1.00 70.31 63 ILE A C 12
ATOM 21076 O O . ILE A 1 63 ? 12.734 28.070 -20.743 1.00 30.54 63 ILE A O 12
ATOM 21092 N N . GLU A 1 64 ? 12.109 26.524 -22.171 1.00 35.43 64 GLU A N 12
ATOM 21093 C CA . GLU A 1 64 ? 11.585 27.552 -23.110 1.00 1.21 64 GLU A CA 12
ATOM 21094 C C . GLU A 1 64 ? 10.619 28.484 -22.374 1.00 65.03 64 GLU A C 12
ATOM 21095 O O . GLU A 1 64 ? 10.537 29.663 -22.659 1.00 23.54 64 GLU A O 12
ATOM 21107 N N . SER A 1 65 ? 9.896 27.963 -21.424 1.00 35.21 65 SER A N 12
ATOM 21108 C CA . SER A 1 65 ? 8.941 28.813 -20.657 1.00 2.34 65 SER A CA 12
ATOM 21109 C C . SER A 1 65 ? 9.706 29.803 -19.773 1.00 4.22 65 SER A C 12
ATOM 21110 O O . SER A 1 65 ? 9.504 30.999 -19.841 1.00 2.32 65 SER A O 12
ATOM 21118 N N . VAL A 1 66 ? 10.574 29.306 -18.934 1.00 11.24 66 VAL A N 12
ATOM 21119 C CA . VAL A 1 66 ? 11.349 30.203 -18.026 1.00 54.42 66 VAL A CA 12
ATOM 21120 C C . VAL A 1 66 ? 12.327 31.079 -18.820 1.00 21.53 66 VAL A C 12
ATOM 21121 O O . VAL A 1 66 ? 12.475 32.255 -18.555 1.00 14.13 66 VAL A O 12
ATOM 21134 N N . ARG A 1 67 ? 13.002 30.514 -19.781 1.00 52.13 67 ARG A N 12
ATOM 21135 C CA . ARG A 1 67 ? 13.974 31.316 -20.578 1.00 41.41 67 ARG A CA 12
ATOM 21136 C C . ARG A 1 67 ? 13.250 32.412 -21.366 1.00 14.34 67 ARG A C 12
ATOM 21137 O O . ARG A 1 67 ? 13.727 33.524 -21.475 1.00 11.13 67 ARG A O 12
ATOM 21158 N N . ASN A 1 68 ? 12.109 32.112 -21.924 1.00 23.52 68 ASN A N 12
ATOM 21159 C CA . ASN A 1 68 ? 11.373 33.141 -22.710 1.00 70.33 68 ASN A CA 12
ATOM 21160 C C . ASN A 1 68 ? 10.688 34.146 -21.778 1.00 63.33 68 ASN A C 12
ATOM 21161 O O . ASN A 1 68 ? 10.362 35.246 -22.172 1.00 61.32 68 ASN A O 12
ATOM 21172 N N . VAL A 1 69 ? 10.473 33.781 -20.544 1.00 34.42 69 VAL A N 12
ATOM 21173 C CA . VAL A 1 69 ? 9.813 34.728 -19.598 1.00 31.43 69 VAL A CA 12
ATOM 21174 C C . VAL A 1 69 ? 10.743 35.914 -19.318 1.00 32.34 69 VAL A C 12
ATOM 21175 O O . VAL A 1 69 ? 11.857 35.749 -18.866 1.00 62.31 69 VAL A O 12
ATOM 21188 N N . GLU A 1 70 ? 10.291 37.108 -19.588 1.00 2.30 70 GLU A N 12
ATOM 21189 C CA . GLU A 1 70 ? 11.149 38.304 -19.346 1.00 52.15 70 GLU A CA 12
ATOM 21190 C C . GLU A 1 70 ? 11.608 38.357 -17.887 1.00 34.43 70 GLU A C 12
ATOM 21191 O O . GLU A 1 70 ? 12.772 38.549 -17.598 1.00 51.34 70 GLU A O 12
ATOM 21203 N N . GLY A 1 71 ? 10.702 38.190 -16.961 1.00 33.33 71 GLY A N 12
ATOM 21204 C CA . GLY A 1 71 ? 11.090 38.236 -15.522 1.00 32.42 71 GLY A CA 12
ATOM 21205 C C . GLY A 1 71 ? 12.340 37.383 -15.302 1.00 21.22 71 GLY A C 12
ATOM 21206 O O . GLY A 1 71 ? 13.165 37.681 -14.462 1.00 14.53 71 GLY A O 12
ATOM 21210 N N . VAL A 1 72 ? 12.484 36.322 -16.046 1.00 4.41 72 VAL A N 12
ATOM 21211 C CA . VAL A 1 72 ? 13.680 35.447 -15.877 1.00 21.23 72 VAL A CA 12
ATOM 21212 C C . VAL A 1 72 ? 14.888 36.045 -16.605 1.00 22.45 72 VAL A C 12
ATOM 21213 O O . VAL A 1 72 ? 14.892 36.189 -17.811 1.00 33.24 72 VAL A O 12
ATOM 21226 N N . LEU A 1 73 ? 15.915 36.394 -15.878 1.00 44.32 73 LEU A N 12
ATOM 21227 C CA . LEU A 1 73 ? 17.122 36.980 -16.527 1.00 63.42 73 LEU A CA 12
ATOM 21228 C C . LEU A 1 73 ? 18.209 35.914 -16.684 1.00 63.34 73 LEU A C 12
ATOM 21229 O O . LEU A 1 73 ? 19.080 36.020 -17.525 1.00 44.24 73 LEU A O 12
ATOM 21245 N N . ALA A 1 74 ? 18.166 34.883 -15.883 1.00 54.52 74 ALA A N 12
ATOM 21246 C CA . ALA A 1 74 ? 19.197 33.811 -15.988 1.00 32.22 74 ALA A CA 12
ATOM 21247 C C . ALA A 1 74 ? 18.593 32.457 -15.604 1.00 54.43 74 ALA A C 12
ATOM 21248 O O . ALA A 1 74 ? 17.465 32.373 -15.162 1.00 10.02 74 ALA A O 12
ATOM 21255 N N . VAL A 1 75 ? 19.337 31.396 -15.769 1.00 15.23 75 VAL A N 12
ATOM 21256 C CA . VAL A 1 75 ? 18.801 30.050 -15.412 1.00 64.53 75 VAL A CA 12
ATOM 21257 C C . VAL A 1 75 ? 19.946 29.043 -15.271 1.00 22.13 75 VAL A C 12
ATOM 21258 O O . VAL A 1 75 ? 20.671 28.777 -16.209 1.00 22.13 75 VAL A O 12
ATOM 21271 N N . SER A 1 76 ? 20.113 28.479 -14.105 1.00 15.32 76 SER A N 12
ATOM 21272 C CA . SER A 1 76 ? 21.209 27.488 -13.903 1.00 35.33 76 SER A CA 12
ATOM 21273 C C . SER A 1 76 ? 20.631 26.161 -13.400 1.00 52.31 76 SER A C 12
ATOM 21274 O O . SER A 1 76 ? 20.315 26.012 -12.237 1.00 11.30 76 SER A O 12
ATOM 21282 N N . LEU A 1 77 ? 20.488 25.197 -14.268 1.00 1.33 77 LEU A N 12
ATOM 21283 C CA . LEU A 1 77 ? 19.924 23.884 -13.838 1.00 5.14 77 LEU A CA 12
ATOM 21284 C C . LEU A 1 77 ? 21.002 22.797 -13.891 1.00 21.22 77 LEU A C 12
ATOM 21285 O O . LEU A 1 77 ? 21.372 22.327 -14.948 1.00 3.12 77 LEU A O 12
ATOM 21301 N N . VAL A 1 78 ? 21.504 22.391 -12.756 1.00 43.25 78 VAL A N 12
ATOM 21302 C CA . VAL A 1 78 ? 22.553 21.332 -12.741 1.00 70.15 78 VAL A CA 12
ATOM 21303 C C . VAL A 1 78 ? 22.348 20.402 -11.541 1.00 14.33 78 VAL A C 12
ATOM 21304 O O . VAL A 1 78 ? 22.837 20.655 -10.457 1.00 33.31 78 VAL A O 12
ATOM 21317 N N . TYR A 1 79 ? 21.630 19.329 -11.726 1.00 54.13 79 TYR A N 12
ATOM 21318 C CA . TYR A 1 79 ? 21.395 18.383 -10.596 1.00 14.21 79 TYR A CA 12
ATOM 21319 C C . TYR A 1 79 ? 20.510 17.220 -11.052 1.00 52.15 79 TYR A C 12
ATOM 21320 O O . TYR A 1 79 ? 19.376 17.406 -11.447 1.00 24.20 79 TYR A O 12
ATOM 21338 N N . HIS A 1 80 ? 21.021 16.019 -11.002 1.00 61.44 80 HIS A N 12
ATOM 21339 C CA . HIS A 1 80 ? 20.209 14.842 -11.433 1.00 3.14 80 HIS A CA 12
ATOM 21340 C C . HIS A 1 80 ? 19.500 14.217 -10.227 1.00 50.45 80 HIS A C 12
ATOM 21341 O O . HIS A 1 80 ? 20.078 14.057 -9.171 1.00 42.01 80 HIS A O 12
ATOM 21355 N N . GLN A 1 81 ? 18.251 13.867 -10.376 1.00 0.22 81 GLN A N 12
ATOM 21356 C CA . GLN A 1 81 ? 17.507 13.254 -9.237 1.00 12.22 81 GLN A CA 12
ATOM 21357 C C . GLN A 1 81 ? 16.638 12.095 -9.730 1.00 54.44 81 GLN A C 12
ATOM 21358 O O . GLN A 1 81 ? 15.677 12.289 -10.450 1.00 63.32 81 GLN A O 12
ATOM 21372 N N . GLN A 1 82 ? 16.966 10.890 -9.350 1.00 43.31 82 GLN A N 12
ATOM 21373 C CA . GLN A 1 82 ? 16.157 9.718 -9.798 1.00 13.42 82 GLN A CA 12
ATOM 21374 C C . GLN A 1 82 ? 16.264 8.580 -8.779 1.00 14.32 82 GLN A C 12
ATOM 21375 O O . GLN A 1 82 ? 17.323 8.304 -8.250 1.00 44.14 82 GLN A O 12
ATOM 21389 N N . GLU A 1 83 ? 15.176 7.919 -8.500 1.00 12.51 83 GLU A N 12
ATOM 21390 C CA . GLU A 1 83 ? 15.216 6.801 -7.513 1.00 63.14 83 GLU A CA 12
ATOM 21391 C C . GLU A 1 83 ? 15.363 5.459 -8.238 1.00 14.31 83 GLU A C 12
ATOM 21392 O O . GLU A 1 83 ? 14.720 5.209 -9.238 1.00 35.12 83 GLU A O 12
ATOM 21404 N N . GLU A 1 84 ? 16.205 4.596 -7.740 1.00 21.32 84 GLU A N 12
ATOM 21405 C CA . GLU A 1 84 ? 16.393 3.271 -8.399 1.00 61.05 84 GLU A CA 12
ATOM 21406 C C . GLU A 1 84 ? 17.133 2.315 -7.461 1.00 24.02 84 GLU A C 12
ATOM 21407 O O . GLU A 1 84 ? 17.367 2.618 -6.307 1.00 44.44 84 GLU A O 12
ATOM 21419 N N . GLN A 1 85 ? 17.504 1.161 -7.945 1.00 72.03 85 GLN A N 12
ATOM 21420 C CA . GLN A 1 85 ? 18.229 0.187 -7.078 1.00 25.24 85 GLN A CA 12
ATOM 21421 C C . GLN A 1 85 ? 19.505 0.823 -6.520 1.00 13.52 85 GLN A C 12
ATOM 21422 O O . GLN A 1 85 ? 19.970 1.835 -7.004 1.00 44.25 85 GLN A O 12
ATOM 21436 N N . GLY A 1 86 ? 20.073 0.238 -5.502 1.00 73.32 86 GLY A N 12
ATOM 21437 C CA . GLY A 1 86 ? 21.317 0.808 -4.913 1.00 62.40 86 GLY A CA 12
ATOM 21438 C C . GLY A 1 86 ? 21.495 0.287 -3.485 1.00 72.15 86 GLY A C 12
ATOM 21439 O O . GLY A 1 86 ? 20.546 0.172 -2.735 1.00 21.15 86 GLY A O 12
ATOM 21443 N N . GLU A 1 87 ? 22.701 -0.030 -3.105 1.00 75.34 87 GLU A N 12
ATOM 21444 C CA . GLU A 1 87 ? 22.939 -0.543 -1.725 1.00 73.41 87 GLU A CA 12
ATOM 21445 C C . GLU A 1 87 ? 24.319 -0.106 -1.227 1.00 55.34 87 GLU A C 12
ATOM 21446 O O . GLU A 1 87 ? 25.135 -0.916 -0.841 1.00 22.34 87 GLU A O 12
ATOM 21458 N N . GLU A 1 88 ? 24.583 1.172 -1.235 1.00 12.31 88 GLU A N 12
ATOM 21459 C CA . GLU A 1 88 ? 25.911 1.663 -0.762 1.00 65.25 88 GLU A CA 12
ATOM 21460 C C . GLU A 1 88 ? 25.771 2.331 0.609 1.00 43.34 88 GLU A C 12
ATOM 21461 O O . GLU A 1 88 ? 24.778 2.172 1.288 1.00 22.14 88 GLU A O 12
ATOM 21473 N N . THR A 1 89 ? 26.760 3.079 1.016 1.00 21.51 89 THR A N 12
ATOM 21474 C CA . THR A 1 89 ? 26.683 3.757 2.343 1.00 3.52 89 THR A CA 12
ATOM 21475 C C . THR A 1 89 ? 25.982 5.113 2.204 1.00 64.24 89 THR A C 12
ATOM 21476 O O . THR A 1 89 ? 26.521 6.035 1.625 1.00 24.51 89 THR A O 12
ATOM 21487 N N . PRO A 1 90 ? 24.794 5.185 2.743 1.00 21.02 90 PRO A N 12
ATOM 21488 C CA . PRO A 1 90 ? 24.005 6.438 2.682 1.00 10.32 90 PRO A CA 12
ATOM 21489 C C . PRO A 1 90 ? 24.593 7.487 3.631 1.00 65.12 90 PRO A C 12
ATOM 21490 O O . PRO A 1 90 ? 25.511 7.149 4.361 1.00 33.01 90 PRO A O 12
ATOM 21501 N N . MET B 2 1 ? 14.371 15.020 11.509 1.00 42.13 1 MET B N 12
ATOM 21502 C CA . MET B 2 1 ? 13.376 15.774 10.693 1.00 73.15 1 MET B CA 12
ATOM 21503 C C . MET B 2 1 ? 12.599 14.815 9.787 1.00 72.31 1 MET B C 12
ATOM 21504 O O . MET B 2 1 ? 11.457 14.491 10.044 1.00 32.12 1 MET B O 12
ATOM 21517 N N . LYS B 2 2 ? 13.210 14.356 8.729 1.00 64.10 2 LYS B N 12
ATOM 21518 C CA . LYS B 2 2 ? 12.507 13.418 7.809 1.00 70.54 2 LYS B CA 12
ATOM 21519 C C . LYS B 2 2 ? 11.089 13.922 7.521 1.00 31.40 2 LYS B C 12
ATOM 21520 O O . LYS B 2 2 ? 10.138 13.529 8.166 1.00 74.33 2 LYS B O 12
ATOM 21539 N N . LEU B 2 3 ? 10.942 14.790 6.558 1.00 2.32 3 LEU B N 12
ATOM 21540 C CA . LEU B 2 3 ? 9.586 15.318 6.231 1.00 43.44 3 LEU B CA 12
ATOM 21541 C C . LEU B 2 3 ? 8.911 14.427 5.183 1.00 32.42 3 LEU B C 12
ATOM 21542 O O . LEU B 2 3 ? 7.807 13.959 5.374 1.00 73.03 3 LEU B O 12
ATOM 21558 N N . SER B 2 4 ? 9.566 14.192 4.080 1.00 24.24 4 SER B N 12
ATOM 21559 C CA . SER B 2 4 ? 8.962 13.332 3.023 1.00 15.20 4 SER B CA 12
ATOM 21560 C C . SER B 2 4 ? 9.954 13.125 1.875 1.00 2.31 4 SER B C 12
ATOM 21561 O O . SER B 2 4 ? 10.382 12.022 1.605 1.00 64.33 4 SER B O 12
ATOM 21569 N N . ARG B 2 5 ? 10.322 14.179 1.201 1.00 44.12 5 ARG B N 12
ATOM 21570 C CA . ARG B 2 5 ? 11.285 14.041 0.071 1.00 43.14 5 ARG B CA 12
ATOM 21571 C C . ARG B 2 5 ? 11.875 15.408 -0.293 1.00 70.43 5 ARG B C 12
ATOM 21572 O O . ARG B 2 5 ? 13.043 15.526 -0.606 1.00 1.13 5 ARG B O 12
ATOM 21593 N N . ARG B 2 6 ? 11.077 16.438 -0.254 1.00 42.14 6 ARG B N 12
ATOM 21594 C CA . ARG B 2 6 ? 11.591 17.794 -0.598 1.00 2.14 6 ARG B CA 12
ATOM 21595 C C . ARG B 2 6 ? 12.563 18.280 0.483 1.00 50.30 6 ARG B C 12
ATOM 21596 O O . ARG B 2 6 ? 13.374 19.155 0.254 1.00 12.14 6 ARG B O 12
ATOM 21617 N N . SER B 2 7 ? 12.489 17.713 1.656 1.00 1.44 7 SER B N 12
ATOM 21618 C CA . SER B 2 7 ? 13.411 18.141 2.747 1.00 2.15 7 SER B CA 12
ATOM 21619 C C . SER B 2 7 ? 14.786 17.504 2.543 1.00 53.31 7 SER B C 12
ATOM 21620 O O . SER B 2 7 ? 15.810 18.127 2.743 1.00 11.23 7 SER B O 12
ATOM 21628 N N . PHE B 2 8 ? 14.815 16.264 2.138 1.00 65.43 8 PHE B N 12
ATOM 21629 C CA . PHE B 2 8 ? 16.119 15.581 1.911 1.00 3.40 8 PHE B CA 12
ATOM 21630 C C . PHE B 2 8 ? 16.686 15.982 0.543 1.00 31.34 8 PHE B C 12
ATOM 21631 O O . PHE B 2 8 ? 17.868 16.219 0.396 1.00 23.12 8 PHE B O 12
ATOM 21648 N N . MET B 2 9 ? 15.849 16.059 -0.455 1.00 1.43 9 MET B N 12
ATOM 21649 C CA . MET B 2 9 ? 16.338 16.446 -1.809 1.00 72.41 9 MET B CA 12
ATOM 21650 C C . MET B 2 9 ? 16.870 17.880 -1.791 1.00 64.55 9 MET B C 12
ATOM 21651 O O . MET B 2 9 ? 17.985 18.144 -2.199 1.00 23.04 9 MET B O 12
ATOM 21665 N N . LYS B 2 10 ? 16.082 18.810 -1.325 1.00 21.41 10 LYS B N 12
ATOM 21666 C CA . LYS B 2 10 ? 16.546 20.226 -1.282 1.00 54.12 10 LYS B CA 12
ATOM 21667 C C . LYS B 2 10 ? 17.939 20.306 -0.649 1.00 0.41 10 LYS B C 12
ATOM 21668 O O . LYS B 2 10 ? 18.747 21.138 -1.010 1.00 11.41 10 LYS B O 12
ATOM 21687 N N . ALA B 2 11 ? 18.223 19.449 0.292 1.00 40.24 11 ALA B N 12
ATOM 21688 C CA . ALA B 2 11 ? 19.563 19.477 0.946 1.00 70.13 11 ALA B CA 12
ATOM 21689 C C . ALA B 2 11 ? 20.661 19.244 -0.095 1.00 2.42 11 ALA B C 12
ATOM 21690 O O . ALA B 2 11 ? 21.666 19.929 -0.115 1.00 1.02 11 ALA B O 12
ATOM 21697 N N . ASN B 2 12 ? 20.479 18.285 -0.960 1.00 42.24 12 ASN B N 12
ATOM 21698 C CA . ASN B 2 12 ? 21.513 18.012 -1.999 1.00 32.23 12 ASN B CA 12
ATOM 21699 C C . ASN B 2 12 ? 21.336 18.966 -3.182 1.00 51.12 12 ASN B C 12
ATOM 21700 O O . ASN B 2 12 ? 22.295 19.428 -3.768 1.00 2.31 12 ASN B O 12
ATOM 21711 N N . ALA B 2 13 ? 20.117 19.264 -3.538 1.00 50.43 13 ALA B N 12
ATOM 21712 C CA . ALA B 2 13 ? 19.879 20.190 -4.684 1.00 64.14 13 ALA B CA 12
ATOM 21713 C C . ALA B 2 13 ? 20.592 21.522 -4.446 1.00 61.04 13 ALA B C 12
ATOM 21714 O O . ALA B 2 13 ? 21.286 22.028 -5.305 1.00 54.12 13 ALA B O 12
ATOM 21721 N N . VAL B 2 14 ? 20.425 22.094 -3.286 1.00 44.41 14 VAL B N 12
ATOM 21722 C CA . VAL B 2 14 ? 21.093 23.394 -3.000 1.00 43.03 14 VAL B CA 12
ATOM 21723 C C . VAL B 2 14 ? 22.613 23.247 -3.132 1.00 53.12 14 VAL B C 12
ATOM 21724 O O . VAL B 2 14 ? 23.304 24.167 -3.516 1.00 12.42 14 VAL B O 12
ATOM 21737 N N . ALA B 2 15 ? 23.135 22.092 -2.817 1.00 53.30 15 ALA B N 12
ATOM 21738 C CA . ALA B 2 15 ? 24.606 21.887 -2.927 1.00 41.14 15 ALA B CA 12
ATOM 21739 C C . ALA B 2 15 ? 25.046 22.004 -4.390 1.00 34.21 15 ALA B C 12
ATOM 21740 O O . ALA B 2 15 ? 26.141 22.441 -4.687 1.00 61.33 15 ALA B O 12
ATOM 21747 N N . ALA B 2 16 ? 24.198 21.618 -5.304 1.00 70.10 16 ALA B N 12
ATOM 21748 C CA . ALA B 2 16 ? 24.564 21.708 -6.746 1.00 42.42 16 ALA B CA 12
ATOM 21749 C C . ALA B 2 16 ? 23.960 22.971 -7.367 1.00 31.11 16 ALA B C 12
ATOM 21750 O O . ALA B 2 16 ? 24.316 23.369 -8.458 1.00 24.41 16 ALA B O 12
ATOM 21757 N N . ALA B 2 17 ? 23.050 23.603 -6.677 1.00 44.43 17 ALA B N 12
ATOM 21758 C CA . ALA B 2 17 ? 22.424 24.839 -7.226 1.00 1.20 17 ALA B CA 12
ATOM 21759 C C . ALA B 2 17 ? 23.048 26.078 -6.577 1.00 65.41 17 ALA B C 12
ATOM 21760 O O . ALA B 2 17 ? 23.041 27.155 -7.138 1.00 53.50 17 ALA B O 12
ATOM 21767 N N . ALA B 2 18 ? 23.592 25.930 -5.399 1.00 3.43 18 ALA B N 12
ATOM 21768 C CA . ALA B 2 18 ? 24.219 27.098 -4.717 1.00 2.53 18 ALA B CA 12
ATOM 21769 C C . ALA B 2 18 ? 25.647 27.305 -5.232 1.00 34.40 18 ALA B C 12
ATOM 21770 O O . ALA B 2 18 ? 26.033 28.398 -5.595 1.00 32.45 18 ALA B O 12
ATOM 21777 N N . ALA B 2 19 ? 26.429 26.262 -5.270 1.00 24.15 19 ALA B N 12
ATOM 21778 C CA . ALA B 2 19 ? 27.828 26.396 -5.763 1.00 12.43 19 ALA B CA 12
ATOM 21779 C C . ALA B 2 19 ? 27.835 26.568 -7.285 1.00 41.11 19 ALA B C 12
ATOM 21780 O O . ALA B 2 19 ? 28.846 26.883 -7.879 1.00 72.14 19 ALA B O 12
ATOM 21787 N N . ALA B 2 20 ? 26.711 26.364 -7.917 1.00 4.24 20 ALA B N 12
ATOM 21788 C CA . ALA B 2 20 ? 26.652 26.518 -9.399 1.00 22.42 20 ALA B CA 12
ATOM 21789 C C . ALA B 2 20 ? 25.868 27.781 -9.766 1.00 21.13 20 ALA B C 12
ATOM 21790 O O . ALA B 2 20 ? 26.336 28.619 -10.511 1.00 14.35 20 ALA B O 12
ATOM 21797 N N . ALA B 2 21 ? 24.678 27.923 -9.247 1.00 41.24 21 ALA B N 12
ATOM 21798 C CA . ALA B 2 21 ? 23.867 29.133 -9.567 1.00 32.33 21 ALA B CA 12
ATOM 21799 C C . ALA B 2 21 ? 24.150 30.240 -8.549 1.00 53.44 21 ALA B C 12
ATOM 21800 O O . ALA B 2 21 ? 23.427 31.213 -8.457 1.00 34.42 21 ALA B O 12
ATOM 21807 N N . GLY B 2 22 ? 25.198 30.102 -7.781 1.00 61.41 22 GLY B N 12
ATOM 21808 C CA . GLY B 2 22 ? 25.525 31.147 -6.772 1.00 30.34 22 GLY B CA 12
ATOM 21809 C C . GLY B 2 22 ? 24.330 31.348 -5.839 1.00 34.22 22 GLY B C 12
ATOM 21810 O O . GLY B 2 22 ? 24.128 32.414 -5.293 1.00 54.21 22 GLY B O 12
ATOM 21814 N N . LEU B 2 23 ? 23.533 30.330 -5.655 1.00 11.43 23 LEU B N 12
ATOM 21815 C CA . LEU B 2 23 ? 22.348 30.466 -4.758 1.00 75.40 23 LEU B CA 12
ATOM 21816 C C . LEU B 2 23 ? 22.792 30.586 -3.301 1.00 2.10 23 LEU B C 12
ATOM 21817 O O . LEU B 2 23 ? 23.937 30.875 -3.011 1.00 62.44 23 LEU B O 12
ATOM 21833 N N . SER B 2 24 ? 21.894 30.365 -2.385 1.00 72.34 24 SER B N 12
ATOM 21834 C CA . SER B 2 24 ? 22.257 30.464 -0.941 1.00 33.12 24 SER B CA 12
ATOM 21835 C C . SER B 2 24 ? 22.971 29.187 -0.489 1.00 14.15 24 SER B C 12
ATOM 21836 O O . SER B 2 24 ? 22.902 28.163 -1.137 1.00 21.12 24 SER B O 12
ATOM 21844 N N . VAL B 2 25 ? 23.657 29.243 0.621 1.00 65.24 25 VAL B N 12
ATOM 21845 C CA . VAL B 2 25 ? 24.375 28.032 1.111 1.00 22.45 25 VAL B CA 12
ATOM 21846 C C . VAL B 2 25 ? 23.673 27.464 2.348 1.00 74.44 25 VAL B C 12
ATOM 21847 O O . VAL B 2 25 ? 24.112 27.669 3.462 1.00 74.22 25 VAL B O 12
ATOM 21860 N N . PRO B 2 26 ? 22.597 26.767 2.104 1.00 35.53 26 PRO B N 12
ATOM 21861 C CA . PRO B 2 26 ? 21.816 26.158 3.210 1.00 11.45 26 PRO B CA 12
ATOM 21862 C C . PRO B 2 26 ? 22.566 24.963 3.802 1.00 55.43 26 PRO B C 12
ATOM 21863 O O . PRO B 2 26 ? 23.344 25.101 4.726 1.00 40.21 26 PRO B O 12
ATOM 21874 N N . GLY B 2 27 ? 22.342 23.789 3.278 1.00 64.44 27 GLY B N 12
ATOM 21875 C CA . GLY B 2 27 ? 23.046 22.588 3.812 1.00 62.32 27 GLY B CA 12
ATOM 21876 C C . GLY B 2 27 ? 24.459 22.522 3.232 1.00 4.45 27 GLY B C 12
ATOM 21877 O O . GLY B 2 27 ? 25.289 21.757 3.680 1.00 12.43 27 GLY B O 12
ATOM 21881 N N . VAL B 2 28 ? 24.742 23.321 2.240 1.00 14.33 28 VAL B N 12
ATOM 21882 C CA . VAL B 2 28 ? 26.103 23.304 1.633 1.00 0.12 28 VAL B CA 12
ATOM 21883 C C . VAL B 2 28 ? 27.158 23.629 2.695 1.00 4.12 28 VAL B C 12
ATOM 21884 O O . VAL B 2 28 ? 28.334 23.374 2.515 1.00 75.13 28 VAL B O 12
ATOM 21897 N N . ALA B 2 29 ? 26.749 24.188 3.801 1.00 0.13 29 ALA B N 12
ATOM 21898 C CA . ALA B 2 29 ? 27.729 24.527 4.872 1.00 43.50 29 ALA B CA 12
ATOM 21899 C C . ALA B 2 29 ? 27.436 23.710 6.134 1.00 12.31 29 ALA B C 12
ATOM 21900 O O . ALA B 2 29 ? 28.318 23.427 6.920 1.00 64.13 29 ALA B O 12
ATOM 21907 N N . ARG B 2 30 ? 26.204 23.333 6.333 1.00 60.42 30 ARG B N 12
ATOM 21908 C CA . ARG B 2 30 ? 25.857 22.534 7.544 1.00 53.43 30 ARG B CA 12
ATOM 21909 C C . ARG B 2 30 ? 25.944 21.037 7.237 1.00 2.20 30 ARG B C 12
ATOM 21910 O O . ARG B 2 30 ? 25.322 20.221 7.889 1.00 42.44 30 ARG B O 12
ATOM 21931 N N . ALA B 2 31 ? 26.711 20.668 6.246 1.00 55.42 31 ALA B N 12
ATOM 21932 C CA . ALA B 2 31 ? 26.837 19.224 5.900 1.00 50.31 31 ALA B CA 12
ATOM 21933 C C . ALA B 2 31 ? 27.980 18.587 6.692 1.00 53.42 31 ALA B C 12
ATOM 21934 O O . ALA B 2 31 ? 28.237 17.403 6.589 1.00 72.22 31 ALA B O 12
ATOM 21941 N N . VAL B 2 32 ? 28.671 19.363 7.481 1.00 24.52 32 VAL B N 12
ATOM 21942 C CA . VAL B 2 32 ? 29.799 18.798 8.280 1.00 43.52 32 VAL B CA 12
ATOM 21943 C C . VAL B 2 32 ? 29.453 18.822 9.772 1.00 71.10 32 VAL B C 12
ATOM 21944 O O . VAL B 2 32 ? 30.061 18.137 10.570 1.00 52.01 32 VAL B O 12
ATOM 21957 N N . VAL B 2 33 ? 28.483 19.607 10.152 1.00 32.25 33 VAL B N 12
ATOM 21958 C CA . VAL B 2 33 ? 28.101 19.674 11.592 1.00 14.52 33 VAL B CA 12
ATOM 21959 C C . VAL B 2 33 ? 27.170 18.512 11.948 1.00 74.04 33 VAL B C 12
ATOM 21960 O O . VAL B 2 33 ? 27.558 17.574 12.615 1.00 3.21 33 VAL B O 12
ATOM 21973 N N . GLY B 2 34 ? 25.943 18.565 11.506 1.00 51.10 34 GLY B N 12
ATOM 21974 C CA . GLY B 2 34 ? 24.990 17.464 11.817 1.00 54.42 34 GLY B CA 12
ATOM 21975 C C . GLY B 2 34 ? 23.667 17.712 11.089 1.00 35.22 34 GLY B C 12
ATOM 21976 O O . GLY B 2 34 ? 23.308 18.835 10.797 1.00 73.40 34 GLY B O 12
ATOM 21980 N N . GLN B 2 35 ? 22.937 16.670 10.795 1.00 62.31 35 GLN B N 12
ATOM 21981 C CA . GLN B 2 35 ? 21.637 16.847 10.085 1.00 30.33 35 GLN B CA 12
ATOM 21982 C C . GLN B 2 35 ? 21.813 17.776 8.882 1.00 45.44 35 GLN B C 12
ATOM 21983 O O . GLN B 2 35 ? 22.284 17.306 7.859 1.00 64.31 35 GLN B O 12
ATOM 21997 N N . GLY A 1 1 ? 14.775 -8.771 0.287 1.00 61.30 1 GLY A N 13
ATOM 21998 C CA . GLY A 1 1 ? 15.397 -7.459 -0.052 1.00 33.03 1 GLY A CA 13
ATOM 21999 C C . GLY A 1 1 ? 14.306 -6.398 -0.191 1.00 2.41 1 GLY A C 13
ATOM 22000 O O . GLY A 1 1 ? 13.308 -6.602 -0.851 1.00 74.42 1 GLY A O 13
ATOM 22003 N N . SER A 1 2 ? 14.489 -5.262 0.426 1.00 21.21 2 SER A N 13
ATOM 22004 C CA . SER A 1 2 ? 13.460 -4.187 0.329 1.00 0.24 2 SER A CA 13
ATOM 22005 C C . SER A 1 2 ? 13.800 -3.233 -0.820 1.00 14.43 2 SER A C 13
ATOM 22006 O O . SER A 1 2 ? 14.181 -2.098 -0.606 1.00 73.23 2 SER A O 13
ATOM 22014 N N . HIS A 1 3 ? 13.664 -3.683 -2.038 1.00 34.02 3 HIS A N 13
ATOM 22015 C CA . HIS A 1 3 ? 13.979 -2.802 -3.199 1.00 22.33 3 HIS A CA 13
ATOM 22016 C C . HIS A 1 3 ? 12.871 -1.764 -3.392 1.00 32.53 3 HIS A C 13
ATOM 22017 O O . HIS A 1 3 ? 11.711 -2.029 -3.150 1.00 33.30 3 HIS A O 13
ATOM 22031 N N . MET A 1 4 ? 13.218 -0.585 -3.828 1.00 31.45 4 MET A N 13
ATOM 22032 C CA . MET A 1 4 ? 12.183 0.469 -4.037 1.00 12.32 4 MET A CA 13
ATOM 22033 C C . MET A 1 4 ? 12.762 1.623 -4.861 1.00 3.45 4 MET A C 13
ATOM 22034 O O . MET A 1 4 ? 12.991 2.703 -4.356 1.00 53.44 4 MET A O 13
ATOM 22048 N N . HIS A 1 5 ? 13.001 1.400 -6.124 1.00 31.04 5 HIS A N 13
ATOM 22049 C CA . HIS A 1 5 ? 13.563 2.486 -6.977 1.00 63.41 5 HIS A CA 13
ATOM 22050 C C . HIS A 1 5 ? 12.947 2.431 -8.378 1.00 60.33 5 HIS A C 13
ATOM 22051 O O . HIS A 1 5 ? 13.064 1.446 -9.080 1.00 31.00 5 HIS A O 13
ATOM 22065 N N . THR A 1 6 ? 12.293 3.482 -8.790 1.00 13.04 6 THR A N 13
ATOM 22066 C CA . THR A 1 6 ? 11.670 3.488 -10.146 1.00 15.30 6 THR A CA 13
ATOM 22067 C C . THR A 1 6 ? 11.329 4.920 -10.566 1.00 33.22 6 THR A C 13
ATOM 22068 O O . THR A 1 6 ? 10.464 5.554 -9.993 1.00 43.33 6 THR A O 13
ATOM 22079 N N . ASN A 1 7 ? 11.999 5.434 -11.558 1.00 72.43 7 ASN A N 13
ATOM 22080 C CA . ASN A 1 7 ? 11.710 6.824 -12.013 1.00 43.41 7 ASN A CA 13
ATOM 22081 C C . ASN A 1 7 ? 12.019 6.967 -13.506 1.00 72.14 7 ASN A C 13
ATOM 22082 O O . ASN A 1 7 ? 12.577 6.080 -14.122 1.00 4.43 7 ASN A O 13
ATOM 22093 N N . TRP A 1 8 ? 11.660 8.076 -14.093 1.00 40.50 8 TRP A N 13
ATOM 22094 C CA . TRP A 1 8 ? 11.934 8.275 -15.546 1.00 75.44 8 TRP A CA 13
ATOM 22095 C C . TRP A 1 8 ? 13.055 9.299 -15.738 1.00 15.43 8 TRP A C 13
ATOM 22096 O O . TRP A 1 8 ? 14.172 8.955 -16.066 1.00 51.34 8 TRP A O 13
ATOM 22117 N N . GLN A 1 9 ? 12.764 10.555 -15.534 1.00 62.20 9 GLN A N 13
ATOM 22118 C CA . GLN A 1 9 ? 13.815 11.599 -15.704 1.00 41.53 9 GLN A CA 13
ATOM 22119 C C . GLN A 1 9 ? 13.389 12.896 -15.010 1.00 62.43 9 GLN A C 13
ATOM 22120 O O . GLN A 1 9 ? 12.323 13.423 -15.259 1.00 63.45 9 GLN A O 13
ATOM 22134 N N . VAL A 1 10 ? 14.214 13.414 -14.143 1.00 33.31 10 VAL A N 13
ATOM 22135 C CA . VAL A 1 10 ? 13.855 14.676 -13.435 1.00 43.11 10 VAL A CA 13
ATOM 22136 C C . VAL A 1 10 ? 15.117 15.364 -12.906 1.00 21.22 10 VAL A C 13
ATOM 22137 O O . VAL A 1 10 ? 16.041 14.720 -12.450 1.00 43.33 10 VAL A O 13
ATOM 22150 N N . CYS A 1 11 ? 15.159 16.666 -12.961 1.00 21.11 11 CYS A N 13
ATOM 22151 C CA . CYS A 1 11 ? 16.361 17.394 -12.459 1.00 42.22 11 CYS A CA 13
ATOM 22152 C C . CYS A 1 11 ? 15.941 18.693 -11.767 1.00 13.11 11 CYS A C 13
ATOM 22153 O O . CYS A 1 11 ? 14.793 19.094 -11.821 1.00 21.12 11 CYS A O 13
ATOM 22161 N N . SER A 1 12 ? 16.857 19.354 -11.117 1.00 21.51 12 SER A N 13
ATOM 22162 C CA . SER A 1 12 ? 16.508 20.627 -10.421 1.00 72.11 12 SER A CA 13
ATOM 22163 C C . SER A 1 12 ? 17.050 21.825 -11.206 1.00 61.34 12 SER A C 13
ATOM 22164 O O . SER A 1 12 ? 18.245 22.004 -11.336 1.00 30.10 12 SER A O 13
ATOM 22172 N N . LEU A 1 13 ? 16.181 22.646 -11.729 1.00 14.42 13 LEU A N 13
ATOM 22173 C CA . LEU A 1 13 ? 16.646 23.832 -12.504 1.00 63.22 13 LEU A CA 13
ATOM 22174 C C . LEU A 1 13 ? 16.513 25.102 -11.659 1.00 71.44 13 LEU A C 13
ATOM 22175 O O . LEU A 1 13 ? 15.523 25.310 -10.987 1.00 54.31 13 LEU A O 13
ATOM 22191 N N . VAL A 1 14 ? 17.504 25.950 -11.687 1.00 51.33 14 VAL A N 13
ATOM 22192 C CA . VAL A 1 14 ? 17.432 27.206 -10.886 1.00 13.31 14 VAL A CA 13
ATOM 22193 C C . VAL A 1 14 ? 17.003 28.376 -11.773 1.00 53.32 14 VAL A C 13
ATOM 22194 O O . VAL A 1 14 ? 17.799 28.944 -12.496 1.00 20.20 14 VAL A O 13
ATOM 22207 N N . VAL A 1 15 ? 15.752 28.744 -11.725 1.00 41.43 15 VAL A N 13
ATOM 22208 C CA . VAL A 1 15 ? 15.275 29.879 -12.567 1.00 32.51 15 VAL A CA 13
ATOM 22209 C C . VAL A 1 15 ? 15.677 31.212 -11.933 1.00 22.33 15 VAL A C 13
ATOM 22210 O O . VAL A 1 15 ? 15.379 31.480 -10.786 1.00 42.21 15 VAL A O 13
ATOM 22223 N N . GLN A 1 16 ? 16.354 32.051 -12.670 1.00 22.43 16 GLN A N 13
ATOM 22224 C CA . GLN A 1 16 ? 16.773 33.366 -12.108 1.00 23.12 16 GLN A CA 13
ATOM 22225 C C . GLN A 1 16 ? 15.960 34.495 -12.741 1.00 71.05 16 GLN A C 13
ATOM 22226 O O . GLN A 1 16 ? 16.096 34.790 -13.913 1.00 12.44 16 GLN A O 13
ATOM 22240 N N . ALA A 1 17 ? 15.117 35.132 -11.976 1.00 2.21 17 ALA A N 13
ATOM 22241 C CA . ALA A 1 17 ? 14.299 36.244 -12.533 1.00 43.50 17 ALA A CA 13
ATOM 22242 C C . ALA A 1 17 ? 14.187 37.371 -11.506 1.00 14.45 17 ALA A C 13
ATOM 22243 O O . ALA A 1 17 ? 14.546 37.210 -10.356 1.00 44.45 17 ALA A O 13
ATOM 22250 N N . LYS A 1 18 ? 13.694 38.512 -11.910 1.00 21.23 18 LYS A N 13
ATOM 22251 C CA . LYS A 1 18 ? 13.560 39.645 -10.948 1.00 43.53 18 LYS A CA 13
ATOM 22252 C C . LYS A 1 18 ? 13.039 39.129 -9.606 1.00 14.21 18 LYS A C 13
ATOM 22253 O O . LYS A 1 18 ? 12.272 38.190 -9.548 1.00 21.34 18 LYS A O 13
ATOM 22272 N N . SER A 1 19 ? 13.460 39.728 -8.529 1.00 12.43 19 SER A N 13
ATOM 22273 C CA . SER A 1 19 ? 13.002 39.258 -7.190 1.00 44.21 19 SER A CA 13
ATOM 22274 C C . SER A 1 19 ? 11.483 39.078 -7.157 1.00 42.53 19 SER A C 13
ATOM 22275 O O . SER A 1 19 ? 10.986 38.077 -6.686 1.00 75.13 19 SER A O 13
ATOM 22283 N N . GLU A 1 20 ? 10.734 40.034 -7.642 1.00 1.42 20 GLU A N 13
ATOM 22284 C CA . GLU A 1 20 ? 9.253 39.875 -7.607 1.00 30.22 20 GLU A CA 13
ATOM 22285 C C . GLU A 1 20 ? 8.753 39.237 -8.904 1.00 54.24 20 GLU A C 13
ATOM 22286 O O . GLU A 1 20 ? 7.594 38.890 -9.026 1.00 71.22 20 GLU A O 13
ATOM 22298 N N . ARG A 1 21 ? 9.620 39.037 -9.859 1.00 31.11 21 ARG A N 13
ATOM 22299 C CA . ARG A 1 21 ? 9.187 38.375 -11.117 1.00 24.11 21 ARG A CA 13
ATOM 22300 C C . ARG A 1 21 ? 9.013 36.890 -10.841 1.00 1.44 21 ARG A C 13
ATOM 22301 O O . ARG A 1 21 ? 8.011 36.286 -11.167 1.00 62.35 21 ARG A O 13
ATOM 22322 N N . ILE A 1 22 ? 10.010 36.302 -10.240 1.00 34.53 22 ILE A N 13
ATOM 22323 C CA . ILE A 1 22 ? 9.949 34.848 -9.931 1.00 31.42 22 ILE A CA 13
ATOM 22324 C C . ILE A 1 22 ? 8.708 34.518 -9.109 1.00 0.33 22 ILE A C 13
ATOM 22325 O O . ILE A 1 22 ? 8.056 33.522 -9.334 1.00 74.32 22 ILE A O 13
ATOM 22341 N N . SER A 1 23 ? 8.357 35.339 -8.168 1.00 52.15 23 SER A N 13
ATOM 22342 C CA . SER A 1 23 ? 7.144 35.027 -7.374 1.00 0.22 23 SER A CA 13
ATOM 22343 C C . SER A 1 23 ? 5.986 34.779 -8.339 1.00 12.20 23 SER A C 13
ATOM 22344 O O . SER A 1 23 ? 5.191 33.883 -8.157 1.00 33.22 23 SER A O 13
ATOM 22352 N N . ASP A 1 24 ? 5.901 35.565 -9.375 1.00 15.14 24 ASP A N 13
ATOM 22353 C CA . ASP A 1 24 ? 4.810 35.380 -10.373 1.00 24.32 24 ASP A CA 13
ATOM 22354 C C . ASP A 1 24 ? 5.048 34.124 -11.222 1.00 62.11 24 ASP A C 13
ATOM 22355 O O . ASP A 1 24 ? 4.228 33.229 -11.273 1.00 34.12 24 ASP A O 13
ATOM 22364 N N . ILE A 1 25 ? 6.159 34.072 -11.908 1.00 63.31 25 ILE A N 13
ATOM 22365 C CA . ILE A 1 25 ? 6.444 32.886 -12.784 1.00 43.33 25 ILE A CA 13
ATOM 22366 C C . ILE A 1 25 ? 6.954 31.694 -11.966 1.00 42.25 25 ILE A C 13
ATOM 22367 O O . ILE A 1 25 ? 6.467 30.589 -12.106 1.00 42.15 25 ILE A O 13
ATOM 22383 N N . SER A 1 26 ? 7.925 31.891 -11.117 1.00 53.43 26 SER A N 13
ATOM 22384 C CA . SER A 1 26 ? 8.443 30.750 -10.312 1.00 54.20 26 SER A CA 13
ATOM 22385 C C . SER A 1 26 ? 7.287 30.042 -9.603 1.00 72.43 26 SER A C 13
ATOM 22386 O O . SER A 1 26 ? 7.128 28.843 -9.706 1.00 22.51 26 SER A O 13
ATOM 22394 N N . THR A 1 27 ? 6.476 30.771 -8.884 1.00 25.40 27 THR A N 13
ATOM 22395 C CA . THR A 1 27 ? 5.336 30.122 -8.171 1.00 54.24 27 THR A CA 13
ATOM 22396 C C . THR A 1 27 ? 4.494 29.315 -9.164 1.00 54.21 27 THR A C 13
ATOM 22397 O O . THR A 1 27 ? 3.943 28.283 -8.836 1.00 20.12 27 THR A O 13
ATOM 22408 N N . GLN A 1 28 ? 4.400 29.778 -10.379 1.00 52.15 28 GLN A N 13
ATOM 22409 C CA . GLN A 1 28 ? 3.607 29.044 -11.403 1.00 34.51 28 GLN A CA 13
ATOM 22410 C C . GLN A 1 28 ? 4.207 27.653 -11.628 1.00 51.52 28 GLN A C 13
ATOM 22411 O O . GLN A 1 28 ? 3.503 26.666 -11.709 1.00 44.55 28 GLN A O 13
ATOM 22425 N N . LEU A 1 29 ? 5.504 27.574 -11.736 1.00 22.14 29 LEU A N 13
ATOM 22426 C CA . LEU A 1 29 ? 6.154 26.252 -11.963 1.00 4.44 29 LEU A CA 13
ATOM 22427 C C . LEU A 1 29 ? 5.656 25.236 -10.930 1.00 65.02 29 LEU A C 13
ATOM 22428 O O . LEU A 1 29 ? 5.557 24.057 -11.205 1.00 10.51 29 LEU A O 13
ATOM 22444 N N . ASN A 1 30 ? 5.340 25.685 -9.748 1.00 44.43 30 ASN A N 13
ATOM 22445 C CA . ASN A 1 30 ? 4.847 24.742 -8.704 1.00 55.41 30 ASN A CA 13
ATOM 22446 C C . ASN A 1 30 ? 3.399 24.343 -9.000 1.00 21.22 30 ASN A C 13
ATOM 22447 O O . ASN A 1 30 ? 2.929 23.310 -8.568 1.00 34.24 30 ASN A O 13
ATOM 22458 N N . ALA A 1 31 ? 2.689 25.155 -9.733 1.00 51.35 31 ALA A N 13
ATOM 22459 C CA . ALA A 1 31 ? 1.271 24.822 -10.058 1.00 23.02 31 ALA A CA 13
ATOM 22460 C C . ALA A 1 31 ? 1.216 23.697 -11.093 1.00 50.54 31 ALA A C 13
ATOM 22461 O O . ALA A 1 31 ? 0.274 22.932 -11.142 1.00 41.43 31 ALA A O 13
ATOM 22468 N N . PHE A 1 32 ? 2.219 23.590 -11.920 1.00 43.23 32 PHE A N 13
ATOM 22469 C CA . PHE A 1 32 ? 2.224 22.515 -12.953 1.00 61.22 32 PHE A CA 13
ATOM 22470 C C . PHE A 1 32 ? 2.616 21.176 -12.322 1.00 41.21 32 PHE A C 13
ATOM 22471 O O . PHE A 1 32 ? 3.305 21.139 -11.322 1.00 1.12 32 PHE A O 13
ATOM 22488 N N . PRO A 1 33 ? 2.160 20.117 -12.935 1.00 15.23 33 PRO A N 13
ATOM 22489 C CA . PRO A 1 33 ? 2.462 18.756 -12.432 1.00 4.43 33 PRO A CA 13
ATOM 22490 C C . PRO A 1 33 ? 3.922 18.392 -12.723 1.00 73.41 33 PRO A C 13
ATOM 22491 O O . PRO A 1 33 ? 4.676 18.054 -11.833 1.00 3.12 33 PRO A O 13
ATOM 22502 N N . GLY A 1 34 ? 4.322 18.458 -13.963 1.00 60.13 34 GLY A N 13
ATOM 22503 C CA . GLY A 1 34 ? 5.730 18.116 -14.310 1.00 4.04 34 GLY A CA 13
ATOM 22504 C C . GLY A 1 34 ? 6.682 19.038 -13.546 1.00 63.23 34 GLY A C 13
ATOM 22505 O O . GLY A 1 34 ? 7.518 18.591 -12.787 1.00 73.30 34 GLY A O 13
ATOM 22509 N N . CYS A 1 35 ? 6.562 20.323 -13.743 1.00 62.51 35 CYS A N 13
ATOM 22510 C CA . CYS A 1 35 ? 7.463 21.272 -13.026 1.00 15.01 35 CYS A CA 13
ATOM 22511 C C . CYS A 1 35 ? 6.998 21.451 -11.578 1.00 61.45 35 CYS A C 13
ATOM 22512 O O . CYS A 1 35 ? 5.817 21.455 -11.291 1.00 23.31 35 CYS A O 13
ATOM 22520 N N . GLU A 1 36 ? 7.918 21.598 -10.664 1.00 34.41 36 GLU A N 13
ATOM 22521 C CA . GLU A 1 36 ? 7.526 21.775 -9.236 1.00 1.05 36 GLU A CA 13
ATOM 22522 C C . GLU A 1 36 ? 8.618 22.536 -8.477 1.00 44.02 36 GLU A C 13
ATOM 22523 O O . GLU A 1 36 ? 9.776 22.170 -8.506 1.00 43.02 36 GLU A O 13
ATOM 22535 N N . VAL A 1 37 ? 8.258 23.592 -7.801 1.00 2.35 37 VAL A N 13
ATOM 22536 C CA . VAL A 1 37 ? 9.277 24.375 -7.042 1.00 23.24 37 VAL A CA 13
ATOM 22537 C C . VAL A 1 37 ? 9.730 23.599 -5.803 1.00 64.54 37 VAL A C 13
ATOM 22538 O O . VAL A 1 37 ? 8.940 23.267 -4.942 1.00 15.25 37 VAL A O 13
ATOM 22551 N N . ALA A 1 38 ? 10.999 23.304 -5.708 1.00 63.14 38 ALA A N 13
ATOM 22552 C CA . ALA A 1 38 ? 11.503 22.549 -4.525 1.00 32.43 38 ALA A CA 13
ATOM 22553 C C . ALA A 1 38 ? 11.962 23.521 -3.434 1.00 64.22 38 ALA A C 13
ATOM 22554 O O . ALA A 1 38 ? 11.587 23.401 -2.284 1.00 64.33 38 ALA A O 13
ATOM 22561 N N . VAL A 1 39 ? 12.772 24.483 -3.786 1.00 12.13 39 VAL A N 13
ATOM 22562 C CA . VAL A 1 39 ? 13.252 25.462 -2.769 1.00 2.23 39 VAL A CA 13
ATOM 22563 C C . VAL A 1 39 ? 12.844 26.882 -3.174 1.00 34.43 39 VAL A C 13
ATOM 22564 O O . VAL A 1 39 ? 13.212 27.368 -4.224 1.00 35.43 39 VAL A O 13
ATOM 22577 N N . SER A 1 40 ? 12.080 27.545 -2.350 1.00 54.51 40 SER A N 13
ATOM 22578 C CA . SER A 1 40 ? 11.645 28.929 -2.693 1.00 50.52 40 SER A CA 13
ATOM 22579 C C . SER A 1 40 ? 12.386 29.955 -1.830 1.00 54.02 40 SER A C 13
ATOM 22580 O O . SER A 1 40 ? 12.046 30.179 -0.684 1.00 40.41 40 SER A O 13
ATOM 22588 N N . ASP A 1 41 ? 13.391 30.583 -2.375 1.00 22.40 41 ASP A N 13
ATOM 22589 C CA . ASP A 1 41 ? 14.154 31.599 -1.595 1.00 13.24 41 ASP A CA 13
ATOM 22590 C C . ASP A 1 41 ? 14.359 32.858 -2.434 1.00 24.02 41 ASP A C 13
ATOM 22591 O O . ASP A 1 41 ? 14.468 32.801 -3.642 1.00 71.43 41 ASP A O 13
ATOM 22600 N N . ALA A 1 42 ? 14.397 33.997 -1.804 1.00 52.15 42 ALA A N 13
ATOM 22601 C CA . ALA A 1 42 ? 14.576 35.262 -2.566 1.00 3.11 42 ALA A CA 13
ATOM 22602 C C . ALA A 1 42 ? 15.905 35.943 -2.216 1.00 1.22 42 ALA A C 13
ATOM 22603 O O . ALA A 1 42 ? 15.935 37.125 -1.928 1.00 61.23 42 ALA A O 13
ATOM 22610 N N . PRO A 1 43 ? 16.965 35.183 -2.260 1.00 11.22 43 PRO A N 13
ATOM 22611 C CA . PRO A 1 43 ? 18.308 35.736 -1.953 1.00 20.20 43 PRO A CA 13
ATOM 22612 C C . PRO A 1 43 ? 18.772 36.643 -3.096 1.00 63.30 43 PRO A C 13
ATOM 22613 O O . PRO A 1 43 ? 19.294 37.719 -2.880 1.00 2.12 43 PRO A O 13
ATOM 22624 N N . SER A 1 44 ? 18.585 36.210 -4.313 1.00 72.23 44 SER A N 13
ATOM 22625 C CA . SER A 1 44 ? 19.013 37.038 -5.478 1.00 10.13 44 SER A CA 13
ATOM 22626 C C . SER A 1 44 ? 17.848 37.233 -6.454 1.00 63.14 44 SER A C 13
ATOM 22627 O O . SER A 1 44 ? 17.842 38.149 -7.252 1.00 63.21 44 SER A O 13
ATOM 22635 N N . GLY A 1 45 ? 16.860 36.380 -6.397 1.00 42.34 45 GLY A N 13
ATOM 22636 C CA . GLY A 1 45 ? 15.701 36.520 -7.322 1.00 42.42 45 GLY A CA 13
ATOM 22637 C C . GLY A 1 45 ? 15.535 35.237 -8.140 1.00 45.54 45 GLY A C 13
ATOM 22638 O O . GLY A 1 45 ? 14.872 35.221 -9.159 1.00 22.23 45 GLY A O 13
ATOM 22642 N N . GLN A 1 46 ? 16.132 34.162 -7.705 1.00 3.24 46 GLN A N 13
ATOM 22643 C CA . GLN A 1 46 ? 16.008 32.882 -8.457 1.00 60.43 46 GLN A CA 13
ATOM 22644 C C . GLN A 1 46 ? 15.524 31.767 -7.526 1.00 44.04 46 GLN A C 13
ATOM 22645 O O . GLN A 1 46 ? 15.964 31.652 -6.400 1.00 21.34 46 GLN A O 13
ATOM 22659 N N . LEU A 1 47 ? 14.620 30.945 -7.985 1.00 62.00 47 LEU A N 13
ATOM 22660 C CA . LEU A 1 47 ? 14.112 29.840 -7.121 1.00 1.41 47 LEU A CA 13
ATOM 22661 C C . LEU A 1 47 ? 14.486 28.483 -7.723 1.00 41.35 47 LEU A C 13
ATOM 22662 O O . LEU A 1 47 ? 14.759 28.371 -8.902 1.00 51.14 47 LEU A O 13
ATOM 22678 N N . ILE A 1 48 ? 14.501 27.451 -6.924 1.00 61.02 48 ILE A N 13
ATOM 22679 C CA . ILE A 1 48 ? 14.859 26.104 -7.454 1.00 21.23 48 ILE A CA 13
ATOM 22680 C C . ILE A 1 48 ? 13.592 25.318 -7.800 1.00 54.53 48 ILE A C 13
ATOM 22681 O O . ILE A 1 48 ? 12.744 25.086 -6.963 1.00 23.43 48 ILE A O 13
ATOM 22697 N N . VAL A 1 49 ? 13.457 24.910 -9.032 1.00 4.42 49 VAL A N 13
ATOM 22698 C CA . VAL A 1 49 ? 12.245 24.139 -9.434 1.00 62.13 49 VAL A CA 13
ATOM 22699 C C . VAL A 1 49 ? 12.651 22.893 -10.225 1.00 3.34 49 VAL A C 13
ATOM 22700 O O . VAL A 1 49 ? 13.356 22.976 -11.211 1.00 20.14 49 VAL A O 13
ATOM 22713 N N . VAL A 1 50 ? 12.212 21.741 -9.800 1.00 61.13 50 VAL A N 13
ATOM 22714 C CA . VAL A 1 50 ? 12.574 20.491 -10.529 1.00 20.14 50 VAL A CA 13
ATOM 22715 C C . VAL A 1 50 ? 11.430 20.071 -11.456 1.00 54.15 50 VAL A C 13
ATOM 22716 O O . VAL A 1 50 ? 10.269 20.230 -11.136 1.00 4.42 50 VAL A O 13
ATOM 22729 N N . VAL A 1 51 ? 11.747 19.537 -12.604 1.00 24.42 51 VAL A N 13
ATOM 22730 C CA . VAL A 1 51 ? 10.677 19.107 -13.549 1.00 21.32 51 VAL A CA 13
ATOM 22731 C C . VAL A 1 51 ? 10.978 17.706 -14.088 1.00 62.51 51 VAL A C 13
ATOM 22732 O O . VAL A 1 51 ? 12.115 17.359 -14.340 1.00 45.40 51 VAL A O 13
ATOM 22745 N N . GLU A 1 52 ? 9.968 16.899 -14.267 1.00 45.22 52 GLU A N 13
ATOM 22746 C CA . GLU A 1 52 ? 10.199 15.522 -14.791 1.00 45.03 52 GLU A CA 13
ATOM 22747 C C . GLU A 1 52 ? 9.338 15.276 -16.032 1.00 24.23 52 GLU A C 13
ATOM 22748 O O . GLU A 1 52 ? 8.246 15.793 -16.154 1.00 73.32 52 GLU A O 13
ATOM 22760 N N . ALA A 1 53 ? 9.822 14.489 -16.955 1.00 42.14 53 ALA A N 13
ATOM 22761 C CA . ALA A 1 53 ? 9.030 14.210 -18.188 1.00 1.31 53 ALA A CA 13
ATOM 22762 C C . ALA A 1 53 ? 9.491 12.897 -18.826 1.00 75.01 53 ALA A C 13
ATOM 22763 O O . ALA A 1 53 ? 10.386 12.238 -18.339 1.00 52.03 53 ALA A O 13
ATOM 22770 N N . GLU A 1 54 ? 8.883 12.513 -19.917 1.00 10.32 54 GLU A N 13
ATOM 22771 C CA . GLU A 1 54 ? 9.286 11.244 -20.586 1.00 74.31 54 GLU A CA 13
ATOM 22772 C C . GLU A 1 54 ? 10.811 11.156 -20.681 1.00 32.43 54 GLU A C 13
ATOM 22773 O O . GLU A 1 54 ? 11.410 10.161 -20.319 1.00 52.21 54 GLU A O 13
ATOM 22785 N N . ASP A 1 55 ? 11.445 12.189 -21.165 1.00 31.12 55 ASP A N 13
ATOM 22786 C CA . ASP A 1 55 ? 12.931 12.163 -21.280 1.00 41.32 55 ASP A CA 13
ATOM 22787 C C . ASP A 1 55 ? 13.488 13.590 -21.272 1.00 70.42 55 ASP A C 13
ATOM 22788 O O . ASP A 1 55 ? 12.789 14.537 -20.972 1.00 0.34 55 ASP A O 13
ATOM 22797 N N . SER A 1 56 ? 14.741 13.751 -21.602 1.00 14.21 56 SER A N 13
ATOM 22798 C CA . SER A 1 56 ? 15.340 15.116 -21.613 1.00 33.13 56 SER A CA 13
ATOM 22799 C C . SER A 1 56 ? 14.653 15.986 -22.669 1.00 35.21 56 SER A C 13
ATOM 22800 O O . SER A 1 56 ? 14.511 17.181 -22.505 1.00 44.03 56 SER A O 13
ATOM 22808 N N . GLU A 1 57 ? 14.226 15.394 -23.750 1.00 74.02 57 GLU A N 13
ATOM 22809 C CA . GLU A 1 57 ? 13.548 16.188 -24.815 1.00 62.43 57 GLU A CA 13
ATOM 22810 C C . GLU A 1 57 ? 12.396 17.000 -24.218 1.00 31.54 57 GLU A C 13
ATOM 22811 O O . GLU A 1 57 ? 12.238 18.171 -24.498 1.00 52.34 57 GLU A O 13
ATOM 22823 N N . THR A 1 58 ? 11.590 16.385 -23.394 1.00 62.13 58 THR A N 13
ATOM 22824 C CA . THR A 1 58 ? 10.449 17.124 -22.780 1.00 32.33 58 THR A CA 13
ATOM 22825 C C . THR A 1 58 ? 10.947 17.994 -21.622 1.00 42.30 58 THR A C 13
ATOM 22826 O O . THR A 1 58 ? 10.419 19.058 -21.364 1.00 23.22 58 THR A O 13
ATOM 22837 N N . LEU A 1 59 ? 11.959 17.553 -20.927 1.00 53.21 59 LEU A N 13
ATOM 22838 C CA . LEU A 1 59 ? 12.488 18.358 -19.788 1.00 22.34 59 LEU A CA 13
ATOM 22839 C C . LEU A 1 59 ? 13.026 19.698 -20.292 1.00 52.45 59 LEU A C 13
ATOM 22840 O O . LEU A 1 59 ? 12.772 20.737 -19.712 1.00 60.04 59 LEU A O 13
ATOM 22856 N N . ILE A 1 60 ? 13.765 19.688 -21.368 1.00 25.31 60 ILE A N 13
ATOM 22857 C CA . ILE A 1 60 ? 14.316 20.966 -21.903 1.00 31.55 60 ILE A CA 13
ATOM 22858 C C . ILE A 1 60 ? 13.173 21.844 -22.408 1.00 4.20 60 ILE A C 13
ATOM 22859 O O . ILE A 1 60 ? 13.252 23.056 -22.393 1.00 64.51 60 ILE A O 13
ATOM 22875 N N . GLN A 1 61 ? 12.103 21.241 -22.842 1.00 61.33 61 GLN A N 13
ATOM 22876 C CA . GLN A 1 61 ? 10.945 22.038 -23.335 1.00 62.33 61 GLN A CA 13
ATOM 22877 C C . GLN A 1 61 ? 10.541 23.070 -22.282 1.00 42.10 61 GLN A C 13
ATOM 22878 O O . GLN A 1 61 ? 10.301 24.222 -22.586 1.00 12.44 61 GLN A O 13
ATOM 22892 N N . THR A 1 62 ? 10.458 22.664 -21.044 1.00 45.21 62 THR A N 13
ATOM 22893 C CA . THR A 1 62 ? 10.063 23.619 -19.968 1.00 32.45 62 THR A CA 13
ATOM 22894 C C . THR A 1 62 ? 11.008 24.823 -19.942 1.00 42.32 62 THR A C 13
ATOM 22895 O O . THR A 1 62 ? 10.585 25.951 -19.780 1.00 14.33 62 THR A O 13
ATOM 22906 N N . ILE A 1 63 ? 12.283 24.596 -20.098 1.00 2.04 63 ILE A N 13
ATOM 22907 C CA . ILE A 1 63 ? 13.250 25.733 -20.080 1.00 34.12 63 ILE A CA 13
ATOM 22908 C C . ILE A 1 63 ? 12.783 26.837 -21.034 1.00 2.52 63 ILE A C 13
ATOM 22909 O O . ILE A 1 63 ? 12.944 28.011 -20.764 1.00 13.13 63 ILE A O 13
ATOM 22925 N N . GLU A 1 64 ? 12.209 26.478 -22.149 1.00 35.23 64 GLU A N 13
ATOM 22926 C CA . GLU A 1 64 ? 11.743 27.518 -23.104 1.00 55.44 64 GLU A CA 13
ATOM 22927 C C . GLU A 1 64 ? 10.848 28.524 -22.376 1.00 42.43 64 GLU A C 13
ATOM 22928 O O . GLU A 1 64 ? 10.835 29.700 -22.685 1.00 62.31 64 GLU A O 13
ATOM 22940 N N . SER A 1 65 ? 10.108 28.071 -21.402 1.00 30.51 65 SER A N 13
ATOM 22941 C CA . SER A 1 65 ? 9.222 28.996 -20.641 1.00 0.22 65 SER A CA 13
ATOM 22942 C C . SER A 1 65 ? 10.061 29.960 -19.795 1.00 51.34 65 SER A C 13
ATOM 22943 O O . SER A 1 65 ? 9.931 31.163 -19.895 1.00 21.12 65 SER A O 13
ATOM 22951 N N . VAL A 1 66 ? 10.913 29.435 -18.957 1.00 3.31 66 VAL A N 13
ATOM 22952 C CA . VAL A 1 66 ? 11.755 30.314 -18.093 1.00 31.34 66 VAL A CA 13
ATOM 22953 C C . VAL A 1 66 ? 12.735 31.138 -18.936 1.00 70.42 66 VAL A C 13
ATOM 22954 O O . VAL A 1 66 ? 12.938 32.311 -18.695 1.00 72.12 66 VAL A O 13
ATOM 22967 N N . ARG A 1 67 ? 13.347 30.535 -19.918 1.00 0.32 67 ARG A N 13
ATOM 22968 C CA . ARG A 1 67 ? 14.315 31.289 -20.766 1.00 33.22 67 ARG A CA 13
ATOM 22969 C C . ARG A 1 67 ? 13.593 32.385 -21.558 1.00 25.53 67 ARG A C 13
ATOM 22970 O O . ARG A 1 67 ? 14.095 33.480 -21.711 1.00 64.43 67 ARG A O 13
ATOM 22991 N N . ASN A 1 68 ? 12.428 32.099 -22.072 1.00 64.12 68 ASN A N 13
ATOM 22992 C CA . ASN A 1 68 ? 11.691 33.126 -22.862 1.00 53.34 68 ASN A CA 13
ATOM 22993 C C . ASN A 1 68 ? 11.060 34.170 -21.934 1.00 55.23 68 ASN A C 13
ATOM 22994 O O . ASN A 1 68 ? 10.742 35.267 -22.350 1.00 10.21 68 ASN A O 13
ATOM 23005 N N . VAL A 1 69 ? 10.874 33.844 -20.684 1.00 53.12 69 VAL A N 13
ATOM 23006 C CA . VAL A 1 69 ? 10.264 34.830 -19.746 1.00 21.45 69 VAL A CA 13
ATOM 23007 C C . VAL A 1 69 ? 11.219 36.008 -19.527 1.00 60.34 69 VAL A C 13
ATOM 23008 O O . VAL A 1 69 ? 12.373 35.830 -19.193 1.00 52.42 69 VAL A O 13
ATOM 23021 N N . GLU A 1 70 ? 10.746 37.211 -19.721 1.00 71.43 70 GLU A N 13
ATOM 23022 C CA . GLU A 1 70 ? 11.628 38.398 -19.530 1.00 52.03 70 GLU A CA 13
ATOM 23023 C C . GLU A 1 70 ? 12.094 38.495 -18.075 1.00 71.14 70 GLU A C 13
ATOM 23024 O O . GLU A 1 70 ? 13.265 38.660 -17.799 1.00 44.40 70 GLU A O 13
ATOM 23036 N N . GLY A 1 71 ? 11.187 38.396 -17.142 1.00 52.52 71 GLY A N 13
ATOM 23037 C CA . GLY A 1 71 ? 11.583 38.488 -15.709 1.00 42.32 71 GLY A CA 13
ATOM 23038 C C . GLY A 1 71 ? 12.809 37.610 -15.457 1.00 41.35 71 GLY A C 13
ATOM 23039 O O . GLY A 1 71 ? 13.647 37.924 -14.638 1.00 30.25 71 GLY A O 13
ATOM 23043 N N . VAL A 1 72 ? 12.920 36.515 -16.157 1.00 30.23 72 VAL A N 13
ATOM 23044 C CA . VAL A 1 72 ? 14.094 35.616 -15.955 1.00 33.43 72 VAL A CA 13
ATOM 23045 C C . VAL A 1 72 ? 15.344 36.223 -16.598 1.00 60.21 72 VAL A C 13
ATOM 23046 O O . VAL A 1 72 ? 15.411 36.403 -17.798 1.00 41.42 72 VAL A O 13
ATOM 23059 N N . LEU A 1 73 ? 16.335 36.539 -15.811 1.00 34.23 73 LEU A N 13
ATOM 23060 C CA . LEU A 1 73 ? 17.580 37.133 -16.379 1.00 0.34 73 LEU A CA 13
ATOM 23061 C C . LEU A 1 73 ? 18.660 36.058 -16.524 1.00 75.24 73 LEU A C 13
ATOM 23062 O O . LEU A 1 73 ? 19.609 36.215 -17.266 1.00 3.14 73 LEU A O 13
ATOM 23078 N N . ALA A 1 74 ? 18.524 34.967 -15.821 1.00 51.21 74 ALA A N 13
ATOM 23079 C CA . ALA A 1 74 ? 19.546 33.884 -15.918 1.00 41.45 74 ALA A CA 13
ATOM 23080 C C . ALA A 1 74 ? 18.908 32.524 -15.620 1.00 24.11 74 ALA A C 13
ATOM 23081 O O . ALA A 1 74 ? 17.759 32.435 -15.240 1.00 13.01 74 ALA A O 13
ATOM 23088 N N . VAL A 1 75 ? 19.649 31.463 -15.788 1.00 25.41 75 VAL A N 13
ATOM 23089 C CA . VAL A 1 75 ? 19.089 30.108 -15.513 1.00 51.02 75 VAL A CA 13
ATOM 23090 C C . VAL A 1 75 ? 20.221 29.114 -15.242 1.00 44.02 75 VAL A C 13
ATOM 23091 O O . VAL A 1 75 ? 21.061 28.868 -16.087 1.00 54.32 75 VAL A O 13
ATOM 23104 N N . SER A 1 76 ? 20.253 28.540 -14.071 1.00 45.31 76 SER A N 13
ATOM 23105 C CA . SER A 1 76 ? 21.332 27.563 -13.747 1.00 71.52 76 SER A CA 13
ATOM 23106 C C . SER A 1 76 ? 20.724 26.227 -13.313 1.00 15.12 76 SER A C 13
ATOM 23107 O O . SER A 1 76 ? 20.286 26.070 -12.190 1.00 60.33 76 SER A O 13
ATOM 23115 N N . LEU A 1 77 ? 20.693 25.265 -14.194 1.00 13.44 77 LEU A N 13
ATOM 23116 C CA . LEU A 1 77 ? 20.113 23.940 -13.832 1.00 42.50 77 LEU A CA 13
ATOM 23117 C C . LEU A 1 77 ? 21.214 22.878 -13.783 1.00 33.24 77 LEU A C 13
ATOM 23118 O O . LEU A 1 77 ? 21.702 22.431 -14.803 1.00 33.35 77 LEU A O 13
ATOM 23134 N N . VAL A 1 78 ? 21.611 22.473 -12.608 1.00 14.24 78 VAL A N 13
ATOM 23135 C CA . VAL A 1 78 ? 22.682 21.441 -12.497 1.00 54.43 78 VAL A CA 13
ATOM 23136 C C . VAL A 1 78 ? 22.332 20.431 -11.403 1.00 44.10 78 VAL A C 13
ATOM 23137 O O . VAL A 1 78 ? 22.652 20.616 -10.245 1.00 62.13 78 VAL A O 13
ATOM 23150 N N . TYR A 1 79 ? 21.676 19.362 -11.763 1.00 12.14 79 TYR A N 13
ATOM 23151 C CA . TYR A 1 79 ? 21.305 18.334 -10.747 1.00 62.14 79 TYR A CA 13
ATOM 23152 C C . TYR A 1 79 ? 20.583 17.164 -11.422 1.00 41.42 79 TYR A C 13
ATOM 23153 O O . TYR A 1 79 ? 19.457 17.288 -11.862 1.00 14.11 79 TYR A O 13
ATOM 23171 N N . HIS A 1 80 ? 21.222 16.029 -11.510 1.00 74.02 80 HIS A N 13
ATOM 23172 C CA . HIS A 1 80 ? 20.569 14.855 -12.159 1.00 42.43 80 HIS A CA 13
ATOM 23173 C C . HIS A 1 80 ? 20.050 13.883 -11.097 1.00 53.22 80 HIS A C 13
ATOM 23174 O O . HIS A 1 80 ? 20.755 13.513 -10.180 1.00 52.31 80 HIS A O 13
ATOM 23188 N N . GLN A 1 81 ? 18.817 13.465 -11.213 1.00 42.31 81 GLN A N 13
ATOM 23189 C CA . GLN A 1 81 ? 18.253 12.518 -10.211 1.00 35.12 81 GLN A CA 13
ATOM 23190 C C . GLN A 1 81 ? 17.393 11.459 -10.908 1.00 62.20 81 GLN A C 13
ATOM 23191 O O . GLN A 1 81 ? 16.289 11.728 -11.339 1.00 51.31 81 GLN A O 13
ATOM 23205 N N . GLN A 1 82 ? 17.891 10.258 -11.022 1.00 75.11 82 GLN A N 13
ATOM 23206 C CA . GLN A 1 82 ? 17.101 9.184 -11.689 1.00 73.43 82 GLN A CA 13
ATOM 23207 C C . GLN A 1 82 ? 17.498 7.812 -11.139 1.00 22.11 82 GLN A C 13
ATOM 23208 O O . GLN A 1 82 ? 18.660 7.534 -10.918 1.00 11.24 82 GLN A O 13
ATOM 23222 N N . GLU A 1 83 ? 16.541 6.956 -10.915 1.00 13.42 83 GLU A N 13
ATOM 23223 C CA . GLU A 1 83 ? 16.863 5.604 -10.375 1.00 75.33 83 GLU A CA 13
ATOM 23224 C C . GLU A 1 83 ? 17.047 4.604 -11.522 1.00 52.51 83 GLU A C 13
ATOM 23225 O O . GLU A 1 83 ? 16.424 4.720 -12.556 1.00 40.44 83 GLU A O 13
ATOM 23237 N N . GLU A 1 84 ? 17.893 3.621 -11.327 1.00 71.50 84 GLU A N 13
ATOM 23238 C CA . GLU A 1 84 ? 18.148 2.580 -12.381 1.00 55.41 84 GLU A CA 13
ATOM 23239 C C . GLU A 1 84 ? 18.028 3.165 -13.794 1.00 31.24 84 GLU A C 13
ATOM 23240 O O . GLU A 1 84 ? 17.669 2.479 -14.728 1.00 72.35 84 GLU A O 13
ATOM 23252 N N . GLN A 1 85 ? 18.327 4.421 -13.955 1.00 11.23 85 GLN A N 13
ATOM 23253 C CA . GLN A 1 85 ? 18.231 5.045 -15.306 1.00 73.13 85 GLN A CA 13
ATOM 23254 C C . GLN A 1 85 ? 19.305 6.121 -15.470 1.00 4.23 85 GLN A C 13
ATOM 23255 O O . GLN A 1 85 ? 20.106 6.354 -14.586 1.00 34.24 85 GLN A O 13
ATOM 23269 N N . GLY A 1 86 ? 19.332 6.783 -16.596 1.00 53.03 86 GLY A N 13
ATOM 23270 C CA . GLY A 1 86 ? 20.354 7.842 -16.814 1.00 44.42 86 GLY A CA 13
ATOM 23271 C C . GLY A 1 86 ? 21.705 7.194 -17.125 1.00 12.24 86 GLY A C 13
ATOM 23272 O O . GLY A 1 86 ? 21.788 6.017 -17.410 1.00 2.11 86 GLY A O 13
ATOM 23276 N N . GLU A 1 87 ? 22.765 7.955 -17.070 1.00 40.40 87 GLU A N 13
ATOM 23277 C CA . GLU A 1 87 ? 24.110 7.381 -17.361 1.00 43.05 87 GLU A CA 13
ATOM 23278 C C . GLU A 1 87 ? 24.734 6.821 -16.080 1.00 43.41 87 GLU A C 13
ATOM 23279 O O . GLU A 1 87 ? 25.902 6.489 -16.042 1.00 1.11 87 GLU A O 13
ATOM 23291 N N . GLU A 1 88 ? 23.965 6.716 -15.032 1.00 13.33 88 GLU A N 13
ATOM 23292 C CA . GLU A 1 88 ? 24.515 6.178 -13.754 1.00 43.34 88 GLU A CA 13
ATOM 23293 C C . GLU A 1 88 ? 23.574 5.117 -13.177 1.00 12.55 88 GLU A C 13
ATOM 23294 O O . GLU A 1 88 ? 22.487 5.417 -12.726 1.00 75.15 88 GLU A O 13
ATOM 23306 N N . THR A 1 89 ? 23.985 3.878 -13.186 1.00 0.04 89 THR A N 13
ATOM 23307 C CA . THR A 1 89 ? 23.115 2.799 -12.635 1.00 44.43 89 THR A CA 13
ATOM 23308 C C . THR A 1 89 ? 23.926 1.517 -12.440 1.00 50.00 89 THR A C 13
ATOM 23309 O O . THR A 1 89 ? 24.721 1.149 -13.282 1.00 0.25 89 THR A O 13
ATOM 23320 N N . PRO A 1 90 ? 23.695 0.877 -11.326 1.00 33.44 90 PRO A N 13
ATOM 23321 C CA . PRO A 1 90 ? 24.412 -0.381 -11.006 1.00 54.41 90 PRO A CA 13
ATOM 23322 C C . PRO A 1 90 ? 23.886 -1.531 -11.869 1.00 43.42 90 PRO A C 13
ATOM 23323 O O . PRO A 1 90 ? 24.352 -1.666 -12.989 1.00 43.12 90 PRO A O 13
ATOM 23334 N N . MET B 2 1 ? 3.539 8.340 3.561 1.00 24.11 1 MET B N 13
ATOM 23335 C CA . MET B 2 1 ? 4.455 8.594 2.412 1.00 72.31 1 MET B CA 13
ATOM 23336 C C . MET B 2 1 ? 5.910 8.593 2.887 1.00 62.04 1 MET B C 13
ATOM 23337 O O . MET B 2 1 ? 6.210 8.221 4.003 1.00 71.33 1 MET B O 13
ATOM 23350 N N . LYS B 2 2 ? 6.820 9.008 2.045 1.00 55.02 2 LYS B N 13
ATOM 23351 C CA . LYS B 2 2 ? 8.254 9.032 2.449 1.00 54.33 2 LYS B CA 13
ATOM 23352 C C . LYS B 2 2 ? 8.682 10.460 2.797 1.00 22.15 2 LYS B C 13
ATOM 23353 O O . LYS B 2 2 ? 9.131 11.208 1.950 1.00 60.31 2 LYS B O 13
ATOM 23372 N N . LEU B 2 3 ? 8.546 10.846 4.037 1.00 21.14 3 LEU B N 13
ATOM 23373 C CA . LEU B 2 3 ? 8.947 12.225 4.437 1.00 44.54 3 LEU B CA 13
ATOM 23374 C C . LEU B 2 3 ? 10.469 12.369 4.377 1.00 62.33 3 LEU B C 13
ATOM 23375 O O . LEU B 2 3 ? 10.993 13.442 4.157 1.00 41.52 3 LEU B O 13
ATOM 23391 N N . SER B 2 4 ? 11.182 11.293 4.566 1.00 5.40 4 SER B N 13
ATOM 23392 C CA . SER B 2 4 ? 12.671 11.366 4.520 1.00 24.23 4 SER B CA 13
ATOM 23393 C C . SER B 2 4 ? 13.147 11.474 3.069 1.00 23.15 4 SER B C 13
ATOM 23394 O O . SER B 2 4 ? 13.954 10.689 2.611 1.00 42.35 4 SER B O 13
ATOM 23402 N N . ARG B 2 5 ? 12.657 12.442 2.343 1.00 74.43 5 ARG B N 13
ATOM 23403 C CA . ARG B 2 5 ? 13.083 12.594 0.922 1.00 45.43 5 ARG B CA 13
ATOM 23404 C C . ARG B 2 5 ? 13.227 14.078 0.568 1.00 13.52 5 ARG B C 13
ATOM 23405 O O . ARG B 2 5 ? 14.316 14.569 0.344 1.00 3.43 5 ARG B O 13
ATOM 23426 N N . ARG B 2 6 ? 12.138 14.794 0.512 1.00 1.54 6 ARG B N 13
ATOM 23427 C CA . ARG B 2 6 ? 12.220 16.244 0.172 1.00 51.31 6 ARG B CA 13
ATOM 23428 C C . ARG B 2 6 ? 13.227 16.944 1.086 1.00 13.31 6 ARG B C 13
ATOM 23429 O O . ARG B 2 6 ? 13.804 17.953 0.731 1.00 20.10 6 ARG B O 13
ATOM 23450 N N . SER B 2 7 ? 13.448 16.416 2.257 1.00 55.31 7 SER B N 13
ATOM 23451 C CA . SER B 2 7 ? 14.423 17.050 3.189 1.00 51.34 7 SER B CA 13
ATOM 23452 C C . SER B 2 7 ? 15.846 16.689 2.766 1.00 64.32 7 SER B C 13
ATOM 23453 O O . SER B 2 7 ? 16.743 17.509 2.790 1.00 33.31 7 SER B O 13
ATOM 23461 N N . PHE B 2 8 ? 16.057 15.463 2.369 1.00 4.33 8 PHE B N 13
ATOM 23462 C CA . PHE B 2 8 ? 17.417 15.042 1.933 1.00 55.23 8 PHE B CA 13
ATOM 23463 C C . PHE B 2 8 ? 17.689 15.567 0.519 1.00 3.51 8 PHE B C 13
ATOM 23464 O O . PHE B 2 8 ? 18.785 15.986 0.201 1.00 65.51 8 PHE B O 13
ATOM 23481 N N . MET B 2 9 ? 16.697 15.552 -0.330 1.00 41.41 9 MET B N 13
ATOM 23482 C CA . MET B 2 9 ? 16.898 16.052 -1.720 1.00 34.45 9 MET B CA 13
ATOM 23483 C C . MET B 2 9 ? 17.211 17.550 -1.698 1.00 4.41 9 MET B C 13
ATOM 23484 O O . MET B 2 9 ? 18.217 17.991 -2.219 1.00 51.33 9 MET B O 13
ATOM 23498 N N . LYS B 2 10 ? 16.360 18.337 -1.097 1.00 23.53 10 LYS B N 13
ATOM 23499 C CA . LYS B 2 10 ? 16.614 19.804 -1.039 1.00 43.34 10 LYS B CA 13
ATOM 23500 C C . LYS B 2 10 ? 18.003 20.072 -0.455 1.00 5.11 10 LYS B C 13
ATOM 23501 O O . LYS B 2 10 ? 18.691 20.989 -0.857 1.00 23.42 10 LYS B O 13
ATOM 23520 N N . ALA B 2 11 ? 18.423 19.274 0.489 1.00 45.25 11 ALA B N 13
ATOM 23521 C CA . ALA B 2 11 ? 19.770 19.481 1.095 1.00 33.41 11 ALA B CA 13
ATOM 23522 C C . ALA B 2 11 ? 20.853 19.317 0.027 1.00 21.21 11 ALA B C 13
ATOM 23523 O O . ALA B 2 11 ? 21.798 20.080 -0.036 1.00 75.43 11 ALA B O 13
ATOM 23530 N N . ASN B 2 12 ? 20.722 18.329 -0.815 1.00 65.13 12 ASN B N 13
ATOM 23531 C CA . ASN B 2 12 ? 21.741 18.119 -1.883 1.00 2.22 12 ASN B CA 13
ATOM 23532 C C . ASN B 2 12 ? 21.447 19.031 -3.076 1.00 74.45 12 ASN B C 13
ATOM 23533 O O . ASN B 2 12 ? 22.339 19.612 -3.662 1.00 75.22 12 ASN B O 13
ATOM 23544 N N . ALA B 2 13 ? 20.200 19.160 -3.440 1.00 54.25 13 ALA B N 13
ATOM 23545 C CA . ALA B 2 13 ? 19.846 20.036 -4.593 1.00 11.45 13 ALA B CA 13
ATOM 23546 C C . ALA B 2 13 ? 20.391 21.447 -4.370 1.00 25.42 13 ALA B C 13
ATOM 23547 O O . ALA B 2 13 ? 21.001 22.032 -5.242 1.00 44.12 13 ALA B O 13
ATOM 23554 N N . VAL B 2 14 ? 20.177 21.998 -3.207 1.00 61.41 14 VAL B N 13
ATOM 23555 C CA . VAL B 2 14 ? 20.686 23.369 -2.935 1.00 4.23 14 VAL B CA 13
ATOM 23556 C C . VAL B 2 14 ? 22.206 23.411 -3.114 1.00 22.35 14 VAL B C 13
ATOM 23557 O O . VAL B 2 14 ? 22.769 24.417 -3.497 1.00 75.23 14 VAL B O 13
ATOM 23570 N N . ALA B 2 15 ? 22.873 22.322 -2.842 1.00 12.42 15 ALA B N 13
ATOM 23571 C CA . ALA B 2 15 ? 24.356 22.298 -3.001 1.00 41.12 15 ALA B CA 13
ATOM 23572 C C . ALA B 2 15 ? 24.728 22.495 -4.472 1.00 70.15 15 ALA B C 13
ATOM 23573 O O . ALA B 2 15 ? 25.749 23.069 -4.793 1.00 63.24 15 ALA B O 13
ATOM 23580 N N . ALA B 2 16 ? 23.902 22.028 -5.369 1.00 71.34 16 ALA B N 13
ATOM 23581 C CA . ALA B 2 16 ? 24.205 22.191 -6.819 1.00 14.31 16 ALA B CA 13
ATOM 23582 C C . ALA B 2 16 ? 23.562 23.478 -7.347 1.00 2.35 16 ALA B C 13
ATOM 23583 O O . ALA B 2 16 ? 23.881 23.948 -8.420 1.00 13.32 16 ALA B O 13
ATOM 23590 N N . ALA B 2 17 ? 22.662 24.051 -6.592 1.00 65.43 17 ALA B N 13
ATOM 23591 C CA . ALA B 2 17 ? 22.002 25.309 -7.044 1.00 35.52 17 ALA B CA 13
ATOM 23592 C C . ALA B 2 17 ? 22.596 26.509 -6.305 1.00 34.52 17 ALA B C 13
ATOM 23593 O O . ALA B 2 17 ? 22.526 27.631 -6.765 1.00 22.32 17 ALA B O 13
ATOM 23600 N N . ALA B 2 18 ? 23.180 26.280 -5.160 1.00 63.32 18 ALA B N 13
ATOM 23601 C CA . ALA B 2 18 ? 23.779 27.407 -4.390 1.00 23.54 18 ALA B CA 13
ATOM 23602 C C . ALA B 2 18 ? 25.190 27.701 -4.905 1.00 41.41 18 ALA B C 13
ATOM 23603 O O . ALA B 2 18 ? 25.527 28.827 -5.215 1.00 64.34 18 ALA B O 13
ATOM 23610 N N . ALA B 2 19 ? 26.019 26.697 -5.001 1.00 64.14 19 ALA B N 13
ATOM 23611 C CA . ALA B 2 19 ? 27.406 26.921 -5.500 1.00 13.40 19 ALA B CA 13
ATOM 23612 C C . ALA B 2 19 ? 27.382 27.216 -7.001 1.00 54.44 19 ALA B C 13
ATOM 23613 O O . ALA B 2 19 ? 28.376 27.596 -7.586 1.00 41.51 19 ALA B O 13
ATOM 23620 N N . ALA B 2 20 ? 26.251 27.043 -7.629 1.00 53.23 20 ALA B N 13
ATOM 23621 C CA . ALA B 2 20 ? 26.160 27.313 -9.091 1.00 42.44 20 ALA B CA 13
ATOM 23622 C C . ALA B 2 20 ? 25.291 28.549 -9.346 1.00 41.21 20 ALA B C 13
ATOM 23623 O O . ALA B 2 20 ? 25.692 29.473 -10.026 1.00 2.15 20 ALA B O 13
ATOM 23630 N N . ALA B 2 21 ? 24.103 28.572 -8.805 1.00 33.04 21 ALA B N 13
ATOM 23631 C CA . ALA B 2 21 ? 23.210 29.747 -9.015 1.00 34.24 21 ALA B CA 13
ATOM 23632 C C . ALA B 2 21 ? 23.458 30.795 -7.927 1.00 1.44 21 ALA B C 13
ATOM 23633 O O . ALA B 2 21 ? 22.675 31.705 -7.737 1.00 51.20 21 ALA B O 13
ATOM 23640 N N . GLY B 2 22 ? 24.541 30.675 -7.210 1.00 43.52 22 GLY B N 13
ATOM 23641 C CA . GLY B 2 22 ? 24.837 31.665 -6.134 1.00 54.13 22 GLY B CA 13
ATOM 23642 C C . GLY B 2 22 ? 23.666 31.708 -5.150 1.00 53.43 22 GLY B C 13
ATOM 23643 O O . GLY B 2 22 ? 23.440 32.696 -4.481 1.00 52.20 22 GLY B O 13
ATOM 23647 N N . LEU B 2 23 ? 22.917 30.643 -5.062 1.00 55.13 23 LEU B N 13
ATOM 23648 C CA . LEU B 2 23 ? 21.757 30.622 -4.124 1.00 64.02 23 LEU B CA 13
ATOM 23649 C C . LEU B 2 23 ? 22.244 30.615 -2.674 1.00 22.12 23 LEU B C 13
ATOM 23650 O O . LEU B 2 23 ? 23.382 30.928 -2.385 1.00 73.24 23 LEU B O 13
ATOM 23666 N N . SER B 2 24 ? 21.385 30.257 -1.762 1.00 72.43 24 SER B N 13
ATOM 23667 C CA . SER B 2 24 ? 21.784 30.224 -0.326 1.00 44.10 24 SER B CA 13
ATOM 23668 C C . SER B 2 24 ? 22.496 28.907 -0.001 1.00 3.05 24 SER B C 13
ATOM 23669 O O . SER B 2 24 ? 22.394 27.940 -0.730 1.00 23.22 24 SER B O 13
ATOM 23677 N N . VAL B 2 25 ? 23.212 28.861 1.090 1.00 42.23 25 VAL B N 13
ATOM 23678 C CA . VAL B 2 25 ? 23.927 27.608 1.463 1.00 24.23 25 VAL B CA 13
ATOM 23679 C C . VAL B 2 25 ? 23.242 26.949 2.665 1.00 42.10 25 VAL B C 13
ATOM 23680 O O . VAL B 2 25 ? 23.715 27.045 3.780 1.00 63.42 25 VAL B O 13
ATOM 23693 N N . PRO B 2 26 ? 22.142 26.301 2.393 1.00 22.34 26 PRO B N 13
ATOM 23694 C CA . PRO B 2 26 ? 21.374 25.618 3.461 1.00 31.30 26 PRO B CA 13
ATOM 23695 C C . PRO B 2 26 ? 22.112 24.360 3.930 1.00 64.42 26 PRO B C 13
ATOM 23696 O O . PRO B 2 26 ? 22.318 24.150 5.108 1.00 51.43 26 PRO B O 13
ATOM 23707 N N . GLY B 2 27 ? 22.514 23.523 3.013 1.00 74.21 27 GLY B N 13
ATOM 23708 C CA . GLY B 2 27 ? 23.239 22.280 3.403 1.00 52.45 27 GLY B CA 13
ATOM 23709 C C . GLY B 2 27 ? 24.145 21.837 2.253 1.00 0.32 27 GLY B C 13
ATOM 23710 O O . GLY B 2 27 ? 24.335 20.660 2.021 1.00 24.50 27 GLY B O 13
ATOM 23714 N N . VAL B 2 28 ? 24.703 22.770 1.534 1.00 72.54 28 VAL B N 13
ATOM 23715 C CA . VAL B 2 28 ? 25.597 22.401 0.397 1.00 22.30 28 VAL B CA 13
ATOM 23716 C C . VAL B 2 28 ? 26.634 21.370 0.853 1.00 13.51 28 VAL B C 13
ATOM 23717 O O . VAL B 2 28 ? 26.577 20.214 0.485 1.00 54.43 28 VAL B O 13
ATOM 23730 N N . ALA B 2 29 ? 27.583 21.784 1.646 1.00 44.30 29 ALA B N 13
ATOM 23731 C CA . ALA B 2 29 ? 28.626 20.828 2.121 1.00 13.31 29 ALA B CA 13
ATOM 23732 C C . ALA B 2 29 ? 29.707 21.576 2.907 1.00 12.13 29 ALA B C 13
ATOM 23733 O O . ALA B 2 29 ? 30.323 21.034 3.803 1.00 53.04 29 ALA B O 13
ATOM 23740 N N . ARG B 2 30 ? 29.943 22.816 2.576 1.00 30.12 30 ARG B N 13
ATOM 23741 C CA . ARG B 2 30 ? 30.983 23.596 3.305 1.00 51.22 30 ARG B CA 13
ATOM 23742 C C . ARG B 2 30 ? 30.326 24.561 4.296 1.00 64.34 30 ARG B C 13
ATOM 23743 O O . ARG B 2 30 ? 29.988 25.678 3.957 1.00 35.33 30 ARG B O 13
ATOM 23764 N N . ALA B 2 31 ? 30.145 24.137 5.516 1.00 14.02 31 ALA B N 13
ATOM 23765 C CA . ALA B 2 31 ? 29.508 25.032 6.527 1.00 63.11 31 ALA B CA 13
ATOM 23766 C C . ALA B 2 31 ? 30.478 25.299 7.683 1.00 43.10 31 ALA B C 13
ATOM 23767 O O . ALA B 2 31 ? 30.365 26.285 8.385 1.00 64.53 31 ALA B O 13
ATOM 23774 N N . VAL B 2 32 ? 31.429 24.429 7.885 1.00 62.24 32 VAL B N 13
ATOM 23775 C CA . VAL B 2 32 ? 32.404 24.634 8.994 1.00 64.03 32 VAL B CA 13
ATOM 23776 C C . VAL B 2 32 ? 33.464 25.661 8.583 1.00 73.44 32 VAL B C 13
ATOM 23777 O O . VAL B 2 32 ? 34.002 26.376 9.405 1.00 32.11 32 VAL B O 13
ATOM 23790 N N . VAL B 2 33 ? 33.768 25.738 7.317 1.00 42.24 33 VAL B N 13
ATOM 23791 C CA . VAL B 2 33 ? 34.792 26.717 6.855 1.00 60.14 33 VAL B CA 13
ATOM 23792 C C . VAL B 2 33 ? 34.186 27.664 5.815 1.00 2.41 33 VAL B C 13
ATOM 23793 O O . VAL B 2 33 ? 34.146 28.865 6.003 1.00 11.00 33 VAL B O 13
ATOM 23806 N N . GLY B 2 34 ? 33.713 27.135 4.721 1.00 4.24 34 GLY B N 13
ATOM 23807 C CA . GLY B 2 34 ? 33.110 28.006 3.672 1.00 33.22 34 GLY B CA 13
ATOM 23808 C C . GLY B 2 34 ? 34.026 28.043 2.449 1.00 45.41 34 GLY B C 13
ATOM 23809 O O . GLY B 2 34 ? 33.672 27.587 1.380 1.00 34.32 34 GLY B O 13
ATOM 23813 N N . GLN B 2 35 ? 35.205 28.585 2.594 1.00 13.20 35 GLN B N 13
ATOM 23814 C CA . GLN B 2 35 ? 36.144 28.652 1.438 1.00 22.14 35 GLN B CA 13
ATOM 23815 C C . GLN B 2 35 ? 36.999 27.383 1.377 1.00 12.12 35 GLN B C 13
ATOM 23816 O O . GLN B 2 35 ? 37.982 27.319 2.096 1.00 15.01 35 GLN B O 13
ATOM 23830 N N . GLY A 1 1 ? 6.056 8.492 -2.809 1.00 52.10 1 GLY A N 14
ATOM 23831 C CA . GLY A 1 1 ? 5.822 7.042 -3.061 1.00 41.10 1 GLY A CA 14
ATOM 23832 C C . GLY A 1 1 ? 6.389 6.223 -1.900 1.00 12.32 1 GLY A C 14
ATOM 23833 O O . GLY A 1 1 ? 7.569 6.266 -1.614 1.00 75.44 1 GLY A O 14
ATOM 23836 N N . SER A 1 2 ? 5.557 5.478 -1.225 1.00 74.25 2 SER A N 14
ATOM 23837 C CA . SER A 1 2 ? 6.048 4.657 -0.081 1.00 11.53 2 SER A CA 14
ATOM 23838 C C . SER A 1 2 ? 6.704 3.373 -0.596 1.00 53.32 2 SER A C 14
ATOM 23839 O O . SER A 1 2 ? 7.892 3.325 -0.842 1.00 43.41 2 SER A O 14
ATOM 23847 N N . HIS A 1 3 ? 5.936 2.329 -0.762 1.00 12.30 3 HIS A N 14
ATOM 23848 C CA . HIS A 1 3 ? 6.516 1.049 -1.262 1.00 21.04 3 HIS A CA 14
ATOM 23849 C C . HIS A 1 3 ? 6.545 1.044 -2.792 1.00 34.20 3 HIS A C 14
ATOM 23850 O O . HIS A 1 3 ? 5.890 0.244 -3.430 1.00 53.13 3 HIS A O 14
ATOM 23864 N N . MET A 1 4 ? 7.295 1.930 -3.385 1.00 5.44 4 MET A N 14
ATOM 23865 C CA . MET A 1 4 ? 7.365 1.976 -4.873 1.00 73.35 4 MET A CA 14
ATOM 23866 C C . MET A 1 4 ? 8.329 3.074 -5.327 1.00 12.01 4 MET A C 14
ATOM 23867 O O . MET A 1 4 ? 7.992 4.242 -5.344 1.00 21.44 4 MET A O 14
ATOM 23881 N N . HIS A 1 5 ? 9.528 2.710 -5.693 1.00 75.32 5 HIS A N 14
ATOM 23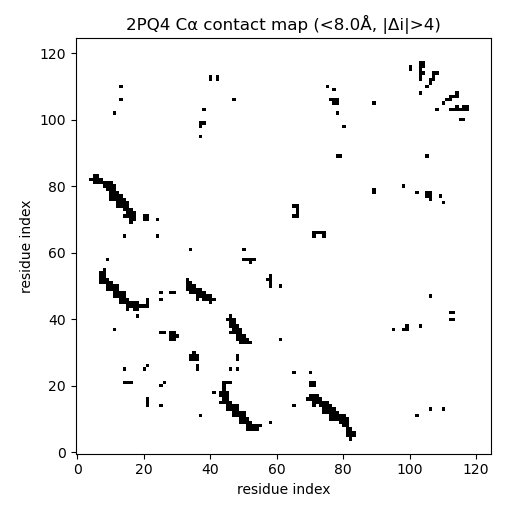882 C CA . HIS A 1 5 ? 10.512 3.736 -6.145 1.00 4.11 5 HIS A CA 14
ATOM 23883 C C . HIS A 1 5 ? 10.840 3.537 -7.625 1.00 71.31 5 HIS A C 14
ATOM 23884 O O . HIS A 1 5 ? 11.333 2.502 -8.030 1.00 13.12 5 HIS A O 14
ATOM 23898 N N . THR A 1 6 ? 10.570 4.521 -8.438 1.00 54.15 6 THR A N 14
ATOM 23899 C CA . THR A 1 6 ? 10.864 4.391 -9.894 1.00 65.43 6 THR A CA 14
ATOM 23900 C C . THR A 1 6 ? 10.769 5.759 -10.574 1.00 32.24 6 THR A C 14
ATOM 23901 O O . THR A 1 6 ? 9.775 6.450 -10.463 1.00 44.13 6 THR A O 14
ATOM 23912 N N . ASN A 1 7 ? 11.794 6.156 -11.275 1.00 22.10 7 ASN A N 14
ATOM 23913 C CA . ASN A 1 7 ? 11.760 7.481 -11.959 1.00 34.51 7 ASN A CA 14
ATOM 23914 C C . ASN A 1 7 ? 12.450 7.392 -13.323 1.00 71.32 7 ASN A C 14
ATOM 23915 O O . ASN A 1 7 ? 13.254 6.515 -13.567 1.00 1.12 7 ASN A O 14
ATOM 23926 N N . TRP A 1 8 ? 12.140 8.296 -14.212 1.00 72.44 8 TRP A N 14
ATOM 23927 C CA . TRP A 1 8 ? 12.778 8.265 -15.560 1.00 13.34 8 TRP A CA 14
ATOM 23928 C C . TRP A 1 8 ? 13.876 9.328 -15.646 1.00 51.30 8 TRP A C 14
ATOM 23929 O O . TRP A 1 8 ? 15.050 9.019 -15.701 1.00 54.31 8 TRP A O 14
ATOM 23950 N N . GLN A 1 9 ? 13.503 10.578 -15.659 1.00 63.52 9 GLN A N 14
ATOM 23951 C CA . GLN A 1 9 ? 14.525 11.659 -15.741 1.00 3.24 9 GLN A CA 14
ATOM 23952 C C . GLN A 1 9 ? 13.988 12.944 -15.101 1.00 74.04 9 GLN A C 14
ATOM 23953 O O . GLN A 1 9 ? 12.944 13.444 -15.471 1.00 1.23 9 GLN A O 14
ATOM 23967 N N . VAL A 1 10 ? 14.694 13.479 -14.143 1.00 65.14 10 VAL A N 14
ATOM 23968 C CA . VAL A 1 10 ? 14.225 14.729 -13.480 1.00 31.43 10 VAL A CA 14
ATOM 23969 C C . VAL A 1 10 ? 15.402 15.445 -12.812 1.00 11.11 10 VAL A C 14
ATOM 23970 O O . VAL A 1 10 ? 16.287 14.823 -12.259 1.00 40.31 10 VAL A O 14
ATOM 23983 N N . CYS A 1 11 ? 15.419 16.749 -12.862 1.00 31.43 11 CYS A N 14
ATOM 23984 C CA . CYS A 1 11 ? 16.537 17.505 -12.234 1.00 42.43 11 CYS A CA 14
ATOM 23985 C C . CYS A 1 11 ? 16.008 18.791 -11.591 1.00 24.12 11 CYS A C 14
ATOM 23986 O O . CYS A 1 11 ? 14.861 19.152 -11.759 1.00 50.12 11 CYS A O 14
ATOM 23994 N N . SER A 1 12 ? 16.837 19.485 -10.858 1.00 60.24 12 SER A N 14
ATOM 23995 C CA . SER A 1 12 ? 16.377 20.746 -10.209 1.00 30.45 12 SER A CA 14
ATOM 23996 C C . SER A 1 12 ? 16.927 21.955 -10.968 1.00 71.33 12 SER A C 14
ATOM 23997 O O . SER A 1 12 ? 18.121 22.174 -11.030 1.00 3.15 12 SER A O 14
ATOM 24005 N N . LEU A 1 13 ? 16.063 22.739 -11.555 1.00 63.11 13 LEU A N 14
ATOM 24006 C CA . LEU A 1 13 ? 16.533 23.929 -12.318 1.00 3.41 13 LEU A CA 14
ATOM 24007 C C . LEU A 1 13 ? 16.363 25.202 -11.485 1.00 35.42 13 LEU A C 14
ATOM 24008 O O . LEU A 1 13 ? 15.354 25.405 -10.840 1.00 35.03 13 LEU A O 14
ATOM 24024 N N . VAL A 1 14 ? 17.345 26.062 -11.496 1.00 13.03 14 VAL A N 14
ATOM 24025 C CA . VAL A 1 14 ? 17.240 27.324 -10.708 1.00 64.11 14 VAL A CA 14
ATOM 24026 C C . VAL A 1 14 ? 16.880 28.488 -11.633 1.00 0.24 14 VAL A C 14
ATOM 24027 O O . VAL A 1 14 ? 17.723 29.030 -12.320 1.00 42.22 14 VAL A O 14
ATOM 24040 N N . VAL A 1 15 ? 15.635 28.876 -11.657 1.00 70.33 15 VAL A N 14
ATOM 24041 C CA . VAL A 1 15 ? 15.224 30.004 -12.541 1.00 62.15 15 VAL A CA 14
ATOM 24042 C C . VAL A 1 15 ? 15.621 31.341 -11.914 1.00 34.13 15 VAL A C 14
ATOM 24043 O O . VAL A 1 15 ? 15.277 31.636 -10.787 1.00 13.24 15 VAL A O 14
ATOM 24056 N N . GLN A 1 16 ? 16.343 32.152 -12.637 1.00 45.53 16 GLN A N 14
ATOM 24057 C CA . GLN A 1 16 ? 16.763 33.472 -12.085 1.00 63.42 16 GLN A CA 14
ATOM 24058 C C . GLN A 1 16 ? 15.923 34.590 -12.704 1.00 34.21 16 GLN A C 14
ATOM 24059 O O . GLN A 1 16 ? 16.031 34.887 -13.877 1.00 43.52 16 GLN A O 14
ATOM 24073 N N . ALA A 1 17 ? 15.082 35.213 -11.924 1.00 64.20 17 ALA A N 14
ATOM 24074 C CA . ALA A 1 17 ? 14.233 36.311 -12.464 1.00 21.42 17 ALA A CA 14
ATOM 24075 C C . ALA A 1 17 ? 14.121 37.437 -11.437 1.00 33.02 17 ALA A C 14
ATOM 24076 O O . ALA A 1 17 ? 14.500 37.285 -10.293 1.00 74.43 17 ALA A O 14
ATOM 24083 N N . LYS A 1 18 ? 13.600 38.568 -11.830 1.00 51.01 18 LYS A N 14
ATOM 24084 C CA . LYS A 1 18 ? 13.466 39.697 -10.867 1.00 34.33 18 LYS A CA 14
ATOM 24085 C C . LYS A 1 18 ? 12.943 39.171 -9.529 1.00 33.30 18 LYS A C 14
ATOM 24086 O O . LYS A 1 18 ? 12.200 38.211 -9.475 1.00 60.53 18 LYS A O 14
ATOM 24105 N N . SER A 1 19 ? 13.335 39.780 -8.447 1.00 35.24 19 SER A N 14
ATOM 24106 C CA . SER A 1 19 ? 12.871 39.301 -7.114 1.00 71.11 19 SER A CA 14
ATOM 24107 C C . SER A 1 19 ? 11.355 39.090 -7.108 1.00 22.51 19 SER A C 14
ATOM 24108 O O . SER A 1 19 ? 10.870 38.077 -6.647 1.00 24.54 19 SER A O 14
ATOM 24116 N N . GLU A 1 20 ? 10.595 40.029 -7.605 1.00 21.13 20 GLU A N 14
ATOM 24117 C CA . GLU A 1 20 ? 9.117 39.839 -7.597 1.00 44.34 20 GLU A CA 14
ATOM 24118 C C . GLU A 1 20 ? 8.653 39.197 -8.907 1.00 12.14 20 GLU A C 14
ATOM 24119 O O . GLU A 1 20 ? 7.503 38.829 -9.051 1.00 33.32 20 GLU A O 14
ATOM 24131 N N . ARG A 1 21 ? 9.541 39.013 -9.845 1.00 2.13 21 ARG A N 14
ATOM 24132 C CA . ARG A 1 21 ? 9.145 38.345 -11.112 1.00 2.32 21 ARG A CA 14
ATOM 24133 C C . ARG A 1 21 ? 8.986 36.859 -10.832 1.00 63.40 21 ARG A C 14
ATOM 24134 O O . ARG A 1 21 ? 7.992 36.243 -11.160 1.00 74.50 21 ARG A O 14
ATOM 24155 N N . ILE A 1 22 ? 9.987 36.283 -10.223 1.00 32.13 22 ILE A N 14
ATOM 24156 C CA . ILE A 1 22 ? 9.936 34.830 -9.907 1.00 32.24 22 ILE A CA 14
ATOM 24157 C C . ILE A 1 22 ? 8.697 34.499 -9.082 1.00 75.11 22 ILE A C 14
ATOM 24158 O O . ILE A 1 22 ? 8.044 33.503 -9.308 1.00 72.31 22 ILE A O 14
ATOM 24174 N N . SER A 1 23 ? 8.349 35.317 -8.139 1.00 51.31 23 SER A N 14
ATOM 24175 C CA . SER A 1 23 ? 7.139 35.005 -7.342 1.00 74.51 23 SER A CA 14
ATOM 24176 C C . SER A 1 23 ? 5.980 34.755 -8.303 1.00 2.22 23 SER A C 14
ATOM 24177 O O . SER A 1 23 ? 5.182 33.859 -8.116 1.00 23.01 23 SER A O 14
ATOM 24185 N N . ASP A 1 24 ? 5.893 35.537 -9.340 1.00 53.12 24 ASP A N 14
ATOM 24186 C CA . ASP A 1 24 ? 4.800 35.347 -10.337 1.00 14.32 24 ASP A CA 14
ATOM 24187 C C . ASP A 1 24 ? 5.033 34.087 -11.177 1.00 33.41 24 ASP A C 14
ATOM 24188 O O . ASP A 1 24 ? 4.211 33.192 -11.218 1.00 43.34 24 ASP A O 14
ATOM 24197 N N . ILE A 1 25 ? 6.142 34.026 -11.867 1.00 14.50 25 ILE A N 14
ATOM 24198 C CA . ILE A 1 25 ? 6.422 32.832 -12.735 1.00 72.21 25 ILE A CA 14
ATOM 24199 C C . ILE A 1 25 ? 6.930 31.645 -11.909 1.00 44.43 25 ILE A C 14
ATOM 24200 O O . ILE A 1 25 ? 6.445 30.540 -12.042 1.00 14.42 25 ILE A O 14
ATOM 24216 N N . SER A 1 26 ? 7.902 31.852 -11.063 1.00 63.43 26 SER A N 14
ATOM 24217 C CA . SER A 1 26 ? 8.421 30.716 -10.251 1.00 45.21 26 SER A CA 14
ATOM 24218 C C . SER A 1 26 ? 7.266 30.012 -9.534 1.00 72.31 26 SER A C 14
ATOM 24219 O O . SER A 1 26 ? 7.109 28.811 -9.628 1.00 54.15 26 SER A O 14
ATOM 24227 N N . THR A 1 27 ? 6.459 30.745 -8.818 1.00 71.21 27 THR A N 14
ATOM 24228 C CA . THR A 1 27 ? 5.320 30.103 -8.099 1.00 23.14 27 THR A CA 14
ATOM 24229 C C . THR A 1 27 ? 4.466 29.298 -9.082 1.00 65.04 27 THR A C 14
ATOM 24230 O O . THR A 1 27 ? 3.915 28.269 -8.748 1.00 73.45 27 THR A O 14
ATOM 24241 N N . GLN A 1 28 ? 4.365 29.758 -10.298 1.00 51.34 28 GLN A N 14
ATOM 24242 C CA . GLN A 1 28 ? 3.557 29.025 -11.312 1.00 22.51 28 GLN A CA 14
ATOM 24243 C C . GLN A 1 28 ? 4.150 27.632 -11.536 1.00 23.32 28 GLN A C 14
ATOM 24244 O O . GLN A 1 28 ? 3.444 26.647 -11.605 1.00 34.42 28 GLN A O 14
ATOM 24258 N N . LEU A 1 29 ? 5.447 27.546 -11.654 1.00 52.34 29 LEU A N 14
ATOM 24259 C CA . LEU A 1 29 ? 6.091 26.220 -11.877 1.00 40.21 29 LEU A CA 14
ATOM 24260 C C . LEU A 1 29 ? 5.601 25.216 -10.830 1.00 63.11 29 LEU A C 14
ATOM 24261 O O . LEU A 1 29 ? 5.433 24.046 -11.110 1.00 22.40 29 LEU A O 14
ATOM 24277 N N . ASN A 1 30 ? 5.366 25.665 -9.629 1.00 25.41 30 ASN A N 14
ATOM 24278 C CA . ASN A 1 30 ? 4.886 24.734 -8.565 1.00 64.14 30 ASN A CA 14
ATOM 24279 C C . ASN A 1 30 ? 3.460 24.272 -8.877 1.00 44.03 30 ASN A C 14
ATOM 24280 O O . ASN A 1 30 ? 3.039 23.208 -8.468 1.00 2.21 30 ASN A O 14
ATOM 24291 N N . ALA A 1 31 ? 2.714 25.063 -9.597 1.00 42.05 31 ALA A N 14
ATOM 24292 C CA . ALA A 1 31 ? 1.316 24.668 -9.935 1.00 1.02 31 ALA A CA 14
ATOM 24293 C C . ALA A 1 31 ? 1.319 23.560 -10.992 1.00 5.21 31 ALA A C 14
ATOM 24294 O O . ALA A 1 31 ? 0.413 22.753 -11.060 1.00 0.11 31 ALA A O 14
ATOM 24301 N N . PHE A 1 32 ? 2.329 23.516 -11.818 1.00 13.44 32 PHE A N 14
ATOM 24302 C CA . PHE A 1 32 ? 2.386 22.461 -12.870 1.00 21.04 32 PHE A CA 14
ATOM 24303 C C . PHE A 1 32 ? 2.758 21.113 -12.248 1.00 72.13 32 PHE A C 14
ATOM 24304 O O . PHE A 1 32 ? 3.436 21.058 -11.241 1.00 35.03 32 PHE A O 14
ATOM 24321 N N . PRO A 1 33 ? 2.298 20.065 -12.877 1.00 62.45 33 PRO A N 14
ATOM 24322 C CA . PRO A 1 33 ? 2.583 18.694 -12.387 1.00 10.52 33 PRO A CA 14
ATOM 24323 C C . PRO A 1 33 ? 4.041 18.320 -12.662 1.00 51.34 33 PRO A C 14
ATOM 24324 O O . PRO A 1 33 ? 4.774 17.939 -11.774 1.00 73.35 33 PRO A O 14
ATOM 24335 N N . GLY A 1 34 ? 4.469 18.429 -13.893 1.00 22.54 34 GLY A N 14
ATOM 24336 C CA . GLY A 1 34 ? 5.879 18.081 -14.224 1.00 30.04 34 GLY A CA 14
ATOM 24337 C C . GLY A 1 34 ? 6.826 19.017 -13.474 1.00 33.35 34 GLY A C 14
ATOM 24338 O O . GLY A 1 34 ? 7.618 18.591 -12.656 1.00 72.12 34 GLY A O 14
ATOM 24342 N N . CYS A 1 35 ? 6.753 20.292 -13.745 1.00 73.43 35 CYS A N 14
ATOM 24343 C CA . CYS A 1 35 ? 7.651 21.254 -13.046 1.00 1.53 35 CYS A CA 14
ATOM 24344 C C . CYS A 1 35 ? 7.162 21.490 -11.614 1.00 2.14 35 CYS A C 14
ATOM 24345 O O . CYS A 1 35 ? 5.978 21.465 -11.341 1.00 25.25 35 CYS A O 14
ATOM 24353 N N . GLU A 1 36 ? 8.064 21.719 -10.699 1.00 72.22 36 GLU A N 14
ATOM 24354 C CA . GLU A 1 36 ? 7.649 21.957 -9.288 1.00 25.15 36 GLU A CA 14
ATOM 24355 C C . GLU A 1 36 ? 8.763 22.680 -8.526 1.00 65.13 36 GLU A C 14
ATOM 24356 O O . GLU A 1 36 ? 9.914 22.287 -8.566 1.00 75.11 36 GLU A O 14
ATOM 24368 N N . VAL A 1 37 ? 8.433 23.734 -7.832 1.00 55.31 37 VAL A N 14
ATOM 24369 C CA . VAL A 1 37 ? 9.475 24.481 -7.071 1.00 55.34 37 VAL A CA 14
ATOM 24370 C C . VAL A 1 37 ? 9.910 23.679 -5.840 1.00 70.12 37 VAL A C 14
ATOM 24371 O O . VAL A 1 37 ? 9.115 23.373 -4.974 1.00 73.30 37 VAL A O 14
ATOM 24384 N N . ALA A 1 38 ? 11.167 23.340 -5.755 1.00 42.42 38 ALA A N 14
ATOM 24385 C CA . ALA A 1 38 ? 11.654 22.562 -4.580 1.00 54.53 38 ALA A CA 14
ATOM 24386 C C . ALA A 1 38 ? 12.119 23.516 -3.479 1.00 53.13 38 ALA A C 14
ATOM 24387 O O . ALA A 1 38 ? 11.739 23.391 -2.332 1.00 21.32 38 ALA A O 14
ATOM 24394 N N . VAL A 1 39 ? 12.939 24.473 -3.821 1.00 72.23 39 VAL A N 14
ATOM 24395 C CA . VAL A 1 39 ? 13.427 25.440 -2.797 1.00 65.24 39 VAL A CA 14
ATOM 24396 C C . VAL A 1 39 ? 13.024 26.864 -3.189 1.00 25.23 39 VAL A C 14
ATOM 24397 O O . VAL A 1 39 ? 13.388 27.355 -4.238 1.00 71.51 39 VAL A O 14
ATOM 24410 N N . SER A 1 40 ? 12.274 27.527 -2.354 1.00 13.24 40 SER A N 14
ATOM 24411 C CA . SER A 1 40 ? 11.847 28.917 -2.686 1.00 13.42 40 SER A CA 14
ATOM 24412 C C . SER A 1 40 ? 12.612 29.928 -1.829 1.00 21.52 40 SER A C 14
ATOM 24413 O O . SER A 1 40 ? 12.310 30.129 -0.668 1.00 51.20 40 SER A O 14
ATOM 24421 N N . ASP A 1 41 ? 13.597 30.567 -2.395 1.00 13.11 41 ASP A N 14
ATOM 24422 C CA . ASP A 1 41 ? 14.385 31.567 -1.624 1.00 12.21 41 ASP A CA 14
ATOM 24423 C C . ASP A 1 41 ? 14.558 32.844 -2.444 1.00 33.24 41 ASP A C 14
ATOM 24424 O O . ASP A 1 41 ? 14.625 32.812 -3.656 1.00 52.43 41 ASP A O 14
ATOM 24433 N N . ALA A 1 42 ? 14.620 33.968 -1.793 1.00 35.24 42 ALA A N 14
ATOM 24434 C CA . ALA A 1 42 ? 14.775 35.249 -2.532 1.00 32.25 42 ALA A CA 14
ATOM 24435 C C . ALA A 1 42 ? 16.149 35.881 -2.271 1.00 31.45 42 ALA A C 14
ATOM 24436 O O . ALA A 1 42 ? 16.233 37.029 -1.887 1.00 65.43 42 ALA A O 14
ATOM 24443 N N . PRO A 1 43 ? 17.184 35.115 -2.499 1.00 40.13 43 PRO A N 14
ATOM 24444 C CA . PRO A 1 43 ? 18.563 35.626 -2.298 1.00 13.11 43 PRO A CA 14
ATOM 24445 C C . PRO A 1 43 ? 18.898 36.653 -3.382 1.00 74.42 43 PRO A C 14
ATOM 24446 O O . PRO A 1 43 ? 19.530 37.658 -3.129 1.00 64.43 43 PRO A O 14
ATOM 24457 N N . SER A 1 44 ? 18.470 36.401 -4.589 1.00 54.13 44 SER A N 14
ATOM 24458 C CA . SER A 1 44 ? 18.753 37.354 -5.699 1.00 41.04 44 SER A CA 14
ATOM 24459 C C . SER A 1 44 ? 17.610 37.323 -6.719 1.00 22.15 44 SER A C 14
ATOM 24460 O O . SER A 1 44 ? 17.736 37.814 -7.825 1.00 23.34 44 SER A O 14
ATOM 24468 N N . GLY A 1 45 ? 16.495 36.747 -6.356 1.00 43.33 45 GLY A N 14
ATOM 24469 C CA . GLY A 1 45 ? 15.345 36.683 -7.302 1.00 50.35 45 GLY A CA 14
ATOM 24470 C C . GLY A 1 45 ? 15.394 35.366 -8.081 1.00 32.24 45 GLY A C 14
ATOM 24471 O O . GLY A 1 45 ? 14.936 35.279 -9.201 1.00 55.13 45 GLY A O 14
ATOM 24475 N N . GLN A 1 46 ? 15.944 34.338 -7.494 1.00 74.31 46 GLN A N 14
ATOM 24476 C CA . GLN A 1 46 ? 16.018 33.031 -8.207 1.00 23.24 46 GLN A CA 14
ATOM 24477 C C . GLN A 1 46 ? 15.498 31.901 -7.311 1.00 42.45 46 GLN A C 14
ATOM 24478 O O . GLN A 1 46 ? 15.829 31.818 -6.145 1.00 15.10 46 GLN A O 14
ATOM 24492 N N . LEU A 1 47 ? 14.690 31.028 -7.852 1.00 51.11 47 LEU A N 14
ATOM 24493 C CA . LEU A 1 47 ? 14.154 29.901 -7.035 1.00 43.12 47 LEU A CA 14
ATOM 24494 C C . LEU A 1 47 ? 14.545 28.563 -7.672 1.00 13.53 47 LEU A C 14
ATOM 24495 O O . LEU A 1 47 ? 14.777 28.478 -8.861 1.00 41.03 47 LEU A O 14
ATOM 24511 N N . ILE A 1 48 ? 14.618 27.520 -6.893 1.00 11.33 48 ILE A N 14
ATOM 24512 C CA . ILE A 1 48 ? 14.994 26.194 -7.460 1.00 21.01 48 ILE A CA 14
ATOM 24513 C C . ILE A 1 48 ? 13.737 25.388 -7.802 1.00 63.02 48 ILE A C 14
ATOM 24514 O O . ILE A 1 48 ? 12.907 25.126 -6.954 1.00 53.34 48 ILE A O 14
ATOM 24530 N N . VAL A 1 49 ? 13.596 24.991 -9.036 1.00 20.43 49 VAL A N 14
ATOM 24531 C CA . VAL A 1 49 ? 12.394 24.200 -9.431 1.00 30.22 49 VAL A CA 14
ATOM 24532 C C . VAL A 1 49 ? 12.818 22.927 -10.168 1.00 12.22 49 VAL A C 14
ATOM 24533 O O . VAL A 1 49 ? 13.623 22.962 -11.076 1.00 12.43 49 VAL A O 14
ATOM 24546 N N . VAL A 1 50 ? 12.281 21.802 -9.781 1.00 61.42 50 VAL A N 14
ATOM 24547 C CA . VAL A 1 50 ? 12.654 20.527 -10.461 1.00 41.41 50 VAL A CA 14
ATOM 24548 C C . VAL A 1 50 ? 11.557 20.110 -11.440 1.00 71.24 50 VAL A C 14
ATOM 24549 O O . VAL A 1 50 ? 10.395 20.411 -11.253 1.00 31.13 50 VAL A O 14
ATOM 24562 N N . VAL A 1 51 ? 11.915 19.413 -12.484 1.00 1.41 51 VAL A N 14
ATOM 24563 C CA . VAL A 1 51 ? 10.891 18.975 -13.476 1.00 24.34 51 VAL A CA 14
ATOM 24564 C C . VAL A 1 51 ? 11.213 17.565 -13.979 1.00 43.34 51 VAL A C 14
ATOM 24565 O O . VAL A 1 51 ? 12.360 17.211 -14.174 1.00 4.02 51 VAL A O 14
ATOM 24578 N N . GLU A 1 52 ? 10.211 16.757 -14.190 1.00 4.14 52 GLU A N 14
ATOM 24579 C CA . GLU A 1 52 ? 10.461 15.371 -14.680 1.00 32.21 52 GLU A CA 14
ATOM 24580 C C . GLU A 1 52 ? 9.653 15.106 -15.954 1.00 12.54 52 GLU A C 14
ATOM 24581 O O . GLU A 1 52 ? 8.570 15.628 -16.132 1.00 2.11 52 GLU A O 14
ATOM 24593 N N . ALA A 1 53 ? 10.173 14.303 -16.839 1.00 13.02 53 ALA A N 14
ATOM 24594 C CA . ALA A 1 53 ? 9.433 14.007 -18.100 1.00 22.41 53 ALA A CA 14
ATOM 24595 C C . ALA A 1 53 ? 9.940 12.700 -18.713 1.00 60.21 53 ALA A C 14
ATOM 24596 O O . ALA A 1 53 ? 10.869 12.090 -18.222 1.00 22.13 53 ALA A O 14
ATOM 24603 N N . GLU A 1 54 ? 9.337 12.264 -19.787 1.00 42.12 54 GLU A N 14
ATOM 24604 C CA . GLU A 1 54 ? 9.787 10.997 -20.431 1.00 61.20 54 GLU A CA 14
ATOM 24605 C C . GLU A 1 54 ? 11.314 10.972 -20.541 1.00 14.20 54 GLU A C 14
ATOM 24606 O O . GLU A 1 54 ? 11.955 10.000 -20.197 1.00 24.33 54 GLU A O 14
ATOM 24618 N N . ASP A 1 55 ? 11.900 12.035 -21.018 1.00 1.22 55 ASP A N 14
ATOM 24619 C CA . ASP A 1 55 ? 13.384 12.073 -21.149 1.00 44.31 55 ASP A CA 14
ATOM 24620 C C . ASP A 1 55 ? 13.880 13.522 -21.128 1.00 73.22 55 ASP A C 14
ATOM 24621 O O . ASP A 1 55 ? 13.145 14.434 -20.802 1.00 41.54 55 ASP A O 14
ATOM 24630 N N . SER A 1 56 ? 15.119 13.741 -21.471 1.00 42.44 56 SER A N 14
ATOM 24631 C CA . SER A 1 56 ? 15.660 15.130 -21.470 1.00 1.52 56 SER A CA 14
ATOM 24632 C C . SER A 1 56 ? 14.960 15.971 -22.543 1.00 4.31 56 SER A C 14
ATOM 24633 O O . SER A 1 56 ? 14.699 17.144 -22.353 1.00 21.21 56 SER A O 14
ATOM 24641 N N . GLU A 1 57 ? 14.656 15.382 -23.666 1.00 10.44 57 GLU A N 14
ATOM 24642 C CA . GLU A 1 57 ? 13.974 16.148 -24.749 1.00 45.11 57 GLU A CA 14
ATOM 24643 C C . GLU A 1 57 ? 12.770 16.907 -24.183 1.00 3.20 57 GLU A C 14
ATOM 24644 O O . GLU A 1 57 ? 12.592 18.083 -24.432 1.00 63.34 57 GLU A O 14
ATOM 24656 N N . THR A 1 58 ? 11.944 16.244 -23.420 1.00 5.23 58 THR A N 14
ATOM 24657 C CA . THR A 1 58 ? 10.754 16.929 -22.838 1.00 54.12 58 THR A CA 14
ATOM 24658 C C . THR A 1 58 ? 11.179 17.834 -21.680 1.00 12.34 58 THR A C 14
ATOM 24659 O O . THR A 1 58 ? 10.602 18.881 -21.454 1.00 33.44 58 THR A O 14
ATOM 24670 N N . LEU A 1 59 ? 12.185 17.443 -20.946 1.00 73.12 59 LEU A N 14
ATOM 24671 C CA . LEU A 1 59 ? 12.647 18.284 -19.804 1.00 3.44 59 LEU A CA 14
ATOM 24672 C C . LEU A 1 59 ? 13.124 19.645 -20.312 1.00 25.43 59 LEU A C 14
ATOM 24673 O O . LEU A 1 59 ? 12.808 20.675 -19.749 1.00 33.22 59 LEU A O 14
ATOM 24689 N N . ILE A 1 60 ? 13.888 19.659 -21.370 1.00 2.24 60 ILE A N 14
ATOM 24690 C CA . ILE A 1 60 ? 14.384 20.956 -21.910 1.00 43.22 60 ILE A CA 14
ATOM 24691 C C . ILE A 1 60 ? 13.209 21.772 -22.448 1.00 30.11 60 ILE A C 14
ATOM 24692 O O . ILE A 1 60 ? 13.227 22.984 -22.448 1.00 41.41 60 ILE A O 14
ATOM 24708 N N . GLN A 1 61 ? 12.180 21.108 -22.895 1.00 20.21 61 GLN A N 14
ATOM 24709 C CA . GLN A 1 61 ? 10.993 21.837 -23.420 1.00 61.31 61 GLN A CA 14
ATOM 24710 C C . GLN A 1 61 ? 10.514 22.862 -22.389 1.00 20.44 61 GLN A C 14
ATOM 24711 O O . GLN A 1 61 ? 10.225 23.994 -22.712 1.00 42.41 61 GLN A O 14
ATOM 24725 N N . THR A 1 62 ? 10.429 22.466 -21.147 1.00 11.44 62 THR A N 14
ATOM 24726 C CA . THR A 1 62 ? 9.964 23.412 -20.089 1.00 52.41 62 THR A CA 14
ATOM 24727 C C . THR A 1 62 ? 10.851 24.663 -20.059 1.00 74.24 62 THR A C 14
ATOM 24728 O O . THR A 1 62 ? 10.373 25.770 -19.903 1.00 61.40 62 THR A O 14
ATOM 24739 N N . ILE A 1 63 ? 12.136 24.495 -20.201 1.00 54.50 63 ILE A N 14
ATOM 24740 C CA . ILE A 1 63 ? 13.051 25.672 -20.174 1.00 43.33 63 ILE A CA 14
ATOM 24741 C C . ILE A 1 63 ? 12.537 26.772 -21.111 1.00 41.02 63 ILE A C 14
ATOM 24742 O O . ILE A 1 63 ? 12.661 27.947 -20.827 1.00 50.14 63 ILE A O 14
ATOM 24758 N N . GLU A 1 64 ? 11.968 26.406 -22.227 1.00 32.45 64 GLU A N 14
ATOM 24759 C CA . GLU A 1 64 ? 11.463 27.445 -23.165 1.00 65.41 64 GLU A CA 14
ATOM 24760 C C . GLU A 1 64 ? 10.548 28.419 -22.418 1.00 22.21 64 GLU A C 14
ATOM 24761 O O . GLU A 1 64 ? 10.496 29.594 -22.721 1.00 51.51 64 GLU A O 14
ATOM 24773 N N . SER A 1 65 ? 9.835 27.939 -21.436 1.00 52.33 65 SER A N 14
ATOM 24774 C CA . SER A 1 65 ? 8.931 28.835 -20.660 1.00 44.22 65 SER A CA 14
ATOM 24775 C C . SER A 1 65 ? 9.750 29.819 -19.817 1.00 2.44 65 SER A C 14
ATOM 24776 O O . SER A 1 65 ? 9.568 31.017 -19.890 1.00 5.34 65 SER A O 14
ATOM 24784 N N . VAL A 1 66 ? 10.639 29.314 -19.004 1.00 42.15 66 VAL A N 14
ATOM 24785 C CA . VAL A 1 66 ? 11.463 30.207 -18.137 1.00 40.52 66 VAL A CA 14
ATOM 24786 C C . VAL A 1 66 ? 12.416 31.067 -18.976 1.00 10.01 66 VAL A C 14
ATOM 24787 O O . VAL A 1 66 ? 12.593 32.241 -18.716 1.00 73.14 66 VAL A O 14
ATOM 24800 N N . ARG A 1 67 ? 13.036 30.498 -19.972 1.00 61.04 67 ARG A N 14
ATOM 24801 C CA . ARG A 1 67 ? 13.978 31.294 -20.812 1.00 31.22 67 ARG A CA 14
ATOM 24802 C C . ARG A 1 67 ? 13.224 32.387 -21.575 1.00 72.35 67 ARG A C 14
ATOM 24803 O O . ARG A 1 67 ? 13.696 33.498 -21.707 1.00 2.44 67 ARG A O 14
ATOM 24824 N N . ASN A 1 68 ? 12.063 32.085 -22.088 1.00 71.41 68 ASN A N 14
ATOM 24825 C CA . ASN A 1 68 ? 11.297 33.111 -22.849 1.00 14.44 68 ASN A CA 14
ATOM 24826 C C . ASN A 1 68 ? 10.651 34.117 -21.890 1.00 73.32 68 ASN A C 14
ATOM 24827 O O . ASN A 1 68 ? 10.308 35.219 -22.272 1.00 73.50 68 ASN A O 14
ATOM 24838 N N . VAL A 1 69 ? 10.487 33.753 -20.648 1.00 75.42 69 VAL A N 14
ATOM 24839 C CA . VAL A 1 69 ? 9.867 34.699 -19.675 1.00 21.31 69 VAL A CA 14
ATOM 24840 C C . VAL A 1 69 ? 10.821 35.867 -19.405 1.00 10.41 69 VAL A C 14
ATOM 24841 O O . VAL A 1 69 ? 11.928 35.683 -18.941 1.00 22.42 69 VAL A O 14
ATOM 24854 N N . GLU A 1 70 ? 10.400 37.066 -19.701 1.00 44.24 70 GLU A N 14
ATOM 24855 C CA . GLU A 1 70 ? 11.286 38.246 -19.474 1.00 14.43 70 GLU A CA 14
ATOM 24856 C C . GLU A 1 70 ? 11.721 38.321 -18.007 1.00 73.12 70 GLU A C 14
ATOM 24857 O O . GLU A 1 70 ? 12.880 38.529 -17.706 1.00 22.30 70 GLU A O 14
ATOM 24869 N N . GLY A 1 71 ? 10.806 38.158 -17.092 1.00 61.44 71 GLY A N 14
ATOM 24870 C CA . GLY A 1 71 ? 11.175 38.224 -15.651 1.00 11.34 71 GLY A CA 14
ATOM 24871 C C . GLY A 1 71 ? 12.438 37.397 -15.408 1.00 32.35 71 GLY A C 14
ATOM 24872 O O . GLY A 1 71 ? 13.249 37.719 -14.561 1.00 52.04 71 GLY A O 14
ATOM 24876 N N . VAL A 1 72 ? 12.611 36.331 -16.140 1.00 32.30 72 VAL A N 14
ATOM 24877 C CA . VAL A 1 72 ? 13.820 35.478 -15.948 1.00 23.53 72 VAL A CA 14
ATOM 24878 C C . VAL A 1 72 ? 15.038 36.119 -16.623 1.00 35.42 72 VAL A C 14
ATOM 24879 O O . VAL A 1 72 ? 15.087 36.264 -17.829 1.00 11.45 72 VAL A O 14
ATOM 24892 N N . LEU A 1 73 ? 16.022 36.495 -15.853 1.00 63.23 73 LEU A N 14
ATOM 24893 C CA . LEU A 1 73 ? 17.237 37.120 -16.450 1.00 11.42 73 LEU A CA 14
ATOM 24894 C C . LEU A 1 73 ? 18.368 36.091 -16.547 1.00 62.52 73 LEU A C 14
ATOM 24895 O O . LEU A 1 73 ? 19.311 36.261 -17.294 1.00 24.12 73 LEU A O 14
ATOM 24911 N N . ALA A 1 74 ? 18.279 35.025 -15.799 1.00 43.34 74 ALA A N 14
ATOM 24912 C CA . ALA A 1 74 ? 19.348 33.987 -15.849 1.00 31.53 74 ALA A CA 14
ATOM 24913 C C . ALA A 1 74 ? 18.746 32.598 -15.614 1.00 4.14 74 ALA A C 14
ATOM 24914 O O . ALA A 1 74 ? 17.577 32.462 -15.315 1.00 74.22 74 ALA A O 14
ATOM 24921 N N . VAL A 1 75 ? 19.534 31.567 -15.752 1.00 13.05 75 VAL A N 14
ATOM 24922 C CA . VAL A 1 75 ? 19.003 30.190 -15.539 1.00 50.31 75 VAL A CA 14
ATOM 24923 C C . VAL A 1 75 ? 20.144 29.226 -15.201 1.00 44.44 75 VAL A C 14
ATOM 24924 O O . VAL A 1 75 ? 21.055 29.028 -15.981 1.00 53.42 75 VAL A O 14
ATOM 24937 N N . SER A 1 76 ? 20.098 28.623 -14.045 1.00 25.31 76 SER A N 14
ATOM 24938 C CA . SER A 1 76 ? 21.177 27.670 -13.653 1.00 41.44 76 SER A CA 14
ATOM 24939 C C . SER A 1 76 ? 20.563 26.334 -13.238 1.00 12.02 76 SER A C 14
ATOM 24940 O O . SER A 1 76 ? 20.148 26.153 -12.109 1.00 14.30 76 SER A O 14
ATOM 24948 N N . LEU A 1 77 ? 20.495 25.395 -14.141 1.00 14.34 77 LEU A N 14
ATOM 24949 C CA . LEU A 1 77 ? 19.898 24.072 -13.792 1.00 54.41 77 LEU A CA 14
ATOM 24950 C C . LEU A 1 77 ? 20.958 22.967 -13.869 1.00 51.11 77 LEU A C 14
ATOM 24951 O O . LEU A 1 77 ? 21.258 22.446 -14.923 1.00 51.33 77 LEU A O 14
ATOM 24967 N N . VAL A 1 78 ? 21.526 22.604 -12.750 1.00 62.25 78 VAL A N 14
ATOM 24968 C CA . VAL A 1 78 ? 22.563 21.534 -12.756 1.00 64.44 78 VAL A CA 14
ATOM 24969 C C . VAL A 1 78 ? 22.363 20.595 -11.563 1.00 23.44 78 VAL A C 14
ATOM 24970 O O . VAL A 1 78 ? 22.847 20.845 -10.477 1.00 21.15 78 VAL A O 14
ATOM 24983 N N . TYR A 1 79 ? 21.655 19.517 -11.755 1.00 63.11 79 TYR A N 14
ATOM 24984 C CA . TYR A 1 79 ? 21.425 18.564 -10.631 1.00 64.33 79 TYR A CA 14
ATOM 24985 C C . TYR A 1 79 ? 20.574 17.381 -11.104 1.00 21.53 79 TYR A C 14
ATOM 24986 O O . TYR A 1 79 ? 19.441 17.543 -11.510 1.00 31.43 79 TYR A O 14
ATOM 25004 N N . HIS A 1 80 ? 21.112 16.193 -11.051 1.00 73.40 80 HIS A N 14
ATOM 25005 C CA . HIS A 1 80 ? 20.332 15.001 -11.493 1.00 24.21 80 HIS A CA 14
ATOM 25006 C C . HIS A 1 80 ? 19.625 14.360 -10.296 1.00 34.14 80 HIS A C 14
ATOM 25007 O O . HIS A 1 80 ? 20.192 14.209 -9.234 1.00 63.24 80 HIS A O 14
ATOM 25021 N N . GLN A 1 81 ? 18.385 13.981 -10.461 1.00 2.44 81 GLN A N 14
ATOM 25022 C CA . GLN A 1 81 ? 17.644 13.353 -9.330 1.00 74.02 81 GLN A CA 14
ATOM 25023 C C . GLN A 1 81 ? 16.914 12.093 -9.807 1.00 3.01 81 GLN A C 14
ATOM 25024 O O . GLN A 1 81 ? 15.982 12.159 -10.582 1.00 51.45 81 GLN A O 14
ATOM 25038 N N . GLN A 1 82 ? 17.335 10.944 -9.351 1.00 11.15 82 GLN A N 14
ATOM 25039 C CA . GLN A 1 82 ? 16.664 9.681 -9.780 1.00 1.15 82 GLN A CA 14
ATOM 25040 C C . GLN A 1 82 ? 16.792 8.615 -8.689 1.00 2.30 82 GLN A C 14
ATOM 25041 O O . GLN A 1 82 ? 17.830 8.460 -8.077 1.00 53.50 82 GLN A O 14
ATOM 25055 N N . GLU A 1 83 ? 15.745 7.879 -8.445 1.00 33.45 83 GLU A N 14
ATOM 25056 C CA . GLU A 1 83 ? 15.803 6.820 -7.396 1.00 2.34 83 GLU A CA 14
ATOM 25057 C C . GLU A 1 83 ? 16.535 5.585 -7.929 1.00 52.44 83 GLU A C 14
ATOM 25058 O O . GLU A 1 83 ? 16.120 4.976 -8.895 1.00 21.32 83 GLU A O 14
ATOM 25070 N N . GLU A 1 84 ? 17.619 5.212 -7.308 1.00 4.12 84 GLU A N 14
ATOM 25071 C CA . GLU A 1 84 ? 18.375 4.017 -7.781 1.00 2.14 84 GLU A CA 14
ATOM 25072 C C . GLU A 1 84 ? 19.492 3.671 -6.793 1.00 41.51 84 GLU A C 14
ATOM 25073 O O . GLU A 1 84 ? 20.511 3.123 -7.164 1.00 44.34 84 GLU A O 14
ATOM 25085 N N . GLN A 1 85 ? 19.302 3.991 -5.537 1.00 62.11 85 GLN A N 14
ATOM 25086 C CA . GLN A 1 85 ? 20.345 3.688 -4.510 1.00 11.15 85 GLN A CA 14
ATOM 25087 C C . GLN A 1 85 ? 21.748 3.898 -5.083 1.00 11.42 85 GLN A C 14
ATOM 25088 O O . GLN A 1 85 ? 22.622 3.067 -4.938 1.00 33.41 85 GLN A O 14
ATOM 25102 N N . GLY A 1 86 ? 21.970 5.008 -5.733 1.00 11.23 86 GLY A N 14
ATOM 25103 C CA . GLY A 1 86 ? 23.315 5.274 -6.316 1.00 43.23 86 GLY A CA 14
ATOM 25104 C C . GLY A 1 86 ? 24.307 5.592 -5.194 1.00 35.51 86 GLY A C 14
ATOM 25105 O O . GLY A 1 86 ? 23.933 5.740 -4.047 1.00 34.41 86 GLY A O 14
ATOM 25109 N N . GLU A 1 87 ? 25.568 5.694 -5.513 1.00 51.31 87 GLU A N 14
ATOM 25110 C CA . GLU A 1 87 ? 26.580 6.002 -4.463 1.00 25.43 87 GLU A CA 14
ATOM 25111 C C . GLU A 1 87 ? 27.788 6.709 -5.084 1.00 1.03 87 GLU A C 14
ATOM 25112 O O . GLU A 1 87 ? 28.896 6.606 -4.600 1.00 11.41 87 GLU A O 14
ATOM 25124 N N . GLU A 1 88 ? 27.581 7.427 -6.154 1.00 64.04 88 GLU A N 14
ATOM 25125 C CA . GLU A 1 88 ? 28.718 8.140 -6.805 1.00 40.13 88 GLU A CA 14
ATOM 25126 C C . GLU A 1 88 ? 29.533 8.902 -5.757 1.00 74.13 88 GLU A C 14
ATOM 25127 O O . GLU A 1 88 ? 29.045 9.229 -4.694 1.00 72.43 88 GLU A O 14
ATOM 25139 N N . THR A 1 89 ? 30.772 9.190 -6.050 1.00 54.10 89 THR A N 14
ATOM 25140 C CA . THR A 1 89 ? 31.616 9.932 -5.070 1.00 24.44 89 THR A CA 14
ATOM 25141 C C . THR A 1 89 ? 31.444 11.443 -5.262 1.00 23.45 89 THR A C 14
ATOM 25142 O O . THR A 1 89 ? 30.822 11.883 -6.206 1.00 34.51 89 THR A O 14
ATOM 25153 N N . PRO A 1 90 ? 32.009 12.185 -4.347 1.00 61.13 90 PRO A N 14
ATOM 25154 C CA . PRO A 1 90 ? 31.922 13.664 -4.408 1.00 53.11 90 PRO A CA 14
ATOM 25155 C C . PRO A 1 90 ? 32.819 14.207 -5.524 1.00 52.22 90 PRO A C 14
ATOM 25156 O O . PRO A 1 90 ? 32.297 14.858 -6.414 1.00 71.01 90 PRO A O 14
ATOM 25167 N N . MET B 2 1 ? 0.484 17.992 1.486 1.00 35.43 1 MET B N 14
ATOM 25168 C CA . MET B 2 1 ? 0.640 16.519 1.301 1.00 12.53 1 MET B CA 14
ATOM 25169 C C . MET B 2 1 ? 1.683 16.228 0.221 1.00 53.13 1 MET B C 14
ATOM 25170 O O . MET B 2 1 ? 2.275 17.129 -0.342 1.00 74.51 1 MET B O 14
ATOM 25183 N N . LYS B 2 2 ? 1.911 14.979 -0.075 1.00 62.44 2 LYS B N 14
ATOM 25184 C CA . LYS B 2 2 ? 2.916 14.632 -1.122 1.00 32.51 2 LYS B CA 14
ATOM 25185 C C . LYS B 2 2 ? 4.283 15.215 -0.755 1.00 64.21 2 LYS B C 14
ATOM 25186 O O . LYS B 2 2 ? 5.128 15.424 -1.605 1.00 31.33 2 LYS B O 14
ATOM 25205 N N . LEU B 2 3 ? 4.508 15.481 0.502 1.00 14.44 3 LEU B N 14
ATOM 25206 C CA . LEU B 2 3 ? 5.820 16.053 0.920 1.00 24.52 3 LEU B CA 14
ATOM 25207 C C . LEU B 2 3 ? 6.657 14.986 1.634 1.00 42.51 3 LEU B C 14
ATOM 25208 O O . LEU B 2 3 ? 6.608 14.852 2.841 1.00 72.45 3 LEU B O 14
ATOM 25224 N N . SER B 2 4 ? 7.424 14.229 0.899 1.00 55.15 4 SER B N 14
ATOM 25225 C CA . SER B 2 4 ? 8.262 13.174 1.536 1.00 12.33 4 SER B CA 14
ATOM 25226 C C . SER B 2 4 ? 9.550 12.965 0.733 1.00 0.43 4 SER B C 14
ATOM 25227 O O . SER B 2 4 ? 9.983 11.851 0.515 1.00 75.12 4 SER B O 14
ATOM 25235 N N . ARG B 2 5 ? 10.164 14.029 0.294 1.00 3.34 5 ARG B N 14
ATOM 25236 C CA . ARG B 2 5 ? 11.422 13.891 -0.494 1.00 3.21 5 ARG B CA 14
ATOM 25237 C C . ARG B 2 5 ? 12.083 15.260 -0.682 1.00 23.33 5 ARG B C 14
ATOM 25238 O O . ARG B 2 5 ? 13.292 15.379 -0.699 1.00 31.33 5 ARG B O 14
ATOM 25259 N N . ARG B 2 6 ? 11.299 16.294 -0.821 1.00 51.51 6 ARG B N 14
ATOM 25260 C CA . ARG B 2 6 ? 11.884 17.652 -1.007 1.00 52.12 6 ARG B CA 14
ATOM 25261 C C . ARG B 2 6 ? 12.819 17.990 0.158 1.00 74.21 6 ARG B C 14
ATOM 25262 O O . ARG B 2 6 ? 13.678 18.843 0.051 1.00 12.44 6 ARG B O 14
ATOM 25283 N N . SER B 2 7 ? 12.662 17.321 1.267 1.00 11.24 7 SER B N 14
ATOM 25284 C CA . SER B 2 7 ? 13.546 17.602 2.434 1.00 15.12 7 SER B CA 14
ATOM 25285 C C . SER B 2 7 ? 14.895 16.908 2.239 1.00 50.23 7 SER B C 14
ATOM 25286 O O . SER B 2 7 ? 15.936 17.448 2.554 1.00 12.30 7 SER B O 14
ATOM 25294 N N . PHE B 2 8 ? 14.879 15.715 1.715 1.00 32.32 8 PHE B N 14
ATOM 25295 C CA . PHE B 2 8 ? 16.155 14.980 1.488 1.00 62.40 8 PHE B CA 14
ATOM 25296 C C . PHE B 2 8 ? 16.818 15.477 0.197 1.00 74.45 8 PHE B C 14
ATOM 25297 O O . PHE B 2 8 ? 18.017 15.664 0.135 1.00 52.12 8 PHE B O 14
ATOM 25314 N N . MET B 2 9 ? 16.044 15.692 -0.833 1.00 51.22 9 MET B N 14
ATOM 25315 C CA . MET B 2 9 ? 16.628 16.179 -2.114 1.00 71.41 9 MET B CA 14
ATOM 25316 C C . MET B 2 9 ? 17.152 17.607 -1.948 1.00 55.11 9 MET B C 14
ATOM 25317 O O . MET B 2 9 ? 18.257 17.923 -2.340 1.00 33.21 9 MET 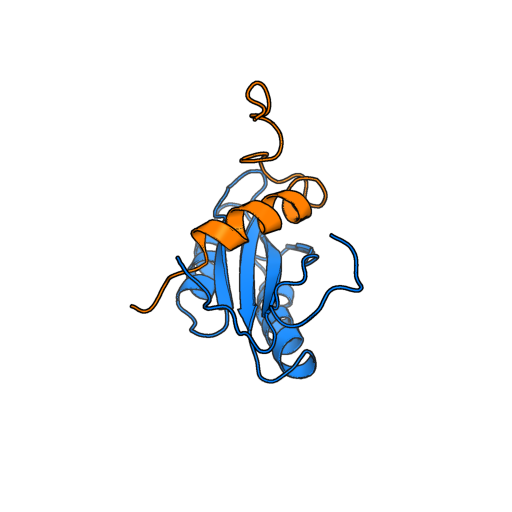B O 14
ATOM 25331 N N . LYS B 2 10 ? 16.365 18.471 -1.368 1.00 45.14 10 LYS B N 14
ATOM 25332 C CA . LYS B 2 10 ? 16.819 19.879 -1.176 1.00 62.35 10 LYS B CA 14
ATOM 25333 C C . LYS B 2 10 ? 18.212 19.899 -0.541 1.00 74.13 10 LYS B C 14
ATOM 25334 O O . LYS B 2 10 ? 18.983 20.817 -0.739 1.00 71.13 10 LYS B O 14
ATOM 25353 N N . ALA B 2 11 ? 18.541 18.892 0.220 1.00 33.32 11 ALA B N 14
ATOM 25354 C CA . ALA B 2 11 ? 19.886 18.853 0.866 1.00 54.21 11 ALA B CA 14
ATOM 25355 C C . ALA B 2 11 ? 20.980 18.794 -0.202 1.00 13.31 11 ALA B C 14
ATOM 25356 O O . ALA B 2 11 ? 21.923 19.559 -0.180 1.00 15.30 11 ALA B O 14
ATOM 25363 N N . ASN B 2 12 ? 20.861 17.891 -1.135 1.00 45.14 12 ASN B N 14
ATOM 25364 C CA . ASN B 2 12 ? 21.894 17.784 -2.206 1.00 65.53 12 ASN B CA 14
ATOM 25365 C C . ASN B 2 12 ? 21.617 18.805 -3.312 1.00 74.05 12 ASN B C 14
ATOM 25366 O O . ASN B 2 12 ? 22.523 19.360 -3.902 1.00 73.31 12 ASN B O 14
ATOM 25377 N N . ALA B 2 13 ? 20.368 19.057 -3.599 1.00 53.20 13 ALA B N 14
ATOM 25378 C CA . ALA B 2 13 ? 20.030 20.043 -4.667 1.00 65.31 13 ALA B CA 14
ATOM 25379 C C . ALA B 2 13 ? 20.669 21.396 -4.357 1.00 3.34 13 ALA B C 14
ATOM 25380 O O . ALA B 2 13 ? 21.289 22.010 -5.202 1.00 14.54 13 ALA B O 14
ATOM 25387 N N . VAL B 2 14 ? 20.521 21.871 -3.151 1.00 55.54 14 VAL B N 14
ATOM 25388 C CA . VAL B 2 14 ? 21.119 23.187 -2.794 1.00 53.44 14 VAL B CA 14
ATOM 25389 C C . VAL B 2 14 ? 22.632 23.159 -3.023 1.00 60.40 14 VAL B C 14
ATOM 25390 O O . VAL B 2 14 ? 23.234 24.152 -3.377 1.00 64.42 14 VAL B O 14
ATOM 25403 N N . ALA B 2 15 ? 23.249 22.026 -2.826 1.00 62.44 15 ALA B N 14
ATOM 25404 C CA . ALA B 2 15 ? 24.722 21.934 -3.035 1.00 53.35 15 ALA B CA 14
ATOM 25405 C C . ALA B 2 15 ? 25.060 22.184 -4.508 1.00 1.33 15 ALA B C 14
ATOM 25406 O O . ALA B 2 15 ? 26.093 22.738 -4.833 1.00 13.04 15 ALA B O 14
ATOM 25413 N N . ALA B 2 16 ? 24.198 21.782 -5.401 1.00 44.10 16 ALA B N 14
ATOM 25414 C CA . ALA B 2 16 ? 24.470 21.997 -6.850 1.00 50.43 16 ALA B CA 14
ATOM 25415 C C . ALA B 2 16 ? 23.829 23.308 -7.316 1.00 11.22 16 ALA B C 14
ATOM 25416 O O . ALA B 2 16 ? 24.128 23.813 -8.380 1.00 52.21 16 ALA B O 14
ATOM 25423 N N . ALA B 2 17 ? 22.953 23.864 -6.524 1.00 22.53 17 ALA B N 14
ATOM 25424 C CA . ALA B 2 17 ? 22.296 25.143 -6.918 1.00 73.44 17 ALA B CA 14
ATOM 25425 C C . ALA B 2 17 ? 22.970 26.321 -6.213 1.00 24.14 17 ALA B C 14
ATOM 25426 O O . ALA B 2 17 ? 22.885 27.452 -6.649 1.00 63.33 17 ALA B O 14
ATOM 25433 N N . ALA B 2 18 ? 23.639 26.064 -5.122 1.00 11.52 18 ALA B N 14
ATOM 25434 C CA . ALA B 2 18 ? 24.319 27.170 -4.387 1.00 24.42 18 ALA B CA 14
ATOM 25435 C C . ALA B 2 18 ? 25.722 27.396 -4.957 1.00 24.53 18 ALA B C 14
ATOM 25436 O O . ALA B 2 18 ? 26.089 28.499 -5.308 1.00 32.42 18 ALA B O 14
ATOM 25443 N N . ALA B 2 19 ? 26.509 26.360 -5.050 1.00 63.12 19 ALA B N 14
ATOM 25444 C CA . ALA B 2 19 ? 27.887 26.516 -5.599 1.00 3.24 19 ALA B CA 14
ATOM 25445 C C . ALA B 2 19 ? 27.828 26.800 -7.101 1.00 55.43 19 ALA B C 14
ATOM 25446 O O . ALA B 2 19 ? 28.814 27.150 -7.718 1.00 20.40 19 ALA B O 14
ATOM 25453 N N . ALA B 2 20 ? 26.675 26.654 -7.695 1.00 34.41 20 ALA B N 14
ATOM 25454 C CA . ALA B 2 20 ? 26.550 26.915 -9.158 1.00 24.44 20 ALA B CA 14
ATOM 25455 C C . ALA B 2 20 ? 25.756 28.201 -9.396 1.00 51.15 20 ALA B C 14
ATOM 25456 O O . ALA B 2 20 ? 26.195 29.091 -10.100 1.00 42.31 20 ALA B O 14
ATOM 25463 N N . ALA B 2 21 ? 24.593 28.307 -8.817 1.00 53.34 21 ALA B N 14
ATOM 25464 C CA . ALA B 2 21 ? 23.772 29.538 -9.012 1.00 14.22 21 ALA B CA 14
ATOM 25465 C C . ALA B 2 21 ? 24.064 30.548 -7.898 1.00 4.10 21 ALA B C 14
ATOM 25466 O O . ALA B 2 21 ? 23.343 31.510 -7.716 1.00 4.44 21 ALA B O 14
ATOM 25473 N N . GLY B 2 22 ? 25.114 30.339 -7.152 1.00 44.32 22 GLY B N 14
ATOM 25474 C CA . GLY B 2 22 ? 25.450 31.287 -6.052 1.00 15.30 22 GLY B CA 14
ATOM 25475 C C . GLY B 2 22 ? 24.251 31.426 -5.114 1.00 12.01 22 GLY B C 14
ATOM 25476 O O . GLY B 2 22 ? 24.061 32.448 -4.484 1.00 11.44 22 GLY B O 14
ATOM 25480 N N . LEU B 2 23 ? 23.440 30.409 -5.014 1.00 44.32 23 LEU B N 14
ATOM 25481 C CA . LEU B 2 23 ? 22.253 30.485 -4.115 1.00 13.32 23 LEU B CA 14
ATOM 25482 C C . LEU B 2 23 ? 22.698 30.524 -2.651 1.00 12.01 23 LEU B C 14
ATOM 25483 O O . LEU B 2 23 ? 23.839 30.802 -2.344 1.00 44.25 23 LEU B O 14
ATOM 25499 N N . SER B 2 24 ? 21.799 30.249 -1.748 1.00 23.24 24 SER B N 14
ATOM 25500 C CA . SER B 2 24 ? 22.163 30.270 -0.302 1.00 11.22 24 SER B CA 14
ATOM 25501 C C . SER B 2 24 ? 22.822 28.947 0.101 1.00 30.44 24 SER B C 14
ATOM 25502 O O . SER B 2 24 ? 22.710 27.951 -0.587 1.00 14.42 24 SER B O 14
ATOM 25510 N N . VAL B 2 25 ? 23.509 28.930 1.211 1.00 15.13 25 VAL B N 14
ATOM 25511 C CA . VAL B 2 25 ? 24.174 27.673 1.658 1.00 23.40 25 VAL B CA 14
ATOM 25512 C C . VAL B 2 25 ? 23.431 27.079 2.858 1.00 55.50 25 VAL B C 14
ATOM 25513 O O . VAL B 2 25 ? 23.809 27.293 3.993 1.00 53.15 25 VAL B O 14
ATOM 25526 N N . PRO B 2 26 ? 22.390 26.348 2.561 1.00 54.21 26 PRO B N 14
ATOM 25527 C CA . PRO B 2 26 ? 21.575 25.710 3.625 1.00 20.51 26 PRO B CA 14
ATOM 25528 C C . PRO B 2 26 ? 22.342 24.549 4.266 1.00 71.23 26 PRO B C 14
ATOM 25529 O O . PRO B 2 26 ? 22.553 24.517 5.461 1.00 43.25 26 PRO B O 14
ATOM 25540 N N . GLY B 2 27 ? 22.760 23.597 3.478 1.00 62.21 27 GLY B N 14
ATOM 25541 C CA . GLY B 2 27 ? 23.513 22.439 4.042 1.00 55.44 27 GLY B CA 14
ATOM 25542 C C . GLY B 2 27 ? 24.681 22.091 3.119 1.00 22.23 27 GLY B C 14
ATOM 25543 O O . GLY B 2 27 ? 25.022 20.938 2.943 1.00 42.14 27 GLY B O 14
ATOM 25547 N N . VAL B 2 28 ? 25.297 23.078 2.528 1.00 2.44 28 VAL B N 14
ATOM 25548 C CA . VAL B 2 28 ? 26.445 22.803 1.617 1.00 33.23 28 VAL B CA 14
ATOM 25549 C C . VAL B 2 28 ? 27.607 22.186 2.399 1.00 74.35 28 VAL B C 14
ATOM 25550 O O . VAL B 2 28 ? 28.132 21.153 2.037 1.00 21.40 28 VAL B O 14
ATOM 25563 N N . ALA B 2 29 ? 28.014 22.812 3.470 1.00 71.42 29 ALA B N 14
ATOM 25564 C CA . ALA B 2 29 ? 29.142 22.260 4.271 1.00 23.21 29 ALA B CA 14
ATOM 25565 C C . ALA B 2 29 ? 28.759 22.195 5.753 1.00 61.30 29 ALA B C 14
ATOM 25566 O O . ALA B 2 29 ? 29.526 21.750 6.584 1.00 74.11 29 ALA B O 14
ATOM 25573 N N . ARG B 2 30 ? 27.578 22.636 6.090 1.00 15.22 30 ARG B N 14
ATOM 25574 C CA . ARG B 2 30 ? 27.149 22.600 7.517 1.00 60.30 30 ARG B CA 14
ATOM 25575 C C . ARG B 2 30 ? 28.260 23.151 8.415 1.00 61.33 30 ARG B C 14
ATOM 25576 O O . ARG B 2 30 ? 28.487 22.667 9.506 1.00 32.51 30 ARG B O 14
ATOM 25597 N N . ALA B 2 31 ? 28.957 24.158 7.964 1.00 73.41 31 ALA B N 14
ATOM 25598 C CA . ALA B 2 31 ? 30.054 24.737 8.791 1.00 42.43 31 ALA B CA 14
ATOM 25599 C C . ALA B 2 31 ? 29.472 25.583 9.927 1.00 43.30 31 ALA B C 14
ATOM 25600 O O . ALA B 2 31 ? 30.193 26.134 10.734 1.00 61.42 31 ALA B O 14
ATOM 25607 N N . VAL B 2 32 ? 28.171 25.690 9.994 1.00 35.12 32 VAL B N 14
ATOM 25608 C CA . VAL B 2 32 ? 27.539 26.499 11.079 1.00 41.22 32 VAL B CA 14
ATOM 25609 C C . VAL B 2 32 ? 27.924 27.973 10.935 1.00 13.34 32 VAL B C 14
ATOM 25610 O O . VAL B 2 32 ? 27.659 28.784 11.801 1.00 73.04 32 VAL B O 14
ATOM 25623 N N . VAL B 2 33 ? 28.547 28.321 9.848 1.00 22.12 33 VAL B N 14
ATOM 25624 C CA . VAL B 2 33 ? 28.954 29.739 9.641 1.00 12.40 33 VAL B CA 14
ATOM 25625 C C . VAL B 2 33 ? 27.865 30.491 8.869 1.00 11.33 33 VAL B C 14
ATOM 25626 O O . VAL B 2 33 ? 26.844 29.935 8.516 1.00 2.34 33 VAL B O 14
ATOM 25639 N N . GLY B 2 34 ? 28.078 31.750 8.606 1.00 52.13 34 GLY B N 14
ATOM 25640 C CA . GLY B 2 34 ? 27.056 32.538 7.857 1.00 23.12 34 GLY B CA 14
ATOM 25641 C C . GLY B 2 34 ? 27.169 32.231 6.363 1.00 51.21 34 GLY B C 14
ATOM 25642 O O . GLY B 2 34 ? 26.655 31.240 5.883 1.00 25.54 34 GLY B O 14
ATOM 25646 N N . GLN B 2 35 ? 27.834 33.074 5.623 1.00 4.11 35 GLN B N 14
ATOM 25647 C CA . GLN B 2 35 ? 27.978 32.829 4.159 1.00 62.21 35 GLN B CA 14
ATOM 25648 C C . GLN B 2 35 ? 29.016 31.734 3.905 1.00 2.03 35 GLN B C 14
ATOM 25649 O O . GLN B 2 35 ? 29.346 31.028 4.843 1.00 23.32 35 GLN B O 14
ATOM 25663 N N . GLY A 1 1 ? 19.783 -10.040 -6.707 1.00 15.10 1 GLY A N 15
ATOM 25664 C CA . GLY A 1 1 ? 18.521 -9.927 -5.922 1.00 25.11 1 GLY A CA 15
ATOM 25665 C C . GLY A 1 1 ? 17.622 -8.860 -6.547 1.00 62.34 1 GLY A C 15
ATOM 25666 O O . GLY A 1 1 ? 18.081 -7.982 -7.251 1.00 4.21 1 GLY A O 15
ATOM 25669 N N . SER A 1 2 ? 16.342 -8.928 -6.300 1.00 3.03 2 SER A N 15
ATOM 25670 C CA . SER A 1 2 ? 15.414 -7.915 -6.881 1.00 4.34 2 SER A CA 15
ATOM 25671 C C . SER A 1 2 ? 15.156 -6.794 -5.871 1.00 71.11 2 SER A C 15
ATOM 25672 O O . SER A 1 2 ? 14.806 -7.038 -4.734 1.00 34.01 2 SER A O 15
ATOM 25680 N N . HIS A 1 3 ? 15.325 -5.566 -6.280 1.00 11.43 3 HIS A N 15
ATOM 25681 C CA . HIS A 1 3 ? 15.089 -4.430 -5.342 1.00 50.41 3 HIS A CA 15
ATOM 25682 C C . HIS A 1 3 ? 13.825 -3.664 -5.747 1.00 74.51 3 HIS A C 15
ATOM 25683 O O . HIS A 1 3 ? 12.840 -4.247 -6.158 1.00 64.14 3 HIS A O 15
ATOM 25697 N N . MET A 1 4 ? 13.844 -2.364 -5.632 1.00 62.23 4 MET A N 15
ATOM 25698 C CA . MET A 1 4 ? 12.643 -1.565 -6.010 1.00 70.43 4 MET A CA 15
ATOM 25699 C C . MET A 1 4 ? 13.054 -0.140 -6.384 1.00 41.04 4 MET A C 15
ATOM 25700 O O . MET A 1 4 ? 12.789 0.803 -5.663 1.00 20.23 4 MET A O 15
ATOM 25714 N N . HIS A 1 5 ? 13.699 0.028 -7.506 1.00 71.35 5 HIS A N 15
ATOM 25715 C CA . HIS A 1 5 ? 14.125 1.393 -7.926 1.00 12.10 5 HIS A CA 15
ATOM 25716 C C . HIS A 1 5 ? 13.924 1.571 -9.433 1.00 61.04 5 HIS A C 15
ATOM 25717 O O . HIS A 1 5 ? 14.442 0.815 -10.231 1.00 52.20 5 HIS A O 15
ATOM 25731 N N . THR A 1 6 ? 13.175 2.564 -9.829 1.00 63.23 6 THR A N 15
ATOM 25732 C CA . THR A 1 6 ? 12.943 2.786 -11.286 1.00 22.00 6 THR A CA 15
ATOM 25733 C C . THR A 1 6 ? 12.523 4.237 -11.539 1.00 15.13 6 THR A C 15
ATOM 25734 O O . THR A 1 6 ? 11.533 4.706 -11.012 1.00 50.32 6 THR A O 15
ATOM 25745 N N . ASN A 1 7 ? 13.267 4.948 -12.341 1.00 34.44 7 ASN A N 15
ATOM 25746 C CA . ASN A 1 7 ? 12.910 6.366 -12.627 1.00 31.15 7 ASN A CA 15
ATOM 25747 C C . ASN A 1 7 ? 13.203 6.697 -14.093 1.00 53.41 7 ASN A C 15
ATOM 25748 O O . ASN A 1 7 ? 13.877 5.958 -14.784 1.00 14.43 7 ASN A O 15
ATOM 25759 N N . TRP A 1 8 ? 12.702 7.803 -14.573 1.00 44.14 8 TRP A N 15
ATOM 25760 C CA . TRP A 1 8 ? 12.952 8.177 -15.996 1.00 2.53 8 TRP A CA 15
ATOM 25761 C C . TRP A 1 8 ? 14.029 9.264 -16.074 1.00 2.04 8 TRP A C 15
ATOM 25762 O O . TRP A 1 8 ? 15.179 8.991 -16.351 1.00 41.12 8 TRP A O 15
ATOM 25783 N N . GLN A 1 9 ? 13.665 10.494 -15.832 1.00 74.15 9 GLN A N 15
ATOM 25784 C CA . GLN A 1 9 ? 14.667 11.595 -15.896 1.00 22.13 9 GLN A CA 15
ATOM 25785 C C . GLN A 1 9 ? 14.125 12.847 -15.199 1.00 34.54 9 GLN A C 15
ATOM 25786 O O . GLN A 1 9 ? 13.027 13.290 -15.467 1.00 43.10 9 GLN A O 15
ATOM 25800 N N . VAL A 1 10 ? 14.885 13.416 -14.304 1.00 23.34 10 VAL A N 15
ATOM 25801 C CA . VAL A 1 10 ? 14.412 14.637 -13.590 1.00 62.54 10 VAL A CA 15
ATOM 25802 C C . VAL A 1 10 ? 15.601 15.389 -12.987 1.00 75.34 10 VAL A C 15
ATOM 25803 O O . VAL A 1 10 ? 16.526 14.795 -12.470 1.00 43.22 10 VAL A O 15
ATOM 25816 N N . CYS A 1 11 ? 15.582 16.692 -13.049 1.00 63.13 11 CYS A N 15
ATOM 25817 C CA . CYS A 1 11 ? 16.712 17.481 -12.480 1.00 15.42 11 CYS A CA 15
ATOM 25818 C C . CYS A 1 11 ? 16.185 18.760 -11.822 1.00 35.11 11 CYS A C 15
ATOM 25819 O O . CYS A 1 11 ? 15.026 19.101 -11.945 1.00 42.14 11 CYS A O 15
ATOM 25827 N N . SER A 1 12 ? 17.030 19.471 -11.124 1.00 33.34 12 SER A N 15
ATOM 25828 C CA . SER A 1 12 ? 16.576 20.727 -10.459 1.00 64.44 12 SER A CA 15
ATOM 25829 C C . SER A 1 12 ? 17.091 21.945 -11.230 1.00 62.23 12 SER A C 15
ATOM 25830 O O . SER A 1 12 ? 18.282 22.173 -11.327 1.00 31.54 12 SER A O 15
ATOM 25838 N N . LEU A 1 13 ? 16.204 22.728 -11.781 1.00 43.11 13 LEU A N 15
ATOM 25839 C CA . LEU A 1 13 ? 16.647 23.931 -12.545 1.00 73.23 13 LEU A CA 15
ATOM 25840 C C . LEU A 1 13 ? 16.492 25.190 -11.691 1.00 30.13 13 LEU A C 15
ATOM 25841 O O . LEU A 1 13 ? 15.496 25.380 -11.020 1.00 44.43 13 LEU A O 15
ATOM 25857 N N . VAL A 1 14 ? 17.468 26.055 -11.711 1.00 24.32 14 VAL A N 15
ATOM 25858 C CA . VAL A 1 14 ? 17.376 27.303 -10.902 1.00 62.13 14 VAL A CA 15
ATOM 25859 C C . VAL A 1 14 ? 16.933 28.471 -11.788 1.00 31.12 14 VAL A C 15
ATOM 25860 O O . VAL A 1 14 ? 17.717 29.040 -12.520 1.00 41.04 14 VAL A O 15
ATOM 25873 N N . VAL A 1 15 ? 15.680 28.829 -11.729 1.00 24.15 15 VAL A N 15
ATOM 25874 C CA . VAL A 1 15 ? 15.186 29.956 -12.569 1.00 51.44 15 VAL A CA 15
ATOM 25875 C C . VAL A 1 15 ? 15.590 31.295 -11.950 1.00 52.42 15 VAL A C 15
ATOM 25876 O O . VAL A 1 15 ? 15.333 31.559 -10.792 1.00 43.32 15 VAL A O 15
ATOM 25889 N N . GLN A 1 16 ? 16.219 32.146 -12.715 1.00 11.20 16 GLN A N 15
ATOM 25890 C CA . GLN A 1 16 ? 16.638 33.469 -12.173 1.00 41.21 16 GLN A CA 15
ATOM 25891 C C . GLN A 1 16 ? 15.766 34.580 -12.762 1.00 41.12 16 GLN A C 15
ATOM 25892 O O . GLN A 1 16 ? 15.828 34.874 -13.938 1.00 64.33 16 GLN A O 15
ATOM 25906 N N . ALA A 1 17 ? 14.952 35.198 -11.951 1.00 43.14 17 ALA A N 15
ATOM 25907 C CA . ALA A 1 17 ? 14.075 36.288 -12.463 1.00 13.42 17 ALA A CA 15
ATOM 25908 C C . ALA A 1 17 ? 13.991 37.416 -11.432 1.00 54.14 17 ALA A C 15
ATOM 25909 O O . ALA A 1 17 ? 14.413 37.268 -10.303 1.00 4.12 17 ALA A O 15
ATOM 25916 N N . LYS A 1 18 ? 13.448 38.542 -11.810 1.00 13.35 18 LYS A N 15
ATOM 25917 C CA . LYS A 1 18 ? 13.339 39.672 -10.843 1.00 54.12 18 LYS A CA 15
ATOM 25918 C C . LYS A 1 18 ? 12.878 39.147 -9.484 1.00 12.31 18 LYS A C 15
ATOM 25919 O O . LYS A 1 18 ? 12.165 38.167 -9.395 1.00 61.42 18 LYS A O 15
ATOM 25938 N N . SER A 1 19 ? 13.290 39.779 -8.422 1.00 63.54 19 SER A N 15
ATOM 25939 C CA . SER A 1 19 ? 12.887 39.302 -7.069 1.00 45.53 19 SER A CA 15
ATOM 25940 C C . SER A 1 19 ? 11.376 39.071 -6.996 1.00 24.15 19 SER A C 15
ATOM 25941 O O . SER A 1 19 ? 10.926 38.053 -6.509 1.00 74.31 19 SER A O 15
ATOM 25949 N N . GLU A 1 20 ? 10.583 39.999 -7.463 1.00 10.03 20 GLU A N 15
ATOM 25950 C CA . GLU A 1 20 ? 9.109 39.788 -7.391 1.00 40.21 20 GLU A CA 15
ATOM 25951 C C . GLU A 1 20 ? 8.600 39.129 -8.674 1.00 42.50 20 GLU A C 15
ATOM 25952 O O . GLU A 1 20 ? 7.452 38.745 -8.769 1.00 74.32 20 GLU A O 15
ATOM 25964 N N . ARG A 1 21 ? 9.452 38.953 -9.647 1.00 4.52 21 ARG A N 15
ATOM 25965 C CA . ARG A 1 21 ? 9.015 38.274 -10.892 1.00 53.05 21 ARG A CA 15
ATOM 25966 C C . ARG A 1 21 ? 8.896 36.784 -10.603 1.00 61.44 21 ARG A C 15
ATOM 25967 O O . ARG A 1 21 ? 7.896 36.153 -10.880 1.00 31.34 21 ARG A O 15
ATOM 25988 N N . ILE A 1 22 ? 9.933 36.225 -10.043 1.00 41.11 22 ILE A N 15
ATOM 25989 C CA . ILE A 1 22 ? 9.920 34.772 -9.722 1.00 42.41 22 ILE A CA 15
ATOM 25990 C C . ILE A 1 22 ? 8.731 34.424 -8.836 1.00 64.42 22 ILE A C 15
ATOM 25991 O O . ILE A 1 22 ? 8.072 33.427 -9.039 1.00 71.40 22 ILE A O 15
ATOM 26007 N N . SER A 1 23 ? 8.432 35.226 -7.863 1.00 60.25 23 SER A N 15
ATOM 26008 C CA . SER A 1 23 ? 7.271 34.892 -7.005 1.00 53.32 23 SER A CA 15
ATOM 26009 C C . SER A 1 23 ? 6.062 34.648 -7.904 1.00 21.03 23 SER A C 15
ATOM 26010 O O . SER A 1 23 ? 5.284 33.743 -7.689 1.00 22.43 23 SER A O 15
ATOM 26018 N N . ASP A 1 24 ? 5.913 35.446 -8.924 1.00 24.42 24 ASP A N 15
ATOM 26019 C CA . ASP A 1 24 ? 4.770 35.262 -9.862 1.00 52.42 24 ASP A CA 15
ATOM 26020 C C . ASP A 1 24 ? 4.970 34.020 -10.736 1.00 33.43 24 ASP A C 15
ATOM 26021 O O . ASP A 1 24 ? 4.156 33.118 -10.750 1.00 63.53 24 ASP A O 15
ATOM 26030 N N . ILE A 1 25 ? 6.041 33.984 -11.487 1.00 71.32 25 ILE A N 15
ATOM 26031 C CA . ILE A 1 25 ? 6.285 32.809 -12.389 1.00 51.05 25 ILE A CA 15
ATOM 26032 C C . ILE A 1 25 ? 6.852 31.614 -11.615 1.00 45.35 25 ILE A C 15
ATOM 26033 O O . ILE A 1 25 ? 6.368 30.506 -11.740 1.00 2.23 25 ILE A O 15
ATOM 26049 N N . SER A 1 26 ? 7.869 31.815 -10.824 1.00 3.11 26 SER A N 15
ATOM 26050 C CA . SER A 1 26 ? 8.445 30.672 -10.061 1.00 61.22 26 SER A CA 15
ATOM 26051 C C . SER A 1 26 ? 7.339 29.942 -9.297 1.00 21.33 26 SER A C 15
ATOM 26052 O O . SER A 1 26 ? 7.191 28.740 -9.402 1.00 52.31 26 SER A O 15
ATOM 26060 N N . THR A 1 27 ? 6.562 30.653 -8.526 1.00 12.51 27 THR A N 15
ATOM 26061 C CA . THR A 1 27 ? 5.470 29.983 -7.759 1.00 30.05 27 THR A CA 15
ATOM 26062 C C . THR A 1 27 ? 4.564 29.201 -8.712 1.00 11.51 27 THR A C 15
ATOM 26063 O O . THR A 1 27 ? 4.035 28.162 -8.374 1.00 40.30 27 THR A O 15
ATOM 26074 N N . GLN A 1 28 ? 4.385 29.699 -9.904 1.00 70.33 28 GLN A N 15
ATOM 26075 C CA . GLN A 1 28 ? 3.517 28.994 -10.889 1.00 11.13 28 GLN A CA 15
ATOM 26076 C C . GLN A 1 28 ? 4.095 27.613 -11.205 1.00 34.44 28 GLN A C 15
ATOM 26077 O O . GLN A 1 28 ? 3.381 26.631 -11.272 1.00 1.51 28 GLN A O 15
ATOM 26091 N N . LEU A 1 29 ? 5.380 27.530 -11.403 1.00 11.45 29 LEU A N 15
ATOM 26092 C CA . LEU A 1 29 ? 6.001 26.213 -11.718 1.00 73.13 29 LEU A CA 15
ATOM 26093 C C . LEU A 1 29 ? 5.543 25.171 -10.697 1.00 41.23 29 LEU A C 15
ATOM 26094 O O . LEU A 1 29 ? 5.510 23.988 -10.972 1.00 73.13 29 LEU A O 15
ATOM 26110 N N . ASN A 1 30 ? 5.185 25.604 -9.520 1.00 42.14 30 ASN A N 15
ATOM 26111 C CA . ASN A 1 30 ? 4.725 24.641 -8.480 1.00 41.13 30 ASN A CA 15
ATOM 26112 C C . ASN A 1 30 ? 3.376 24.037 -8.891 1.00 63.52 30 ASN A C 15
ATOM 26113 O O . ASN A 1 30 ? 3.044 22.925 -8.530 1.00 24.54 30 ASN A O 15
ATOM 26124 N N . ALA A 1 31 ? 2.599 24.766 -9.643 1.00 61.22 31 ALA A N 15
ATOM 26125 C CA . ALA A 1 31 ? 1.272 24.243 -10.079 1.00 13.22 31 ALA A CA 15
ATOM 26126 C C . ALA A 1 31 ? 1.448 23.176 -11.162 1.00 3.01 31 ALA A C 15
ATOM 26127 O O . ALA A 1 31 ? 0.638 22.286 -11.307 1.00 74.44 31 ALA A O 15
ATOM 26134 N N . PHE A 1 32 ? 2.505 23.262 -11.926 1.00 14.43 32 PHE A N 15
ATOM 26135 C CA . PHE A 1 32 ? 2.729 22.254 -13.000 1.00 41.34 32 PHE A CA 15
ATOM 26136 C C . PHE A 1 32 ? 3.053 20.888 -12.390 1.00 4.11 32 PHE A C 15
ATOM 26137 O O . PHE A 1 32 ? 3.680 20.805 -11.352 1.00 2.02 32 PHE A O 15
ATOM 26154 N N . PRO A 1 33 ? 2.614 19.861 -13.063 1.00 11.42 33 PRO A N 15
ATOM 26155 C CA . PRO A 1 33 ? 2.857 18.477 -12.588 1.00 4.00 33 PRO A CA 15
ATOM 26156 C C . PRO A 1 33 ? 4.325 18.096 -12.794 1.00 25.35 33 PRO A C 15
ATOM 26157 O O . PRO A 1 33 ? 5.005 17.683 -11.874 1.00 74.21 33 PRO A O 15
ATOM 26168 N N . GLY A 1 34 ? 4.822 18.234 -13.992 1.00 63.24 34 GLY A N 15
ATOM 26169 C CA . GLY A 1 34 ? 6.247 17.881 -14.253 1.00 33.41 34 GLY A CA 15
ATOM 26170 C C . GLY A 1 34 ? 7.156 18.841 -13.484 1.00 22.12 34 GLY A C 15
ATOM 26171 O O . GLY A 1 34 ? 7.958 18.432 -12.668 1.00 12.22 34 GLY A O 15
ATOM 26175 N N . CYS A 1 35 ? 7.036 20.115 -13.737 1.00 43.24 35 CYS A N 15
ATOM 26176 C CA . CYS A 1 35 ? 7.892 21.101 -13.019 1.00 10.23 35 CYS A CA 15
ATOM 26177 C C . CYS A 1 35 ? 7.357 21.333 -11.602 1.00 43.15 35 CYS A C 15
ATOM 26178 O O . CYS A 1 35 ? 6.163 21.362 -11.378 1.00 10.45 35 CYS A O 15
ATOM 26186 N N . GLU A 1 36 ? 8.230 21.495 -10.648 1.00 25.45 36 GLU A N 15
ATOM 26187 C CA . GLU A 1 36 ? 7.770 21.725 -9.248 1.00 35.01 36 GLU A CA 15
ATOM 26188 C C . GLU A 1 36 ? 8.834 22.492 -8.460 1.00 72.44 36 GLU A C 15
ATOM 26189 O O . GLU A 1 36 ? 9.986 22.104 -8.415 1.00 52.44 36 GLU A O 15
ATOM 26201 N N . VAL A 1 37 ? 8.460 23.576 -7.840 1.00 62.42 37 VAL A N 15
ATOM 26202 C CA . VAL A 1 37 ? 9.453 24.365 -7.057 1.00 34.21 37 VAL A CA 15
ATOM 26203 C C . VAL A 1 37 ? 10.006 23.525 -5.902 1.00 4.45 37 VAL A C 15
ATOM 26204 O O . VAL A 1 37 ? 9.274 23.081 -5.039 1.00 44.11 37 VAL A O 15
ATOM 26217 N N . ALA A 1 38 ? 11.292 23.306 -5.878 1.00 33.51 38 ALA A N 15
ATOM 26218 C CA . ALA A 1 38 ? 11.891 22.497 -4.777 1.00 74.53 38 ALA A CA 15
ATOM 26219 C C . ALA A 1 38 ? 12.399 23.416 -3.665 1.00 24.34 38 ALA A C 15
ATOM 26220 O O . ALA A 1 38 ? 12.076 23.244 -2.507 1.00 32.20 38 ALA A O 15
ATOM 26227 N N . VAL A 1 39 ? 13.191 24.394 -4.008 1.00 10.23 39 VAL A N 15
ATOM 26228 C CA . VAL A 1 39 ? 13.719 25.327 -2.971 1.00 72.51 39 VAL A CA 15
ATOM 26229 C C . VAL A 1 39 ? 13.286 26.760 -3.286 1.00 52.44 39 VAL A C 15
ATOM 26230 O O . VAL A 1 39 ? 13.596 27.297 -4.332 1.00 33.34 39 VAL A O 15
ATOM 26243 N N . SER A 1 40 ? 12.568 27.383 -2.392 1.00 71.42 40 SER A N 15
ATOM 26244 C CA . SER A 1 40 ? 12.113 28.780 -2.647 1.00 12.14 40 SER A CA 15
ATOM 26245 C C . SER A 1 40 ? 12.908 29.762 -1.784 1.00 21.33 40 SER A C 15
ATOM 26246 O O . SER A 1 40 ? 12.638 29.937 -0.612 1.00 30.14 40 SER A O 15
ATOM 26254 N N . ASP A 1 41 ? 13.884 30.407 -2.359 1.00 44.05 41 ASP A N 15
ATOM 26255 C CA . ASP A 1 41 ? 14.701 31.384 -1.584 1.00 30.04 41 ASP A CA 15
ATOM 26256 C C . ASP A 1 41 ? 14.865 32.677 -2.376 1.00 71.21 41 ASP A C 15
ATOM 26257 O O . ASP A 1 41 ? 14.901 32.673 -3.591 1.00 75.44 41 ASP A O 15
ATOM 26266 N N . ALA A 1 42 ? 14.955 33.785 -1.701 1.00 10.12 42 ALA A N 15
ATOM 26267 C CA . ALA A 1 42 ? 15.103 35.081 -2.415 1.00 61.11 42 ALA A CA 15
ATOM 26268 C C . ALA A 1 42 ? 16.492 35.693 -2.178 1.00 53.13 42 ALA A C 15
ATOM 26269 O O . ALA A 1 42 ? 16.600 36.834 -1.776 1.00 50.40 42 ALA A O 15
ATOM 26276 N N . PRO A 1 43 ? 17.512 34.921 -2.450 1.00 41.54 43 PRO A N 15
ATOM 26277 C CA . PRO A 1 43 ? 18.900 35.414 -2.275 1.00 12.00 43 PRO A CA 15
ATOM 26278 C C . PRO A 1 43 ? 19.221 36.454 -3.350 1.00 62.41 43 PRO A C 15
ATOM 26279 O O . PRO A 1 43 ? 19.873 37.448 -3.099 1.00 35.03 43 PRO A O 15
ATOM 26290 N N . SER A 1 44 ? 18.764 36.228 -4.551 1.00 71.44 44 SER A N 15
ATOM 26291 C CA . SER A 1 44 ? 19.032 37.196 -5.653 1.00 72.22 44 SER A CA 15
ATOM 26292 C C . SER A 1 44 ? 17.842 37.240 -6.618 1.00 1.41 44 SER A C 15
ATOM 26293 O O . SER A 1 44 ? 17.928 37.793 -7.696 1.00 60.52 44 SER A O 15
ATOM 26301 N N . GLY A 1 45 ? 16.735 36.664 -6.237 1.00 31.31 45 GLY A N 15
ATOM 26302 C CA . GLY A 1 45 ? 15.542 36.674 -7.132 1.00 25.12 45 GLY A CA 15
ATOM 26303 C C . GLY A 1 45 ? 15.522 35.399 -7.977 1.00 72.45 45 GLY A C 15
ATOM 26304 O O . GLY A 1 45 ? 14.980 35.373 -9.065 1.00 2.00 45 GLY A O 15
ATOM 26308 N N . GLN A 1 46 ? 16.109 34.339 -7.490 1.00 75.11 46 GLN A N 15
ATOM 26309 C CA . GLN A 1 46 ? 16.120 33.069 -8.271 1.00 75.13 46 GLN A CA 15
ATOM 26310 C C . GLN A 1 46 ? 15.659 31.900 -7.394 1.00 24.22 46 GLN A C 15
ATOM 26311 O O . GLN A 1 46 ? 16.065 31.768 -6.257 1.00 0.00 46 GLN A O 15
ATOM 26325 N N . LEU A 1 47 ? 14.817 31.050 -7.917 1.00 65.55 47 LEU A N 15
ATOM 26326 C CA . LEU A 1 47 ? 14.337 29.888 -7.116 1.00 34.31 47 LEU A CA 15
ATOM 26327 C C . LEU A 1 47 ? 14.713 28.575 -7.810 1.00 10.43 47 LEU A C 15
ATOM 26328 O O . LEU A 1 47 ? 14.981 28.544 -8.993 1.00 61.04 47 LEU A O 15
ATOM 26344 N N . ILE A 1 48 ? 14.738 27.492 -7.082 1.00 2.51 48 ILE A N 15
ATOM 26345 C CA . ILE A 1 48 ? 15.099 26.184 -7.701 1.00 40.14 48 ILE A CA 15
ATOM 26346 C C . ILE A 1 48 ? 13.833 25.394 -8.044 1.00 44.31 48 ILE A C 15
ATOM 26347 O O . ILE A 1 48 ? 12.977 25.180 -7.208 1.00 3.04 48 ILE A O 15
ATOM 26363 N N . VAL A 1 49 ? 13.708 24.957 -9.269 1.00 3.11 49 VAL A N 15
ATOM 26364 C CA . VAL A 1 49 ? 12.499 24.179 -9.663 1.00 55.00 49 VAL A CA 15
ATOM 26365 C C . VAL A 1 49 ? 12.910 22.906 -10.410 1.00 55.51 49 VAL A C 15
ATOM 26366 O O . VAL A 1 49 ? 13.613 22.955 -11.399 1.00 4.41 49 VAL A O 15
ATOM 26379 N N . VAL A 1 50 ? 12.478 21.768 -9.941 1.00 50.42 50 VAL A N 15
ATOM 26380 C CA . VAL A 1 50 ? 12.845 20.495 -10.624 1.00 61.42 50 VAL A CA 15
ATOM 26381 C C . VAL A 1 50 ? 11.727 20.062 -11.578 1.00 75.11 50 VAL A C 15
ATOM 26382 O O . VAL A 1 50 ? 10.562 20.312 -11.338 1.00 44.32 50 VAL A O 15
ATOM 26395 N N . VAL A 1 51 ? 12.072 19.416 -12.657 1.00 54.13 51 VAL A N 15
ATOM 26396 C CA . VAL A 1 51 ? 11.030 18.968 -13.624 1.00 2.02 51 VAL A CA 15
ATOM 26397 C C . VAL A 1 51 ? 11.367 17.571 -14.156 1.00 11.24 51 VAL A C 15
ATOM 26398 O O . VAL A 1 51 ? 12.513 17.252 -14.406 1.00 14.04 51 VAL A O 15
ATOM 26411 N N . GLU A 1 52 ? 10.379 16.737 -14.329 1.00 21.31 52 GLU A N 15
ATOM 26412 C CA . GLU A 1 52 ? 10.644 15.363 -14.843 1.00 1.51 52 GLU A CA 15
ATOM 26413 C C . GLU A 1 52 ? 9.841 15.112 -16.121 1.00 31.40 52 GLU A C 15
ATOM 26414 O O . GLU A 1 52 ? 8.741 15.608 -16.283 1.00 63.43 52 GLU A O 15
ATOM 26426 N N . ALA A 1 53 ? 10.378 14.346 -17.031 1.00 3.33 53 ALA A N 15
ATOM 26427 C CA . ALA A 1 53 ? 9.644 14.065 -18.298 1.00 31.43 53 ALA A CA 15
ATOM 26428 C C . ALA A 1 53 ? 10.150 12.762 -18.925 1.00 14.03 53 ALA A C 15
ATOM 26429 O O . ALA A 1 53 ? 11.084 12.151 -18.443 1.00 52.12 53 ALA A O 15
ATOM 26436 N N . GLU A 1 54 ? 9.539 12.331 -19.994 1.00 53.55 54 GLU A N 15
ATOM 26437 C CA . GLU A 1 54 ? 9.985 11.068 -20.650 1.00 10.20 54 GLU A CA 15
ATOM 26438 C C . GLU A 1 54 ? 11.508 11.060 -20.799 1.00 24.11 54 GLU A C 15
ATOM 26439 O O . GLU A 1 54 ? 12.167 10.083 -20.494 1.00 53.20 54 GLU A O 15
ATOM 26451 N N . ASP A 1 55 ? 12.075 12.138 -21.266 1.00 4.31 55 ASP A N 15
ATOM 26452 C CA . ASP A 1 55 ? 13.557 12.190 -21.433 1.00 10.05 55 ASP A CA 15
ATOM 26453 C C . ASP A 1 55 ? 14.044 13.640 -21.387 1.00 44.31 55 ASP A C 15
ATOM 26454 O O . ASP A 1 55 ? 13.295 14.548 -21.090 1.00 43.34 55 ASP A O 15
ATOM 26463 N N . SER A 1 56 ? 15.296 13.864 -21.682 1.00 24.34 56 SER A N 15
ATOM 26464 C CA . SER A 1 56 ? 15.832 15.255 -21.656 1.00 43.31 56 SER A CA 15
ATOM 26465 C C . SER A 1 56 ? 15.089 16.126 -22.672 1.00 51.20 56 SER A C 15
ATOM 26466 O O . SER A 1 56 ? 14.782 17.273 -22.415 1.00 22.35 56 SER A O 15
ATOM 26474 N N . GLU A 1 57 ? 14.798 15.590 -23.826 1.00 23.03 57 GLU A N 15
ATOM 26475 C CA . GLU A 1 57 ? 14.075 16.388 -24.858 1.00 31.10 57 GLU A CA 15
ATOM 26476 C C . GLU A 1 57 ? 12.854 17.071 -24.238 1.00 74.34 57 GLU A C 15
ATOM 26477 O O . GLU A 1 57 ? 12.621 18.248 -24.433 1.00 65.43 57 GLU A O 15
ATOM 26489 N N . THR A 1 58 ? 12.069 16.340 -23.492 1.00 61.32 58 THR A N 15
ATOM 26490 C CA . THR A 1 58 ? 10.864 16.948 -22.861 1.00 55.22 58 THR A CA 15
ATOM 26491 C C . THR A 1 58 ? 11.272 17.831 -21.678 1.00 51.41 58 THR A C 15
ATOM 26492 O O . THR A 1 58 ? 10.648 18.835 -21.397 1.00 40.25 58 THR A O 15
ATOM 26503 N N . LEU A 1 59 ? 12.316 17.466 -20.986 1.00 21.50 59 LEU A N 15
ATOM 26504 C CA . LEU A 1 59 ? 12.762 18.287 -19.823 1.00 62.34 59 LEU A CA 15
ATOM 26505 C C . LEU A 1 59 ? 13.231 19.663 -20.298 1.00 41.30 59 LEU A C 15
ATOM 26506 O O . LEU A 1 59 ? 12.886 20.678 -19.725 1.00 32.14 59 LEU A O 15
ATOM 26522 N N . ILE A 1 60 ? 14.013 19.707 -21.342 1.00 53.13 60 ILE A N 15
ATOM 26523 C CA . ILE A 1 60 ? 14.498 21.022 -21.850 1.00 60.33 60 ILE A CA 15
ATOM 26524 C C . ILE A 1 60 ? 13.321 21.823 -22.403 1.00 52.42 60 ILE A C 15
ATOM 26525 O O . ILE A 1 60 ? 13.317 23.037 -22.384 1.00 13.13 60 ILE A O 15
ATOM 26541 N N . GLN A 1 61 ? 12.315 21.150 -22.887 1.00 1.23 61 GLN A N 15
ATOM 26542 C CA . GLN A 1 61 ? 11.128 21.866 -23.428 1.00 62.53 61 GLN A CA 15
ATOM 26543 C C . GLN A 1 61 ? 10.607 22.865 -22.393 1.00 63.11 61 GLN A C 15
ATOM 26544 O O . GLN A 1 61 ? 10.304 23.998 -22.705 1.00 52.04 61 GLN A O 15
ATOM 26558 N N . THR A 1 62 ? 10.497 22.447 -21.160 1.00 62.15 62 THR A N 15
ATOM 26559 C CA . THR A 1 62 ? 9.990 23.367 -20.101 1.00 33.02 62 THR A CA 15
ATOM 26560 C C . THR A 1 62 ? 10.851 24.635 -20.033 1.00 70.30 62 THR A C 15
ATOM 26561 O O . THR A 1 62 ? 10.348 25.730 -19.880 1.00 33.44 62 THR A O 15
ATOM 26572 N N . ILE A 1 63 ? 12.143 24.493 -20.141 1.00 12.52 63 ILE A N 15
ATOM 26573 C CA . ILE A 1 63 ? 13.033 25.688 -20.080 1.00 34.41 63 ILE A CA 15
ATOM 26574 C C . ILE A 1 63 ? 12.524 26.781 -21.025 1.00 25.05 63 ILE A C 15
ATOM 26575 O O . ILE A 1 63 ? 12.615 27.955 -20.732 1.00 24.11 63 ILE A O 15
ATOM 26591 N N . GLU A 1 64 ? 11.996 26.409 -22.160 1.00 12.45 64 GLU A N 15
ATOM 26592 C CA . GLU A 1 64 ? 11.497 27.442 -23.108 1.00 15.21 64 GLU A CA 15
ATOM 26593 C C . GLU A 1 64 ? 10.542 28.396 -22.382 1.00 73.24 64 GLU A C 15
ATOM 26594 O O . GLU A 1 64 ? 10.472 29.571 -22.685 1.00 25.20 64 GLU A O 15
ATOM 26606 N N . SER A 1 65 ? 9.816 27.900 -21.420 1.00 3.31 65 SER A N 15
ATOM 26607 C CA . SER A 1 65 ? 8.876 28.773 -20.663 1.00 53.51 65 SER A CA 15
ATOM 26608 C C . SER A 1 65 ? 9.650 29.771 -19.795 1.00 40.01 65 SER A C 15
ATOM 26609 O O . SER A 1 65 ? 9.452 30.966 -19.873 1.00 74.05 65 SER A O 15
ATOM 26617 N N . VAL A 1 66 ? 10.520 29.280 -18.952 1.00 41.52 66 VAL A N 15
ATOM 26618 C CA . VAL A 1 66 ? 11.300 30.186 -18.059 1.00 45.22 66 VAL A CA 15
ATOM 26619 C C . VAL A 1 66 ? 12.251 31.079 -18.864 1.00 42.23 66 VAL A C 15
ATOM 26620 O O . VAL A 1 66 ? 12.384 32.257 -18.597 1.00 0.22 66 VAL A O 15
ATOM 26633 N N . ARG A 1 67 ? 12.917 30.533 -19.844 1.00 33.24 67 ARG A N 15
ATOM 26634 C CA . ARG A 1 67 ? 13.861 31.357 -20.652 1.00 73.53 67 ARG A CA 15
ATOM 26635 C C . ARG A 1 67 ? 13.098 32.441 -21.419 1.00 40.25 67 ARG A C 15
ATOM 26636 O O . ARG A 1 67 ? 13.545 33.567 -21.528 1.00 24.52 67 ARG A O 15
ATOM 26657 N N . ASN A 1 68 ? 11.959 32.113 -21.962 1.00 74.31 68 ASN A N 15
ATOM 26658 C CA . ASN A 1 68 ? 11.181 33.126 -22.731 1.00 63.22 68 ASN A CA 15
ATOM 26659 C C . ASN A 1 68 ? 10.490 34.109 -21.780 1.00 23.34 68 ASN A C 15
ATOM 26660 O O . ASN A 1 68 ? 10.119 35.199 -22.165 1.00 41.01 68 ASN A O 15
ATOM 26671 N N . VAL A 1 69 ? 10.318 33.736 -20.542 1.00 32.32 69 VAL A N 15
ATOM 26672 C CA . VAL A 1 69 ? 9.655 34.661 -19.577 1.00 72.12 69 VAL A CA 15
ATOM 26673 C C . VAL A 1 69 ? 10.544 35.882 -19.328 1.00 54.22 69 VAL A C 15
ATOM 26674 O O . VAL A 1 69 ? 11.689 35.760 -18.937 1.00 14.03 69 VAL A O 15
ATOM 26687 N N . GLU A 1 70 ? 10.030 37.059 -19.559 1.00 14.10 70 GLU A N 15
ATOM 26688 C CA . GLU A 1 70 ? 10.848 38.288 -19.343 1.00 53.22 70 GLU A CA 15
ATOM 26689 C C . GLU A 1 70 ? 11.345 38.356 -17.898 1.00 12.23 70 GLU A C 15
ATOM 26690 O O . GLU A 1 70 ? 12.513 38.578 -17.642 1.00 43.41 70 GLU A O 15
ATOM 26702 N N . GLY A 1 71 ? 10.469 38.172 -16.948 1.00 61.40 71 GLY A N 15
ATOM 26703 C CA . GLY A 1 71 ? 10.897 38.230 -15.521 1.00 14.43 71 GLY A CA 15
ATOM 26704 C C . GLY A 1 71 ? 12.162 37.393 -15.331 1.00 2.32 71 GLY A C 15
ATOM 26705 O O . GLY A 1 71 ? 13.007 37.706 -14.516 1.00 0.03 71 GLY A O 15
ATOM 26709 N N . VAL A 1 72 ? 12.299 36.331 -16.076 1.00 31.23 72 VAL A N 15
ATOM 26710 C CA . VAL A 1 72 ? 13.511 35.472 -15.935 1.00 71.54 72 VAL A CA 15
ATOM 26711 C C . VAL A 1 72 ? 14.700 36.106 -16.659 1.00 43.54 72 VAL A C 15
ATOM 26712 O O . VAL A 1 72 ? 14.691 36.271 -17.863 1.00 72.02 72 VAL A O 15
ATOM 26725 N N . LEU A 1 73 ? 15.726 36.461 -15.933 1.00 21.10 73 LEU A N 15
ATOM 26726 C CA . LEU A 1 73 ? 16.916 37.083 -16.580 1.00 25.40 73 LEU A CA 15
ATOM 26727 C C . LEU A 1 73 ? 18.028 36.043 -16.755 1.00 5.13 73 LEU A C 15
ATOM 26728 O O . LEU A 1 73 ? 18.917 36.200 -17.566 1.00 30.22 73 LEU A O 15
ATOM 26744 N N . ALA A 1 74 ? 17.983 34.983 -15.995 1.00 64.20 74 ALA A N 15
ATOM 26745 C CA . ALA A 1 74 ? 19.037 33.933 -16.116 1.00 44.44 74 ALA A CA 15
ATOM 26746 C C . ALA A 1 74 ? 18.462 32.560 -15.755 1.00 13.34 74 ALA A C 15
ATOM 26747 O O . ALA A 1 74 ? 17.334 32.447 -15.316 1.00 72.12 74 ALA A O 15
ATOM 26754 N N . VAL A 1 75 ? 19.225 31.520 -15.937 1.00 65.41 75 VAL A N 15
ATOM 26755 C CA . VAL A 1 75 ? 18.720 30.156 -15.603 1.00 75.22 75 VAL A CA 15
ATOM 26756 C C . VAL A 1 75 ? 19.891 29.199 -15.364 1.00 4.30 75 VAL A C 15
ATOM 26757 O O . VAL A 1 75 ? 20.695 28.958 -16.242 1.00 62.31 75 VAL A O 15
ATOM 26770 N N . SER A 1 76 ? 19.994 28.655 -14.183 1.00 61.41 76 SER A N 15
ATOM 26771 C CA . SER A 1 76 ? 21.113 27.713 -13.890 1.00 51.33 76 SER A CA 15
ATOM 26772 C C . SER A 1 76 ? 20.561 26.368 -13.412 1.00 65.24 76 SER A C 15
ATOM 26773 O O . SER A 1 76 ? 20.174 26.214 -12.271 1.00 11.14 76 SER A O 15
ATOM 26781 N N . LEU A 1 77 ? 20.520 25.390 -14.276 1.00 41.41 77 LEU A N 15
ATOM 26782 C CA . LEU A 1 77 ? 19.992 24.057 -13.872 1.00 45.40 77 LEU A CA 15
ATOM 26783 C C . LEU A 1 77 ? 21.121 23.023 -13.849 1.00 20.20 77 LEU A C 15
ATOM 26784 O O . LEU A 1 77 ? 21.580 22.567 -14.877 1.00 70.04 77 LEU A O 15
ATOM 26800 N N . VAL A 1 78 ? 21.574 22.650 -12.684 1.00 2.33 78 VAL A N 15
ATOM 26801 C CA . VAL A 1 78 ? 22.673 21.646 -12.597 1.00 5.21 78 VAL A CA 15
ATOM 26802 C C . VAL A 1 78 ? 22.392 20.649 -11.470 1.00 13.22 78 VAL A C 15
ATOM 26803 O O . VAL A 1 78 ? 22.743 20.873 -10.327 1.00 60.53 78 VAL A O 15
ATOM 26816 N N . TYR A 1 79 ? 21.763 19.550 -11.782 1.00 11.14 79 TYR A N 15
ATOM 26817 C CA . TYR A 1 79 ? 21.459 18.536 -10.730 1.00 3.55 79 TYR A CA 15
ATOM 26818 C C . TYR A 1 79 ? 20.753 17.328 -11.348 1.00 51.21 79 TYR A C 15
ATOM 26819 O O . TYR A 1 79 ? 19.630 17.420 -11.804 1.00 23.33 79 TYR A O 15
ATOM 26837 N N . HIS A 1 80 ? 21.402 16.196 -11.370 1.00 75.41 80 HIS A N 15
ATOM 26838 C CA . HIS A 1 80 ? 20.766 14.984 -11.962 1.00 71.45 80 HIS A CA 15
ATOM 26839 C C . HIS A 1 80 ? 20.087 14.155 -10.868 1.00 34.01 80 HIS A C 15
ATOM 26840 O O . HIS A 1 80 ? 20.631 13.950 -9.802 1.00 54.00 80 HIS A O 15
ATOM 26854 N N . GLN A 1 81 ? 18.900 13.676 -11.125 1.00 53.22 81 GLN A N 15
ATOM 26855 C CA . GLN A 1 81 ? 18.186 12.861 -10.101 1.00 50.31 81 GLN A CA 15
ATOM 26856 C C . GLN A 1 81 ? 17.600 11.600 -10.741 1.00 72.14 81 GLN A C 15
ATOM 26857 O O . GLN A 1 81 ? 16.649 11.660 -11.497 1.00 64.32 81 GLN A O 15
ATOM 26871 N N . GLN A 1 82 ? 18.159 10.459 -10.446 1.00 62.35 82 GLN A N 15
ATOM 26872 C CA . GLN A 1 82 ? 17.634 9.195 -11.039 1.00 72.10 82 GLN A CA 15
ATOM 26873 C C . GLN A 1 82 ? 18.113 7.991 -10.226 1.00 62.20 82 GLN A C 15
ATOM 26874 O O . GLN A 1 82 ? 19.249 7.924 -9.806 1.00 2.12 82 GLN A O 15
ATOM 26888 N N . GLU A 1 83 ? 17.252 7.037 -10.005 1.00 23.31 83 GLU A N 15
ATOM 26889 C CA . GLU A 1 83 ? 17.658 5.835 -9.219 1.00 52.33 83 GLU A CA 15
ATOM 26890 C C . GLU A 1 83 ? 17.980 4.672 -10.158 1.00 51.41 83 GLU A C 15
ATOM 26891 O O . GLU A 1 83 ? 17.140 4.207 -10.902 1.00 73.35 83 GLU A O 15
ATOM 26903 N N . GLU A 1 84 ? 19.194 4.201 -10.123 1.00 42.24 84 GLU A N 15
ATOM 26904 C CA . GLU A 1 84 ? 19.584 3.068 -11.009 1.00 44.20 84 GLU A CA 15
ATOM 26905 C C . GLU A 1 84 ? 19.447 1.740 -10.259 1.00 70.23 84 GLU A C 15
ATOM 26906 O O . GLU A 1 84 ? 18.685 1.621 -9.319 1.00 54.44 84 GLU A O 15
ATOM 26918 N N . GLN A 1 85 ? 20.180 0.740 -10.664 1.00 63.30 85 GLN A N 15
ATOM 26919 C CA . GLN A 1 85 ? 20.094 -0.579 -9.973 1.00 22.10 85 GLN A CA 15
ATOM 26920 C C . GLN A 1 85 ? 21.498 -1.138 -9.726 1.00 64.10 85 GLN A C 15
ATOM 26921 O O . GLN A 1 85 ? 21.787 -2.276 -10.039 1.00 63.33 85 GLN A O 15
ATOM 26935 N N . GLY A 1 86 ? 22.371 -0.345 -9.170 1.00 65.51 86 GLY A N 15
ATOM 26936 C CA . GLY A 1 86 ? 23.755 -0.830 -8.905 1.00 4.31 86 GLY A CA 15
ATOM 26937 C C . GLY A 1 86 ? 24.742 -0.070 -9.793 1.00 10.43 86 GLY A C 15
ATOM 26938 O O . GLY A 1 86 ? 24.391 0.416 -10.850 1.00 45.10 86 GLY A O 15
ATOM 26942 N N . GLU A 1 87 ? 25.973 0.040 -9.373 1.00 31.13 87 GLU A N 15
ATOM 26943 C CA . GLU A 1 87 ? 26.979 0.772 -10.196 1.00 33.43 87 GLU A CA 15
ATOM 26944 C C . GLU A 1 87 ? 28.282 -0.025 -10.273 1.00 11.50 87 GLU A C 15
ATOM 26945 O O . GLU A 1 87 ? 29.238 0.394 -10.895 1.00 54.33 87 GLU A O 15
ATOM 26957 N N . GLU A 1 88 ? 28.321 -1.176 -9.658 1.00 34.32 88 GLU A N 15
ATOM 26958 C CA . GLU A 1 88 ? 29.547 -2.015 -9.699 1.00 21.23 88 GLU A CA 15
ATOM 26959 C C . GLU A 1 88 ? 30.806 -1.150 -9.602 1.00 53.30 88 GLU A C 15
ATOM 26960 O O . GLU A 1 88 ? 30.758 -0.011 -9.183 1.00 15.32 88 GLU A O 15
ATOM 26972 N N . THR A 1 89 ? 31.932 -1.682 -9.987 1.00 24.05 89 THR A N 15
ATOM 26973 C CA . THR A 1 89 ? 33.196 -0.893 -9.917 1.00 32.21 89 THR A CA 15
ATOM 26974 C C . THR A 1 89 ? 34.379 -1.750 -10.372 1.00 24.23 89 THR A C 15
ATOM 26975 O O . THR A 1 89 ? 35.293 -2.002 -9.611 1.00 43.41 89 THR A O 15
ATOM 26986 N N . PRO A 1 90 ? 34.321 -2.169 -11.606 1.00 71.44 90 PRO A N 15
ATOM 26987 C CA . PRO A 1 90 ? 35.402 -3.009 -12.178 1.00 2.32 90 PRO A CA 15
ATOM 26988 C C . PRO A 1 90 ? 36.654 -2.165 -12.437 1.00 24.05 90 PRO A C 15
ATOM 26989 O O . PRO A 1 90 ? 37.603 -2.701 -12.983 1.00 60.00 90 PRO A O 15
ATOM 27000 N N . MET B 2 1 ? 6.136 17.835 10.766 1.00 72.43 1 MET B N 15
ATOM 27001 C CA . MET B 2 1 ? 6.852 16.615 10.294 1.00 43.14 1 MET B CA 15
ATOM 27002 C C . MET B 2 1 ? 6.410 16.257 8.872 1.00 62.24 1 MET B C 15
ATOM 27003 O O . MET B 2 1 ? 6.391 15.105 8.488 1.00 24.44 1 MET B O 15
ATOM 27016 N N . LYS B 2 2 ? 6.054 17.238 8.088 1.00 74.45 2 LYS B N 15
ATOM 27017 C CA . LYS B 2 2 ? 5.611 16.953 6.692 1.00 51.22 2 LYS B CA 15
ATOM 27018 C C . LYS B 2 2 ? 6.723 17.309 5.702 1.00 24.14 2 LYS B C 15
ATOM 27019 O O . LYS B 2 2 ? 6.586 18.208 4.897 1.00 1.10 2 LYS B O 15
ATOM 27038 N N . LEU B 2 3 ? 7.825 16.610 5.756 1.00 23.33 3 LEU B N 15
ATOM 27039 C CA . LEU B 2 3 ? 8.944 16.911 4.817 1.00 31.40 3 LEU B CA 15
ATOM 27040 C C . LEU B 2 3 ? 8.637 16.344 3.428 1.00 74.44 3 LEU B C 15
ATOM 27041 O O . LEU B 2 3 ? 9.081 16.861 2.423 1.00 2.14 3 LEU B O 15
ATOM 27057 N N . SER B 2 4 ? 7.878 15.283 3.365 1.00 54.50 4 SER B N 15
ATOM 27058 C CA . SER B 2 4 ? 7.542 14.685 2.041 1.00 33.01 4 SER B CA 15
ATOM 27059 C C . SER B 2 4 ? 8.823 14.319 1.286 1.00 11.22 4 SER B C 15
ATOM 27060 O O . SER B 2 4 ? 9.284 13.196 1.334 1.00 41.53 4 SER B O 15
ATOM 27068 N N . ARG B 2 5 ? 9.400 15.258 0.588 1.00 10.23 5 ARG B N 15
ATOM 27069 C CA . ARG B 2 5 ? 10.650 14.964 -0.169 1.00 20.02 5 ARG B CA 15
ATOM 27070 C C . ARG B 2 5 ? 11.415 16.259 -0.454 1.00 74.42 5 ARG B C 15
ATOM 27071 O O . ARG B 2 5 ? 12.629 16.294 -0.423 1.00 51.10 5 ARG B O 15
ATOM 27092 N N . ARG B 2 6 ? 10.714 17.323 -0.734 1.00 1.23 6 ARG B N 15
ATOM 27093 C CA . ARG B 2 6 ? 11.402 18.614 -1.023 1.00 11.34 6 ARG B CA 15
ATOM 27094 C C . ARG B 2 6 ? 12.307 19.002 0.150 1.00 13.24 6 ARG B C 15
ATOM 27095 O O . ARG B 2 6 ? 13.242 19.764 -0.000 1.00 31.21 6 ARG B O 15
ATOM 27116 N N . SER B 2 7 ? 12.037 18.483 1.316 1.00 4.25 7 SER B N 15
ATOM 27117 C CA . SER B 2 7 ? 12.887 18.821 2.494 1.00 42.51 7 SER B CA 15
ATOM 27118 C C . SER B 2 7 ? 14.188 18.020 2.437 1.00 14.15 7 SER B C 15
ATOM 27119 O O . SER B 2 7 ? 15.254 18.523 2.731 1.00 11.13 7 SER B O 15
ATOM 27127 N N . PHE B 2 8 ? 14.105 16.776 2.054 1.00 1.00 8 PHE B N 15
ATOM 27128 C CA . PHE B 2 8 ? 15.332 15.936 1.967 1.00 12.31 8 PHE B CA 15
ATOM 27129 C C . PHE B 2 8 ? 16.070 16.233 0.655 1.00 44.03 8 PHE B C 15
ATOM 27130 O O . PHE B 2 8 ? 17.281 16.330 0.622 1.00 61.41 8 PHE B O 15
ATOM 27147 N N . MET B 2 9 ? 15.348 16.378 -0.422 1.00 72.25 9 MET B N 15
ATOM 27148 C CA . MET B 2 9 ? 16.008 16.668 -1.729 1.00 35.25 9 MET B CA 15
ATOM 27149 C C . MET B 2 9 ? 16.651 18.054 -1.697 1.00 43.52 9 MET B C 15
ATOM 27150 O O . MET B 2 9 ? 17.789 18.230 -2.088 1.00 61.00 9 MET B O 15
ATOM 27164 N N . LYS B 2 10 ? 15.936 19.042 -1.234 1.00 13.33 10 LYS B N 15
ATOM 27165 C CA . LYS B 2 10 ? 16.510 20.417 -1.177 1.00 30.54 10 LYS B CA 15
ATOM 27166 C C . LYS B 2 10 ? 17.898 20.380 -0.532 1.00 20.52 10 LYS B C 15
ATOM 27167 O O . LYS B 2 10 ? 18.769 21.157 -0.866 1.00 21.11 10 LYS B O 15
ATOM 27186 N N . ALA B 2 11 ? 18.109 19.479 0.389 1.00 52.31 11 ALA B N 15
ATOM 27187 C CA . ALA B 2 11 ? 19.441 19.390 1.053 1.00 63.30 11 ALA B CA 15
ATOM 27188 C C . ALA B 2 11 ? 20.529 19.099 0.015 1.00 55.05 11 ALA B C 15
ATOM 27189 O O . ALA B 2 11 ? 21.577 19.714 0.011 1.00 45.41 11 ALA B O 15
ATOM 27196 N N . ASN B 2 12 ? 20.285 18.168 -0.867 1.00 41.32 12 ASN B N 15
ATOM 27197 C CA . ASN B 2 12 ? 21.303 17.839 -1.906 1.00 0.51 12 ASN B CA 15
ATOM 27198 C C . ASN B 2 12 ? 21.199 18.822 -3.076 1.00 31.45 12 ASN B C 15
ATOM 27199 O O . ASN B 2 12 ? 22.191 19.260 -3.622 1.00 62.21 12 ASN B O 15
ATOM 27210 N N . ALA B 2 13 ? 20.001 19.172 -3.462 1.00 4.13 13 ALA B N 15
ATOM 27211 C CA . ALA B 2 13 ? 19.833 20.126 -4.595 1.00 50.23 13 ALA B CA 15
ATOM 27212 C C . ALA B 2 13 ? 20.588 21.425 -4.309 1.00 52.02 13 ALA B C 15
ATOM 27213 O O . ALA B 2 13 ? 21.313 21.930 -5.144 1.00 33.13 13 ALA B O 15
ATOM 27220 N N . VAL B 2 14 ? 20.423 21.972 -3.138 1.00 73.22 14 VAL B N 15
ATOM 27221 C CA . VAL B 2 14 ? 21.130 23.238 -2.805 1.00 52.34 14 VAL B CA 15
ATOM 27222 C C . VAL B 2 14 ? 22.643 23.051 -2.952 1.00 63.43 14 VAL B C 15
ATOM 27223 O O . VAL B 2 14 ? 23.362 23.970 -3.287 1.00 22.21 14 VAL B O 15
ATOM 27236 N N . ALA B 2 15 ? 23.131 21.865 -2.706 1.00 1.42 15 ALA B N 15
ATOM 27237 C CA . ALA B 2 15 ? 24.596 21.620 -2.835 1.00 44.51 15 ALA B CA 15
ATOM 27238 C C . ALA B 2 15 ? 25.033 21.807 -4.290 1.00 20.15 15 ALA B C 15
ATOM 27239 O O . ALA B 2 15 ? 26.129 22.253 -4.567 1.00 64.24 15 ALA B O 15
ATOM 27246 N N . ALA B 2 16 ? 24.182 21.472 -5.221 1.00 14.40 16 ALA B N 15
ATOM 27247 C CA . ALA B 2 16 ? 24.547 21.632 -6.658 1.00 13.42 16 ALA B CA 15
ATOM 27248 C C . ALA B 2 16 ? 24.002 22.959 -7.194 1.00 40.04 16 ALA B C 15
ATOM 27249 O O . ALA B 2 16 ? 24.384 23.416 -8.254 1.00 20.14 16 ALA B O 15
ATOM 27256 N N . ALA B 2 17 ? 23.112 23.581 -6.470 1.00 22.10 17 ALA B N 15
ATOM 27257 C CA . ALA B 2 17 ? 22.544 24.877 -6.937 1.00 13.22 17 ALA B CA 15
ATOM 27258 C C . ALA B 2 17 ? 23.270 26.044 -6.261 1.00 44.25 17 ALA B C 15
ATOM 27259 O O . ALA B 2 17 ? 23.249 27.162 -6.738 1.00 52.20 17 ALA B O 15
ATOM 27266 N N . ALA B 2 18 ? 23.915 25.793 -5.155 1.00 74.31 18 ALA B N 15
ATOM 27267 C CA . ALA B 2 18 ? 24.643 26.885 -4.450 1.00 23.31 18 ALA B CA 15
ATOM 27268 C C . ALA B 2 18 ? 26.042 27.057 -5.047 1.00 15.31 18 ALA B C 15
ATOM 27269 O O . ALA B 2 18 ? 26.445 28.146 -5.406 1.00 63.33 18 ALA B O 15
ATOM 27276 N N . ALA B 2 19 ? 26.786 25.989 -5.156 1.00 42.53 19 ALA B N 15
ATOM 27277 C CA . ALA B 2 19 ? 28.158 26.093 -5.732 1.00 34.32 19 ALA B CA 15
ATOM 27278 C C . ALA B 2 19 ? 28.080 26.370 -7.236 1.00 50.32 19 ALA B C 15
ATOM 27279 O O . ALA B 2 19 ? 29.068 26.679 -7.870 1.00 63.24 19 ALA B O 15
ATOM 27286 N N . ALA B 2 20 ? 26.912 26.263 -7.807 1.00 52.34 20 ALA B N 15
ATOM 27287 C CA . ALA B 2 20 ? 26.771 26.520 -9.269 1.00 23.31 20 ALA B CA 15
ATOM 27288 C C . ALA B 2 20 ? 25.981 27.810 -9.505 1.00 33.32 20 ALA B C 15
ATOM 27289 O O . ALA B 2 20 ? 26.413 28.696 -10.213 1.00 52.04 20 ALA B O 15
ATOM 27296 N N . ALA B 2 21 ? 24.821 27.921 -8.912 1.00 45.01 21 ALA B N 15
ATOM 27297 C CA . ALA B 2 21 ? 24.004 29.154 -9.102 1.00 63.44 21 ALA B CA 15
ATOM 27298 C C . ALA B 2 21 ? 24.356 30.192 -8.033 1.00 20.55 21 ALA B C 15
ATOM 27299 O O . ALA B 2 21 ? 23.655 31.164 -7.843 1.00 51.14 21 ALA B O 15
ATOM 27306 N N . GLY B 2 22 ? 25.439 29.990 -7.331 1.00 42.21 22 GLY B N 15
ATOM 27307 C CA . GLY B 2 22 ? 25.834 30.964 -6.275 1.00 44.34 22 GLY B CA 15
ATOM 27308 C C . GLY B 2 22 ? 24.681 31.145 -5.287 1.00 53.23 22 GLY B C 15
ATOM 27309 O O . GLY B 2 22 ? 24.532 32.186 -4.677 1.00 22.20 22 GLY B O 15
ATOM 27313 N N . LEU B 2 23 ? 23.863 30.142 -5.125 1.00 53.34 23 LEU B N 15
ATOM 27314 C CA . LEU B 2 23 ? 22.720 30.260 -4.175 1.00 74.20 23 LEU B CA 15
ATOM 27315 C C . LEU B 2 23 ? 23.228 30.289 -2.733 1.00 54.41 23 LEU B C 15
ATOM 27316 O O . LEU B 2 23 ? 24.391 30.529 -2.478 1.00 4.44 23 LEU B O 15
ATOM 27332 N N . SER B 2 24 ? 22.363 30.048 -1.789 1.00 53.32 24 SER B N 15
ATOM 27333 C CA . SER B 2 24 ? 22.791 30.062 -0.360 1.00 1.21 24 SER B CA 15
ATOM 27334 C C . SER B 2 24 ? 23.413 28.716 0.020 1.00 32.22 24 SER B C 15
ATOM 27335 O O . SER B 2 24 ? 23.228 27.723 -0.655 1.00 74.11 24 SER B O 15
ATOM 27343 N N . VAL B 2 25 ? 24.148 28.676 1.096 1.00 33.43 25 VAL B N 15
ATOM 27344 C CA . VAL B 2 25 ? 24.781 27.393 1.520 1.00 15.41 25 VAL B CA 15
ATOM 27345 C C . VAL B 2 25 ? 24.070 26.838 2.757 1.00 21.40 25 VAL B C 15
ATOM 27346 O O . VAL B 2 25 ? 24.510 27.042 3.871 1.00 5.25 25 VAL B O 15
ATOM 27359 N N . PRO B 2 26 ? 22.987 26.152 2.514 1.00 71.31 26 PRO B N 15
ATOM 27360 C CA . PRO B 2 26 ? 22.196 25.556 3.619 1.00 34.30 26 PRO B CA 15
ATOM 27361 C C . PRO B 2 26 ? 22.942 24.368 4.233 1.00 20.12 26 PRO B C 15
ATOM 27362 O O . PRO B 2 26 ? 23.713 24.519 5.160 1.00 62.25 26 PRO B O 15
ATOM 27373 N N . GLY B 2 27 ? 22.717 23.187 3.726 1.00 74.34 27 GLY B N 15
ATOM 27374 C CA . GLY B 2 27 ? 23.413 21.993 4.283 1.00 20.15 27 GLY B CA 15
ATOM 27375 C C . GLY B 2 27 ? 24.306 21.370 3.208 1.00 22.42 27 GLY B C 15
ATOM 27376 O O . GLY B 2 27 ? 24.237 20.188 2.938 1.00 74.44 27 GLY B O 15
ATOM 27380 N N . VAL B 2 28 ? 25.147 22.157 2.595 1.00 70.32 28 VAL B N 15
ATOM 27381 C CA . VAL B 2 28 ? 26.043 21.608 1.537 1.00 51.51 28 VAL B CA 15
ATOM 27382 C C . VAL B 2 28 ? 26.640 20.272 1.991 1.00 71.41 28 VAL B C 15
ATOM 27383 O O . VAL B 2 28 ? 26.985 19.431 1.185 1.00 21.21 28 VAL B O 15
ATOM 27396 N N . ALA B 2 29 ? 26.764 20.072 3.275 1.00 40.12 29 ALA B N 15
ATOM 27397 C CA . ALA B 2 29 ? 27.337 18.791 3.778 1.00 61.12 29 ALA B CA 15
ATOM 27398 C C . ALA B 2 29 ? 26.223 17.776 4.033 1.00 32.32 29 ALA B C 15
ATOM 27399 O O . ALA B 2 29 ? 26.258 16.665 3.540 1.00 41.54 29 ALA B O 15
ATOM 27406 N N . ARG B 2 30 ? 25.232 18.146 4.798 1.00 34.03 30 ARG B N 15
ATOM 27407 C CA . ARG B 2 30 ? 24.119 17.199 5.081 1.00 71.31 30 ARG B CA 15
ATOM 27408 C C . ARG B 2 30 ? 24.670 15.908 5.698 1.00 61.00 30 ARG B C 15
ATOM 27409 O O . ARG B 2 30 ? 25.837 15.596 5.569 1.00 52.20 30 ARG B O 15
ATOM 27430 N N . ALA B 2 31 ? 23.837 15.157 6.368 1.00 41.01 31 ALA B N 15
ATOM 27431 C CA . ALA B 2 31 ? 24.315 13.890 6.994 1.00 60.24 31 ALA B CA 15
ATOM 27432 C C . ALA B 2 31 ? 25.339 14.192 8.091 1.00 61.42 31 ALA B C 15
ATOM 27433 O O . ALA B 2 31 ? 26.082 13.329 8.514 1.00 54.21 31 ALA B O 15
ATOM 27440 N N . VAL B 2 32 ? 25.382 15.411 8.555 1.00 20.54 32 VAL B N 15
ATOM 27441 C CA . VAL B 2 32 ? 26.358 15.766 9.626 1.00 51.24 32 VAL B CA 15
ATOM 27442 C C . VAL B 2 32 ? 25.936 15.134 10.956 1.00 3.54 32 VAL B C 15
ATOM 27443 O O . VAL B 2 32 ? 26.756 14.837 11.801 1.00 45.44 32 VAL B O 15
ATOM 27456 N N . VAL B 2 33 ? 24.661 14.926 11.146 1.00 44.41 33 VAL B N 15
ATOM 27457 C CA . VAL B 2 33 ? 24.188 14.315 12.422 1.00 5.55 33 VAL B CA 15
ATOM 27458 C C . VAL B 2 33 ? 24.585 15.196 13.610 1.00 52.20 33 VAL B C 15
ATOM 27459 O O . VAL B 2 33 ? 25.736 15.543 13.780 1.00 34.22 33 VAL B O 15
ATOM 27472 N N . GLY B 2 34 ? 23.639 15.559 14.433 1.00 2.20 34 GLY B N 15
ATOM 27473 C CA . GLY B 2 34 ? 23.961 16.415 15.608 1.00 23.51 34 GLY B CA 15
ATOM 27474 C C . GLY B 2 34 ? 23.754 15.616 16.896 1.00 11.11 34 GLY B C 15
ATOM 27475 O O . GLY B 2 34 ? 23.961 14.421 16.936 1.00 62.31 34 GLY B O 15
ATOM 27479 N N . GLN B 2 35 ? 23.347 16.269 17.950 1.00 13.14 35 GLN B N 15
ATOM 27480 C CA . GLN B 2 35 ? 23.125 15.544 19.236 1.00 22.01 35 GLN B CA 15
ATOM 27481 C C . GLN B 2 35 ? 21.749 15.893 19.809 1.00 44.14 35 GLN B C 15
ATOM 27482 O O . GLN B 2 35 ? 20.832 16.078 19.026 1.00 45.52 35 GLN B O 15
ATOM 27496 N N . GLY A 1 1 ? 11.029 0.973 6.861 1.00 35.45 1 GLY A N 16
ATOM 27497 C CA . GLY A 1 1 ? 9.620 0.874 7.337 1.00 31.51 1 GLY A CA 16
ATOM 27498 C C . GLY A 1 1 ? 8.673 0.861 6.136 1.00 13.31 1 GLY A C 16
ATOM 27499 O O . GLY A 1 1 ? 7.802 0.020 6.029 1.00 10.11 1 GLY A O 16
ATOM 27502 N N . SER A 1 2 ? 8.834 1.787 5.232 1.00 51.15 2 SER A N 16
ATOM 27503 C CA . SER A 1 2 ? 7.944 1.826 4.038 1.00 34.24 2 SER A CA 16
ATOM 27504 C C . SER A 1 2 ? 8.777 1.831 2.754 1.00 21.51 2 SER A C 16
ATOM 27505 O O . SER A 1 2 ? 8.493 1.113 1.816 1.00 61.42 2 SER A O 16
ATOM 27513 N N . HIS A 1 3 ? 9.804 2.634 2.705 1.00 71.13 3 HIS A N 16
ATOM 27514 C CA . HIS A 1 3 ? 10.655 2.683 1.481 1.00 41.11 3 HIS A CA 16
ATOM 27515 C C . HIS A 1 3 ? 9.818 3.102 0.271 1.00 33.54 3 HIS A C 16
ATOM 27516 O O . HIS A 1 3 ? 8.666 2.736 0.143 1.00 24.30 3 HIS A O 16
ATOM 27530 N N . MET A 1 4 ? 10.387 3.869 -0.620 1.00 30.23 4 MET A N 16
ATOM 27531 C CA . MET A 1 4 ? 9.620 4.310 -1.821 1.00 43.03 4 MET A CA 16
ATOM 27532 C C . MET A 1 4 ? 10.515 5.140 -2.744 1.00 1.44 4 MET A C 16
ATOM 27533 O O . MET A 1 4 ? 10.389 6.346 -2.828 1.00 64.21 4 MET A O 16
ATOM 27547 N N . HIS A 1 5 ? 11.420 4.504 -3.439 1.00 11.04 5 HIS A N 16
ATOM 27548 C CA . HIS A 1 5 ? 12.321 5.260 -4.356 1.00 42.12 5 HIS A CA 16
ATOM 27549 C C . HIS A 1 5 ? 12.085 4.827 -5.806 1.00 13.14 5 HIS A C 16
ATOM 27550 O O . HIS A 1 5 ? 12.274 3.681 -6.161 1.00 1.03 5 HIS A O 16
ATOM 27564 N N . THR A 1 6 ? 11.674 5.737 -6.645 1.00 22.12 6 THR A N 16
ATOM 27565 C CA . THR A 1 6 ? 11.427 5.383 -8.071 1.00 31.41 6 THR A CA 16
ATOM 27566 C C . THR A 1 6 ? 11.275 6.653 -8.912 1.00 33.01 6 THR A C 16
ATOM 27567 O O . THR A 1 6 ? 10.415 7.475 -8.661 1.00 63.21 6 THR A O 16
ATOM 27578 N N . ASN A 1 7 ? 12.102 6.822 -9.905 1.00 1.31 7 ASN A N 16
ATOM 27579 C CA . ASN A 1 7 ? 12.002 8.043 -10.756 1.00 62.52 7 ASN A CA 16
ATOM 27580 C C . ASN A 1 7 ? 12.521 7.752 -12.168 1.00 13.13 7 ASN A C 16
ATOM 27581 O O . ASN A 1 7 ? 13.206 6.776 -12.399 1.00 51.02 7 ASN A O 16
ATOM 27592 N N . TRP A 1 8 ? 12.199 8.596 -13.110 1.00 21.21 8 TRP A N 16
ATOM 27593 C CA . TRP A 1 8 ? 12.673 8.374 -14.506 1.00 63.02 8 TRP A CA 16
ATOM 27594 C C . TRP A 1 8 ? 13.737 9.414 -14.868 1.00 44.11 8 TRP A C 16
ATOM 27595 O O . TRP A 1 8 ? 14.901 9.098 -15.017 1.00 65.13 8 TRP A O 16
ATOM 27616 N N . GLN A 1 9 ? 13.347 10.650 -15.009 1.00 61.24 9 GLN A N 16
ATOM 27617 C CA . GLN A 1 9 ? 14.332 11.709 -15.360 1.00 12.11 9 GLN A CA 16
ATOM 27618 C C . GLN A 1 9 ? 13.846 13.063 -14.832 1.00 21.40 9 GLN A C 16
ATOM 27619 O O . GLN A 1 9 ? 12.778 13.528 -15.175 1.00 1.11 9 GLN A O 16
ATOM 27633 N N . VAL A 1 10 ? 14.625 13.696 -13.999 1.00 20.32 10 VAL A N 16
ATOM 27634 C CA . VAL A 1 10 ? 14.210 15.018 -13.446 1.00 23.21 10 VAL A CA 16
ATOM 27635 C C . VAL A 1 10 ? 15.383 15.679 -12.724 1.00 31.12 10 VAL A C 16
ATOM 27636 O O . VAL A 1 10 ? 16.172 15.027 -12.069 1.00 34.41 10 VAL A O 16
ATOM 27649 N N . CYS A 1 11 ? 15.503 16.971 -12.841 1.00 32.33 11 CYS A N 16
ATOM 27650 C CA . CYS A 1 11 ? 16.623 17.681 -12.166 1.00 44.01 11 CYS A CA 16
ATOM 27651 C C . CYS A 1 11 ? 16.108 18.954 -11.494 1.00 53.22 11 CYS A C 16
ATOM 27652 O O . CYS A 1 11 ? 14.975 19.353 -11.683 1.00 64.31 11 CYS A O 16
ATOM 27660 N N . SER A 1 12 ? 16.931 19.600 -10.718 1.00 0.12 12 SER A N 16
ATOM 27661 C CA . SER A 1 12 ? 16.487 20.852 -10.044 1.00 22.23 12 SER A CA 16
ATOM 27662 C C . SER A 1 12 ? 17.098 22.054 -10.760 1.00 71.15 12 SER A C 16
ATOM 27663 O O . SER A 1 12 ? 18.298 22.244 -10.764 1.00 71.22 12 SER A O 16
ATOM 27671 N N . LEU A 1 13 ? 16.283 22.855 -11.385 1.00 44.04 13 LEU A N 16
ATOM 27672 C CA . LEU A 1 13 ? 16.827 24.031 -12.120 1.00 72.01 13 LEU A CA 16
ATOM 27673 C C . LEU A 1 13 ? 16.534 25.321 -11.352 1.00 23.51 13 LEU A C 16
ATOM 27674 O O . LEU A 1 13 ? 15.447 25.525 -10.850 1.00 13.44 13 LEU A O 16
ATOM 27690 N N . VAL A 1 14 ? 17.500 26.194 -11.263 1.00 71.22 14 VAL A N 16
ATOM 27691 C CA . VAL A 1 14 ? 17.282 27.474 -10.534 1.00 11.43 14 VAL A CA 16
ATOM 27692 C C . VAL A 1 14 ? 16.974 28.596 -11.529 1.00 23.34 14 VAL A C 16
ATOM 27693 O O . VAL A 1 14 ? 17.857 29.127 -12.174 1.00 21.42 14 VAL A O 16
ATOM 27706 N N . VAL A 1 15 ? 15.729 28.958 -11.660 1.00 35.34 15 VAL A N 16
ATOM 27707 C CA . VAL A 1 15 ? 15.364 30.041 -12.616 1.00 43.03 15 VAL A CA 16
ATOM 27708 C C . VAL A 1 15 ? 15.696 31.411 -12.017 1.00 40.32 15 VAL A C 16
ATOM 27709 O O . VAL A 1 15 ? 15.320 31.723 -10.906 1.00 74.50 15 VAL A O 16
ATOM 27722 N N . GLN A 1 16 ? 16.401 32.231 -12.749 1.00 21.43 16 GLN A N 16
ATOM 27723 C CA . GLN A 1 16 ? 16.761 33.578 -12.226 1.00 73.53 16 GLN A CA 16
ATOM 27724 C C . GLN A 1 16 ? 15.930 34.656 -12.928 1.00 62.53 16 GLN A C 16
ATOM 27725 O O . GLN A 1 16 ? 16.082 34.903 -14.107 1.00 2.21 16 GLN A O 16
ATOM 27739 N N . ALA A 1 17 ? 15.051 35.297 -12.208 1.00 24.51 17 ALA A N 16
ATOM 27740 C CA . ALA A 1 17 ? 14.208 36.358 -12.826 1.00 55.21 17 ALA A CA 16
ATOM 27741 C C . ALA A 1 17 ? 14.040 37.521 -11.849 1.00 3.12 17 ALA A C 16
ATOM 27742 O O . ALA A 1 17 ? 14.390 37.420 -10.690 1.00 13.21 17 ALA A O 16
ATOM 27749 N N . LYS A 1 18 ? 13.512 38.626 -12.305 1.00 61.21 18 LYS A N 16
ATOM 27750 C CA . LYS A 1 18 ? 13.327 39.795 -11.395 1.00 34.32 18 LYS A CA 16
ATOM 27751 C C . LYS A 1 18 ? 12.822 39.317 -10.031 1.00 44.13 18 LYS A C 16
ATOM 27752 O O . LYS A 1 18 ? 12.104 38.343 -9.931 1.00 0.34 18 LYS A O 16
ATOM 27771 N N . SER A 1 19 ? 13.207 39.986 -8.980 1.00 33.23 19 SER A N 16
ATOM 27772 C CA . SER A 1 19 ? 12.767 39.558 -7.622 1.00 50.31 19 SER A CA 16
ATOM 27773 C C . SER A 1 19 ? 11.254 39.323 -7.579 1.00 62.52 19 SER A C 16
ATOM 27774 O O . SER A 1 19 ? 10.796 38.321 -7.065 1.00 22.11 19 SER A O 16
ATOM 27782 N N . GLU A 1 20 ? 10.468 40.227 -8.098 1.00 72.33 20 GLU A N 16
ATOM 27783 C CA . GLU A 1 20 ? 8.994 40.010 -8.051 1.00 51.32 20 GLU A CA 16
ATOM 27784 C C . GLU A 1 20 ? 8.514 39.303 -9.320 1.00 62.43 20 GLU A C 16
ATOM 27785 O O . GLU A 1 20 ? 7.372 38.906 -9.424 1.00 72.31 20 GLU A O 16
ATOM 27797 N N . ARG A 1 21 ? 9.387 39.099 -10.270 1.00 14.35 21 ARG A N 16
ATOM 27798 C CA . ARG A 1 21 ? 8.977 38.373 -11.499 1.00 22.33 21 ARG A CA 16
ATOM 27799 C C . ARG A 1 21 ? 8.865 36.892 -11.163 1.00 52.10 21 ARG A C 16
ATOM 27800 O O . ARG A 1 21 ? 7.883 36.239 -11.453 1.00 61.12 21 ARG A O 16
ATOM 27821 N N . ILE A 1 22 ? 9.892 36.365 -10.554 1.00 50.51 22 ILE A N 16
ATOM 27822 C CA . ILE A 1 22 ? 9.890 34.924 -10.190 1.00 34.32 22 ILE A CA 16
ATOM 27823 C C . ILE A 1 22 ? 8.674 34.580 -9.338 1.00 42.33 22 ILE A C 16
ATOM 27824 O O . ILE A 1 22 ? 8.047 33.560 -9.525 1.00 22.30 22 ILE A O 16
ATOM 27840 N N . SER A 1 23 ? 8.315 35.416 -8.413 1.00 31.15 23 SER A N 16
ATOM 27841 C CA . SER A 1 23 ? 7.126 35.088 -7.591 1.00 52.14 23 SER A CA 16
ATOM 27842 C C . SER A 1 23 ? 5.963 34.777 -8.529 1.00 20.35 23 SER A C 16
ATOM 27843 O O . SER A 1 23 ? 5.199 33.862 -8.307 1.00 10.11 23 SER A O 16
ATOM 27851 N N . ASP A 1 24 ? 5.841 35.529 -9.586 1.00 53.03 24 ASP A N 16
ATOM 27852 C CA . ASP A 1 24 ? 4.743 35.278 -10.563 1.00 73.42 24 ASP A CA 16
ATOM 27853 C C . ASP A 1 24 ? 5.006 34.003 -11.377 1.00 0.20 24 ASP A C 16
ATOM 27854 O O . ASP A 1 24 ? 4.211 33.083 -11.386 1.00 42.32 24 ASP A O 16
ATOM 27863 N N . ILE A 1 25 ? 6.107 33.960 -12.080 1.00 2.33 25 ILE A N 16
ATOM 27864 C CA . ILE A 1 25 ? 6.413 32.754 -12.922 1.00 31.04 25 ILE A CA 16
ATOM 27865 C C . ILE A 1 25 ? 6.976 31.609 -12.075 1.00 23.30 25 ILE A C 16
ATOM 27866 O O . ILE A 1 25 ? 6.527 30.484 -12.173 1.00 64.20 25 ILE A O 16
ATOM 27882 N N . SER A 1 26 ? 7.951 31.868 -11.248 1.00 23.03 26 SER A N 16
ATOM 27883 C CA . SER A 1 26 ? 8.521 30.772 -10.415 1.00 75.35 26 SER A CA 16
ATOM 27884 C C . SER A 1 26 ? 7.397 30.046 -9.671 1.00 22.14 26 SER A C 16
ATOM 27885 O O . SER A 1 26 ? 7.278 28.840 -9.736 1.00 33.24 26 SER A O 16
ATOM 27893 N N . THR A 1 27 ? 6.572 30.769 -8.964 1.00 1.52 27 THR A N 16
ATOM 27894 C CA . THR A 1 27 ? 5.460 30.108 -8.220 1.00 0.43 27 THR A CA 16
ATOM 27895 C C . THR A 1 27 ? 4.622 29.260 -9.183 1.00 35.21 27 THR A C 16
ATOM 27896 O O . THR A 1 27 ? 4.100 28.224 -8.824 1.00 14.33 27 THR A O 16
ATOM 27907 N N . GLN A 1 28 ? 4.500 29.696 -10.406 1.00 32.11 28 GLN A N 16
ATOM 27908 C CA . GLN A 1 28 ? 3.706 28.923 -11.401 1.00 31.34 28 GLN A CA 16
ATOM 27909 C C . GLN A 1 28 ? 4.327 27.539 -11.601 1.00 23.42 28 GLN A C 16
ATOM 27910 O O . GLN A 1 28 ? 3.639 26.538 -11.647 1.00 32.23 28 GLN A O 16
ATOM 27924 N N . LEU A 1 29 ? 5.623 27.476 -11.722 1.00 63.45 29 LEU A N 16
ATOM 27925 C CA . LEU A 1 29 ? 6.291 26.157 -11.922 1.00 50.11 29 LEU A CA 16
ATOM 27926 C C . LEU A 1 29 ? 5.821 25.165 -10.855 1.00 31.45 29 LEU A C 16
ATOM 27927 O O . LEU A 1 29 ? 5.791 23.971 -11.074 1.00 73.43 29 LEU A O 16
ATOM 27943 N N . ASN A 1 30 ? 5.451 25.651 -9.701 1.00 4.42 30 ASN A N 16
ATOM 27944 C CA . ASN A 1 30 ? 4.982 24.735 -8.622 1.00 21.55 30 ASN A CA 16
ATOM 27945 C C . ASN A 1 30 ? 3.535 24.306 -8.884 1.00 11.22 30 ASN A C 16
ATOM 27946 O O . ASN A 1 30 ? 3.074 23.303 -8.380 1.00 23.51 30 ASN A O 16
ATOM 27957 N N . ALA A 1 31 ? 2.816 25.063 -9.667 1.00 54.13 31 ALA A N 16
ATOM 27958 C CA . ALA A 1 31 ? 1.399 24.699 -9.960 1.00 32.14 31 ALA A CA 16
ATOM 27959 C C . ALA A 1 31 ? 1.342 23.502 -10.912 1.00 11.10 31 ALA A C 16
ATOM 27960 O O . ALA A 1 31 ? 0.404 22.730 -10.900 1.00 54.40 31 ALA A O 16
ATOM 27967 N N . PHE A 1 32 ? 2.340 23.339 -11.736 1.00 64.10 32 PHE A N 16
ATOM 27968 C CA . PHE A 1 32 ? 2.343 22.192 -12.689 1.00 33.44 32 PHE A CA 16
ATOM 27969 C C . PHE A 1 32 ? 2.736 20.902 -11.962 1.00 44.31 32 PHE A C 16
ATOM 27970 O O . PHE A 1 32 ? 3.441 20.937 -10.973 1.00 42.32 32 PHE A O 16
ATOM 27987 N N . PRO A 1 33 ? 2.265 19.803 -12.485 1.00 74.12 33 PRO A N 16
ATOM 27988 C CA . PRO A 1 33 ? 2.567 18.482 -11.884 1.00 2.33 33 PRO A CA 16
ATOM 27989 C C . PRO A 1 33 ? 4.021 18.090 -12.160 1.00 42.44 33 PRO A C 16
ATOM 27990 O O . PRO A 1 33 ? 4.754 17.717 -11.267 1.00 44.30 33 PRO A O 16
ATOM 28001 N N . GLY A 1 34 ? 4.445 18.174 -13.391 1.00 52.04 34 GLY A N 16
ATOM 28002 C CA . GLY A 1 34 ? 5.851 17.808 -13.725 1.00 1.23 34 GLY A CA 16
ATOM 28003 C C . GLY A 1 34 ? 6.809 18.774 -13.025 1.00 54.23 34 GLY A C 16
ATOM 28004 O O . GLY A 1 34 ? 7.634 18.377 -12.227 1.00 15.21 34 GLY A O 16
ATOM 28008 N N . CYS A 1 35 ? 6.705 20.042 -13.318 1.00 25.24 35 CYS A N 16
ATOM 28009 C CA . CYS A 1 35 ? 7.609 21.032 -12.667 1.00 50.21 35 CYS A CA 16
ATOM 28010 C C . CYS A 1 35 ? 7.138 21.323 -11.240 1.00 12.03 35 CYS A C 16
ATOM 28011 O O . CYS A 1 35 ? 5.956 21.369 -10.964 1.00 33.15 35 CYS A O 16
ATOM 28019 N N . GLU A 1 36 ? 8.053 21.520 -10.331 1.00 3.54 36 GLU A N 16
ATOM 28020 C CA . GLU A 1 36 ? 7.656 21.808 -8.923 1.00 31.45 36 GLU A CA 16
ATOM 28021 C C . GLU A 1 36 ? 8.765 22.582 -8.207 1.00 41.10 36 GLU A C 16
ATOM 28022 O O . GLU A 1 36 ? 9.914 22.188 -8.215 1.00 63.03 36 GLU A O 16
ATOM 28034 N N . VAL A 1 37 ? 8.431 23.680 -7.589 1.00 30.21 37 VAL A N 16
ATOM 28035 C CA . VAL A 1 37 ? 9.468 24.479 -6.874 1.00 63.32 37 VAL A CA 16
ATOM 28036 C C . VAL A 1 37 ? 9.942 23.731 -5.625 1.00 31.35 37 VAL A C 16
ATOM 28037 O O . VAL A 1 37 ? 9.168 23.434 -4.736 1.00 63.13 37 VAL A O 16
ATOM 28050 N N . ALA A 1 38 ? 11.209 23.426 -5.548 1.00 41.15 38 ALA A N 16
ATOM 28051 C CA . ALA A 1 38 ? 11.731 22.699 -4.356 1.00 22.11 38 ALA A CA 16
ATOM 28052 C C . ALA A 1 38 ? 12.190 23.695 -3.287 1.00 52.44 38 ALA A C 16
ATOM 28053 O O . ALA A 1 38 ? 11.806 23.609 -2.138 1.00 34.23 38 ALA A O 16
ATOM 28060 N N . VAL A 1 39 ? 13.006 24.644 -3.658 1.00 70.24 39 VAL A N 16
ATOM 28061 C CA . VAL A 1 39 ? 13.488 25.645 -2.665 1.00 73.12 39 VAL A CA 16
ATOM 28062 C C . VAL A 1 39 ? 13.095 27.056 -3.110 1.00 21.30 39 VAL A C 16
ATOM 28063 O O . VAL A 1 39 ? 13.472 27.511 -4.171 1.00 1.12 39 VAL A O 16
ATOM 28076 N N . SER A 1 40 ? 12.336 27.751 -2.307 1.00 62.43 40 SER A N 16
ATOM 28077 C CA . SER A 1 40 ? 11.917 29.129 -2.688 1.00 51.13 40 SER A CA 16
ATOM 28078 C C . SER A 1 40 ? 12.677 30.163 -1.853 1.00 21.45 40 SER A C 16
ATOM 28079 O O . SER A 1 40 ? 12.379 30.383 -0.696 1.00 74.24 40 SER A O 16
ATOM 28087 N N . ASP A 1 41 ? 13.657 30.797 -2.435 1.00 13.12 41 ASP A N 16
ATOM 28088 C CA . ASP A 1 41 ? 14.440 31.818 -1.681 1.00 21.12 41 ASP A CA 16
ATOM 28089 C C . ASP A 1 41 ? 14.608 33.080 -2.526 1.00 1.03 41 ASP A C 16
ATOM 28090 O O . ASP A 1 41 ? 14.679 33.025 -3.737 1.00 43.12 41 ASP A O 16
ATOM 28099 N N . ALA A 1 42 ? 14.666 34.216 -1.892 1.00 54.54 42 ALA A N 16
ATOM 28100 C CA . ALA A 1 42 ? 14.818 35.484 -2.655 1.00 3.44 42 ALA A CA 16
ATOM 28101 C C . ALA A 1 42 ? 16.191 36.122 -2.399 1.00 24.12 42 ALA A C 16
ATOM 28102 O O . ALA A 1 42 ? 16.274 37.274 -2.026 1.00 44.12 42 ALA A O 16
ATOM 28109 N N . PRO A 1 43 ? 17.227 35.355 -2.622 1.00 30.42 43 PRO A N 16
ATOM 28110 C CA . PRO A 1 43 ? 18.607 35.870 -2.423 1.00 60.43 43 PRO A CA 16
ATOM 28111 C C . PRO A 1 43 ? 18.942 36.889 -3.514 1.00 20.30 43 PRO A C 16
ATOM 28112 O O . PRO A 1 43 ? 19.579 37.893 -3.269 1.00 13.15 43 PRO A O 16
ATOM 28123 N N . SER A 1 44 ? 18.514 36.631 -4.720 1.00 3.45 44 SER A N 16
ATOM 28124 C CA . SER A 1 44 ? 18.800 37.578 -5.834 1.00 40.14 44 SER A CA 16
ATOM 28125 C C . SER A 1 44 ? 17.677 37.523 -6.875 1.00 22.22 44 SER A C 16
ATOM 28126 O O . SER A 1 44 ? 17.821 37.999 -7.984 1.00 1.40 44 SER A O 16
ATOM 28134 N N . GLY A 1 45 ? 16.559 36.945 -6.525 1.00 41.33 45 GLY A N 16
ATOM 28135 C CA . GLY A 1 45 ? 15.428 36.861 -7.493 1.00 23.51 45 GLY A CA 16
ATOM 28136 C C . GLY A 1 45 ? 15.488 35.524 -8.237 1.00 14.13 45 GLY A C 16
ATOM 28137 O O . GLY A 1 45 ? 15.052 35.412 -9.365 1.00 42.50 45 GLY A O 16
ATOM 28141 N N . GLN A 1 46 ? 16.021 34.508 -7.613 1.00 44.30 46 GLN A N 16
ATOM 28142 C CA . GLN A 1 46 ? 16.105 33.181 -8.290 1.00 60.22 46 GLN A CA 16
ATOM 28143 C C . GLN A 1 46 ? 15.561 32.080 -7.373 1.00 14.34 46 GLN A C 16
ATOM 28144 O O . GLN A 1 46 ? 15.833 32.054 -6.189 1.00 43.42 46 GLN A O 16
ATOM 28158 N N . LEU A 1 47 ? 14.797 31.169 -7.911 1.00 10.01 47 LEU A N 16
ATOM 28159 C CA . LEU A 1 47 ? 14.240 30.069 -7.072 1.00 34.54 47 LEU A CA 16
ATOM 28160 C C . LEU A 1 47 ? 14.628 28.710 -7.660 1.00 33.14 47 LEU A C 16
ATOM 28161 O O . LEU A 1 47 ? 14.963 28.599 -8.824 1.00 31.34 47 LEU A O 16
ATOM 28177 N N . ILE A 1 48 ? 14.583 27.672 -6.869 1.00 14.02 48 ILE A N 16
ATOM 28178 C CA . ILE A 1 48 ? 14.948 26.322 -7.388 1.00 50.42 48 ILE A CA 16
ATOM 28179 C C . ILE A 1 48 ? 13.684 25.523 -7.715 1.00 1.34 48 ILE A C 16
ATOM 28180 O O . ILE A 1 48 ? 12.830 25.324 -6.874 1.00 33.43 48 ILE A O 16
ATOM 28196 N N . VAL A 1 49 ? 13.558 25.063 -8.929 1.00 1.02 49 VAL A N 16
ATOM 28197 C CA . VAL A 1 49 ? 12.349 24.275 -9.307 1.00 3.12 49 VAL A CA 16
ATOM 28198 C C . VAL A 1 49 ? 12.754 23.030 -10.099 1.00 51.13 49 VAL A C 16
ATOM 28199 O O . VAL A 1 49 ? 13.432 23.115 -11.102 1.00 4.43 49 VAL A O 16
ATOM 28212 N N . VAL A 1 50 ? 12.343 21.875 -9.654 1.00 42.05 50 VAL A N 16
ATOM 28213 C CA . VAL A 1 50 ? 12.706 20.625 -10.382 1.00 62.54 50 VAL A CA 16
ATOM 28214 C C . VAL A 1 50 ? 11.549 20.183 -11.284 1.00 14.43 50 VAL A C 16
ATOM 28215 O O . VAL A 1 50 ? 10.393 20.324 -10.938 1.00 60.24 50 VAL A O 16
ATOM 28228 N N . VAL A 1 51 ? 11.852 19.653 -12.436 1.00 71.02 51 VAL A N 16
ATOM 28229 C CA . VAL A 1 51 ? 10.770 19.204 -13.358 1.00 40.31 51 VAL A CA 16
ATOM 28230 C C . VAL A 1 51 ? 11.062 17.791 -13.869 1.00 72.41 51 VAL A C 16
ATOM 28231 O O . VAL A 1 51 ? 12.179 17.466 -14.220 1.00 60.33 51 VAL A O 16
ATOM 28244 N N . GLU A 1 52 ? 10.066 16.948 -13.913 1.00 54.44 52 GLU A N 16
ATOM 28245 C CA . GLU A 1 52 ? 10.287 15.557 -14.404 1.00 54.04 52 GLU A CA 16
ATOM 28246 C C . GLU A 1 52 ? 9.438 15.295 -15.650 1.00 44.33 52 GLU A C 16
ATOM 28247 O O . GLU A 1 52 ? 8.336 15.791 -15.779 1.00 31.13 52 GLU A O 16
ATOM 28259 N N . ALA A 1 53 ? 9.943 14.519 -16.570 1.00 53.30 53 ALA A N 16
ATOM 28260 C CA . ALA A 1 53 ? 9.163 14.228 -17.808 1.00 30.43 53 ALA A CA 16
ATOM 28261 C C . ALA A 1 53 ? 9.595 12.886 -18.403 1.00 44.44 53 ALA A C 16
ATOM 28262 O O . ALA A 1 53 ? 10.502 12.241 -17.912 1.00 52.04 53 ALA A O 16
ATOM 28269 N N . GLU A 1 54 ? 8.956 12.461 -19.459 1.00 1.42 54 GLU A N 16
ATOM 28270 C CA . GLU A 1 54 ? 9.333 11.162 -20.085 1.00 32.11 54 GLU A CA 16
ATOM 28271 C C . GLU A 1 54 ? 10.848 11.091 -20.289 1.00 40.12 54 GLU A C 16
ATOM 28272 O O . GLU A 1 54 ? 11.481 10.099 -19.987 1.00 52.22 54 GLU A O 16
ATOM 28284 N N . ASP A 1 55 ? 11.438 12.139 -20.800 1.00 60.41 55 ASP A N 16
ATOM 28285 C CA . ASP A 1 55 ? 12.911 12.128 -21.023 1.00 2.44 55 ASP A CA 16
ATOM 28286 C C . ASP A 1 55 ? 13.456 13.560 -21.029 1.00 63.03 55 ASP A C 16
ATOM 28287 O O . ASP A 1 55 ? 12.750 14.504 -20.738 1.00 33.04 55 ASP A O 16
ATOM 28296 N N . SER A 1 56 ? 14.706 13.727 -21.359 1.00 23.42 56 SER A N 16
ATOM 28297 C CA . SER A 1 56 ? 15.295 15.097 -21.384 1.00 71.11 56 SER A CA 16
ATOM 28298 C C . SER A 1 56 ? 14.552 15.972 -22.396 1.00 62.33 56 SER A C 16
ATOM 28299 O O . SER A 1 56 ? 14.283 17.131 -22.150 1.00 21.22 56 SER A O 16
ATOM 28307 N N . GLU A 1 57 ? 14.220 15.426 -23.535 1.00 12.13 57 GLU A N 16
ATOM 28308 C CA . GLU A 1 57 ? 13.493 16.228 -24.562 1.00 3.35 57 GLU A CA 16
ATOM 28309 C C . GLU A 1 57 ? 12.308 16.956 -23.922 1.00 30.44 57 GLU A C 16
ATOM 28310 O O . GLU A 1 57 ? 12.100 18.132 -24.139 1.00 54.45 57 GLU A O 16
ATOM 28322 N N . THR A 1 58 ? 11.531 16.263 -23.134 1.00 0.10 58 THR A N 16
ATOM 28323 C CA . THR A 1 58 ? 10.360 16.915 -22.481 1.00 51.42 58 THR A CA 16
ATOM 28324 C C . THR A 1 58 ? 10.826 17.816 -21.336 1.00 42.40 58 THR A C 16
ATOM 28325 O O . THR A 1 58 ? 10.242 18.848 -21.066 1.00 12.44 58 THR A O 16
ATOM 28336 N N . LEU A 1 59 ? 11.877 17.437 -20.660 1.00 42.25 59 LEU A N 16
ATOM 28337 C CA . LEU A 1 59 ? 12.384 18.275 -19.534 1.00 61.12 59 LEU A CA 16
ATOM 28338 C C . LEU A 1 59 ? 12.901 19.613 -20.063 1.00 53.23 59 LEU A C 16
ATOM 28339 O O . LEU A 1 59 ? 12.630 20.659 -19.506 1.00 51.21 59 LEU A O 16
ATOM 28355 N N . ILE A 1 60 ? 13.645 19.590 -21.135 1.00 74.34 60 ILE A N 16
ATOM 28356 C CA . ILE A 1 60 ? 14.179 20.862 -21.698 1.00 4.15 60 ILE A CA 16
ATOM 28357 C C . ILE A 1 60 ? 13.025 21.717 -22.223 1.00 20.21 60 ILE A C 16
ATOM 28358 O O . ILE A 1 60 ? 13.094 22.928 -22.239 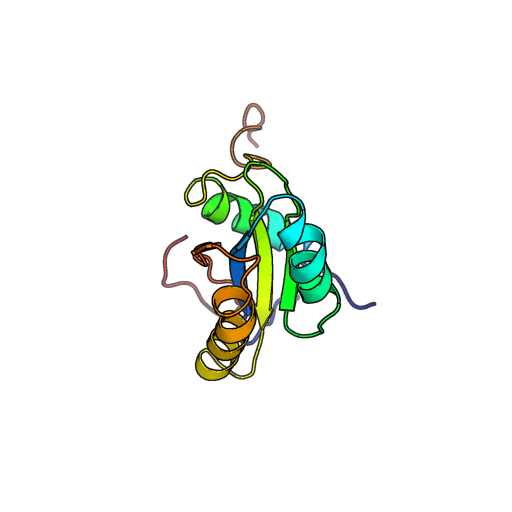1.00 52.42 60 ILE A O 16
ATOM 28374 N N . GLN A 1 61 ? 11.961 21.092 -22.639 1.00 44.15 61 GLN A N 16
ATOM 28375 C CA . GLN A 1 61 ? 10.795 21.865 -23.151 1.00 22.24 61 GLN A CA 16
ATOM 28376 C C . GLN A 1 61 ? 10.386 22.924 -22.125 1.00 53.15 61 GLN A C 16
ATOM 28377 O O . GLN A 1 61 ? 10.137 24.065 -22.462 1.00 31.33 61 GLN A O 16
ATOM 28391 N N . THR A 1 62 ? 10.307 22.553 -20.876 1.00 5.21 62 THR A N 16
ATOM 28392 C CA . THR A 1 62 ? 9.908 23.537 -19.828 1.00 72.42 62 THR A CA 16
ATOM 28393 C C . THR A 1 62 ? 10.849 24.746 -19.842 1.00 74.14 62 THR A C 16
ATOM 28394 O O . THR A 1 62 ? 10.420 25.877 -19.714 1.00 42.34 62 THR A O 16
ATOM 28405 N N . ILE A 1 63 ? 12.124 24.520 -19.994 1.00 42.22 63 ILE A N 16
ATOM 28406 C CA . ILE A 1 63 ? 13.087 25.658 -20.016 1.00 10.22 63 ILE A CA 16
ATOM 28407 C C . ILE A 1 63 ? 12.608 26.737 -20.995 1.00 54.14 63 ILE A C 16
ATOM 28408 O O . ILE A 1 63 ? 12.770 27.917 -20.759 1.00 21.03 63 ILE A O 16
ATOM 28424 N N . GLU A 1 64 ? 12.025 26.343 -22.095 1.00 21.33 64 GLU A N 16
ATOM 28425 C CA . GLU A 1 64 ? 11.550 27.356 -23.077 1.00 53.11 64 GLU A CA 16
ATOM 28426 C C . GLU A 1 64 ? 10.666 28.385 -22.371 1.00 33.24 64 GLU A C 16
ATOM 28427 O O . GLU A 1 64 ? 10.648 29.549 -22.716 1.00 44.13 64 GLU A O 16
ATOM 28439 N N . SER A 1 65 ? 9.937 27.964 -21.373 1.00 23.51 65 SER A N 16
ATOM 28440 C CA . SER A 1 65 ? 9.060 28.913 -20.631 1.00 53.42 65 SER A CA 16
ATOM 28441 C C . SER A 1 65 ? 9.907 29.904 -19.827 1.00 10.45 65 SER A C 16
ATOM 28442 O O . SER A 1 65 ? 9.770 31.104 -19.959 1.00 2.22 65 SER A O 16
ATOM 28450 N N . VAL A 1 66 ? 10.771 29.407 -18.983 1.00 32.44 66 VAL A N 16
ATOM 28451 C CA . VAL A 1 66 ? 11.619 30.314 -18.152 1.00 73.43 66 VAL A CA 16
ATOM 28452 C C . VAL A 1 66 ? 12.582 31.123 -19.029 1.00 34.41 66 VAL A C 16
ATOM 28453 O O . VAL A 1 66 ? 12.783 32.303 -18.817 1.00 62.55 66 VAL A O 16
ATOM 28466 N N . ARG A 1 67 ? 13.183 30.502 -20.005 1.00 33.52 67 ARG A N 16
ATOM 28467 C CA . ARG A 1 67 ? 14.134 31.241 -20.885 1.00 5.11 67 ARG A CA 16
ATOM 28468 C C . ARG A 1 67 ? 13.394 32.304 -21.703 1.00 74.01 67 ARG A C 16
ATOM 28469 O O . ARG A 1 67 ? 13.877 33.402 -21.889 1.00 52.00 67 ARG A O 16
ATOM 28490 N N . ASN A 1 68 ? 12.230 31.986 -22.201 1.00 62.24 68 ASN A N 16
ATOM 28491 C CA . ASN A 1 68 ? 11.474 32.979 -23.017 1.00 70.24 68 ASN A CA 16
ATOM 28492 C C . ASN A 1 68 ? 10.832 34.039 -22.119 1.00 45.31 68 ASN A C 16
ATOM 28493 O O . ASN A 1 68 ? 10.500 35.120 -22.563 1.00 12.14 68 ASN A O 16
ATOM 28504 N N . VAL A 1 69 ? 10.658 33.750 -20.858 1.00 61.43 69 VAL A N 16
ATOM 28505 C CA . VAL A 1 69 ? 10.044 34.757 -19.948 1.00 10.14 69 VAL A CA 16
ATOM 28506 C C . VAL A 1 69 ? 11.010 35.925 -19.732 1.00 45.23 69 VAL A C 16
ATOM 28507 O O . VAL A 1 69 ? 12.123 35.747 -19.278 1.00 11.44 69 VAL A O 16
ATOM 28520 N N . GLU A 1 70 ? 10.599 37.117 -20.066 1.00 14.14 70 GLU A N 16
ATOM 28521 C CA . GLU A 1 70 ? 11.495 38.296 -19.892 1.00 32.00 70 GLU A CA 16
ATOM 28522 C C . GLU A 1 70 ? 11.940 38.422 -18.430 1.00 51.13 70 GLU A C 16
ATOM 28523 O O . GLU A 1 70 ? 13.101 38.630 -18.140 1.00 42.10 70 GLU A O 16
ATOM 28535 N N . GLY A 1 71 ? 11.025 38.301 -17.509 1.00 55.32 71 GLY A N 16
ATOM 28536 C CA . GLY A 1 71 ? 11.397 38.420 -16.071 1.00 35.20 71 GLY A CA 16
ATOM 28537 C C . GLY A 1 71 ? 12.649 37.588 -15.792 1.00 12.32 71 GLY A C 16
ATOM 28538 O O . GLY A 1 71 ? 13.461 37.936 -14.957 1.00 52.42 71 GLY A O 16
ATOM 28542 N N . VAL A 1 72 ? 12.813 36.491 -16.478 1.00 54.54 72 VAL A N 16
ATOM 28543 C CA . VAL A 1 72 ? 14.014 35.640 -16.245 1.00 13.43 72 VAL A CA 16
ATOM 28544 C C . VAL A 1 72 ? 15.252 36.277 -16.883 1.00 74.32 72 VAL A C 16
ATOM 28545 O O . VAL A 1 72 ? 15.378 36.336 -18.090 1.00 60.35 72 VAL A O 16
ATOM 28558 N N . LEU A 1 73 ? 16.166 36.749 -16.084 1.00 23.35 73 LEU A N 16
ATOM 28559 C CA . LEU A 1 73 ? 17.397 37.378 -16.644 1.00 41.22 73 LEU A CA 16
ATOM 28560 C C . LEU A 1 73 ? 18.516 36.337 -16.747 1.00 71.04 73 LEU A C 16
ATOM 28561 O O . LEU A 1 73 ? 19.471 36.509 -17.478 1.00 71.41 73 LEU A O 16
ATOM 28577 N N . ALA A 1 74 ? 18.400 35.260 -16.020 1.00 3.23 74 ALA A N 16
ATOM 28578 C CA . ALA A 1 74 ? 19.452 34.205 -16.072 1.00 60.02 74 ALA A CA 16
ATOM 28579 C C . ALA A 1 74 ? 18.841 32.838 -15.750 1.00 5.44 74 ALA A C 16
ATOM 28580 O O . ALA A 1 74 ? 17.685 32.737 -15.387 1.00 4.15 74 ALA A O 16
ATOM 28587 N N . VAL A 1 75 ? 19.602 31.788 -15.879 1.00 3.31 75 VAL A N 16
ATOM 28588 C CA . VAL A 1 75 ? 19.058 30.433 -15.579 1.00 13.45 75 VAL A CA 16
ATOM 28589 C C . VAL A 1 75 ? 20.197 29.454 -15.286 1.00 30.21 75 VAL A C 16
ATOM 28590 O O . VAL A 1 75 ? 21.017 29.168 -16.136 1.00 1.21 75 VAL A O 16
ATOM 28603 N N . SER A 1 76 ? 20.253 28.936 -14.090 1.00 24.43 76 SER A N 16
ATOM 28604 C CA . SER A 1 76 ? 21.338 27.973 -13.743 1.00 54.40 76 SER A CA 16
ATOM 28605 C C . SER A 1 76 ? 20.734 26.624 -13.345 1.00 1.11 76 SER A C 16
ATOM 28606 O O . SER A 1 76 ? 20.427 26.386 -12.193 1.00 22.44 76 SER A O 16
ATOM 28614 N N . LEU A 1 77 ? 20.559 25.739 -14.289 1.00 32.14 77 LEU A N 16
ATOM 28615 C CA . LEU A 1 77 ? 19.974 24.408 -13.963 1.00 22.22 77 LEU A CA 16
ATOM 28616 C C . LEU A 1 77 ? 21.057 23.324 -14.019 1.00 61.25 77 LEU A C 16
ATOM 28617 O O . LEU A 1 77 ? 21.491 22.918 -15.079 1.00 2.12 77 LEU A O 16
ATOM 28633 N N . VAL A 1 78 ? 21.501 22.858 -12.883 1.00 22.12 78 VAL A N 16
ATOM 28634 C CA . VAL A 1 78 ? 22.560 21.807 -12.874 1.00 15.13 78 VAL A CA 16
ATOM 28635 C C . VAL A 1 78 ? 22.355 20.851 -11.693 1.00 2.24 78 VAL A C 16
ATOM 28636 O O . VAL A 1 78 ? 22.805 21.103 -10.593 1.00 62.22 78 VAL A O 16
ATOM 28649 N N . TYR A 1 79 ? 21.684 19.755 -11.917 1.00 3.25 79 TYR A N 16
ATOM 28650 C CA . TYR A 1 79 ? 21.456 18.781 -10.810 1.00 12.03 79 TYR A CA 16
ATOM 28651 C C . TYR A 1 79 ? 20.695 17.559 -11.330 1.00 44.34 79 TYR A C 16
ATOM 28652 O O . TYR A 1 79 ? 19.516 17.625 -11.615 1.00 72.12 79 TYR A O 16
ATOM 28670 N N . HIS A 1 80 ? 21.358 16.442 -11.457 1.00 31.43 80 HIS A N 16
ATOM 28671 C CA . HIS A 1 80 ? 20.669 15.219 -11.961 1.00 12.14 80 HIS A CA 16
ATOM 28672 C C . HIS A 1 80 ? 20.130 14.392 -10.791 1.00 2.25 80 HIS A C 16
ATOM 28673 O O . HIS A 1 80 ? 20.823 14.139 -9.825 1.00 51.53 80 HIS A O 16
ATOM 28687 N N . GLN A 1 81 ? 18.899 13.968 -10.870 1.00 72.35 81 GLN A N 16
ATOM 28688 C CA . GLN A 1 81 ? 18.314 13.158 -9.764 1.00 33.54 81 GLN A CA 16
ATOM 28689 C C . GLN A 1 81 ? 17.460 12.022 -10.334 1.00 54.42 81 GLN A C 16
ATOM 28690 O O . GLN A 1 81 ? 16.412 12.250 -10.907 1.00 40.23 81 GLN A O 16
ATOM 28704 N N . GLN A 1 82 ? 17.897 10.802 -10.183 1.00 34.53 82 GLN A N 16
ATOM 28705 C CA . GLN A 1 82 ? 17.108 9.656 -10.718 1.00 30.03 82 GLN A CA 16
ATOM 28706 C C . GLN A 1 82 ? 17.428 8.380 -9.937 1.00 54.22 82 GLN A C 16
ATOM 28707 O O . GLN A 1 82 ? 18.566 8.108 -9.609 1.00 72.23 82 GLN A O 16
ATOM 28721 N N . GLU A 1 83 ? 16.432 7.594 -9.637 1.00 12.32 83 GLU A N 16
ATOM 28722 C CA . GLU A 1 83 ? 16.674 6.336 -8.877 1.00 23.42 83 GLU A CA 16
ATOM 28723 C C . GLU A 1 83 ? 17.096 5.214 -9.831 1.00 53.32 83 GLU A C 16
ATOM 28724 O O . GLU A 1 83 ? 16.688 5.174 -10.974 1.00 62.50 83 GLU A O 16
ATOM 28736 N N . GLU A 1 84 ? 17.907 4.304 -9.369 1.00 44.04 84 GLU A N 16
ATOM 28737 C CA . GLU A 1 84 ? 18.353 3.184 -10.251 1.00 0.22 84 GLU A CA 16
ATOM 28738 C C . GLU A 1 84 ? 19.099 2.126 -9.427 1.00 73.21 84 GLU A C 16
ATOM 28739 O O . GLU A 1 84 ? 18.492 1.325 -8.743 1.00 14.13 84 GLU A O 16
ATOM 28751 N N . GLN A 1 85 ? 20.404 2.107 -9.483 1.00 21.32 85 GLN A N 16
ATOM 28752 C CA . GLN A 1 85 ? 21.167 1.093 -8.697 1.00 55.42 85 GLN A CA 16
ATOM 28753 C C . GLN A 1 85 ? 21.891 1.767 -7.529 1.00 2.02 85 GLN A C 16
ATOM 28754 O O . GLN A 1 85 ? 23.098 1.692 -7.409 1.00 44.00 85 GLN A O 16
ATOM 28768 N N . GLY A 1 86 ? 21.165 2.423 -6.666 1.00 33.45 86 GLY A N 16
ATOM 28769 C CA . GLY A 1 86 ? 21.813 3.099 -5.506 1.00 12.31 86 GLY A CA 16
ATOM 28770 C C . GLY A 1 86 ? 22.728 4.216 -6.013 1.00 31.44 86 GLY A C 16
ATOM 28771 O O . GLY A 1 86 ? 23.479 4.038 -6.952 1.00 30.25 86 GLY A O 16
ATOM 28775 N N . GLU A 1 87 ? 22.673 5.365 -5.399 1.00 2.14 87 GLU A N 16
ATOM 28776 C CA . GLU A 1 87 ? 23.542 6.491 -5.846 1.00 11.45 87 GLU A CA 16
ATOM 28777 C C . GLU A 1 87 ? 24.875 6.463 -5.094 1.00 21.30 87 GLU A C 16
ATOM 28778 O O . GLU A 1 87 ? 25.385 7.483 -4.675 1.00 12.32 87 GLU A O 16
ATOM 28790 N N . GLU A 1 88 ? 25.443 5.302 -4.920 1.00 23.00 88 GLU A N 16
ATOM 28791 C CA . GLU A 1 88 ? 26.743 5.208 -4.195 1.00 43.14 88 GLU A CA 16
ATOM 28792 C C . GLU A 1 88 ? 27.859 4.807 -5.162 1.00 72.11 88 GLU A C 16
ATOM 28793 O O . GLU A 1 88 ? 27.704 3.911 -5.969 1.00 41.44 88 GLU A O 16
ATOM 28805 N N . THR A 1 89 ? 28.985 5.463 -5.087 1.00 62.50 89 THR A N 16
ATOM 28806 C CA . THR A 1 89 ? 30.111 5.119 -6.003 1.00 31.55 89 THR A CA 16
ATOM 28807 C C . THR A 1 89 ? 31.442 5.570 -5.397 1.00 64.11 89 THR A C 16
ATOM 28808 O O . THR A 1 89 ? 32.164 6.348 -5.990 1.00 51.12 89 THR A O 16
ATOM 28819 N N . PRO A 1 90 ? 31.722 5.060 -4.229 1.00 41.10 90 PRO A N 16
ATOM 28820 C CA . PRO A 1 90 ? 32.981 5.412 -3.526 1.00 24.32 90 PRO A CA 16
ATOM 28821 C C . PRO A 1 90 ? 34.176 4.733 -4.201 1.00 4.42 90 PRO A C 16
ATOM 28822 O O . PRO A 1 90 ? 34.423 3.575 -3.902 1.00 54.10 90 PRO A O 16
ATOM 28833 N N . MET B 2 1 ? 9.507 7.503 6.664 1.00 72.53 1 MET B N 16
ATOM 28834 C CA . MET B 2 1 ? 9.718 8.980 6.698 1.00 24.14 1 MET B CA 16
ATOM 28835 C C . MET B 2 1 ? 8.513 9.703 6.096 1.00 53.24 1 MET B C 16
ATOM 28836 O O . MET B 2 1 ? 7.899 9.232 5.159 1.00 64.23 1 MET B O 16
ATOM 28849 N N . LYS B 2 2 ? 8.167 10.845 6.624 1.00 23.34 2 LYS B N 16
ATOM 28850 C CA . LYS B 2 2 ? 6.999 11.596 6.079 1.00 23.45 2 LYS B CA 16
ATOM 28851 C C . LYS B 2 2 ? 7.299 12.079 4.659 1.00 12.14 2 LYS B C 16
ATOM 28852 O O . LYS B 2 2 ? 6.494 11.933 3.760 1.00 20.03 2 LYS B O 16
ATOM 28871 N N . LEU B 2 3 ? 8.452 12.652 4.447 1.00 3.23 3 LEU B N 16
ATOM 28872 C CA . LEU B 2 3 ? 8.803 13.144 3.083 1.00 54.52 3 LEU B CA 16
ATOM 28873 C C . LEU B 2 3 ? 9.646 12.096 2.356 1.00 23.22 3 LEU B C 16
ATOM 28874 O O . LEU B 2 3 ? 9.248 11.553 1.345 1.00 52.32 3 LEU B O 16
ATOM 28890 N N . SER B 2 4 ? 10.813 11.810 2.866 1.00 2.32 4 SER B N 16
ATOM 28891 C CA . SER B 2 4 ? 11.689 10.799 2.210 1.00 42.02 4 SER B CA 16
ATOM 28892 C C . SER B 2 4 ? 12.009 11.226 0.777 1.00 70.24 4 SER B C 16
ATOM 28893 O O . SER B 2 4 ? 12.392 10.421 -0.050 1.00 3.12 4 SER B O 16
ATOM 28901 N N . ARG B 2 5 ? 11.855 12.485 0.474 1.00 42.54 5 ARG B N 16
ATOM 28902 C CA . ARG B 2 5 ? 12.153 12.963 -0.908 1.00 61.42 5 ARG B CA 16
ATOM 28903 C C . ARG B 2 5 ? 12.541 14.443 -0.885 1.00 41.10 5 ARG B C 16
ATOM 28904 O O . ARG B 2 5 ? 13.690 14.795 -1.066 1.00 12.42 5 ARG B O 16
ATOM 28925 N N . ARG B 2 6 ? 11.593 15.312 -0.664 1.00 60.34 6 ARG B N 16
ATOM 28926 C CA . ARG B 2 6 ? 11.913 16.768 -0.631 1.00 74.22 6 ARG B CA 16
ATOM 28927 C C . ARG B 2 6 ? 12.985 17.050 0.424 1.00 14.31 6 ARG B C 16
ATOM 28928 O O . ARG B 2 6 ? 13.770 17.968 0.295 1.00 31.52 6 ARG B O 16
ATOM 28949 N N . SER B 2 7 ? 13.026 16.264 1.466 1.00 63.14 7 SER B N 16
ATOM 28950 C CA . SER B 2 7 ? 14.052 16.486 2.524 1.00 70.52 7 SER B CA 16
ATOM 28951 C C . SER B 2 7 ? 15.416 16.005 2.027 1.00 25.13 7 SER B C 16
ATOM 28952 O O . SER B 2 7 ? 16.429 16.642 2.242 1.00 63.24 7 SER B O 16
ATOM 28960 N N . PHE B 2 8 ? 15.445 14.885 1.358 1.00 5.22 8 PHE B N 16
ATOM 28961 C CA . PHE B 2 8 ? 16.737 14.359 0.836 1.00 51.31 8 PHE B CA 16
ATOM 28962 C C . PHE B 2 8 ? 17.102 15.081 -0.466 1.00 4.11 8 PHE B C 16
ATOM 28963 O O . PHE B 2 8 ? 18.253 15.374 -0.725 1.00 31.53 8 PHE B O 16
ATOM 28980 N N . MET B 2 9 ? 16.129 15.373 -1.285 1.00 51.14 9 MET B N 16
ATOM 28981 C CA . MET B 2 9 ? 16.420 16.078 -2.568 1.00 35.41 9 MET B CA 16
ATOM 28982 C C . MET B 2 9 ? 16.902 17.503 -2.290 1.00 3.34 9 MET B C 16
ATOM 28983 O O . MET B 2 9 ? 17.964 17.903 -2.723 1.00 1.12 9 MET B O 16
ATOM 28997 N N . LYS B 2 10 ? 16.131 18.272 -1.572 1.00 10.44 10 LYS B N 16
ATOM 28998 C CA . LYS B 2 10 ? 16.549 19.670 -1.267 1.00 15.25 10 LYS B CA 16
ATOM 28999 C C . LYS B 2 10 ? 17.936 19.676 -0.620 1.00 50.43 10 LYS B C 16
ATOM 29000 O O . LYS B 2 10 ? 18.682 20.629 -0.737 1.00 31.43 10 LYS B O 16
ATOM 29019 N N . ALA B 2 11 ? 18.288 18.620 0.059 1.00 24.43 11 ALA B N 16
ATOM 29020 C CA . ALA B 2 11 ? 19.627 18.565 0.713 1.00 23.42 11 ALA B CA 16
ATOM 29021 C C . ALA B 2 11 ? 20.731 18.535 -0.347 1.00 12.40 11 ALA B C 16
ATOM 29022 O O . ALA B 2 11 ? 21.698 19.267 -0.273 1.00 4.54 11 ALA B O 16
ATOM 29029 N N . ASN B 2 12 ? 20.597 17.692 -1.333 1.00 64.52 12 ASN B N 16
ATOM 29030 C CA . ASN B 2 12 ? 21.640 17.614 -2.397 1.00 52.00 12 ASN B CA 16
ATOM 29031 C C . ASN B 2 12 ? 21.408 18.709 -3.444 1.00 22.40 12 ASN B C 16
ATOM 29032 O O . ASN B 2 12 ? 22.337 19.324 -3.927 1.00 72.24 12 ASN B O 16
ATOM 29043 N N . ALA B 2 13 ? 20.176 18.956 -3.795 1.00 31.42 13 ALA B N 16
ATOM 29044 C CA . ALA B 2 13 ? 19.889 20.010 -4.811 1.00 31.23 13 ALA B CA 16
ATOM 29045 C C . ALA B 2 13 ? 20.518 21.336 -4.388 1.00 15.42 13 ALA B C 16
ATOM 29046 O O . ALA B 2 13 ? 21.182 21.996 -5.164 1.00 31.50 13 ALA B O 16
ATOM 29053 N N . VAL B 2 14 ? 20.315 21.738 -3.164 1.00 71.51 14 VAL B N 16
ATOM 29054 C CA . VAL B 2 14 ? 20.902 23.024 -2.700 1.00 33.24 14 VAL B CA 16
ATOM 29055 C C . VAL B 2 14 ? 22.426 22.989 -2.839 1.00 5.15 14 VAL B C 16
ATOM 29056 O O . VAL B 2 14 ? 23.057 23.991 -3.116 1.00 30.23 14 VAL B O 16
ATOM 29069 N N . ALA B 2 15 ? 23.021 21.844 -2.651 1.00 43.01 15 ALA B N 16
ATOM 29070 C CA . ALA B 2 15 ? 24.504 21.746 -2.777 1.00 63.54 15 ALA B CA 16
ATOM 29071 C C . ALA B 2 15 ? 24.928 22.016 -4.223 1.00 60.52 15 ALA B C 16
ATOM 29072 O O . ALA B 2 15 ? 25.991 22.545 -4.482 1.00 3.44 15 ALA B O 16
ATOM 29079 N N . ALA B 2 16 ? 24.102 21.655 -5.166 1.00 4.31 16 ALA B N 16
ATOM 29080 C CA . ALA B 2 16 ? 24.454 21.891 -6.596 1.00 3.23 16 ALA B CA 16
ATOM 29081 C C . ALA B 2 16 ? 23.779 23.170 -7.099 1.00 54.13 16 ALA B C 16
ATOM 29082 O O . ALA B 2 16 ? 24.062 23.650 -8.179 1.00 3.55 16 ALA B O 16
ATOM 29089 N N . ALA B 2 17 ? 22.889 23.727 -6.324 1.00 63.40 17 ALA B N 16
ATOM 29090 C CA . ALA B 2 17 ? 22.198 24.975 -6.755 1.00 55.33 17 ALA B CA 16
ATOM 29091 C C . ALA B 2 17 ? 22.786 26.183 -6.024 1.00 4.24 17 ALA B C 16
ATOM 29092 O O . ALA B 2 17 ? 22.702 27.304 -6.485 1.00 54.35 17 ALA B O 16
ATOM 29099 N N . ALA B 2 18 ? 23.382 25.964 -4.883 1.00 3.30 18 ALA B N 16
ATOM 29100 C CA . ALA B 2 18 ? 23.978 27.101 -4.123 1.00 72.14 18 ALA B CA 16
ATOM 29101 C C . ALA B 2 18 ? 25.419 27.343 -4.578 1.00 40.41 18 ALA B C 16
ATOM 29102 O O . ALA B 2 18 ? 25.817 28.461 -4.845 1.00 25.14 18 ALA B O 16
ATOM 29109 N N . ALA B 2 19 ? 26.205 26.306 -4.669 1.00 24.34 19 ALA B N 16
ATOM 29110 C CA . ALA B 2 19 ? 27.620 26.476 -5.107 1.00 13.22 19 ALA B CA 16
ATOM 29111 C C . ALA B 2 19 ? 27.676 26.794 -6.604 1.00 14.21 19 ALA B C 16
ATOM 29112 O O . ALA B 2 19 ? 28.707 27.160 -7.133 1.00 61.21 19 ALA B O 16
ATOM 29119 N N . ALA B 2 20 ? 26.573 26.662 -7.291 1.00 24.33 20 ALA B N 16
ATOM 29120 C CA . ALA B 2 20 ? 26.565 26.958 -8.751 1.00 33.23 20 ALA B CA 16
ATOM 29121 C C . ALA B 2 20 ? 25.719 28.203 -9.033 1.00 10.11 20 ALA B C 16
ATOM 29122 O O . ALA B 2 20 ? 26.167 29.139 -9.667 1.00 5.51 20 ALA B O 16
ATOM 29129 N N . ALA B 2 21 ? 24.501 28.224 -8.566 1.00 41.40 21 ALA B N 16
ATOM 29130 C CA . ALA B 2 21 ? 23.631 29.409 -8.807 1.00 15.42 21 ALA B CA 16
ATOM 29131 C C . ALA B 2 21 ? 23.814 30.437 -7.687 1.00 3.52 21 ALA B C 16
ATOM 29132 O O . ALA B 2 21 ? 23.040 31.362 -7.547 1.00 14.20 21 ALA B O 16
ATOM 29139 N N . GLY B 2 22 ? 24.836 30.282 -6.890 1.00 61.31 22 GLY B N 16
ATOM 29140 C CA . GLY B 2 22 ? 25.069 31.250 -5.779 1.00 70.34 22 GLY B CA 16
ATOM 29141 C C . GLY B 2 22 ? 23.830 31.314 -4.885 1.00 42.11 22 GLY B C 16
ATOM 29142 O O . GLY B 2 22 ? 23.577 32.306 -4.230 1.00 63.42 22 GLY B O 16
ATOM 29146 N N . LEU B 2 23 ? 23.053 30.266 -4.854 1.00 63.00 23 LEU B N 16
ATOM 29147 C CA . LEU B 2 23 ? 21.830 30.269 -4.001 1.00 40.23 23 LEU B CA 16
ATOM 29148 C C . LEU B 2 23 ? 22.213 30.366 -2.524 1.00 4.34 23 LEU B C 16
ATOM 29149 O O . LEU B 2 23 ? 23.319 30.736 -2.181 1.00 1.35 23 LEU B O 16
ATOM 29165 N N . SER B 2 24 ? 21.305 30.038 -1.649 1.00 42.45 24 SER B N 16
ATOM 29166 C CA . SER B 2 24 ? 21.610 30.110 -0.190 1.00 62.42 24 SER B CA 16
ATOM 29167 C C . SER B 2 24 ? 22.363 28.854 0.256 1.00 43.31 24 SER B C 16
ATOM 29168 O O . SER B 2 24 ? 22.360 27.844 -0.419 1.00 31.11 24 SER B O 16
ATOM 29176 N N . VAL B 2 25 ? 23.008 28.910 1.389 1.00 64.22 25 VAL B N 16
ATOM 29177 C CA . VAL B 2 25 ? 23.762 27.720 1.878 1.00 40.55 25 VAL B CA 16
ATOM 29178 C C . VAL B 2 25 ? 23.034 27.085 3.067 1.00 42.12 25 VAL B C 16
ATOM 29179 O O . VAL B 2 25 ? 23.366 27.344 4.208 1.00 74.42 25 VAL B O 16
ATOM 29192 N N . PRO B 2 26 ? 22.062 26.273 2.754 1.00 11.50 26 PRO B N 16
ATOM 29193 C CA . PRO B 2 26 ? 21.272 25.588 3.806 1.00 64.43 26 PRO B CA 16
ATOM 29194 C C . PRO B 2 26 ? 22.111 24.496 4.481 1.00 50.11 26 PRO B C 16
ATOM 29195 O O . PRO B 2 26 ? 22.792 24.739 5.456 1.00 31.42 26 PRO B O 16
ATOM 29206 N N . GLY B 2 27 ? 22.066 23.297 3.966 1.00 15.43 27 GLY B N 16
ATOM 29207 C CA . GLY B 2 27 ? 22.862 22.196 4.578 1.00 74.40 27 GLY B CA 16
ATOM 29208 C C . GLY B 2 27 ? 24.254 22.159 3.948 1.00 31.13 27 GLY B C 16
ATOM 29209 O O . GLY B 2 27 ? 24.809 21.106 3.705 1.00 62.12 27 GLY B O 16
ATOM 29213 N N . VAL B 2 28 ? 24.824 23.301 3.682 1.00 4.52 28 VAL B N 16
ATOM 29214 C CA . VAL B 2 28 ? 26.182 23.332 3.067 1.00 44.40 28 VAL B CA 16
ATOM 29215 C C . VAL B 2 28 ? 27.258 23.363 4.156 1.00 21.12 28 VAL B C 16
ATOM 29216 O O . VAL B 2 28 ? 27.963 22.397 4.372 1.00 44.13 28 VAL B O 16
ATOM 29229 N N . ALA B 2 29 ? 27.389 24.464 4.843 1.00 4.21 29 ALA B N 16
ATOM 29230 C CA . ALA B 2 29 ? 28.420 24.554 5.918 1.00 71.02 29 ALA B CA 16
ATOM 29231 C C . ALA B 2 29 ? 28.159 25.777 6.800 1.00 53.51 29 ALA B C 16
ATOM 29232 O O . ALA B 2 29 ? 28.856 26.769 6.725 1.00 41.12 29 ALA B O 16
ATOM 29239 N N . ARG B 2 30 ? 27.159 25.714 7.637 1.00 52.41 30 ARG B N 16
ATOM 29240 C CA . ARG B 2 30 ? 26.855 26.874 8.522 1.00 43.13 30 ARG B CA 16
ATOM 29241 C C . ARG B 2 30 ? 25.625 26.579 9.381 1.00 52.03 30 ARG B C 16
ATOM 29242 O O . ARG B 2 30 ? 25.714 26.399 10.578 1.00 3.32 30 ARG B O 16
ATOM 29263 N N . ALA B 2 31 ? 24.479 26.528 8.769 1.00 32.32 31 ALA B N 16
ATOM 29264 C CA . ALA B 2 31 ? 23.234 26.245 9.539 1.00 71.50 31 ALA B CA 16
ATOM 29265 C C . ALA B 2 31 ? 23.067 24.734 9.738 1.00 11.44 31 ALA B C 16
ATOM 29266 O O . ALA B 2 31 ? 22.086 24.149 9.326 1.00 62.34 31 ALA B O 16
ATOM 29273 N N . VAL B 2 32 ? 24.019 24.102 10.367 1.00 72.32 32 VAL B N 16
ATOM 29274 C CA . VAL B 2 32 ? 23.916 22.632 10.592 1.00 31.21 32 VAL B CA 16
ATOM 29275 C C . VAL B 2 32 ? 23.932 22.323 12.091 1.00 10.20 32 VAL B C 16
ATOM 29276 O O . VAL B 2 32 ? 23.193 21.485 12.570 1.00 51.54 32 VAL B O 16
ATOM 29289 N N . VAL B 2 33 ? 24.771 22.990 12.835 1.00 34.21 33 VAL B N 16
ATOM 29290 C CA . VAL B 2 33 ? 24.833 22.735 14.303 1.00 61.43 33 VAL B CA 16
ATOM 29291 C C . VAL B 2 33 ? 25.047 24.048 15.059 1.00 23.34 33 VAL B C 16
ATOM 29292 O O . VAL B 2 33 ? 25.955 24.802 14.770 1.00 54.24 33 VAL B O 16
ATOM 29305 N N . GLY B 2 34 ? 24.218 24.327 16.028 1.00 64.21 34 GLY B N 16
ATOM 29306 C CA . GLY B 2 34 ? 24.374 25.590 16.803 1.00 73.22 34 GLY B CA 16
ATOM 29307 C C . GLY B 2 34 ? 24.532 26.766 15.837 1.00 22.05 34 GLY B C 16
ATOM 29308 O O . GLY B 2 34 ? 23.656 27.057 15.049 1.00 75.24 34 GLY B O 16
ATOM 29312 N N . GLN B 2 35 ? 25.644 27.445 15.892 1.00 4.32 35 GLN B N 16
ATOM 29313 C CA . GLN B 2 35 ? 25.859 28.603 14.975 1.00 10.02 35 GLN B CA 16
ATOM 29314 C C . GLN B 2 35 ? 25.586 28.189 13.527 1.00 4.10 35 GLN B C 16
ATOM 29315 O O . GLN B 2 35 ? 26.376 27.430 12.991 1.00 64.31 35 GLN B O 16
ATOM 29329 N N . GLY A 1 1 ? 9.513 8.349 7.895 1.00 13.34 1 GLY A N 17
ATOM 29330 C CA . GLY A 1 1 ? 9.579 8.945 6.532 1.00 51.15 1 GLY A CA 17
ATOM 29331 C C . GLY A 1 1 ? 10.876 8.515 5.846 1.00 70.13 1 GLY A C 17
ATOM 29332 O O . GLY A 1 1 ? 11.543 9.303 5.206 1.00 1.23 1 GLY A O 17
ATOM 29335 N N . SER A 1 2 ? 11.240 7.268 5.974 1.00 53.23 2 SER A N 17
ATOM 29336 C CA . SER A 1 2 ? 12.495 6.788 5.329 1.00 41.44 2 SER A CA 17
ATOM 29337 C C . SER A 1 2 ? 12.246 5.461 4.605 1.00 51.43 2 SER A C 17
ATOM 29338 O O . SER A 1 2 ? 12.713 4.420 5.020 1.00 3.05 2 SER A O 17
ATOM 29346 N N . HIS A 1 3 ? 11.512 5.492 3.526 1.00 3.04 3 HIS A N 17
ATOM 29347 C CA . HIS A 1 3 ? 11.234 4.232 2.777 1.00 42.41 3 HIS A CA 17
ATOM 29348 C C . HIS A 1 3 ? 10.322 4.518 1.582 1.00 12.31 3 HIS A C 17
ATOM 29349 O O . HIS A 1 3 ? 9.159 4.166 1.579 1.00 54.21 3 HIS A O 17
ATOM 29363 N N . MET A 1 4 ? 10.841 5.153 0.565 1.00 33.40 4 MET A N 17
ATOM 29364 C CA . MET A 1 4 ? 10.002 5.459 -0.628 1.00 52.15 4 MET A CA 17
ATOM 29365 C C . MET A 1 4 ? 10.836 6.175 -1.693 1.00 22.11 4 MET A C 17
ATOM 29366 O O . MET A 1 4 ? 10.659 7.351 -1.946 1.00 44.05 4 MET A O 17
ATOM 29380 N N . HIS A 1 5 ? 11.745 5.477 -2.319 1.00 52.52 5 HIS A N 17
ATOM 29381 C CA . HIS A 1 5 ? 12.589 6.123 -3.365 1.00 4.21 5 HIS A CA 17
ATOM 29382 C C . HIS A 1 5 ? 12.309 5.496 -4.733 1.00 53.12 5 HIS A C 17
ATOM 29383 O O . HIS A 1 5 ? 12.554 4.327 -4.955 1.00 52.41 5 HIS A O 17
ATOM 29397 N N . THR A 1 6 ? 11.796 6.268 -5.652 1.00 33.13 6 THR A N 17
ATOM 29398 C CA . THR A 1 6 ? 11.499 5.722 -7.007 1.00 54.34 6 THR A CA 17
ATOM 29399 C C . THR A 1 6 ? 11.211 6.866 -7.983 1.00 61.03 6 THR A C 17
ATOM 29400 O O . THR A 1 6 ? 10.292 7.638 -7.796 1.00 11.34 6 THR A O 17
ATOM 29411 N N . ASN A 1 7 ? 11.990 6.985 -9.024 1.00 10.24 7 ASN A N 17
ATOM 29412 C CA . ASN A 1 7 ? 11.755 8.084 -10.004 1.00 62.32 7 ASN A CA 17
ATOM 29413 C C . ASN A 1 7 ? 12.253 7.678 -11.395 1.00 74.24 7 ASN A C 17
ATOM 29414 O O . ASN A 1 7 ? 12.987 6.722 -11.549 1.00 15.31 7 ASN A O 17
ATOM 29425 N N . TRP A 1 8 ? 11.860 8.403 -12.405 1.00 43.34 8 TRP A N 17
ATOM 29426 C CA . TRP A 1 8 ? 12.309 8.069 -13.788 1.00 23.44 8 TRP A CA 17
ATOM 29427 C C . TRP A 1 8 ? 13.378 9.063 -14.244 1.00 44.34 8 TRP A C 17
ATOM 29428 O O . TRP A 1 8 ? 14.537 8.725 -14.389 1.00 13.40 8 TRP A O 17
ATOM 29449 N N . GLN A 1 9 ? 12.998 10.290 -14.473 1.00 53.20 9 GLN A N 17
ATOM 29450 C CA . GLN A 1 9 ? 13.992 11.309 -14.920 1.00 74.30 9 GLN A CA 17
ATOM 29451 C C . GLN A 1 9 ? 13.537 12.707 -14.492 1.00 42.45 9 GLN A C 17
ATOM 29452 O O . GLN A 1 9 ? 12.467 13.157 -14.847 1.00 53.51 9 GLN A O 17
ATOM 29466 N N . VAL A 1 10 ? 14.342 13.395 -13.728 1.00 71.44 10 VAL A N 17
ATOM 29467 C CA . VAL A 1 10 ? 13.953 14.761 -13.276 1.00 74.44 10 VAL A CA 17
ATOM 29468 C C . VAL A 1 10 ? 15.151 15.471 -12.641 1.00 62.43 10 VAL A C 17
ATOM 29469 O O . VAL A 1 10 ? 15.954 14.867 -11.957 1.00 53.22 10 VAL A O 17
ATOM 29482 N N . CYS A 1 11 ? 15.279 16.74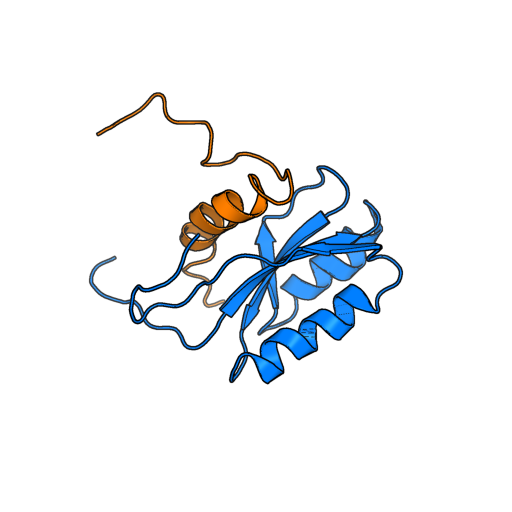9 -12.865 1.00 70.52 11 CYS A N 17
ATOM 29483 C CA . CYS A 1 11 ? 16.423 17.501 -12.277 1.00 15.53 11 CYS A CA 17
ATOM 29484 C C . CYS A 1 11 ? 15.920 18.789 -11.619 1.00 31.22 11 CYS A C 17
ATOM 29485 O O . CYS A 1 11 ? 14.769 19.154 -11.749 1.00 31.04 11 CYS A O 17
ATOM 29493 N N . SER A 1 12 ? 16.773 19.479 -10.912 1.00 71.31 12 SER A N 17
ATOM 29494 C CA . SER A 1 12 ? 16.339 20.741 -10.246 1.00 41.11 12 SER A CA 17
ATOM 29495 C C . SER A 1 12 ? 16.874 21.951 -11.016 1.00 54.32 12 SER A C 17
ATOM 29496 O O . SER A 1 12 ? 18.064 22.178 -11.090 1.00 41.14 12 SER A O 17
ATOM 29504 N N . LEU A 1 13 ? 15.999 22.729 -11.595 1.00 53.42 13 LEU A N 17
ATOM 29505 C CA . LEU A 1 13 ? 16.454 23.922 -12.364 1.00 63.43 13 LEU A CA 17
ATOM 29506 C C . LEU A 1 13 ? 16.283 25.192 -11.528 1.00 53.30 13 LEU A C 17
ATOM 29507 O O . LEU A 1 13 ? 15.263 25.403 -10.901 1.00 3.11 13 LEU A O 17
ATOM 29523 N N . VAL A 1 14 ? 17.274 26.041 -11.515 1.00 23.44 14 VAL A N 17
ATOM 29524 C CA . VAL A 1 14 ? 17.170 27.299 -10.723 1.00 11.42 14 VAL A CA 17
ATOM 29525 C C . VAL A 1 14 ? 16.784 28.464 -11.638 1.00 71.41 14 VAL A C 17
ATOM 29526 O O . VAL A 1 14 ? 17.607 29.010 -12.345 1.00 24.11 14 VAL A O 17
ATOM 29539 N N . VAL A 1 15 ? 15.537 28.848 -11.631 1.00 75.53 15 VAL A N 17
ATOM 29540 C CA . VAL A 1 15 ? 15.100 29.976 -12.504 1.00 22.43 15 VAL A CA 17
ATOM 29541 C C . VAL A 1 15 ? 15.510 31.314 -11.884 1.00 75.30 15 VAL A C 17
ATOM 29542 O O . VAL A 1 15 ? 15.203 31.600 -10.743 1.00 52.21 15 VAL A O 17
ATOM 29555 N N . GLN A 1 16 ? 16.199 32.136 -12.626 1.00 3.31 16 GLN A N 17
ATOM 29556 C CA . GLN A 1 16 ? 16.628 33.455 -12.079 1.00 42.31 16 GLN A CA 17
ATOM 29557 C C . GLN A 1 16 ? 15.810 34.582 -12.717 1.00 30.14 16 GLN A C 17
ATOM 29558 O O . GLN A 1 16 ? 15.940 34.870 -13.890 1.00 73.22 16 GLN A O 17
ATOM 29572 N N . ALA A 1 17 ? 14.970 35.220 -11.951 1.00 12.32 17 ALA A N 17
ATOM 29573 C CA . ALA A 1 17 ? 14.143 36.327 -12.507 1.00 42.41 17 ALA A CA 17
ATOM 29574 C C . ALA A 1 17 ? 14.033 37.460 -11.483 1.00 72.32 17 ALA A C 17
ATOM 29575 O O . ALA A 1 17 ? 14.395 37.302 -10.335 1.00 44.21 17 ALA A O 17
ATOM 29582 N N . LYS A 1 18 ? 13.533 38.596 -11.888 1.00 23.01 18 LYS A N 17
ATOM 29583 C CA . LYS A 1 18 ? 13.402 39.731 -10.930 1.00 53.05 18 LYS A CA 17
ATOM 29584 C C . LYS A 1 18 ? 12.873 39.218 -9.590 1.00 35.04 18 LYS A C 17
ATOM 29585 O O . LYS A 1 18 ? 12.130 38.257 -9.530 1.00 41.43 18 LYS A O 17
ATOM 29604 N N . SER A 1 19 ? 13.259 39.839 -8.512 1.00 33.13 19 SER A N 17
ATOM 29605 C CA . SER A 1 19 ? 12.790 39.373 -7.176 1.00 75.04 19 SER A CA 17
ATOM 29606 C C . SER A 1 19 ? 11.273 39.164 -7.168 1.00 63.43 19 SER A C 17
ATOM 29607 O O . SER A 1 19 ? 10.786 38.154 -6.699 1.00 52.43 19 SER A O 17
ATOM 29615 N N . GLU A 1 20 ? 10.514 40.100 -7.673 1.00 2.22 20 GLU A N 17
ATOM 29616 C CA . GLU A 1 20 ? 9.036 39.912 -7.665 1.00 31.31 20 GLU A CA 17
ATOM 29617 C C . GLU A 1 20 ? 8.574 39.258 -8.969 1.00 41.02 20 GLU A C 17
ATOM 29618 O O . GLU A 1 20 ? 7.426 38.889 -9.114 1.00 1.35 20 GLU A O 17
ATOM 29630 N N . ARG A 1 21 ? 9.465 39.069 -9.904 1.00 3.25 21 ARG A N 17
ATOM 29631 C CA . ARG A 1 21 ? 9.072 38.392 -11.168 1.00 1.44 21 ARG A CA 17
ATOM 29632 C C . ARG A 1 21 ? 8.918 36.906 -10.880 1.00 52.04 21 ARG A C 17
ATOM 29633 O O . ARG A 1 21 ? 7.924 36.287 -11.205 1.00 22.45 21 ARG A O 17
ATOM 29654 N N . ILE A 1 22 ? 9.921 36.336 -10.272 1.00 34.43 22 ILE A N 17
ATOM 29655 C CA . ILE A 1 22 ? 9.873 34.884 -9.948 1.00 43.03 22 ILE A CA 17
ATOM 29656 C C . ILE A 1 22 ? 8.639 34.554 -9.121 1.00 1.14 22 ILE A C 17
ATOM 29657 O O . ILE A 1 22 ? 7.996 33.547 -9.329 1.00 3.30 22 ILE A O 17
ATOM 29673 N N . SER A 1 23 ? 8.281 35.384 -8.190 1.00 45.52 23 SER A N 17
ATOM 29674 C CA . SER A 1 23 ? 7.075 35.070 -7.387 1.00 75.12 23 SER A CA 17
ATOM 29675 C C . SER A 1 23 ? 5.919 34.789 -8.343 1.00 51.12 23 SER A C 17
ATOM 29676 O O . SER A 1 23 ? 5.134 33.886 -8.141 1.00 21.42 23 SER A O 17
ATOM 29684 N N . ASP A 1 24 ? 5.820 35.554 -9.394 1.00 25.21 24 ASP A N 17
ATOM 29685 C CA . ASP A 1 24 ? 4.728 35.332 -10.384 1.00 40.53 24 ASP A CA 17
ATOM 29686 C C . ASP A 1 24 ? 4.977 34.061 -11.205 1.00 42.15 24 ASP A C 17
ATOM 29687 O O . ASP A 1 24 ? 4.167 33.155 -11.230 1.00 3.41 24 ASP A O 17
ATOM 29696 N N . ILE A 1 25 ? 6.085 34.004 -11.897 1.00 50.05 25 ILE A N 17
ATOM 29697 C CA . ILE A 1 25 ? 6.378 32.800 -12.745 1.00 62.24 25 ILE A CA 17
ATOM 29698 C C . ILE A 1 25 ? 6.916 31.637 -11.903 1.00 12.02 25 ILE A C 17
ATOM 29699 O O . ILE A 1 25 ? 6.450 30.521 -12.014 1.00 1.32 25 ILE A O 17
ATOM 29715 N N . SER A 1 26 ? 7.888 31.875 -11.067 1.00 61.50 26 SER A N 17
ATOM 29716 C CA . SER A 1 26 ? 8.432 30.761 -10.240 1.00 21.42 26 SER A CA 17
ATOM 29717 C C . SER A 1 26 ? 7.292 30.049 -9.507 1.00 63.14 26 SER A C 17
ATOM 29718 O O . SER A 1 26 ? 7.156 28.843 -9.581 1.00 54.23 26 SER A O 17
ATOM 29726 N N . THR A 1 27 ? 6.473 30.780 -8.802 1.00 42.55 27 THR A N 17
ATOM 29727 C CA . THR A 1 27 ? 5.348 30.129 -8.069 1.00 41.31 27 THR A CA 17
ATOM 29728 C C . THR A 1 27 ? 4.506 29.299 -9.042 1.00 61.13 27 THR A C 17
ATOM 29729 O O . THR A 1 27 ? 3.969 28.266 -8.694 1.00 55.14 27 THR A O 17
ATOM 29740 N N . GLN A 1 28 ? 4.395 29.744 -10.263 1.00 40.41 28 GLN A N 17
ATOM 29741 C CA . GLN A 1 28 ? 3.598 28.986 -11.268 1.00 3.30 28 GLN A CA 17
ATOM 29742 C C . GLN A 1 28 ? 4.205 27.597 -11.478 1.00 21.53 28 GLN A C 17
ATOM 29743 O O . GLN A 1 28 ? 3.508 26.605 -11.539 1.00 53.12 28 GLN A O 17
ATOM 29757 N N . LEU A 1 29 ? 5.503 27.523 -11.590 1.00 23.21 29 LEU A N 17
ATOM 29758 C CA . LEU A 1 29 ? 6.159 26.200 -11.802 1.00 51.41 29 LEU A CA 17
ATOM 29759 C C . LEU A 1 29 ? 5.673 25.197 -10.752 1.00 42.05 29 LEU A C 17
ATOM 29760 O O . LEU A 1 29 ? 5.501 24.027 -11.031 1.00 72.22 29 LEU A O 17
ATOM 29776 N N . ASN A 1 30 ? 5.449 25.644 -9.547 1.00 74.23 30 ASN A N 17
ATOM 29777 C CA . ASN A 1 30 ? 4.973 24.712 -8.485 1.00 14.31 30 ASN A CA 17
ATOM 29778 C C . ASN A 1 30 ? 3.535 24.274 -8.774 1.00 45.22 30 ASN A C 17
ATOM 29779 O O . ASN A 1 30 ? 3.101 23.219 -8.358 1.00 33.23 30 ASN A O 17
ATOM 29790 N N . ALA A 1 31 ? 2.794 25.077 -9.488 1.00 43.34 31 ALA A N 17
ATOM 29791 C CA . ALA A 1 31 ? 1.384 24.708 -9.806 1.00 22.52 31 ALA A CA 17
ATOM 29792 C C . ALA A 1 31 ? 1.351 23.601 -10.862 1.00 1.23 31 ALA A C 17
ATOM 29793 O O . ALA A 1 31 ? 0.430 22.810 -10.919 1.00 0.11 31 ALA A O 17
ATOM 29800 N N . PHE A 1 32 ? 2.349 23.539 -11.702 1.00 30.41 32 PHE A N 17
ATOM 29801 C CA . PHE A 1 32 ? 2.372 22.484 -12.757 1.00 32.13 32 PHE A CA 17
ATOM 29802 C C . PHE A 1 32 ? 2.763 21.134 -12.149 1.00 62.40 32 PHE A C 17
ATOM 29803 O O . PHE A 1 32 ? 3.474 21.078 -11.165 1.00 64.32 32 PHE A O 17
ATOM 29820 N N . PRO A 1 33 ? 2.284 20.088 -12.764 1.00 54.21 33 PRO A N 17
ATOM 29821 C CA . PRO A 1 33 ? 2.582 18.716 -12.285 1.00 3.50 33 PRO A CA 17
ATOM 29822 C C . PRO A 1 33 ? 4.031 18.342 -12.609 1.00 5.32 33 PRO A C 17
ATOM 29823 O O . PRO A 1 33 ? 4.790 17.953 -11.743 1.00 12.12 33 PRO A O 17
ATOM 29834 N N . GLY A 1 34 ? 4.422 18.458 -13.848 1.00 3.12 34 GLY A N 17
ATOM 29835 C CA . GLY A 1 34 ? 5.822 18.110 -14.224 1.00 63.51 34 GLY A CA 17
ATOM 29836 C C . GLY A 1 34 ? 6.796 18.999 -13.450 1.00 15.31 34 GLY A C 17
ATOM 29837 O O . GLY A 1 34 ? 7.622 18.524 -12.697 1.00 14.24 34 GLY A O 17
ATOM 29841 N N . CYS A 1 35 ? 6.704 20.291 -13.627 1.00 72.54 35 CYS A N 17
ATOM 29842 C CA . CYS A 1 35 ? 7.625 21.210 -12.900 1.00 71.50 35 CYS A CA 17
ATOM 29843 C C . CYS A 1 35 ? 7.167 21.372 -11.447 1.00 55.31 35 CYS A C 17
ATOM 29844 O O . CYS A 1 35 ? 5.988 21.361 -11.153 1.00 64.15 35 CYS A O 17
ATOM 29852 N N . GLU A 1 36 ? 8.090 21.523 -10.538 1.00 70.41 36 GLU A N 17
ATOM 29853 C CA . GLU A 1 36 ? 7.706 21.685 -9.106 1.00 71.13 36 GLU A CA 17
ATOM 29854 C C . GLU A 1 36 ? 8.788 22.466 -8.354 1.00 43.24 36 GLU A C 17
ATOM 29855 O O . GLU A 1 36 ? 9.951 22.119 -8.382 1.00 30.10 36 GLU A O 17
ATOM 29867 N N . VAL A 1 37 ? 8.412 23.519 -7.682 1.00 61.30 37 VAL A N 17
ATOM 29868 C CA . VAL A 1 37 ? 9.419 24.322 -6.930 1.00 54.32 37 VAL A CA 17
ATOM 29869 C C . VAL A 1 37 ? 9.913 23.541 -5.709 1.00 53.45 37 VAL A C 17
ATOM 29870 O O . VAL A 1 37 ? 9.145 23.181 -4.839 1.00 42.14 37 VAL A O 17
ATOM 29883 N N . ALA A 1 38 ? 11.188 23.276 -5.642 1.00 22.32 38 ALA A N 17
ATOM 29884 C CA . ALA A 1 38 ? 11.731 22.519 -4.478 1.00 23.54 38 ALA A CA 17
ATOM 29885 C C . ALA A 1 38 ? 12.191 23.487 -3.385 1.00 74.12 38 ALA A C 17
ATOM 29886 O O . ALA A 1 38 ? 11.823 23.361 -2.233 1.00 72.25 38 ALA A O 17
ATOM 29893 N N . VAL A 1 39 ? 12.992 24.455 -3.739 1.00 12.24 39 VAL A N 17
ATOM 29894 C CA . VAL A 1 39 ? 13.474 25.434 -2.721 1.00 23.32 39 VAL A CA 17
ATOM 29895 C C . VAL A 1 39 ? 13.048 26.849 -3.111 1.00 45.55 39 VAL A C 17
ATOM 29896 O O . VAL A 1 39 ? 13.400 27.346 -4.165 1.00 52.21 39 VAL A O 17
ATOM 29909 N N . SER A 1 40 ? 12.291 27.504 -2.275 1.00 51.14 40 SER A N 17
ATOM 29910 C CA . SER A 1 40 ? 11.842 28.887 -2.603 1.00 53.34 40 SER A CA 17
ATOM 29911 C C . SER A 1 40 ? 12.593 29.907 -1.743 1.00 43.41 40 SER A C 17
ATOM 29912 O O . SER A 1 40 ? 12.302 30.088 -0.578 1.00 34.12 40 SER A O 17
ATOM 29920 N N . ASP A 1 41 ? 13.557 30.575 -2.315 1.00 3.03 41 ASP A N 17
ATOM 29921 C CA . ASP A 1 41 ? 14.331 31.586 -1.539 1.00 22.43 41 ASP A CA 17
ATOM 29922 C C . ASP A 1 41 ? 14.473 32.875 -2.345 1.00 22.53 41 ASP A C 17
ATOM 29923 O O . ASP A 1 41 ? 14.533 32.859 -3.558 1.00 12.13 41 ASP A O 17
ATOM 29932 N N . ALA A 1 42 ? 14.517 33.992 -1.679 1.00 34.02 42 ALA A N 17
ATOM 29933 C CA . ALA A 1 42 ? 14.642 35.286 -2.403 1.00 71.21 42 ALA A CA 17
ATOM 29934 C C . ALA A 1 42 ? 16.005 35.939 -2.142 1.00 1.01 42 ALA A C 17
ATOM 29935 O O . ALA A 1 42 ? 16.070 37.086 -1.746 1.00 1.35 42 ALA A O 17
ATOM 29942 N N . PRO A 1 43 ? 17.052 35.196 -2.385 1.00 5.33 43 PRO A N 17
ATOM 29943 C CA . PRO A 1 43 ? 18.422 35.730 -2.183 1.00 15.43 43 PRO A CA 17
ATOM 29944 C C . PRO A 1 43 ? 18.736 36.777 -3.254 1.00 73.05 43 PRO A C 17
ATOM 29945 O O . PRO A 1 43 ? 19.354 37.788 -2.992 1.00 42.34 43 PRO A O 17
ATOM 29956 N N . SER A 1 44 ? 18.309 36.535 -4.464 1.00 74.54 44 SER A N 17
ATOM 29957 C CA . SER A 1 44 ? 18.572 37.507 -5.562 1.00 62.23 44 SER A CA 17
ATOM 29958 C C . SER A 1 44 ? 17.450 37.439 -6.602 1.00 75.44 44 SER A C 17
ATOM 29959 O O . SER A 1 44 ? 17.584 37.925 -7.708 1.00 23.32 44 SER A O 17
ATOM 29967 N N . GLY A 1 45 ? 16.341 36.842 -6.256 1.00 31.33 45 GLY A N 17
ATOM 29968 C CA . GLY A 1 45 ? 15.211 36.743 -7.222 1.00 42.30 45 GLY A CA 17
ATOM 29969 C C . GLY A 1 45 ? 15.308 35.424 -7.992 1.00 10.40 45 GLY A C 17
ATOM 29970 O O . GLY A 1 45 ? 14.897 35.330 -9.133 1.00 24.31 45 GLY A O 17
ATOM 29974 N N . GLN A 1 46 ? 15.847 34.405 -7.380 1.00 63.45 46 GLN A N 17
ATOM 29975 C CA . GLN A 1 46 ? 15.970 33.094 -8.082 1.00 53.20 46 GLN A CA 17
ATOM 29976 C C . GLN A 1 46 ? 15.429 31.963 -7.201 1.00 52.24 46 GLN A C 17
ATOM 29977 O O . GLN A 1 46 ? 15.686 31.912 -6.015 1.00 34.41 46 GLN A O 17
ATOM 29991 N N . LEU A 1 47 ? 14.684 31.056 -7.775 1.00 20.33 47 LEU A N 17
ATOM 29992 C CA . LEU A 1 47 ? 14.132 29.927 -6.970 1.00 41.13 47 LEU A CA 17
ATOM 29993 C C . LEU A 1 47 ? 14.506 28.590 -7.618 1.00 5.13 47 LEU A C 17
ATOM 29994 O O . LEU A 1 47 ? 14.741 28.511 -8.806 1.00 23.50 47 LEU A O 17
ATOM 30010 N N . ILE A 1 48 ? 14.561 27.540 -6.845 1.00 33.24 48 ILE A N 17
ATOM 30011 C CA . ILE A 1 48 ? 14.918 26.210 -7.421 1.00 55.23 48 ILE A CA 17
ATOM 30012 C C . ILE A 1 48 ? 13.648 25.427 -7.761 1.00 74.02 48 ILE A C 17
ATOM 30013 O O . ILE A 1 48 ? 12.791 25.219 -6.925 1.00 3.35 48 ILE A O 17
ATOM 30029 N N . VAL A 1 49 ? 13.518 24.990 -8.985 1.00 12.35 49 VAL A N 17
ATOM 30030 C CA . VAL A 1 49 ? 12.303 24.221 -9.377 1.00 33.13 49 VAL A CA 17
ATOM 30031 C C . VAL A 1 49 ? 12.698 22.983 -10.186 1.00 41.34 49 VAL A C 17
ATOM 30032 O O . VAL A 1 49 ? 13.379 23.077 -11.189 1.00 13.14 49 VAL A O 17
ATOM 30045 N N . VAL A 1 50 ? 12.279 21.824 -9.758 1.00 41.43 50 VAL A N 17
ATOM 30046 C CA . VAL A 1 50 ? 12.633 20.583 -10.505 1.00 14.20 50 VAL A CA 17
ATOM 30047 C C . VAL A 1 50 ? 11.506 20.210 -11.473 1.00 61.41 50 VAL A C 17
ATOM 30048 O O . VAL A 1 50 ? 10.341 20.399 -11.188 1.00 31.21 50 VAL A O 17
ATOM 30061 N N . VAL A 1 51 ? 11.846 19.681 -12.618 1.00 4.31 51 VAL A N 17
ATOM 30062 C CA . VAL A 1 51 ? 10.796 19.297 -13.602 1.00 43.14 51 VAL A CA 17
ATOM 30063 C C . VAL A 1 51 ? 11.051 17.879 -14.123 1.00 14.23 51 VAL A C 17
ATOM 30064 O O . VAL A 1 51 ? 12.178 17.480 -14.337 1.00 65.32 51 VAL A O 17
ATOM 30077 N N . GLU A 1 52 ? 10.012 17.117 -14.327 1.00 11.10 52 GLU A N 17
ATOM 30078 C CA . GLU A 1 52 ? 10.197 15.726 -14.831 1.00 43.05 52 GLU A CA 17
ATOM 30079 C C . GLU A 1 52 ? 9.442 15.539 -16.151 1.00 65.33 52 GLU A C 17
ATOM 30080 O O . GLU A 1 52 ? 8.359 16.056 -16.337 1.00 15.11 52 GLU A O 17
ATOM 30092 N N . ALA A 1 53 ? 10.010 14.804 -17.069 1.00 34.00 53 ALA A N 17
ATOM 30093 C CA . ALA A 1 53 ? 9.324 14.585 -18.375 1.00 1.52 53 ALA A CA 17
ATOM 30094 C C . ALA A 1 53 ? 9.759 13.249 -18.983 1.00 70.13 53 ALA A C 17
ATOM 30095 O O . ALA A 1 53 ? 10.524 12.510 -18.396 1.00 63.15 53 ALA A O 17
ATOM 30102 N N . GLU A 1 54 ? 9.277 12.933 -20.153 1.00 52.31 54 GLU A N 17
ATOM 30103 C CA . GLU A 1 54 ? 9.664 11.646 -20.796 1.00 60.21 54 GLU A CA 17
ATOM 30104 C C . GLU A 1 54 ? 11.183 11.459 -20.736 1.00 4.34 54 GLU A C 17
ATOM 30105 O O . GLU A 1 54 ? 11.675 10.426 -20.328 1.00 42.42 54 GLU A O 17
ATOM 30117 N N . ASP A 1 55 ? 11.928 12.451 -21.141 1.00 64.24 55 ASP A N 17
ATOM 30118 C CA . ASP A 1 55 ? 13.414 12.329 -21.108 1.00 20.30 55 ASP A CA 17
ATOM 30119 C C . ASP A 1 55 ? 14.059 13.715 -21.027 1.00 62.01 55 ASP A C 17
ATOM 30120 O O . ASP A 1 55 ? 13.392 14.708 -20.811 1.00 11.34 55 ASP A O 17
ATOM 30129 N N . SER A 1 56 ? 15.350 13.791 -21.200 1.00 33.00 56 SER A N 17
ATOM 30130 C CA . SER A 1 56 ? 16.035 15.114 -21.135 1.00 11.12 56 SER A CA 17
ATOM 30131 C C . SER A 1 56 ? 15.489 16.044 -22.223 1.00 21.32 56 SER A C 17
ATOM 30132 O O . SER A 1 56 ? 15.347 17.233 -22.022 1.00 2.35 56 SER A O 17
ATOM 30140 N N . GLU A 1 57 ? 15.183 15.509 -23.373 1.00 14.51 57 GLU A N 17
ATOM 30141 C CA . GLU A 1 57 ? 14.646 16.364 -24.471 1.00 50.11 57 GLU A CA 17
ATOM 30142 C C . GLU A 1 57 ? 13.388 17.098 -24.000 1.00 43.32 57 GLU A C 17
ATOM 30143 O O . GLU A 1 57 ? 13.217 18.276 -24.243 1.00 1.32 57 GLU A O 17
ATOM 30155 N N . THR A 1 58 ? 12.507 16.411 -23.327 1.00 33.32 58 THR A N 17
ATOM 30156 C CA . THR A 1 58 ? 11.262 17.070 -22.839 1.00 35.14 58 THR A CA 17
ATOM 30157 C C . THR A 1 58 ? 11.579 17.972 -21.644 1.00 15.23 58 THR A C 17
ATOM 30158 O O . THR A 1 58 ? 10.965 19.002 -21.449 1.00 70.00 58 THR A O 17
ATOM 30169 N N . LEU A 1 59 ? 12.537 17.593 -20.842 1.00 33.41 59 LEU A N 17
ATOM 30170 C CA . LEU A 1 59 ? 12.897 18.429 -19.661 1.00 72.34 59 LEU A CA 17
ATOM 30171 C C . LEU A 1 59 ? 13.395 19.801 -20.120 1.00 14.34 59 LEU A C 17
ATOM 30172 O O . LEU A 1 59 ? 13.023 20.821 -19.573 1.00 44.05 59 LEU A O 17
ATOM 30188 N N . ILE A 1 60 ? 14.234 19.834 -21.119 1.00 41.00 60 ILE A N 17
ATOM 30189 C CA . ILE A 1 60 ? 14.753 21.143 -21.609 1.00 1.04 60 ILE A CA 17
ATOM 30190 C C . ILE A 1 60 ? 13.609 21.948 -22.224 1.00 51.20 60 ILE A C 17
ATOM 30191 O O . ILE A 1 60 ? 13.613 23.163 -22.211 1.00 73.42 60 ILE A O 17
ATOM 30207 N N . GLN A 1 61 ? 12.622 21.278 -22.750 1.00 42.42 61 GLN A N 17
ATOM 30208 C CA . GLN A 1 61 ? 11.468 22.001 -23.354 1.00 33.31 61 GLN A CA 17
ATOM 30209 C C . GLN A 1 61 ? 10.907 23.010 -22.347 1.00 62.43 61 GLN A C 17
ATOM 30210 O O . GLN A 1 61 ? 10.626 24.143 -22.681 1.00 35.22 61 GLN A O 17
ATOM 30224 N N . THR A 1 62 ? 10.742 22.601 -21.120 1.00 13.04 62 THR A N 17
ATOM 30225 C CA . THR A 1 62 ? 10.195 23.529 -20.085 1.00 65.31 62 THR A CA 17
ATOM 30226 C C . THR A 1 62 ? 11.054 24.794 -19.993 1.00 1.50 62 THR A C 17
ATOM 30227 O O . THR A 1 62 ? 10.548 25.890 -19.854 1.00 30.42 62 THR A O 17
ATOM 30238 N N . ILE A 1 63 ? 12.349 24.653 -20.063 1.00 43.01 63 ILE A N 17
ATOM 30239 C CA . ILE A 1 63 ? 13.237 25.848 -19.975 1.00 11.54 63 ILE A CA 17
ATOM 30240 C C . ILE A 1 63 ? 12.747 26.945 -20.927 1.00 53.10 63 ILE A C 17
ATOM 30241 O O . ILE A 1 63 ? 12.820 28.119 -20.621 1.00 40.32 63 ILE A O 17
ATOM 30257 N N . GLU A 1 64 ? 12.250 26.577 -22.075 1.00 24.04 64 GLU A N 17
ATOM 30258 C CA . GLU A 1 64 ? 11.768 27.611 -23.030 1.00 12.30 64 GLU A CA 17
ATOM 30259 C C . GLU A 1 64 ? 10.784 28.551 -22.328 1.00 2.45 64 GLU A C 17
ATOM 30260 O O . GLU A 1 64 ? 10.709 29.727 -22.628 1.00 62.55 64 GLU A O 17
ATOM 30272 N N . SER A 1 65 ? 10.038 28.045 -21.386 1.00 33.50 65 SER A N 17
ATOM 30273 C CA . SER A 1 65 ? 9.066 28.906 -20.653 1.00 2.23 65 SER A CA 17
ATOM 30274 C C . SER A 1 65 ? 9.807 29.909 -19.763 1.00 32.44 65 SER A C 17
ATOM 30275 O O . SER A 1 65 ? 9.556 31.096 -19.802 1.00 20.40 65 SER A O 17
ATOM 30283 N N . VAL A 1 66 ? 10.709 29.433 -18.949 1.00 74.15 66 VAL A N 17
ATOM 30284 C CA . VAL A 1 66 ? 11.458 30.348 -18.038 1.00 50.03 66 VAL A CA 17
ATOM 30285 C C . VAL A 1 66 ? 12.435 31.232 -18.823 1.00 52.51 66 VAL A C 17
ATOM 30286 O O . VAL A 1 66 ? 12.605 32.396 -18.523 1.00 32.30 66 VAL A O 17
ATOM 30299 N N . ARG A 1 67 ? 13.086 30.690 -19.815 1.00 24.41 67 ARG A N 17
ATOM 30300 C CA . ARG A 1 67 ? 14.060 31.505 -20.600 1.00 34.15 67 ARG A CA 17
ATOM 30301 C C . ARG A 1 67 ? 13.342 32.571 -21.440 1.00 73.23 67 ARG A C 17
ATOM 30302 O O . ARG A 1 67 ? 13.824 33.677 -21.583 1.00 12.53 67 ARG A O 17
ATOM 30323 N N . ASN A 1 68 ? 12.206 32.259 -22.013 1.00 24.23 68 ASN A N 17
ATOM 30324 C CA . ASN A 1 68 ? 11.499 33.273 -22.847 1.00 1.01 68 ASN A CA 17
ATOM 30325 C C . ASN A 1 68 ? 10.802 34.313 -21.959 1.00 20.12 68 ASN A C 17
ATOM 30326 O O . ASN A 1 68 ? 10.487 35.402 -22.396 1.00 22.31 68 ASN A O 17
ATOM 30337 N N . VAL A 1 69 ? 10.562 33.990 -20.717 1.00 72.22 69 VAL A N 17
ATOM 30338 C CA . VAL A 1 69 ? 9.890 34.969 -19.813 1.00 5.41 69 VAL A CA 17
ATOM 30339 C C . VAL A 1 69 ? 10.822 36.150 -19.535 1.00 12.53 69 VAL A C 17
ATOM 30340 O O . VAL A 1 69 ? 11.953 35.981 -19.124 1.00 24.33 69 VAL A O 17
ATOM 30353 N N . GLU A 1 70 ? 10.359 37.350 -19.759 1.00 54.22 70 GLU A N 17
ATOM 30354 C CA . GLU A 1 70 ? 11.220 38.544 -19.512 1.00 33.12 70 GLU A CA 17
ATOM 30355 C C . GLU A 1 70 ? 11.658 38.591 -18.046 1.00 1.02 70 GLU A C 17
ATOM 30356 O O . GLU A 1 70 ? 12.799 38.872 -17.740 1.00 15.01 70 GLU A O 17
ATOM 30368 N N . GLY A 1 71 ? 10.763 38.319 -17.138 1.00 31.42 71 GLY A N 17
ATOM 30369 C CA . GLY A 1 71 ? 11.134 38.351 -15.696 1.00 55.31 71 GLY A CA 17
ATOM 30370 C C . GLY A 1 71 ? 12.362 37.471 -15.465 1.00 22.11 71 GLY A C 17
ATOM 30371 O O . GLY A 1 71 ? 13.172 37.735 -14.601 1.00 3.11 71 GLY A O 17
ATOM 30375 N N . VAL A 1 72 ? 12.504 36.426 -16.234 1.00 33.42 72 VAL A N 17
ATOM 30376 C CA . VAL A 1 72 ? 13.680 35.525 -16.059 1.00 31.11 72 VAL A CA 17
ATOM 30377 C C . VAL A 1 72 ? 14.912 36.122 -16.743 1.00 50.53 72 VAL A C 17
ATOM 30378 O O . VAL A 1 72 ? 14.956 36.268 -17.948 1.00 24.41 72 VAL A O 17
ATOM 30391 N N . LEU A 1 73 ? 15.916 36.465 -15.982 1.00 14.32 73 LEU A N 17
ATOM 30392 C CA . LEU A 1 73 ? 17.145 37.051 -16.588 1.00 60.20 73 LEU A CA 17
ATOM 30393 C C . LEU A 1 73 ? 18.237 35.983 -16.699 1.00 64.42 73 LEU A C 17
ATOM 30394 O O . LEU A 1 73 ? 19.160 36.102 -17.481 1.00 72.54 73 LEU A O 17
ATOM 30410 N N . ALA A 1 74 ? 18.139 34.938 -15.920 1.00 43.42 74 ALA A N 17
ATOM 30411 C CA . ALA A 1 74 ? 19.172 33.863 -15.980 1.00 14.24 74 ALA A CA 17
ATOM 30412 C C . ALA A 1 74 ? 18.539 32.505 -15.666 1.00 74.32 74 ALA A C 17
ATOM 30413 O O . ALA A 1 74 ? 17.384 32.418 -15.300 1.00 72.34 74 ALA A O 17
ATOM 30420 N N . VAL A 1 75 ? 19.288 31.444 -15.804 1.00 52.44 75 VAL A N 17
ATOM 30421 C CA . VAL A 1 75 ? 18.729 30.094 -15.513 1.00 0.51 75 VAL A CA 17
ATOM 30422 C C . VAL A 1 75 ? 19.860 29.081 -15.323 1.00 42.11 75 VAL A C 17
ATOM 30423 O O . VAL A 1 75 ? 20.643 28.834 -16.221 1.00 11.44 75 VAL A O 17
ATOM 30436 N N . SER A 1 76 ? 19.952 28.489 -14.163 1.00 54.45 76 SER A N 17
ATOM 30437 C CA . SER A 1 76 ? 21.033 27.493 -13.918 1.00 10.21 76 SER A CA 17
ATOM 30438 C C . SER A 1 76 ? 20.433 26.172 -13.427 1.00 52.14 76 SER A C 17
ATOM 30439 O O . SER A 1 76 ? 20.081 26.032 -12.273 1.00 22.31 76 SER A O 17
ATOM 30447 N N . LEU A 1 77 ? 20.310 25.207 -14.295 1.00 24.52 77 LEU A N 17
ATOM 30448 C CA . LEU A 1 77 ? 19.732 23.896 -13.877 1.00 2.50 77 LEU A CA 17
ATOM 30449 C C . LEU A 1 77 ? 20.795 22.797 -13.954 1.00 52.53 77 LEU A C 17
ATOM 30450 O O . LEU A 1 77 ? 21.150 22.338 -15.020 1.00 23.31 77 LEU A O 17
ATOM 30466 N N . VAL A 1 78 ? 21.303 22.375 -12.830 1.00 24.30 78 VAL A N 17
ATOM 30467 C CA . VAL A 1 78 ? 22.343 21.304 -12.839 1.00 33.34 78 VAL A CA 17
ATOM 30468 C C . VAL A 1 78 ? 22.145 20.367 -11.644 1.00 74.23 78 VAL A C 17
ATOM 30469 O O . VAL A 1 78 ? 22.613 20.626 -10.555 1.00 1.01 78 VAL A O 17
ATOM 30482 N N . TYR A 1 79 ? 21.452 19.278 -11.843 1.00 11.31 79 TYR A N 17
ATOM 30483 C CA . TYR A 1 79 ? 21.225 18.327 -10.717 1.00 24.34 79 TYR A CA 17
ATOM 30484 C C . TYR A 1 79 ? 20.451 17.100 -11.202 1.00 73.21 79 TYR A C 17
ATOM 30485 O O . TYR A 1 79 ? 19.288 17.182 -11.544 1.00 54.53 79 TYR A O 17
ATOM 30503 N N . HIS A 1 80 ? 21.084 15.959 -11.229 1.00 70.54 80 HIS A N 17
ATOM 30504 C CA . HIS A 1 80 ? 20.379 14.728 -11.685 1.00 21.01 80 HIS A CA 17
ATOM 30505 C C . HIS A 1 80 ? 19.986 13.876 -10.476 1.00 74.43 80 HIS A C 17
ATOM 30506 O O . HIS A 1 80 ? 20.809 13.544 -9.646 1.00 23.03 80 HIS A O 17
ATOM 30520 N N . GLN A 1 81 ? 18.735 13.524 -10.366 1.00 62.44 81 GLN A N 17
ATOM 30521 C CA . GLN A 1 81 ? 18.294 12.699 -9.204 1.00 73.31 81 GLN A CA 17
ATOM 30522 C C . GLN A 1 81 ? 17.471 11.499 -9.685 1.00 1.11 81 GLN A C 17
ATOM 30523 O O . GLN A 1 81 ? 16.373 11.646 -10.183 1.00 52.10 81 GLN A O 17
ATOM 30537 N N . GLN A 1 82 ? 17.994 10.313 -9.536 1.00 3.41 82 GLN A N 17
ATOM 30538 C CA . GLN A 1 82 ? 17.242 9.104 -9.982 1.00 2.12 82 GLN A CA 17
ATOM 30539 C C . GLN A 1 82 ? 17.680 7.882 -9.173 1.00 72.23 82 GLN A C 17
ATOM 30540 O O . GLN A 1 82 ? 18.848 7.687 -8.903 1.00 12.52 82 GLN A O 17
ATOM 30554 N N . GLU A 1 83 ? 16.748 7.055 -8.784 1.00 44.33 83 GLU A N 17
ATOM 30555 C CA . GLU A 1 83 ? 17.110 5.845 -7.991 1.00 73.23 83 GLU A CA 17
ATOM 30556 C C . GLU A 1 83 ? 17.281 4.637 -8.916 1.00 73.43 83 GLU A C 17
ATOM 30557 O O . GLU A 1 83 ? 16.362 4.230 -9.598 1.00 75.12 83 GLU A O 17
ATOM 30569 N N . GLU A 1 84 ? 18.452 4.060 -8.945 1.00 0.24 84 GLU A N 17
ATOM 30570 C CA . GLU A 1 84 ? 18.681 2.877 -9.826 1.00 72.02 84 GLU A CA 17
ATOM 30571 C C . GLU A 1 84 ? 18.574 3.289 -11.295 1.00 32.32 84 GLU A C 17
ATOM 30572 O O . GLU A 1 84 ? 19.540 3.263 -12.029 1.00 42.22 84 GLU A O 17
ATOM 30584 N N . GLN A 1 85 ? 17.400 3.663 -11.725 1.00 74.24 85 GLN A N 17
ATOM 30585 C CA . GLN A 1 85 ? 17.223 4.074 -13.149 1.00 10.15 85 GLN A CA 17
ATOM 30586 C C . GLN A 1 85 ? 18.396 4.945 -13.600 1.00 20.01 85 GLN A C 17
ATOM 30587 O O . GLN A 1 85 ? 18.968 5.688 -12.825 1.00 13.03 85 GLN A O 17
ATOM 30601 N N . GLY A 1 86 ? 18.763 4.859 -14.850 1.00 15.41 86 GLY A N 17
ATOM 30602 C CA . GLY A 1 86 ? 19.901 5.683 -15.352 1.00 71.34 86 GLY A CA 17
ATOM 30603 C C . GLY A 1 86 ? 19.869 5.718 -16.881 1.00 4.21 86 GLY A C 17
ATOM 30604 O O . GLY A 1 86 ? 18.833 5.911 -17.486 1.00 4.41 86 GLY A O 17
ATOM 30608 N N . GLU A 1 87 ? 20.996 5.532 -17.510 1.00 25.12 87 GLU A N 17
ATOM 30609 C CA . GLU A 1 87 ? 21.031 5.555 -19.000 1.00 43.11 87 GLU A CA 17
ATOM 30610 C C . GLU A 1 87 ? 20.598 6.930 -19.518 1.00 22.33 87 GLU A C 17
ATOM 30611 O O . GLU A 1 87 ? 19.639 7.053 -20.253 1.00 3.24 87 GLU A O 17
ATOM 30623 N N . GLU A 1 88 ? 21.299 7.964 -19.137 1.00 52.53 88 GLU A N 17
ATOM 30624 C CA . GLU A 1 88 ? 20.928 9.329 -19.608 1.00 53.33 88 GLU A CA 17
ATOM 30625 C C . GLU A 1 88 ? 22.062 9.929 -20.443 1.00 13.10 88 GLU A C 17
ATOM 30626 O O . GLU A 1 88 ? 23.225 9.766 -20.134 1.00 62.02 88 GLU A O 17
ATOM 30638 N N . THR A 1 89 ? 21.732 10.623 -21.500 1.00 32.44 89 THR A N 17
ATOM 30639 C CA . THR A 1 89 ? 22.792 11.230 -22.353 1.00 1.43 89 THR A CA 17
ATOM 30640 C C . THR A 1 89 ? 23.170 12.615 -21.821 1.00 52.42 89 THR A C 17
ATOM 30641 O O . THR A 1 89 ? 22.314 13.391 -21.442 1.00 2.23 89 THR A O 17
ATOM 30652 N N . PRO A 1 90 ? 24.449 12.879 -21.811 1.00 1.21 90 PRO A N 17
ATOM 30653 C CA . PRO A 1 90 ? 24.957 14.183 -21.322 1.00 13.50 90 PRO A CA 17
ATOM 30654 C C . PRO A 1 90 ? 24.654 15.290 -22.337 1.00 64.01 90 PRO A C 17
ATOM 30655 O O . PRO A 1 90 ? 24.893 16.443 -22.017 1.00 61.13 90 PRO A O 17
ATOM 30666 N N . MET B 2 1 ? 1.136 14.033 0.161 1.00 53.20 1 MET B N 17
ATOM 30667 C CA . MET B 2 1 ? 2.338 13.315 0.673 1.00 25.14 1 MET B CA 17
ATOM 30668 C C . MET B 2 1 ? 3.522 13.520 -0.277 1.00 3.41 1 MET B C 17
ATOM 30669 O O . MET B 2 1 ? 4.426 12.713 -0.342 1.00 64.42 1 MET B O 17
ATOM 30682 N N . LYS B 2 2 ? 3.522 14.598 -1.015 1.00 72.11 2 LYS B N 17
ATOM 30683 C CA . LYS B 2 2 ? 4.647 14.853 -1.958 1.00 45.34 2 LYS B CA 17
ATOM 30684 C C . LYS B 2 2 ? 5.714 15.722 -1.288 1.00 70.02 2 LYS B C 17
ATOM 30685 O O . LYS B 2 2 ? 6.797 15.903 -1.809 1.00 4.42 2 LYS B O 17
ATOM 30704 N N . LEU B 2 3 ? 5.419 16.257 -0.135 1.00 40.13 3 LEU B N 17
ATOM 30705 C CA . LEU B 2 3 ? 6.417 17.111 0.567 1.00 3.23 3 LEU B CA 17
ATOM 30706 C C . LEU B 2 3 ? 7.449 16.238 1.287 1.00 12.32 3 LEU B C 17
ATOM 30707 O O . LEU B 2 3 ? 8.563 16.653 1.537 1.00 11.03 3 LEU B O 17
ATOM 30723 N N . SER B 2 4 ? 7.084 15.031 1.622 1.00 2.11 4 SER B N 17
ATOM 30724 C CA . SER B 2 4 ? 8.046 14.131 2.325 1.00 54.41 4 SER B CA 17
ATOM 30725 C C . SER B 2 4 ? 9.181 13.729 1.379 1.00 72.45 4 SER B C 17
ATOM 30726 O O . SER B 2 4 ? 9.400 12.563 1.117 1.00 10.14 4 SER B O 17
ATOM 30734 N N . ARG B 2 5 ? 9.905 14.686 0.867 1.00 14.30 5 ARG B N 17
ATOM 30735 C CA . ARG B 2 5 ? 11.025 14.358 -0.060 1.00 34.21 5 ARG B CA 17
ATOM 30736 C C . ARG B 2 5 ? 11.812 15.626 -0.410 1.00 22.41 5 ARG B C 17
ATOM 30737 O O . ARG B 2 5 ? 13.010 15.589 -0.607 1.00 0.21 5 ARG B O 17
ATOM 30758 N N . ARG B 2 6 ? 11.148 16.746 -0.487 1.00 74.51 6 ARG B N 17
ATOM 30759 C CA . ARG B 2 6 ? 11.858 18.013 -0.822 1.00 72.04 6 ARG B CA 17
ATOM 30760 C C . ARG B 2 6 ? 12.849 18.373 0.288 1.00 1.21 6 ARG B C 17
ATOM 30761 O O . ARG B 2 6 ? 13.758 19.155 0.091 1.00 33.10 6 ARG B O 17
ATOM 30782 N N . SER B 2 7 ? 12.685 17.804 1.449 1.00 64.33 7 SER B N 17
ATOM 30783 C CA . SER B 2 7 ? 13.623 18.111 2.567 1.00 14.03 7 SER B CA 17
ATOM 30784 C C . SER B 2 7 ? 14.905 17.296 2.403 1.00 42.00 7 SER B C 17
ATOM 30785 O O . SER B 2 7 ? 15.995 17.769 2.656 1.00 50.21 7 SER B O 17
ATOM 30793 N N . PHE B 2 8 ? 14.781 16.070 1.971 1.00 2.42 8 PHE B N 17
ATOM 30794 C CA . PHE B 2 8 ? 15.988 15.219 1.778 1.00 72.24 8 PHE B CA 17
ATOM 30795 C C . PHE B 2 8 ? 16.655 15.562 0.442 1.00 22.21 8 PHE B C 17
ATOM 30796 O O . PHE B 2 8 ? 17.862 15.669 0.349 1.00 1.41 8 PHE B O 17
ATOM 30813 N N . MET B 2 9 ? 15.878 15.737 -0.591 1.00 52.12 9 MET B N 17
ATOM 30814 C CA . MET B 2 9 ? 16.466 16.075 -1.919 1.00 71.12 9 MET B CA 17
ATOM 30815 C C . MET B 2 9 ? 17.087 17.475 -1.878 1.00 34.50 9 MET B C 17
ATOM 30816 O O . MET B 2 9 ? 18.186 17.691 -2.343 1.00 61.54 9 MET B O 17
ATOM 30830 N N . LYS B 2 10 ? 16.389 18.425 -1.318 1.00 72.31 10 LYS B N 17
ATOM 30831 C CA . LYS B 2 10 ? 16.939 19.808 -1.245 1.00 35.52 10 LYS B CA 17
ATOM 30832 C C . LYS B 2 10 ? 18.353 19.781 -0.663 1.00 62.31 10 LYS B C 17
ATOM 30833 O O . LYS B 2 10 ? 19.166 20.640 -0.940 1.00 31.31 10 LYS B O 17
ATOM 30852 N N . ALA B 2 11 ? 18.657 18.797 0.141 1.00 51.50 11 ALA B N 17
ATOM 30853 C CA . ALA B 2 11 ? 20.022 18.716 0.737 1.00 31.21 11 ALA B CA 17
ATOM 30854 C C . ALA B 2 11 ? 21.071 18.617 -0.372 1.00 23.53 11 ALA B C 17
ATOM 30855 O O . ALA B 2 11 ? 22.044 19.345 -0.385 1.00 4.23 11 ALA B O 17
ATOM 30862 N N . ASN B 2 12 ? 20.880 17.724 -1.304 1.00 30.04 12 ASN B N 17
ATOM 30863 C CA . ASN B 2 12 ? 21.864 17.582 -2.414 1.00 62.34 12 ASN B CA 17
ATOM 30864 C C . ASN B 2 12 ? 21.582 18.618 -3.504 1.00 40.31 12 ASN B C 17
ATOM 30865 O O . ASN B 2 12 ? 22.482 19.106 -4.159 1.00 4.40 12 ASN B O 17
ATOM 30876 N N . ALA B 2 13 ? 20.337 18.960 -3.701 1.00 23.42 13 ALA B N 17
ATOM 30877 C CA . ALA B 2 13 ? 19.997 19.967 -4.747 1.00 62.42 13 ALA B CA 17
ATOM 30878 C C . ALA B 2 13 ? 20.697 21.292 -4.452 1.00 2.24 13 ALA B C 17
ATOM 30879 O O . ALA B 2 13 ? 21.301 21.894 -5.319 1.00 32.10 13 ALA B O 17
ATOM 30886 N N . VAL B 2 14 ? 20.622 21.755 -3.235 1.00 74.14 14 VAL B N 17
ATOM 30887 C CA . VAL B 2 14 ? 21.283 23.043 -2.890 1.00 62.34 14 VAL B CA 17
ATOM 30888 C C . VAL B 2 14 ? 22.784 22.961 -3.186 1.00 14.33 14 VAL B C 17
ATOM 30889 O O . VAL B 2 14 ? 23.415 23.944 -3.520 1.00 44.30 14 VAL B O 17
ATOM 30902 N N . ALA B 2 15 ? 23.358 21.795 -3.066 1.00 44.41 15 ALA B N 17
ATOM 30903 C CA . ALA B 2 15 ? 24.816 21.651 -3.343 1.00 52.32 15 ALA B CA 17
ATOM 30904 C C . ALA B 2 15 ? 25.104 21.956 -4.814 1.00 33.15 15 ALA B C 17
ATOM 30905 O O . ALA B 2 15 ? 26.145 22.481 -5.159 1.00 30.55 15 ALA B O 17
ATOM 30912 N N . ALA B 2 16 ? 24.189 21.633 -5.687 1.00 62.15 16 ALA B N 17
ATOM 30913 C CA . ALA B 2 16 ? 24.409 21.906 -7.137 1.00 2.32 16 ALA B CA 17
ATOM 30914 C C . ALA B 2 16 ? 23.720 23.213 -7.539 1.00 33.41 16 ALA B C 17
ATOM 30915 O O . ALA B 2 16 ? 23.971 23.758 -8.595 1.00 55.41 16 ALA B O 17
ATOM 30922 N N . ALA B 2 17 ? 22.853 23.717 -6.704 1.00 55.24 17 ALA B N 17
ATOM 30923 C CA . ALA B 2 17 ? 22.148 24.988 -7.038 1.00 10.12 17 ALA B CA 17
ATOM 30924 C C . ALA B 2 17 ? 22.836 26.171 -6.348 1.00 32.50 17 ALA B C 17
ATOM 30925 O O . ALA B 2 17 ? 22.698 27.305 -6.758 1.00 64.01 17 ALA B O 17
ATOM 30932 N N . ALA B 2 18 ? 23.578 25.910 -5.306 1.00 53.32 18 ALA B N 17
ATOM 30933 C CA . ALA B 2 18 ? 24.274 27.017 -4.593 1.00 2.42 18 ALA B CA 17
ATOM 30934 C C . ALA B 2 18 ? 25.620 27.312 -5.262 1.00 21.44 18 ALA B C 17
ATOM 30935 O O . ALA B 2 18 ? 25.912 28.433 -5.626 1.00 23.42 18 ALA B O 17
ATOM 30942 N N . ALA B 2 19 ? 26.441 26.311 -5.426 1.00 64.11 19 ALA B N 17
ATOM 30943 C CA . ALA B 2 19 ? 27.766 26.533 -6.073 1.00 40.31 19 ALA B CA 17
ATOM 30944 C C . ALA B 2 19 ? 27.581 26.826 -7.564 1.00 4.30 19 ALA B C 17
ATOM 30945 O O . ALA B 2 19 ? 28.505 27.225 -8.247 1.00 33.22 19 ALA B O 17
ATOM 30952 N N . ALA B 2 20 ? 26.396 26.634 -8.071 1.00 71.12 20 ALA B N 17
ATOM 30953 C CA . ALA B 2 20 ? 26.151 26.903 -9.519 1.00 1.10 20 ALA B CA 17
ATOM 30954 C C . ALA B 2 20 ? 25.253 28.134 -9.681 1.00 21.43 20 ALA B C 17
ATOM 30955 O O . ALA B 2 20 ? 25.579 29.061 -10.395 1.00 74.32 20 ALA B O 17
ATOM 30962 N N . ALA B 2 21 ? 24.128 28.150 -9.020 1.00 54.15 21 ALA B N 17
ATOM 30963 C CA . ALA B 2 21 ? 23.212 29.322 -9.136 1.00 34.13 21 ALA B CA 17
ATOM 30964 C C . ALA B 2 21 ? 23.545 30.361 -8.062 1.00 23.44 21 ALA B C 17
ATOM 30965 O O . ALA B 2 21 ? 22.779 31.269 -7.804 1.00 64.53 21 ALA B O 17
ATOM 30972 N N . GLY B 2 22 ? 24.682 30.234 -7.434 1.00 5.41 22 GLY B N 17
ATOM 30973 C CA . GLY B 2 22 ? 25.063 31.214 -6.379 1.00 5.35 22 GLY B CA 17
ATOM 30974 C C . GLY B 2 22 ? 23.982 31.252 -5.298 1.00 12.22 22 GLY B C 17
ATOM 30975 O O . GLY B 2 22 ? 23.829 32.232 -4.594 1.00 21.53 22 GLY B O 17
ATOM 30979 N N . LEU B 2 23 ? 23.230 30.196 -5.159 1.00 51.13 23 LEU B N 17
ATOM 30980 C CA . LEU B 2 23 ? 22.158 30.174 -4.121 1.00 51.33 23 LEU B CA 17
ATOM 30981 C C . LEU B 2 23 ? 22.777 30.119 -2.723 1.00 15.21 23 LEU B C 17
ATOM 30982 O O . LEU B 2 23 ? 23.942 30.403 -2.534 1.00 50.22 23 LEU B O 17
ATOM 30998 N N . SER B 2 24 ? 22.001 29.753 -1.741 1.00 72.05 24 SER B N 17
ATOM 30999 C CA . SER B 2 24 ? 22.539 29.675 -0.351 1.00 41.34 24 SER B CA 17
ATOM 31000 C C . SER B 2 24 ? 23.354 28.393 -0.170 1.00 54.03 24 SER B C 17
ATOM 31001 O O . SER B 2 24 ? 23.240 27.460 -0.941 1.00 32.12 24 SER B O 17
ATOM 31009 N N . VAL B 2 25 ? 24.176 28.337 0.841 1.00 73.40 25 VAL B N 17
ATOM 31010 C CA . VAL B 2 25 ? 24.996 27.114 1.071 1.00 71.53 25 VAL B CA 17
ATOM 31011 C C . VAL B 2 25 ? 24.507 26.371 2.316 1.00 35.32 25 VAL B C 17
ATOM 31012 O O . VAL B 2 25 ? 25.141 26.409 3.352 1.00 74.20 25 VAL B O 17
ATOM 31025 N N . PRO B 2 26 ? 23.387 25.716 2.169 1.00 42.01 26 PRO B N 17
ATOM 31026 C CA . PRO B 2 26 ? 22.797 24.950 3.296 1.00 41.03 26 PRO B CA 17
ATOM 31027 C C . PRO B 2 26 ? 23.605 23.675 3.555 1.00 41.22 26 PRO B C 17
ATOM 31028 O O . PRO B 2 26 ? 24.544 23.670 4.326 1.00 3.21 26 PRO B O 17
ATOM 31039 N N . GLY B 2 27 ? 23.249 22.594 2.917 1.00 52.01 27 GLY B N 17
ATOM 31040 C CA . GLY B 2 27 ? 23.997 21.322 3.128 1.00 42.25 27 GLY B CA 17
ATOM 31041 C C . GLY B 2 27 ? 24.817 21.000 1.876 1.00 33.32 27 GLY B C 17
ATOM 31042 O O . GLY B 2 27 ? 24.787 19.897 1.370 1.00 14.52 27 GLY B O 17
ATOM 31046 N N . VAL B 2 28 ? 25.547 21.959 1.374 1.00 50.35 28 VAL B N 17
ATOM 31047 C CA . VAL B 2 28 ? 26.369 21.715 0.153 1.00 34.41 28 VAL B CA 17
ATOM 31048 C C . VAL B 2 28 ? 27.042 20.341 0.230 1.00 60.43 28 VAL B C 17
ATOM 31049 O O . VAL B 2 28 ? 27.099 19.612 -0.740 1.00 21.42 28 VAL B O 17
ATOM 31062 N N . ALA B 2 29 ? 27.551 19.983 1.377 1.00 22.31 29 ALA B N 17
ATOM 31063 C CA . ALA B 2 29 ? 28.220 18.655 1.512 1.00 14.05 29 ALA B CA 17
ATOM 31064 C C . ALA B 2 29 ? 28.660 18.430 2.962 1.00 41.45 29 ALA B C 17
ATOM 31065 O O . ALA B 2 29 ? 28.405 17.395 3.544 1.00 50.32 29 ALA B O 17
ATOM 31072 N N . ARG B 2 30 ? 29.322 19.391 3.548 1.00 52.13 30 ARG B N 17
ATOM 31073 C CA . ARG B 2 30 ? 29.777 19.230 4.957 1.00 62.31 30 ARG B CA 17
ATOM 31074 C C . ARG B 2 30 ? 28.921 20.088 5.893 1.00 51.03 30 ARG B C 17
ATOM 31075 O O . ARG B 2 30 ? 29.131 21.278 6.025 1.00 43.05 30 ARG B O 17
ATOM 31096 N N . ALA B 2 31 ? 27.955 19.495 6.539 1.00 2.14 31 ALA B N 17
ATOM 31097 C CA . ALA B 2 31 ? 27.087 20.278 7.465 1.00 40.41 31 ALA B CA 17
ATOM 31098 C C . ALA B 2 31 ? 26.833 19.486 8.751 1.00 71.23 31 ALA B C 17
ATOM 31099 O O . ALA B 2 31 ? 26.050 19.882 9.591 1.00 40.54 31 ALA B O 17
ATOM 31106 N N . VAL B 2 32 ? 27.490 18.370 8.911 1.00 55.24 32 VAL B N 17
ATOM 31107 C CA . VAL B 2 32 ? 27.284 17.553 10.141 1.00 5.32 32 VAL B CA 17
ATOM 31108 C C . VAL B 2 32 ? 27.708 18.349 11.379 1.00 12.33 32 VAL B C 17
ATOM 31109 O O . VAL B 2 32 ? 27.044 18.334 12.396 1.00 22.43 32 VAL B O 17
ATOM 31122 N N . VAL B 2 33 ? 28.808 19.047 11.301 1.00 23.13 33 VAL B N 17
ATOM 31123 C CA . VAL B 2 33 ? 29.272 19.842 12.474 1.00 31.40 33 VAL B CA 17
ATOM 31124 C C . VAL B 2 33 ? 28.140 20.738 12.986 1.00 2.20 33 VAL B C 17
ATOM 31125 O O . VAL B 2 33 ? 27.993 21.868 12.567 1.00 2.55 33 VAL B O 17
ATOM 31138 N N . GLY B 2 34 ? 27.342 20.240 13.889 1.00 15.11 34 GLY B N 17
ATOM 31139 C CA . GLY B 2 34 ? 26.220 21.062 14.426 1.00 42.30 34 GLY B CA 17
ATOM 31140 C C . GLY B 2 34 ? 25.524 20.304 15.556 1.00 72.21 34 GLY B C 17
ATOM 31141 O O . GLY B 2 34 ? 25.622 20.663 16.712 1.00 75.24 34 GLY B O 17
ATOM 31145 N N . GLN B 2 35 ? 24.819 19.254 15.229 1.00 31.33 35 GLN B N 17
ATOM 31146 C CA . GLN B 2 35 ? 24.116 18.470 16.287 1.00 63.11 35 GLN B CA 17
ATOM 31147 C C . GLN B 2 35 ? 23.183 19.382 17.089 1.00 61.33 35 GLN B C 17
ATOM 31148 O O . GLN B 2 35 ? 23.078 19.182 18.286 1.00 35.15 35 GLN B O 17
ATOM 31162 N N . GLY A 1 1 ? 5.177 -3.932 2.299 1.00 4.53 1 GLY A N 18
ATOM 31163 C CA . GLY A 1 1 ? 6.458 -4.170 3.024 1.00 32.55 1 GLY A CA 18
ATOM 31164 C C . GLY A 1 1 ? 7.473 -4.806 2.074 1.00 44.52 1 GLY A C 18
ATOM 31165 O O . 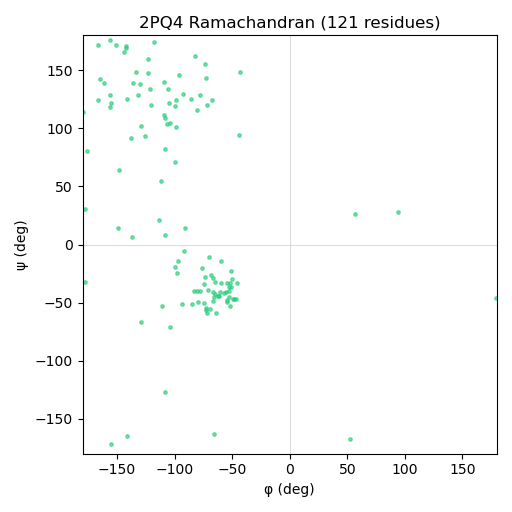GLY A 1 1 ? 7.720 -5.996 2.117 1.00 34.02 1 GLY A O 18
ATOM 31168 N N . SER A 1 2 ? 8.065 -4.023 1.213 1.00 31.12 2 SER A N 18
ATOM 31169 C CA . SER A 1 2 ? 9.064 -4.584 0.259 1.00 0.30 2 SER A CA 18
ATOM 31170 C C . SER A 1 2 ? 9.979 -3.472 -0.262 1.00 52.24 2 SER A C 18
ATOM 31171 O O . SER A 1 2 ? 11.089 -3.301 0.198 1.00 5.12 2 SER A O 18
ATOM 31179 N N . HIS A 1 3 ? 9.520 -2.716 -1.222 1.00 12.33 3 HIS A N 18
ATOM 31180 C CA . HIS A 1 3 ? 10.364 -1.616 -1.773 1.00 71.24 3 HIS A CA 18
ATOM 31181 C C . HIS A 1 3 ? 9.483 -0.572 -2.467 1.00 63.31 3 HIS A C 18
ATOM 31182 O O . HIS A 1 3 ? 8.344 -0.830 -2.798 1.00 10.34 3 HIS A O 18
ATOM 31196 N N . MET A 1 4 ? 10.004 0.602 -2.691 1.00 11.31 4 MET A N 18
ATOM 31197 C CA . MET A 1 4 ? 9.197 1.660 -3.363 1.00 40.41 4 MET A CA 18
ATOM 31198 C C . MET A 1 4 ? 10.116 2.727 -3.964 1.00 63.25 4 MET A C 18
ATOM 31199 O O . MET A 1 4 ? 10.184 3.843 -3.490 1.00 34.42 4 MET A O 18
ATOM 31213 N N . HIS A 1 5 ? 10.825 2.392 -5.008 1.00 4.13 5 HIS A N 18
ATOM 31214 C CA . HIS A 1 5 ? 11.740 3.387 -5.640 1.00 21.22 5 HIS A CA 18
ATOM 31215 C C . HIS A 1 5 ? 11.722 3.231 -7.163 1.00 12.14 5 HIS A C 18
ATOM 31216 O O . HIS A 1 5 ? 12.055 2.192 -7.694 1.00 32.21 5 HIS A O 18
ATOM 31230 N N . THR A 1 6 ? 11.333 4.258 -7.867 1.00 61.02 6 THR A N 18
ATOM 31231 C CA . THR A 1 6 ? 11.292 4.170 -9.356 1.00 61.31 6 THR A CA 18
ATOM 31232 C C . THR A 1 6 ? 11.289 5.574 -9.968 1.00 71.31 6 THR A C 18
ATOM 31233 O O . THR A 1 6 ? 10.399 6.363 -9.725 1.00 41.43 6 THR A O 18
ATOM 31244 N N . ASN A 1 7 ? 12.278 5.889 -10.759 1.00 33.14 7 ASN A N 18
ATOM 31245 C CA . ASN A 1 7 ? 12.329 7.241 -11.384 1.00 10.41 7 ASN A CA 18
ATOM 31246 C C . ASN A 1 7 ? 12.876 7.145 -12.810 1.00 23.32 7 ASN A C 18
ATOM 31247 O O . ASN A 1 7 ? 13.686 6.293 -13.119 1.00 13.53 7 ASN A O 18
ATOM 31258 N N . TRP A 1 8 ? 12.442 8.014 -13.682 1.00 2.04 8 TRP A N 18
ATOM 31259 C CA . TRP A 1 8 ? 12.938 7.971 -15.088 1.00 0.24 8 TRP A CA 18
ATOM 31260 C C . TRP A 1 8 ? 13.965 9.084 -15.318 1.00 51.10 8 TRP A C 18
ATOM 31261 O O . TRP A 1 8 ? 15.141 8.831 -15.485 1.00 65.22 8 TRP A O 18
ATOM 31282 N N . GLN A 1 9 ? 13.529 10.315 -15.329 1.00 74.43 9 GLN A N 18
ATOM 31283 C CA . GLN A 1 9 ? 14.480 11.440 -15.551 1.00 31.01 9 GLN A CA 18
ATOM 31284 C C . GLN A 1 9 ? 13.945 12.719 -14.900 1.00 12.21 9 GLN A C 18
ATOM 31285 O O . GLN A 1 9 ? 12.859 13.172 -15.199 1.00 54.24 9 GLN A O 18
ATOM 31299 N N . VAL A 1 10 ? 14.702 13.306 -14.013 1.00 20.21 10 VAL A N 18
ATOM 31300 C CA . VAL A 1 10 ? 14.238 14.555 -13.345 1.00 72.33 10 VAL A CA 18
ATOM 31301 C C . VAL A 1 10 ? 15.433 15.330 -12.783 1.00 32.22 10 VAL A C 18
ATOM 31302 O O . VAL A 1 10 ? 16.379 14.754 -12.284 1.00 45.42 10 VAL A O 18
ATOM 31315 N N . CYS A 1 11 ? 15.396 16.633 -12.858 1.00 72.53 11 CYS A N 18
ATOM 31316 C CA . CYS A 1 11 ? 16.531 17.442 -12.329 1.00 13.14 11 CYS A CA 18
ATOM 31317 C C . CYS A 1 11 ? 16.003 18.722 -11.676 1.00 1.24 11 CYS A C 18
ATOM 31318 O O . CYS A 1 11 ? 14.837 19.045 -11.773 1.00 64.41 11 CYS A O 18
ATOM 31326 N N . SER A 1 12 ? 16.855 19.453 -11.010 1.00 71.12 12 SER A N 18
ATOM 31327 C CA . SER A 1 12 ? 16.401 20.712 -10.350 1.00 42.02 12 SER A CA 18
ATOM 31328 C C . SER A 1 12 ? 16.877 21.928 -11.149 1.00 61.34 12 SER A C 18
ATOM 31329 O O . SER A 1 12 ? 18.060 22.154 -11.308 1.00 3.12 12 SER A O 18
ATOM 31337 N N . LEU A 1 13 ? 15.963 22.711 -11.655 1.00 3.35 13 LEU A N 18
ATOM 31338 C CA . LEU A 1 13 ? 16.365 23.910 -12.444 1.00 14.41 13 LEU A CA 18
ATOM 31339 C C . LEU A 1 13 ? 16.224 25.176 -11.592 1.00 65.04 13 LEU A C 18
ATOM 31340 O O . LEU A 1 13 ? 15.224 25.385 -10.934 1.00 60.13 13 LEU A O 18
ATOM 31356 N N . VAL A 1 14 ? 17.219 26.019 -11.599 1.00 41.10 14 VAL A N 18
ATOM 31357 C CA . VAL A 1 14 ? 17.142 27.268 -10.790 1.00 53.32 14 VAL A CA 18
ATOM 31358 C C . VAL A 1 14 ? 16.736 28.448 -11.678 1.00 13.42 14 VAL A C 18
ATOM 31359 O O . VAL A 1 14 ? 17.542 29.003 -12.398 1.00 43.21 14 VAL A O 18
ATOM 31372 N N . VAL A 1 15 ? 15.490 28.835 -11.633 1.00 62.01 15 VAL A N 18
ATOM 31373 C CA . VAL A 1 15 ? 15.035 29.978 -12.476 1.00 22.31 15 VAL A CA 18
ATOM 31374 C C . VAL A 1 15 ? 15.459 31.305 -11.845 1.00 65.52 15 VAL A C 18
ATOM 31375 O O . VAL A 1 15 ? 15.194 31.566 -10.688 1.00 22.30 15 VAL A O 18
ATOM 31388 N N . GLN A 1 16 ? 16.115 32.147 -12.595 1.00 41.41 16 GLN A N 18
ATOM 31389 C CA . GLN A 1 16 ? 16.555 33.459 -12.038 1.00 20.42 16 GLN A CA 18
ATOM 31390 C C . GLN A 1 16 ? 15.728 34.595 -12.641 1.00 13.42 16 GLN A C 18
ATOM 31391 O O . GLN A 1 16 ? 15.828 34.894 -13.815 1.00 21.35 16 GLN A O 18
ATOM 31405 N N . ALA A 1 17 ? 14.908 35.230 -11.849 1.00 22.00 17 ALA A N 18
ATOM 31406 C CA . ALA A 1 17 ? 14.074 36.346 -12.373 1.00 50.32 17 ALA A CA 18
ATOM 31407 C C . ALA A 1 17 ? 13.988 37.465 -11.334 1.00 42.45 17 ALA A C 18
ATOM 31408 O O . ALA A 1 17 ? 14.373 37.294 -10.195 1.00 43.15 17 ALA A O 18
ATOM 31415 N N . LYS A 1 18 ? 13.486 38.608 -11.715 1.00 34.32 18 LYS A N 18
ATOM 31416 C CA . LYS A 1 18 ? 13.375 39.732 -10.741 1.00 72.13 18 LYS A CA 18
ATOM 31417 C C . LYS A 1 18 ? 12.869 39.204 -9.399 1.00 23.33 18 LYS A C 18
ATOM 31418 O O . LYS A 1 18 ? 12.134 38.238 -9.338 1.00 1.31 18 LYS A O 18
ATOM 31437 N N . SER A 1 19 ? 13.269 39.815 -8.320 1.00 30.12 19 SER A N 18
ATOM 31438 C CA . SER A 1 19 ? 12.822 39.332 -6.983 1.00 4.30 19 SER A CA 18
ATOM 31439 C C . SER A 1 19 ? 11.309 39.105 -6.961 1.00 25.23 19 SER A C 18
ATOM 31440 O O . SER A 1 19 ? 10.840 38.084 -6.497 1.00 45.25 19 SER A O 18
ATOM 31448 N N . GLU A 1 20 ? 10.534 40.037 -7.448 1.00 74.25 20 GLU A N 18
ATOM 31449 C CA . GLU A 1 20 ? 9.059 39.829 -7.427 1.00 60.23 20 GLU A CA 18
ATOM 31450 C C . GLU A 1 20 ? 8.593 39.184 -8.734 1.00 72.42 20 GLU A C 18
ATOM 31451 O O . GLU A 1 20 ? 7.448 38.801 -8.871 1.00 54.10 20 GLU A O 18
ATOM 31463 N N . ARG A 1 21 ? 9.476 39.017 -9.680 1.00 2.02 21 ARG A N 18
ATOM 31464 C CA . ARG A 1 21 ? 9.080 38.349 -10.946 1.00 73.13 21 ARG A CA 18
ATOM 31465 C C . ARG A 1 21 ? 8.946 36.858 -10.676 1.00 65.43 21 ARG A C 18
ATOM 31466 O O . ARG A 1 21 ? 7.968 36.226 -11.020 1.00 13.32 21 ARG A O 18
ATOM 31487 N N . ILE A 1 22 ? 9.951 36.296 -10.062 1.00 63.03 22 ILE A N 18
ATOM 31488 C CA . ILE A 1 22 ? 9.925 34.840 -9.760 1.00 74.35 22 ILE A CA 18
ATOM 31489 C C . ILE A 1 22 ? 8.681 34.477 -8.957 1.00 34.32 22 ILE A C 18
ATOM 31490 O O . ILE A 1 22 ? 8.049 33.473 -9.202 1.00 20.01 22 ILE A O 18
ATOM 31506 N N . SER A 1 23 ? 8.304 35.279 -8.010 1.00 13.53 23 SER A N 18
ATOM 31507 C CA . SER A 1 23 ? 7.089 34.935 -7.233 1.00 43.24 23 SER A CA 18
ATOM 31508 C C . SER A 1 23 ? 5.949 34.673 -8.214 1.00 51.42 23 SER A C 18
ATOM 31509 O O . SER A 1 23 ? 5.168 33.759 -8.050 1.00 42.24 23 SER A O 18
ATOM 31517 N N . ASP A 1 24 ? 5.862 35.468 -9.245 1.00 64.34 24 ASP A N 18
ATOM 31518 C CA . ASP A 1 24 ? 4.789 35.270 -10.261 1.00 72.41 24 ASP A CA 18
ATOM 31519 C C . ASP A 1 24 ? 5.057 34.022 -11.113 1.00 11.33 24 ASP A C 18
ATOM 31520 O O . ASP A 1 24 ? 4.247 33.118 -11.180 1.00 23.53 24 ASP A O 18
ATOM 31529 N N . ILE A 1 25 ? 6.178 33.984 -11.782 1.00 40.30 25 ILE A N 18
ATOM 31530 C CA . ILE A 1 25 ? 6.491 32.805 -12.658 1.00 75.10 25 ILE A CA 18
ATOM 31531 C C . ILE A 1 25 ? 7.008 31.619 -11.838 1.00 32.21 25 ILE A C 18
ATOM 31532 O O . ILE A 1 25 ? 6.543 30.507 -11.991 1.00 71.44 25 ILE A O 18
ATOM 31548 N N . SER A 1 26 ? 7.958 31.830 -10.970 1.00 4.32 26 SER A N 18
ATOM 31549 C CA . SER A 1 26 ? 8.483 30.693 -10.161 1.00 2.54 26 SER A CA 18
ATOM 31550 C C . SER A 1 26 ? 7.323 29.960 -9.484 1.00 35.31 26 SER A C 18
ATOM 31551 O O . SER A 1 26 ? 7.186 28.759 -9.601 1.00 52.23 26 SER A O 18
ATOM 31559 N N . THR A 1 27 ? 6.488 30.668 -8.776 1.00 53.42 27 THR A N 18
ATOM 31560 C CA . THR A 1 27 ? 5.340 29.998 -8.098 1.00 64.24 27 THR A CA 18
ATOM 31561 C C . THR A 1 27 ? 4.508 29.227 -9.126 1.00 55.12 27 THR A C 18
ATOM 31562 O O . THR A 1 27 ? 3.950 28.188 -8.840 1.00 30.14 27 THR A O 18
ATOM 31573 N N . GLN A 1 28 ? 4.431 29.732 -10.328 1.00 71.52 28 GLN A N 18
ATOM 31574 C CA . GLN A 1 28 ? 3.646 29.035 -11.385 1.00 54.23 28 GLN A CA 18
ATOM 31575 C C . GLN A 1 28 ? 4.240 27.648 -11.645 1.00 51.32 28 GLN A C 18
ATOM 31576 O O . GLN A 1 28 ? 3.530 26.669 -11.762 1.00 51.30 28 GLN A O 18
ATOM 31590 N N . LEU A 1 29 ? 5.538 27.561 -11.740 1.00 60.14 29 LEU A N 18
ATOM 31591 C CA . LEU A 1 29 ? 6.178 26.239 -11.997 1.00 24.02 29 LEU A CA 18
ATOM 31592 C C . LEU A 1 29 ? 5.658 25.204 -10.995 1.00 70.25 29 LEU A C 18
ATOM 31593 O O . LEU A 1 29 ? 5.553 24.032 -11.299 1.00 71.23 29 LEU A O 18
ATOM 31609 N N . ASN A 1 30 ? 5.330 25.628 -9.807 1.00 12.04 30 ASN A N 18
ATOM 31610 C CA . ASN A 1 30 ? 4.815 24.667 -8.790 1.00 52.32 30 ASN A CA 18
ATOM 31611 C C . ASN A 1 30 ? 3.410 24.198 -9.176 1.00 51.45 30 ASN A C 18
ATOM 31612 O O . ASN A 1 30 ? 2.986 23.117 -8.821 1.00 22.35 30 ASN A O 18
ATOM 31623 N N . ALA A 1 31 ? 2.685 25.005 -9.903 1.00 31.41 31 ALA A N 18
ATOM 31624 C CA . ALA A 1 31 ? 1.308 24.604 -10.313 1.00 4.05 31 ALA A CA 18
ATOM 31625 C C . ALA A 1 31 ? 1.371 23.533 -11.405 1.00 72.41 31 ALA A C 18
ATOM 31626 O O . ALA A 1 31 ? 0.480 22.717 -11.540 1.00 62.10 31 ALA A O 18
ATOM 31633 N N . PHE A 1 32 ? 2.416 23.530 -12.185 1.00 64.52 32 PHE A N 18
ATOM 31634 C CA . PHE A 1 32 ? 2.536 22.513 -13.270 1.00 53.11 32 PHE A CA 18
ATOM 31635 C C . PHE A 1 32 ? 2.757 21.121 -12.667 1.00 41.44 32 PHE A C 18
ATOM 31636 O O . PHE A 1 32 ? 3.320 20.989 -11.599 1.00 20.51 32 PHE A O 18
ATOM 31653 N N . PRO A 1 33 ? 2.301 20.128 -13.383 1.00 5.35 33 PRO A N 18
ATOM 31654 C CA . PRO A 1 33 ? 2.449 18.727 -12.920 1.00 33.13 33 PRO A CA 18
ATOM 31655 C C . PRO A 1 33 ? 3.903 18.267 -13.056 1.00 54.41 33 PRO A C 18
ATOM 31656 O O . PRO A 1 33 ? 4.480 17.720 -12.137 1.00 25.04 33 PRO A O 18
ATOM 31667 N N . GLY A 1 34 ? 4.502 18.487 -14.195 1.00 53.22 34 GLY A N 18
ATOM 31668 C CA . GLY A 1 34 ? 5.916 18.064 -14.387 1.00 2.14 34 GLY A CA 18
ATOM 31669 C C . GLY A 1 34 ? 6.839 18.982 -13.583 1.00 12.13 34 GLY A C 18
ATOM 31670 O O . GLY A 1 34 ? 7.517 18.551 -12.672 1.00 31.54 34 GLY A O 18
ATOM 31674 N N . CYS A 1 35 ? 6.869 20.245 -13.911 1.00 21.21 35 CYS A N 18
ATOM 31675 C CA . CYS A 1 35 ? 7.749 21.189 -13.163 1.00 53.25 35 CYS A CA 18
ATOM 31676 C C . CYS A 1 35 ? 7.229 21.379 -11.737 1.00 14.44 35 CYS A C 18
ATOM 31677 O O . CYS A 1 35 ? 6.039 21.329 -11.486 1.00 65.43 35 CYS A O 18
ATOM 31685 N N . GLU A 1 36 ? 8.108 21.597 -10.798 1.00 24.01 36 GLU A N 18
ATOM 31686 C CA . GLU A 1 36 ? 7.663 21.789 -9.387 1.00 50.43 36 GLU A CA 18
ATOM 31687 C C . GLU A 1 36 ? 8.742 22.528 -8.589 1.00 72.00 36 GLU A C 18
ATOM 31688 O O . GLU A 1 36 ? 9.903 22.170 -8.617 1.00 63.33 36 GLU A O 18
ATOM 31700 N N . VAL A 1 37 ? 8.367 23.557 -7.879 1.00 4.14 37 VAL A N 18
ATOM 31701 C CA . VAL A 1 37 ? 9.371 24.316 -7.081 1.00 34.03 37 VAL A CA 18
ATOM 31702 C C . VAL A 1 37 ? 9.805 23.501 -5.860 1.00 31.34 37 VAL A C 18
ATOM 31703 O O . VAL A 1 37 ? 9.000 23.133 -5.028 1.00 74.44 37 VAL A O 18
ATOM 31716 N N . ALA A 1 38 ? 11.074 23.215 -5.745 1.00 60.14 38 ALA A N 18
ATOM 31717 C CA . ALA A 1 38 ? 11.560 22.424 -4.579 1.00 50.01 38 ALA A CA 18
ATOM 31718 C C . ALA A 1 38 ? 12.034 23.363 -3.467 1.00 12.04 38 ALA A C 18
ATOM 31719 O O . ALA A 1 38 ? 11.685 23.201 -2.314 1.00 4.20 38 ALA A O 18
ATOM 31726 N N . VAL A 1 39 ? 12.825 24.344 -3.804 1.00 22.43 39 VAL A N 18
ATOM 31727 C CA . VAL A 1 39 ? 13.321 25.294 -2.766 1.00 11.31 39 VAL A CA 18
ATOM 31728 C C . VAL A 1 39 ? 12.881 26.719 -3.105 1.00 2.54 39 VAL A C 18
ATOM 31729 O O . VAL A 1 39 ? 13.209 27.249 -4.149 1.00 4.15 39 VAL A O 18
ATOM 31742 N N . SER A 1 40 ? 12.139 27.342 -2.233 1.00 3.35 40 SER A N 18
ATOM 31743 C CA . SER A 1 40 ? 11.677 28.733 -2.509 1.00 4.43 40 SER A CA 18
ATOM 31744 C C . SER A 1 40 ? 12.442 29.729 -1.634 1.00 14.20 40 SER A C 18
ATOM 31745 O O . SER A 1 40 ? 12.145 29.904 -0.468 1.00 34.45 40 SER A O 18
ATOM 31753 N N . ASP A 1 41 ? 13.421 30.385 -2.191 1.00 11.43 41 ASP A N 18
ATOM 31754 C CA . ASP A 1 41 ? 14.209 31.374 -1.399 1.00 34.24 41 ASP A CA 18
ATOM 31755 C C . ASP A 1 41 ? 14.373 32.668 -2.191 1.00 23.21 41 ASP A C 18
ATOM 31756 O O . ASP A 1 41 ? 14.437 32.663 -3.405 1.00 62.01 41 ASP A O 18
ATOM 31765 N N . ALA A 1 42 ? 14.435 33.778 -1.514 1.00 41.33 42 ALA A N 18
ATOM 31766 C CA . ALA A 1 42 ? 14.584 35.075 -2.227 1.00 12.35 42 ALA A CA 18
ATOM 31767 C C . ALA A 1 42 ? 15.959 35.702 -1.960 1.00 44.45 42 ALA A C 18
ATOM 31768 O O . ALA A 1 42 ? 16.046 36.843 -1.551 1.00 33.44 42 ALA A O 18
ATOM 31775 N N . PRO A 1 43 ? 16.994 34.945 -2.215 1.00 21.23 43 PRO A N 18
ATOM 31776 C CA . PRO A 1 43 ? 18.374 35.454 -2.011 1.00 11.03 43 PRO A CA 18
ATOM 31777 C C . PRO A 1 43 ? 18.700 36.505 -3.074 1.00 33.03 43 PRO A C 18
ATOM 31778 O O . PRO A 1 43 ? 19.336 37.502 -2.805 1.00 4.24 43 PRO A O 18
ATOM 31789 N N . SER A 1 44 ? 18.263 36.280 -4.282 1.00 43.13 44 SER A N 18
ATOM 31790 C CA . SER A 1 44 ? 18.536 37.258 -5.374 1.00 44.41 44 SER A CA 18
ATOM 31791 C C . SER A 1 44 ? 17.423 37.199 -6.425 1.00 11.24 44 SER A C 18
ATOM 31792 O O . SER A 1 44 ? 17.573 37.679 -7.530 1.00 11.41 44 SER A O 18
ATOM 31800 N N . GLY A 1 45 ? 16.306 36.612 -6.086 1.00 41.33 45 GLY A N 18
ATOM 31801 C CA . GLY A 1 45 ? 15.185 36.520 -7.063 1.00 52.14 45 GLY A CA 18
ATOM 31802 C C . GLY A 1 45 ? 15.293 35.211 -7.849 1.00 35.43 45 GLY A C 18
ATOM 31803 O O . GLY A 1 45 ? 14.891 35.129 -8.993 1.00 31.35 45 GLY A O 18
ATOM 31807 N N . GLN A 1 46 ? 15.833 34.188 -7.246 1.00 64.22 46 GLN A N 18
ATOM 31808 C CA . GLN A 1 46 ? 15.966 32.886 -7.963 1.00 24.12 46 GLN A CA 18
ATOM 31809 C C . GLN A 1 46 ? 15.426 31.742 -7.100 1.00 1.03 46 GLN A C 18
ATOM 31810 O O . GLN A 1 46 ? 15.682 31.670 -5.914 1.00 32.00 46 GLN A O 18
ATOM 31824 N N . LEU A 1 47 ? 14.684 30.842 -7.688 1.00 11.32 47 LEU A N 18
ATOM 31825 C CA . LEU A 1 47 ? 14.130 29.700 -6.903 1.00 2.22 47 LEU A CA 18
ATOM 31826 C C . LEU A 1 47 ? 14.508 28.374 -7.570 1.00 74.43 47 LEU A C 18
ATOM 31827 O O . LEU A 1 47 ? 14.741 28.313 -8.761 1.00 4.21 47 LEU A O 18
ATOM 31843 N N . ILE A 1 48 ? 14.564 27.311 -6.815 1.00 42.24 48 ILE A N 18
ATOM 31844 C CA . ILE A 1 48 ? 14.923 25.992 -7.413 1.00 33.53 48 ILE A CA 18
ATOM 31845 C C . ILE A 1 48 ? 13.655 25.215 -7.780 1.00 40.32 48 ILE A C 18
ATOM 31846 O O . ILE A 1 48 ? 12.804 24.967 -6.949 1.00 3.45 48 ILE A O 18
ATOM 31862 N N . VAL A 1 49 ? 13.523 24.828 -9.018 1.00 12.40 49 VAL A N 18
ATOM 31863 C CA . VAL A 1 49 ? 12.311 24.067 -9.437 1.00 14.52 49 VAL A CA 18
ATOM 31864 C C . VAL A 1 49 ? 12.721 22.791 -10.176 1.00 11.43 49 VAL A C 18
ATOM 31865 O O . VAL A 1 49 ? 13.443 22.833 -11.151 1.00 63.32 49 VAL A O 18
ATOM 31878 N N . VAL A 1 50 ? 12.268 21.657 -9.718 1.00 53.12 50 VAL A N 18
ATOM 31879 C CA . VAL A 1 50 ? 12.634 20.381 -10.396 1.00 4.01 50 VAL A CA 18
ATOM 31880 C C . VAL A 1 50 ? 11.544 19.978 -11.393 1.00 3.04 50 VAL A C 18
ATOM 31881 O O . VAL A 1 50 ? 10.374 20.228 -11.182 1.00 55.12 50 VAL A O 18
ATOM 31894 N N . VAL A 1 51 ? 11.921 19.357 -12.477 1.00 10.13 51 VAL A N 18
ATOM 31895 C CA . VAL A 1 51 ? 10.908 18.938 -13.487 1.00 40.34 51 VAL A CA 18
ATOM 31896 C C . VAL A 1 51 ? 11.272 17.565 -14.060 1.00 14.32 51 VAL A C 18
ATOM 31897 O O . VAL A 1 51 ? 12.429 17.223 -14.189 1.00 12.54 51 VAL A O 18
ATOM 31910 N N . GLU A 1 52 ? 10.290 16.776 -14.405 1.00 12.54 52 GLU A N 18
ATOM 31911 C CA . GLU A 1 52 ? 10.583 15.428 -14.968 1.00 15.05 52 GLU A CA 18
ATOM 31912 C C . GLU A 1 52 ? 9.842 15.236 -16.294 1.00 31.03 52 GLU A C 18
ATOM 31913 O O . GLU A 1 52 ? 8.730 15.693 -16.466 1.00 62.23 52 GLU A O 18
ATOM 31925 N N . ALA A 1 53 ? 10.450 14.563 -17.232 1.00 62.23 53 ALA A N 18
ATOM 31926 C CA . ALA A 1 53 ? 9.782 14.341 -18.545 1.00 42.05 53 ALA A CA 18
ATOM 31927 C C . ALA A 1 53 ? 10.290 13.047 -19.183 1.00 64.44 53 ALA A C 18
ATOM 31928 O O . ALA A 1 53 ? 11.156 12.379 -18.651 1.00 53.35 53 ALA A O 18
ATOM 31935 N N . GLU A 1 54 ? 9.763 12.685 -20.321 1.00 32.42 54 GLU A N 18
ATOM 31936 C CA . GLU A 1 54 ? 10.217 11.434 -20.990 1.00 24.52 54 GLU A CA 18
ATOM 31937 C C . GLU A 1 54 ? 11.747 11.358 -20.980 1.00 73.01 54 GLU A C 18
ATOM 31938 O O . GLU A 1 54 ? 12.327 10.358 -20.605 1.00 55.55 54 GLU A O 18
ATOM 31950 N N . ASP A 1 55 ? 12.404 12.409 -21.390 1.00 14.33 55 ASP A N 18
ATOM 31951 C CA . ASP A 1 55 ? 13.895 12.399 -21.402 1.00 24.30 55 ASP A CA 18
ATOM 31952 C C . ASP A 1 55 ? 14.434 13.830 -21.315 1.00 62.54 55 ASP A C 18
ATOM 31953 O O . ASP A 1 55 ? 13.705 14.762 -21.047 1.00 55.40 55 ASP A O 18
ATOM 31962 N N . SER A 1 56 ? 15.707 14.006 -21.540 1.00 44.23 56 SER A N 18
ATOM 31963 C CA . SER A 1 56 ? 16.292 15.377 -21.471 1.00 74.31 56 SER A CA 18
ATOM 31964 C C . SER A 1 56 ? 15.630 16.286 -22.510 1.00 31.31 56 SER A C 18
ATOM 31965 O O . SER A 1 56 ? 15.364 17.444 -22.254 1.00 42.11 56 SER A O 18
ATOM 31973 N N . GLU A 1 57 ? 15.361 15.770 -23.677 1.00 43.24 57 GLU A N 18
ATOM 31974 C CA . GLU A 1 57 ? 14.716 16.606 -24.732 1.00 63.34 57 GLU A CA 18
ATOM 31975 C C . GLU A 1 57 ? 13.447 17.264 -24.183 1.00 14.30 57 GLU A C 18
ATOM 31976 O O . GLU A 1 57 ? 13.221 18.443 -24.362 1.00 63.14 57 GLU A O 18
ATOM 31988 N N . THR A 1 58 ? 12.619 16.509 -23.514 1.00 31.25 58 THR A N 18
ATOM 31989 C CA . THR A 1 58 ? 11.367 17.093 -22.954 1.00 12.24 58 THR A CA 18
ATOM 31990 C C . THR A 1 58 ? 11.693 17.997 -21.761 1.00 74.15 58 THR A C 18
ATOM 31991 O O . THR A 1 58 ? 11.038 18.993 -21.526 1.00 65.31 58 THR A O 18
ATOM 32002 N N . LEU A 1 59 ? 12.702 17.656 -21.007 1.00 31.01 59 LEU A N 18
ATOM 32003 C CA . LEU A 1 59 ? 13.072 18.495 -19.830 1.00 10.01 59 LEU A CA 18
ATOM 32004 C C . LEU A 1 59 ? 13.516 19.885 -20.291 1.00 12.44 59 LEU A C 18
ATOM 32005 O O . LEU A 1 59 ? 13.128 20.890 -19.726 1.00 22.52 59 LEU A O 18
ATOM 32021 N N . ILE A 1 60 ? 14.327 19.953 -21.312 1.00 34.50 60 ILE A N 18
ATOM 32022 C CA . ILE A 1 60 ? 14.792 21.279 -21.802 1.00 45.13 60 ILE A CA 18
ATOM 32023 C C . ILE A 1 60 ? 13.609 22.055 -22.380 1.00 4.11 60 ILE A C 18
ATOM 32024 O O . ILE A 1 60 ? 13.577 23.270 -22.356 1.00 64.30 60 ILE A O 18
ATOM 32040 N N . GLN A 1 61 ? 12.630 21.362 -22.888 1.00 40.31 61 GLN A N 18
ATOM 32041 C CA . GLN A 1 61 ? 11.441 22.056 -23.454 1.00 13.10 61 GLN A CA 18
ATOM 32042 C C . GLN A 1 61 ? 10.875 23.036 -22.426 1.00 14.32 61 GLN A C 18
ATOM 32043 O O . GLN A 1 61 ? 10.555 24.165 -22.740 1.00 11.03 61 GLN A O 18
ATOM 32057 N N . THR A 1 62 ? 10.747 22.613 -21.196 1.00 63.25 62 THR A N 18
ATOM 32058 C CA . THR A 1 62 ? 10.198 23.517 -20.145 1.00 1.42 62 THR A CA 18
ATOM 32059 C C . THR A 1 62 ? 11.032 24.800 -20.055 1.00 72.44 62 THR A C 18
ATOM 32060 O O . THR A 1 62 ? 10.506 25.886 -19.908 1.00 75.43 62 THR A O 18
ATOM 32071 N N . ILE A 1 63 ? 12.329 24.683 -20.142 1.00 10.33 63 ILE A N 18
ATOM 32072 C CA . ILE A 1 63 ? 13.197 25.893 -20.060 1.00 62.33 63 ILE A CA 18
ATOM 32073 C C . ILE A 1 63 ? 12.683 26.984 -21.008 1.00 61.43 63 ILE A C 18
ATOM 32074 O O . ILE A 1 63 ? 12.756 28.158 -20.709 1.00 73.14 63 ILE A O 18
ATOM 32090 N N . GLU A 1 64 ? 12.173 26.610 -22.151 1.00 25.34 64 GLU A N 18
ATOM 32091 C CA . GLU A 1 64 ? 11.673 27.641 -23.100 1.00 31.50 64 GLU A CA 18
ATOM 32092 C C . GLU A 1 64 ? 10.701 28.581 -22.384 1.00 24.12 64 GLU A C 18
ATOM 32093 O O . GLU A 1 64 ? 10.625 29.757 -22.679 1.00 63.23 64 GLU A O 18
ATOM 32105 N N . SER A 1 65 ? 9.966 28.072 -21.435 1.00 11.33 65 SER A N 18
ATOM 32106 C CA . SER A 1 65 ? 9.007 28.933 -20.686 1.00 75.12 65 SER A CA 18
ATOM 32107 C C . SER A 1 65 ? 9.759 29.932 -19.802 1.00 5.44 65 SER A C 18
ATOM 32108 O O . SER A 1 65 ? 9.552 31.127 -19.878 1.00 61.25 65 SER A O 18
ATOM 32116 N N . VAL A 1 66 ? 10.621 29.445 -18.950 1.00 33.41 66 VAL A N 18
ATOM 32117 C CA . VAL A 1 66 ? 11.380 30.354 -18.039 1.00 31.21 66 VAL A CA 18
ATOM 32118 C C . VAL A 1 66 ? 12.339 31.253 -18.827 1.00 23.24 66 VAL A C 18
ATOM 32119 O O . VAL A 1 66 ? 12.464 32.430 -18.552 1.00 14.43 66 VAL A O 18
ATOM 32132 N N . ARG A 1 67 ? 13.023 30.713 -19.796 1.00 43.02 67 ARG A N 18
ATOM 32133 C CA . ARG A 1 67 ? 13.976 31.543 -20.588 1.00 13.43 67 ARG A CA 18
ATOM 32134 C C . ARG A 1 67 ? 13.226 32.624 -21.373 1.00 54.20 67 ARG A C 18
ATOM 32135 O O . ARG A 1 67 ? 13.675 33.747 -21.478 1.00 51.15 67 ARG A O 18
ATOM 32156 N N . ASN A 1 68 ? 12.094 32.295 -21.936 1.00 75.21 68 ASN A N 18
ATOM 32157 C CA . ASN A 1 68 ? 11.335 33.310 -22.721 1.00 51.42 68 ASN A CA 18
ATOM 32158 C C . ASN A 1 68 ? 10.624 34.293 -21.787 1.00 34.42 68 ASN A C 18
ATOM 32159 O O . ASN A 1 68 ? 10.270 35.387 -22.179 1.00 70.52 68 ASN A O 18
ATOM 32170 N N . VAL A 1 69 ? 10.413 33.920 -20.554 1.00 30.43 69 VAL A N 18
ATOM 32171 C CA . VAL A 1 69 ? 9.728 34.848 -19.608 1.00 23.35 69 VAL A CA 18
ATOM 32172 C C . VAL A 1 69 ? 10.623 36.059 -19.328 1.00 41.11 69 VAL A C 18
ATOM 32173 O O . VAL A 1 69 ? 11.754 35.923 -18.909 1.00 44.02 69 VAL A O 18
ATOM 32186 N N . GLU A 1 70 ? 10.126 37.244 -19.567 1.00 25.40 70 GLU A N 18
ATOM 32187 C CA . GLU A 1 70 ? 10.951 38.463 -19.326 1.00 31.44 70 GLU A CA 18
ATOM 32188 C C . GLU A 1 70 ? 11.446 38.504 -17.876 1.00 75.33 70 GLU A C 18
ATOM 32189 O O . GLU A 1 70 ? 12.617 38.699 -17.617 1.00 32.21 70 GLU A O 18
ATOM 32201 N N . GLY A 1 71 ? 10.566 38.324 -16.930 1.00 1.43 71 GLY A N 18
ATOM 32202 C CA . GLY A 1 71 ? 10.993 38.360 -15.503 1.00 71.54 71 GLY A CA 18
ATOM 32203 C C . GLY A 1 71 ? 12.226 37.476 -15.314 1.00 73.51 71 GLY A C 18
ATOM 32204 O O . GLY A 1 71 ? 13.070 37.741 -14.482 1.00 32.13 71 GLY A O 18
ATOM 32208 N N . VAL A 1 72 ? 12.335 36.423 -16.078 1.00 60.01 72 VAL A N 18
ATOM 32209 C CA . VAL A 1 72 ? 13.514 35.520 -15.938 1.00 53.44 72 VAL A CA 18
ATOM 32210 C C . VAL A 1 72 ? 14.751 36.156 -16.576 1.00 61.05 72 VAL A C 18
ATOM 32211 O O . VAL A 1 72 ? 14.806 36.375 -17.769 1.00 70.21 72 VAL A O 18
ATOM 32224 N N . LEU A 1 73 ? 15.749 36.450 -15.788 1.00 1.03 73 LEU A N 18
ATOM 32225 C CA . LEU A 1 73 ? 16.986 37.068 -16.347 1.00 15.30 73 LEU A CA 18
ATOM 32226 C C . LEU A 1 73 ? 18.076 36.008 -16.515 1.00 61.34 73 LEU A C 18
ATOM 32227 O O . LEU A 1 73 ? 19.003 36.174 -17.284 1.00 60.20 73 LEU A O 18
ATOM 32243 N N . ALA A 1 74 ? 17.974 34.919 -15.803 1.00 2.42 74 ALA A N 18
ATOM 32244 C CA . ALA A 1 74 ? 19.007 33.848 -15.921 1.00 1.43 74 ALA A CA 18
ATOM 32245 C C . ALA A 1 74 ? 18.394 32.483 -15.597 1.00 74.44 74 ALA A C 18
ATOM 32246 O O . ALA A 1 74 ? 17.255 32.386 -15.183 1.00 51.40 74 ALA A O 18
ATOM 32253 N N . VAL A 1 75 ? 19.140 31.429 -15.782 1.00 34.25 75 VAL A N 18
ATOM 32254 C CA . VAL A 1 75 ? 18.598 30.071 -15.484 1.00 52.13 75 VAL A CA 18
ATOM 32255 C C . VAL A 1 75 ? 19.743 29.087 -15.233 1.00 32.25 75 VAL A C 18
ATOM 32256 O O . VAL A 1 75 ? 20.565 28.842 -16.093 1.00 50.40 75 VAL A O 18
ATOM 32269 N N . SER A 1 76 ? 19.805 28.519 -14.058 1.00 22.12 76 SER A N 18
ATOM 32270 C CA . SER A 1 76 ? 20.898 27.551 -13.753 1.00 42.21 76 SER A CA 18
ATOM 32271 C C . SER A 1 76 ? 20.309 26.219 -13.279 1.00 11.21 76 SER A C 18
ATOM 32272 O O . SER A 1 76 ? 19.907 26.078 -12.141 1.00 34.10 76 SER A O 18
ATOM 32280 N N . LEU A 1 77 ? 20.253 25.243 -14.142 1.00 40.35 77 LEU A N 18
ATOM 32281 C CA . LEU A 1 77 ? 19.688 23.923 -13.740 1.00 30.32 77 LEU A CA 18
ATOM 32282 C C . LEU A 1 77 ? 20.781 22.851 -13.756 1.00 2.05 77 LEU A C 18
ATOM 32283 O O . LEU A 1 77 ? 21.198 22.392 -14.802 1.00 61.12 77 LEU A O 18
ATOM 32299 N N . VAL A 1 78 ? 21.249 22.449 -12.606 1.00 4.03 78 VAL A N 18
ATOM 32300 C CA . VAL A 1 78 ? 22.315 21.408 -12.557 1.00 73.51 78 VAL A CA 18
ATOM 32301 C C . VAL A 1 78 ? 22.091 20.479 -11.360 1.00 73.34 78 VAL A C 18
ATOM 32302 O O . VAL A 1 78 ? 22.509 20.761 -10.256 1.00 33.32 78 VAL A O 18
ATOM 32315 N N . TYR A 1 79 ? 21.433 19.369 -11.573 1.00 43.15 79 TYR A N 18
ATOM 32316 C CA . TYR A 1 79 ? 21.186 18.424 -10.447 1.00 74.23 79 TYR A CA 18
ATOM 32317 C C . TYR A 1 79 ? 20.477 17.166 -10.958 1.00 14.40 79 TYR A C 18
ATOM 32318 O O . TYR A 1 79 ? 19.311 17.194 -11.297 1.00 15.13 79 TYR A O 18
ATOM 32336 N N . HIS A 1 80 ? 21.172 16.064 -11.018 1.00 22.23 80 HIS A N 18
ATOM 32337 C CA . HIS A 1 80 ? 20.539 14.807 -11.507 1.00 63.30 80 HIS A CA 18
ATOM 32338 C C . HIS A 1 80 ? 20.068 13.958 -10.322 1.00 42.31 80 HIS A C 18
ATOM 32339 O O . HIS A 1 80 ? 20.820 13.678 -9.410 1.00 64.23 80 HIS A O 18
ATOM 32353 N N . GLN A 1 81 ? 18.830 13.548 -10.330 1.00 4.03 81 GLN A N 18
ATOM 32354 C CA . GLN A 1 81 ? 18.313 12.718 -9.204 1.00 11.35 81 GLN A CA 18
ATOM 32355 C C . GLN A 1 81 ? 17.448 11.575 -9.741 1.00 60.21 81 GLN A C 18
ATOM 32356 O O . GLN A 1 81 ? 16.358 11.786 -10.233 1.00 73.21 81 GLN A O 18
ATOM 32370 N N . GLN A 1 82 ? 17.928 10.364 -9.652 1.00 20.42 82 GLN A N 18
ATOM 32371 C CA . GLN A 1 82 ? 17.132 9.209 -10.160 1.00 12.40 82 GLN A CA 18
ATOM 32372 C C . GLN A 1 82 ? 17.627 7.906 -9.528 1.00 32.12 82 GLN A C 18
ATOM 32373 O O . GLN A 1 82 ? 18.812 7.685 -9.381 1.00 34.42 82 GLN A O 18
ATOM 32387 N N . GLU A 1 83 ? 16.726 7.041 -9.153 1.00 14.21 83 GLU A N 18
ATOM 32388 C CA . GLU A 1 83 ? 17.138 5.752 -8.532 1.00 24.23 83 GLU A CA 18
ATOM 32389 C C . GLU A 1 83 ? 17.328 4.681 -9.609 1.00 52.24 83 GLU A C 18
ATOM 32390 O O . GLU A 1 83 ? 16.410 4.345 -10.333 1.00 1.05 83 GLU A O 18
ATOM 32402 N N . GLU A 1 84 ? 18.512 4.141 -9.723 1.00 53.30 84 GLU A N 18
ATOM 32403 C CA . GLU A 1 84 ? 18.756 3.094 -10.756 1.00 25.35 84 GLU A CA 18
ATOM 32404 C C . GLU A 1 84 ? 20.227 2.665 -10.737 1.00 43.32 84 GLU A C 18
ATOM 32405 O O . GLU A 1 84 ? 20.560 1.538 -11.044 1.00 61.43 84 GLU A O 18
ATOM 32417 N N . GLN A 1 85 ? 21.109 3.558 -10.377 1.00 65.14 85 GLN A N 18
ATOM 32418 C CA . GLN A 1 85 ? 22.557 3.201 -10.340 1.00 2.44 85 GLN A CA 18
ATOM 32419 C C . GLN A 1 85 ? 23.334 4.238 -9.524 1.00 22.11 85 GLN A C 18
ATOM 32420 O O . GLN A 1 85 ? 24.343 4.756 -9.961 1.00 20.23 85 GLN A O 18
ATOM 32434 N N . GLY A 1 86 ? 22.874 4.544 -8.343 1.00 33.32 86 GLY A N 18
ATOM 32435 C CA . GLY A 1 86 ? 23.587 5.546 -7.501 1.00 11.32 86 GLY A CA 18
ATOM 32436 C C . GLY A 1 86 ? 22.602 6.178 -6.514 1.00 21.32 86 GLY A C 18
ATOM 32437 O O . GLY A 1 86 ? 21.808 5.498 -5.894 1.00 54.43 86 GLY A O 18
ATOM 32441 N N . GLU A 1 87 ? 22.647 7.473 -6.364 1.00 45.53 87 GLU A N 18
ATOM 32442 C CA . GLU A 1 87 ? 21.713 8.147 -5.418 1.00 32.35 87 GLU A CA 18
ATOM 32443 C C . GLU A 1 87 ? 21.735 7.438 -4.060 1.00 1.51 87 GLU A C 18
ATOM 32444 O O . GLU A 1 87 ? 20.799 7.523 -3.290 1.00 14.12 87 GLU A O 18
ATOM 32456 N N . GLU A 1 88 ? 22.797 6.740 -3.761 1.00 53.55 88 GLU A N 18
ATOM 32457 C CA . GLU A 1 88 ? 22.878 6.028 -2.454 1.00 23.34 88 GLU A CA 18
ATOM 32458 C C . GLU A 1 88 ? 22.850 7.036 -1.300 1.00 54.05 88 GLU A C 18
ATOM 32459 O O . GLU A 1 88 ? 23.253 8.173 -1.447 1.00 74.21 88 GLU A O 18
ATOM 32471 N N . THR A 1 89 ? 22.376 6.627 -0.155 1.00 13.42 89 THR A N 18
ATOM 32472 C CA . THR A 1 89 ? 22.322 7.563 1.006 1.00 50.42 89 THR A CA 18
ATOM 32473 C C . THR A 1 89 ? 22.338 6.777 2.319 1.00 73.12 89 THR A C 18
ATOM 32474 O O . THR A 1 89 ? 22.027 5.600 2.344 1.00 40.43 89 THR A O 18
ATOM 32485 N N . PRO A 1 90 ? 22.700 7.457 3.371 1.00 1.32 90 PRO A N 18
ATOM 32486 C CA . PRO A 1 90 ? 22.759 6.820 4.711 1.00 51.21 90 PRO A CA 18
ATOM 32487 C C . PRO A 1 90 ? 21.345 6.579 5.249 1.00 21.14 90 PRO A C 18
ATOM 32488 O O . PRO A 1 90 ? 20.417 7.147 4.700 1.00 50.34 90 PRO A O 18
ATOM 32499 N N . MET B 2 1 ? 5.320 26.554 5.473 1.00 30.45 1 MET B N 18
ATOM 32500 C CA . MET B 2 1 ? 4.489 26.535 4.235 1.00 23.34 1 MET B CA 18
ATOM 32501 C C . MET B 2 1 ? 4.209 25.091 3.808 1.00 20.42 1 MET B C 18
ATOM 32502 O O . MET B 2 1 ? 3.093 24.731 3.494 1.00 34.41 1 MET B O 18
ATOM 32515 N N . LYS B 2 2 ? 5.217 24.260 3.793 1.00 2.24 2 LYS B N 18
ATOM 32516 C CA . LYS B 2 2 ? 5.007 22.841 3.387 1.00 45.34 2 LYS B CA 18
ATOM 32517 C C . LYS B 2 2 ? 6.285 22.031 3.618 1.00 40.11 2 LYS B C 18
ATOM 32518 O O . LYS B 2 2 ? 7.382 22.517 3.429 1.00 24.02 2 LYS B O 18
ATOM 32537 N N . LEU B 2 3 ? 6.151 20.797 4.026 1.00 41.33 3 LEU B N 18
ATOM 32538 C CA . LEU B 2 3 ? 7.360 19.958 4.270 1.00 24.54 3 LEU B CA 18
ATOM 32539 C C . LEU B 2 3 ? 7.063 18.491 3.942 1.00 11.54 3 LEU B C 18
ATOM 32540 O O . LEU B 2 3 ? 5.990 17.990 4.214 1.00 30.33 3 LEU B O 18
ATOM 32556 N N . SER B 2 4 ? 8.007 17.802 3.362 1.00 62.01 4 SER B N 18
ATOM 32557 C CA . SER B 2 4 ? 7.782 16.369 3.017 1.00 44.14 4 SER B CA 18
ATOM 32558 C C . SER B 2 4 ? 9.048 15.773 2.395 1.00 34.31 4 SER B C 18
ATOM 32559 O O . SER B 2 4 ? 9.469 14.686 2.738 1.00 51.40 4 SER B O 18
ATOM 32567 N N . ARG B 2 5 ? 9.657 16.480 1.482 1.00 24.42 5 ARG B N 18
ATOM 32568 C CA . ARG B 2 5 ? 10.897 15.956 0.836 1.00 31.31 5 ARG B CA 18
ATOM 32569 C C . ARG B 2 5 ? 11.937 17.076 0.710 1.00 54.12 5 ARG B C 18
ATOM 32570 O O . ARG B 2 5 ? 13.124 16.840 0.821 1.00 63.33 5 ARG B O 18
ATOM 32591 N N . ARG B 2 6 ? 11.497 18.281 0.457 1.00 33.12 6 ARG B N 18
ATOM 32592 C CA . ARG B 2 6 ? 12.448 19.422 0.301 1.00 54.41 6 ARG B CA 18
ATOM 32593 C C . ARG B 2 6 ? 13.650 19.265 1.234 1.00 75.41 6 ARG B C 18
ATOM 32594 O O . ARG B 2 6 ? 14.775 19.154 0.795 1.00 62.22 6 ARG B O 18
ATOM 32615 N N . SER B 2 7 ? 13.422 19.249 2.517 1.00 23.31 7 SER B N 18
ATOM 32616 C CA . SER B 2 7 ? 14.555 19.099 3.472 1.00 4.31 7 SER B CA 18
ATOM 32617 C C . SER B 2 7 ? 15.529 18.027 2.979 1.00 64.20 7 SER B C 18
ATOM 32618 O O . SER B 2 7 ? 16.731 18.196 3.026 1.00 13.52 7 SER B O 18
ATOM 32626 N N . PHE B 2 8 ? 15.019 16.921 2.512 1.00 33.05 8 PHE B N 18
ATOM 32627 C CA . PHE B 2 8 ? 15.914 15.834 2.024 1.00 51.40 8 PHE B CA 18
ATOM 32628 C C . PHE B 2 8 ? 16.385 16.129 0.591 1.00 35.43 8 PHE B C 18
ATOM 32629 O O . PHE B 2 8 ? 17.552 15.996 0.277 1.00 54.02 8 PHE B O 18
ATOM 32646 N N . MET B 2 9 ? 15.496 16.523 -0.278 1.00 61.32 9 MET B N 18
ATOM 32647 C CA . MET B 2 9 ? 15.918 16.815 -1.679 1.00 71.24 9 MET B CA 18
ATOM 32648 C C . MET B 2 9 ? 16.733 18.105 -1.715 1.00 14.51 9 MET B C 18
ATOM 32649 O O . MET B 2 9 ? 17.853 18.132 -2.183 1.00 24.14 9 MET B O 18
ATOM 32663 N N . LYS B 2 10 ? 16.180 19.178 -1.221 1.00 4.12 10 LYS B N 18
ATOM 32664 C CA . LYS B 2 10 ? 16.933 20.463 -1.224 1.00 4.22 10 LYS B CA 18
ATOM 32665 C C . LYS B 2 10 ? 18.336 20.242 -0.653 1.00 32.30 10 LYS B C 18
ATOM 32666 O O . LYS B 2 10 ? 19.262 20.963 -0.963 1.00 24.24 10 LYS B O 18
ATOM 32685 N N . ALA B 2 11 ? 18.501 19.242 0.175 1.00 52.21 11 ALA B N 18
ATOM 32686 C CA . ALA B 2 11 ? 19.848 18.976 0.754 1.00 1.12 11 ALA B CA 18
ATOM 32687 C C . ALA B 2 11 ? 20.849 18.697 -0.368 1.00 41.43 11 ALA B C 18
ATOM 32688 O O . ALA B 2 11 ? 21.906 19.293 -0.435 1.00 64.32 11 ALA B O 18
ATOM 32695 N N . ASN B 2 12 ? 20.518 17.802 -1.257 1.00 72.53 12 ASN B N 18
ATOM 32696 C CA . ASN B 2 12 ? 21.444 17.491 -2.383 1.00 73.25 12 ASN B CA 18
ATOM 32697 C C . ASN B 2 12 ? 21.260 18.513 -3.507 1.00 62.22 12 ASN B C 18
ATOM 32698 O O . ASN B 2 12 ? 22.193 18.862 -4.203 1.00 22.12 12 ASN B O 18
ATOM 32709 N N . ALA B 2 13 ? 20.061 18.995 -3.687 1.00 45.33 13 ALA B N 18
ATOM 32710 C CA . ALA B 2 13 ? 19.813 19.998 -4.765 1.00 41.34 13 ALA B CA 18
ATOM 32711 C C . ALA B 2 13 ? 20.660 21.248 -4.529 1.00 51.50 13 ALA B C 18
ATOM 32712 O O . ALA B 2 13 ? 21.308 21.749 -5.427 1.00 74.32 13 ALA B O 18
ATOM 32719 N N . VAL B 2 14 ? 20.657 21.759 -3.329 1.00 44.44 14 VAL B N 18
ATOM 32720 C CA . VAL B 2 14 ? 21.462 22.980 -3.046 1.00 15.25 14 VAL B CA 18
ATOM 32721 C C . VAL B 2 14 ? 22.935 22.735 -3.388 1.00 54.40 14 VAL B C 18
ATOM 32722 O O . VAL B 2 14 ? 23.645 23.634 -3.790 1.00 42.33 14 VAL B O 18
ATOM 32735 N N . ALA B 2 15 ? 23.395 21.524 -3.236 1.00 60.02 15 ALA B N 18
ATOM 32736 C CA . ALA B 2 15 ? 24.820 21.228 -3.559 1.00 32.41 15 ALA B CA 18
ATOM 32737 C C . ALA B 2 15 ? 25.067 21.451 -5.053 1.00 31.31 15 ALA B C 18
ATOM 32738 O O . ALA B 2 15 ? 26.130 21.873 -5.462 1.00 71.15 15 ALA B O 18
ATOM 32745 N N . ALA B 2 16 ? 24.086 21.175 -5.869 1.00 35.04 16 ALA B N 18
ATOM 32746 C CA . ALA B 2 16 ? 24.254 21.377 -7.335 1.00 23.34 16 ALA B CA 18
ATOM 32747 C C . ALA B 2 16 ? 23.579 22.682 -7.761 1.00 15.42 16 ALA B C 18
ATOM 32748 O O . ALA B 2 16 ? 23.751 23.152 -8.869 1.00 62.43 16 ALA B O 18
ATOM 32755 N N . ALA B 2 17 ? 22.810 23.274 -6.887 1.00 54.34 17 ALA B N 18
ATOM 32756 C CA . ALA B 2 17 ? 22.121 24.550 -7.237 1.00 24.54 17 ALA B CA 18
ATOM 32757 C C . ALA B 2 17 ? 22.835 25.732 -6.575 1.00 60.45 17 ALA B C 18
ATOM 32758 O O . ALA B 2 17 ? 22.777 26.849 -7.049 1.00 53.10 17 ALA B O 18
ATOM 32765 N N . ALA B 2 18 ? 23.510 25.493 -5.483 1.00 14.33 18 ALA B N 18
ATOM 32766 C CA . ALA B 2 18 ? 24.228 26.603 -4.793 1.00 65.25 18 ALA B CA 18
ATOM 32767 C C . ALA B 2 18 ? 25.584 26.847 -5.458 1.00 53.45 18 ALA B C 18
ATOM 32768 O O . ALA B 2 18 ? 25.945 27.967 -5.762 1.00 14.33 18 ALA B O 18
ATOM 32775 N N . ALA B 2 19 ? 26.338 25.808 -5.689 1.00 31.21 19 ALA B N 18
ATOM 32776 C CA . ALA B 2 19 ? 27.670 25.981 -6.337 1.00 51.03 19 ALA B CA 18
ATOM 32777 C C . ALA B 2 19 ? 27.495 26.348 -7.812 1.00 2.33 19 ALA B C 18
ATOM 32778 O O . ALA B 2 19 ? 28.435 26.719 -8.486 1.00 53.40 19 ALA B O 18
ATOM 32785 N N . ALA B 2 20 ? 26.297 26.245 -8.319 1.00 52.12 20 ALA B N 18
ATOM 32786 C CA . ALA B 2 20 ? 26.061 26.588 -9.751 1.00 30.12 20 ALA B CA 18
ATOM 32787 C C . ALA B 2 20 ? 25.202 27.851 -9.858 1.00 31.14 20 ALA B C 18
ATOM 32788 O O . ALA B 2 20 ? 25.555 28.799 -10.531 1.00 72.01 20 ALA B O 18
ATOM 32795 N N . ALA B 2 21 ? 24.077 27.873 -9.197 1.00 74.34 21 ALA B N 18
ATOM 32796 C CA . ALA B 2 21 ? 23.197 29.074 -9.262 1.00 73.22 21 ALA B CA 18
ATOM 32797 C C . ALA B 2 21 ? 23.582 30.070 -8.165 1.00 54.20 21 ALA B C 18
ATOM 32798 O O . ALA B 2 21 ? 22.856 31.001 -7.875 1.00 44.13 21 ALA B O 18
ATOM 32805 N N . GLY B 2 22 ? 24.719 29.882 -7.553 1.00 43.32 22 GLY B N 18
ATOM 32806 C CA . GLY B 2 22 ? 25.151 30.819 -6.477 1.00 72.31 22 GLY B CA 18
ATOM 32807 C C . GLY B 2 22 ? 24.064 30.901 -5.402 1.00 43.12 22 GLY B C 18
ATOM 32808 O O . GLY B 2 22 ? 23.928 31.895 -4.718 1.00 50.23 22 GLY B O 18
ATOM 32812 N N . LEU B 2 23 ? 23.288 29.862 -5.247 1.00 44.53 23 LEU B N 18
ATOM 32813 C CA . LEU B 2 23 ? 22.213 29.883 -4.217 1.00 74.04 23 LEU B CA 18
ATOM 32814 C C . LEU B 2 23 ? 22.821 29.914 -2.814 1.00 31.33 23 LEU B C 18
ATOM 32815 O O . LEU B 2 23 ? 23.982 30.228 -2.634 1.00 74.42 23 LEU B O 18
ATOM 32831 N N . SER B 2 24 ? 22.043 29.590 -1.819 1.00 41.51 24 SER B N 18
ATOM 32832 C CA . SER B 2 24 ? 22.571 29.598 -0.425 1.00 14.41 24 SER B CA 18
ATOM 32833 C C . SER B 2 24 ? 23.389 28.332 -0.160 1.00 4.51 24 SER B C 18
ATOM 32834 O O . SER B 2 24 ? 23.288 27.355 -0.875 1.00 3.42 24 SER B O 18
ATOM 32842 N N . VAL B 2 25 ? 24.201 28.344 0.862 1.00 70.52 25 VAL B N 18
ATOM 32843 C CA . VAL B 2 25 ? 25.027 27.141 1.172 1.00 72.22 25 VAL B CA 18
ATOM 32844 C C . VAL B 2 25 ? 24.492 26.441 2.424 1.00 70.34 25 VAL B C 18
ATOM 32845 O O . VAL B 2 25 ? 24.994 26.644 3.513 1.00 54.53 25 VAL B O 18
ATOM 32858 N N . PRO B 2 26 ? 23.486 25.632 2.224 1.00 23.13 26 PRO B N 18
ATOM 32859 C CA . PRO B 2 26 ? 22.869 24.888 3.350 1.00 51.54 26 PRO B CA 18
ATOM 32860 C C . PRO B 2 26 ? 23.802 23.770 3.828 1.00 14.42 26 PRO B C 18
ATOM 32861 O O . PRO B 2 26 ? 24.141 23.690 4.992 1.00 63.34 26 PRO B O 18
ATOM 32872 N N . GLY B 2 27 ? 24.218 22.911 2.939 1.00 23.02 27 GLY B N 18
ATOM 32873 C CA . GLY B 2 27 ? 25.127 21.801 3.344 1.00 71.13 27 GLY B CA 18
ATOM 32874 C C . GLY B 2 27 ? 26.232 21.637 2.300 1.00 52.22 27 GLY B C 18
ATOM 32875 O O . GLY B 2 27 ? 26.695 20.545 2.039 1.00 63.15 27 GLY B O 18
ATOM 32879 N N . VAL B 2 28 ? 26.658 22.715 1.698 1.00 33.24 28 VAL B N 18
ATOM 32880 C CA . VAL B 2 28 ? 27.733 22.617 0.670 1.00 42.34 28 VAL B CA 18
ATOM 32881 C C . VAL B 2 28 ? 29.100 22.871 1.309 1.00 23.23 28 VAL B C 18
ATOM 32882 O O . VAL B 2 28 ? 29.844 21.952 1.593 1.00 53.10 28 VAL B O 18
ATOM 32895 N N . ALA B 2 29 ? 29.441 24.110 1.537 1.00 74.43 29 ALA B N 18
ATOM 32896 C CA . ALA B 2 29 ? 30.760 24.420 2.158 1.00 13.33 29 ALA B CA 18
ATOM 32897 C C . ALA B 2 29 ? 30.585 24.729 3.647 1.00 12.45 29 ALA B C 18
ATOM 32898 O O . ALA B 2 29 ? 31.542 24.834 4.386 1.00 21.11 29 ALA B O 18
ATOM 32905 N N . ARG B 2 30 ? 29.366 24.875 4.093 1.00 2.35 30 ARG B N 18
ATOM 32906 C CA . ARG B 2 30 ? 29.131 25.177 5.534 1.00 54.55 30 ARG B CA 18
ATOM 32907 C C . ARG B 2 30 ? 29.706 26.552 5.888 1.00 72.41 30 ARG B C 18
ATOM 32908 O O . ARG B 2 30 ? 30.904 26.745 5.917 1.00 22.24 30 ARG B O 18
ATOM 32929 N N . ALA B 2 31 ? 28.859 27.508 6.155 1.00 74.51 31 ALA B N 18
ATOM 32930 C CA . ALA B 2 31 ? 29.359 28.869 6.507 1.00 53.34 31 ALA B CA 18
ATOM 32931 C C . ALA B 2 31 ? 30.247 28.804 7.752 1.00 35.32 31 ALA B C 18
ATOM 32932 O O . ALA B 2 31 ? 31.155 29.590 7.921 1.00 10.53 31 ALA B O 18
ATOM 32939 N N . VAL B 2 32 ? 29.988 27.869 8.627 1.00 23.53 32 VAL B N 18
ATOM 32940 C CA . VAL B 2 32 ? 30.819 27.753 9.860 1.00 53.44 32 VAL B CA 18
ATOM 32941 C C . VAL B 2 32 ? 32.306 27.749 9.499 1.00 40.33 32 VAL B C 18
ATOM 32942 O O . VAL B 2 32 ? 33.155 28.047 10.316 1.00 14.30 32 VAL B O 18
ATOM 32955 N N . VAL B 2 33 ? 32.629 27.414 8.279 1.00 25.24 33 VAL B N 18
ATOM 32956 C CA . VAL B 2 33 ? 34.063 27.390 7.868 1.00 52.32 33 VAL B CA 18
ATOM 32957 C C . VAL B 2 33 ? 34.187 27.685 6.370 1.00 50.51 33 VAL B C 18
ATOM 32958 O O . VAL B 2 33 ? 33.255 27.504 5.612 1.00 52.13 33 VAL B O 18
ATOM 32971 N N . GLY B 2 34 ? 35.332 28.139 5.938 1.00 63.31 34 GLY B N 18
ATOM 32972 C CA . GLY B 2 34 ? 35.514 28.443 4.491 1.00 53.51 34 GLY B CA 18
ATOM 32973 C C . GLY B 2 34 ? 34.356 29.315 4.003 1.00 61.32 34 GLY B C 18
ATOM 32974 O O . GLY B 2 34 ? 33.436 28.840 3.364 1.00 44.10 34 GLY B O 18
ATOM 32978 N N . GLN B 2 35 ? 34.392 30.585 4.296 1.00 51.10 35 GLN B N 18
ATOM 32979 C CA . GLN B 2 35 ? 33.290 31.486 3.847 1.00 61.02 35 GLN B CA 18
ATOM 32980 C C . GLN B 2 35 ? 33.604 32.053 2.460 1.00 0.11 35 GLN B C 18
ATOM 32981 O O . GLN B 2 35 ? 34.241 33.090 2.396 1.00 1.45 35 GLN B O 18
ATOM 32995 N N . GLY A 1 1 ? 5.286 5.296 3.921 1.00 55.53 1 GLY A N 19
ATOM 32996 C CA . GLY A 1 1 ? 4.785 4.472 2.782 1.00 42.53 1 GLY A CA 19
ATOM 32997 C C . GLY A 1 1 ? 5.391 3.071 2.861 1.00 24.32 1 GLY A C 19
ATOM 32998 O O . GLY A 1 1 ? 6.424 2.864 3.466 1.00 22.31 1 GLY A O 19
ATOM 33001 N N . SER A 1 2 ? 4.757 2.104 2.254 1.00 33.02 2 SER A N 19
ATOM 33002 C CA . SER A 1 2 ? 5.297 0.716 2.297 1.00 70.05 2 SER A CA 19
ATOM 33003 C C . SER A 1 2 ? 6.255 0.486 1.124 1.00 51.33 2 SER A C 19
ATOM 33004 O O . SER A 1 2 ? 5.936 -0.199 0.173 1.00 15.01 2 SER A O 19
ATOM 33012 N N . HIS A 1 3 ? 7.428 1.055 1.186 1.00 61.23 3 HIS A N 19
ATOM 33013 C CA . HIS A 1 3 ? 8.405 0.868 0.074 1.00 52.33 3 HIS A CA 19
ATOM 33014 C C . HIS A 1 3 ? 7.810 1.372 -1.245 1.00 0.24 3 HIS A C 19
ATOM 33015 O O . HIS A 1 3 ? 6.801 0.882 -1.709 1.00 33.51 3 HIS A O 19
ATOM 33029 N N . MET A 1 4 ? 8.427 2.352 -1.849 1.00 24.02 4 MET A N 19
ATOM 33030 C CA . MET A 1 4 ? 7.895 2.886 -3.135 1.00 12.31 4 MET A CA 19
ATOM 33031 C C . MET A 1 4 ? 8.881 3.890 -3.740 1.00 73.42 4 MET A C 19
ATOM 33032 O O . MET A 1 4 ? 8.685 5.087 -3.668 1.00 13.05 4 MET A O 19
ATOM 33046 N N . HIS A 1 5 ? 9.940 3.413 -4.335 1.00 24.31 5 HIS A N 19
ATOM 33047 C CA . HIS A 1 5 ? 10.934 4.341 -4.943 1.00 3.11 5 HIS A CA 19
ATOM 33048 C C . HIS A 1 5 ? 11.146 3.998 -6.420 1.00 2.13 5 HIS A C 19
ATOM 33049 O O . HIS A 1 5 ? 11.591 2.919 -6.760 1.00 24.24 5 HIS A O 19
ATOM 33063 N N . THR A 1 6 ? 10.831 4.908 -7.300 1.00 22.34 6 THR A N 19
ATOM 33064 C CA . THR A 1 6 ? 11.015 4.635 -8.754 1.00 65.11 6 THR A CA 19
ATOM 33065 C C . THR A 1 6 ? 10.893 5.934 -9.554 1.00 1.11 6 THR A C 19
ATOM 33066 O O . THR A 1 6 ? 9.920 6.655 -9.440 1.00 70.11 6 THR A O 19
ATOM 33077 N N . ASN A 1 7 ? 11.870 6.239 -10.360 1.00 42.43 7 ASN A N 19
ATOM 33078 C CA . ASN A 1 7 ? 11.808 7.492 -11.166 1.00 14.32 7 ASN A CA 19
ATOM 33079 C C . ASN A 1 7 ? 12.430 7.268 -12.546 1.00 53.22 7 ASN A C 19
ATOM 33080 O O . ASN A 1 7 ? 13.071 6.268 -12.794 1.00 23.24 7 ASN A O 19
ATOM 33091 N N . TRP A 1 8 ? 12.246 8.196 -13.445 1.00 21.23 8 TRP A N 19
ATOM 33092 C CA . TRP A 1 8 ? 12.825 8.039 -14.810 1.00 24.13 8 TRP A CA 19
ATOM 33093 C C . TRP A 1 8 ? 13.922 9.084 -15.040 1.00 63.44 8 TRP A C 19
ATOM 33094 O O . TRP A 1 8 ? 15.091 8.765 -15.115 1.00 34.04 8 TRP A O 19
ATOM 33115 N N . GLN A 1 9 ? 13.550 10.329 -15.153 1.00 15.31 9 GLN A N 19
ATOM 33116 C CA . GLN A 1 9 ? 14.567 11.396 -15.378 1.00 61.14 9 GLN A CA 19
ATOM 33117 C C . GLN A 1 9 ? 14.056 12.735 -14.840 1.00 5.13 9 GLN A C 19
ATOM 33118 O O . GLN A 1 9 ? 12.996 13.197 -15.208 1.00 34.43 9 GLN A O 19
ATOM 33132 N N . VAL A 1 10 ? 14.802 13.356 -13.969 1.00 4.41 10 VAL A N 19
ATOM 33133 C CA . VAL A 1 10 ? 14.357 14.664 -13.406 1.00 13.11 10 VAL A CA 19
ATOM 33134 C C . VAL A 1 10 ? 15.554 15.444 -12.859 1.00 13.45 10 VAL A C 19
ATOM 33135 O O . VAL A 1 10 ? 16.465 14.879 -12.286 1.00 63.22 10 VAL A O 19
ATOM 33148 N N . CYS A 1 11 ? 15.559 16.737 -13.027 1.00 73.13 11 CYS A N 19
ATOM 33149 C CA . CYS A 1 11 ? 16.696 17.553 -12.516 1.00 54.21 11 CYS A CA 19
ATOM 33150 C C . CYS A 1 11 ? 16.172 18.836 -11.864 1.00 52.10 11 CYS A C 19
ATOM 33151 O O . CYS A 1 11 ? 15.002 19.153 -11.951 1.00 62.33 11 CYS A O 19
ATOM 33159 N N . SER A 1 12 ? 17.027 19.575 -11.213 1.00 51.10 12 SER A N 19
ATOM 33160 C CA . SER A 1 12 ? 16.574 20.837 -10.558 1.00 34.00 12 SER A CA 19
ATOM 33161 C C . SER A 1 12 ? 17.034 22.049 -11.370 1.00 50.53 12 SER A C 19
ATOM 33162 O O . SER A 1 12 ? 18.214 22.281 -11.544 1.00 1.53 12 SER A O 19
ATOM 33170 N N . LEU A 1 13 ? 16.112 22.826 -11.870 1.00 35.15 13 LEU A N 19
ATOM 33171 C CA . LEU A 1 13 ? 16.495 24.025 -12.670 1.00 72.22 13 LEU A CA 19
ATOM 33172 C C . LEU A 1 13 ? 16.392 25.288 -11.813 1.00 55.25 13 LEU A C 19
ATOM 33173 O O . LEU A 1 13 ? 15.417 25.498 -11.117 1.00 2.53 13 LEU A O 19
ATOM 33189 N N . VAL A 1 14 ? 17.384 26.133 -11.861 1.00 60.21 14 VAL A N 19
ATOM 33190 C CA . VAL A 1 14 ? 17.339 27.384 -11.049 1.00 74.34 14 VAL A CA 19
ATOM 33191 C C . VAL A 1 14 ? 16.897 28.561 -11.919 1.00 4.42 14 VAL A C 19
ATOM 33192 O O . VAL A 1 14 ? 17.685 29.144 -12.640 1.00 33.23 14 VAL A O 19
ATOM 33205 N N . VAL A 1 15 ? 15.644 28.919 -11.857 1.00 54.43 15 VAL A N 19
ATOM 33206 C CA . VAL A 1 15 ? 15.153 30.060 -12.683 1.00 1.33 15 VAL A CA 19
ATOM 33207 C C . VAL A 1 15 ? 15.552 31.388 -12.035 1.00 43.50 15 VAL A C 19
ATOM 33208 O O . VAL A 1 15 ? 15.229 31.657 -10.895 1.00 45.34 15 VAL A O 19
ATOM 33221 N N . GLN A 1 16 ? 16.255 32.221 -12.755 1.00 21.21 16 GLN A N 19
ATOM 33222 C CA . GLN A 1 16 ? 16.676 33.530 -12.181 1.00 22.24 16 GLN A CA 19
ATOM 33223 C C . GLN A 1 16 ? 15.834 34.662 -12.774 1.00 13.21 16 GLN A C 19
ATOM 33224 O O . GLN A 1 16 ? 15.947 34.991 -13.938 1.00 25.11 16 GLN A O 19
ATOM 33238 N N . ALA A 1 17 ? 14.988 35.262 -11.981 1.00 70.41 17 ALA A N 19
ATOM 33239 C CA . ALA A 1 17 ? 14.139 36.370 -12.497 1.00 21.32 17 ALA A CA 19
ATOM 33240 C C . ALA A 1 17 ? 14.015 37.468 -11.439 1.00 74.30 17 ALA A C 19
ATOM 33241 O O . ALA A 1 17 ? 14.388 37.284 -10.297 1.00 21.13 17 ALA A O 19
ATOM 33248 N N . LYS A 1 18 ? 13.493 38.607 -11.804 1.00 65.32 18 LYS A N 19
ATOM 33249 C CA . LYS A 1 18 ? 13.348 39.709 -10.811 1.00 1.53 18 LYS A CA 19
ATOM 33250 C C . LYS A 1 18 ? 12.823 39.147 -9.489 1.00 64.43 18 LYS A C 19
ATOM 33251 O O . LYS A 1 18 ? 12.100 38.171 -9.464 1.00 52.25 18 LYS A O 19
ATOM 33270 N N . SER A 1 19 ? 13.192 39.742 -8.393 1.00 11.02 19 SER A N 19
ATOM 33271 C CA . SER A 1 19 ? 12.726 39.227 -7.074 1.00 33.24 19 SER A CA 19
ATOM 33272 C C . SER A 1 19 ? 11.214 38.985 -7.084 1.00 1.20 19 SER A C 19
ATOM 33273 O O . SER A 1 19 ? 10.748 37.950 -6.651 1.00 72.43 19 SER A O 19
ATOM 33281 N N . GLU A 1 20 ? 10.437 39.920 -7.565 1.00 64.44 20 GLU A N 19
ATOM 33282 C CA . GLU A 1 20 ? 8.964 39.696 -7.574 1.00 14.50 20 GLU A CA 19
ATOM 33283 C C . GLU A 1 20 ? 8.526 39.077 -8.904 1.00 24.41 20 GLU A C 19
ATOM 33284 O O . GLU A 1 20 ? 7.387 38.687 -9.069 1.00 21.14 20 GLU A O 19
ATOM 33296 N N . ARG A 1 21 ? 9.427 38.940 -9.836 1.00 63.53 21 ARG A N 19
ATOM 33297 C CA . ARG A 1 21 ? 9.060 38.297 -11.125 1.00 31.45 21 ARG A CA 19
ATOM 33298 C C . ARG A 1 21 ? 8.939 36.798 -10.890 1.00 22.32 21 ARG A C 19
ATOM 33299 O O . ARG A 1 21 ? 7.965 36.166 -11.249 1.00 53.15 21 ARG A O 19
ATOM 33320 N N . ILE A 1 22 ? 9.943 36.230 -10.281 1.00 1.54 22 ILE A N 19
ATOM 33321 C CA . ILE A 1 22 ? 9.923 34.767 -10.006 1.00 64.22 22 ILE A CA 19
ATOM 33322 C C . ILE A 1 22 ? 8.678 34.385 -9.215 1.00 13.41 22 ILE A C 19
ATOM 33323 O O . ILE A 1 22 ? 8.075 33.361 -9.456 1.00 62.34 22 ILE A O 19
ATOM 33339 N N . SER A 1 23 ? 8.271 35.191 -8.283 1.00 63.00 23 SER A N 19
ATOM 33340 C CA . SER A 1 23 ? 7.055 34.832 -7.513 1.00 64.02 23 SER A CA 19
ATOM 33341 C C . SER A 1 23 ? 5.929 34.529 -8.498 1.00 33.12 23 SER A C 19
ATOM 33342 O O . SER A 1 23 ? 5.163 33.606 -8.318 1.00 14.13 23 SER A O 19
ATOM 33350 N N . ASP A 1 24 ? 5.836 35.295 -9.547 1.00 12.33 24 ASP A N 19
ATOM 33351 C CA . ASP A 1 24 ? 4.773 35.050 -10.563 1.00 10.14 24 ASP A CA 19
ATOM 33352 C C . ASP A 1 24 ? 5.065 33.776 -11.364 1.00 12.54 24 ASP A C 19
ATOM 33353 O O . ASP A 1 24 ? 4.267 32.860 -11.406 1.00 11.51 24 ASP A O 19
ATOM 33362 N N . ILE A 1 25 ? 6.193 33.726 -12.021 1.00 14.35 25 ILE A N 19
ATOM 33363 C CA . ILE A 1 25 ? 6.531 32.526 -12.847 1.00 51.01 25 ILE A CA 19
ATOM 33364 C C . ILE A 1 25 ? 7.061 31.375 -11.988 1.00 4.41 25 ILE A C 19
ATOM 33365 O O . ILE A 1 25 ? 6.610 30.253 -12.103 1.00 30.24 25 ILE A O 19
ATOM 33381 N N . SER A 1 26 ? 8.014 31.632 -11.137 1.00 70.31 26 SER A N 19
ATOM 33382 C CA . SER A 1 26 ? 8.559 30.536 -10.293 1.00 2.14 26 SER A CA 19
ATOM 33383 C C . SER A 1 26 ? 7.413 29.800 -9.604 1.00 0.42 26 SER A C 19
ATOM 33384 O O . SER A 1 26 ? 7.319 28.589 -9.653 1.00 4.45 26 SER A O 19
ATOM 33392 N N . THR A 1 27 ? 6.542 30.521 -8.960 1.00 73.23 27 THR A N 19
ATOM 33393 C CA . THR A 1 27 ? 5.400 29.858 -8.264 1.00 1.23 27 THR A CA 19
ATOM 33394 C C . THR A 1 27 ? 4.590 29.024 -9.261 1.00 55.11 27 THR A C 19
ATOM 33395 O O . THR A 1 27 ? 4.045 27.991 -8.926 1.00 51.45 27 THR A O 19
ATOM 33406 N N . GLN A 1 28 ? 4.513 29.466 -10.486 1.00 30.04 28 GLN A N 19
ATOM 33407 C CA . GLN A 1 28 ? 3.747 28.705 -11.510 1.00 22.43 28 GLN A CA 19
ATOM 33408 C C . GLN A 1 28 ? 4.365 27.316 -11.696 1.00 54.34 28 GLN A C 19
ATOM 33409 O O . GLN A 1 28 ? 3.673 26.321 -11.767 1.00 22.51 28 GLN A O 19
ATOM 33423 N N . LEU A 1 29 ? 5.665 27.246 -11.780 1.00 13.42 29 LEU A N 19
ATOM 33424 C CA . LEU A 1 29 ? 6.330 25.926 -11.965 1.00 25.04 29 LEU A CA 19
ATOM 33425 C C . LEU A 1 29 ? 5.826 24.934 -10.911 1.00 45.05 29 LEU A C 19
ATOM 33426 O O . LEU A 1 29 ? 5.738 23.747 -11.156 1.00 72.13 29 LEU A O 19
ATOM 33442 N N . ASN A 1 30 ? 5.496 25.411 -9.743 1.00 64.25 30 ASN A N 19
ATOM 33443 C CA . ASN A 1 30 ? 4.999 24.495 -8.677 1.00 3.51 30 ASN A CA 19
ATOM 33444 C C . ASN A 1 30 ? 3.552 24.085 -8.966 1.00 63.05 30 ASN A C 19
ATOM 33445 O O . ASN A 1 30 ? 3.079 23.068 -8.498 1.00 5.34 30 ASN A O 19
ATOM 33456 N N . ALA A 1 31 ? 2.847 24.867 -9.737 1.00 23.24 31 ALA A N 19
ATOM 33457 C CA . ALA A 1 31 ? 1.432 24.522 -10.056 1.00 72.42 31 ALA A CA 19
ATOM 33458 C C . ALA A 1 31 ? 1.383 23.354 -11.045 1.00 73.31 31 ALA A C 19
ATOM 33459 O O . ALA A 1 31 ? 0.439 22.589 -11.070 1.00 21.20 31 ALA A O 19
ATOM 33466 N N . PHE A 1 32 ? 2.392 23.211 -11.860 1.00 0.33 32 PHE A N 19
ATOM 33467 C CA . PHE A 1 32 ? 2.401 22.094 -12.847 1.00 30.35 32 PHE A CA 19
ATOM 33468 C C . PHE A 1 32 ? 2.715 20.770 -12.145 1.00 63.51 32 PHE A C 19
ATOM 33469 O O . PHE A 1 32 ? 3.395 20.746 -11.140 1.00 0.45 32 PHE A O 19
ATOM 33486 N N . PRO A 1 33 ? 2.206 19.707 -12.709 1.00 50.53 33 PRO A N 19
ATOM 33487 C CA . PRO A 1 33 ? 2.431 18.359 -12.136 1.00 24.13 33 PRO A CA 19
ATOM 33488 C C . PRO A 1 33 ? 3.873 17.905 -12.388 1.00 1.11 33 PRO A C 19
ATOM 33489 O O . PRO A 1 33 ? 4.525 17.365 -11.517 1.00 42.11 33 PRO A O 19
ATOM 33500 N N . GLY A 1 34 ? 4.373 18.122 -13.573 1.00 21.02 34 GLY A N 19
ATOM 33501 C CA . GLY A 1 34 ? 5.771 17.705 -13.880 1.00 65.34 34 GLY A CA 19
ATOM 33502 C C . GLY A 1 34 ? 6.752 18.640 -13.171 1.00 15.50 34 GLY A C 19
ATOM 33503 O O . GLY A 1 34 ? 7.551 18.218 -12.361 1.00 0.12 34 GLY A O 19
ATOM 33507 N N . CYS A 1 35 ? 6.696 19.910 -13.471 1.00 13.23 35 CYS A N 19
ATOM 33508 C CA . CYS A 1 35 ? 7.628 20.871 -12.812 1.00 74.15 35 CYS A CA 19
ATOM 33509 C C . CYS A 1 35 ? 7.170 21.153 -11.379 1.00 31.43 35 CYS A C 19
ATOM 33510 O O . CYS A 1 35 ? 5.989 21.208 -11.093 1.00 1.55 35 CYS A O 19
ATOM 33518 N N . GLU A 1 36 ? 8.096 21.330 -10.476 1.00 74.41 36 GLU A N 19
ATOM 33519 C CA . GLU A 1 36 ? 7.713 21.608 -9.061 1.00 34.30 36 GLU A CA 19
ATOM 33520 C C . GLU A 1 36 ? 8.834 22.372 -8.353 1.00 31.43 36 GLU A C 19
ATOM 33521 O O . GLU A 1 36 ? 9.981 21.971 -8.372 1.00 23.43 36 GLU A O 19
ATOM 33533 N N . VAL A 1 37 ? 8.512 23.470 -7.727 1.00 3.23 37 VAL A N 19
ATOM 33534 C CA . VAL A 1 37 ? 9.562 24.259 -7.018 1.00 73.23 37 VAL A CA 19
ATOM 33535 C C . VAL A 1 37 ? 10.065 23.488 -5.794 1.00 24.22 37 VAL A C 19
ATOM 33536 O O . VAL A 1 37 ? 9.310 23.171 -4.897 1.00 3.04 37 VAL A O 19
ATOM 33549 N N . ALA A 1 38 ? 11.333 23.187 -5.752 1.00 2.33 38 ALA A N 19
ATOM 33550 C CA . ALA A 1 38 ? 11.884 22.437 -4.586 1.00 3.50 38 ALA A CA 19
ATOM 33551 C C . ALA A 1 38 ? 12.354 23.415 -3.506 1.00 72.32 38 ALA A C 19
ATOM 33552 O O . ALA A 1 38 ? 12.020 23.281 -2.345 1.00 24.42 38 ALA A O 19
ATOM 33559 N N . VAL A 1 39 ? 13.126 24.399 -3.879 1.00 72.04 39 VAL A N 19
ATOM 33560 C CA . VAL A 1 39 ? 13.616 25.385 -2.874 1.00 60.02 39 VAL A CA 19
ATOM 33561 C C . VAL A 1 39 ? 13.152 26.793 -3.249 1.00 11.41 39 VAL A C 19
ATOM 33562 O O . VAL A 1 39 ? 13.462 27.298 -4.311 1.00 0.44 39 VAL A O 19
ATOM 33575 N N . SER A 1 40 ? 12.410 27.432 -2.388 1.00 1.11 40 SER A N 19
ATOM 33576 C CA . SER A 1 40 ? 11.924 28.806 -2.698 1.00 25.13 40 SER A CA 19
ATOM 33577 C C . SER A 1 40 ? 12.687 29.839 -1.864 1.00 42.11 40 SER A C 19
ATOM 33578 O O . SER A 1 40 ? 12.395 30.055 -0.705 1.00 20.52 40 SER A O 19
ATOM 33586 N N . ASP A 1 41 ? 13.663 30.475 -2.449 1.00 32.40 41 ASP A N 19
ATOM 33587 C CA . ASP A 1 41 ? 14.449 31.495 -1.699 1.00 22.22 41 ASP A CA 19
ATOM 33588 C C . ASP A 1 41 ? 14.616 32.758 -2.541 1.00 31.22 41 ASP A C 19
ATOM 33589 O O . ASP A 1 41 ? 14.683 32.705 -3.753 1.00 53.01 41 ASP A O 19
ATOM 33598 N N . ALA A 1 42 ? 14.678 33.893 -1.909 1.00 55.02 42 ALA A N 19
ATOM 33599 C CA . ALA A 1 42 ? 14.828 35.162 -2.670 1.00 21.24 42 ALA A CA 19
ATOM 33600 C C . ALA A 1 42 ? 16.202 35.799 -2.420 1.00 52.21 42 ALA A C 19
ATOM 33601 O O . ALA A 1 42 ? 16.286 36.955 -2.056 1.00 24.34 42 ALA A O 19
ATOM 33608 N N . PRO A 1 43 ? 17.237 35.029 -2.637 1.00 3.50 43 PRO A N 19
ATOM 33609 C CA . PRO A 1 43 ? 18.616 35.545 -2.443 1.00 73.42 43 PRO A CA 19
ATOM 33610 C C . PRO A 1 43 ? 18.953 36.554 -3.543 1.00 71.34 43 PRO A C 19
ATOM 33611 O O . PRO A 1 43 ? 19.584 37.565 -3.306 1.00 44.13 43 PRO A O 19
ATOM 33622 N N . SER A 1 44 ? 18.528 36.285 -4.748 1.00 34.41 44 SER A N 19
ATOM 33623 C CA . SER A 1 44 ? 18.813 37.220 -5.871 1.00 10.23 44 SER A CA 19
ATOM 33624 C C . SER A 1 44 ? 17.650 37.215 -6.867 1.00 55.55 44 SER A C 19
ATOM 33625 O O . SER A 1 44 ? 17.758 37.724 -7.966 1.00 14.11 44 SER A O 19
ATOM 33633 N N . GLY A 1 45 ? 16.538 36.643 -6.493 1.00 33.21 45 GLY A N 19
ATOM 33634 C CA . GLY A 1 45 ? 15.368 36.606 -7.417 1.00 13.31 45 GLY A CA 19
ATOM 33635 C C . GLY A 1 45 ? 15.382 35.297 -8.211 1.00 15.31 45 GLY A C 19
ATOM 33636 O O . GLY A 1 45 ? 14.874 35.226 -9.312 1.00 65.10 45 GLY A O 19
ATOM 33640 N N . GLN A 1 46 ? 15.954 34.263 -7.661 1.00 22.32 46 GLN A N 19
ATOM 33641 C CA . GLN A 1 46 ? 15.997 32.963 -8.390 1.00 41.22 46 GLN A CA 19
ATOM 33642 C C . GLN A 1 46 ? 15.514 31.825 -7.484 1.00 12.51 46 GLN A C 19
ATOM 33643 O O . GLN A 1 46 ? 15.903 31.725 -6.338 1.00 33.54 46 GLN A O 19
ATOM 33657 N N . LEU A 1 47 ? 14.672 30.967 -7.992 1.00 53.44 47 LEU A N 19
ATOM 33658 C CA . LEU A 1 47 ? 14.168 29.834 -7.164 1.00 31.15 47 LEU A CA 19
ATOM 33659 C C . LEU A 1 47 ? 14.562 28.501 -7.803 1.00 25.01 47 LEU A C 19
ATOM 33660 O O . LEU A 1 47 ? 14.770 28.411 -8.996 1.00 32.22 47 LEU A O 19
ATOM 33676 N N . ILE A 1 48 ? 14.666 27.461 -7.018 1.00 41.34 48 ILE A N 19
ATOM 33677 C CA . ILE A 1 48 ? 15.046 26.135 -7.587 1.00 15.30 48 ILE A CA 19
ATOM 33678 C C . ILE A 1 48 ? 13.792 25.309 -7.887 1.00 51.51 48 ILE A C 19
ATOM 33679 O O . ILE A 1 48 ? 12.978 25.062 -7.020 1.00 24.14 48 ILE A O 19
ATOM 33695 N N . VAL A 1 49 ? 13.632 24.879 -9.107 1.00 24.20 49 VAL A N 19
ATOM 33696 C CA . VAL A 1 49 ? 12.433 24.066 -9.461 1.00 1.11 49 VAL A CA 19
ATOM 33697 C C . VAL A 1 49 ? 12.853 22.815 -10.234 1.00 5.14 49 VAL A C 19
ATOM 33698 O O . VAL A 1 49 ? 13.549 22.892 -11.227 1.00 2.31 49 VAL A O 19
ATOM 33711 N N . VAL A 1 50 ? 12.440 21.663 -9.785 1.00 24.25 50 VAL A N 19
ATOM 33712 C CA . VAL A 1 50 ? 12.820 20.406 -10.494 1.00 51.32 50 VAL A CA 19
ATOM 33713 C C . VAL A 1 50 ? 11.656 19.913 -11.357 1.00 22.45 50 VAL A C 19
ATOM 33714 O O . VAL A 1 50 ? 10.508 19.989 -10.969 1.00 3.13 50 VAL A O 19
ATOM 33727 N N . VAL A 1 51 ? 11.944 19.405 -12.524 1.00 11.11 51 VAL A N 19
ATOM 33728 C CA . VAL A 1 51 ? 10.855 18.904 -13.410 1.00 55.23 51 VAL A CA 19
ATOM 33729 C C . VAL A 1 51 ? 11.224 17.530 -13.976 1.00 20.42 51 VAL A C 19
ATOM 33730 O O . VAL A 1 51 ? 12.377 17.242 -14.228 1.00 64.15 51 VAL A O 19
ATOM 33743 N N . GLU A 1 52 ? 10.255 16.680 -14.177 1.00 50.30 52 GLU A N 19
ATOM 33744 C CA . GLU A 1 52 ? 10.553 15.325 -14.724 1.00 11.41 52 GLU A CA 19
ATOM 33745 C C . GLU A 1 52 ? 9.720 15.069 -15.983 1.00 72.54 52 GLU A C 19
ATOM 33746 O O . GLU A 1 52 ? 8.596 15.517 -16.098 1.00 62.34 52 GLU A O 19
ATOM 33758 N N . ALA A 1 53 ? 10.262 14.348 -16.927 1.00 34.12 53 ALA A N 19
ATOM 33759 C CA . ALA A 1 53 ? 9.501 14.061 -18.177 1.00 12.51 53 ALA A CA 19
ATOM 33760 C C . ALA A 1 53 ? 10.057 12.808 -18.857 1.00 33.24 53 ALA A C 19
ATOM 33761 O O . ALA A 1 53 ? 10.973 12.179 -18.366 1.00 5.41 53 ALA A O 19
ATOM 33768 N N . GLU A 1 54 ? 9.509 12.440 -19.982 1.00 41.30 54 GLU A N 19
ATOM 33769 C CA . GLU A 1 54 ? 10.009 11.226 -20.690 1.00 60.01 54 GLU A CA 19
ATOM 33770 C C . GLU A 1 54 ? 11.538 11.249 -20.766 1.00 10.32 54 GLU A C 19
ATOM 33771 O O . GLU A 1 54 ? 12.199 10.287 -20.429 1.00 54.04 54 GLU A O 19
ATOM 33783 N N . ASP A 1 55 ? 12.104 12.341 -21.203 1.00 35.42 55 ASP A N 19
ATOM 33784 C CA . ASP A 1 55 ? 13.590 12.422 -21.298 1.00 34.23 55 ASP A CA 19
ATOM 33785 C C . ASP A 1 55 ? 14.045 13.882 -21.233 1.00 11.51 55 ASP A C 19
ATOM 33786 O O . ASP A 1 55 ? 13.277 14.769 -20.917 1.00 53.43 55 ASP A O 19
ATOM 33795 N N . SER A 1 56 ? 15.290 14.139 -21.534 1.00 31.34 56 SER A N 19
ATOM 33796 C CA . SER A 1 56 ? 15.793 15.541 -21.491 1.00 1.14 56 SER A CA 19
ATOM 33797 C C . SER A 1 56 ? 15.059 16.398 -22.528 1.00 25.44 56 SER A C 19
ATOM 33798 O O . SER A 1 56 ? 14.749 17.547 -22.288 1.00 51.24 56 SER A O 19
ATOM 33806 N N . GLU A 1 57 ? 14.784 15.847 -23.678 1.00 33.21 57 GLU A N 19
ATOM 33807 C CA . GLU A 1 57 ? 14.072 16.630 -24.728 1.00 60.12 57 GLU A CA 19
ATOM 33808 C C . GLU A 1 57 ? 12.843 17.321 -24.130 1.00 31.01 57 GLU A C 19
ATOM 33809 O O . GLU A 1 57 ? 12.616 18.496 -24.340 1.00 73.33 57 GLU A O 19
ATOM 33821 N N . THR A 1 58 ? 12.049 16.599 -23.386 1.00 44.41 58 THR A N 19
ATOM 33822 C CA . THR A 1 58 ? 10.837 17.217 -22.775 1.00 14.03 58 THR A CA 19
ATOM 33823 C C . THR A 1 58 ? 11.237 18.110 -21.598 1.00 0.31 58 THR A C 19
ATOM 33824 O O . THR A 1 58 ? 10.622 19.126 -21.337 1.00 64.55 58 THR A O 19
ATOM 33835 N N . LEU A 1 59 ? 12.267 17.740 -20.886 1.00 13.54 59 LEU A N 19
ATOM 33836 C CA . LEU A 1 59 ? 12.711 18.569 -19.729 1.00 22.02 59 LEU A CA 19
ATOM 33837 C C . LEU A 1 59 ? 13.176 19.944 -20.212 1.00 3.31 59 LEU A C 19
ATOM 33838 O O . LEU A 1 59 ? 12.845 20.960 -19.636 1.00 53.11 59 LEU A O 19
ATOM 33854 N N . ILE A 1 60 ? 13.943 19.982 -21.268 1.00 52.55 60 ILE A N 19
ATOM 33855 C CA . ILE A 1 60 ? 14.425 21.295 -21.786 1.00 3.51 60 ILE A CA 19
ATOM 33856 C C . ILE A 1 60 ? 13.242 22.106 -22.311 1.00 74.31 60 ILE A C 19
ATOM 33857 O O . ILE A 1 60 ? 13.248 23.319 -22.293 1.00 25.11 60 ILE A O 19
ATOM 33873 N N . GLN A 1 61 ? 12.218 21.439 -22.768 1.00 5.22 61 GLN A N 19
ATOM 33874 C CA . GLN A 1 61 ? 11.026 22.166 -23.281 1.00 31.05 61 GLN A CA 19
ATOM 33875 C C . GLN A 1 61 ? 10.543 23.173 -22.233 1.00 43.24 61 GLN A C 19
ATOM 33876 O O . GLN A 1 61 ? 10.245 24.309 -22.541 1.00 51.34 61 GLN A O 19
ATOM 33890 N N . THR A 1 62 ? 10.467 22.760 -20.998 1.00 33.04 62 THR A N 19
ATOM 33891 C CA . THR A 1 62 ? 10.001 23.689 -19.926 1.00 34.31 62 THR A CA 19
ATOM 33892 C C . THR A 1 62 ? 10.877 24.947 -19.892 1.00 33.42 62 THR A C 19
ATOM 33893 O O . THR A 1 62 ? 10.390 26.046 -19.721 1.00 60.22 62 THR A O 19
ATOM 33904 N N . ILE A 1 63 ? 12.162 24.791 -20.048 1.00 44.20 63 ILE A N 19
ATOM 33905 C CA . ILE A 1 63 ? 13.068 25.976 -20.022 1.00 71.43 63 ILE A CA 19
ATOM 33906 C C . ILE A 1 63 ? 12.531 27.075 -20.944 1.00 61.21 63 ILE A C 19
ATOM 33907 O O . ILE A 1 63 ? 12.649 28.250 -20.654 1.00 31.40 63 ILE A O 19
ATOM 33923 N N . GLU A 1 64 ? 11.949 26.710 -22.053 1.00 32.02 64 GLU A N 19
ATOM 33924 C CA . GLU A 1 64 ? 11.422 27.748 -22.980 1.00 14.52 64 GLU A CA 19
ATOM 33925 C C . GLU A 1 64 ? 10.521 28.720 -22.211 1.00 4.25 64 GLU A C 19
ATOM 33926 O O . GLU A 1 64 ? 10.457 29.896 -22.512 1.00 5.05 64 GLU A O 19
ATOM 33938 N N . SER A 1 65 ? 9.834 28.237 -21.214 1.00 32.32 65 SER A N 19
ATOM 33939 C CA . SER A 1 65 ? 8.947 29.130 -20.414 1.00 45.21 65 SER A CA 19
ATOM 33940 C C . SER A 1 65 ? 9.789 30.117 -19.600 1.00 42.30 65 SER A C 19
ATOM 33941 O O . SER A 1 65 ? 9.613 31.317 -19.679 1.00 72.54 65 SER A O 19
ATOM 33949 N N . VAL A 1 66 ? 10.698 29.617 -18.806 1.00 32.04 66 VAL A N 19
ATOM 33950 C CA . VAL A 1 66 ? 11.547 30.517 -17.971 1.00 32.41 66 VAL A CA 19
ATOM 33951 C C . VAL A 1 66 ? 12.480 31.362 -18.846 1.00 64.23 66 VAL A C 19
ATOM 33952 O O . VAL A 1 66 ? 12.661 32.540 -18.614 1.00 65.50 66 VAL A O 19
ATOM 33965 N N . ARG A 1 67 ? 13.077 30.772 -19.846 1.00 51.14 67 ARG A N 19
ATOM 33966 C CA . ARG A 1 67 ? 13.999 31.552 -20.723 1.00 12.14 67 ARG A CA 19
ATOM 33967 C C . ARG A 1 67 ? 13.222 32.591 -21.543 1.00 20.04 67 ARG A C 19
ATOM 33968 O O . ARG A 1 67 ? 13.683 33.696 -21.745 1.00 22.50 67 ARG A O 19
ATOM 33989 N N . ASN A 1 68 ? 12.055 32.252 -22.024 1.00 42.14 68 ASN A N 19
ATOM 33990 C CA . ASN A 1 68 ? 11.275 33.233 -22.835 1.00 23.04 68 ASN A CA 19
ATOM 33991 C C . ASN A 1 68 ? 10.629 34.281 -21.924 1.00 54.04 68 ASN A C 19
ATOM 33992 O O . ASN A 1 68 ? 10.282 35.362 -22.356 1.00 42.32 68 ASN A O 19
ATOM 34003 N N . VAL A 1 69 ? 10.466 33.973 -20.665 1.00 13.02 69 VAL A N 19
ATOM 34004 C CA . VAL A 1 69 ? 9.845 34.960 -19.735 1.00 40.41 69 VAL A CA 19
ATOM 34005 C C . VAL A 1 69 ? 10.823 36.109 -19.467 1.00 24.31 69 VAL A C 19
ATOM 34006 O O . VAL A 1 69 ? 11.948 35.897 -19.059 1.00 75.22 69 VAL A O 19
ATOM 34019 N N . GLU A 1 70 ? 10.406 37.322 -19.699 1.00 1.15 70 GLU A N 19
ATOM 34020 C CA . GLU A 1 70 ? 11.313 38.483 -19.463 1.00 62.52 70 GLU A CA 19
ATOM 34021 C C . GLU A 1 70 ? 11.730 38.547 -17.991 1.00 33.22 70 GLU A C 19
ATOM 34022 O O . GLU A 1 70 ? 12.883 38.760 -17.672 1.00 71.34 70 GLU A O 19
ATOM 34034 N N . GLY A 1 71 ? 10.802 38.370 -17.092 1.00 1.40 71 GLY A N 19
ATOM 34035 C CA . GLY A 1 71 ? 11.151 38.425 -15.643 1.00 54.23 71 GLY A CA 19
ATOM 34036 C C . GLY A 1 71 ? 12.412 37.599 -15.390 1.00 45.44 71 GLY A C 19
ATOM 34037 O O . GLY A 1 71 ? 13.211 37.915 -14.533 1.00 70.13 71 GLY A O 19
ATOM 34041 N N . VAL A 1 72 ? 12.595 36.538 -16.130 1.00 52.31 72 VAL A N 19
ATOM 34042 C CA . VAL A 1 72 ? 13.803 35.687 -15.933 1.00 4.02 72 VAL A CA 19
ATOM 34043 C C . VAL A 1 72 ? 15.022 36.317 -16.613 1.00 72.41 72 VAL A C 19
ATOM 34044 O O . VAL A 1 72 ? 15.061 36.472 -17.817 1.00 64.21 72 VAL A O 19
ATOM 34057 N N . LEU A 1 73 ? 16.017 36.680 -15.850 1.00 35.31 73 LEU A N 19
ATOM 34058 C CA . LEU A 1 73 ? 17.233 37.298 -16.452 1.00 71.10 73 LEU A CA 19
ATOM 34059 C C . LEU A 1 73 ? 18.334 36.245 -16.609 1.00 53.04 73 LEU A C 19
ATOM 34060 O O . LEU A 1 73 ? 19.263 36.412 -17.375 1.00 11.51 73 LEU A O 19
ATOM 34076 N N . ALA A 1 74 ? 18.237 35.158 -15.889 1.00 13.33 74 ALA A N 19
ATOM 34077 C CA . ALA A 1 74 ? 19.276 34.095 -15.998 1.00 33.42 74 ALA A CA 19
ATOM 34078 C C . ALA A 1 74 ? 18.649 32.719 -15.750 1.00 63.21 74 ALA A C 19
ATOM 34079 O O . ALA A 1 74 ? 17.494 32.609 -15.395 1.00 10.13 74 ALA A O 19
ATOM 34086 N N . VAL A 1 75 ? 19.402 31.669 -15.936 1.00 51.14 75 VAL A N 19
ATOM 34087 C CA . VAL A 1 75 ? 18.846 30.305 -15.710 1.00 72.23 75 VAL A CA 19
ATOM 34088 C C . VAL A 1 75 ? 19.976 29.297 -15.482 1.00 53.41 75 VAL A C 19
ATOM 34089 O O . VAL A 1 75 ? 20.811 29.084 -16.339 1.00 63.25 75 VAL A O 19
ATOM 34102 N N . SER A 1 76 ? 20.008 28.677 -14.335 1.00 11.41 76 SER A N 19
ATOM 34103 C CA . SER A 1 76 ? 21.083 27.683 -14.052 1.00 71.33 76 SER A CA 19
ATOM 34104 C C . SER A 1 76 ? 20.469 26.354 -13.606 1.00 13.35 76 SER A C 19
ATOM 34105 O O . SER A 1 76 ? 20.063 26.196 -12.470 1.00 22.32 76 SER A O 19
ATOM 34113 N N . LEU A 1 77 ? 20.394 25.396 -14.490 1.00 52.32 77 LEU A N 19
ATOM 34114 C CA . LEU A 1 77 ? 19.803 24.080 -14.114 1.00 53.44 77 LEU A CA 19
ATOM 34115 C C . LEU A 1 77 ? 20.872 22.986 -14.155 1.00 24.02 77 LEU A C 19
ATOM 34116 O O . LEU A 1 77 ? 21.280 22.542 -15.209 1.00 65.32 77 LEU A O 19
ATOM 34132 N N . VAL A 1 78 ? 21.331 22.549 -13.014 1.00 5.24 78 VAL A N 19
ATOM 34133 C CA . VAL A 1 78 ? 22.374 21.485 -12.988 1.00 63.50 78 VAL A CA 19
ATOM 34134 C C . VAL A 1 78 ? 22.203 20.602 -11.749 1.00 35.41 78 VAL A C 19
ATOM 34135 O O . VAL A 1 78 ? 22.711 20.899 -10.686 1.00 50.42 78 VAL A O 19
ATOM 34148 N N . TYR A 1 79 ? 21.488 19.517 -11.876 1.00 3.25 79 TYR A N 19
ATOM 34149 C CA . TYR A 1 79 ? 21.284 18.616 -10.704 1.00 42.11 79 TYR A CA 19
ATOM 34150 C C . TYR A 1 79 ? 20.465 17.389 -11.113 1.00 50.24 79 TYR A C 19
ATOM 34151 O O . TYR A 1 79 ? 19.285 17.485 -11.391 1.00 64.43 79 TYR A O 19
ATOM 34169 N N . HIS A 1 80 ? 21.078 16.239 -11.149 1.00 74.21 80 HIS A N 19
ATOM 34170 C CA . HIS A 1 80 ? 20.330 15.009 -11.537 1.00 23.05 80 HIS A CA 19
ATOM 34171 C C . HIS A 1 80 ? 19.924 14.225 -10.285 1.00 62.22 80 HIS A C 19
ATOM 34172 O O . HIS A 1 80 ? 20.746 13.902 -9.452 1.00 2.54 80 HIS A O 19
ATOM 34186 N N . GLN A 1 81 ? 18.665 13.916 -10.149 1.00 13.35 81 GLN A N 19
ATOM 34187 C CA . GLN A 1 81 ? 18.211 13.156 -8.949 1.00 55.34 81 GLN A CA 19
ATOM 34188 C C . GLN A 1 81 ? 17.168 12.107 -9.347 1.00 42.53 81 GLN A C 19
ATOM 34189 O O . GLN A 1 81 ? 16.066 12.431 -9.745 1.00 45.05 81 GLN A O 19
ATOM 34203 N N . GLN A 1 82 ? 17.509 10.852 -9.248 1.00 72.20 82 GLN A N 19
ATOM 34204 C CA . GLN A 1 82 ? 16.538 9.784 -9.620 1.00 15.52 82 GLN A CA 19
ATOM 34205 C C . GLN A 1 82 ? 16.873 8.483 -8.887 1.00 74.11 82 GLN A C 19
ATOM 34206 O O . GLN A 1 82 ? 18.022 8.108 -8.758 1.00 41.10 82 GLN A O 19
ATOM 34220 N N . GLU A 1 83 ? 15.877 7.793 -8.406 1.00 70.32 83 GLU A N 19
ATOM 34221 C CA . GLU A 1 83 ? 16.135 6.517 -7.680 1.00 13.22 83 GLU A CA 19
ATOM 34222 C C . GLU A 1 83 ? 15.801 5.321 -8.577 1.00 20.10 83 GLU A C 19
ATOM 34223 O O . GLU A 1 83 ? 14.786 5.296 -9.242 1.00 52.14 83 GLU A O 19
ATOM 34235 N N . GLU A 1 84 ? 16.650 4.330 -8.598 1.00 44.04 84 GLU A N 19
ATOM 34236 C CA . GLU A 1 84 ? 16.381 3.138 -9.454 1.00 2.22 84 GLU A CA 19
ATOM 34237 C C . GLU A 1 84 ? 17.542 2.145 -9.354 1.00 33.55 84 GLU A C 19
ATOM 34238 O O . GLU A 1 84 ? 17.354 0.946 -9.447 1.00 41.02 84 GLU A O 19
ATOM 34250 N N . GLN A 1 85 ? 18.737 2.631 -9.164 1.00 65.23 85 GLN A N 19
ATOM 34251 C CA . GLN A 1 85 ? 19.908 1.712 -9.058 1.00 74.23 85 GLN A CA 19
ATOM 34252 C C . GLN A 1 85 ? 21.047 2.392 -8.295 1.00 12.21 85 GLN A C 19
ATOM 34253 O O . GLN A 1 85 ? 21.229 3.591 -8.372 1.00 10.42 85 GLN A O 19
ATOM 34267 N N . GLY A 1 86 ? 21.814 1.638 -7.558 1.00 3.55 86 GLY A N 19
ATOM 34268 C CA . GLY A 1 86 ? 22.940 2.241 -6.791 1.00 41.24 86 GLY A CA 19
ATOM 34269 C C . GLY A 1 86 ? 24.209 1.414 -7.007 1.00 14.15 86 GLY A C 19
ATOM 34270 O O . GLY A 1 86 ? 24.183 0.374 -7.634 1.00 34.40 86 GLY A O 19
ATOM 34274 N N . GLU A 1 87 ? 25.318 1.867 -6.490 1.00 45.21 87 GLU A N 19
ATOM 34275 C CA . GLU A 1 87 ? 26.590 1.105 -6.665 1.00 72.34 87 GLU A CA 19
ATOM 34276 C C . GLU A 1 87 ? 27.014 1.113 -8.137 1.00 13.31 87 GLU A C 19
ATOM 34277 O O . GLU A 1 87 ? 28.079 1.584 -8.475 1.00 2.43 87 GLU A O 19
ATOM 34289 N N . GLU A 1 88 ? 26.179 0.596 -9.003 1.00 23.01 88 GLU A N 19
ATOM 34290 C CA . GLU A 1 88 ? 26.504 0.557 -10.465 1.00 50.33 88 GLU A CA 19
ATOM 34291 C C . GLU A 1 88 ? 28.002 0.349 -10.701 1.00 4.22 88 GLU A C 19
ATOM 34292 O O . GLU A 1 88 ? 28.793 1.269 -10.633 1.00 15.00 88 GLU A O 19
ATOM 34304 N N . THR A 1 89 ? 28.395 -0.857 -10.993 1.00 53.14 89 THR A N 19
ATOM 34305 C CA . THR A 1 89 ? 29.838 -1.135 -11.244 1.00 43.44 89 THR A CA 19
ATOM 34306 C C . THR A 1 89 ? 30.696 -0.508 -10.142 1.00 10.31 89 THR A C 19
ATOM 34307 O O . THR A 1 89 ? 31.021 0.663 -10.196 1.00 71.24 89 THR A O 19
ATOM 34318 N N . PRO A 1 90 ? 31.034 -1.316 -9.174 1.00 22.01 90 PRO A N 19
ATOM 34319 C CA . PRO A 1 90 ? 31.863 -0.840 -8.039 1.00 24.11 90 PRO A CA 19
ATOM 34320 C C . PRO A 1 90 ? 33.313 -0.638 -8.485 1.00 52.13 90 PRO A C 19
ATOM 34321 O O . PRO A 1 90 ? 33.550 -0.631 -9.682 1.00 54.24 90 PRO A O 19
ATOM 34332 N N . MET B 2 1 ? 13.421 16.062 11.168 1.00 21.53 1 MET B N 19
ATOM 34333 C CA . MET B 2 1 ? 11.962 15.967 10.870 1.00 40.12 1 MET B CA 19
ATOM 34334 C C . MET B 2 1 ? 11.639 16.713 9.573 1.00 50.14 1 MET B C 19
ATOM 34335 O O . MET B 2 1 ? 11.665 16.148 8.498 1.00 15.22 1 MET B O 19
ATOM 34348 N N . LYS B 2 2 ? 11.334 17.979 9.664 1.00 0.21 2 LYS B N 19
ATOM 34349 C CA . LYS B 2 2 ? 11.010 18.758 8.436 1.00 72.13 2 LYS B CA 19
ATOM 34350 C C . LYS B 2 2 ? 9.914 18.048 7.632 1.00 31.20 2 LYS B C 19
ATOM 34351 O O . LYS B 2 2 ? 8.964 17.529 8.187 1.00 42.32 2 LYS B O 19
ATOM 34370 N N . LEU B 2 3 ? 10.038 18.018 6.333 1.00 31.33 3 LEU B N 19
ATOM 34371 C CA . LEU B 2 3 ? 9.003 17.338 5.503 1.00 11.20 3 LEU B CA 19
ATOM 34372 C C . LEU B 2 3 ? 9.320 15.846 5.382 1.00 62.21 3 LEU B C 19
ATOM 34373 O O . LEU B 2 3 ? 9.905 15.254 6.268 1.00 54.45 3 LEU B O 19
ATOM 34389 N N . SER B 2 4 ? 8.943 15.234 4.295 1.00 53.04 4 SER B N 19
ATOM 34390 C CA . SER B 2 4 ? 9.227 13.780 4.123 1.00 11.24 4 SER B CA 19
ATOM 34391 C C . SER B 2 4 ? 10.134 13.556 2.911 1.00 15.31 4 SER B C 19
ATOM 34392 O O . SER B 2 4 ? 10.722 12.507 2.749 1.00 74.32 4 SER B O 19
ATOM 34400 N N . ARG B 2 5 ? 10.251 14.537 2.056 1.00 20.34 5 ARG B N 19
ATOM 34401 C CA . ARG B 2 5 ? 11.121 14.378 0.856 1.00 64.31 5 ARG B CA 19
ATOM 34402 C C . ARG B 2 5 ? 11.742 15.723 0.470 1.00 32.11 5 ARG B C 19
ATOM 34403 O O . ARG B 2 5 ? 12.945 15.858 0.376 1.00 61.01 5 ARG B O 19
ATOM 34424 N N . ARG B 2 6 ? 10.929 16.719 0.245 1.00 2.52 6 ARG B N 19
ATOM 34425 C CA . ARG B 2 6 ? 11.475 18.055 -0.135 1.00 72.22 6 ARG B CA 19
ATOM 34426 C C . ARG B 2 6 ? 12.573 18.474 0.844 1.00 23.51 6 ARG B C 19
ATOM 34427 O O . ARG B 2 6 ? 13.412 19.298 0.537 1.00 33.41 6 ARG B O 19
ATOM 34448 N N . SER B 2 7 ? 12.579 17.910 2.021 1.00 32.12 7 SER B N 19
ATOM 34449 C CA . SER B 2 7 ? 13.627 18.275 3.017 1.00 75.11 7 SER B CA 19
ATOM 34450 C C . SER B 2 7 ? 14.916 17.507 2.712 1.00 33.04 7 SER B C 19
ATOM 34451 O O . SER B 2 7 ? 16.007 18.013 2.881 1.00 31.41 7 SER B O 19
ATOM 34459 N N . PHE B 2 8 ? 14.792 16.289 2.262 1.00 12.10 8 PHE B N 19
ATOM 34460 C CA . PHE B 2 8 ? 16.003 15.486 1.939 1.00 32.41 8 PHE B CA 19
ATOM 34461 C C . PHE B 2 8 ? 16.539 15.882 0.559 1.00 13.01 8 PHE B C 19
ATOM 34462 O O . PHE B 2 8 ? 17.729 16.008 0.355 1.00 2.12 8 PHE B O 19
ATOM 34479 N N . MET B 2 9 ? 15.666 16.081 -0.393 1.00 35.24 9 MET B N 19
ATOM 34480 C CA . MET B 2 9 ? 16.123 16.470 -1.756 1.00 65.03 9 MET B CA 19
ATOM 34481 C C . MET B 2 9 ? 16.743 17.868 -1.724 1.00 25.12 9 MET B C 19
ATOM 34482 O O . MET B 2 9 ? 17.839 18.084 -2.206 1.00 31.40 9 MET B O 19
ATOM 34496 N N . LYS B 2 10 ? 16.053 18.821 -1.161 1.00 34.10 10 LYS B N 19
ATOM 34497 C CA . LYS B 2 10 ? 16.604 20.203 -1.096 1.00 44.32 10 LYS B CA 19
ATOM 34498 C C . LYS B 2 10 ? 18.017 20.179 -0.502 1.00 72.11 10 LYS B C 19
ATOM 34499 O O . LYS B 2 10 ? 18.844 21.015 -0.809 1.00 54.31 10 LYS B O 19
ATOM 34518 N N . ALA B 2 11 ? 18.297 19.227 0.343 1.00 5.51 11 ALA B N 19
ATOM 34519 C CA . ALA B 2 11 ? 19.654 19.147 0.954 1.00 42.10 11 ALA B CA 19
ATOM 34520 C C . ALA B 2 11 ? 20.707 18.898 -0.131 1.00 1.53 11 ALA B C 19
ATOM 34521 O O . ALA B 2 11 ? 21.746 19.525 -0.155 1.00 22.40 11 ALA B O 19
ATOM 34528 N N . ASN B 2 12 ? 20.441 17.990 -1.029 1.00 13.04 12 ASN B N 19
ATOM 34529 C CA . ASN B 2 12 ? 21.424 17.702 -2.111 1.00 53.34 12 ASN B CA 19
ATOM 34530 C C . ASN B 2 12 ? 21.265 18.716 -3.249 1.00 61.14 12 ASN B C 19
ATOM 34531 O O . ASN B 2 12 ? 22.234 19.211 -3.791 1.00 54.05 12 ASN B O 19
ATOM 34542 N N . ALA B 2 13 ? 20.051 19.024 -3.617 1.00 5.14 13 ALA B N 19
ATOM 34543 C CA . ALA B 2 13 ? 19.833 20.004 -4.718 1.00 43.43 13 ALA B CA 19
ATOM 34544 C C . ALA B 2 13 ? 20.575 21.307 -4.423 1.00 50.44 13 ALA B C 19
ATOM 34545 O O . ALA B 2 13 ? 21.266 21.845 -5.267 1.00 72.41 13 ALA B O 19
ATOM 34552 N N . VAL B 2 14 ? 20.439 21.822 -3.234 1.00 2.41 14 VAL B N 19
ATOM 34553 C CA . VAL B 2 14 ? 21.138 23.092 -2.892 1.00 62.22 14 VAL B CA 19
ATOM 34554 C C . VAL B 2 14 ? 22.648 22.931 -3.091 1.00 5.02 14 VAL B C 19
ATOM 34555 O O . VAL B 2 14 ? 23.343 23.870 -3.424 1.00 21.23 14 VAL B O 19
ATOM 34568 N N . ALA B 2 15 ? 23.160 21.747 -2.891 1.00 42.34 15 ALA B N 19
ATOM 34569 C CA . ALA B 2 15 ? 24.623 21.528 -3.072 1.00 31.11 15 ALA B CA 19
ATOM 34570 C C . ALA B 2 15 ? 25.011 21.759 -4.534 1.00 72.13 15 ALA B C 19
ATOM 34571 O O . ALA B 2 15 ? 26.092 22.227 -4.834 1.00 73.33 15 ALA B O 19
ATOM 34578 N N . ALA B 2 16 ? 24.134 21.439 -5.447 1.00 20.44 16 ALA B N 19
ATOM 34579 C CA . ALA B 2 16 ? 24.450 21.642 -6.888 1.00 55.43 16 ALA B CA 19
ATOM 34580 C C . ALA B 2 16 ? 23.861 22.970 -7.372 1.00 74.04 16 ALA B C 19
ATOM 34581 O O . ALA B 2 16 ? 24.201 23.464 -8.429 1.00 34.10 16 ALA B O 19
ATOM 34588 N N . ALA B 2 17 ? 22.982 23.554 -6.603 1.00 51.43 17 ALA B N 19
ATOM 34589 C CA . ALA B 2 17 ? 22.374 24.850 -7.015 1.00 74.40 17 ALA B CA 19
ATOM 34590 C C . ALA B 2 17 ? 23.054 26.007 -6.281 1.00 10.14 17 ALA B C 19
ATOM 34591 O O . ALA B 2 17 ? 22.988 27.147 -6.699 1.00 65.51 17 ALA B O 19
ATOM 34598 N N . ALA B 2 18 ? 23.708 25.723 -5.188 1.00 24.24 18 ALA B N 19
ATOM 34599 C CA . ALA B 2 18 ? 24.395 26.805 -4.426 1.00 71.14 18 ALA B CA 19
ATOM 34600 C C . ALA B 2 18 ? 25.803 27.033 -4.985 1.00 42.00 18 ALA B C 19
ATOM 34601 O O . ALA B 2 18 ? 26.180 28.141 -5.310 1.00 74.21 18 ALA B O 19
ATOM 34608 N N . ALA B 2 19 ? 26.580 25.991 -5.101 1.00 25.15 19 ALA B N 19
ATOM 34609 C CA . ALA B 2 19 ? 27.961 26.148 -5.639 1.00 64.12 19 ALA B CA 19
ATOM 34610 C C . ALA B 2 19 ? 27.913 26.443 -7.139 1.00 62.12 19 ALA B C 19
ATOM 34611 O O . ALA B 2 19 ? 28.906 26.793 -7.746 1.00 64.33 19 ALA B O 19
ATOM 34618 N N . ALA B 2 20 ? 26.765 26.304 -7.745 1.00 43.20 20 ALA B N 19
ATOM 34619 C CA . ALA B 2 20 ? 26.654 26.577 -9.206 1.00 54.21 20 ALA B CA 19
ATOM 34620 C C . ALA B 2 20 ? 25.863 27.867 -9.443 1.00 22.21 20 ALA B C 19
ATOM 34621 O O . ALA B 2 20 ? 26.323 28.775 -10.106 1.00 63.21 20 ALA B O 19
ATOM 34628 N N . ALA B 2 21 ? 24.676 27.954 -8.907 1.00 24.25 21 ALA B N 19
ATOM 34629 C CA . ALA B 2 21 ? 23.859 29.184 -9.101 1.00 70.04 21 ALA B CA 19
ATOM 34630 C C . ALA B 2 21 ? 24.128 30.182 -7.971 1.00 62.42 21 ALA B C 19
ATOM 34631 O O . ALA B 2 21 ? 23.367 31.103 -7.749 1.00 24.41 21 ALA B O 19
ATOM 34638 N N . GLY B 2 22 ? 25.206 30.005 -7.256 1.00 74.13 22 GLY B N 19
ATOM 34639 C CA . GLY B 2 22 ? 25.521 30.942 -6.141 1.00 62.44 22 GLY B CA 19
ATOM 34640 C C . GLY B 2 22 ? 24.320 31.038 -5.200 1.00 4.13 22 GLY B C 19
ATOM 34641 O O . GLY B 2 22 ? 24.095 32.052 -4.566 1.00 21.34 22 GLY B O 19
ATOM 34645 N N . LEU B 2 23 ? 23.546 29.992 -5.102 1.00 4.05 23 LEU B N 19
ATOM 34646 C CA . LEU B 2 23 ? 22.359 30.025 -4.200 1.00 32.32 23 LEU B CA 19
ATOM 34647 C C . LEU B 2 23 ? 22.799 30.070 -2.737 1.00 1.22 23 LEU B C 19
ATOM 34648 O O . LEU B 2 23 ? 23.932 30.385 -2.427 1.00 60.51 23 LEU B O 19
ATOM 34664 N N . SER B 2 24 ? 21.909 29.760 -1.837 1.00 30.03 24 SER B N 19
ATOM 34665 C CA . SER B 2 24 ? 22.267 29.783 -0.389 1.00 41.33 24 SER B CA 19
ATOM 34666 C C . SER B 2 24 ? 22.957 28.477 0.011 1.00 51.13 24 SER B C 19
ATOM 34667 O O . SER B 2 24 ? 22.819 27.464 -0.646 1.00 53.42 24 SER B O 19
ATOM 34675 N N . VAL B 2 25 ? 23.696 28.493 1.086 1.00 55.10 25 VAL B N 19
ATOM 34676 C CA . VAL B 2 25 ? 24.392 27.251 1.530 1.00 54.21 25 VAL B CA 19
ATOM 34677 C C . VAL B 2 25 ? 23.709 26.689 2.781 1.00 63.53 25 VAL B C 19
ATOM 34678 O O . VAL B 2 25 ? 24.122 26.962 3.891 1.00 74.12 25 VAL B O 19
ATOM 34691 N N . PRO B 2 26 ? 22.683 25.918 2.550 1.00 43.51 26 PRO B N 19
ATOM 34692 C CA . PRO B 2 26 ? 21.920 25.304 3.666 1.00 60.41 26 PRO B CA 19
ATOM 34693 C C . PRO B 2 26 ? 22.748 24.221 4.366 1.00 34.02 26 PRO B C 19
ATOM 34694 O O . PRO B 2 26 ? 23.451 24.486 5.322 1.00 65.01 26 PRO B O 19
ATOM 34705 N N . GLY B 2 27 ? 22.659 23.002 3.908 1.00 3.54 27 GLY B N 19
ATOM 34706 C CA . GLY B 2 27 ? 23.432 21.905 4.559 1.00 73.42 27 GLY B CA 19
ATOM 34707 C C . GLY B 2 27 ? 24.786 21.729 3.865 1.00 13.22 27 GLY B C 19
ATOM 34708 O O . GLY B 2 27 ? 25.681 21.094 4.387 1.00 52.50 27 GLY B O 19
ATOM 34712 N N . VAL B 2 28 ? 24.945 22.280 2.693 1.00 72.23 28 VAL B N 19
ATOM 34713 C CA . VAL B 2 28 ? 26.247 22.131 1.977 1.00 52.23 28 VAL B CA 19
ATOM 34714 C C . VAL B 2 28 ? 27.411 22.338 2.945 1.00 33.02 28 VAL B C 19
ATOM 34715 O O . VAL B 2 28 ? 28.392 21.622 2.914 1.00 33.02 28 VAL B O 19
ATOM 34728 N N . ALA B 2 29 ? 27.312 23.312 3.808 1.00 15.30 29 ALA B N 19
ATOM 34729 C CA . ALA B 2 29 ? 28.415 23.562 4.778 1.00 44.12 29 ALA B CA 19
ATOM 34730 C C . ALA B 2 29 ? 28.065 24.744 5.686 1.00 40.22 29 ALA B C 19
ATOM 34731 O O . ALA B 2 29 ? 28.312 24.720 6.875 1.00 22.04 29 ALA B O 19
ATOM 34738 N N . ARG B 2 30 ? 27.489 25.776 5.134 1.00 33.22 30 ARG B N 19
ATOM 34739 C CA . ARG B 2 30 ? 27.121 26.959 5.966 1.00 11.30 30 ARG B CA 19
ATOM 34740 C C . ARG B 2 30 ? 28.379 27.611 6.546 1.00 71.55 30 ARG B C 19
ATOM 34741 O O . ARG B 2 30 ? 28.815 27.284 7.632 1.00 51.00 30 ARG B O 19
ATOM 34762 N N . ALA B 2 31 ? 28.968 28.528 5.829 1.00 45.13 31 ALA B N 19
ATOM 34763 C CA . ALA B 2 31 ? 30.197 29.198 6.340 1.00 4.15 31 ALA B CA 19
ATOM 34764 C C . ALA B 2 31 ? 30.036 29.543 7.823 1.00 34.34 31 ALA B C 19
ATOM 34765 O O . ALA B 2 31 ? 30.836 29.155 8.651 1.00 13.40 31 ALA B O 19
ATOM 34772 N N . VAL B 2 32 ? 29.006 30.269 8.165 1.00 61.21 32 VAL B N 19
ATOM 34773 C CA . VAL B 2 32 ? 28.794 30.637 9.594 1.00 34.33 32 VAL B CA 19
ATOM 34774 C C . VAL B 2 32 ? 28.975 29.407 10.489 1.00 71.32 32 VAL B C 19
ATOM 34775 O O . VAL B 2 32 ? 29.380 29.513 11.629 1.00 53.30 32 VAL B O 19
ATOM 34788 N N . VAL B 2 33 ? 28.676 28.244 9.980 1.00 64.25 33 VAL B N 19
ATOM 34789 C CA . VAL B 2 33 ? 28.832 27.009 10.802 1.00 0.33 33 VAL B CA 19
ATOM 34790 C C . VAL B 2 33 ? 29.537 25.919 9.991 1.00 21.32 33 VAL B C 19
ATOM 34791 O O . VAL B 2 33 ? 28.907 25.057 9.413 1.00 23.22 33 VAL B O 19
ATOM 34804 N N . GLY B 2 34 ? 30.841 25.951 9.946 1.00 24.43 34 GLY B N 19
ATOM 34805 C CA . GLY B 2 34 ? 31.586 24.917 9.172 1.00 72.42 34 GLY B CA 19
ATOM 34806 C C . GLY B 2 34 ? 31.720 23.646 10.015 1.00 43.23 34 GLY B C 19
ATOM 34807 O O . GLY B 2 34 ? 32.808 23.235 10.366 1.00 41.32 34 GLY B O 19
ATOM 34811 N N . GLN B 2 35 ? 30.622 23.021 10.340 1.00 31.55 35 GLN B N 19
ATOM 34812 C CA . GLN B 2 35 ? 30.689 21.777 11.160 1.00 14.33 35 GLN B CA 19
ATOM 34813 C C . GLN B 2 35 ? 31.522 22.019 12.422 1.00 22.02 35 GLN B C 19
ATOM 34814 O O . GLN B 2 35 ? 31.817 23.170 12.702 1.00 34.11 35 GLN B O 19
ATOM 34828 N N . GLY A 1 1 ? 15.845 -2.163 3.883 1.00 25.24 1 GLY A N 20
ATOM 34829 C CA . GLY A 1 1 ? 15.157 -3.382 4.398 1.00 63.32 1 GLY A CA 20
ATOM 34830 C C . GLY A 1 1 ? 14.098 -3.834 3.393 1.00 51.13 1 GLY A C 20
ATOM 34831 O O . GLY A 1 1 ? 14.172 -4.914 2.840 1.00 4.12 1 GLY A O 20
ATOM 34834 N N . SER A 1 2 ? 13.109 -3.016 3.151 1.00 24.25 2 SER A N 20
ATOM 34835 C CA . SER A 1 2 ? 12.044 -3.400 2.180 1.00 2.12 2 SER A CA 20
ATOM 34836 C C . SER A 1 2 ? 12.393 -2.887 0.781 1.00 0.11 2 SER A C 20
ATOM 34837 O O . SER A 1 2 ? 11.818 -3.306 -0.206 1.00 4.13 2 SER A O 20
ATOM 34845 N N . HIS A 1 3 ? 13.329 -1.983 0.686 1.00 53.41 3 HIS A N 20
ATOM 34846 C CA . HIS A 1 3 ? 13.714 -1.443 -0.649 1.00 74.21 3 HIS A CA 20
ATOM 34847 C C . HIS A 1 3 ? 12.527 -0.713 -1.286 1.00 22.23 3 HIS A C 20
ATOM 34848 O O . HIS A 1 3 ? 11.468 -1.278 -1.475 1.00 12.42 3 HIS A O 20
ATOM 34862 N N . MET A 1 4 ? 12.696 0.538 -1.617 1.00 52.04 4 MET A N 20
ATOM 34863 C CA . MET A 1 4 ? 11.576 1.302 -2.241 1.00 32.23 4 MET A CA 20
ATOM 34864 C C . MET A 1 4 ? 12.119 2.536 -2.965 1.00 2.51 4 MET A C 20
ATOM 34865 O O . MET A 1 4 ? 11.933 3.656 -2.530 1.00 71.41 4 MET A O 20
ATOM 34879 N N . HIS A 1 5 ? 12.790 2.342 -4.068 1.00 31.20 5 HIS A N 20
ATOM 34880 C CA . HIS A 1 5 ? 13.342 3.503 -4.820 1.00 54.25 5 HIS A CA 20
ATOM 34881 C C . HIS A 1 5 ? 13.225 3.264 -6.327 1.00 40.04 5 HIS A C 20
ATOM 34882 O O . HIS A 1 5 ? 13.731 2.293 -6.853 1.00 44.12 5 HIS A O 20
ATOM 34896 N N . THR A 1 6 ? 12.559 4.141 -7.027 1.00 52.00 6 THR A N 20
ATOM 34897 C CA . THR A 1 6 ? 12.409 3.962 -8.500 1.00 51.14 6 THR A CA 20
ATOM 34898 C C . THR A 1 6 ? 12.036 5.294 -9.159 1.00 4.43 6 THR A C 20
ATOM 34899 O O . THR A 1 6 ? 11.041 5.905 -8.824 1.00 51.34 6 THR A O 20
ATOM 34910 N N . ASN A 1 7 ? 12.828 5.747 -10.091 1.00 21.21 7 ASN A N 20
ATOM 34911 C CA . ASN A 1 7 ? 12.521 7.038 -10.770 1.00 74.03 7 ASN A CA 20
ATOM 34912 C C . ASN A 1 7 ? 12.895 6.959 -12.253 1.00 4.21 7 ASN A C 20
ATOM 34913 O O . ASN A 1 7 ? 13.577 6.049 -12.683 1.00 42.20 7 ASN A O 20
ATOM 34924 N N . TRP A 1 8 ? 12.454 7.904 -13.037 1.00 13.41 8 TRP A N 20
ATOM 34925 C CA . TRP A 1 8 ? 12.784 7.883 -14.490 1.00 40.21 8 TRP A CA 20
ATOM 34926 C C . TRP A 1 8 ? 13.752 9.021 -14.829 1.00 44.22 8 TRP A C 20
ATOM 34927 O O . TRP A 1 8 ? 14.924 8.802 -15.065 1.00 4.13 8 TRP A O 20
ATOM 34948 N N . GLN A 1 9 ? 13.272 10.234 -14.854 1.00 33.14 9 GLN A N 20
ATOM 34949 C CA . GLN A 1 9 ? 14.168 11.386 -15.175 1.00 4.22 9 GLN A CA 20
ATOM 34950 C C . GLN A 1 9 ? 13.632 12.669 -14.533 1.00 22.33 9 GLN A C 20
ATOM 34951 O O . GLN A 1 9 ? 12.493 13.044 -14.727 1.00 24.41 9 GLN A O 20
ATOM 34965 N N . VAL A 1 10 ? 14.451 13.343 -13.773 1.00 14.32 10 VAL A N 20
ATOM 34966 C CA . VAL A 1 10 ? 13.997 14.605 -13.118 1.00 50.43 10 VAL A CA 20
ATOM 34967 C C . VAL A 1 10 ? 15.196 15.345 -12.521 1.00 24.11 10 VAL A C 20
ATOM 34968 O O . VAL A 1 10 ? 16.071 14.751 -11.926 1.00 22.10 10 VAL A O 20
ATOM 34981 N N . CYS A 1 11 ? 15.246 16.639 -12.679 1.00 61.21 11 CYS A N 20
ATOM 34982 C CA . CYS A 1 11 ? 16.392 17.413 -12.121 1.00 55.25 11 CYS A CA 20
ATOM 34983 C C . CYS A 1 11 ? 15.892 18.717 -11.491 1.00 23.41 11 CYS A C 20
ATOM 34984 O O . CYS A 1 11 ? 14.741 19.080 -11.625 1.00 63.43 11 CYS A O 20
ATOM 34992 N N . SER A 1 12 ? 16.750 19.421 -10.806 1.00 54.22 12 SER A N 20
ATOM 34993 C CA . SER A 1 12 ? 16.323 20.699 -10.166 1.00 32.50 12 SER A CA 20
ATOM 34994 C C . SER A 1 12 ? 16.870 21.893 -10.955 1.00 53.32 12 SER A C 20
ATOM 34995 O O . SER A 1 12 ? 18.063 22.079 -11.068 1.00 61.01 12 SER A O 20
ATOM 35003 N N . LEU A 1 13 ? 16.003 22.703 -11.500 1.00 34.54 13 LEU A N 20
ATOM 35004 C CA . LEU A 1 13 ? 16.473 23.883 -12.279 1.00 21.23 13 LEU A CA 20
ATOM 35005 C C . LEU A 1 13 ? 16.350 25.156 -11.438 1.00 24.15 13 LEU A C 20
ATOM 35006 O O . LEU A 1 13 ? 15.371 25.366 -10.751 1.00 72.13 13 LEU A O 20
ATOM 35022 N N . VAL A 1 14 ? 17.339 26.007 -11.487 1.00 14.11 14 VAL A N 20
ATOM 35023 C CA . VAL A 1 14 ? 17.279 27.266 -10.689 1.00 63.11 14 VAL A CA 20
ATOM 35024 C C . VAL A 1 14 ? 16.894 28.443 -11.589 1.00 1.23 14 VAL A C 20
ATOM 35025 O O . VAL A 1 14 ? 17.715 28.990 -12.296 1.00 71.12 14 VAL A O 20
ATOM 35038 N N . VAL A 1 15 ? 15.650 28.838 -11.564 1.00 12.14 15 VAL A N 20
ATOM 35039 C CA . VAL A 1 15 ? 15.213 29.980 -12.417 1.00 61.52 15 VAL A CA 20
ATOM 35040 C C . VAL A 1 15 ? 15.635 31.307 -11.783 1.00 50.03 15 VAL A C 20
ATOM 35041 O O . VAL A 1 15 ? 15.372 31.563 -10.624 1.00 4.11 15 VAL A O 20
ATOM 35054 N N . GLN A 1 16 ? 16.286 32.153 -12.533 1.00 2.20 16 GLN A N 20
ATOM 35055 C CA . GLN A 1 16 ? 16.724 33.464 -11.973 1.00 75.02 16 GLN A CA 20
ATOM 35056 C C . GLN A 1 16 ? 15.917 34.604 -12.602 1.00 11.35 16 GLN A C 20
ATOM 35057 O O . GLN A 1 16 ? 16.042 34.890 -13.776 1.00 3.51 16 GLN A O 20
ATOM 35071 N N . ALA A 1 17 ? 15.092 35.254 -11.828 1.00 32.22 17 ALA A N 20
ATOM 35072 C CA . ALA A 1 17 ? 14.279 36.375 -12.378 1.00 24.45 17 ALA A CA 20
ATOM 35073 C C . ALA A 1 17 ? 14.166 37.496 -11.343 1.00 10.21 17 ALA A C 20
ATOM 35074 O O . ALA A 1 17 ? 14.514 37.325 -10.193 1.00 13.35 17 ALA A O 20
ATOM 35081 N N . LYS A 1 18 ? 13.680 38.640 -11.739 1.00 53.23 18 LYS A N 20
ATOM 35082 C CA . LYS A 1 18 ? 13.545 39.762 -10.768 1.00 3.20 18 LYS A CA 20
ATOM 35083 C C . LYS A 1 18 ? 12.973 39.236 -9.450 1.00 64.53 18 LYS A C 20
ATOM 35084 O O . LYS A 1 18 ? 12.210 38.292 -9.428 1.00 64.55 18 LYS A O 20
ATOM 35103 N N . SER A 1 19 ? 13.346 39.829 -8.353 1.00 13.22 19 SER A N 20
ATOM 35104 C CA . SER A 1 19 ? 12.834 39.350 -7.037 1.00 63.14 19 SER A CA 20
ATOM 35105 C C . SER A 1 19 ? 11.316 39.166 -7.073 1.00 20.14 19 SER A C 20
ATOM 35106 O O . SER A 1 19 ? 10.802 38.157 -6.633 1.00 14.31 19 SER A O 20
ATOM 35114 N N . GLU A 1 20 ? 10.587 40.122 -7.581 1.00 54.43 20 GLU A N 20
ATOM 35115 C CA . GLU A 1 20 ? 9.105 39.958 -7.615 1.00 61.11 20 GLU A CA 20
ATOM 35116 C C . GLU A 1 20 ? 8.668 39.330 -8.940 1.00 1.42 20 GLU A C 20
ATOM 35117 O O . GLU A 1 20 ? 7.518 38.984 -9.121 1.00 63.32 20 GLU A O 20
ATOM 35129 N N . ARG A 1 21 ? 9.580 39.140 -9.852 1.00 63.43 21 ARG A N 20
ATOM 35130 C CA . ARG A 1 21 ? 9.214 38.488 -11.135 1.00 72.21 21 ARG A CA 20
ATOM 35131 C C . ARG A 1 21 ? 9.024 37.000 -10.877 1.00 3.21 21 ARG A C 20
ATOM 35132 O O . ARG A 1 21 ? 8.034 36.402 -11.250 1.00 22.04 21 ARG A O 20
ATOM 35153 N N . ILE A 1 22 ? 9.993 36.403 -10.239 1.00 35.21 22 ILE A N 20
ATOM 35154 C CA . ILE A 1 22 ? 9.912 34.947 -9.942 1.00 25.33 22 ILE A CA 20
ATOM 35155 C C . ILE A 1 22 ? 8.642 34.616 -9.169 1.00 14.11 22 ILE A C 20
ATOM 35156 O O . ILE A 1 22 ? 7.988 33.632 -9.435 1.00 14.35 22 ILE A O 20
ATOM 35172 N N . SER A 1 23 ? 8.267 35.422 -8.225 1.00 34.32 23 SER A N 20
ATOM 35173 C CA . SER A 1 23 ? 7.026 35.105 -7.478 1.00 23.33 23 SER A CA 20
ATOM 35174 C C . SER A 1 23 ? 5.899 34.882 -8.484 1.00 61.13 23 SER A C 20
ATOM 35175 O O . SER A 1 23 ? 5.092 33.990 -8.344 1.00 60.42 23 SER A O 20
ATOM 35183 N N . ASP A 1 24 ? 5.857 35.685 -9.509 1.00 45.32 24 ASP A N 20
ATOM 35184 C CA . ASP A 1 24 ? 4.800 35.526 -10.548 1.00 23.34 24 ASP A CA 20
ATOM 35185 C C . ASP A 1 24 ? 5.055 34.281 -11.406 1.00 75.32 24 ASP A C 20
ATOM 35186 O O . ASP A 1 24 ? 4.224 33.400 -11.505 1.00 42.51 24 ASP A O 20
ATOM 35195 N N . ILE A 1 25 ? 6.191 34.220 -12.049 1.00 42.42 25 ILE A N 20
ATOM 35196 C CA . ILE A 1 25 ? 6.491 33.043 -12.929 1.00 71.51 25 ILE A CA 20
ATOM 35197 C C . ILE A 1 25 ? 6.955 31.834 -12.109 1.00 72.12 25 ILE A C 20
ATOM 35198 O O . ILE A 1 25 ? 6.466 30.735 -12.288 1.00 42.22 25 ILE A O 20
ATOM 35214 N N . SER A 1 26 ? 7.890 32.012 -11.219 1.00 33.33 26 SER A N 20
ATOM 35215 C CA . SER A 1 26 ? 8.364 30.854 -10.410 1.00 44.31 26 SER A CA 20
ATOM 35216 C C . SER A 1 26 ? 7.174 30.144 -9.760 1.00 24.21 26 SER A C 20
ATOM 35217 O O . SER A 1 26 ? 7.006 28.952 -9.904 1.00 13.25 26 SER A O 20
ATOM 35225 N N . THR A 1 27 ? 6.349 30.867 -9.050 1.00 52.33 27 THR A N 20
ATOM 35226 C CA . THR A 1 27 ? 5.174 30.229 -8.391 1.00 50.42 27 THR A CA 20
ATOM 35227 C C . THR A 1 27 ? 4.357 29.455 -9.428 1.00 32.24 27 THR A C 20
ATOM 35228 O O . THR A 1 27 ? 3.684 28.493 -9.114 1.00 53.20 27 THR A O 20
ATOM 35239 N N . GLN A 1 28 ? 4.428 29.863 -10.663 1.00 22.42 28 GLN A N 20
ATOM 35240 C CA . GLN A 1 28 ? 3.674 29.148 -11.726 1.00 43.34 28 GLN A CA 20
ATOM 35241 C C . GLN A 1 28 ? 4.167 27.706 -11.803 1.00 21.40 28 GLN A C 20
ATOM 35242 O O . GLN A 1 28 ? 3.394 26.773 -11.893 1.00 2.52 28 GLN A O 20
ATOM 35256 N N . LEU A 1 29 ? 5.458 27.520 -11.754 1.00 32.25 29 LEU A N 20
ATOM 35257 C CA . LEU A 1 29 ? 6.013 26.139 -11.809 1.00 32.21 29 LEU A CA 20
ATOM 35258 C C . LEU A 1 29 ? 5.466 25.325 -10.635 1.00 24.50 29 LEU A C 20
ATOM 35259 O O . LEU A 1 29 ? 5.375 24.114 -10.694 1.00 10.25 29 LEU A O 20
ATOM 35275 N N . ASN A 1 30 ? 5.099 25.984 -9.570 1.00 3.01 30 ASN A N 20
ATOM 35276 C CA . ASN A 1 30 ? 4.556 25.254 -8.390 1.00 73.52 30 ASN A CA 20
ATOM 35277 C C . ASN A 1 30 ? 3.202 24.647 -8.754 1.00 53.20 30 ASN A C 20
ATOM 35278 O O . ASN A 1 30 ? 2.835 23.580 -8.303 1.00 44.55 30 ASN A O 20
ATOM 35289 N N . ALA A 1 31 ? 2.457 25.336 -9.573 1.00 41.01 31 ALA A N 20
ATOM 35290 C CA . ALA A 1 31 ? 1.116 24.829 -9.986 1.00 43.21 31 ALA A CA 20
ATOM 35291 C C . ALA A 1 31 ? 1.250 23.709 -11.025 1.00 3.53 31 ALA A C 20
ATOM 35292 O O . ALA A 1 31 ? 0.406 22.844 -11.131 1.00 25.34 31 ALA A O 20
ATOM 35299 N N . PHE A 1 32 ? 2.298 23.733 -11.803 1.00 33.34 32 PHE A N 20
ATOM 35300 C CA . PHE A 1 32 ? 2.476 22.682 -12.846 1.00 20.31 32 PHE A CA 20
ATOM 35301 C C . PHE A 1 32 ? 2.722 21.314 -12.206 1.00 4.40 32 PHE A C 20
ATOM 35302 O O . PHE A 1 32 ? 3.391 21.210 -11.197 1.00 4.44 32 PHE A O 20
ATOM 35319 N N . PRO A 1 33 ? 2.169 20.305 -12.825 1.00 2.03 33 PRO A N 20
ATOM 35320 C CA . PRO A 1 33 ? 2.331 18.919 -12.323 1.00 52.30 33 PRO A CA 20
ATOM 35321 C C . PRO A 1 33 ? 3.753 18.425 -12.600 1.00 73.40 33 PRO A C 20
ATOM 35322 O O . PRO A 1 33 ? 4.482 18.067 -11.698 1.00 43.42 33 PRO A O 20
ATOM 35333 N N . GLY A 1 34 ? 4.154 18.410 -13.842 1.00 61.34 34 GLY A N 20
ATOM 35334 C CA . GLY A 1 34 ? 5.533 17.948 -14.171 1.00 1.20 34 GLY A CA 20
ATOM 35335 C C . GLY A 1 34 ? 6.537 18.836 -13.437 1.00 2.53 34 GLY A C 20
ATOM 35336 O O . GLY A 1 34 ? 7.312 18.374 -12.622 1.00 74.52 34 GLY A O 20
ATOM 35340 N N . CYS A 1 35 ? 6.520 20.113 -13.711 1.00 33.14 35 CYS A N 20
ATOM 35341 C CA . CYS A 1 35 ? 7.465 21.033 -13.018 1.00 43.31 35 CYS A CA 20
ATOM 35342 C C . CYS A 1 35 ? 6.959 21.326 -11.605 1.00 71.10 35 CYS A C 20
ATOM 35343 O O . CYS A 1 35 ? 5.773 21.458 -11.376 1.00 3.42 35 CYS A O 20
ATOM 35351 N N . GLU A 1 36 ? 7.843 21.426 -10.655 1.00 4.42 36 GLU A N 20
ATOM 35352 C CA . GLU A 1 36 ? 7.406 21.711 -9.259 1.00 24.31 36 GLU A CA 20
ATOM 35353 C C . GLU A 1 36 ? 8.526 22.413 -8.491 1.00 63.51 36 GLU A C 20
ATOM 35354 O O . GLU A 1 36 ? 9.651 21.952 -8.457 1.00 11.11 36 GLU A O 20
ATOM 35366 N N . VAL A 1 37 ? 8.233 23.524 -7.879 1.00 12.20 37 VAL A N 20
ATOM 35367 C CA . VAL A 1 37 ? 9.291 24.252 -7.120 1.00 32.13 37 VAL A CA 20
ATOM 35368 C C . VAL A 1 37 ? 9.818 23.386 -5.971 1.00 60.12 37 VAL A C 20
ATOM 35369 O O . VAL A 1 37 ? 9.068 22.918 -5.138 1.00 40.20 37 VAL A O 20
ATOM 35382 N N . ALA A 1 38 ? 11.104 23.174 -5.920 1.00 50.05 38 ALA A N 20
ATOM 35383 C CA . ALA A 1 38 ? 11.682 22.344 -4.825 1.00 52.11 38 ALA A CA 20
ATOM 35384 C C . ALA A 1 38 ? 12.154 23.247 -3.682 1.00 2.22 38 ALA A C 20
ATOM 35385 O O . ALA A 1 38 ? 11.865 23.007 -2.526 1.00 62.44 38 ALA A O 20
ATOM 35392 N N . VAL A 1 39 ? 12.875 24.286 -3.998 1.00 44.40 39 VAL A N 20
ATOM 35393 C CA . VAL A 1 39 ? 13.365 25.211 -2.937 1.00 61.03 39 VAL A CA 20
ATOM 35394 C C . VAL A 1 39 ? 12.935 26.645 -3.255 1.00 70.21 39 VAL A C 20
ATOM 35395 O O . VAL A 1 39 ? 13.273 27.189 -4.287 1.00 72.22 39 VAL A O 20
ATOM 35408 N N . SER A 1 40 ? 12.188 27.260 -2.380 1.00 32.03 40 SER A N 20
ATOM 35409 C CA . SER A 1 40 ? 11.733 28.654 -2.641 1.00 12.23 40 SER A CA 20
ATOM 35410 C C . SER A 1 40 ? 12.502 29.636 -1.755 1.00 15.33 40 SER A C 20
ATOM 35411 O O . SER A 1 40 ? 12.222 29.781 -0.580 1.00 41.10 40 SER A O 20
ATOM 35419 N N . ASP A 1 41 ? 13.468 30.312 -2.313 1.00 14.44 41 ASP A N 20
ATOM 35420 C CA . ASP A 1 41 ? 14.260 31.289 -1.513 1.00 10.04 41 ASP A CA 20
ATOM 35421 C C . ASP A 1 41 ? 14.408 32.602 -2.278 1.00 21.32 41 ASP A C 20
ATOM 35422 O O . ASP A 1 41 ? 14.454 32.624 -3.492 1.00 14.03 41 ASP A O 20
ATOM 35431 N N . ALA A 1 42 ? 14.472 33.696 -1.576 1.00 52.23 42 ALA A N 20
ATOM 35432 C CA . ALA A 1 42 ? 14.606 35.011 -2.259 1.00 13.35 42 ALA A CA 20
ATOM 35433 C C . ALA A 1 42 ? 15.979 35.637 -1.990 1.00 4.54 42 ALA A C 20
ATOM 35434 O O . ALA A 1 42 ? 16.065 36.766 -1.548 1.00 14.21 42 ALA A O 20
ATOM 35441 N N . PRO A 1 43 ? 17.014 34.893 -2.277 1.00 64.41 43 PRO A N 20
ATOM 35442 C CA . PRO A 1 43 ? 18.395 35.402 -2.072 1.00 72.32 43 PRO A CA 20
ATOM 35443 C C . PRO A 1 43 ? 18.707 36.488 -3.101 1.00 41.14 43 PRO A C 20
ATOM 35444 O O . PRO A 1 43 ? 19.346 37.478 -2.804 1.00 43.05 43 PRO A O 20
ATOM 35455 N N . SER A 1 44 ? 18.257 36.307 -4.312 1.00 12.11 44 SER A N 20
ATOM 35456 C CA . SER A 1 44 ? 18.520 37.324 -5.370 1.00 62.13 44 SER A CA 20
ATOM 35457 C C . SER A 1 44 ? 17.386 37.316 -6.399 1.00 54.15 44 SER A C 20
ATOM 35458 O O . SER A 1 44 ? 17.516 37.847 -7.484 1.00 51.33 44 SER A O 20
ATOM 35466 N N . GLY A 1 45 ? 16.274 36.717 -6.068 1.00 4.14 45 GLY A N 20
ATOM 35467 C CA . GLY A 1 45 ? 15.134 36.675 -7.026 1.00 22.04 45 GLY A CA 20
ATOM 35468 C C . GLY A 1 45 ? 15.205 35.390 -7.854 1.00 13.01 45 GLY A C 20
ATOM 35469 O O . GLY A 1 45 ? 14.775 35.348 -8.989 1.00 53.31 45 GLY A O 20
ATOM 35473 N N . GLN A 1 46 ? 15.744 34.340 -7.297 1.00 53.20 46 GLN A N 20
ATOM 35474 C CA . GLN A 1 46 ? 15.840 33.062 -8.059 1.00 31.22 46 GLN A CA 20
ATOM 35475 C C . GLN A 1 46 ? 15.300 31.898 -7.222 1.00 4.42 46 GLN A C 20
ATOM 35476 O O . GLN A 1 46 ? 15.615 31.761 -6.058 1.00 11.43 46 GLN A O 20
ATOM 35490 N N . LEU A 1 47 ? 14.492 31.059 -7.809 1.00 70.02 47 LEU A N 20
ATOM 35491 C CA . LEU A 1 47 ? 13.936 29.902 -7.049 1.00 51.34 47 LEU A CA 20
ATOM 35492 C C . LEU A 1 47 ? 14.330 28.589 -7.730 1.00 62.33 47 LEU A C 20
ATOM 35493 O O . LEU A 1 47 ? 14.538 28.538 -8.925 1.00 61.54 47 LEU A O 20
ATOM 35509 N N . ILE A 1 48 ? 14.438 27.526 -6.980 1.00 34.41 48 ILE A N 20
ATOM 35510 C CA . ILE A 1 48 ? 14.819 26.221 -7.592 1.00 22.15 48 ILE A CA 20
ATOM 35511 C C . ILE A 1 48 ? 13.565 25.411 -7.928 1.00 63.53 48 ILE A C 20
ATOM 35512 O O . ILE A 1 48 ? 12.722 25.175 -7.086 1.00 70.35 48 ILE A O 20
ATOM 35528 N N . VAL A 1 49 ? 13.436 24.982 -9.153 1.00 45.24 49 VAL A N 20
ATOM 35529 C CA . VAL A 1 49 ? 12.236 24.189 -9.541 1.00 74.22 49 VAL A CA 20
ATOM 35530 C C . VAL A 1 49 ? 12.660 22.892 -10.238 1.00 11.41 49 VAL A C 20
ATOM 35531 O O . VAL A 1 49 ? 13.475 22.897 -11.140 1.00 11.43 49 VAL A O 20
ATOM 35544 N N . VAL A 1 50 ? 12.109 21.782 -9.830 1.00 14.22 50 VAL A N 20
ATOM 35545 C CA . VAL A 1 50 ? 12.479 20.489 -10.470 1.00 71.42 50 VAL A CA 20
ATOM 35546 C C . VAL A 1 50 ? 11.383 20.057 -11.450 1.00 30.44 50 VAL A C 20
ATOM 35547 O O . VAL A 1 50 ? 10.216 20.321 -11.243 1.00 33.53 50 VAL A O 20
ATOM 35560 N N . VAL A 1 51 ? 11.750 19.396 -12.513 1.00 13.03 51 VAL A N 20
ATOM 35561 C CA . VAL A 1 51 ? 10.724 18.954 -13.501 1.00 51.44 51 VAL A CA 20
ATOM 35562 C C . VAL A 1 51 ? 11.074 17.567 -14.048 1.00 72.11 51 VAL A C 20
ATOM 35563 O O . VAL A 1 51 ? 12.212 17.281 -14.362 1.00 70.22 51 VAL A O 20
ATOM 35576 N N . GLU A 1 52 ? 10.099 16.708 -14.171 1.00 3.22 52 GLU A N 20
ATOM 35577 C CA . GLU A 1 52 ? 10.369 15.342 -14.701 1.00 2.20 52 GLU A CA 20
ATOM 35578 C C . GLU A 1 52 ? 9.558 15.110 -15.979 1.00 33.41 52 GLU A C 20
ATOM 35579 O O . GLU A 1 52 ? 8.439 15.567 -16.103 1.00 75.14 52 GLU A O 20
ATOM 35591 N N . ALA A 1 53 ? 10.111 14.409 -16.931 1.00 53.25 53 ALA A N 20
ATOM 35592 C CA . ALA A 1 53 ? 9.361 14.161 -18.196 1.00 41.54 53 ALA A CA 20
ATOM 35593 C C . ALA A 1 53 ? 9.767 12.814 -18.801 1.00 11.31 53 ALA A C 20
ATOM 35594 O O . ALA A 1 53 ? 10.556 12.085 -18.239 1.00 3.43 53 ALA A O 20
ATOM 35601 N N . GLU A 1 54 ? 9.230 12.482 -19.943 1.00 31.02 54 GLU A N 20
ATOM 35602 C CA . GLU A 1 54 ? 9.588 11.181 -20.580 1.00 14.43 54 GLU A CA 20
ATOM 35603 C C . GLU A 1 54 ? 11.104 11.087 -20.762 1.00 63.44 54 GLU A C 20
ATOM 35604 O O . GLU A 1 54 ? 11.708 10.067 -20.492 1.00 43.31 54 GLU A O 20
ATOM 35616 N N . ASP A 1 55 ? 11.723 12.139 -21.222 1.00 71.43 55 ASP A N 20
ATOM 35617 C CA . ASP A 1 55 ? 13.202 12.109 -21.420 1.00 73.31 55 ASP A CA 20
ATOM 35618 C C . ASP A 1 55 ? 13.772 13.528 -21.363 1.00 54.50 55 ASP A C 20
ATOM 35619 O O . ASP A 1 55 ? 13.077 14.476 -21.052 1.00 64.40 55 ASP A O 20
ATOM 35628 N N . SER A 1 56 ? 15.032 13.683 -21.665 1.00 22.41 56 SER A N 20
ATOM 35629 C CA . SER A 1 56 ? 15.647 15.040 -21.629 1.00 41.52 56 SER A CA 20
ATOM 35630 C C . SER A 1 56 ? 14.969 15.953 -22.655 1.00 40.44 56 SER A C 20
ATOM 35631 O O . SER A 1 56 ? 14.856 17.148 -22.460 1.00 23.54 56 SER A O 20
ATOM 35639 N N . GLU A 1 57 ? 14.516 15.399 -23.748 1.00 12.42 57 GLU A N 20
ATOM 35640 C CA . GLU A 1 57 ? 13.847 16.237 -24.785 1.00 31.54 57 GLU A CA 20
ATOM 35641 C C . GLU A 1 57 ? 12.696 17.032 -24.163 1.00 31.23 57 GLU A C 20
ATOM 35642 O O . GLU A 1 57 ? 12.557 18.218 -24.386 1.00 1.03 57 GLU A O 20
ATOM 35654 N N . THR A 1 58 ? 11.869 16.388 -23.384 1.00 20.22 58 THR A N 20
ATOM 35655 C CA . THR A 1 58 ? 10.728 17.110 -22.750 1.00 31.43 58 THR A CA 20
ATOM 35656 C C . THR A 1 58 ? 11.226 17.959 -21.577 1.00 42.45 58 THR A C 20
ATOM 35657 O O . THR A 1 58 ? 10.707 19.023 -21.304 1.00 32.21 58 THR A O 20
ATOM 35668 N N . LEU A 1 59 ? 12.230 17.497 -20.882 1.00 71.31 59 LEU A N 20
ATOM 35669 C CA . LEU A 1 59 ? 12.760 18.280 -19.730 1.00 31.22 59 LEU A CA 20
ATOM 35670 C C . LEU A 1 59 ? 13.278 19.639 -20.207 1.00 71.30 59 LEU A C 20
ATOM 35671 O O . LEU A 1 59 ? 12.989 20.664 -19.622 1.00 44.12 59 LEU A O 20
ATOM 35687 N N . ILE A 1 60 ? 14.037 19.656 -21.267 1.00 61.43 60 ILE A N 20
ATOM 35688 C CA . ILE A 1 60 ? 14.568 20.950 -21.780 1.00 11.52 60 ILE A CA 20
ATOM 35689 C C . ILE A 1 60 ? 13.412 21.802 -22.302 1.00 3.42 60 ILE A C 20
ATOM 35690 O O . ILE A 1 60 ? 13.459 23.014 -22.277 1.00 43.34 60 ILE A O 20
ATOM 35706 N N . GLN A 1 61 ? 12.369 21.172 -22.762 1.00 25.43 61 GLN A N 20
ATOM 35707 C CA . GLN A 1 61 ? 11.199 21.937 -23.273 1.00 41.33 61 GLN A CA 20
ATOM 35708 C C . GLN A 1 61 ? 10.746 22.952 -22.221 1.00 50.33 61 GLN A C 20
ATOM 35709 O O . GLN A 1 61 ? 10.476 24.097 -22.523 1.00 75.33 61 GLN A O 20
ATOM 35723 N N . THR A 1 62 ? 10.657 22.535 -20.988 1.00 31.32 62 THR A N 20
ATOM 35724 C CA . THR A 1 62 ? 10.216 23.472 -19.913 1.00 73.10 62 THR A CA 20
ATOM 35725 C C . THR A 1 62 ? 11.123 24.705 -19.873 1.00 2.23 62 THR A C 20
ATOM 35726 O O . THR A 1 62 ? 10.663 25.820 -19.714 1.00 21.43 62 THR A O 20
ATOM 35737 N N . ILE A 1 63 ? 12.405 24.518 -20.015 1.00 64.33 63 ILE A N 20
ATOM 35738 C CA . ILE A 1 63 ? 13.339 25.681 -19.986 1.00 52.01 63 ILE A CA 20
ATOM 35739 C C . ILE A 1 63 ? 12.840 26.781 -20.930 1.00 0.21 63 ILE A C 20
ATOM 35740 O O . ILE A 1 63 ? 12.969 27.956 -20.651 1.00 73.32 63 ILE A O 20
ATOM 35756 N N . GLU A 1 64 ? 12.277 26.410 -22.049 1.00 5.42 64 GLU A N 20
ATOM 35757 C CA . GLU A 1 64 ? 11.783 27.444 -22.998 1.00 31.42 64 GLU A CA 20
ATOM 35758 C C . GLU A 1 64 ? 10.862 28.422 -22.264 1.00 23.54 64 GLU A C 20
ATOM 35759 O O . GLU A 1 64 ? 10.817 29.596 -22.569 1.00 12.33 64 GLU A O 20
ATOM 35771 N N . SER A 1 65 ? 10.138 27.943 -21.290 1.00 21.00 65 SER A N 20
ATOM 35772 C CA . SER A 1 65 ? 9.229 28.842 -20.524 1.00 75.32 65 SER A CA 20
ATOM 35773 C C . SER A 1 65 ? 10.045 29.826 -19.680 1.00 74.40 65 SER A C 20
ATOM 35774 O O . SER A 1 65 ? 9.882 31.026 -19.774 1.00 23.11 65 SER A O 20
ATOM 35782 N N . VAL A 1 66 ? 10.914 29.321 -18.846 1.00 63.12 66 VAL A N 20
ATOM 35783 C CA . VAL A 1 66 ? 11.737 30.220 -17.981 1.00 53.15 66 VAL A CA 20
ATOM 35784 C C . VAL A 1 66 ? 12.690 31.069 -18.829 1.00 74.11 66 VAL A C 20
ATOM 35785 O O . VAL A 1 66 ? 12.878 32.243 -18.577 1.00 71.34 66 VAL A O 20
ATOM 35798 N N . ARG A 1 67 ? 13.297 30.488 -19.826 1.00 13.45 67 ARG A N 20
ATOM 35799 C CA . ARG A 1 67 ? 14.240 31.266 -20.679 1.00 40.52 67 ARG A CA 20
ATOM 35800 C C . ARG A 1 67 ? 13.487 32.342 -21.471 1.00 72.43 67 ARG A C 20
ATOM 35801 O O . ARG A 1 67 ? 13.958 33.450 -21.629 1.00 42.43 67 ARG A O 20
ATOM 35822 N N . ASN A 1 68 ? 12.325 32.026 -21.978 1.00 60.22 68 ASN A N 20
ATOM 35823 C CA . ASN A 1 68 ? 11.560 33.036 -22.766 1.00 22.24 68 ASN A CA 20
ATOM 35824 C C . ASN A 1 68 ? 10.913 34.065 -21.832 1.00 50.04 68 ASN A C 20
ATOM 35825 O O . ASN A 1 68 ? 10.571 35.156 -22.245 1.00 31.25 68 ASN A O 20
ATOM 35836 N N . VAL A 1 69 ? 10.745 33.734 -20.582 1.00 23.11 69 VAL A N 20
ATOM 35837 C CA . VAL A 1 69 ? 10.124 34.706 -19.636 1.00 12.34 69 VAL A CA 20
ATOM 35838 C C . VAL A 1 69 ? 11.078 35.881 -19.394 1.00 52.51 69 VAL A C 20
ATOM 35839 O O . VAL A 1 69 ? 12.204 35.702 -18.975 1.00 50.41 69 VAL A O 20
ATOM 35852 N N . GLU A 1 70 ? 10.634 37.079 -19.663 1.00 22.20 70 GLU A N 20
ATOM 35853 C CA . GLU A 1 70 ? 11.515 38.265 -19.457 1.00 65.12 70 GLU A CA 20
ATOM 35854 C C . GLU A 1 70 ? 11.940 38.377 -17.990 1.00 34.23 70 GLU A C 20
ATOM 35855 O O . GLU A 1 70 ? 13.098 38.579 -17.684 1.00 54.23 70 GLU A O 20
ATOM 35867 N N . GLY A 1 71 ? 11.013 38.253 -17.081 1.00 33.24 71 GLY A N 20
ATOM 35868 C CA . GLY A 1 71 ? 11.369 38.358 -15.638 1.00 12.32 71 GLY A CA 20
ATOM 35869 C C . GLY A 1 71 ? 12.618 37.521 -15.356 1.00 54.20 71 GLY A C 20
ATOM 35870 O O . GLY A 1 71 ? 13.420 37.853 -14.508 1.00 60.02 71 GLY A O 20
ATOM 35874 N N . VAL A 1 72 ? 12.786 36.437 -16.063 1.00 11.11 72 VAL A N 20
ATOM 35875 C CA . VAL A 1 72 ? 13.982 35.574 -15.834 1.00 52.43 72 VAL A CA 20
ATOM 35876 C C . VAL A 1 72 ? 15.226 36.211 -16.457 1.00 3.42 72 VAL A C 20
ATOM 35877 O O . VAL A 1 72 ? 15.314 36.387 -17.656 1.00 63.24 72 VAL A O 20
ATOM 35890 N N . LEU A 1 73 ? 16.193 36.555 -15.651 1.00 22.43 73 LEU A N 20
ATOM 35891 C CA . LEU A 1 73 ? 17.435 37.175 -16.194 1.00 30.00 73 LEU A CA 20
ATOM 35892 C C . LEU A 1 73 ? 18.542 36.124 -16.310 1.00 23.52 73 LEU A C 20
ATOM 35893 O O . LEU A 1 73 ? 19.503 36.297 -17.030 1.00 23.15 73 LEU A O 20
ATOM 35909 N N . ALA A 1 74 ? 18.409 35.033 -15.606 1.00 31.24 74 ALA A N 20
ATOM 35910 C CA . ALA A 1 74 ? 19.451 33.969 -15.673 1.00 72.54 74 ALA A CA 20
ATOM 35911 C C . ALA A 1 74 ? 18.812 32.591 -15.470 1.00 44.00 74 ALA A C 20
ATOM 35912 O O . ALA A 1 74 ? 17.639 32.479 -15.173 1.00 4.04 74 ALA A O 20
ATOM 35919 N N . VAL A 1 75 ? 19.572 31.543 -15.630 1.00 50.11 75 VAL A N 20
ATOM 35920 C CA . VAL A 1 75 ? 19.006 30.175 -15.447 1.00 13.41 75 VAL A CA 20
ATOM 35921 C C . VAL A 1 75 ? 20.124 29.171 -15.159 1.00 34.45 75 VAL A C 20
ATOM 35922 O O . VAL A 1 75 ? 21.009 28.964 -15.966 1.00 62.32 75 VAL A O 20
ATOM 35935 N N . SER A 1 76 ? 20.092 28.542 -14.016 1.00 53.30 76 SER A N 20
ATOM 35936 C CA . SER A 1 76 ? 21.154 27.550 -13.677 1.00 73.52 76 SER A CA 20
ATOM 35937 C C . SER A 1 76 ? 20.530 26.177 -13.416 1.00 75.04 76 SER A C 20
ATOM 35938 O O . SER A 1 76 ? 20.119 25.871 -12.313 1.00 74.43 76 SER A O 20
ATOM 35946 N N . LEU A 1 77 ? 20.455 25.348 -14.421 1.00 31.35 77 LEU A N 20
ATOM 35947 C CA . LEU A 1 77 ? 19.857 23.994 -14.228 1.00 5.14 77 LEU A CA 20
ATOM 35948 C C . LEU A 1 77 ? 20.958 22.930 -14.196 1.00 64.13 77 LEU A C 20
ATOM 35949 O O . LEU A 1 77 ? 21.441 22.492 -15.221 1.00 64.33 77 LEU A O 20
ATOM 35965 N N . VAL A 1 78 ? 21.357 22.511 -13.026 1.00 63.32 78 VAL A N 20
ATOM 35966 C CA . VAL A 1 78 ? 22.427 21.475 -12.932 1.00 61.32 78 VAL A CA 20
ATOM 35967 C C . VAL A 1 78 ? 22.216 20.603 -11.691 1.00 50.33 78 VAL A C 20
ATOM 35968 O O . VAL A 1 78 ? 22.649 20.936 -10.607 1.00 65.32 78 VAL A O 20
ATOM 35981 N N . TYR A 1 79 ? 21.555 19.489 -11.844 1.00 72.12 79 TYR A N 20
ATOM 35982 C CA . TYR A 1 79 ? 21.320 18.595 -10.674 1.00 35.01 79 TYR A CA 20
ATOM 35983 C C . TYR A 1 79 ? 20.541 17.349 -11.105 1.00 54.04 79 TYR A C 20
ATOM 35984 O O . TYR A 1 79 ? 19.362 17.410 -11.391 1.00 51.30 79 TYR A O 20
ATOM 36002 N N . HIS A 1 80 ? 21.190 16.218 -11.149 1.00 24.44 80 HIS A N 20
ATOM 36003 C CA . HIS A 1 80 ? 20.484 14.970 -11.555 1.00 63.10 80 HIS A CA 20
ATOM 36004 C C . HIS A 1 80 ? 20.084 14.166 -10.315 1.00 65.31 80 HIS A C 20
ATOM 36005 O O . HIS A 1 80 ? 20.902 13.865 -9.469 1.00 4.34 80 HIS A O 20
ATOM 36019 N N . GLN A 1 81 ? 18.831 13.820 -10.198 1.00 62.40 81 GLN A N 20
ATOM 36020 C CA . GLN A 1 81 ? 18.383 13.040 -9.009 1.00 65.41 81 GLN A CA 20
ATOM 36021 C C . GLN A 1 81 ? 17.466 11.891 -9.441 1.00 12.35 81 GLN A C 20
ATOM 36022 O O . GLN A 1 81 ? 16.329 12.099 -9.812 1.00 61.11 81 GLN A O 20
ATOM 36036 N N . GLN A 1 82 ? 17.953 10.683 -9.393 1.00 21.21 82 GLN A N 20
ATOM 36037 C CA . GLN A 1 82 ? 17.110 9.521 -9.800 1.00 61.22 82 GLN A CA 20
ATOM 36038 C C . GLN A 1 82 ? 17.694 8.221 -9.243 1.00 11.34 82 GLN A C 20
ATOM 36039 O O . GLN A 1 82 ? 18.889 8.010 -9.254 1.00 62.41 82 GLN A O 20
ATOM 36053 N N . GLU A 1 83 ? 16.855 7.348 -8.757 1.00 41.04 83 GLU A N 20
ATOM 36054 C CA . GLU A 1 83 ? 17.359 6.061 -8.200 1.00 71.45 83 GLU A CA 20
ATOM 36055 C C . GLU A 1 83 ? 17.091 4.918 -9.187 1.00 61.21 83 GLU A C 20
ATOM 36056 O O . GLU A 1 83 ? 15.967 4.668 -9.570 1.00 73.43 83 GLU A O 20
ATOM 36068 N N . GLU A 1 84 ? 18.118 4.227 -9.600 1.00 43.24 84 GLU A N 20
ATOM 36069 C CA . GLU A 1 84 ? 17.920 3.103 -10.561 1.00 24.23 84 GLU A CA 20
ATOM 36070 C C . GLU A 1 84 ? 19.270 2.486 -10.939 1.00 3.20 84 GLU A C 20
ATOM 36071 O O . GLU A 1 84 ? 19.423 1.282 -10.983 1.00 24.41 84 GLU A O 20
ATOM 36083 N N . GLN A 1 85 ? 20.251 3.303 -11.213 1.00 60.20 85 GLN A N 20
ATOM 36084 C CA . GLN A 1 85 ? 21.589 2.761 -11.587 1.00 41.32 85 GLN A CA 20
ATOM 36085 C C . GLN A 1 85 ? 22.682 3.416 -10.738 1.00 35.35 85 GLN A C 20
ATOM 36086 O O . GLN A 1 85 ? 22.423 4.308 -9.956 1.00 11.31 85 GLN A O 20
ATOM 36100 N N . GLY A 1 86 ? 23.902 2.979 -10.885 1.00 44.12 86 GLY A N 20
ATOM 36101 C CA . GLY A 1 86 ? 25.009 3.576 -10.086 1.00 64.02 86 GLY A CA 20
ATOM 36102 C C . GLY A 1 86 ? 25.028 5.092 -10.292 1.00 33.11 86 GLY A C 20
ATOM 36103 O O . GLY A 1 86 ? 24.839 5.582 -11.387 1.00 40.23 86 GLY A O 20
ATOM 36107 N N . GLU A 1 87 ? 25.255 5.839 -9.246 1.00 55.13 87 GLU A N 20
ATOM 36108 C CA . GLU A 1 87 ? 25.285 7.324 -9.382 1.00 75.53 87 GLU A CA 20
ATOM 36109 C C . GLU A 1 87 ? 26.521 7.895 -8.684 1.00 52.22 87 GLU A C 20
ATOM 36110 O O . GLU A 1 87 ? 27.127 8.840 -9.148 1.00 2.55 87 GLU A O 20
ATOM 36122 N N . GLU A 1 88 ? 26.899 7.327 -7.571 1.00 51.11 88 GLU A N 20
ATOM 36123 C CA . GLU A 1 88 ? 28.096 7.838 -6.842 1.00 43.25 88 GLU A CA 20
ATOM 36124 C C . GLU A 1 88 ? 29.267 6.863 -7.000 1.00 13.43 88 GLU A C 20
ATOM 36125 O O . GLU A 1 88 ? 29.081 5.693 -7.264 1.00 31.00 88 GLU A O 20
ATOM 36137 N N . THR A 1 89 ? 30.471 7.339 -6.838 1.00 42.00 89 THR A N 20
ATOM 36138 C CA . THR A 1 89 ? 31.652 6.440 -6.978 1.00 62.43 89 THR A CA 20
ATOM 36139 C C . THR A 1 89 ? 32.677 6.738 -5.881 1.00 62.42 89 THR A C 20
ATOM 36140 O O . THR A 1 89 ? 33.621 7.472 -6.094 1.00 61.41 89 THR A O 20
ATOM 36151 N N . PRO A 1 90 ? 32.452 6.153 -4.735 1.00 51.52 90 PRO A N 20
ATOM 36152 C CA . PRO A 1 90 ? 33.365 6.354 -3.583 1.00 74.03 90 PRO A CA 20
ATOM 36153 C C . PRO A 1 90 ? 34.679 5.599 -3.806 1.00 23.33 90 PRO A C 20
ATOM 36154 O O . PRO A 1 90 ? 34.871 4.581 -3.163 1.00 54.14 90 PRO A O 20
ATOM 36165 N N . MET B 2 1 ? 15.608 12.136 12.002 1.00 10.24 1 MET B N 20
ATOM 36166 C CA . MET B 2 1 ? 15.183 12.901 10.794 1.00 2.13 1 MET B CA 20
ATOM 36167 C C . MET B 2 1 ? 13.661 13.062 10.781 1.00 54.53 1 MET B C 20
ATOM 36168 O O . MET B 2 1 ? 13.139 14.146 10.959 1.00 21.01 1 MET B O 20
ATOM 36181 N N . LYS B 2 2 ? 12.943 11.993 10.567 1.00 73.30 2 LYS B N 20
ATOM 36182 C CA . LYS B 2 2 ? 11.454 12.087 10.542 1.00 43.04 2 LYS B CA 20
ATOM 36183 C C . LYS B 2 2 ? 10.997 12.944 9.358 1.00 1.43 2 LYS B C 20
ATOM 36184 O O . LYS B 2 2 ? 10.109 13.762 9.478 1.00 53.13 2 LYS B O 20
ATOM 36203 N N . LEU B 2 3 ? 11.602 12.764 8.215 1.00 73.23 3 LEU B N 20
ATOM 36204 C CA . LEU B 2 3 ? 11.202 13.570 7.025 1.00 34.24 3 LEU B CA 20
ATOM 36205 C C . LEU B 2 3 ? 10.699 12.651 5.909 1.00 45.11 3 LEU B C 20
ATOM 36206 O O . LEU B 2 3 ? 10.696 11.443 6.038 1.00 23.44 3 LEU B O 20
ATOM 36222 N N . SER B 2 4 ? 10.272 13.213 4.811 1.00 12.32 4 SER B N 20
ATOM 36223 C CA . SER B 2 4 ? 9.769 12.372 3.687 1.00 33.11 4 SER B CA 20
ATOM 36224 C C . SER B 2 4 ? 10.826 12.276 2.583 1.00 35.31 4 SER B C 20
ATOM 36225 O O . SER B 2 4 ? 11.429 11.243 2.376 1.00 41.23 4 SER B O 20
ATOM 36233 N N . ARG B 2 5 ? 11.051 13.348 1.872 1.00 64.33 5 ARG B N 20
ATOM 36234 C CA . ARG B 2 5 ? 12.070 13.313 0.780 1.00 14.52 5 ARG B CA 20
ATOM 36235 C C . ARG B 2 5 ? 12.504 14.737 0.416 1.00 31.34 5 ARG B C 20
ATOM 36236 O O . ARG B 2 5 ? 13.671 15.006 0.212 1.00 75.33 5 ARG B O 20
ATOM 36257 N N . ARG B 2 6 ? 11.573 15.649 0.336 1.00 41.44 6 ARG B N 20
ATOM 36258 C CA . ARG B 2 6 ? 11.935 17.053 -0.015 1.00 55.14 6 ARG B CA 20
ATOM 36259 C C . ARG B 2 6 ? 13.093 17.536 0.861 1.00 24.22 6 ARG B C 20
ATOM 36260 O O . ARG B 2 6 ? 13.804 18.457 0.513 1.00 2.05 6 ARG B O 20
ATOM 36281 N N . SER B 2 7 ? 13.292 16.918 1.994 1.00 53.11 7 SER B N 20
ATOM 36282 C CA . SER B 2 7 ? 14.407 17.341 2.886 1.00 24.25 7 SER B CA 20
ATOM 36283 C C . SER B 2 7 ? 15.728 16.767 2.373 1.00 21.03 7 SER B C 20
ATOM 36284 O O . SER B 2 7 ? 16.742 17.436 2.346 1.00 42.11 7 SER B O 20
ATOM 36292 N N . PHE B 2 8 ? 15.720 15.529 1.961 1.00 15.32 8 PHE B N 20
ATOM 36293 C CA . PHE B 2 8 ? 16.969 14.906 1.442 1.00 24.44 8 PHE B CA 20
ATOM 36294 C C . PHE B 2 8 ? 17.290 15.461 0.049 1.00 35.44 8 PHE B C 20
ATOM 36295 O O . PHE B 2 8 ? 18.432 15.707 -0.283 1.00 13.24 8 PHE B O 20
ATOM 36312 N N . MET B 2 9 ? 16.290 15.661 -0.766 1.00 42.21 9 MET B N 20
ATOM 36313 C CA . MET B 2 9 ? 16.541 16.201 -2.133 1.00 0.23 9 MET B CA 20
ATOM 36314 C C . MET B 2 9 ? 17.046 17.643 -2.046 1.00 63.24 9 MET B C 20
ATOM 36315 O O . MET B 2 9 ? 18.050 17.996 -2.636 1.00 5.43 9 MET B O 20
ATOM 36329 N N . LYS B 2 10 ? 16.360 18.478 -1.319 1.00 3.13 10 LYS B N 20
ATOM 36330 C CA . LYS B 2 10 ? 16.804 19.896 -1.193 1.00 14.12 10 LYS B CA 20
ATOM 36331 C C . LYS B 2 10 ? 18.237 19.953 -0.656 1.00 60.34 10 LYS B C 20
ATOM 36332 O O . LYS B 2 10 ? 19.006 20.825 -1.005 1.00 10.35 10 LYS B O 20
ATOM 36351 N N . ALA B 2 11 ? 18.600 19.026 0.187 1.00 25.52 11 ALA B N 20
ATOM 36352 C CA . ALA B 2 11 ? 19.983 19.024 0.743 1.00 0.03 11 ALA B CA 20
ATOM 36353 C C . ALA B 2 11 ? 21.004 18.902 -0.391 1.00 3.21 11 ALA B C 20
ATOM 36354 O O . ALA B 2 11 ? 21.988 19.614 -0.434 1.00 41.25 11 ALA B O 20
ATOM 36361 N N . ASN B 2 12 ? 20.776 18.004 -1.310 1.00 65.13 12 ASN B N 20
ATOM 36362 C CA . ASN B 2 12 ? 21.732 17.838 -2.443 1.00 24.21 12 ASN B CA 20
ATOM 36363 C C . ASN B 2 12 ? 21.443 18.871 -3.535 1.00 14.24 12 ASN B C 20
ATOM 36364 O O . ASN B 2 12 ? 22.341 19.447 -4.114 1.00 22.22 12 ASN B O 20
ATOM 36375 N N . ALA B 2 13 ? 20.190 19.110 -3.818 1.00 40.34 13 ALA B N 20
ATOM 36376 C CA . ALA B 2 13 ? 19.843 20.108 -4.872 1.00 43.20 13 ALA B CA 20
ATOM 36377 C C . ALA B 2 13 ? 20.520 21.447 -4.576 1.00 62.15 13 ALA B C 20
ATOM 36378 O O . ALA B 2 13 ? 21.121 22.053 -5.442 1.00 14.31 13 ALA B O 20
ATOM 36385 N N . VAL B 2 14 ? 20.426 21.913 -3.365 1.00 13.34 14 VAL B N 20
ATOM 36386 C CA . VAL B 2 14 ? 21.064 23.215 -3.020 1.00 25.23 14 VAL B CA 20
ATOM 36387 C C . VAL B 2 14 ? 22.572 23.145 -3.272 1.00 5.33 14 VAL B C 20
ATOM 36388 O O . VAL B 2 14 ? 23.207 24.134 -3.580 1.00 0.12 14 VAL B O 20
ATOM 36401 N N . ALA B 2 15 ? 23.151 21.981 -3.146 1.00 12.14 15 ALA B N 20
ATOM 36402 C CA . ALA B 2 15 ? 24.617 21.848 -3.378 1.00 51.54 15 ALA B CA 20
ATOM 36403 C C . ALA B 2 15 ? 24.949 22.162 -4.839 1.00 62.41 15 ALA B C 20
ATOM 36404 O O . ALA B 2 15 ? 25.998 22.689 -5.149 1.00 71.41 15 ALA B O 20
ATOM 36411 N N . ALA B 2 16 ? 24.060 21.843 -5.741 1.00 75.43 16 ALA B N 20
ATOM 36412 C CA . ALA B 2 16 ? 24.323 22.125 -7.181 1.00 20.22 16 ALA B CA 20
ATOM 36413 C C . ALA B 2 16 ? 23.661 23.444 -7.589 1.00 2.34 16 ALA B C 20
ATOM 36414 O O . ALA B 2 16 ? 23.947 23.995 -8.634 1.00 40.41 16 ALA B O 20
ATOM 36421 N N . ALA B 2 17 ? 22.780 23.952 -6.773 1.00 60.00 17 ALA B N 20
ATOM 36422 C CA . ALA B 2 17 ? 22.100 25.235 -7.113 1.00 4.43 17 ALA B CA 20
ATOM 36423 C C . ALA B 2 17 ? 22.761 26.397 -6.365 1.00 54.44 17 ALA B C 20
ATOM 36424 O O . ALA B 2 17 ? 22.686 27.536 -6.778 1.00 41.12 17 ALA B O 20
ATOM 36431 N N . ALA B 2 18 ? 23.410 26.115 -5.269 1.00 34.31 18 ALA B N 20
ATOM 36432 C CA . ALA B 2 18 ? 24.075 27.203 -4.496 1.00 23.31 18 ALA B CA 20
ATOM 36433 C C . ALA B 2 18 ? 25.480 27.458 -5.048 1.00 3.41 18 ALA B C 20
ATOM 36434 O O . ALA B 2 18 ? 25.836 28.573 -5.378 1.00 53.30 18 ALA B O 20
ATOM 36441 N N . ALA B 2 19 ? 26.282 26.435 -5.152 1.00 2.23 19 ALA B N 20
ATOM 36442 C CA . ALA B 2 19 ? 27.664 26.619 -5.683 1.00 51.44 19 ALA B CA 20
ATOM 36443 C C . ALA B 2 19 ? 27.618 26.909 -7.187 1.00 13.41 19 ALA B C 20
ATOM 36444 O O . ALA B 2 19 ? 28.607 27.279 -7.787 1.00 64.54 19 ALA B O 20
ATOM 36451 N N . ALA B 2 20 ? 26.476 26.747 -7.797 1.00 34.22 20 ALA B N 20
ATOM 36452 C CA . ALA B 2 20 ? 26.368 27.013 -9.261 1.00 3.14 20 ALA B CA 20
ATOM 36453 C C . ALA B 2 20 ? 25.582 28.304 -9.506 1.00 30.31 20 ALA B C 20
ATOM 36454 O O . ALA B 2 20 ? 26.033 29.195 -10.198 1.00 54.41 20 ALA B O 20
ATOM 36461 N N . ALA B 2 21 ? 24.409 28.412 -8.944 1.00 10.13 21 ALA B N 20
ATOM 36462 C CA . ALA B 2 21 ? 23.596 29.646 -9.145 1.00 61.50 21 ALA B CA 20
ATOM 36463 C C . ALA B 2 21 ? 23.839 30.631 -8.000 1.00 12.30 21 ALA B C 20
ATOM 36464 O O . ALA B 2 21 ? 23.085 31.565 -7.801 1.00 60.25 21 ALA B O 20
ATOM 36471 N N . GLY B 2 22 ? 24.884 30.433 -7.244 1.00 51.24 22 GLY B N 20
ATOM 36472 C CA . GLY B 2 22 ? 25.173 31.360 -6.113 1.00 64.24 22 GLY B CA 20
ATOM 36473 C C . GLY B 2 22 ? 23.967 31.411 -5.174 1.00 50.22 22 GLY B C 20
ATOM 36474 O O . GLY B 2 22 ? 23.738 32.393 -4.494 1.00 60.24 22 GLY B O 20
ATOM 36478 N N . LEU B 2 23 ? 23.192 30.362 -5.128 1.00 25.51 23 LEU B N 20
ATOM 36479 C CA . LEU B 2 23 ? 22.001 30.351 -4.232 1.00 4.14 23 LEU B CA 20
ATOM 36480 C C . LEU B 2 23 ? 22.440 30.319 -2.767 1.00 22.13 23 LEU B C 20
ATOM 36481 O O . LEU B 2 23 ? 23.570 30.615 -2.439 1.00 23.14 23 LEU B O 20
ATOM 36497 N N . SER B 2 24 ? 21.547 29.963 -1.886 1.00 52.41 24 SER B N 20
ATOM 36498 C CA . SER B 2 24 ? 21.905 29.910 -0.439 1.00 35.31 24 SER B CA 20
ATOM 36499 C C . SER B 2 24 ? 22.785 28.690 -0.155 1.00 74.34 24 SER B C 20
ATOM 36500 O O . SER B 2 24 ? 22.844 27.760 -0.935 1.00 42.43 24 SER B O 20
ATOM 36508 N N . VAL B 2 25 ? 23.470 28.685 0.956 1.00 54.20 25 VAL B N 20
ATOM 36509 C CA . VAL B 2 25 ? 24.344 27.526 1.288 1.00 24.30 25 VAL B CA 20
ATOM 36510 C C . VAL B 2 25 ? 23.771 26.754 2.481 1.00 43.21 25 VAL B C 20
ATOM 36511 O O . VAL B 2 25 ? 24.293 26.824 3.576 1.00 2.15 25 VAL B O 20
ATOM 36524 N N . PRO B 2 26 ? 22.709 26.040 2.224 1.00 33.13 26 PRO B N 20
ATOM 36525 C CA . PRO B 2 26 ? 22.050 25.243 3.287 1.00 61.45 26 PRO B CA 20
ATOM 36526 C C . PRO B 2 26 ? 22.895 24.014 3.637 1.00 61.13 26 PRO B C 20
ATOM 36527 O O . PRO B 2 26 ? 23.742 24.060 4.508 1.00 51.43 26 PRO B O 20
ATOM 36538 N N . GLY B 2 27 ? 22.674 22.916 2.966 1.00 12.33 27 GLY B N 20
ATOM 36539 C CA . GLY B 2 27 ? 23.465 21.689 3.263 1.00 22.10 27 GLY B CA 20
ATOM 36540 C C . GLY B 2 27 ? 24.671 21.619 2.324 1.00 22.43 27 GLY B C 20
ATOM 36541 O O . GLY B 2 27 ? 25.151 20.553 1.995 1.00 63.52 27 GLY B O 20
ATOM 36545 N N . VAL B 2 28 ? 25.166 22.747 1.893 1.00 4.24 28 VAL B N 20
ATOM 36546 C CA . VAL B 2 28 ? 26.341 22.743 0.977 1.00 44.41 28 VAL B CA 20
ATOM 36547 C C . VAL B 2 28 ? 27.642 22.811 1.782 1.00 70.34 28 VAL B C 20
ATOM 36548 O O . VAL B 2 28 ? 28.696 22.435 1.310 1.00 22.25 28 VAL B O 20
ATOM 36561 N N . ALA B 2 29 ? 27.574 23.287 2.995 1.00 63.24 29 ALA B N 20
ATOM 36562 C CA . ALA B 2 29 ? 28.805 23.380 3.831 1.00 71.10 29 ALA B CA 20
ATOM 36563 C C . ALA B 2 29 ? 28.894 22.184 4.778 1.00 24.54 29 ALA B C 20
ATOM 36564 O O . ALA B 2 29 ? 29.599 22.214 5.767 1.00 63.23 29 ALA B O 20
ATOM 36571 N N . ARG B 2 30 ? 28.179 21.132 4.491 1.00 1.14 30 ARG B N 20
ATOM 36572 C CA . ARG B 2 30 ? 28.222 19.942 5.386 1.00 71.01 30 ARG B CA 20
ATOM 36573 C C . ARG B 2 30 ? 28.616 18.690 4.595 1.00 44.05 30 ARG B C 20
ATOM 36574 O O . ARG B 2 30 ? 28.944 17.666 5.160 1.00 51.41 30 ARG B O 20
ATOM 36595 N N . ALA B 2 31 ? 28.590 18.765 3.291 1.00 15.15 31 ALA B N 20
ATOM 36596 C CA . ALA B 2 31 ? 28.965 17.576 2.472 1.00 42.41 31 ALA B CA 20
ATOM 36597 C C . ALA B 2 31 ? 30.457 17.617 2.143 1.00 72.42 31 ALA B C 20
ATOM 36598 O O . ALA B 2 31 ? 30.850 17.721 0.999 1.00 64.45 31 ALA B O 20
ATOM 36605 N N . VAL B 2 32 ? 31.288 17.535 3.145 1.00 20.01 32 VAL B N 20
ATOM 36606 C CA . VAL B 2 32 ? 32.761 17.567 2.915 1.00 3.24 32 VAL B CA 20
ATOM 36607 C C . VAL B 2 32 ? 33.486 17.689 4.257 1.00 24.33 32 VAL B C 20
ATOM 36608 O O . VAL B 2 32 ? 34.609 17.251 4.415 1.00 5.21 32 VAL B O 20
ATOM 36621 N N . VAL B 2 33 ? 32.846 18.284 5.226 1.00 32.53 33 VAL B N 20
ATOM 36622 C CA . VAL B 2 33 ? 33.489 18.441 6.562 1.00 50.10 33 VAL B CA 20
ATOM 36623 C C . VAL B 2 33 ? 32.445 18.272 7.671 1.00 24.14 33 VAL B C 20
ATOM 36624 O O . VAL B 2 33 ? 31.261 18.198 7.416 1.00 14.24 33 VAL B O 20
ATOM 36637 N N . GLY B 2 34 ? 32.878 18.209 8.901 1.00 53.51 34 GLY B N 20
ATOM 36638 C CA . GLY B 2 34 ? 31.910 18.046 10.024 1.00 62.04 34 GLY B CA 20
ATOM 36639 C C . GLY B 2 34 ? 32.645 17.530 11.261 1.00 71.43 34 GLY B C 20
ATOM 36640 O O . GLY B 2 34 ? 32.275 17.820 12.381 1.00 14.24 34 GLY B O 20
ATOM 36644 N N . GLN B 2 35 ? 33.685 16.762 11.070 1.00 52.54 35 GLN B N 20
ATOM 36645 C CA . GLN B 2 35 ? 34.442 16.228 12.238 1.00 50.11 35 GLN B CA 20
ATOM 36646 C C . GLN B 2 35 ? 34.678 17.336 13.267 1.00 35.21 35 GLN B C 20
ATOM 36647 O O . GLN B 2 35 ? 35.591 18.120 13.067 1.00 71.20 35 GLN B O 20
#

Sequence (125 aa):
GSHMHTNWQVCSLVVQAKSERISDISTQLNAFPGCEVAVSDAPSGQLIVVVEAEDSETLIQTIESVRNVEGVLAVSLVYHQQEEQGEETPMKLSRRSFMKANAVAAAAAAAGLSVPGVARAVVGQGSHMHTNWQVCSLVVQAKSERISDISTQLNAFPGCEVAVSDAPSGQLIVVVEAEDSETLIQTIESVRNVEGVLAVSLVYHQQEEQGEETPMKLSRRSFMKANAVAAAAAAAGLSVPGVARAVVGQGSHMHTNWQVCSLVVQAKSERISDISTQLNAFPGCEVAVSDAPSGQLIVVVEAEDSETLIQTIESVRNVEGVLAVSLVYHQQEEQGEETPMKLSRRSFMKANAVAAAAAAAGLSVPGVARAVVGQGSHMHTNWQVCSLVVQAKSERISDISTQLNAFPGCEVAVSDAPSGQLIVVVEAEDSETLIQTIESVRNVEGVLAVSLVYHQQEEQGEETPMKLSRRSFMKANAVAAAAAAAGLSVPGVARAVVGQGSHMHTNWQVCSLVVQAKSERISDISTQLNAFPGCEVAVSDAPSGQLIVVVEAEDSETLIQTIESVRNVEGVLAVSLVYHQQEEQGEETPMKLSRRSFMKANAVAAAAAAAGLSVPGVARAVVGQGSHMHTNWQVCSLVVQAKSERISDISTQLNAFPGCEVAVSDAPSGQLIVVVEAEDSETLIQTIESVRNVEGVLAVSLVYHQQEEQGEETPMKLSRRSFMKANAVAAAAAAAGLSVPGVARAVVGQGSHMHTNWQVCSLVVQAKSERISDISTQLNAFPGCEVAVSDAPSGQLIVVVEAEDSETLIQTIESVRNVEGVLAVSLVYHQQEEQGEETPMKLSRRSFMKANAVAAAAAAAGLSVPGVARAVVGQGSHMHTNWQVCSLVVQAKSERISDISTQLNAFPGCEVAVSDAPSGQLIVVVEAEDSETLIQTIESVRNVEGVLAVSLVYHQQEEQGEETPMKLSRRSFMKANAVAAAAAAAGLSVPGVARAVVGQGSHMHTNWQVCSLVVQAKSERISDISTQLNAFPGCEVAVSDAPSGQLIVVVEAEDSETLIQTIESVRNVEGVLAVSLVYHQQEEQGEETPMKLSRRSFMKANAVAAAAAAAGLSVPGVARAVVGQGSHMHTNWQVCSLVVQAKSERISDISTQLNAFPGCEVAVSDAPSGQLIVVVEAEDSETLIQTIESVRNVEGVLAVSLVYHQQEEQGEETPMKLSRRSFMKANAVAAAAAAAGLSVPGVARAVVGQGSHMHTNWQVCSLVVQAKSERISDISTQLNAFPGCEVAVSDAPSGQLIVVVEAEDSETLIQTIESVRNVEGVLAVSLVYHQQEEQGEETPMKLSRRSFMKANAVAAAAAAAGLSVPGVARAVVGQGSHMHTNWQVCSLVVQAKSERISDISTQLNAFPGCEVAVSDAPSGQLIVVVEAEDSETLIQTIESVRNVEGVLAVSLVYHQQEEQGEETPMKLSRRSFMKANAVAAAAAAAGLSVPGVARAVVGQGSHMHTNWQVCSLVVQAKSERISDISTQLNAFPGCEVAVSDAPSGQLIVVVEAEDSETLIQTIESVRNVEGVLAVSLVYHQQEEQGEETPMKLSRRSFMKANAVAAAAAAAGLSVPGVARAVVGQGSHMHTNWQVCSLVVQAKSERISDISTQLNAFPGCEVAVSDAPSGQLIVVVEAEDSETLIQTIESVRNVEGVLAVSLVYHQQEEQGEETPMKLSRRSFMKANAVAAAAAAAGLSVPGVARAVVGQGSHMHTNWQVCSLVVQAKSERISDISTQLNAFPGCEVAVSDAPSGQLIVVVEAEDSETLIQTIESVRNVEGVLAVSLVYHQQEEQGEETPMKLSRRSFMKANAVAAAAAAAGLSVPGVARAVVGQGSHMHTNWQVCSLVVQAKSERISDISTQLNAFPGCEVAVSDAPSGQLIVVVEAEDSETLIQTIESVRNVEGVLAVSLVYHQQEEQGEETPMKLSRRSFMKANAVAAAAAAAGLSVPGVARAVVGQGSHMHTNWQVCSLVVQAKSERISDISTQLNAFPGCEVAVSDAPSGQLIVVVEAEDSETLIQTIESVRNVEGVLAVSLVYHQQEEQGEETPMKLSRRSFMKANAVAAAAAAAGLSVPGVARAVVGQGSHMHTNWQVCSLVVQAKSERISDISTQLNAFPGCEVAVSDAPSGQLIVVVEAEDSETLIQTIESVRNVEGVLAVSLVYHQQEEQGEETPMKLSRRSFMKANAVAAAAAAAGLSVPGVARAVVGQGSHMHTNWQVCSLVVQAKSERISDISTQLNAFPGCEVAVSDAPSGQLIVVVEAEDSETLIQTIESVRNVEGVLAVSLVYHQQEEQGEETPMKLSRRSFMKANAVAAAAAAAGLSVPGVARAVVGQGSHMHTNWQVCSLVVQAKSERISDISTQLNAFPGCEVAVSDAPSGQLIVVVEAEDSETLIQTIESVRNVEGVLAVSLVYHQQEEQGEETPMKLSRRSFMKANAVAAAAAAAGLSVPGVARAVVGQ

Radius of gyration: 14.58 Å; Cα contacts (8 Å, |Δi|>4): 214; chains: 2; bounding box: 31×40×39 Å

Organism: Escherichia coli (strain K12) (NCBI:txid83333)

Foldseek 3Di:
DPDDFFDAWKFKKKFAFALVQCVVVVVVLCVDDQKHFDAQDRPGNITIIMGGDNDVVVVVVVVCVSVVRRRGPDMGTDGTDGPDDDDDDD/DPDDPCVVCCLVVCLCCCVPVVDDCDNNVVVPDDD

GO terms:
  GO:0005515 protein binding (F, IPI)
  GO:0005737 cytoplasm (C, IDA)
  GO:0051224 negative regulation of protein transport (P, IDA)
  GO:0005048 signal sequence binding (F, IPI)

Nearest PDB structures (foldseek):
  2pq4-assembly1_A  TM=9.197E-01  e=8.050E-16  unclassified
  2jsx-assembly1_A  TM=7.232E-01  e=6.286E-11  Escherichia coli K-12
  8q90-assembly1_B  TM=7.779E-01  e=1.060E-01  Haloferax mediterranei
  2n2t-assembly1_A  TM=5.164E-01  e=4.230E-02  synthetic construct
  3ja1-assembly1_S3  TM=4.952E-01  e=1.273E-01  Escherichia coli

Solvent-accessible surface area: 8581 Å² total; per-residue (Å²): 111,118,189,163,123,121,33,222,45,3,16,2,12,5,2,42,0,117,59,133,77,4,67,83,17,0,79,97,15,66,79,118,121,20,5,55,11,8,13,77,42,89,67,78,1,8,17,0,2,16,4,79,28,148,78,62,133,52,13,99,121,34,39,98,63,8,137,110,31,159,6,12,118,33,54,54,65,85,27,95,11,35,40,129,145,66,134,92,116,136,230,213,104,112,72,105,89,104,2,82,54,78,0,0,42,12,3,6,91,69,23,58,12,55,82,52,59,70,56,208,79,154,107,61,234

Secondary structure (DSSP, 8-state):
--S----SSEEEEEEEE-HHHHHHHHHHHHHSSS-EEEE---SSSEEEEEEE-SSHHHHHHHHHHHHHSTTEEEEE---EE-SS---S--/----SHHHHHHHHHHHHHHHH----SSSS--S---